Protein 6GIO (pdb70)

Organism: Brucella anthropi (NCBI:txid529)

InterPro domains:
  IPR005814 Aminotransferase class-III [PF00202] (31-420)
  IPR005814 Aminotransferase class-III [PIRSF000521] (32-421)
  IPR005814 Aminotransferase class-III [cd00610] (7-420)
  IPR015421 Pyridoxal phosphate-dependent transferase, major domain [G3DSA:3.40.640.10] (60-316)
  IPR015422 Pyridoxal phosphate-dependent transferase, small domain [G3DSA:3.90.1150.10] (25-420)
  IPR015424 Pyridoxal phosphate-dependent transferase [SSF53383] (22-421)
  IPR049704 Aminotransferases class-III pyridoxal-phosphate attachment site [PS00600] (235-272)

CATH classification: 3.90.1150.10 (+1 more: 3.40.640.10)

Radius of gyration: 36.11 Å; Cα contacts (8 Å, |Δi|>4): 4470; chains: 4; bounding box: 92×101×99 Å

B-factor: mean 29.71, std 8.44, range [15.64, 104.29]

Solvent-accessible surface area: 51392 Å² total; per-residue (Å²): 201,42,0,100,108,51,2,62,54,12,3,0,51,0,14,28,46,33,24,11,18,1,5,0,78,2,3,151,35,9,56,0,42,21,69,81,44,94,44,0,0,0,0,2,0,0,15,4,0,0,7,2,2,2,26,29,98,35,5,17,58,21,0,26,87,11,1,108,74,4,7,0,0,1,8,14,7,12,5,0,63,18,0,0,6,0,0,56,14,0,28,148,21,2,77,41,136,72,110,39,17,0,6,6,1,2,10,14,8,0,0,1,0,0,0,0,16,0,1,20,24,27,29,182,60,45,9,1,0,0,1,0,0,1,49,4,2,4,0,38,2,0,10,10,0,9,2,22,50,54,11,20,89,63,56,32,68,53,13,28,22,26,0,1,7,1,30,70,25,52,90,134,26,55,12,127,45,2,15,74,10,0,45,23,10,17,75,5,8,7,15,14,109,48,0,1,0,0,0,0,9,0,1,5,4,37,7,1,0,6,27,5,26,123,70,3,0,72,28,0,8,75,85,0,81,86,76,49,2,15,0,0,0,9,2,14,23,3,11,10,0,7,4,9,73,32,0,0,2,74,58,10,42,8,128,21,44,1,6,0,1,3,32,11,0,0,1,0,1,3,4,0,0,0,4,0,22,57,146,0,0,42,65,30,79,26,12,1,16,8,24,8,9,2,2,3,0,1,0,13,0,0,94,11,0,1,74,6,2,52,182,111,18,5,12,124,59,0,113,128,0,1,30,64,0,12,70,54,0,108,143,15,28,134,138,16,79,13,3,25,35,12,30,23,62,16,0,0,3,0,0,0,0,4,73,73,119,70,82,90,99,31,2,80,56,46,25,0,2,28,0,2,28,38,0,28,74,48,10,0,3,5,8,29,16,9,36,76,28,2,3,0,5,0,0,0,0,2,31,0,54,76,98,26,1,66,57,0,0,83,16,0,25,86,0,0,19,28,11,94,134,60,96,7,50,96,77,54,1,63,138,24,55,170,200,40,0,107,99,51,3,59,103,13,3,0,49,0,14,30,71,28,30,10,19,0,5,0,76,1,2,151,38,9,58,0,34,20,66,84,41,92,44,0,0,0,0,2,0,0,14,3,0,0,6,3,2,3,24,29,101,34,5,15,54,22,0,42,68,12,1,121,57,3,6,0,0,1,9,14,6,12,5,0,62,19,0,0,6,0,0,56,13,0,25,141,21,4,69,40,67,58,114,44,26,0,7,6,1,3,8,14,8,0,0,1,0,0,0,0,15,0,0,20,31,12,26,181,51,50,11,0,0,0,2,0,0,1,50,4,3,3,0,35,3,0,12,9,0,10,2,22,40,62,12,20,88,64,57,37,66,56,13,28,22,26,0,0,8,0,28,69,25,59,90,154,21,54,10,123,40,1,15,68,8,0,42,33,11,21,67,6,10,7,16,11,107,48,0,0,0,0,0,0,8,0,1,5,4,40,6,1,0,5,26,4,28,123,69,3,0,72,34,0,9,77,77,0,74,120,71,44,2,19,0,0,0,9,2,15,26,2,12,8,0,7,1,7,66,32,0,0,1,71,54,11,44,13,48,3,19,1,5,0,0,3,36,11,0,0,1,0,1,1,5,0,0,0,3,0,11,54,134,0,0,43,70,26,84,26,11,2,16,8,24,8,10,2,2,4,0,2,0,11,0,0,94,10,0,1,76,5,2,50,169,109,24,4,7,120,52,0,95,123,0,1,29,65,0,13,67,55,0,106,146,22,26,130,139,16,78,15,4,25,36,12,32,21,64,12,0,0,3,0,0,0,0,4,67,74,116,72,78,98,99,34,3,71,49,46,23,0,5,31,0,2,28,59,0,28,75,56,10,0,4,4,7,32,16,9,41,80,27,3,3,0,5,0,0,0,0,1,31,0,47,68,96,26,1,69,55,0,1,86,18,0,28,100,0,0,18,12,12,96,107,63,109,14,48,95,57,52,4,59,143,50,107,123,141,66,29,0,92,86,35,3,54,144,14,2,0,50,0,13,28,66,32,22,10,19,0,4,0,75,1,1,161,38,9,64,0,36,21,35,85,40,95,42,0,0,0,0,1,0,0,13,4,0,0,6,3,2,3,24,29,100,34,5,20,46,18,0,25,147,12,1,113,76,3,7,0,0,1,10,12,5,11,4,0,65,19,0,0,5,0,0,57,13,0,28,149,22,2,71,39,142,72,112,38,18,0,7,6,1,3,10,14,8,0,0,1,0,0,0,0,17,0,0,21,30,15,24,183,51,52,10,0,0,0,1,1,0,1,48,4,2,3,0,34,2,0,11,9,0,10,3,19,38,56,11,20,84,63,58,36,67,60,11,30,22,28,0,0,7,0,28,74,14,53,93,103,24,54,11,127,39,1,16,64,8,0,51,39,13,22,78,9,10,7,16,13,102,50,0,0,0,0,0,0,9,0,1,6,4,39,7,1,0,5,27,5,29,124,69,2,0,73,29,0,6,73,75,0,83,152,67,44,1,18,0,0,0,10,2,12,24,2,12,10,0,8,3,5,67,33,0,0,1,76,53,10,39,8,126,20,42,1,5,0,1,4,36,11,0,0,1,0,2,2,5,0,0,0,4,0,22,53,146,0,0,43,72,29,51,17,11,1,15,8,26,7,10,1,1,4,0,2,0,14,0,0,93,11,0,1,76,6,2,70,193,106,23,4,6,119,61,0,111,126,0,1,30,71,0,13,78,71,1,109,196,12,35,138,139,18,67,13,3,21,38,10,29,25,64,16,0,0,2,0,1,0,0,4,72,70,130,73,79,92,103,28,2,74,60,52,24,0,2,32,0,2,26,68,0,24,76,55,10,0,5,4,7,31,12,11,37,72,30,2,3,0,6,0,0,0,0,2,32,0,54,74,101,25,0,71,59,0,0,83,15,0,22,95,0,0,15,10,14,90,96,67,135,15,57,97,87,56,1,63,145,23,108,156,110,129,102,54,0,95,83,40,3,52,50,14,2,0,52,0,14,30,67,34,26,12,23,0,6,0,71,0,0,115,43,10,62,0,35,21,70,82,44,92,46,0,0,0,0,1,0,0,15,4,0,0,6,3,2,2,21,28,100,35,4,10,46,18,0,13,146,10,0,117,78,4,8,0,0,2,10,14,6,11,4,0,62,17,0,0,5,0,0,58,14,0,31,149,26,3,73,41,152,69,112,38,23,0,7,5,1,2,10,12,8,0,0,0,0,0,0,0,17,0,0,22,34,16,23,190,52,51,10,1,0,0,1,0,0,1,47,4,2,4,0,37,3,0,9,8,0,9,2,18,37,58,9,18,86,56,57,32,67,57,11,29,21,26,0,0,6,1,28,71,18,31,91,117,27,55,12,129,41,1,16,53,8,0,48,39,11,22,73,4,8,7,14,14,107,51,0,0,0,0,0,0,8,0,1,4,4,33,7,1,0,5,26,6,30,126,69,2,0,72,35,0,6,76,79,0,84,122,68,42,2,19,0,0,0,9,2,15,21,2,11,10,0,7,4,7,72,35,0,0,0,76,60,13,42,9,131,19,41,2,5,0,0,2,31,10,0,0,1,0,1,2,4,0,0,0,4,0,23,54,139,0,0,46,70,29,76,27,13,2,15,7,24,7,10,2,1,4,0,1,0,14,0,0,95,11,0,7,84,6,3,71,178,105,19,4,12,128,57,0,113,125,0,1,32,67,0,12,64,51,0,112,138,16,34,127,139,17,73,20,2,16,36,13,30,24,64,15,0,0,3,0,0,0,0,3,75,70,133,72,69,88,103,41,3,79,58,50,25,0,4,27,0,2,27,51,0,25,73,55,8,0,5,4,8,31,16,10,36,63,29,2,3,0,5,0,0,0,0,3,30,0,53,75,93,22,1,69,57,0,1,85,16,0,25,86,0,0,19,27,13,95,122,59,60,6,56,93,75,51,1,59,130,33,124

Sequence (1738 aa):
LSLRERDARVIAEIGRLRFSPLSLIGGKGNRLIEEGGRSILDLSGSAGPAALGYGHPAIVEAVEKSVRDMAGASLLLYPNEAAVSLAEDLLRITPGNGERRVWFGHSGSDANDCAVRVLTAATKRSRIISFIGSYHGNLTGSMGISGHTAMTHTLPRPGVLLLPYPDPFRPRFSAEAVLELLDYHFATSCPPEQVAAVFIEPILSDGGLVVPPPAFLEALQDRCRKHGILVVVDEVKVGLGRTGLMHCFQHEGLEPDMVVFGKGLGGGLPLSAVVGPQWVMDHAPAFVLQTTAGNPVATAAGRAVLNTIERQGLAQRSERVGGIFADRLRRLSDKHSIIGDVRGRGLAIGVDLVSDRGSREPAPVTTTAKIIYRGYQLGAAFTYVGLNANVLEFMPPLTLTEPEIDEAADIVDQAIGDVLDGKVADSDVAHFMMLSLRERDARVIAEIGRLRFSPLSLIGGKGNRLIEEGGRSILDLSGSAGPAALGYGHPAIVEAVEKSVRDMAGASLLLYPNEAAVSLAEDLLRITPGNGERRVWFGHSGSDANDCAVRVLTAATKRSRIISFIGSYHGNLTGSMGISGHTAMTHTLPRPGVLLLPYPDPFRPRFSAEAVLELLDYHFATSCPPEQVAAVFIEPILSDGGLVVPPPAFLEALQDRCRKHGILVVVDEVKVGLGRTGLMHCFQHEGLEPDMVVFGKGLGGGLPLSAVVGPQWVMDHAPAFVLQTTAGNPVATAAGRAVLNTIERQGLAQRSERVGGIFADRLRRLSDKHSIIGDVRGRGLAIGVDLVSDRGSREPAPVTTTAKIIYRGYQLGAAFTYVGLNANVLEFMPPLTLTEPEIDEAADIVDQAIGDVLDGKVADSDVAHFMTPLSLRERDARVIAEIGRLRFSPLSLIGGKGNRLIEEGGRSILDLSGSAGPAALGYGHPAIVEAVEKSVRDMAGASLLLYPNEAAVSLAEDLLRITPGNGERRVWFGHSGSDANDCAVRVLTAATKRSRIISFIGSYHGNLTGSMGISGHTAMTHTLPRPGVLLLPYPDPFRPRFSAEAVLELLDYHFATSCPPEQVAAVFIEPILSDGGLVVPPPAFLEALQDRCRKHGILVVVDEVKVGLGRTGLMHCFQHEGLEPDMVVFGKGLGGGLPLSAVVGPQWVMDHAPAFVLQTTAGNPVATAAGRAVLNTIERQGLAQRSERVGGIFADRLRRLSDKHSIIGDVRGRGLAIGVDLVSDRGSREPAPVTTTAKIIYRGYQLGAAFTYVGLNANVLEFMPPLTLTEPEIDEAADIVDQAIGDVLDGKVADSDVAHFMQTPLSLRERDARVIAEIGRLRFSPLSLIGGKGNRLIEEGGRSILDLSGSAGPAALGYGHPAIVEAVEKSVRDMAGASLLLYPNEAAVSLAEDLLRITPGNGERRVWFGHSGSDANDCAVRVLTAATKRSRIISFIGSYHGNLTGSMGISGHTAMTHTLPRPGVLLLPYPDPFRPRFSAEAVLELLDYHFATSCPPEQVAAVFIEPILSDGGLVVPPPAFLEALQDRCRKHGILVVVDEVKVGLGRTGLMHCFQHEGLEPDMVVFGKGLGGGLPLSAVVGPQWVMDHAPAFVLQTTAGNPVATAAGRAVLNTIERQGLAQRSERVGGIFADRLRRLSDKHSIIGDVRGRGLAIGVDLVSDRGSREPAPVTTTAKIIYRGYQLGAAFTYVGLNANVLEFMPPLTLTEPEIDEAADIVDQAIGDVLDGKVADSDVAHFM

Secondary structure (DSSP, 8-state):
--HHHHHHHHB-GGG---SS---EEEEEBTEEEETTS-EEEESSGGGTT-TT-BS-HHHHHHHHHHHHS---S-TTT--BHHHHHHHHHHHHHS--SSSEEEEEESSHHHHHHHHHHHHHHHHT--EEEEETT----SSHHHHTT---GGGTTSPPPTTEEEEPPP-SSS-SS-HHHHHHHHHHHHHTTS-GGGEEEEEE-SSBTTTTSBPPPTTHHHHHHHHHHTTT-EEEEE-TTTTTTTTSSSSGGGGTT---SEEEE-GGGGBTB--EEEEEEHHHHTSSTTSS--TTTT-HHHHHHHHHHHHHHHHTTHHHHHHHHHHHHHHHHHHHTTT-TTEEEEEEETTEEEEEEBS-TTT-PBPPHHHHHHHHHHHHHHTEE-EEESTTS-EEEE---TT--HHHHHHHHHHHHHHHHHHHTT-S-HHHHHTT-/--S-HHHHHHHHB-GGG---SS---EEEEEBTEEEETTS-EEEESSGGGTT-TT-BS-HHHHHHHHHHHHS---S-TTT--BHHHHHHHHHHHHHS---S-EEEEEESSHHHHHHHHHHHHHHHHT--EEEEETT----SSHHHHTT---GGGTTS---TTEEEEPPP-SSS-SS-HHHHHHHHHHHHHTTS-GGGEEEEEE-SSBTTTT-BPPPTTHHHHHHHHHHTTT-EEEEE-TTTTTTTTSSSSGGGGTT---SEEEE-GGGGBTB--EEEEEEHHHHTSSTTSS--TTTT-HHHHHHHHHHHHHHHHTTHHHHHHHHHHHHHHHHHHHHHH-TTEEEEEEETTEEEEEEBS-TTT-PBPPHHHHHHHHHHHHHHTEE-EEETTTT-EEEE---TT--HHHHHHHHHHHHHHHHHHHTT-S-SHHHHTT-/-----HHHHHHHHB-GGG---SS---EEEEEBTEEEETTS-EEEESSGGGTT-TT-BS-HHHHHHHHHHHHS---S-TTT--BHHHHHHHHHHHHHS---S-EEEEEESSHHHHHHHHHHHHHHHHT--EEEEETT----SSHHHHHT---GGGTTSPPPTTEEEE----SSS-SS-HHHHHHHHHHHHHTTS-GGGEEEEEE-SSBTTTTSBPPPTTHHHHHHHHHHTTT-EEEEE-TTTTTTTTSSSSGGGGTT---SEEEE-GGGGBTB--EEEEEEHHHHTSSTTSS--TTTT-HHHHHHHHHHHHHHHHTTHHHHHHHHHHHHHHHHHHHHHH-TTEEEEEEETTEEEEEEBS-TTT-PBPPHHHHHHHHHHHHHTTEE-EEETTTT-EEEE---TT--HHHHHHHHHHHHHHHHHHHTT-S-GGGTGGG-/--HHHHHHHHB-GGG---SS---EEEEEBTEEEETTS-EEEESSGGGTT-TT-BS-HHHHHHHHHHHHS---S-TTT--BHHHHHHHHHHHHHS---S-EEEEEESSHHHHHHHHHHHHHHHH---EEEEETT----SSHHHHHT---GGGTTSPPPTTEEEEPPP-SSS-SS-HHHHHHHHHHHHTTTS-GGGEEEEEE-SSBTTTT-BPPPTTHHHHHHHHHHHTT-EEEEE-TTTTTTTTSSSSGGGGTT---SEEEE-GGGGBTB--EEEEEEHHHHTSSTTSS--TTTT-HHHHHHHHHHHHHHHHTTHHHHHHHHHHHHHHHHHHHTTT-TTEEEEEEETTEEEEEEEEETTTTEEPPHHHHHHHHHHHHHHTEE-EEETTTT-EEEE---TT--HHHHHHHHHHHHHHHHHHHTT-S-HHHHHTT--

Nearest PDB structures (foldseek):
  6gio-assembly1_D  TM=1.001E+00  e=1.846E-88  Brucella anthropi
  1szk-assembly1_D  TM=9.571E-01  e=5.689E-42  Escherichia coli
  4atq-assembly2_F  TM=9.438E-01  e=3.190E-42  Paenarthrobacter aurescens TC1
  1szu-assembly1_D  TM=9.548E-01  e=1.611E-41  Escherichia coli
  1sff-assembly1_A  TM=9.497E-01  e=8.048E-42  Escherichia coli

Foldseek 3Di:
DAQLVVCVVPPDPVPDQDLASFDFDFWDFQWTAGPVGATFGELCCVLFQQQGTGPRPLLVVLLVVCVVVWPDQFPLVDDDPLLVVLFVLCPVQADADAAKGKDKDFFQALLQLVVQLLLCLLLVFNAEEEEQLAQRHDDDRRLLQGRRPVSVVDHHDPRYHYFYQQAPLQGPDALVRRVVVVVVCCVPVRVLSRYRAYEDECARPLQFRGHGDAQSVVVVQVVSVVNPHFYEYEQARCAQQLQLGRGSCVVRPDHGQKYKYFNRLQSNGGMIMMMHHCSSVVVDRPSRDDGRTSTSNSSSSSVSSNVCCVVVVLNNLLQVLQVVLQVLQVVLCVVAVQFQDWDHGRQWIKTFGAPDNVNSHGDALLLQSQLQHQLVVLRYHWAFHHSRNRITTGRTHSSDDNVVSVVSSVSSSVSNVCVVVVNDDSVNRVVSDD/DAQLVVCVVPPDPVPDQDLASFDFDFWDFQWTAGVVGFTFGELCCVLFQQQGTGPDPLLVVLLVVCVVPWPDQFCLVDDDPLLVVLQVLVVVQAQADAAKGKFKDFALALQQLVVLLLLCLLLVANAEEEEAQAQSDDDDSRLLQGRRPVSVVDHHDPRYDYFYQAAPLPGPDALVNRVVVVVVCCVPVRVLLRYRAYEDACQRALQFRGHGDAQSVVVVCVSNVVNVHFYEYEQARCAQQQQLGRGSCVRRPDRGQKYKYFRRLQNNGGMIMIMHHCSRVVVDRPSRGDGRTSTSSSSSSNVSSNVCCVVVVLNNLLQVLQVVLLVLLVVLCVVFVQFQDWDHGRQWIKTFGAPDNVVSHGDALLLQSQLQHQLVVLRYHWAFHHSRNRITTGRTHSSDDPVVSVVSSVSSSVSNVCSVVVNGDSVSRVVSD/DVCAQLNVCVVDPDPVPDQDLASFDFDFWDFQWTAGVVGATFREQCCVLFQQQRTGPPPLLVVLLVVCVVPWPDQFCLVDDDDLLVVLFVVVPVQADDDAAKGKFKDFALALLQLVVQQLLCLLLVANAEEEEALAQSDDDQSRLLQGRAPVSPVDHHDPRYDYFYQQAPLQGPDALVRRVVVVVVCCVPVNVLSNYRAYEDECQRALAFRGHGDAQSVVVVQVSNVVNVHFYEYEQARCAQLQQLGRGSCVVRPDHGQKYKYFNRLQNNGGMIMMMHHCSRVVVDRPSRGDGRTSTSNSSSSNVSSNVCCVVVVLNNLLQVLQVVLLVLQVVLCVVPVQFQDWDHGRQWIKTFGAPDNVNRHGDALLLVSQLQHQLVVLRYHWAAHHSRNHITTGRGHSSQDNVNSVSNSVSSSVSNVCSVVPNGDSVSSVVSD/DDDDAQLRVCVVDPDPVPDQDLASFDFDFWDFQWTAGVVGDTFGEQCCVLFQQQGTGPDPLLVVLLVVCVVPWPDQFVLVDDDPLLVVLQVVVPVQADADAAKGKFKDFAQALLQLVVQQLLCLLLVANAEEEEQLAQRHDDDRRLQQGRRPVSVVDHHDPRYHYFYQQAPLQGPDALVNRVVVVVVCCVPVRVLLRYRAYEDACARALQFRGHGDAQSVVVVQVVNVVNPHFYEYEQARPAQQQQLGRGSCVVHPDRGQKYKYFRRLQNPGGMIMMMHHCSRVVVDRPSRDDGRTSTSSSSSSNVSSNVCCVVVVLNNLLQVLQVVLLVLLVVLCVVPVQFQDWDHGRQWIKTFGAPDNVNRHGDDLLLQSQLQHQLVVLRYHWAFHHSRNGITTGNGHSSDDPVVSVSSSVSSSVSNVCVVVVVGDSVSRVVSD

Structure (mmCIF, N/CA/C/O backbone):
data_6GIO
#
_entry.id   6GIO
#
_cell.length_a   64.600
_cell.length_b   134.980
_cell.length_c   88.770
_cell.angle_alpha   90.00
_cell.angle_beta   90.25
_cell.angle_gamma   90.00
#
_symmetry.space_group_name_H-M   'P 1 21 1'
#
loop_
_entity.id
_entity.type
_entity.pdbx_description
1 polymer 'Amino acid amide racemase'
2 non-polymer "PYRIDOXAL-5'-PHOSPHATE"
3 non-polymer 1,2-ETHANEDIOL
4 water water
#
loop_
_atom_site.group_PDB
_atom_site.id
_atom_site.type_symbol
_atom_site.label_atom_id
_atom_site.label_alt_id
_atom_site.label_comp_id
_atom_site.label_asym_id
_atom_site.label_entity_id
_atom_site.label_seq_id
_atom_site.pdbx_PDB_ins_code
_atom_site.Cartn_x
_atom_site.Cartn_y
_atom_site.Cartn_z
_atom_site.occupancy
_atom_site.B_iso_or_equiv
_atom_site.auth_seq_id
_atom_site.auth_comp_id
_atom_site.auth_asym_id
_atom_site.auth_atom_id
_atom_site.pdbx_PDB_model_num
ATOM 1 N N . LEU A 1 5 ? -7.685 28.581 -18.004 1.00 44.62 5 LEU D N 1
ATOM 2 C CA . LEU A 1 5 ? -8.717 29.232 -18.891 1.00 41.94 5 LEU D CA 1
ATOM 3 C C . LEU A 1 5 ? -10.005 28.378 -19.060 1.00 36.26 5 LEU D C 1
ATOM 4 O O . LEU A 1 5 ? -11.082 28.913 -18.907 1.00 32.81 5 LEU D O 1
ATOM 9 N N . SER A 1 6 ? -9.923 27.085 -19.383 1.00 33.11 6 SER D N 1
ATOM 10 C CA . SER A 1 6 ? -11.163 26.266 -19.474 1.00 29.52 6 SER D CA 1
ATOM 11 C C . SER A 1 6 ? -11.736 26.049 -18.067 1.00 26.66 6 SER D C 1
ATOM 12 O O . SER A 1 6 ? -10.980 26.056 -17.106 1.00 26.00 6 SER D O 1
ATOM 15 N N . LEU A 1 7 ? -13.056 25.896 -17.932 1.00 26.08 7 LEU D N 1
ATOM 16 C CA . LEU A 1 7 ? -13.667 25.660 -16.602 1.00 26.56 7 LEU D CA 1
ATOM 17 C C . LEU A 1 7 ? -13.001 24.432 -15.963 1.00 27.95 7 LEU D C 1
ATOM 18 O O . LEU A 1 7 ? -12.649 24.431 -14.787 1.00 26.12 7 LEU D O 1
ATOM 23 N N . ARG A 1 8 ? -12.767 23.404 -16.768 1.00 28.67 8 ARG D N 1
ATOM 24 C CA . ARG A 1 8 ? -12.210 22.184 -16.270 1.00 33.24 8 ARG D CA 1
ATOM 25 C C . ARG A 1 8 ? -10.791 22.429 -15.754 1.00 33.18 8 ARG D C 1
ATOM 26 O O . ARG A 1 8 ? -10.414 21.890 -14.710 1.00 29.36 8 ARG D O 1
ATOM 34 N N . GLU A 1 9 ? -10.009 23.234 -16.475 1.00 32.56 9 GLU D N 1
ATOM 35 C CA . GLU A 1 9 ? -8.641 23.539 -16.008 1.00 34.05 9 GLU D CA 1
ATOM 36 C C . GLU A 1 9 ? -8.656 24.414 -14.744 1.00 30.35 9 GLU D C 1
ATOM 37 O O . GLU A 1 9 ? -7.831 24.243 -13.877 1.00 28.84 9 GLU D O 1
ATOM 43 N N . ARG A 1 10 ? -9.631 25.325 -14.659 1.00 29.18 10 ARG D N 1
ATOM 44 C CA . ARG A 1 10 ? -9.770 26.200 -13.464 1.00 29.07 10 ARG D CA 1
ATOM 45 C C . ARG A 1 10 ? -10.074 25.309 -12.253 1.00 29.48 10 ARG D C 1
ATOM 46 O O . ARG A 1 10 ? -9.447 25.508 -11.193 1.00 32.53 10 ARG D O 1
ATOM 54 N N . ASP A 1 11 ? -11.007 24.367 -12.426 1.00 26.84 11 ASP D N 1
ATOM 55 C CA . ASP A 1 11 ? -11.400 23.407 -11.385 1.00 27.58 11 ASP D CA 1
ATOM 56 C C . ASP A 1 11 ? -10.200 22.646 -10.841 1.00 27.76 11 ASP D C 1
ATOM 57 O O . ASP A 1 11 ? -9.991 22.569 -9.618 1.00 27.23 11 ASP D O 1
ATOM 62 N N . ALA A 1 12 ? -9.387 22.125 -11.761 1.00 26.98 12 ALA D N 1
ATOM 63 C CA . ALA A 1 12 ? -8.126 21.463 -11.425 1.00 27.45 12 ALA D CA 1
ATOM 64 C C . ALA A 1 12 ? -7.230 22.291 -10.526 1.00 25.45 12 ALA D C 1
ATOM 65 O O . ALA A 1 12 ? -6.536 21.749 -9.695 1.00 26.61 12 ALA D O 1
ATOM 67 N N . ARG A 1 13 ? -7.278 23.604 -10.664 1.00 28.46 13 ARG D N 1
ATOM 68 C CA . ARG A 1 13 ? -6.360 24.510 -9.953 1.00 27.46 13 ARG D CA 1
ATOM 69 C C . ARG A 1 13 ? -6.898 24.978 -8.597 1.00 27.76 13 ARG D C 1
ATOM 70 O O . ARG A 1 13 ? -6.126 25.435 -7.774 1.00 28.82 13 ARG D O 1
ATOM 72 N N . VAL A 1 14 ? -8.210 24.902 -8.360 1.00 25.63 14 VAL D N 1
ATOM 73 C CA . VAL A 1 14 ? -8.739 25.412 -7.102 1.00 25.00 14 VAL D CA 1
ATOM 74 C C . VAL A 1 14 ? -9.595 24.455 -6.293 1.00 24.44 14 VAL D C 1
ATOM 75 O O . VAL A 1 14 ? -9.687 24.625 -5.090 1.00 24.33 14 VAL D O 1
ATOM 79 N N . ILE A 1 15 ? -10.162 23.436 -6.929 1.00 23.66 15 ILE D N 1
ATOM 80 C CA . ILE A 1 15 ? -10.995 22.482 -6.235 1.00 24.68 15 ILE D CA 1
ATOM 81 C C . ILE A 1 15 ? -10.178 21.345 -5.627 1.00 23.71 15 ILE D C 1
ATOM 82 O O . ILE A 1 15 ? -9.244 20.792 -6.247 1.00 24.07 15 ILE D O 1
ATOM 87 N N . ALA A 1 16 ? -10.537 20.984 -4.398 1.00 23.27 16 ALA D N 1
ATOM 88 C CA . ALA A 1 16 ? -9.807 19.934 -3.675 1.00 23.52 16 ALA D CA 1
ATOM 89 C C . ALA A 1 16 ? -10.152 18.567 -4.218 1.00 24.76 16 ALA D C 1
ATOM 90 O O . ALA A 1 16 ? -11.320 18.268 -4.469 1.00 23.70 16 ALA D O 1
ATOM 92 N N . GLU A 1 17 ? -9.141 17.722 -4.375 1.00 24.21 17 GLU D N 1
ATOM 93 C CA . GLU A 1 17 ? -9.371 16.347 -4.840 1.00 24.86 17 GLU D CA 1
ATOM 94 C C . GLU A 1 17 ? -10.282 15.542 -3.908 1.00 23.66 17 GLU D C 1
ATOM 95 O O . GLU A 1 17 ? -11.017 14.685 -4.365 1.00 22.27 17 GLU D O 1
ATOM 101 N N . ILE A 1 18 ? -10.205 15.793 -2.603 1.00 21.69 18 ILE D N 1
ATOM 102 C CA . ILE A 1 18 ? -11.025 15.062 -1.642 1.00 22.87 18 ILE D CA 1
ATOM 103 C C . ILE A 1 18 ? -12.536 15.176 -1.947 1.00 23.36 18 ILE D C 1
ATOM 104 O O . ILE A 1 18 ? -13.283 14.283 -1.602 1.00 23.76 18 ILE D O 1
ATOM 109 N N . GLY A 1 19 ? -12.961 16.222 -2.640 1.00 23.30 19 GLY D N 1
ATOM 110 C CA . GLY A 1 19 ? -14.363 16.361 -3.001 1.00 24.09 19 GLY D CA 1
ATOM 111 C C . GLY A 1 19 ? -14.768 15.963 -4.409 1.00 24.55 19 GLY D C 1
ATOM 112 O O . GLY A 1 19 ? -15.905 16.169 -4.803 1.00 24.69 19 GLY D O 1
ATOM 113 N N . ARG A 1 20 ? -13.845 15.373 -5.159 1.00 25.27 20 ARG D N 1
ATOM 114 C CA . ARG A 1 20 ? -14.096 14.890 -6.527 1.00 26.12 20 ARG D CA 1
ATOM 115 C C . ARG A 1 20 ? -14.494 13.415 -6.661 1.00 26.06 20 ARG D C 1
ATOM 116 O O . ARG A 1 20 ? -13.914 12.539 -6.012 1.00 25.87 20 ARG D O 1
ATOM 124 N N . LEU A 1 21 ? -15.489 13.161 -7.517 1.00 26.47 21 LEU D N 1
ATOM 125 C CA . LEU A 1 21 ? -15.821 11.834 -8.008 1.00 27.00 21 LEU D CA 1
ATOM 126 C C . LEU A 1 21 ? -16.227 11.977 -9.454 1.00 29.66 21 LEU D C 1
ATOM 127 O O . LEU A 1 21 ? -17.442 11.903 -9.817 1.00 31.11 21 LEU D O 1
ATOM 132 N N . ARG A 1 22 ? -15.216 12.241 -10.279 1.00 27.57 22 ARG D N 1
ATOM 133 C CA . ARG A 1 22 ? -15.459 12.741 -11.622 1.00 28.50 22 ARG D CA 1
ATOM 134 C C . ARG A 1 22 ? -15.368 11.573 -12.596 1.00 26.95 22 ARG D C 1
ATOM 135 O O . ARG A 1 22 ? -14.404 10.841 -12.572 1.00 25.07 22 ARG D O 1
ATOM 143 N N . PHE A 1 23 ? -16.391 11.391 -13.423 1.00 26.92 23 PHE D N 1
ATOM 144 C CA . PHE A 1 23 ? -16.428 10.283 -14.363 1.00 27.11 23 PHE D CA 1
ATOM 145 C C . PHE A 1 23 ? -16.025 10.703 -15.790 1.00 27.44 23 PHE D C 1
ATOM 146 O O . PHE A 1 23 ? -15.629 9.853 -16.586 1.00 27.67 23 PHE D O 1
ATOM 154 N N . SER A 1 24 ? -16.104 11.998 -16.091 1.00 25.32 24 SER D N 1
ATOM 155 C CA . SER A 1 24 ? -15.805 12.499 -17.416 1.00 25.00 24 SER D CA 1
ATOM 156 C C . SER A 1 24 ? -15.368 13.935 -17.259 1.00 27.45 24 SER D C 1
ATOM 157 O O . SER A 1 24 ? -15.463 14.486 -16.152 1.00 27.37 24 SER D O 1
ATOM 160 N N . PRO A 1 25 ? -14.920 14.568 -18.363 1.00 28.56 25 PRO D N 1
ATOM 161 C CA . PRO A 1 25 ? -14.501 15.979 -18.371 1.00 25.95 25 PRO D CA 1
ATOM 162 C C . PRO A 1 25 ? -15.629 16.993 -18.304 1.00 23.67 25 PRO D C 1
ATOM 163 O O . PRO A 1 25 ? -15.380 18.187 -18.251 1.00 22.48 25 PRO D O 1
ATOM 167 N N . LEU A 1 26 ? -16.865 16.532 -18.328 1.00 23.73 26 LEU D N 1
ATOM 168 C CA . LEU A 1 26 ? -18.019 17.436 -18.354 1.00 22.81 26 LEU D CA 1
ATOM 169 C C . LEU A 1 26 ? -17.922 18.526 -17.262 1.00 22.35 26 LEU D C 1
ATOM 170 O O . LEU A 1 26 ? -17.808 18.216 -16.082 1.00 20.93 26 LEU D O 1
ATOM 175 N N . SER A 1 27 ? -17.929 19.781 -17.703 1.00 22.10 27 SER D N 1
ATOM 176 C CA . SER A 1 27 ? -17.827 20.978 -16.867 1.00 22.30 27 SER D CA 1
ATOM 177 C C . SER A 1 27 ? -18.963 21.878 -17.320 1.00 21.40 27 SER D C 1
ATOM 178 O O . SER A 1 27 ? -19.127 22.078 -18.509 1.00 22.24 27 SER D O 1
ATOM 181 N N . LEU A 1 28 ? -19.732 22.399 -16.381 1.00 21.21 28 LEU D N 1
ATOM 182 C CA . LEU A 1 28 ? -21.091 22.909 -16.639 1.00 21.80 28 LEU D CA 1
ATOM 183 C C . LEU A 1 28 ? -21.224 24.442 -16.436 1.00 23.22 28 LEU D C 1
ATOM 184 O O . LEU A 1 28 ? -20.640 25.031 -15.503 1.00 23.64 28 LEU D O 1
ATOM 189 N N . ILE A 1 29 ? -22.011 25.069 -17.310 1.00 23.28 29 ILE D N 1
ATOM 190 C CA . ILE A 1 29 ? -22.365 26.490 -17.192 1.00 24.11 29 ILE D CA 1
ATOM 191 C C . ILE A 1 29 ? -23.885 26.683 -17.096 1.00 23.42 29 ILE D C 1
ATOM 192 O O . ILE A 1 29 ? -24.340 27.780 -16.838 1.00 24.58 29 ILE D O 1
ATOM 197 N N . GLY A 1 30 ? -24.681 25.643 -17.307 1.00 23.29 30 GLY D N 1
ATOM 198 C CA . GLY A 1 30 ? -26.146 25.825 -17.147 1.00 23.53 30 GLY D CA 1
ATOM 199 C C . GLY A 1 30 ? -26.895 24.533 -17.300 1.00 22.67 30 GLY D C 1
ATOM 200 O O . GLY A 1 30 ? -26.293 23.457 -17.403 1.00 21.81 30 GLY D O 1
ATOM 201 N N . GLY A 1 31 ? -28.220 24.627 -17.296 1.00 23.22 31 GLY D N 1
ATOM 202 C CA . GLY A 1 31 ? -29.047 23.462 -17.515 1.00 22.79 31 GLY D CA 1
ATOM 203 C C . GLY A 1 31 ? -30.431 23.876 -17.879 1.00 23.69 31 GLY D C 1
ATOM 204 O O . GLY A 1 31 ? -30.821 24.992 -17.592 1.00 25.49 31 GLY D O 1
ATOM 205 N N . LYS A 1 32 ? -31.156 22.978 -18.529 1.00 25.24 32 LYS D N 1
ATOM 206 C CA . LYS A 1 32 ? -32.548 23.208 -18.907 1.00 27.11 32 LYS D CA 1
ATOM 207 C C . LYS A 1 32 ? -33.261 21.879 -19.120 1.00 25.55 32 LYS D C 1
ATOM 208 O O . LYS A 1 32 ? -32.855 21.075 -19.967 1.00 22.89 32 LYS D O 1
ATOM 214 N N . GLY A 1 33 ? -34.347 21.664 -18.376 1.00 24.01 33 GLY D N 1
ATOM 215 C CA . GLY A 1 33 ? -35.075 20.427 -18.476 1.00 23.93 33 GLY D CA 1
ATOM 216 C C . GLY A 1 33 ? -34.185 19.281 -18.074 1.00 23.44 33 GLY D C 1
ATOM 217 O O . GLY A 1 33 ? -33.524 19.351 -17.040 1.00 27.08 33 GLY D O 1
ATOM 218 N N . ASN A 1 34 ? -34.104 18.259 -18.915 1.00 21.58 34 ASN D N 1
ATOM 219 C CA . ASN A 1 34 ? -33.297 17.094 -18.630 1.00 21.50 34 ASN D CA 1
ATOM 220 C C . ASN A 1 34 ? -31.927 17.198 -19.297 1.00 22.02 34 ASN D C 1
ATOM 221 O O . ASN A 1 34 ? -31.227 16.186 -19.440 1.00 22.24 34 ASN D O 1
ATOM 226 N N . ARG A 1 35 ? -31.529 18.400 -19.694 1.00 21.35 35 ARG D N 1
ATOM 227 C CA . ARG A 1 35 ? -30.202 18.554 -20.350 1.00 22.20 35 ARG D CA 1
ATOM 228 C C . ARG A 1 35 ? -29.291 19.472 -19.533 1.00 22.07 35 ARG D C 1
ATOM 229 O O . ARG A 1 35 ? -29.754 20.307 -18.778 1.00 23.81 35 ARG D O 1
ATOM 237 N N . LEU A 1 36 ? -27.990 19.254 -19.638 1.00 21.87 36 LEU D N 1
ATOM 238 C CA . LEU A 1 36 ? -27.018 20.067 -18.980 1.00 23.84 36 LEU D CA 1
ATOM 239 C C . LEU A 1 36 ? -26.151 20.733 -20.051 1.00 25.26 36 LEU D C 1
ATOM 240 O O . LEU A 1 36 ? -25.858 20.108 -21.067 1.00 24.40 36 LEU D O 1
ATOM 245 N N . ILE A 1 37 ? -25.751 21.989 -19.818 1.00 25.49 37 ILE D N 1
ATOM 246 C CA . ILE A 1 37 ? -24.995 22.746 -20.794 1.00 25.61 37 ILE D CA 1
ATOM 247 C C . ILE A 1 37 ? -23.525 22.756 -20.386 1.00 25.89 37 ILE D C 1
ATOM 248 O O . ILE A 1 37 ? -23.160 23.325 -19.375 1.00 24.93 37 ILE D O 1
ATOM 253 N N . GLU A 1 38 ? -22.704 22.109 -21.190 1.00 26.07 38 GLU D N 1
ATOM 254 C CA . GLU A 1 38 ? -21.258 22.134 -21.024 1.00 26.67 38 GLU D CA 1
ATOM 255 C C . GLU A 1 38 ? -20.722 23.547 -21.362 1.00 26.32 38 GLU D C 1
ATOM 256 O O . GLU A 1 38 ? -21.306 24.268 -22.168 1.00 29.57 38 GLU D O 1
ATOM 262 N N . GLU A 1 39 ? -19.615 23.945 -20.764 1.00 26.96 39 GLU D N 1
ATOM 263 C CA . GLU A 1 39 ? -18.896 25.117 -21.236 1.00 28.02 39 GLU D CA 1
ATOM 264 C C . GLU A 1 39 ? -18.636 24.977 -22.743 1.00 27.29 39 GLU D C 1
ATOM 265 O O . GLU A 1 39 ? -18.248 23.912 -23.226 1.00 29.36 39 GLU D O 1
ATOM 271 N N . GLY A 1 40 ? -18.841 26.054 -23.473 1.00 27.02 40 GLY D N 1
ATOM 272 C CA . GLY A 1 40 ? -18.811 25.994 -24.932 1.00 27.07 40 GLY D CA 1
ATOM 273 C C . GLY A 1 40 ? -20.190 25.906 -25.546 1.00 30.38 40 GLY D C 1
ATOM 274 O O . GLY A 1 40 ? -20.332 26.204 -26.735 1.00 30.04 40 GLY D O 1
ATOM 275 N N . GLY A 1 41 ? -21.218 25.520 -24.758 1.00 28.05 41 GLY D N 1
ATOM 276 C CA . GLY A 1 41 ? -22.609 25.463 -25.262 1.00 26.43 41 GLY D CA 1
ATOM 277 C C . GLY A 1 41 ? -23.162 24.088 -25.652 1.00 26.81 41 GLY D C 1
ATOM 278 O O . GLY A 1 41 ? -24.356 23.952 -25.849 1.00 27.52 41 GLY D O 1
ATOM 279 N N . ARG A 1 42 ? -22.340 23.049 -25.739 1.00 26.62 42 ARG D N 1
ATOM 280 C CA . ARG A 1 42 ? -22.875 21.710 -26.052 1.00 27.88 42 ARG D CA 1
ATOM 281 C C . ARG A 1 42 ? -23.951 21.192 -25.012 1.00 26.21 42 ARG D C 1
ATOM 282 O O . ARG A 1 42 ? -23.737 21.215 -23.808 1.00 25.64 42 ARG D O 1
ATOM 290 N N . SER A 1 43 ? -25.106 20.764 -25.505 1.00 27.15 43 SER D N 1
ATOM 291 C CA . SER A 1 43 ? -26.215 20.304 -24.681 1.00 27.75 43 SER D CA 1
ATOM 292 C C . SER A 1 43 ? -26.161 18.767 -24.455 1.00 27.71 43 SER D C 1
ATOM 293 O O . SER A 1 43 ? -26.339 17.986 -25.373 1.00 32.56 43 SER D O 1
ATOM 296 N N . ILE A 1 44 ? -25.932 18.337 -23.224 1.00 27.04 44 ILE D N 1
ATOM 297 C CA . ILE A 1 44 ? -25.766 16.931 -22.879 1.00 24.78 44 ILE D CA 1
ATOM 298 C C . ILE A 1 44 ? -27.070 16.420 -22.246 1.00 25.89 44 ILE D C 1
ATOM 299 O O . ILE A 1 44 ? -27.638 17.081 -21.372 1.00 23.64 44 ILE D O 1
ATOM 304 N N . LEU A 1 45 ? -27.506 15.227 -22.651 1.00 25.36 45 LEU D N 1
ATOM 305 C CA . LEU A 1 45 ? -28.652 14.602 -22.018 1.00 27.01 45 LEU D CA 1
ATOM 306 C C . LEU A 1 45 ? -28.252 14.027 -20.660 1.00 24.51 45 LEU D C 1
ATOM 307 O O . LEU A 1 45 ? -27.307 13.256 -20.565 1.00 24.73 45 LEU D O 1
ATOM 312 N N . ASP A 1 46 ? -28.963 14.407 -19.612 1.00 23.63 46 ASP D N 1
ATOM 313 C CA . ASP A 1 46 ? -28.557 13.987 -18.283 1.00 24.63 46 ASP D CA 1
ATOM 314 C C . ASP A 1 46 ? -29.289 12.758 -17.809 1.00 24.91 46 ASP D C 1
ATOM 315 O O . ASP A 1 46 ? -30.437 12.828 -17.343 1.00 24.82 46 ASP D O 1
ATOM 320 N N . LEU A 1 47 ? -28.584 11.636 -17.889 1.00 23.68 47 LEU D N 1
ATOM 321 C CA . LEU A 1 47 ? -29.084 10.401 -17.366 1.00 24.61 47 LEU D CA 1
ATOM 322 C C . LEU A 1 47 ? -28.621 10.185 -15.902 1.00 23.76 47 LEU D C 1
ATOM 323 O O . LEU A 1 47 ? -29.004 9.196 -15.278 1.00 25.16 47 LEU D O 1
ATOM 328 N N . SER A 1 48 ? -27.830 11.117 -15.373 1.00 21.28 48 SER D N 1
ATOM 329 C CA . SER A 1 48 ? -27.346 11.030 -13.990 1.00 22.03 48 SER D CA 1
ATOM 330 C C . SER A 1 48 ? -28.248 11.664 -12.915 1.00 22.47 48 SER D C 1
ATOM 331 O O . SER A 1 48 ? -28.108 11.303 -11.737 1.00 22.16 48 SER D O 1
ATOM 334 N N . GLY A 1 49 ? -29.107 12.611 -13.293 1.00 22.35 49 GLY D N 1
ATOM 335 C CA . GLY A 1 49 ? -29.830 13.453 -12.341 1.00 22.66 49 GLY D CA 1
ATOM 336 C C . GLY A 1 49 ? -28.934 14.089 -11.314 1.00 22.90 49 GLY D C 1
ATOM 337 O O . GLY A 1 49 ? -29.382 14.418 -10.207 1.00 23.13 49 GLY D O 1
ATOM 338 N N . SER A 1 50 ? -27.659 14.272 -11.672 1.00 22.75 50 SER D N 1
ATOM 339 C CA . SER A 1 50 ? -26.593 14.731 -10.736 1.00 22.74 50 SER D CA 1
ATOM 340 C C . SER A 1 50 ? -26.431 13.784 -9.515 1.00 23.05 50 SER D C 1
ATOM 341 O O . SER A 1 50 ? -26.149 14.222 -8.394 1.00 22.37 50 SER D O 1
ATOM 344 N N . ALA A 1 51 ? -26.627 12.486 -9.775 1.00 23.99 51 ALA D N 1
ATOM 345 C CA . ALA A 1 51 ? -26.756 11.377 -8.773 1.00 24.67 51 ALA D CA 1
ATOM 346 C C . ALA A 1 51 ? -28.054 11.283 -7.978 1.00 26.28 51 ALA D C 1
ATOM 347 O O . ALA A 1 51 ? -28.124 10.496 -7.040 1.00 29.54 51 ALA D O 1
ATOM 349 N N . GLY A 1 52 ? -29.099 12.007 -8.361 1.00 25.49 52 GLY D N 1
ATOM 350 C CA . GLY A 1 52 ? -30.366 11.906 -7.656 1.00 25.24 52 GLY D CA 1
ATOM 351 C C . GLY A 1 52 ? -31.049 13.229 -7.298 1.00 24.21 52 GLY D C 1
ATOM 352 O O . GLY A 1 52 ? -32.274 13.311 -7.402 1.00 24.38 52 GLY D O 1
ATOM 353 N N . PRO A 1 53 ? -30.277 14.259 -6.888 1.00 23.61 53 PRO D N 1
ATOM 354 C CA . PRO A 1 53 ? -30.845 15.581 -6.560 1.00 23.50 53 PRO D CA 1
ATOM 355 C C . PRO A 1 53 ? -31.810 16.138 -7.593 1.00 23.62 53 PRO D C 1
ATOM 356 O O . PRO A 1 53 ? -32.925 16.539 -7.221 1.00 23.11 53 PRO D O 1
ATOM 360 N N . ALA A 1 54 ? -31.433 16.104 -8.876 1.00 22.72 54 ALA D N 1
ATOM 361 C CA . ALA A 1 54 ? -32.248 16.708 -9.959 1.00 23.63 54 ALA D CA 1
ATOM 362 C C . ALA A 1 54 ? -33.485 15.906 -10.329 1.00 25.40 54 ALA D C 1
ATOM 363 O O . ALA A 1 54 ? -33.703 15.563 -11.503 1.00 26.37 54 ALA D O 1
ATOM 365 N N . ALA A 1 55 ? -34.344 15.669 -9.350 1.00 24.67 55 ALA D N 1
ATOM 366 C CA . ALA A 1 55 ? -35.566 14.917 -9.567 1.00 24.91 55 ALA D CA 1
ATOM 367 C C . ALA A 1 55 ? -36.455 15.462 -10.689 1.00 24.82 55 ALA D C 1
ATOM 368 O O . ALA A 1 55 ? -37.047 14.695 -11.422 1.00 28.59 55 ALA D O 1
ATOM 370 N N . LEU A 1 56 ? -36.559 16.784 -10.789 1.00 24.02 56 LEU D N 1
ATOM 371 C CA . LEU A 1 56 ? -37.363 17.433 -11.783 1.00 22.41 56 LEU D CA 1
ATOM 372 C C . LEU A 1 56 ? -36.535 18.085 -12.899 1.00 21.16 56 LEU D C 1
ATOM 373 O O . LEU A 1 56 ? -37.017 18.940 -13.604 1.00 19.79 56 LEU D O 1
ATOM 378 N N . GLY A 1 57 ? -35.291 17.664 -13.090 1.00 20.99 57 GLY D N 1
ATOM 379 C CA . GLY A 1 57 ? -34.463 18.313 -14.094 1.00 21.29 57 GLY D CA 1
ATOM 380 C C . GLY A 1 57 ? -33.992 19.667 -13.592 1.00 21.32 57 GLY D C 1
ATOM 381 O O . GLY A 1 57 ? -33.894 19.914 -12.391 1.00 19.86 57 GLY D O 1
ATOM 382 N N . TYR A 1 58 ? -33.642 20.534 -14.526 1.00 23.27 58 TYR D N 1
ATOM 383 C CA . TYR A 1 58 ? -32.927 21.767 -14.211 1.00 23.07 58 TYR D CA 1
ATOM 384 C C . TYR A 1 58 ? -33.766 22.928 -14.711 1.00 22.94 58 TYR D C 1
ATOM 385 O O . TYR A 1 58 ? -34.243 22.878 -15.839 1.00 24.81 58 TYR D O 1
ATOM 394 N N . GLY A 1 59 ? -33.909 23.983 -13.907 1.00 21.95 59 GLY D N 1
ATOM 395 C CA . GLY A 1 59 ? -34.754 25.102 -14.285 1.00 23.10 59 GLY D CA 1
ATOM 396 C C . GLY A 1 59 ? -36.236 24.716 -14.288 1.00 22.68 59 GLY D C 1
ATOM 397 O O . GLY A 1 59 ? -37.027 25.294 -15.001 1.00 21.00 59 GLY D O 1
ATOM 398 N N . HIS A 1 60 ? -36.625 23.751 -13.478 1.00 23.57 60 HIS D N 1
ATOM 399 C CA . HIS A 1 60 ? -38.037 23.324 -13.481 1.00 24.42 60 HIS D CA 1
ATOM 400 C C . HIS A 1 60 ? -38.903 24.432 -12.860 1.00 25.02 60 HIS D C 1
ATOM 401 O O . HIS A 1 60 ? -38.631 24.906 -11.790 1.00 24.59 60 HIS D O 1
ATOM 408 N N . PRO A 1 61 ? -39.981 24.827 -13.531 1.00 27.01 61 PRO D N 1
ATOM 409 C CA . PRO A 1 61 ? -40.740 25.971 -13.045 1.00 26.90 61 PRO D CA 1
ATOM 410 C C . PRO A 1 61 ? -41.232 25.922 -11.601 1.00 25.74 61 PRO D C 1
ATOM 411 O O . PRO A 1 61 ? -41.252 26.969 -10.940 1.00 24.92 61 PRO D O 1
ATOM 415 N N . ALA A 1 62 ? -41.671 24.761 -11.137 1.00 24.51 62 ALA D N 1
ATOM 416 C CA . ALA A 1 62 ? -42.204 24.635 -9.765 1.00 26.01 62 ALA D CA 1
ATOM 417 C C . ALA A 1 62 ? -41.119 24.898 -8.718 1.00 26.60 62 ALA D C 1
ATOM 418 O O . ALA A 1 62 ? -41.362 25.587 -7.724 1.00 24.12 62 ALA D O 1
ATOM 420 N N . ILE A 1 63 ? -39.921 24.361 -8.956 1.00 24.29 63 ILE D N 1
ATOM 421 C CA . ILE A 1 63 ? -38.770 24.616 -8.076 1.00 23.61 63 ILE D CA 1
ATOM 422 C C . ILE A 1 63 ? -38.320 26.072 -8.207 1.00 24.80 63 ILE D C 1
ATOM 423 O O . ILE A 1 63 ? -38.035 26.715 -7.211 1.00 26.65 63 ILE D O 1
ATOM 428 N N . VAL A 1 64 ? -38.234 26.587 -9.429 1.00 25.91 64 VAL D N 1
ATOM 429 C CA . VAL A 1 64 ? -37.843 27.983 -9.655 1.00 24.59 64 VAL D CA 1
ATOM 430 C C . VAL A 1 64 ? -38.793 28.938 -8.921 1.00 23.31 64 VAL D C 1
ATOM 431 O O . VAL A 1 64 ? -38.344 29.832 -8.165 1.00 21.81 64 VAL D O 1
ATOM 435 N N . GLU A 1 65 ? -40.099 28.762 -9.096 1.00 24.39 65 GLU D N 1
ATOM 436 C CA . GLU A 1 65 ? -41.053 29.668 -8.413 1.00 26.46 65 GLU D CA 1
ATOM 437 C C . GLU A 1 65 ? -40.887 29.618 -6.904 1.00 24.91 65 GLU D C 1
ATOM 438 O O . GLU A 1 65 ? -40.821 30.641 -6.271 1.00 26.82 65 GLU D O 1
ATOM 440 N N . ALA A 1 66 ? -40.783 28.422 -6.348 1.00 25.79 66 ALA D N 1
ATOM 441 C CA . ALA A 1 66 ? -40.664 28.224 -4.897 1.00 26.50 66 ALA D CA 1
ATOM 442 C C . ALA A 1 66 ? -39.418 28.878 -4.359 1.00 26.33 66 ALA D C 1
ATOM 443 O O . ALA A 1 66 ? -39.483 29.511 -3.305 1.00 26.20 66 ALA D O 1
ATOM 445 N N . VAL A 1 67 ? -38.298 28.744 -5.093 1.00 25.53 67 VAL D N 1
ATOM 446 C CA . VAL A 1 67 ? -37.027 29.278 -4.640 1.00 25.00 67 VAL D CA 1
ATOM 447 C C . VAL A 1 67 ? -36.993 30.815 -4.803 1.00 26.05 67 VAL D C 1
ATOM 448 O O . VAL A 1 67 ? -36.490 31.538 -3.937 1.00 24.90 67 VAL D O 1
ATOM 452 N N . GLU A 1 68 ? -37.540 31.308 -5.904 1.00 27.16 68 GLU D N 1
ATOM 453 C CA . GLU A 1 68 ? -37.717 32.769 -6.129 1.00 28.90 68 GLU D CA 1
ATOM 454 C C . GLU A 1 68 ? -38.514 33.444 -5.005 1.00 27.61 68 GLU D C 1
ATOM 455 O O . GLU A 1 68 ? -38.060 34.419 -4.412 1.00 28.29 68 GLU D O 1
ATOM 461 N N . LYS A 1 69 ? -39.710 32.915 -4.734 1.00 27.15 69 LYS D N 1
ATOM 462 C CA . LYS A 1 69 ? -40.597 33.481 -3.728 1.00 26.81 69 LYS D CA 1
ATOM 463 C C . LYS A 1 69 ? -39.903 33.507 -2.376 1.00 27.20 69 LYS D C 1
ATOM 464 O O . LYS A 1 69 ? -39.929 34.501 -1.692 1.00 24.83 69 LYS D O 1
ATOM 467 N N . SER A 1 70 ? -39.219 32.423 -2.013 1.00 26.11 70 SER D N 1
ATOM 468 C CA . SER A 1 70 ? -38.637 32.347 -0.694 1.00 26.52 70 SER D CA 1
ATOM 469 C C . SER A 1 70 ? -37.404 33.270 -0.525 1.00 24.02 70 SER D C 1
ATOM 470 O O . SER A 1 70 ? -37.311 34.005 0.467 1.00 22.06 70 SER D O 1
ATOM 473 N N . VAL A 1 71 ? -36.469 33.280 -1.483 1.00 23.11 71 VAL D N 1
ATOM 474 C CA . VAL A 1 71 ? -35.263 34.084 -1.305 1.00 22.99 71 VAL D CA 1
ATOM 475 C C . VAL A 1 71 ? -35.526 35.614 -1.307 1.00 26.63 71 VAL D C 1
ATOM 476 O O . VAL A 1 71 ? -34.734 36.402 -0.770 1.00 23.79 71 VAL D O 1
ATOM 480 N N . ARG A 1 72 ? -36.634 36.026 -1.932 1.00 28.28 72 ARG D N 1
ATOM 481 C CA . ARG A 1 72 ? -37.030 37.429 -1.988 1.00 29.71 72 ARG D CA 1
ATOM 482 C C . ARG A 1 72 ? -37.732 37.872 -0.708 1.00 27.54 72 ARG D C 1
ATOM 483 O O . ARG A 1 72 ? -37.665 39.028 -0.340 1.00 28.20 72 ARG D O 1
ATOM 491 N N . ASP A 1 73 ? -38.439 36.958 -0.076 1.00 28.12 73 ASP D N 1
ATOM 492 C CA . ASP A 1 73 ? -39.157 37.198 1.196 1.00 27.21 73 ASP D CA 1
ATOM 493 C C . ASP A 1 73 ? -38.726 36.066 2.160 1.00 27.84 73 ASP D C 1
ATOM 494 O O . ASP A 1 73 ? -39.417 35.064 2.300 1.00 28.31 73 ASP D O 1
ATOM 499 N N . MET A 1 74 ? -37.524 36.189 2.728 1.00 26.66 74 MET D N 1
ATOM 500 C CA . MET A 1 74 ? -36.859 35.062 3.399 1.00 25.50 74 MET D CA 1
ATOM 501 C C . MET A 1 74 ? -37.263 35.010 4.868 1.00 24.21 74 MET D C 1
ATOM 502 O O . MET A 1 74 ? -36.966 35.937 5.615 1.00 23.46 74 MET D O 1
ATOM 507 N N . ALA A 1 75 ? -37.893 33.909 5.266 1.00 24.78 75 ALA D N 1
ATOM 508 C CA . ALA A 1 75 ? -38.455 33.739 6.614 1.00 24.11 75 ALA D CA 1
ATOM 509 C C . ALA A 1 75 ? -37.338 33.242 7.537 1.00 23.83 75 ALA D C 1
ATOM 510 O O . ALA A 1 75 ? -37.350 32.134 8.042 1.00 21.45 75 ALA D O 1
ATOM 512 N N . GLY A 1 76 ? -36.358 34.102 7.749 1.00 22.55 76 GLY D N 1
ATOM 513 C CA . GLY A 1 76 ? -35.196 33.706 8.498 1.00 24.29 76 GLY D CA 1
ATOM 514 C C . GLY A 1 76 ? -34.348 32.704 7.730 1.00 24.86 76 GLY D C 1
ATOM 515 O O . GLY A 1 76 ? -34.668 32.348 6.600 1.00 24.11 76 GLY D O 1
ATOM 516 N N . ALA A 1 77 ? -33.262 32.250 8.372 1.00 24.36 77 ALA D N 1
ATOM 517 C CA . ALA A 1 77 ? -32.357 31.264 7.775 1.00 24.29 77 ALA D CA 1
ATOM 518 C C . ALA A 1 77 ? -31.915 30.123 8.751 1.00 24.56 77 ALA D C 1
ATOM 519 O O . ALA A 1 77 ? -30.816 29.531 8.585 1.00 22.33 77 ALA D O 1
ATOM 521 N N . SER A 1 78 ? -32.749 29.840 9.769 1.00 21.44 78 SER D N 1
ATOM 522 C CA . SER A 1 78 ? -32.439 28.848 10.801 1.00 22.08 78 SER D CA 1
ATOM 523 C C . SER A 1 78 ? -33.700 28.344 11.470 1.00 23.38 78 SER D C 1
ATOM 524 O O . SER A 1 78 ? -34.270 29.067 12.319 1.00 21.47 78 SER D O 1
ATOM 527 N N . LEU A 1 79 ? -34.104 27.103 11.120 1.00 22.56 79 LEU D N 1
ATOM 528 C CA . LEU A 1 79 ? -35.175 26.402 11.819 1.00 23.99 79 LEU D CA 1
ATOM 529 C C . LEU A 1 79 ? -34.903 26.197 13.332 1.00 25.42 79 LEU D C 1
ATOM 530 O O . LEU A 1 79 ? -35.839 26.234 14.196 1.00 24.64 79 LEU D O 1
ATOM 535 N N . LEU A 1 80 ? -33.643 25.980 13.679 1.00 23.67 80 LEU D N 1
ATOM 536 C CA . LEU A 1 80 ? -33.303 25.836 15.091 1.00 25.14 80 LEU D CA 1
ATOM 537 C C . LEU A 1 80 ? -33.684 27.023 15.922 1.00 24.50 80 LEU D C 1
ATOM 538 O O . LEU A 1 80 ? -34.231 26.843 17.021 1.00 24.39 80 LEU D O 1
ATOM 543 N N . LEU A 1 81 ? -33.478 28.228 15.370 1.00 25.30 81 LEU D N 1
ATOM 544 C CA . LEU A 1 81 ? -33.873 29.478 16.034 1.00 24.92 81 LEU D CA 1
ATOM 545 C C . LEU A 1 81 ? -35.363 29.784 15.880 1.00 24.60 81 LEU D C 1
ATOM 546 O O . LEU A 1 81 ? -36.008 30.151 16.854 1.00 26.84 81 LEU D O 1
ATOM 551 N N . TYR A 1 82 ? -35.893 29.610 14.665 1.00 24.97 82 TYR D N 1
ATOM 552 C CA . TYR A 1 82 ? -37.204 30.143 14.295 1.00 24.70 82 TYR D CA 1
ATOM 553 C C . TYR A 1 82 ? -37.939 29.180 13.375 1.00 24.87 82 TYR D C 1
ATOM 554 O O . TYR A 1 82 ? -37.468 28.905 12.250 1.00 24.61 82 TYR D O 1
ATOM 563 N N . PRO A 1 83 ? -39.109 28.686 13.826 1.00 24.02 83 PRO D N 1
ATOM 564 C CA . PRO A 1 83 ? -40.063 28.098 12.894 1.00 24.77 83 PRO D CA 1
ATOM 565 C C . PRO A 1 83 ? -40.278 28.985 11.660 1.00 25.49 83 PRO D C 1
ATOM 566 O O . PRO A 1 83 ? -40.381 30.240 11.783 1.00 25.87 83 PRO D O 1
ATOM 570 N N . ASN A 1 84 ? -40.323 28.375 10.473 1.00 24.29 84 ASN D N 1
ATOM 571 C CA . ASN A 1 84 ? -40.746 29.114 9.277 1.00 24.83 84 ASN D CA 1
ATOM 572 C C . ASN A 1 84 ? -41.761 28.283 8.530 1.00 24.03 84 ASN D C 1
ATOM 573 O O . ASN A 1 84 ? -41.767 27.071 8.659 1.00 19.80 84 ASN D O 1
ATOM 578 N N . GLU A 1 85 ? -42.631 28.971 7.789 1.00 25.52 85 GLU D N 1
ATOM 579 C CA . GLU A 1 85 ? -43.818 28.395 7.153 1.00 25.72 85 GLU D CA 1
ATOM 580 C C . GLU A 1 85 ? -43.485 27.261 6.154 1.00 26.88 85 GLU D C 1
ATOM 581 O O . GLU A 1 85 ? -44.157 26.243 6.113 1.00 26.02 85 GLU D O 1
ATOM 587 N N . ALA A 1 86 ? -42.401 27.437 5.392 1.00 25.33 86 ALA D N 1
ATOM 588 C CA . ALA A 1 86 ? -41.993 26.461 4.423 1.00 22.60 86 ALA D CA 1
ATOM 589 C C . ALA A 1 86 ? -41.547 25.146 5.077 1.00 23.38 86 ALA D C 1
ATOM 590 O O . ALA A 1 86 ? -42.052 24.054 4.713 1.00 21.91 86 ALA D O 1
ATOM 592 N N . ALA A 1 87 ? -40.605 25.230 6.022 1.00 22.45 87 ALA D N 1
ATOM 593 C CA . ALA A 1 87 ? -40.119 24.027 6.725 1.00 22.55 87 ALA D CA 1
ATOM 594 C C . ALA A 1 87 ? -41.226 23.321 7.533 1.00 20.95 87 ALA D C 1
ATOM 595 O O . ALA A 1 87 ? -41.291 22.101 7.528 1.00 19.71 87 ALA D O 1
ATOM 597 N N . VAL A 1 88 ? -42.067 24.069 8.237 1.00 21.09 88 VAL D N 1
ATOM 598 C CA . VAL A 1 88 ? -43.183 23.420 8.946 1.00 22.51 88 VAL D CA 1
ATOM 599 C C . VAL A 1 88 ? -44.147 22.765 7.950 1.00 22.99 88 VAL D C 1
ATOM 600 O O . VAL A 1 88 ? -44.562 21.633 8.154 1.00 25.64 88 VAL D O 1
ATOM 604 N N . SER A 1 89 ? -44.477 23.441 6.849 1.00 22.90 89 SER D N 1
ATOM 605 C CA . SER A 1 89 ? -45.401 22.830 5.882 1.00 23.17 89 SER D CA 1
ATOM 606 C C . SER A 1 89 ? -44.777 21.622 5.188 1.00 23.49 89 SER D C 1
ATOM 607 O O . SER A 1 89 ? -45.468 20.639 4.956 1.00 22.42 89 SER D O 1
ATOM 610 N N . LEU A 1 90 ? -43.461 21.671 4.901 1.00 21.13 90 LEU D N 1
ATOM 611 C CA . LEU A 1 90 ? -42.772 20.507 4.347 1.00 21.36 90 LEU D CA 1
ATOM 612 C C . LEU A 1 90 ? -42.806 19.331 5.290 1.00 20.56 90 LEU D C 1
ATOM 613 O O . LEU A 1 90 ? -43.001 18.213 4.828 1.00 21.89 90 LEU D O 1
ATOM 618 N N . ALA A 1 91 ? -42.562 19.556 6.590 1.00 20.79 91 ALA D N 1
ATOM 619 C CA . ALA A 1 91 ? -42.665 18.475 7.573 1.00 20.61 91 ALA D CA 1
ATOM 620 C C . ALA A 1 91 ? -44.074 17.863 7.590 1.00 21.69 91 ALA D C 1
ATOM 621 O O . ALA A 1 91 ? -44.243 16.600 7.619 1.00 20.56 91 ALA D O 1
ATOM 623 N N . GLU A 1 92 ? -45.067 18.747 7.547 1.00 22.25 92 GLU D N 1
ATOM 624 C CA . GLU A 1 92 ? -46.488 18.303 7.438 1.00 23.51 92 GLU D CA 1
ATOM 625 C C . GLU A 1 92 ? -46.678 17.441 6.201 1.00 24.27 92 GLU D C 1
ATOM 626 O O . GLU A 1 92 ? -47.334 16.390 6.258 1.00 21.42 92 GLU D O 1
ATOM 632 N N . ASP A 1 93 ? -46.047 17.869 5.087 1.00 26.53 93 ASP D N 1
ATOM 633 C CA . ASP A 1 93 ? -46.129 17.146 3.822 1.00 25.95 93 ASP D CA 1
ATOM 634 C C . ASP A 1 93 ? -45.528 15.761 3.941 1.00 24.28 93 ASP D C 1
ATOM 635 O O . ASP A 1 93 ? -46.114 14.798 3.463 1.00 26.06 93 ASP D O 1
ATOM 640 N N . LEU A 1 94 ? -44.337 15.681 4.526 1.00 24.41 94 LEU D N 1
ATOM 641 C CA . LEU A 1 94 ? -43.615 14.417 4.645 1.00 24.89 94 LEU D CA 1
ATOM 642 C C . LEU A 1 94 ? -44.363 13.407 5.547 1.00 25.67 94 LEU D C 1
ATOM 643 O O . LEU A 1 94 ? -44.389 12.210 5.251 1.00 24.71 94 LEU D O 1
ATOM 648 N N . LEU A 1 95 ? -44.943 13.895 6.644 1.00 25.74 95 LEU D N 1
ATOM 649 C CA . LEU A 1 95 ? -45.769 13.047 7.523 1.00 28.69 95 LEU D CA 1
ATOM 650 C C . LEU A 1 95 ? -47.004 12.563 6.793 1.00 27.81 95 LEU D C 1
ATOM 651 O O . LEU A 1 95 ? -47.353 11.386 6.882 1.00 26.73 95 LEU D O 1
ATOM 656 N N . ARG A 1 96 ? -47.636 13.461 6.038 1.00 29.89 96 ARG D N 1
ATOM 657 C CA . ARG A 1 96 ? -48.812 13.105 5.192 1.00 30.30 96 ARG D CA 1
ATOM 658 C C . ARG A 1 96 ? -48.492 12.041 4.126 1.00 30.21 96 ARG D C 1
ATOM 659 O O . ARG A 1 96 ? -49.276 11.137 3.945 1.00 28.33 96 ARG D O 1
ATOM 667 N N . ILE A 1 97 ? -47.360 12.129 3.414 1.00 26.39 97 ILE D N 1
ATOM 668 C CA . ILE A 1 97 ? -47.089 11.140 2.342 1.00 26.23 97 ILE D CA 1
ATOM 669 C C . ILE A 1 97 ? -46.347 9.893 2.804 1.00 26.00 97 ILE D C 1
ATOM 670 O O . ILE A 1 97 ? -46.111 8.980 2.013 1.00 24.39 97 ILE D O 1
ATOM 675 N N . THR A 1 98 ? -45.946 9.850 4.066 1.00 27.89 98 THR D N 1
ATOM 676 C CA . THR A 1 98 ? -45.216 8.698 4.553 1.00 30.76 98 THR D CA 1
ATOM 677 C C . THR A 1 98 ? -46.117 7.961 5.551 1.00 35.47 98 THR D C 1
ATOM 678 O O . THR A 1 98 ? -46.466 8.495 6.591 1.00 35.52 98 THR D O 1
ATOM 682 N N . PRO A 1 99 ? -46.495 6.717 5.234 1.00 41.48 99 PRO D N 1
ATOM 683 C CA . PRO A 1 99 ? -47.332 6.012 6.187 1.00 41.05 99 PRO D CA 1
ATOM 684 C C . PRO A 1 99 ? -46.569 5.705 7.458 1.00 37.52 99 PRO D C 1
ATOM 685 O O . PRO A 1 99 ? -45.344 5.572 7.459 1.00 37.24 99 PRO D O 1
ATOM 689 N N . GLY A 1 100 ? -47.308 5.648 8.546 1.00 34.31 100 GLY D N 1
ATOM 690 C CA . GLY A 1 100 ? -46.728 5.363 9.860 1.00 37.18 100 GLY D CA 1
ATOM 691 C C . GLY A 1 100 ? -47.769 5.530 10.945 1.00 38.67 100 GLY D C 1
ATOM 692 O O . GLY A 1 100 ? -48.772 6.151 10.682 1.00 40.67 100 GLY D O 1
ATOM 693 N N . ASN A 1 101 ? -47.503 5.013 12.134 1.00 39.87 101 ASN D N 1
ATOM 694 C CA . ASN A 1 101 ? -48.478 5.153 13.240 1.00 41.91 101 ASN D CA 1
ATOM 695 C C . ASN A 1 101 ? -47.829 5.856 14.432 1.00 39.62 101 ASN D C 1
ATOM 696 O O . ASN A 1 101 ? -46.598 5.933 14.494 1.00 36.13 101 ASN D O 1
ATOM 701 N N . GLY A 1 102 ? -48.681 6.354 15.321 1.00 32.69 102 GLY D N 1
ATOM 702 C CA . GLY A 1 102 ? -48.274 7.081 16.527 1.00 33.83 102 GLY D CA 1
ATOM 703 C C . GLY A 1 102 ? -47.814 8.497 16.230 1.00 30.49 102 GLY D C 1
ATOM 704 O O . GLY A 1 102 ? -48.038 8.985 15.140 1.00 31.06 102 GLY D O 1
ATOM 705 N N . GLU A 1 103 ? -47.236 9.133 17.232 1.00 28.51 103 GLU D N 1
ATOM 706 C CA . GLU A 1 103 ? -46.724 10.496 17.087 1.00 27.93 103 GLU D CA 1
ATOM 707 C C . GLU A 1 103 ? -45.361 10.357 16.412 1.00 25.29 103 GLU D C 1
ATOM 708 O O . GLU A 1 103 ? -44.605 9.520 16.806 1.00 22.62 103 GLU D O 1
ATOM 714 N N . ARG A 1 104 ? -45.136 11.147 15.389 1.00 25.35 104 ARG D N 1
ATOM 715 C CA . ARG A 1 104 ? -43.841 11.149 14.678 1.00 25.00 104 ARG D CA 1
ATOM 716 C C . ARG A 1 104 ? -43.398 12.600 14.500 1.00 24.05 104 ARG D C 1
ATOM 717 O O . ARG A 1 104 ? -44.231 13.451 14.533 1.00 24.26 104 ARG D O 1
ATOM 725 N N . ARG A 1 105 ? -42.105 12.821 14.322 1.00 22.27 105 ARG D N 1
ATOM 726 C CA . ARG A 1 105 ? -41.602 14.141 14.051 1.00 22.98 105 ARG D CA 1
ATOM 727 C C . ARG A 1 105 ? -40.503 14.077 12.990 1.00 22.90 105 ARG D C 1
ATOM 728 O O . ARG A 1 105 ? -39.971 12.995 12.668 1.00 18.42 105 ARG D O 1
ATOM 736 N N . VAL A 1 106 ? -40.148 15.276 12.517 1.00 22.29 106 VAL D N 1
ATOM 737 C CA . VAL A 1 106 ? -39.266 15.472 11.401 1.00 21.84 106 VAL D CA 1
ATOM 738 C C . VAL A 1 106 ? -38.111 16.374 11.792 1.00 21.03 106 VAL D C 1
ATOM 739 O O . VAL A 1 106 ? -38.301 17.473 12.379 1.00 22.07 106 VAL D O 1
ATOM 743 N N . TRP A 1 107 ? -36.928 15.927 11.419 1.00 17.99 107 TRP D N 1
ATOM 744 C CA . TRP A 1 107 ? -35.720 16.716 11.559 1.00 20.30 107 TRP D CA 1
ATOM 745 C C . TRP A 1 107 ? -35.231 17.024 10.170 1.00 19.48 107 TRP D C 1
ATOM 746 O O . TRP A 1 107 ? -35.311 16.145 9.312 1.00 18.11 107 TRP D O 1
ATOM 757 N N . PHE A 1 108 ? -34.711 18.238 9.942 1.00 17.96 108 PHE D N 1
ATOM 758 C CA . PHE A 1 108 ? -34.160 18.584 8.644 1.00 18.27 108 PHE D CA 1
ATOM 759 C C . PHE A 1 108 ? -32.649 18.754 8.698 1.00 17.51 108 PHE D C 1
ATOM 760 O O . PHE A 1 108 ? -32.121 19.194 9.703 1.00 17.34 108 PHE D O 1
ATOM 768 N N . GLY A 1 109 ? -31.999 18.432 7.582 1.00 17.49 109 GLY D N 1
ATOM 769 C CA . GLY A 1 109 ? -30.563 18.626 7.409 1.00 17.52 109 GLY D CA 1
ATOM 770 C C . GLY A 1 109 ? -30.242 19.003 5.992 1.00 17.75 109 GLY D C 1
ATOM 771 O O . GLY A 1 109 ? -31.121 19.376 5.239 1.00 18.85 109 GLY D O 1
ATOM 772 N N . HIS A 1 110 ? -28.957 18.950 5.640 1.00 18.17 110 HIS D N 1
ATOM 773 C CA . HIS A 1 110 ? -28.471 19.329 4.319 1.00 18.10 110 HIS D CA 1
ATOM 774 C C . HIS A 1 110 ? -28.218 18.169 3.363 1.00 20.69 110 HIS D C 1
ATOM 775 O O . HIS A 1 110 ? -28.173 18.384 2.124 1.00 22.83 110 HIS D O 1
ATOM 782 N N . SER A 1 111 ? -27.986 16.949 3.874 1.00 18.82 111 SER D N 1
ATOM 783 C CA . SER A 1 111 ? -27.485 15.909 3.006 1.00 19.89 111 SER D CA 1
ATOM 784 C C . SER A 1 111 ? -27.869 14.540 3.536 1.00 20.89 111 SER D C 1
ATOM 785 O O . SER A 1 111 ? -28.268 14.422 4.678 1.00 19.16 111 SER D O 1
ATOM 788 N N . GLY A 1 112 ? -27.736 13.512 2.703 1.00 21.68 112 GLY D N 1
ATOM 789 C CA . GLY A 1 112 ? -27.912 12.155 3.166 1.00 22.57 112 GLY D CA 1
ATOM 790 C C . GLY A 1 112 ? -26.911 11.837 4.269 1.00 22.87 112 GLY D C 1
ATOM 791 O O . GLY A 1 112 ? -27.262 11.193 5.276 1.00 22.70 112 GLY D O 1
ATOM 792 N N . SER A 1 113 ? -25.667 12.309 4.112 1.00 21.73 113 SER D N 1
ATOM 793 C CA . SER A 1 113 ? -24.665 12.060 5.112 1.00 23.12 113 SER D CA 1
ATOM 794 C C . SER A 1 113 ? -25.053 12.601 6.490 1.00 21.65 113 SER D C 1
ATOM 795 O O . SER A 1 113 ? -24.856 11.925 7.504 1.00 22.70 113 SER D O 1
ATOM 798 N N . ASP A 1 114 ? -25.478 13.846 6.557 1.00 20.54 114 ASP D N 1
ATOM 799 C CA . ASP A 1 114 ? -25.778 14.411 7.875 1.00 21.63 114 ASP D CA 1
ATOM 800 C C . ASP A 1 114 ? -27.099 13.804 8.464 1.00 21.34 114 ASP D C 1
ATOM 801 O O . ASP A 1 114 ? -27.270 13.690 9.707 1.00 20.16 114 ASP D O 1
ATOM 806 N N . ALA A 1 115 ? -27.998 13.368 7.591 1.00 20.01 115 ALA D N 1
ATOM 807 C CA . ALA A 1 115 ? -29.283 12.824 8.079 1.00 21.47 115 ALA D CA 1
ATOM 808 C C . ALA A 1 115 ? -29.073 11.443 8.703 1.00 22.15 115 ALA D C 1
ATOM 809 O O . ALA A 1 115 ? -29.658 11.114 9.732 1.00 22.99 115 ALA D O 1
ATOM 811 N N . ASN A 1 116 ? -28.204 10.650 8.101 1.00 22.35 116 ASN D N 1
ATOM 812 C CA . ASN A 1 116 ? -27.820 9.364 8.673 1.00 22.51 116 ASN D CA 1
ATOM 813 C C . ASN A 1 116 ? -26.953 9.523 9.914 1.00 23.32 116 ASN D C 1
ATOM 814 O O . ASN A 1 116 ? -27.063 8.697 10.804 1.00 22.26 116 ASN D O 1
ATOM 819 N N . ASP A 1 117 ? -26.093 10.543 9.941 1.00 24.12 117 ASP D N 1
ATOM 820 C CA . ASP A 1 117 ? -25.307 10.902 11.158 1.00 26.93 117 ASP D CA 1
ATOM 821 C C . ASP A 1 117 ? -26.309 11.212 12.293 1.00 25.32 117 ASP D C 1
ATOM 822 O O . ASP A 1 117 ? -26.234 10.653 13.368 1.00 24.30 117 ASP D O 1
ATOM 827 N N . CYS A 1 118 ? -27.259 12.093 12.029 1.00 26.06 118 CYS D N 1
ATOM 828 C CA . CYS A 1 118 ? -28.359 12.348 12.986 1.00 24.62 118 CYS D CA 1
ATOM 829 C C . CYS A 1 118 ? -29.018 11.056 13.430 1.00 23.80 118 CYS D C 1
ATOM 830 O O . CYS A 1 118 ? -29.152 10.832 14.619 1.00 21.35 118 CYS D O 1
ATOM 833 N N . ALA A 1 119 ? -29.381 10.180 12.483 1.00 23.30 119 ALA D N 1
ATOM 834 C CA . ALA A 1 119 ? -30.101 8.957 12.800 1.00 24.36 119 ALA D CA 1
ATOM 835 C C . ALA A 1 119 ? -29.319 8.085 13.777 1.00 24.53 119 ALA D C 1
ATOM 836 O O . ALA A 1 119 ? -29.845 7.658 14.812 1.00 22.90 119 ALA D O 1
ATOM 838 N N . VAL A 1 120 ? -28.055 7.853 13.437 1.00 23.10 120 VAL D N 1
ATOM 839 C CA . VAL A 1 120 ? -27.152 7.114 14.290 1.00 22.85 120 VAL D CA 1
ATOM 840 C C . VAL A 1 120 ? -27.011 7.727 15.697 1.00 23.61 120 VAL D C 1
ATOM 841 O O . VAL A 1 120 ? -27.059 6.996 16.678 1.00 22.17 120 VAL D O 1
ATOM 845 N N . ARG A 1 121 ? -26.794 9.045 15.750 1.00 24.76 121 ARG D N 1
ATOM 846 C CA . ARG A 1 121 ? -26.579 9.777 17.028 1.00 24.35 121 ARG D CA 1
ATOM 847 C C . ARG A 1 121 ? -27.827 9.702 17.915 1.00 24.57 121 ARG D C 1
ATOM 848 O O . ARG A 1 121 ? -27.669 9.451 19.126 1.00 23.50 121 ARG D O 1
ATOM 856 N N . VAL A 1 122 ? -29.013 9.910 17.336 1.00 24.27 122 VAL D N 1
ATOM 857 C CA . VAL A 1 122 ? -30.253 9.897 18.127 1.00 24.20 122 VAL D CA 1
ATOM 858 C C . VAL A 1 122 ? -30.732 8.479 18.448 1.00 23.60 122 VAL D C 1
ATOM 859 O O . VAL A 1 122 ? -31.317 8.258 19.492 1.00 23.47 122 VAL D O 1
ATOM 863 N N . LEU A 1 123 ? -30.485 7.504 17.574 1.00 24.86 123 LEU D N 1
ATOM 864 C CA . LEU A 1 123 ? -30.907 6.125 17.851 1.00 24.94 123 LEU D CA 1
ATOM 865 C C . LEU A 1 123 ? -30.064 5.527 18.956 1.00 25.33 123 LEU D C 1
ATOM 866 O O . LEU A 1 123 ? -30.601 4.948 19.908 1.00 22.09 123 LEU D O 1
ATOM 871 N N . THR A 1 124 ? -28.748 5.668 18.859 1.00 23.83 124 THR D N 1
ATOM 872 C CA . THR A 1 124 ? -27.919 5.136 19.925 1.00 25.76 124 THR D CA 1
ATOM 873 C C . THR A 1 124 ? -28.216 5.843 21.282 1.00 26.27 124 THR D C 1
ATOM 874 O O . THR A 1 124 ? -28.109 5.202 22.330 1.00 28.16 124 THR D O 1
ATOM 878 N N . ALA A 1 125 ? -28.591 7.129 21.287 1.00 24.43 125 ALA D N 1
ATOM 879 C CA . ALA A 1 125 ? -28.883 7.837 22.537 1.00 23.28 125 ALA D CA 1
ATOM 880 C C . ALA A 1 125 ? -30.272 7.494 23.105 1.00 22.78 125 ALA D C 1
ATOM 881 O O . ALA A 1 125 ? -30.436 7.369 24.332 1.00 21.37 125 ALA D O 1
ATOM 883 N N . ALA A 1 126 ? -31.261 7.326 22.246 1.00 23.31 126 ALA D N 1
ATOM 884 C CA . ALA A 1 126 ? -32.611 6.978 22.708 1.00 25.28 126 ALA D CA 1
ATOM 885 C C . ALA A 1 126 ? -32.710 5.529 23.210 1.00 25.68 126 ALA D C 1
ATOM 886 O O . ALA A 1 126 ? -33.627 5.170 23.998 1.00 24.96 126 ALA D O 1
ATOM 888 N N . THR A 1 127 ? -31.786 4.696 22.755 1.00 25.51 127 THR D N 1
ATOM 889 C CA . THR A 1 127 ? -31.800 3.279 23.118 1.00 26.47 127 THR D CA 1
ATOM 890 C C . THR A 1 127 ? -30.695 2.964 24.103 1.00 28.27 127 THR D C 1
ATOM 891 O O . THR A 1 127 ? -30.689 1.909 24.691 1.00 27.03 127 THR D O 1
ATOM 895 N N . LYS A 1 128 ? -29.745 3.877 24.236 1.00 29.57 128 LYS D N 1
ATOM 896 C CA . LYS A 1 128 ? -28.490 3.610 24.901 1.00 32.71 128 LYS D CA 1
ATOM 897 C C . LYS A 1 128 ? -27.884 2.274 24.482 1.00 35.89 128 LYS D C 1
ATOM 898 O O . LYS A 1 128 ? -27.131 1.664 25.268 1.00 35.41 128 LYS D O 1
ATOM 904 N N . ARG A 1 129 ? -28.221 1.793 23.279 1.00 35.78 129 ARG D N 1
ATOM 905 C CA . ARG A 1 129 ? -27.587 0.586 22.759 1.00 35.47 129 ARG D CA 1
ATOM 906 C C . ARG A 1 129 ? -26.591 1.082 21.693 1.00 36.61 129 ARG D C 1
ATOM 907 O O . ARG A 1 129 ? -26.740 2.151 21.061 1.00 33.00 129 ARG D O 1
ATOM 915 N N . SER A 1 130 ? -25.516 0.353 21.537 1.00 36.65 130 SER D N 1
ATOM 916 C CA . SER A 1 130 ? -24.437 0.857 20.718 1.00 37.42 130 SER D CA 1
ATOM 917 C C . SER A 1 130 ? -24.239 0.047 19.455 1.00 32.82 130 SER D C 1
ATOM 918 O O . SER A 1 130 ? -23.591 0.514 18.552 1.00 36.33 130 SER D O 1
ATOM 921 N N . ARG A 1 131 ? -24.804 -1.153 19.368 1.00 29.56 131 ARG D N 1
ATOM 922 C CA . ARG A 1 131 ? -24.646 -1.969 18.169 1.00 27.14 131 ARG D CA 1
ATOM 923 C C . ARG A 1 131 ? -25.646 -1.588 17.060 1.00 26.16 131 ARG D C 1
ATOM 924 O O . ARG A 1 131 ? -26.832 -1.243 17.330 1.00 22.80 131 ARG D O 1
ATOM 932 N N . ILE A 1 132 ? -25.150 -1.675 15.821 1.00 26.47 132 ILE D N 1
ATOM 933 C CA . ILE A 1 132 ? -25.898 -1.322 14.616 1.00 26.16 132 ILE D CA 1
ATOM 934 C C . ILE A 1 132 ? -25.719 -2.433 13.585 1.00 26.69 132 ILE D C 1
ATOM 935 O O . ILE A 1 132 ? -24.610 -2.951 13.391 1.00 24.73 132 ILE D O 1
ATOM 940 N N . ILE A 1 133 ? -26.827 -2.819 12.948 1.00 26.36 133 ILE D N 1
ATOM 941 C CA . ILE A 1 133 ? -26.799 -3.791 11.879 1.00 26.81 133 ILE D CA 1
ATOM 942 C C . ILE A 1 133 ? -26.881 -3.019 10.546 1.00 28.06 133 ILE D C 1
ATOM 943 O O . ILE A 1 133 ? -27.747 -2.154 10.364 1.00 27.04 133 ILE D O 1
ATOM 948 N N . SER A 1 134 ? -25.950 -3.310 9.645 1.00 27.19 134 SER D N 1
ATOM 949 C CA . SER A 1 134 ? -26.011 -2.764 8.287 1.00 26.98 134 SER D CA 1
ATOM 950 C C . SER A 1 134 ? -25.421 -3.763 7.256 1.00 25.06 134 SER D C 1
ATOM 951 O O . SER A 1 134 ? -25.110 -4.918 7.620 1.00 25.73 134 SER D O 1
ATOM 954 N N . PHE A 1 135 ? -25.329 -3.351 5.984 1.00 22.01 135 PHE D N 1
ATOM 955 C CA . PHE A 1 135 ? -25.005 -4.276 4.931 1.00 23.69 135 PHE D CA 1
ATOM 956 C C . PHE A 1 135 ? -23.668 -3.997 4.290 1.00 23.06 135 PHE D C 1
ATOM 957 O O . PHE A 1 135 ? -23.286 -2.849 4.124 1.00 19.97 135 PHE D O 1
ATOM 965 N N . ILE A 1 136 ? -22.946 -5.064 3.976 1.00 23.92 136 ILE D N 1
ATOM 966 C CA . ILE A 1 136 ? -21.744 -4.938 3.143 1.00 24.90 136 ILE D CA 1
ATOM 967 C C . ILE A 1 136 ? -22.191 -4.278 1.842 1.00 27.19 136 ILE D C 1
ATOM 968 O O . ILE A 1 136 ? -23.189 -4.668 1.218 1.00 26.38 136 ILE D O 1
ATOM 973 N N . GLY A 1 137 ? -21.490 -3.212 1.492 1.00 26.65 137 GLY D N 1
ATOM 974 C CA . GLY A 1 137 ? -21.769 -2.453 0.301 1.00 26.48 137 GLY D CA 1
ATOM 975 C C . GLY A 1 137 ? -22.697 -1.307 0.535 1.00 26.61 137 GLY D C 1
ATOM 976 O O . GLY A 1 137 ? -22.880 -0.504 -0.367 1.00 28.50 137 GLY D O 1
ATOM 977 N N . SER A 1 138 ? -23.281 -1.197 1.731 1.00 25.80 138 SER D N 1
ATOM 978 C CA . SER A 1 138 ? -24.216 -0.119 2.002 1.00 25.33 138 SER D CA 1
ATOM 979 C C . SER A 1 138 ? -23.459 1.209 1.985 1.00 25.64 138 SER D C 1
ATOM 980 O O . SER A 1 138 ? -22.282 1.278 2.338 1.00 27.60 138 SER D O 1
ATOM 983 N N . TYR A 1 139 ? -24.117 2.258 1.540 1.00 25.64 139 TYR D N 1
ATOM 984 C CA . TYR A 1 139 ? -23.513 3.593 1.509 1.00 26.86 139 TYR D CA 1
ATOM 985 C C . TYR A 1 139 ? -24.502 4.499 2.208 1.00 26.88 139 TYR D C 1
ATOM 986 O O . TYR A 1 139 ? -25.551 4.820 1.648 1.00 26.68 139 TYR D O 1
ATOM 995 N N . HIS A 1 140 ? -24.208 4.879 3.449 1.00 25.40 140 HIS D N 1
ATOM 996 C CA . HIS A 1 140 ? -25.107 5.756 4.163 1.00 25.41 140 HIS D CA 1
ATOM 997 C C . HIS A 1 140 ? -24.580 7.182 4.303 1.00 25.80 140 HIS D C 1
ATOM 998 O O . HIS A 1 140 ? -25.255 8.029 4.839 1.00 25.35 140 HIS D O 1
ATOM 1005 N N . GLY A 1 141 ? -23.368 7.445 3.831 1.00 25.57 141 GLY D N 1
ATOM 1006 C CA . GLY A 1 141 ? -22.797 8.766 3.878 1.00 26.11 141 GLY D CA 1
ATOM 1007 C C . GLY A 1 141 ? -21.276 8.796 3.987 1.00 28.64 141 GLY D C 1
ATOM 1008 O O . GLY A 1 141 ? -20.623 7.745 4.153 1.00 25.48 141 GLY D O 1
ATOM 1009 N N . ASN A 1 142 ? -20.716 10.009 3.898 1.00 27.98 142 ASN D N 1
ATOM 1010 C CA . ASN A 1 142 ? -19.264 10.187 3.941 1.00 30.50 142 ASN D CA 1
ATOM 1011 C C . ASN A 1 142 ? -18.784 11.173 5.058 1.00 32.15 142 ASN D C 1
ATOM 1012 O O . ASN A 1 142 ? -17.607 11.619 5.070 1.00 29.08 142 ASN D O 1
ATOM 1017 N N . LEU A 1 143 ? -19.683 11.451 6.016 1.00 29.33 143 LEU D N 1
ATOM 1018 C CA . LEU A 1 143 ? -19.327 12.155 7.235 1.00 30.87 143 LEU D CA 1
ATOM 1019 C C . LEU A 1 143 ? -19.030 11.086 8.279 1.00 32.34 143 LEU D C 1
ATOM 1020 O O . LEU A 1 143 ? -19.450 9.924 8.120 1.00 33.01 143 LEU D O 1
ATOM 1025 N N . THR A 1 144 ? -18.342 11.473 9.353 1.00 31.39 144 THR D N 1
ATOM 1026 C CA . THR A 1 144 ? -17.853 10.501 10.328 1.00 30.44 144 THR D CA 1
ATOM 1027 C C . THR A 1 144 ? -18.931 9.545 10.873 1.00 30.08 144 THR D C 1
ATOM 1028 O O . THR A 1 144 ? -18.746 8.324 10.827 1.00 30.64 144 THR D O 1
ATOM 1032 N N . GLY A 1 145 ? -20.053 10.067 11.344 1.00 27.38 145 GLY D N 1
ATOM 1033 C CA . GLY A 1 145 ? -21.098 9.195 11.890 1.00 29.65 145 GLY D CA 1
ATOM 1034 C C . GLY A 1 145 ? -21.790 8.242 10.899 1.00 30.07 145 GLY D C 1
ATOM 1035 O O . GLY A 1 145 ? -21.992 7.056 11.195 1.00 30.63 145 GLY D O 1
ATOM 1036 N N . SER A 1 146 ? -22.166 8.760 9.734 1.00 27.91 146 SER D N 1
ATOM 1037 C CA . SER A 1 146 ? -22.804 7.950 8.676 1.00 28.06 146 SER D CA 1
ATOM 1038 C C . SER A 1 146 ? -21.839 7.035 7.906 1.00 25.95 146 SER D C 1
ATOM 1039 O O . SER A 1 146 ? -22.206 5.933 7.518 1.00 27.42 146 SER D O 1
ATOM 1042 N N . MET A 1 147 ? -20.598 7.457 7.695 1.00 26.73 147 MET D N 1
ATOM 1043 C CA . MET A 1 147 ? -19.594 6.576 7.120 1.00 27.08 147 MET D CA 1
ATOM 1044 C C . MET A 1 147 ? -19.343 5.363 8.025 1.00 29.28 147 MET D C 1
ATOM 1045 O O . MET A 1 147 ? -19.117 4.227 7.547 1.00 28.86 147 MET D O 1
ATOM 1050 N N . GLY A 1 148 ? -19.355 5.622 9.328 1.00 29.33 148 GLY D N 1
ATOM 1051 C CA . GLY A 1 148 ? -19.001 4.620 10.340 1.00 30.72 148 GLY D CA 1
ATOM 1052 C C . GLY A 1 148 ? -19.883 3.387 10.348 1.00 31.71 148 GLY D C 1
ATOM 1053 O O . GLY A 1 148 ? -19.416 2.307 10.755 1.00 28.96 148 GLY D O 1
ATOM 1054 N N . ILE A 1 149 ? -21.148 3.565 9.920 1.00 29.22 149 ILE D N 1
ATOM 1055 C CA . ILE A 1 149 ? -22.095 2.466 9.774 1.00 29.10 149 ILE D CA 1
ATOM 1056 C C . ILE A 1 149 ? -22.231 1.946 8.339 1.00 29.77 149 ILE D C 1
ATOM 1057 O O . ILE A 1 149 ? -23.115 1.128 8.070 1.00 25.90 149 ILE D O 1
ATOM 1062 N N . SER A 1 150 ? -21.386 2.427 7.417 1.00 29.47 150 SER D N 1
ATOM 1063 C CA . SER A 1 150 ? -21.517 2.073 6.004 1.00 31.96 150 SER D CA 1
ATOM 1064 C C . SER A 1 150 ? -20.619 0.903 5.704 1.00 32.26 150 SER D C 1
ATOM 1065 O O . SER A 1 150 ? -19.621 0.709 6.379 1.00 33.95 150 SER D O 1
ATOM 1068 N N . GLY A 1 151 ? -20.974 0.111 4.696 1.00 32.11 151 GLY D N 1
ATOM 1069 C CA . GLY A 1 151 ? -20.196 -1.081 4.386 1.00 31.01 151 GLY D CA 1
ATOM 1070 C C . GLY A 1 151 ? -19.515 -1.062 3.036 1.00 30.53 151 GLY D C 1
ATOM 1071 O O . GLY A 1 151 ? -19.104 -2.119 2.547 1.00 27.71 151 GLY D O 1
ATOM 1072 N N . HIS A 1 152 ? -19.425 0.112 2.425 1.00 29.11 152 HIS D N 1
ATOM 1073 C CA . HIS A 1 152 ? -19.010 0.193 1.033 1.00 33.63 152 HIS D CA 1
ATOM 1074 C C . HIS A 1 152 ? -17.480 0.186 0.952 1.00 31.18 152 HIS D C 1
ATOM 1075 O O . HIS A 1 152 ? -16.807 0.674 1.827 1.00 30.83 152 HIS D O 1
ATOM 1082 N N . THR A 1 153 ? -16.955 -0.437 -0.084 1.00 32.37 153 THR D N 1
ATOM 1083 C CA . THR A 1 153 ? -15.500 -0.588 -0.271 1.00 32.80 153 THR D CA 1
ATOM 1084 C C . THR A 1 153 ? -14.775 0.732 -0.280 1.00 34.60 153 THR D C 1
ATOM 1085 O O . THR A 1 153 ? -13.608 0.790 0.086 1.00 35.22 153 THR D O 1
ATOM 1089 N N . ALA A 1 154 ? -15.456 1.785 -0.726 1.00 34.10 154 ALA D N 1
ATOM 1090 C CA . ALA A 1 154 ? -14.863 3.110 -0.860 1.00 37.51 154 ALA D CA 1
ATOM 1091 C C . ALA A 1 154 ? -14.450 3.782 0.469 1.00 39.37 154 ALA D C 1
ATOM 1092 O O . ALA A 1 154 ? -13.661 4.732 0.455 1.00 37.57 154 ALA D O 1
ATOM 1094 N N . MET A 1 155 ? -14.987 3.324 1.606 1.00 40.86 155 MET D N 1
ATOM 1095 C CA . MET A 1 155 ? -14.638 3.926 2.924 1.00 43.31 155 MET D CA 1
ATOM 1096 C C . MET A 1 155 ? -13.776 3.020 3.815 1.00 37.99 155 MET D C 1
ATOM 1097 O O . MET A 1 155 ? -13.635 3.247 5.029 1.00 31.17 155 MET D O 1
ATOM 1102 N N . THR A 1 156 ? -13.157 2.018 3.195 1.00 34.62 156 THR D N 1
ATOM 1103 C CA . THR A 1 156 ? -12.311 1.066 3.934 1.00 34.53 156 THR D CA 1
ATOM 1104 C C . THR A 1 156 ? -10.932 1.631 4.294 1.00 32.27 156 THR D C 1
ATOM 1105 O O . THR A 1 156 ? -10.089 0.906 4.795 1.00 31.15 156 THR D O 1
ATOM 1109 N N . HIS A 1 157 ? -10.695 2.918 4.029 1.00 33.28 157 HIS D N 1
ATOM 1110 C CA . HIS A 1 157 ? -9.504 3.643 4.599 1.00 33.00 157 HIS D CA 1
ATOM 1111 C C . HIS A 1 157 ? -9.681 3.922 6.086 1.00 30.80 157 HIS D C 1
ATOM 1112 O O . HIS A 1 157 ? -8.724 4.294 6.761 1.00 27.15 157 HIS D O 1
ATOM 1119 N N . THR A 1 158 ? -10.919 3.772 6.570 1.00 32.15 158 THR D N 1
ATOM 1120 C CA . THR A 1 158 ? -11.294 4.104 7.949 1.00 35.32 158 THR D CA 1
ATOM 1121 C C . THR A 1 158 ? -12.094 2.948 8.540 1.00 37.56 158 THR D C 1
ATOM 1122 O O . THR A 1 158 ? -13.002 2.429 7.886 1.00 40.20 158 THR D O 1
ATOM 1126 N N . LEU A 1 159 ? -11.761 2.559 9.776 1.00 35.82 159 LEU D N 1
ATOM 1127 C CA . LEU A 1 159 ? -12.419 1.447 10.441 1.00 36.10 159 LEU D CA 1
ATOM 1128 C C . LEU A 1 159 ? -13.888 1.762 10.683 1.00 33.59 159 LEU D C 1
ATOM 1129 O O . LEU A 1 159 ? -14.237 2.897 10.915 1.00 28.61 159 LEU D O 1
ATOM 1134 N N . PRO A 1 160 ? -14.750 0.744 10.639 1.00 34.30 160 PRO D N 1
ATOM 1135 C CA . PRO A 1 160 ? -16.139 1.015 11.045 1.00 35.82 160 PRO D CA 1
ATOM 1136 C C . PRO A 1 160 ? -16.290 1.402 12.511 1.00 32.31 160 PRO D C 1
ATOM 1137 O O . PRO A 1 160 ? -15.448 1.111 13.328 1.00 34.66 160 PRO D O 1
ATOM 1141 N N . ARG A 1 161 ? -17.385 2.068 12.823 1.00 31.62 161 ARG D N 1
ATOM 1142 C CA . ARG A 1 161 ? -17.792 2.271 14.192 1.00 31.70 161 ARG D CA 1
ATOM 1143 C C . ARG A 1 161 ? -17.748 0.924 14.886 1.00 30.72 161 ARG D C 1
ATOM 1144 O O . ARG A 1 161 ? -18.180 -0.054 14.323 1.00 31.53 161 ARG D O 1
ATOM 1152 N N . PRO A 1 162 ? -17.232 0.865 16.120 1.00 31.57 162 PRO D N 1
ATOM 1153 C CA . PRO A 1 162 ? -17.261 -0.421 16.821 1.00 32.27 162 PRO D CA 1
ATOM 1154 C C . PRO A 1 162 ? -18.703 -0.862 17.108 1.00 31.09 162 PRO D C 1
ATOM 1155 O O . PRO A 1 162 ? -19.587 -0.042 17.434 1.00 33.83 162 PRO D O 1
ATOM 1159 N N . GLY A 1 163 ? -18.929 -2.145 16.938 1.00 29.31 163 GLY D N 1
ATOM 1160 C CA . GLY A 1 163 ? -20.239 -2.729 17.207 1.00 31.73 163 GLY D CA 1
ATOM 1161 C C . GLY A 1 163 ? -21.164 -2.697 16.019 1.00 28.20 163 GLY D C 1
ATOM 1162 O O . GLY A 1 163 ? -22.373 -2.830 16.185 1.00 28.14 163 GLY D O 1
ATOM 1163 N N . VAL A 1 164 ? -20.598 -2.487 14.833 1.00 25.59 164 VAL D N 1
ATOM 1164 C CA . VAL A 1 164 ? -21.370 -2.588 13.596 1.00 27.23 164 VAL D CA 1
ATOM 1165 C C . VAL A 1 164 ? -21.292 -4.030 13.133 1.00 25.80 164 VAL D C 1
ATOM 1166 O O . VAL A 1 164 ? -20.205 -4.584 13.025 1.00 27.28 164 VAL D O 1
ATOM 1170 N N . LEU A 1 165 ? -22.444 -4.627 12.882 1.00 23.40 165 LEU D N 1
ATOM 1171 C CA . LEU A 1 165 ? -22.530 -5.961 12.273 1.00 26.16 165 LEU D CA 1
ATOM 1172 C C . LEU A 1 165 ? -22.777 -5.777 10.778 1.00 26.67 165 LEU D C 1
ATOM 1173 O O . LEU A 1 165 ? -23.826 -5.311 10.403 1.00 27.08 165 LEU D O 1
ATOM 1178 N N . LEU A 1 166 ? -21.786 -6.096 9.942 1.00 26.26 166 LEU D N 1
ATOM 1179 C CA . LEU A 1 166 ? -21.950 -6.042 8.477 1.00 26.44 166 LEU D CA 1
ATOM 1180 C C . LEU A 1 166 ? -22.316 -7.424 7.877 1.00 27.06 166 LEU D C 1
ATOM 1181 O O . LEU A 1 166 ? -21.567 -8.380 8.006 1.00 27.45 166 LEU D O 1
ATOM 1186 N N . LEU A 1 167 ? -23.505 -7.493 7.268 1.00 27.35 167 LEU D N 1
ATOM 1187 C CA . LEU A 1 167 ? -24.057 -8.675 6.589 1.00 24.39 167 LEU D CA 1
ATOM 1188 C C . LEU A 1 167 ? -23.972 -8.533 5.060 1.00 23.63 167 LEU D C 1
ATOM 1189 O O . LEU A 1 167 ? -24.043 -7.431 4.528 1.00 22.65 167 LEU D O 1
ATOM 1194 N N . PRO A 1 168 ? -23.879 -9.661 4.344 1.00 25.68 168 PRO D N 1
ATOM 1195 C CA . PRO A 1 168 ? -24.025 -9.587 2.896 1.00 24.33 168 PRO D CA 1
ATOM 1196 C C . PRO A 1 168 ? -25.451 -9.244 2.541 1.00 26.87 168 PRO D C 1
ATOM 1197 O O . PRO A 1 168 ? -26.415 -9.675 3.224 1.00 22.80 168 PRO D O 1
ATOM 1201 N N . TYR A 1 169 ? -25.572 -8.436 1.495 1.00 26.90 169 TYR D N 1
ATOM 1202 C CA . TYR A 1 169 ? -26.869 -8.051 0.967 1.00 26.73 169 TYR D CA 1
ATOM 1203 C C . TYR A 1 169 ? -27.185 -9.108 -0.085 1.00 25.22 169 TYR D C 1
ATOM 1204 O O . TYR A 1 169 ? -26.435 -9.284 -1.032 1.00 23.90 169 TYR D O 1
ATOM 1213 N N . PRO A 1 170 ? -28.253 -9.864 0.120 1.00 25.91 170 PRO D N 1
ATOM 1214 C CA . PRO A 1 170 ? -28.507 -10.974 -0.801 1.00 26.48 170 PRO D CA 1
ATOM 1215 C C . PRO A 1 170 ? -28.751 -10.510 -2.244 1.00 26.14 170 PRO D C 1
ATOM 1216 O O . PRO A 1 170 ? -29.638 -9.704 -2.473 1.00 26.75 170 PRO D O 1
ATOM 1220 N N . ASP A 1 171 ? -28.003 -11.068 -3.192 1.00 25.94 171 ASP D N 1
ATOM 1221 C CA . ASP A 1 171 ? -27.940 -10.584 -4.570 1.00 27.39 171 ASP D CA 1
ATOM 1222 C C . ASP A 1 171 ? -28.534 -11.602 -5.580 1.00 27.15 171 ASP D C 1
ATOM 1223 O O . ASP A 1 171 ? -27.896 -12.611 -5.898 1.00 27.97 171 ASP D O 1
ATOM 1228 N N . PRO A 1 172 ? -29.738 -11.336 -6.120 1.00 29.42 172 PRO D N 1
ATOM 1229 C CA . PRO A 1 172 ? -30.317 -12.318 -7.044 1.00 28.33 172 PRO D CA 1
ATOM 1230 C C . PRO A 1 172 ? -29.493 -12.562 -8.325 1.00 28.54 172 PRO D C 1
ATOM 1231 O O . PRO A 1 172 ? -29.616 -13.603 -8.936 1.00 30.34 172 PRO D O 1
ATOM 1235 N N . PHE A 1 173 ? -28.671 -11.615 -8.736 1.00 28.19 173 PHE D N 1
ATOM 1236 C CA . PHE A 1 173 ? -27.835 -11.793 -9.929 1.00 27.70 173 PHE D CA 1
ATOM 1237 C C . PHE A 1 173 ? -26.567 -12.583 -9.650 1.00 28.33 173 PHE D C 1
ATOM 1238 O O . PHE A 1 173 ? -26.122 -13.352 -10.507 1.00 29.15 173 PHE D O 1
ATOM 1246 N N . ARG A 1 174 ? -25.962 -12.388 -8.478 1.00 27.79 174 ARG D N 1
ATOM 1247 C CA . ARG A 1 174 ? -24.782 -13.149 -8.092 1.00 29.99 174 ARG D CA 1
ATOM 1248 C C . ARG A 1 174 ? -25.034 -13.794 -6.718 1.00 32.71 174 ARG D C 1
ATOM 1249 O O . ARG A 1 174 ? -24.463 -13.379 -5.716 1.00 35.41 174 ARG D O 1
ATOM 1257 N N . PRO A 1 175 ? -25.913 -14.798 -6.670 1.00 31.78 175 PRO D N 1
ATOM 1258 C CA . PRO A 1 175 ? -26.469 -15.324 -5.429 1.00 33.20 175 PRO D CA 1
ATOM 1259 C C . PRO A 1 175 ? -25.497 -16.176 -4.601 1.00 32.07 175 PRO D C 1
ATOM 1260 O O . PRO A 1 175 ? -25.773 -17.324 -4.301 1.00 35.66 175 PRO D O 1
ATOM 1264 N N . ARG A 1 176 ? -24.364 -15.613 -4.218 1.00 34.68 176 ARG D N 1
ATOM 1265 C CA . ARG A 1 176 ? -23.499 -16.267 -3.249 1.00 34.10 176 ARG D CA 1
ATOM 1266 C C . ARG A 1 176 ? -24.240 -16.576 -1.955 1.00 35.49 176 ARG D C 1
ATOM 1267 O O . ARG A 1 176 ? -23.975 -17.596 -1.321 1.00 39.36 176 ARG D O 1
ATOM 1275 N N . PHE A 1 177 ? -25.178 -15.717 -1.569 1.00 30.15 177 PHE D N 1
ATOM 1276 C CA . PHE A 1 177 ? -25.790 -15.813 -0.273 1.00 29.04 177 PHE D CA 1
ATOM 1277 C C . PHE A 1 177 ? -27.278 -15.659 -0.419 1.00 26.40 177 PHE D C 1
ATOM 1278 O O . PHE A 1 177 ? -27.743 -14.591 -0.722 1.00 25.74 177 PHE D O 1
ATOM 1286 N N . SER A 1 178 ? -28.040 -16.715 -0.164 1.00 24.82 178 SER D N 1
ATOM 1287 C CA . SER A 1 178 ? -29.482 -16.636 -0.351 1.00 24.33 178 SER D CA 1
ATOM 1288 C C . SER A 1 178 ? -30.077 -15.784 0.747 1.00 23.42 178 SER D C 1
ATOM 1289 O O . SER A 1 178 ? -29.439 -15.541 1.755 1.00 24.25 178 SER D O 1
ATOM 1292 N N . ALA A 1 179 ? -31.334 -15.383 0.581 1.00 22.72 179 ALA D N 1
ATOM 1293 C CA . ALA A 1 179 ? -31.999 -14.636 1.588 1.00 23.97 179 ALA D CA 1
ATOM 1294 C C . ALA A 1 179 ? -31.936 -15.425 2.871 1.00 24.93 179 ALA D C 1
ATOM 1295 O O . ALA A 1 179 ? -31.578 -14.883 3.907 1.00 24.62 179 ALA D O 1
ATOM 1297 N N . GLU A 1 180 ? -32.254 -16.713 2.777 1.00 25.86 180 GLU D N 1
ATOM 1298 C CA . GLU A 1 180 ? -32.360 -17.585 3.934 1.00 28.98 180 GLU D CA 1
ATOM 1299 C C . GLU A 1 180 ? -31.034 -17.722 4.675 1.00 27.21 180 GLU D C 1
ATOM 1300 O O . GLU A 1 180 ? -31.034 -17.717 5.879 1.00 26.41 180 GLU D O 1
ATOM 1306 N N . ALA A 1 181 ? -29.927 -17.828 3.938 1.00 25.40 181 ALA D N 1
ATOM 1307 C CA . ALA A 1 181 ? -28.598 -17.916 4.509 1.00 26.27 181 ALA D CA 1
ATOM 1308 C C . ALA A 1 181 ? -28.212 -16.632 5.235 1.00 26.83 181 ALA D C 1
ATOM 1309 O O . ALA A 1 181 ? -27.609 -16.716 6.315 1.00 27.19 181 ALA D O 1
ATOM 1311 N N . VAL A 1 182 ? -28.543 -15.456 4.668 1.00 25.28 182 VAL D N 1
ATOM 1312 C CA . VAL A 1 182 ? -28.293 -14.177 5.391 1.00 24.56 182 VAL D CA 1
ATOM 1313 C C . VAL A 1 182 ? -29.131 -14.064 6.675 1.00 24.18 182 VAL D C 1
ATOM 1314 O O . VAL A 1 182 ? -28.604 -13.685 7.715 1.00 23.63 182 VAL D O 1
ATOM 1318 N N . LEU A 1 183 ? -30.415 -14.415 6.636 1.00 25.03 183 LEU D N 1
ATOM 1319 C CA . LEU A 1 183 ? -31.205 -14.380 7.857 1.00 27.21 183 LEU D CA 1
ATOM 1320 C C . LEU A 1 183 ? -30.665 -15.371 8.912 1.00 30.28 183 LEU D C 1
ATOM 1321 O O . LEU A 1 183 ? -30.690 -15.097 10.121 1.00 28.38 183 LEU D O 1
ATOM 1326 N N . GLU A 1 184 ? -30.172 -16.521 8.459 1.00 30.86 184 GLU D N 1
ATOM 1327 C CA . GLU A 1 184 ? -29.628 -17.519 9.390 1.00 33.28 184 GLU D CA 1
ATOM 1328 C C . GLU A 1 184 ? -28.351 -16.948 10.044 1.00 29.85 184 GLU D C 1
ATOM 1329 O O . GLU A 1 184 ? -28.093 -17.177 11.220 1.00 25.27 184 GLU D O 1
ATOM 1335 N N . LEU A 1 185 ? -27.567 -16.204 9.267 1.00 27.70 185 LEU D N 1
ATOM 1336 C CA . LEU A 1 185 ? -26.345 -15.602 9.752 1.00 27.89 185 LEU D CA 1
ATOM 1337 C C . LEU A 1 185 ? -26.678 -14.556 10.808 1.00 27.02 185 LEU D C 1
ATOM 1338 O O . LEU A 1 185 ? -26.027 -14.456 11.837 1.00 26.80 185 LEU D O 1
ATOM 1343 N N . LEU A 1 186 ? -27.717 -13.784 10.551 1.00 28.37 186 LEU D N 1
ATOM 1344 C CA . LEU A 1 186 ? -28.198 -12.821 11.528 1.00 29.56 186 LEU D CA 1
ATOM 1345 C C . LEU A 1 186 ? -28.662 -13.499 12.791 1.00 30.53 186 LEU D C 1
ATOM 1346 O O . LEU A 1 186 ? -28.255 -13.104 13.898 1.00 27.14 186 LEU D O 1
ATOM 1351 N N . ASP A 1 187 ? -29.534 -14.499 12.630 1.00 29.91 187 ASP D N 1
ATOM 1352 C CA . ASP A 1 187 ? -30.037 -15.257 13.763 1.00 28.51 187 ASP D CA 1
ATOM 1353 C C . ASP A 1 187 ? -28.891 -15.806 14.611 1.00 26.35 187 ASP D C 1
ATOM 1354 O O . ASP A 1 187 ? -28.959 -15.804 15.834 1.00 24.57 187 ASP D O 1
ATOM 1359 N N . TYR A 1 188 ? -27.838 -16.274 13.960 1.00 24.49 188 TYR D N 1
ATOM 1360 C CA . TYR A 1 188 ? -26.717 -16.856 14.681 1.00 25.86 188 TYR D CA 1
ATOM 1361 C C . TYR A 1 188 ? -25.945 -15.785 15.444 1.00 24.24 188 TYR D C 1
ATOM 1362 O O . TYR A 1 188 ? -25.561 -16.004 16.584 1.00 23.46 188 TYR D O 1
ATOM 1371 N N . HIS A 1 189 ? -25.745 -14.621 14.824 1.00 25.26 189 HIS D N 1
ATOM 1372 C CA . HIS A 1 189 ? -25.140 -13.479 15.516 1.00 23.67 189 HIS D CA 1
ATOM 1373 C C . HIS A 1 189 ? -26.011 -13.059 16.752 1.00 22.52 189 HIS D C 1
ATOM 1374 O O . HIS A 1 189 ? -25.503 -12.901 17.848 1.00 23.81 189 HIS D O 1
ATOM 1381 N N . PHE A 1 190 ? -27.314 -12.960 16.580 1.00 23.53 190 PHE D N 1
ATOM 1382 C CA . PHE A 1 190 ? -28.238 -12.659 17.690 1.00 25.28 190 PHE D CA 1
ATOM 1383 C C . PHE A 1 190 ? -28.080 -13.635 18.866 1.00 25.73 190 PHE D C 1
ATOM 1384 O O . PHE A 1 190 ? -28.072 -13.212 20.000 1.00 27.99 190 PHE D O 1
ATOM 1392 N N . ALA A 1 191 ? -27.915 -14.921 18.584 1.00 26.11 191 ALA D N 1
ATOM 1393 C CA . ALA A 1 191 ? -27.759 -15.932 19.626 1.00 28.32 191 ALA D CA 1
ATOM 1394 C C . ALA A 1 191 ? -26.342 -16.026 20.225 1.00 30.24 191 ALA D C 1
ATOM 1395 O O . ALA A 1 191 ? -26.119 -16.820 21.135 1.00 29.40 191 ALA D O 1
ATOM 1397 N N . THR A 1 192 ? -25.384 -15.272 19.688 1.00 30.34 192 THR D N 1
ATOM 1398 C CA . THR A 1 192 ? -24.007 -15.373 20.100 1.00 30.08 192 THR D CA 1
ATOM 1399 C C . THR A 1 192 ? -23.422 -13.978 20.408 1.00 32.14 192 THR D C 1
ATOM 1400 O O . THR A 1 192 ? -23.715 -13.404 21.464 1.00 32.83 192 THR D O 1
ATOM 1404 N N . SER A 1 193 ? -22.644 -13.427 19.477 1.00 30.40 193 SER D N 1
ATOM 1405 C CA . SER A 1 193 ? -21.802 -12.269 19.725 1.00 30.55 193 SER D CA 1
ATOM 1406 C C . SER A 1 193 ? -22.489 -10.912 19.515 1.00 31.57 193 SER D C 1
ATOM 1407 O O . SER A 1 193 ? -21.874 -9.890 19.725 1.00 32.37 193 SER D O 1
ATOM 1410 N N . CYS A 1 194 ? -23.754 -10.893 19.114 1.00 31.07 194 CYS D N 1
ATOM 1411 C CA . CYS A 1 194 ? -24.470 -9.639 18.905 1.00 29.08 194 CYS D CA 1
ATOM 1412 C C . CYS A 1 194 ? -25.888 -9.780 19.457 1.00 27.90 194 CYS D C 1
ATOM 1413 O O . CYS A 1 194 ? -26.852 -9.812 18.712 1.00 26.16 194 CYS D O 1
ATOM 1416 N N . PRO A 1 195 ? -26.013 -9.886 20.787 1.00 28.95 195 PRO D N 1
ATOM 1417 C CA . PRO A 1 195 ? -27.331 -10.047 21.411 1.00 29.64 195 PRO D CA 1
ATOM 1418 C C . PRO A 1 195 ? -28.279 -8.973 20.936 1.00 29.87 195 PRO D C 1
ATOM 1419 O O . PRO A 1 195 ? -27.919 -7.799 20.949 1.00 31.57 195 PRO D O 1
ATOM 1423 N N . PRO A 1 196 ? -29.489 -9.348 20.508 1.00 31.92 196 PRO D N 1
ATOM 1424 C CA . PRO A 1 196 ? -30.357 -8.345 19.887 1.00 34.77 196 PRO D CA 1
ATOM 1425 C C . PRO A 1 196 ? -30.782 -7.206 20.822 1.00 35.57 196 PRO D C 1
ATOM 1426 O O . PRO A 1 196 ? -31.064 -6.100 20.346 1.00 32.19 196 PRO D O 1
ATOM 1430 N N . GLU A 1 197 ? -30.738 -7.450 22.133 1.00 35.31 197 GLU D N 1
ATOM 1431 C CA . GLU A 1 197 ? -31.115 -6.430 23.110 1.00 36.54 197 GLU D CA 1
ATOM 1432 C C . GLU A 1 197 ? -30.079 -5.304 23.256 1.00 35.59 197 GLU D C 1
ATOM 1433 O O . GLU A 1 197 ? -30.380 -4.267 23.854 1.00 34.49 197 GLU D O 1
ATOM 1439 N N . GLN A 1 198 ? -28.882 -5.495 22.693 1.00 32.96 198 GLN D N 1
ATOM 1440 C CA . GLN A 1 198 ? -27.854 -4.464 22.673 1.00 31.94 198 GLN D CA 1
ATOM 1441 C C . GLN A 1 198 ? -27.748 -3.757 21.327 1.00 31.65 198 GLN D C 1
ATOM 1442 O O . GLN A 1 198 ? -26.800 -3.004 21.068 1.00 30.04 198 GLN D O 1
ATOM 1448 N N . VAL A 1 199 ? -28.710 -4.010 20.456 1.00 31.65 199 VAL D N 1
ATOM 1449 C CA . VAL A 1 199 ? -28.724 -3.404 19.128 1.00 28.03 199 VAL D CA 1
ATOM 1450 C C . VAL A 1 199 ? -29.705 -2.253 19.088 1.00 26.59 199 VAL D C 1
ATOM 1451 O O . VAL A 1 199 ? -30.897 -2.445 19.375 1.00 27.29 199 VAL D O 1
ATOM 1455 N N . ALA A 1 200 ? -29.196 -1.068 18.716 1.00 23.94 200 ALA D N 1
ATOM 1456 C CA . ALA A 1 200 ? -30.024 0.126 18.544 1.00 23.96 200 ALA D CA 1
ATOM 1457 C C . ALA A 1 200 ? -30.926 0.061 17.324 1.00 24.51 200 ALA D C 1
ATOM 1458 O O . ALA A 1 200 ? -32.112 0.346 17.414 1.00 25.09 200 ALA D O 1
ATOM 1460 N N . ALA A 1 201 ? -30.349 -0.294 16.171 1.00 25.56 201 ALA D N 1
ATOM 1461 C CA . ALA A 1 201 ? -31.108 -0.294 14.927 1.00 26.30 201 ALA D CA 1
ATOM 1462 C C . ALA A 1 201 ? -30.522 -1.177 13.833 1.00 25.39 201 ALA D C 1
ATOM 1463 O O . ALA A 1 201 ? -29.345 -1.557 13.864 1.00 24.07 201 ALA D O 1
ATOM 1465 N N . VAL A 1 202 ? -31.373 -1.453 12.847 1.00 23.87 202 VAL D N 1
ATOM 1466 C CA . VAL A 1 202 ? -30.920 -1.963 11.570 1.00 24.95 202 VAL D CA 1
ATOM 1467 C C . VAL A 1 202 ? -31.140 -0.877 10.516 1.00 24.72 202 VAL D C 1
ATOM 1468 O O . VAL A 1 202 ? -32.212 -0.274 10.438 1.00 23.74 202 VAL D O 1
ATOM 1472 N N . PHE A 1 203 ? -30.107 -0.638 9.721 1.00 23.83 203 PHE D N 1
ATOM 1473 C CA . PHE A 1 203 ? -30.184 0.241 8.561 1.00 23.82 203 PHE D CA 1
ATOM 1474 C C . PHE A 1 203 ? -30.337 -0.532 7.241 1.00 25.10 203 PHE D C 1
ATOM 1475 O O . PHE A 1 203 ? -29.484 -1.353 6.895 1.00 24.89 203 PHE D O 1
ATOM 1483 N N . ILE A 1 204 ? -31.370 -0.163 6.473 1.00 25.58 204 ILE D N 1
ATOM 1484 C CA . ILE A 1 204 ? -31.756 -0.824 5.239 1.00 27.02 204 ILE D CA 1
ATOM 1485 C C . ILE A 1 204 ? -31.834 0.125 4.041 1.00 27.63 204 ILE D C 1
ATOM 1486 O O . ILE A 1 204 ? -32.690 1.007 4.009 1.00 29.20 204 ILE D O 1
ATOM 1491 N N . GLU A 1 205 ? -30.990 -0.078 3.028 1.00 26.11 205 GLU D N 1
ATOM 1492 C CA . GLU A 1 205 ? -31.311 0.469 1.688 1.00 25.58 205 GLU D CA 1
ATOM 1493 C C . GLU A 1 205 ? -32.277 -0.535 1.005 1.00 24.14 205 GLU D C 1
ATOM 1494 O O . GLU A 1 205 ? -31.946 -1.727 0.903 1.00 23.69 205 GLU D O 1
ATOM 1500 N N . PRO A 1 206 ? -33.444 -0.065 0.532 1.00 23.07 206 PRO D N 1
ATOM 1501 C CA . PRO A 1 206 ? -34.436 -0.925 -0.127 1.00 22.38 206 PRO D CA 1
ATOM 1502 C C . PRO A 1 206 ? -34.041 -1.372 -1.515 1.00 22.96 206 PRO D C 1
ATOM 1503 O O . PRO A 1 206 ? -34.561 -2.387 -2.005 1.00 22.54 206 PRO D O 1
ATOM 1507 N N . ILE A 1 207 ? -33.108 -0.631 -2.127 1.00 23.14 207 ILE D N 1
ATOM 1508 C CA . ILE A 1 207 ? -32.263 -1.120 -3.198 1.00 22.52 207 ILE D CA 1
ATOM 1509 C C . ILE A 1 207 ? -30.833 -0.756 -2.837 1.00 22.12 207 ILE D C 1
ATOM 1510 O O . ILE A 1 207 ? -30.561 0.351 -2.460 1.00 26.15 207 ILE D O 1
ATOM 1515 N N . LEU A 1 208 ? -29.910 -1.667 -2.965 1.00 22.51 208 LEU D N 1
ATOM 1516 C CA . LEU A 1 208 ? -28.543 -1.375 -2.584 1.00 23.57 208 LEU D CA 1
ATOM 1517 C C . LEU A 1 208 ? -27.928 -0.547 -3.691 1.00 26.44 208 LEU D C 1
ATOM 1518 O O . LEU A 1 208 ? -27.585 -1.079 -4.724 1.00 29.78 208 LEU D O 1
ATOM 1523 N N . SER A 1 209 ? -27.747 0.743 -3.431 1.00 26.73 209 SER D N 1
ATOM 1524 C CA . SER A 1 209 ? -27.293 1.740 -4.417 1.00 29.37 209 SER D CA 1
ATOM 1525 C C . SER A 1 209 ? -25.855 1.573 -4.925 1.00 27.55 209 SER D C 1
ATOM 1526 O O . SER A 1 209 ? -25.616 0.922 -5.938 1.00 25.39 209 SER D O 1
ATOM 1529 N N . ASP A 1 210 ? -24.901 2.205 -4.250 1.00 28.76 210 ASP D N 1
ATOM 1530 C CA . ASP A 1 210 ? -23.528 2.167 -4.701 1.00 30.65 210 ASP D CA 1
ATOM 1531 C C . ASP A 1 210 ? -22.956 0.768 -4.694 1.00 28.92 210 ASP D C 1
ATOM 1532 O O . ASP A 1 210 ? -21.955 0.490 -5.373 1.00 27.37 210 ASP D O 1
ATOM 1537 N N . GLY A 1 211 ? -23.565 -0.120 -3.917 1.00 27.09 211 GLY D N 1
ATOM 1538 C CA . GLY A 1 211 ? -23.232 -1.554 -3.972 1.00 25.27 211 GLY D CA 1
ATOM 1539 C C . GLY A 1 211 ? -23.549 -2.215 -5.308 1.00 27.04 211 GLY D C 1
ATOM 1540 O O . GLY A 1 211 ? -23.116 -3.324 -5.531 1.00 28.51 211 GLY D O 1
ATOM 1541 N N . GLY A 1 212 ? -24.313 -1.549 -6.189 1.00 25.68 212 GLY D N 1
ATOM 1542 C CA . GLY A 1 212 ? -24.606 -2.034 -7.546 1.00 23.85 212 GLY D CA 1
ATOM 1543 C C . GLY A 1 212 ? -26.074 -2.119 -7.960 1.00 24.66 212 GLY D C 1
ATOM 1544 O O . GLY A 1 212 ? -26.421 -2.911 -8.834 1.00 26.58 212 GLY D O 1
ATOM 1545 N N . LEU A 1 213 ? -26.927 -1.291 -7.382 1.00 23.63 213 LEU D N 1
ATOM 1546 C CA . LEU A 1 213 ? -28.363 -1.255 -7.696 1.00 26.22 213 LEU D CA 1
ATOM 1547 C C . LEU A 1 213 ? -28.944 -2.655 -7.652 1.00 26.14 213 LEU D C 1
ATOM 1548 O O . LEU A 1 213 ? -29.524 -3.138 -8.630 1.00 24.35 213 LEU D O 1
ATOM 1553 N N . VAL A 1 214 ? -28.756 -3.287 -6.486 1.00 24.60 214 VAL D N 1
ATOM 1554 C CA . VAL A 1 214 ? -29.191 -4.628 -6.223 1.00 24.58 214 VAL D CA 1
ATOM 1555 C C . VAL A 1 214 ? -30.574 -4.578 -5.571 1.00 23.07 214 VAL D C 1
ATOM 1556 O O . VAL A 1 214 ? -30.733 -4.097 -4.472 1.00 21.66 214 VAL D O 1
ATOM 1560 N N . VAL A 1 215 ? -31.566 -5.062 -6.284 1.00 24.14 215 VAL D N 1
ATOM 1561 C CA . VAL A 1 215 ? -32.902 -5.266 -5.722 1.00 22.65 215 VAL D CA 1
ATOM 1562 C C . VAL A 1 215 ? -32.836 -6.592 -5.009 1.00 24.07 215 VAL D C 1
ATOM 1563 O O . VAL A 1 215 ? -32.517 -7.611 -5.611 1.00 24.57 215 VAL D O 1
ATOM 1567 N N . PRO A 1 216 ? -33.109 -6.594 -3.695 1.00 25.61 216 PRO D N 1
ATOM 1568 C CA . PRO A 1 216 ? -33.047 -7.834 -2.955 1.00 25.39 216 PRO D CA 1
ATOM 1569 C C . PRO A 1 216 ? -34.121 -8.834 -3.423 1.00 24.52 216 PRO D C 1
ATOM 1570 O O . PRO A 1 216 ? -35.088 -8.393 -4.079 1.00 19.87 216 PRO D O 1
ATOM 1574 N N . PRO A 1 217 ? -33.972 -10.142 -3.057 1.00 24.14 217 PRO D N 1
ATOM 1575 C CA . PRO A 1 217 ? -34.926 -11.185 -3.392 1.00 25.71 217 PRO D CA 1
ATOM 1576 C C . PRO A 1 217 ? -36.242 -10.904 -2.685 1.00 25.72 217 PRO D C 1
ATOM 1577 O O . PRO A 1 217 ? -36.223 -10.330 -1.574 1.00 23.88 217 PRO D O 1
ATOM 1581 N N . PRO A 1 218 ? -37.362 -11.303 -3.286 1.00 25.10 218 PRO D N 1
ATOM 1582 C CA . PRO A 1 218 ? -38.639 -10.931 -2.653 1.00 26.98 218 PRO D CA 1
ATOM 1583 C C . PRO A 1 218 ? -38.775 -11.423 -1.222 1.00 25.46 218 PRO D C 1
ATOM 1584 O O . PRO A 1 218 ? -38.250 -12.458 -0.877 1.00 24.93 218 PRO D O 1
ATOM 1588 N N . ALA A 1 219 ? -39.480 -10.659 -0.403 1.00 26.88 219 ALA D N 1
ATOM 1589 C CA . ALA A 1 219 ? -39.783 -11.048 0.966 1.00 27.49 219 ALA D CA 1
ATOM 1590 C C . ALA A 1 219 ? -38.582 -10.998 1.966 1.00 25.95 219 ALA D C 1
ATOM 1591 O O . ALA A 1 219 ? -38.833 -11.031 3.151 1.00 23.60 219 ALA D O 1
ATOM 1593 N N . PHE A 1 220 ? -37.308 -10.922 1.500 1.00 24.54 220 PHE D N 1
ATOM 1594 C CA . PHE A 1 220 ? -36.149 -10.854 2.400 1.00 22.27 220 PHE D CA 1
ATOM 1595 C C . PHE A 1 220 ? -36.184 -9.663 3.349 1.00 23.20 220 PHE D C 1
ATOM 1596 O O . PHE A 1 220 ? -36.050 -9.848 4.533 1.00 23.92 220 PHE D O 1
ATOM 1604 N N . LEU A 1 221 ? -36.420 -8.447 2.862 1.00 23.37 221 LEU D N 1
ATOM 1605 C CA . LEU A 1 221 ? -36.361 -7.304 3.766 1.00 23.06 221 LEU D CA 1
ATOM 1606 C C . LEU A 1 221 ? -37.554 -7.280 4.725 1.00 23.99 221 LEU D C 1
ATOM 1607 O O . LEU A 1 221 ? -37.395 -6.847 5.861 1.00 21.53 221 LEU D O 1
ATOM 1612 N N . GLU A 1 222 ? -38.732 -7.720 4.299 1.00 23.89 222 GLU D N 1
ATOM 1613 C CA . GLU A 1 222 ? -39.832 -7.871 5.265 1.00 25.34 222 GLU D CA 1
ATOM 1614 C C . GLU A 1 222 ? -39.487 -8.900 6.377 1.00 27.21 222 GLU D C 1
ATOM 1615 O O . GLU A 1 222 ? -39.858 -8.716 7.564 1.00 28.34 222 GLU D O 1
ATOM 1621 N N . ALA A 1 223 ? -38.764 -9.955 6.006 1.00 28.71 223 ALA D N 1
ATOM 1622 C CA . ALA A 1 223 ? -38.363 -10.977 6.974 1.00 30.32 223 ALA D CA 1
ATOM 1623 C C . ALA A 1 223 ? -37.285 -10.450 7.949 1.00 31.37 223 ALA D C 1
ATOM 1624 O O . ALA A 1 223 ? -37.318 -10.779 9.124 1.00 29.38 223 ALA D O 1
ATOM 1626 N N . LEU A 1 224 ? -36.331 -9.672 7.425 1.00 27.91 224 LEU D N 1
ATOM 1627 C CA . LEU A 1 224 ? -35.351 -8.965 8.213 1.00 28.44 224 LEU D CA 1
ATOM 1628 C C . LEU A 1 224 ? -36.008 -8.050 9.234 1.00 26.68 224 LEU D C 1
ATOM 1629 O O . LEU A 1 224 ? -35.649 -8.027 10.419 1.00 27.41 224 LEU D O 1
ATOM 1634 N N . GLN A 1 225 ? -36.929 -7.244 8.752 1.00 25.49 225 GLN D N 1
ATOM 1635 C CA . GLN A 1 225 ? -37.608 -6.306 9.605 1.00 27.20 225 GLN D CA 1
ATOM 1636 C C . GLN A 1 225 ? -38.245 -7.005 10.794 1.00 27.96 225 GLN D C 1
ATOM 1637 O O . GLN A 1 225 ? -38.007 -6.613 11.956 1.00 28.04 225 GLN D O 1
ATOM 1643 N N . ASP A 1 226 ? -39.041 -8.023 10.493 1.00 29.00 226 ASP D N 1
ATOM 1644 C CA . ASP A 1 226 ? -39.757 -8.806 11.502 1.00 32.90 226 ASP D CA 1
ATOM 1645 C C . ASP A 1 226 ? -38.826 -9.500 12.524 1.00 35.26 226 ASP D C 1
ATOM 1646 O O . ASP A 1 226 ? -39.161 -9.572 13.714 1.00 34.57 226 ASP D O 1
ATOM 1651 N N . ARG A 1 227 ? -37.641 -9.942 12.079 1.00 34.69 227 ARG D N 1
ATOM 1652 C CA . ARG A 1 227 ? -36.667 -10.552 12.975 1.00 36.75 227 ARG D CA 1
ATOM 1653 C C . ARG A 1 227 ? -36.090 -9.541 13.962 1.00 34.68 227 ARG D C 1
ATOM 1654 O O . ARG A 1 227 ? -35.886 -9.839 15.127 1.00 34.04 227 ARG D O 1
ATOM 1662 N N . CYS A 1 228 ? -35.834 -8.337 13.473 1.00 33.11 228 CYS D N 1
ATOM 1663 C CA . CYS A 1 228 ? -35.298 -7.260 14.288 1.00 28.96 228 CYS D CA 1
ATOM 1664 C C . CYS A 1 228 ? -36.359 -6.718 15.236 1.00 27.77 228 CYS D C 1
ATOM 1665 O O . CYS A 1 228 ? -36.124 -6.560 16.419 1.00 26.44 228 CYS D O 1
ATOM 1668 N N . ARG A 1 229 ? -37.534 -6.476 14.704 1.00 29.74 229 ARG D N 1
ATOM 1669 C CA . ARG A 1 229 ? -38.651 -5.925 15.457 1.00 32.24 229 ARG D CA 1
ATOM 1670 C C . ARG A 1 229 ? -39.093 -6.804 16.643 1.00 33.46 229 ARG D C 1
ATOM 1671 O O . ARG A 1 229 ? -39.375 -6.262 17.670 1.00 34.05 229 ARG D O 1
ATOM 1679 N N . LYS A 1 230 ? -39.126 -8.131 16.505 1.00 34.57 230 LYS D N 1
ATOM 1680 C CA . LYS A 1 230 ? -39.363 -9.035 17.668 1.00 36.88 230 LYS D CA 1
ATOM 1681 C C . LYS A 1 230 ? -38.499 -8.636 18.886 1.00 37.36 230 LYS D C 1
ATOM 1682 O O . LYS A 1 230 ? -38.980 -8.643 20.009 1.00 37.21 230 LYS D O 1
ATOM 1684 N N . HIS A 1 231 ? -37.253 -8.206 18.659 1.00 35.36 231 HIS D N 1
ATOM 1685 C CA . HIS A 1 231 ? -36.386 -7.774 19.747 1.00 34.46 231 HIS D CA 1
ATOM 1686 C C . HIS A 1 231 ? -36.371 -6.275 20.061 1.00 33.58 231 HIS D C 1
ATOM 1687 O O . HIS A 1 231 ? -35.456 -5.798 20.728 1.00 32.04 231 HIS D O 1
ATOM 1694 N N . GLY A 1 232 ? -37.389 -5.540 19.602 1.00 33.71 232 GLY D N 1
ATOM 1695 C CA . GLY A 1 232 ? -37.423 -4.080 19.723 1.00 34.19 232 GLY D CA 1
ATOM 1696 C C . GLY A 1 232 ? -36.268 -3.325 19.082 1.00 34.36 232 GLY D C 1
ATOM 1697 O O . GLY A 1 232 ? -35.970 -2.204 19.499 1.00 38.55 232 GLY D O 1
ATOM 1698 N N . ILE A 1 233 ? -35.603 -3.923 18.084 1.00 31.96 233 ILE D N 1
ATOM 1699 C CA . ILE A 1 233 ? -34.626 -3.190 17.292 1.00 29.26 233 ILE D CA 1
ATOM 1700 C C . ILE A 1 233 ? -35.420 -2.296 16.309 1.00 28.45 233 ILE D C 1
ATOM 1701 O O . ILE A 1 233 ? -36.336 -2.761 15.587 1.00 29.65 233 ILE D O 1
ATOM 1706 N N . LEU A 1 234 ? -35.102 -1.006 16.316 1.00 25.84 234 LEU D N 1
ATOM 1707 C CA . LEU A 1 234 ? -35.706 -0.039 15.376 1.00 26.14 234 LEU D CA 1
ATOM 1708 C C . LEU A 1 234 ? -35.254 -0.238 13.922 1.00 24.66 234 LEU D C 1
ATOM 1709 O O . LEU A 1 234 ? -34.062 -0.515 13.627 1.00 25.28 234 LEU D O 1
ATOM 1714 N N . VAL A 1 235 ? -36.209 -0.080 13.010 1.00 23.70 235 VAL D N 1
ATOM 1715 C CA . VAL A 1 235 ? -35.970 -0.367 11.617 1.00 23.98 235 VAL D CA 1
ATOM 1716 C C . VAL A 1 235 ? -35.891 0.938 10.851 1.00 22.89 235 VAL D C 1
ATOM 1717 O O . VAL A 1 235 ? -36.841 1.702 10.818 1.00 19.39 235 VAL D O 1
ATOM 1721 N N . VAL A 1 236 ? -34.706 1.181 10.282 1.00 21.91 236 VAL D N 1
ATOM 1722 C CA . VAL A 1 236 ? -34.410 2.419 9.587 1.00 22.05 236 VAL D CA 1
ATOM 1723 C C . VAL A 1 236 ? -34.262 2.105 8.115 1.00 22.94 236 VAL D C 1
ATOM 1724 O O . VAL A 1 236 ? -33.455 1.245 7.742 1.00 23.78 236 VAL D O 1
ATOM 1728 N N . VAL A 1 237 ? -35.029 2.812 7.275 1.00 24.41 237 VAL D N 1
ATOM 1729 C CA . VAL A 1 237 ? -34.916 2.679 5.830 1.00 23.98 237 VAL D CA 1
ATOM 1730 C C . VAL A 1 237 ? -34.289 3.954 5.253 1.00 23.72 237 VAL D C 1
ATOM 1731 O O . VAL A 1 237 ? -34.769 5.073 5.479 1.00 21.74 237 VAL D O 1
ATOM 1735 N N . ASP A 1 238 ? -33.218 3.766 4.494 1.00 22.57 238 ASP D N 1
ATOM 1736 C CA . ASP A 1 238 ? -32.564 4.873 3.828 1.00 21.73 238 ASP D CA 1
ATOM 1737 C C . ASP A 1 238 ? -33.172 5.018 2.429 1.00 22.20 238 ASP D C 1
ATOM 1738 O O . ASP A 1 238 ? -32.927 4.199 1.565 1.00 22.61 238 ASP D O 1
ATOM 1743 N N . GLU A 1 239 ? -33.958 6.075 2.208 1.00 23.47 239 GLU D N 1
ATOM 1744 C CA . GLU A 1 239 ? -34.622 6.322 0.919 1.00 23.49 239 GLU D CA 1
ATOM 1745 C C . GLU A 1 239 ? -33.920 7.439 0.147 1.00 22.77 239 GLU D C 1
ATOM 1746 O O . GLU A 1 239 ? -34.460 7.991 -0.801 1.00 24.14 239 GLU D O 1
ATOM 1752 N N . VAL A 1 240 ? -32.730 7.802 0.586 1.00 23.58 240 VAL D N 1
ATOM 1753 C CA . VAL A 1 240 ? -32.022 8.957 0.035 1.00 23.52 240 VAL D CA 1
ATOM 1754 C C . VAL A 1 240 ? -31.857 8.825 -1.472 1.00 23.84 240 VAL D C 1
ATOM 1755 O O . VAL A 1 240 ? -32.082 9.810 -2.213 1.00 22.23 240 VAL D O 1
ATOM 1759 N N . LYS A 1 241 ? -31.511 7.629 -1.927 1.00 23.03 241 LYS D N 1
ATOM 1760 C CA . LYS A 1 241 ? -31.206 7.420 -3.339 1.00 24.05 241 LYS D CA 1
ATOM 1761 C C . LYS A 1 241 ? -32.415 7.115 -4.197 1.00 26.09 241 LYS D C 1
ATOM 1762 O O . LYS A 1 241 ? -32.565 7.676 -5.286 1.00 27.50 241 LYS D O 1
ATOM 1768 N N . VAL A 1 242 ? -33.256 6.204 -3.736 1.00 25.43 242 VAL D N 1
ATOM 1769 C CA . VAL A 1 242 ? -34.295 5.660 -4.607 1.00 25.43 242 VAL D CA 1
ATOM 1770 C C . VAL A 1 242 ? -35.693 6.121 -4.153 1.00 26.40 242 VAL D C 1
ATOM 1771 O O . VAL A 1 242 ? -36.723 5.594 -4.602 1.00 26.05 242 VAL D O 1
ATOM 1775 N N . GLY A 1 243 ? -35.713 7.154 -3.321 1.00 25.15 243 GLY D N 1
ATOM 1776 C CA . GLY A 1 243 ? -36.971 7.662 -2.773 1.00 24.40 243 GLY D CA 1
ATOM 1777 C C . GLY A 1 243 ? -37.734 8.595 -3.679 1.00 22.38 243 GLY D C 1
ATOM 1778 O O . GLY A 1 243 ? -37.277 9.004 -4.751 1.00 19.98 243 GLY D O 1
ATOM 1779 N N . LEU A 1 244 ? -38.965 8.868 -3.247 1.00 22.31 244 LEU D N 1
ATOM 1780 C CA . LEU A 1 244 ? -39.782 9.956 -3.757 1.00 24.32 244 LEU D CA 1
ATOM 1781 C C . LEU A 1 244 ? -40.194 9.784 -5.218 1.00 26.30 244 LEU D C 1
ATOM 1782 O O . LEU A 1 244 ? -39.860 10.603 -6.084 1.00 29.70 244 LEU D O 1
ATOM 1787 N N . GLY A 1 245 ? -40.912 8.685 -5.468 1.00 25.41 245 GLY D N 1
ATOM 1788 C CA . GLY A 1 245 ? -41.521 8.419 -6.742 1.00 25.45 245 GLY D CA 1
ATOM 1789 C C . GLY A 1 245 ? -40.666 7.731 -7.786 1.00 25.75 245 GLY D C 1
ATOM 1790 O O . GLY A 1 245 ? -41.207 7.114 -8.708 1.00 26.63 245 GLY D O 1
ATOM 1791 N N . ARG A 1 246 ? -39.345 7.826 -7.675 1.00 24.46 246 ARG D N 1
ATOM 1792 C CA . ARG A 1 246 ? -38.477 7.250 -8.692 1.00 24.51 246 ARG D CA 1
ATOM 1793 C C . ARG A 1 246 ? -38.737 5.750 -9.035 1.00 24.53 246 ARG D C 1
ATOM 1794 O O . ARG A 1 246 ? -38.622 5.356 -10.196 1.00 23.96 246 ARG D O 1
ATOM 1802 N N . THR A 1 247 ? -39.117 4.926 -8.058 1.00 23.53 247 THR D N 1
ATOM 1803 C CA . THR A 1 247 ? -39.236 3.475 -8.289 1.00 22.66 247 THR D CA 1
ATOM 1804 C C . THR A 1 247 ? -40.624 2.985 -8.691 1.00 21.51 247 THR D C 1
ATOM 1805 O O . THR A 1 247 ? -40.817 1.790 -8.797 1.00 21.84 247 THR D O 1
ATOM 1809 N N . GLY A 1 248 ? -41.560 3.888 -8.923 1.00 20.61 248 GLY D N 1
ATOM 1810 C CA . GLY A 1 248 ? -42.905 3.496 -9.305 1.00 21.34 248 GLY D CA 1
ATOM 1811 C C . GLY A 1 248 ? -43.908 3.640 -8.193 1.00 22.47 248 GLY D C 1
ATOM 1812 O O . GLY A 1 248 ? -45.105 3.613 -8.436 1.00 24.04 248 GLY D O 1
ATOM 1813 N N . LEU A 1 249 ? -43.425 3.762 -6.970 1.00 22.12 249 LEU D N 1
ATOM 1814 C CA . LEU A 1 249 ? -44.265 4.068 -5.807 1.00 23.86 249 LEU D CA 1
ATOM 1815 C C . LEU A 1 249 ? -43.603 5.247 -5.104 1.00 23.51 249 LEU D C 1
ATOM 1816 O O . LEU A 1 249 ? -42.444 5.577 -5.402 1.00 24.65 249 LEU D O 1
ATOM 1821 N N . MET A 1 250 ? -44.300 5.870 -4.174 1.00 23.53 250 MET D N 1
ATOM 1822 C CA . MET A 1 250 ? -43.732 7.068 -3.555 1.00 27.33 250 MET D CA 1
ATOM 1823 C C . MET A 1 250 ? -42.447 6.719 -2.811 1.00 26.84 250 MET D C 1
ATOM 1824 O O . MET A 1 250 ? -41.467 7.447 -2.903 1.00 25.49 250 MET D O 1
ATOM 1829 N N . HIS A 1 251 ? -42.462 5.596 -2.097 1.00 27.36 251 HIS D N 1
ATOM 1830 C CA . HIS A 1 251 ? -41.309 5.137 -1.337 1.00 24.17 251 HIS D CA 1
ATOM 1831 C C . HIS A 1 251 ? -40.949 3.757 -1.819 1.00 24.17 251 HIS D C 1
ATOM 1832 O O . HIS A 1 251 ? -41.807 2.886 -1.978 1.00 23.73 251 HIS D O 1
ATOM 1839 N N . CYS A 1 252 ? -39.663 3.564 -2.112 1.00 24.01 252 CYS D N 1
ATOM 1840 C CA . CYS A 1 252 ? -39.181 2.259 -2.506 1.00 22.37 252 CYS D CA 1
ATOM 1841 C C . CYS A 1 252 ? -39.531 1.168 -1.500 1.00 22.35 252 CYS D C 1
ATOM 1842 O O . CYS A 1 252 ? -39.778 0.033 -1.894 1.00 22.07 252 CYS D O 1
ATOM 1845 N N . PHE A 1 253 ? -39.517 1.490 -0.211 1.00 22.87 253 PHE D N 1
ATOM 1846 C CA . PHE A 1 253 ? -39.879 0.492 0.809 1.00 23.08 253 PHE D CA 1
ATOM 1847 C C . PHE A 1 253 ? -41.328 -0.018 0.648 1.00 23.15 253 PHE D C 1
ATOM 1848 O O . PHE A 1 253 ? -41.631 -1.125 1.080 1.00 25.38 253 PHE D O 1
ATOM 1856 N N . GLN A 1 254 ? -42.208 0.724 -0.003 1.00 24.20 254 GLN D N 1
ATOM 1857 C CA . GLN A 1 254 ? -43.579 0.187 -0.246 1.00 25.91 254 GLN D CA 1
ATOM 1858 C C . GLN A 1 254 ? -43.624 -1.004 -1.231 1.00 27.64 254 GLN D C 1
ATOM 1859 O O . GLN A 1 254 ? -44.608 -1.725 -1.241 1.00 28.05 254 GLN D O 1
ATOM 1865 N N . HIS A 1 255 ? -42.562 -1.222 -2.026 1.00 27.10 255 HIS D N 1
ATOM 1866 C CA . HIS A 1 255 ? -42.426 -2.416 -2.861 1.00 26.20 255 HIS D CA 1
ATOM 1867 C C . HIS A 1 255 ? -42.152 -3.645 -2.007 1.00 27.35 255 HIS D C 1
ATOM 1868 O O . HIS A 1 255 ? -42.385 -4.763 -2.425 1.00 25.64 255 HIS D O 1
ATOM 1875 N N . GLU A 1 256 ? -41.595 -3.439 -0.821 1.00 28.00 256 GLU D N 1
ATOM 1876 C CA . GLU A 1 256 ? -40.975 -4.520 -0.071 1.00 26.62 256 GLU D CA 1
ATOM 1877 C C . GLU A 1 256 ? -41.778 -4.947 1.176 1.00 26.45 256 GLU D C 1
ATOM 1878 O O . GLU A 1 256 ? -41.337 -5.814 1.929 1.00 28.20 256 GLU D O 1
ATOM 1884 N N . GLY A 1 257 ? -42.954 -4.366 1.357 1.00 25.94 257 GLY D N 1
ATOM 1885 C CA . GLY A 1 257 ? -43.847 -4.657 2.490 1.00 27.57 257 GLY D CA 1
ATOM 1886 C C . GLY A 1 257 ? -43.359 -4.160 3.844 1.00 28.83 257 GLY D C 1
ATOM 1887 O O . GLY A 1 257 ? -43.626 -4.787 4.855 1.00 30.58 257 GLY D O 1
ATOM 1888 N N . LEU A 1 258 ? -42.614 -3.054 3.885 1.00 28.58 258 LEU D N 1
ATOM 1889 C CA . LEU A 1 258 ? -41.926 -2.657 5.128 1.00 27.19 258 LEU D CA 1
ATOM 1890 C C . LEU A 1 258 ? -42.750 -1.626 5.856 1.00 25.42 258 LEU D C 1
ATOM 1891 O O . LEU A 1 258 ? -43.449 -0.842 5.235 1.00 26.51 258 LEU D O 1
ATOM 1896 N N . GLU A 1 259 ? -42.639 -1.593 7.164 1.00 24.49 259 GLU D N 1
ATOM 1897 C CA . GLU A 1 259 ? -43.280 -0.527 7.956 1.00 28.62 259 GLU D CA 1
ATOM 1898 C C . GLU A 1 259 ? -42.227 0.031 8.881 1.00 26.46 259 GLU D C 1
ATOM 1899 O O . GLU A 1 259 ? -42.217 -0.284 10.064 1.00 27.19 259 GLU D O 1
ATOM 1905 N N . PRO A 1 260 ? -41.312 0.838 8.332 1.00 27.41 260 PRO D N 1
ATOM 1906 C CA . PRO A 1 260 ? -40.118 1.202 9.116 1.00 26.85 260 PRO D CA 1
ATOM 1907 C C . PRO A 1 260 ? -40.441 2.091 10.305 1.00 25.08 260 PRO D C 1
ATOM 1908 O O . PRO A 1 260 ? -41.459 2.766 10.312 1.00 22.71 260 PRO D O 1
ATOM 1912 N N . ASP A 1 261 ? -39.565 2.103 11.302 1.00 23.49 261 ASP D N 1
ATOM 1913 C CA . ASP A 1 261 ? -39.717 3.025 12.396 1.00 23.20 261 ASP D CA 1
ATOM 1914 C C . ASP A 1 261 ? -39.211 4.424 12.010 1.00 24.12 261 ASP D C 1
ATOM 1915 O O . ASP A 1 261 ? -39.773 5.432 12.450 1.00 22.98 261 ASP D O 1
ATOM 1920 N N . MET A 1 262 ? -38.184 4.466 11.150 1.00 24.20 262 MET D N 1
ATOM 1921 C CA . MET A 1 262 ? -37.570 5.704 10.740 1.00 23.37 262 MET D CA 1
ATOM 1922 C C . MET A 1 262 ? -37.257 5.700 9.242 1.00 22.68 262 MET D C 1
ATOM 1923 O O . MET A 1 262 ? -36.831 4.688 8.690 1.00 21.65 262 MET D O 1
ATOM 1928 N N . VAL A 1 263 ? -37.503 6.824 8.579 1.00 22.21 263 VAL D N 1
ATOM 1929 C CA . VAL A 1 263 ? -37.166 6.986 7.154 1.00 23.01 263 VAL D CA 1
ATOM 1930 C C . VAL A 1 263 ? -36.188 8.148 6.949 1.00 21.84 263 VAL D C 1
ATOM 1931 O O . VAL A 1 263 ? -36.358 9.214 7.537 1.00 21.37 263 VAL D O 1
ATOM 1935 N N . VAL A 1 264 ? -35.126 7.913 6.180 1.00 22.04 264 VAL D N 1
ATOM 1936 C CA . VAL A 1 264 ? -34.139 8.952 5.885 1.00 20.68 264 VAL D CA 1
ATOM 1937 C C . VAL A 1 264 ? -34.275 9.343 4.425 1.00 20.60 264 VAL D C 1
ATOM 1938 O O . VAL A 1 264 ? -34.225 8.503 3.529 1.00 20.20 264 VAL D O 1
ATOM 1942 N N . PHE A 1 265 ? -34.459 10.645 4.193 1.00 22.69 265 PHE D N 1
ATOM 1943 C CA . PHE A 1 265 ? -34.659 11.233 2.868 1.00 21.36 265 PHE D CA 1
ATOM 1944 C C . PHE A 1 265 ? -33.510 12.204 2.536 1.00 22.20 265 PHE D C 1
ATOM 1945 O O . PHE A 1 265 ? -32.916 12.798 3.433 1.00 20.91 265 PHE D O 1
ATOM 1953 N N . GLY A 1 266 ? -33.238 12.369 1.244 1.00 22.63 266 GLY D N 1
ATOM 1954 C CA . GLY A 1 266 ? -32.166 13.245 0.784 1.00 25.30 266 GLY D CA 1
ATOM 1955 C C . GLY A 1 266 ? -32.166 13.406 -0.725 1.00 24.63 266 GLY D C 1
ATOM 1956 O O . GLY A 1 266 ? -33.193 13.191 -1.375 1.00 22.19 266 GLY D O 1
ATOM 1957 N N . LYS A 1 267 ? -30.994 13.757 -1.259 1.00 22.30 267 LYS D N 1
ATOM 1958 C CA . LYS A 1 267 ? -30.788 13.935 -2.686 1.00 22.94 267 LYS D CA 1
ATOM 1959 C C . LYS A 1 267 ? -31.990 14.640 -3.372 1.00 22.37 267 LYS D C 1
ATOM 1960 O O . LYS A 1 267 ? -32.178 15.827 -3.200 1.00 22.31 267 LYS D O 1
ATOM 1966 N N . GLY A 1 268 ? -32.790 13.903 -4.130 1.00 22.27 268 GLY D N 1
ATOM 1967 C CA . GLY A 1 268 ? -33.917 14.456 -4.850 1.00 23.80 268 GLY D CA 1
ATOM 1968 C C . GLY A 1 268 ? -34.997 15.196 -4.069 1.00 23.66 268 GLY D C 1
ATOM 1969 O O . GLY A 1 268 ? -35.747 15.986 -4.672 1.00 22.27 268 GLY D O 1
ATOM 1970 N N . LEU A 1 269 ? -35.089 14.963 -2.758 1.00 22.79 269 LEU D N 1
ATOM 1971 C CA . LEU A 1 269 ? -35.965 15.783 -1.899 1.00 21.75 269 LEU D CA 1
ATOM 1972 C C . LEU A 1 269 ? -35.745 17.301 -2.133 1.00 20.98 269 LEU D C 1
ATOM 1973 O O . LEU A 1 269 ? -36.697 18.056 -2.238 1.00 19.37 269 LEU D O 1
ATOM 1978 N N . GLY A 1 270 ? -34.479 17.716 -2.286 1.00 18.45 270 GLY D N 1
ATOM 1979 C CA . GLY A 1 270 ? -34.147 19.112 -2.490 1.00 19.23 270 GLY D CA 1
ATOM 1980 C C . GLY A 1 270 ? -34.387 19.669 -3.887 1.00 18.99 270 GLY D C 1
ATOM 1981 O O . GLY A 1 270 ? -34.286 20.879 -4.091 1.00 19.78 270 GLY D O 1
ATOM 1982 N N . GLY A 1 271 ? -34.593 18.778 -4.852 1.00 19.47 271 GLY D N 1
ATOM 1983 C CA . GLY A 1 271 ? -34.782 19.161 -6.285 1.00 21.33 271 GLY D CA 1
ATOM 1984 C C . GLY A 1 271 ? -33.556 19.831 -6.895 1.00 22.35 271 GLY D C 1
ATOM 1985 O O . GLY A 1 271 ? -33.672 20.526 -7.920 1.00 24.55 271 GLY D O 1
ATOM 1986 N N . GLY A 1 272 ? -32.405 19.656 -6.248 1.00 22.23 272 GLY D N 1
ATOM 1987 C CA . GLY A 1 272 ? -31.143 20.241 -6.692 1.00 23.90 272 GLY D CA 1
ATOM 1988 C C . GLY A 1 272 ? -30.614 21.208 -5.656 1.00 26.20 272 GLY D C 1
ATOM 1989 O O . GLY A 1 272 ? -29.470 21.672 -5.795 1.00 23.32 272 GLY D O 1
ATOM 1990 N N . LEU A 1 273 ? -31.450 21.537 -4.637 1.00 25.08 273 LEU D N 1
ATOM 1991 C CA . LEU A 1 273 ? -30.979 22.288 -3.422 1.00 24.76 273 LEU D CA 1
ATOM 1992 C C . LEU A 1 273 ? -30.618 21.309 -2.286 1.00 24.09 273 LEU D C 1
ATOM 1993 O O . LEU A 1 273 ? -31.173 20.212 -2.226 1.00 24.04 273 LEU D O 1
ATOM 1998 N N . PRO A 1 274 ? -29.659 21.679 -1.397 1.00 24.77 274 PRO D N 1
ATOM 1999 C CA . PRO A 1 274 ? -29.335 20.769 -0.310 1.00 24.50 274 PRO D CA 1
ATOM 2000 C C . PRO A 1 274 ? -30.525 20.608 0.647 1.00 21.67 274 PRO D C 1
ATOM 2001 O O . PRO A 1 274 ? -30.966 21.569 1.250 1.00 22.01 274 PRO D O 1
ATOM 2005 N N . LEU A 1 275 ? -31.018 19.398 0.790 1.00 20.48 275 LEU D N 1
ATOM 2006 C CA . LEU A 1 275 ? -32.141 19.156 1.718 1.00 19.92 275 LEU D CA 1
ATOM 2007 C C . LEU A 1 275 ? -32.172 17.689 2.061 1.00 18.86 275 LEU D C 1
ATOM 2008 O O . LEU A 1 275 ? -32.198 16.817 1.167 1.00 20.73 275 LEU D O 1
ATOM 2013 N N . SER A 1 276 ? -32.154 17.397 3.353 1.00 18.37 276 SER D N 1
ATOM 2014 C CA . SER A 1 276 ? -32.376 16.027 3.826 1.00 20.10 276 SER D CA 1
ATOM 2015 C C . SER A 1 276 ? -33.437 16.046 4.939 1.00 20.46 276 SER D C 1
ATOM 2016 O O . SER A 1 276 ? -33.788 17.130 5.487 1.00 19.54 276 SER D O 1
ATOM 2019 N N . ALA A 1 277 ? -33.966 14.879 5.254 1.00 20.24 277 ALA D N 1
ATOM 2020 C CA . ALA A 1 277 ? -34.889 14.765 6.393 1.00 21.03 277 ALA D CA 1
ATOM 2021 C C . ALA A 1 277 ? -34.871 13.390 7.050 1.00 22.39 277 ALA D C 1
ATOM 2022 O O . ALA A 1 277 ? -34.587 12.387 6.418 1.00 24.12 277 ALA D O 1
ATOM 2024 N N . VAL A 1 278 ? -35.167 13.379 8.340 1.00 22.52 278 VAL D N 1
ATOM 2025 C CA . VAL A 1 278 ? -35.377 12.172 9.112 1.00 22.99 278 VAL D CA 1
ATOM 2026 C C . VAL A 1 278 ? -36.798 12.247 9.714 1.00 22.38 278 VAL D C 1
ATOM 2027 O O . VAL A 1 278 ? -37.182 13.238 10.352 1.00 19.78 278 VAL D O 1
ATOM 2031 N N . VAL A 1 279 ? -37.582 11.220 9.436 1.00 22.91 279 VAL D N 1
ATOM 2032 C CA . VAL A 1 279 ? -38.935 11.064 10.009 1.00 24.53 279 VAL D CA 1
ATOM 2033 C C . VAL A 1 279 ? -38.849 9.880 10.951 1.00 24.54 279 VAL D C 1
ATOM 2034 O O . VAL A 1 279 ? -38.378 8.806 10.545 1.00 24.94 279 VAL D O 1
ATOM 2038 N N . GLY A 1 280 ? -39.223 10.082 12.210 1.00 21.17 280 GLY D N 1
ATOM 2039 C CA . GLY A 1 280 ? -39.228 8.970 13.169 1.00 21.79 280 GLY D CA 1
ATOM 2040 C C . GLY A 1 280 ? -40.292 9.141 14.243 1.00 21.93 280 GLY D C 1
ATOM 2041 O O . GLY A 1 280 ? -41.028 10.129 14.248 1.00 20.30 280 GLY D O 1
ATOM 2042 N N . PRO A 1 281 ? -40.389 8.156 15.149 1.00 23.90 281 PRO D N 1
ATOM 2043 C CA . PRO A 1 281 ? -41.329 8.280 16.273 1.00 24.66 281 PRO D CA 1
ATOM 2044 C C . PRO A 1 281 ? -40.940 9.425 17.222 1.00 24.90 281 PRO D C 1
ATOM 2045 O O . PRO A 1 281 ? -39.748 9.736 17.394 1.00 22.64 281 PRO D O 1
ATOM 2049 N N . GLN A 1 282 ? -41.944 10.061 17.819 1.00 25.15 282 GLN D N 1
ATOM 2050 C CA . GLN A 1 282 ? -41.722 11.219 18.664 1.00 26.25 282 GLN D CA 1
ATOM 2051 C C . GLN A 1 282 ? -40.792 10.855 19.833 1.00 26.02 282 GLN D C 1
ATOM 2052 O O . GLN A 1 282 ? -39.943 11.649 20.199 1.00 28.88 282 GLN D O 1
ATOM 2058 N N . TRP A 1 283 ? -40.917 9.655 20.386 1.00 24.96 283 TRP D N 1
ATOM 2059 C CA . TRP A 1 283 ? -40.079 9.288 21.510 1.00 25.14 283 TRP D CA 1
ATOM 2060 C C . TRP A 1 283 ? -38.572 9.296 21.185 1.00 25.09 283 TRP D C 1
ATOM 2061 O O . TRP A 1 283 ? -37.765 9.660 22.031 1.00 26.44 283 TRP D O 1
ATOM 2072 N N . VAL A 1 284 ? -38.198 8.920 19.965 1.00 24.06 284 VAL D N 1
ATOM 2073 C CA . VAL A 1 284 ? -36.787 9.065 19.511 1.00 23.91 284 VAL D CA 1
ATOM 2074 C C . VAL A 1 284 ? -36.439 10.494 19.149 1.00 22.66 284 VAL D C 1
ATOM 2075 O O . VAL A 1 284 ? -35.397 11.016 19.554 1.00 22.73 284 VAL D O 1
ATOM 2079 N N . MET A 1 285 ? -37.298 11.107 18.342 1.00 22.96 285 MET D N 1
ATOM 2080 C CA . MET A 1 285 ? -36.996 12.398 17.707 1.00 24.15 285 MET D CA 1
ATOM 2081 C C . MET A 1 285 ? -37.056 13.591 18.687 1.00 26.12 285 MET D C 1
ATOM 2082 O O . MET A 1 285 ? -36.517 14.676 18.404 1.00 26.54 285 MET D O 1
ATOM 2087 N N . ASP A 1 286 ? -37.741 13.388 19.819 1.00 26.77 286 ASP D N 1
ATOM 2088 C CA . ASP A 1 286 ? -37.754 14.346 20.904 1.00 26.68 286 ASP D CA 1
ATOM 2089 C C . ASP A 1 286 ? -36.812 13.933 22.065 1.00 27.12 286 ASP D C 1
ATOM 2090 O O . ASP A 1 286 ? -37.015 14.313 23.214 1.00 24.33 286 ASP D O 1
ATOM 2095 N N . HIS A 1 287 ? -35.747 13.190 21.750 1.00 27.35 287 HIS D N 1
ATOM 2096 C CA . HIS A 1 287 ? -34.871 12.626 22.765 1.00 27.24 287 HIS D CA 1
ATOM 2097 C C . HIS A 1 287 ? -34.386 13.696 23.732 1.00 28.33 287 HIS D C 1
ATOM 2098 O O . HIS A 1 287 ? -34.405 13.487 24.937 1.00 25.84 287 HIS D O 1
ATOM 2105 N N . ALA A 1 288 ? -33.943 14.830 23.190 1.00 28.71 288 ALA D N 1
ATOM 2106 C CA . ALA A 1 288 ? -33.475 15.949 23.999 1.00 29.07 288 ALA D CA 1
ATOM 2107 C C . ALA A 1 288 ? -33.460 17.202 23.157 1.00 29.95 288 ALA D C 1
ATOM 2108 O O . ALA A 1 288 ? -33.301 17.114 21.956 1.00 31.38 288 ALA D O 1
ATOM 2110 N N . PRO A 1 289 ? -33.589 18.381 23.783 1.00 30.62 289 PRO D N 1
ATOM 2111 C CA . PRO A 1 289 ? -33.489 19.598 23.005 1.00 30.19 289 PRO D CA 1
ATOM 2112 C C . PRO A 1 289 ? -32.063 19.835 22.541 1.00 29.89 289 PRO D C 1
ATOM 2113 O O . PRO A 1 289 ? -31.134 19.401 23.191 1.00 27.75 289 PRO D O 1
ATOM 2117 N N . ALA A 1 290 ? -31.900 20.518 21.414 1.00 29.18 290 ALA D N 1
ATOM 2118 C CA . ALA A 1 290 ? -30.588 21.011 20.991 1.00 28.74 290 ALA D CA 1
ATOM 2119 C C . ALA A 1 290 ? -29.572 19.876 20.889 1.00 29.58 290 ALA D C 1
ATOM 2120 O O . ALA A 1 290 ? -28.394 20.078 21.066 1.00 31.07 290 ALA D O 1
ATOM 2122 N N . PHE A 1 291 ? -30.048 18.680 20.566 1.00 31.24 291 PHE D N 1
ATOM 2123 C CA . PHE A 1 291 ? -29.211 17.508 20.504 1.00 28.93 291 PHE D CA 1
ATOM 2124 C C . PHE A 1 291 ? -28.522 17.379 19.142 1.00 29.46 291 PHE D C 1
ATOM 2125 O O . PHE A 1 291 ? -27.376 16.958 19.091 1.00 27.80 291 PHE D O 1
ATOM 2133 N N . VAL A 1 292 ? -29.221 17.699 18.039 1.00 27.61 292 VAL D N 1
ATOM 2134 C CA . VAL A 1 292 ? -28.613 17.598 16.673 1.00 26.51 292 VAL D CA 1
ATOM 2135 C C . VAL A 1 292 ? -28.907 18.882 15.875 1.00 27.08 292 VAL D C 1
ATOM 2136 O O . VAL A 1 292 ? -29.921 18.993 15.204 1.00 26.75 292 VAL D O 1
ATOM 2140 N N . LEU A 1 293 ? -27.979 19.829 15.961 1.00 26.22 293 LEU D N 1
ATOM 2141 C CA . LEU A 1 293 ? -28.160 21.176 15.490 1.00 27.22 293 LEU D CA 1
ATOM 2142 C C . LEU A 1 293 ? -27.262 21.479 14.294 1.00 27.99 293 LEU D C 1
ATOM 2143 O O . LEU A 1 293 ? -26.049 21.240 14.332 1.00 26.30 293 LEU D O 1
ATOM 2148 N N . GLN A 1 294 ? -27.852 22.044 13.250 1.00 28.78 294 GLN D N 1
ATOM 2149 C CA . GLN A 1 294 ? -27.060 22.772 12.241 1.00 30.37 294 GLN D CA 1
ATOM 2150 C C . GLN A 1 294 ? -27.785 24.041 11.867 1.00 28.49 294 GLN D C 1
ATOM 2151 O O . GLN A 1 294 ? -28.991 24.016 11.580 1.00 26.07 294 GLN D O 1
ATOM 2157 N N . THR A 1 295 ? -27.042 25.139 11.852 1.00 26.17 295 THR D N 1
ATOM 2158 C CA . THR A 1 295 ? -27.632 26.483 11.859 1.00 25.58 295 THR D CA 1
ATOM 2159 C C . THR A 1 295 ? -28.695 26.744 10.777 1.00 26.21 295 THR D C 1
ATOM 2160 O O . THR A 1 295 ? -29.795 27.230 11.088 1.00 24.77 295 THR D O 1
ATOM 2164 N N . THR A 1 296 ? -28.367 26.432 9.526 1.00 24.05 296 THR D N 1
ATOM 2165 C CA . THR A 1 296 ? -29.244 26.729 8.371 1.00 21.97 296 THR D CA 1
ATOM 2166 C C . THR A 1 296 ? -30.107 25.570 7.932 1.00 21.42 296 THR D C 1
ATOM 2167 O O . THR A 1 296 ? -30.763 25.620 6.890 1.00 21.53 296 THR D O 1
ATOM 2171 N N . ALA A 1 297 ? -30.113 24.489 8.703 1.00 21.50 297 ALA D N 1
ATOM 2172 C CA . ALA A 1 297 ? -31.001 23.400 8.407 1.00 21.82 297 ALA D CA 1
ATOM 2173 C C . ALA A 1 297 ? -32.446 23.882 8.563 1.00 21.71 297 ALA D C 1
ATOM 2174 O O . ALA A 1 297 ? -32.752 24.695 9.463 1.00 19.85 297 ALA D O 1
ATOM 2176 N N . GLY A 1 298 ? -33.303 23.384 7.668 1.00 21.21 298 GLY D N 1
ATOM 2177 C CA . GLY A 1 298 ? -34.728 23.708 7.682 1.00 20.33 298 GLY D CA 1
ATOM 2178 C C . GLY A 1 298 ? -34.930 25.146 7.270 1.00 21.45 298 GLY D C 1
ATOM 2179 O O . GLY A 1 298 ? -35.991 25.693 7.546 1.00 19.85 298 GLY D O 1
ATOM 2180 N N . ASN A 1 299 ? -33.930 25.730 6.574 1.00 17.89 299 ASN D N 1
ATOM 2181 C CA . ASN A 1 299 ? -34.060 27.079 6.059 1.00 21.50 299 ASN D CA 1
ATOM 2182 C C . ASN A 1 299 ? -35.205 27.152 5.041 1.00 21.13 299 ASN D C 1
ATOM 2183 O O . ASN A 1 299 ? -35.533 26.174 4.385 1.00 22.94 299 ASN D O 1
ATOM 2188 N N . PRO A 1 300 ? -35.827 28.318 4.909 1.00 22.54 300 PRO D N 1
ATOM 2189 C CA . PRO A 1 300 ? -37.049 28.407 4.070 1.00 24.25 300 PRO D CA 1
ATOM 2190 C C . PRO A 1 300 ? -36.820 28.289 2.543 1.00 23.02 300 PRO D C 1
ATOM 2191 O O . PRO A 1 300 ? -37.772 28.130 1.836 1.00 23.94 300 PRO D O 1
ATOM 2195 N N . VAL A 1 301 ? -35.578 28.380 2.047 1.00 22.06 301 VAL D N 1
ATOM 2196 C CA . VAL A 1 301 ? -35.326 28.301 0.617 1.00 21.43 301 VAL D CA 1
ATOM 2197 C C . VAL A 1 301 ? -35.286 26.824 0.178 1.00 22.54 301 VAL D C 1
ATOM 2198 O O . VAL A 1 301 ? -36.043 26.398 -0.726 1.00 20.84 301 VAL D O 1
ATOM 2202 N N . ALA A 1 302 ? -34.416 26.025 0.820 1.00 22.66 302 ALA D N 1
ATOM 2203 C CA . ALA A 1 302 ? -34.327 24.588 0.524 1.00 20.35 302 ALA D CA 1
ATOM 2204 C C . ALA A 1 302 ? -35.632 23.875 0.817 1.00 20.09 302 ALA D C 1
ATOM 2205 O O . ALA A 1 302 ? -36.037 23.064 0.040 1.00 21.25 302 ALA D O 1
ATOM 2207 N N . THR A 1 303 ? -36.306 24.217 1.901 1.00 19.22 303 THR D N 1
ATOM 2208 C CA . THR A 1 303 ? -37.559 23.523 2.237 1.00 19.40 303 THR D CA 1
ATOM 2209 C C . THR A 1 303 ? -38.715 23.860 1.290 1.00 20.22 303 THR D C 1
ATOM 2210 O O . THR A 1 303 ? -39.559 23.010 0.993 1.00 23.60 303 THR D O 1
ATOM 2214 N N . ALA A 1 304 ? -38.751 25.096 0.832 1.00 22.32 304 ALA D N 1
ATOM 2215 C CA . ALA A 1 304 ? -39.711 25.518 -0.163 1.00 21.63 304 ALA D CA 1
ATOM 2216 C C . ALA A 1 304 ? -39.475 24.743 -1.424 1.00 22.07 304 ALA D C 1
ATOM 2217 O O . ALA A 1 304 ? -40.435 24.356 -2.081 1.00 21.77 304 ALA D O 1
ATOM 2219 N N . ALA A 1 305 ? -38.188 24.515 -1.784 1.00 20.97 305 ALA D N 1
ATOM 2220 C CA . ALA A 1 305 ? -37.877 23.722 -2.959 1.00 19.78 305 ALA D CA 1
ATOM 2221 C C . ALA A 1 305 ? -38.384 22.273 -2.784 1.00 20.27 305 ALA D C 1
ATOM 2222 O O . ALA A 1 305 ? -38.891 21.642 -3.722 1.00 20.65 305 ALA D O 1
ATOM 2224 N N . GLY A 1 306 ? -38.254 21.750 -1.573 1.00 20.24 306 GLY D N 1
ATOM 2225 C CA . GLY A 1 306 ? -38.692 20.413 -1.286 1.00 22.13 306 GLY D CA 1
ATOM 2226 C C . GLY A 1 306 ? -40.198 20.274 -1.382 1.00 23.76 306 GLY D C 1
ATOM 2227 O O . GLY A 1 306 ? -40.696 19.236 -1.860 1.00 23.17 306 GLY D O 1
ATOM 2228 N N . ARG A 1 307 ? -40.910 21.299 -0.940 1.00 23.64 307 ARG D N 1
ATOM 2229 C CA . ARG A 1 307 ? -42.381 21.287 -1.048 1.00 24.97 307 ARG D CA 1
ATOM 2230 C C . ARG A 1 307 ? -42.809 21.188 -2.538 1.00 24.96 307 ARG D C 1
ATOM 2231 O O . ARG A 1 307 ? -43.728 20.455 -2.880 1.00 24.17 307 ARG D O 1
ATOM 2239 N N . ALA A 1 308 ? -42.102 21.895 -3.411 1.00 23.75 308 ALA D N 1
ATOM 2240 C CA . ALA A 1 308 ? -42.424 21.902 -4.841 1.00 24.83 308 ALA D CA 1
ATOM 2241 C C . ALA A 1 308 ? -42.127 20.559 -5.498 1.00 25.72 308 ALA D C 1
ATOM 2242 O O . ALA A 1 308 ? -42.862 20.097 -6.400 1.00 26.46 308 ALA D O 1
ATOM 2244 N N . VAL A 1 309 ? -41.049 19.917 -5.053 1.00 23.61 309 VAL D N 1
ATOM 2245 C CA . VAL A 1 309 ? -40.719 18.600 -5.534 1.00 23.11 309 VAL D CA 1
ATOM 2246 C C . VAL A 1 309 ? -41.890 17.640 -5.221 1.00 24.36 309 VAL D C 1
ATOM 2247 O O . VAL A 1 309 ? -42.426 16.994 -6.122 1.00 21.69 309 VAL D O 1
ATOM 2251 N N . LEU A 1 310 ? -42.255 17.547 -3.945 1.00 24.27 310 LEU D N 1
ATOM 2252 C CA . LEU A 1 310 ? -43.358 16.673 -3.493 1.00 25.22 310 LEU D CA 1
ATOM 2253 C C . LEU A 1 310 ? -44.664 17.005 -4.149 1.00 24.89 310 LEU D C 1
ATOM 2254 O O . LEU A 1 310 ? -45.444 16.086 -4.429 1.00 26.72 310 LEU D O 1
ATOM 2259 N N . ASN A 1 311 ? -44.938 18.301 -4.328 1.00 25.31 311 ASN D N 1
ATOM 2260 C CA . ASN A 1 311 ? -46.228 18.731 -4.892 1.00 26.81 311 ASN D CA 1
ATOM 2261 C C . ASN A 1 311 ? -46.314 18.322 -6.376 1.00 25.91 311 ASN D C 1
ATOM 2262 O O . ASN A 1 311 ? -47.349 17.860 -6.835 1.00 25.56 311 ASN D O 1
ATOM 2267 N N . THR A 1 312 ? -45.203 18.454 -7.098 1.00 24.31 312 THR D N 1
ATOM 2268 C CA . THR A 1 312 ? -45.133 18.092 -8.504 1.00 23.55 312 THR D CA 1
ATOM 2269 C C . THR A 1 312 ? -45.252 16.605 -8.660 1.00 24.99 312 THR D C 1
ATOM 2270 O O . THR A 1 312 ? -45.983 16.124 -9.539 1.00 26.43 312 THR D O 1
ATOM 2274 N N . ILE A 1 313 ? -44.545 15.848 -7.822 1.00 24.24 313 ILE D N 1
ATOM 2275 C CA . ILE A 1 313 ? -44.619 14.398 -7.897 1.00 25.00 313 ILE D CA 1
ATOM 2276 C C . ILE A 1 313 ? -46.065 13.920 -7.691 1.00 26.82 313 ILE D C 1
ATOM 2277 O O . ILE A 1 313 ? -46.529 13.025 -8.408 1.00 27.16 313 ILE D O 1
ATOM 2282 N N . GLU A 1 314 ? -46.781 14.527 -6.755 1.00 26.74 314 GLU D N 1
ATOM 2283 C CA . GLU A 1 314 ? -48.162 14.085 -6.480 1.00 30.26 314 GLU D CA 1
ATOM 2284 C C . GLU A 1 314 ? -49.109 14.557 -7.575 1.00 27.52 314 GLU D C 1
ATOM 2285 O O . GLU A 1 314 ? -49.865 13.775 -8.100 1.00 26.65 314 GLU D O 1
ATOM 2291 N N . ARG A 1 315 ? -49.038 15.831 -7.935 1.00 30.11 315 ARG D N 1
ATOM 2292 C CA . ARG A 1 315 ? -49.999 16.429 -8.877 1.00 35.06 315 ARG D CA 1
ATOM 2293 C C . ARG A 1 315 ? -49.830 15.899 -10.300 1.00 34.66 315 ARG D C 1
ATOM 2294 O O . ARG A 1 315 ? -50.822 15.714 -11.012 1.00 34.51 315 ARG D O 1
ATOM 2302 N N . GLN A 1 316 ? -48.587 15.690 -10.726 1.00 30.78 316 GLN D N 1
ATOM 2303 C CA . GLN A 1 316 ? -48.346 15.084 -12.013 1.00 32.11 316 GLN D CA 1
ATOM 2304 C C . GLN A 1 316 ? -48.250 13.544 -12.002 1.00 29.87 316 GLN D C 1
ATOM 2305 O O . GLN A 1 316 ? -47.993 12.966 -13.037 1.00 30.78 316 GLN D O 1
ATOM 2311 N N . GLY A 1 317 ? -48.443 12.879 -10.863 1.00 27.41 317 GLY D N 1
ATOM 2312 C CA . GLY A 1 317 ? -48.412 11.411 -10.815 1.00 26.69 317 GLY D CA 1
ATOM 2313 C C . GLY A 1 317 ? -47.084 10.832 -11.273 1.00 25.06 317 GLY D C 1
ATOM 2314 O O . GLY A 1 317 ? -47.046 9.888 -12.043 1.00 23.67 317 GLY D O 1
ATOM 2315 N N . LEU A 1 318 ? -45.978 11.396 -10.790 1.00 25.00 318 LEU D N 1
ATOM 2316 C CA . LEU A 1 318 ? -44.652 10.999 -11.285 1.00 24.26 318 LEU D CA 1
ATOM 2317 C C . LEU A 1 318 ? -44.188 9.668 -10.777 1.00 23.66 318 LEU D C 1
ATOM 2318 O O . LEU A 1 318 ? -43.224 9.104 -11.334 1.00 23.24 318 LEU D O 1
ATOM 2323 N N . ALA A 1 319 ? -44.801 9.170 -9.701 1.00 23.18 319 ALA D N 1
ATOM 2324 C CA . ALA A 1 319 ? -44.574 7.765 -9.343 1.00 24.41 319 ALA D CA 1
ATOM 2325 C C . ALA A 1 319 ? -45.092 6.791 -10.465 1.00 24.39 319 ALA D C 1
ATOM 2326 O O . ALA A 1 319 ? -44.343 6.003 -11.048 1.00 20.61 319 ALA D O 1
ATOM 2328 N N . GLN A 1 320 ? -46.371 6.884 -10.799 1.00 27.00 320 GLN D N 1
ATOM 2329 C CA . GLN A 1 320 ? -46.913 6.009 -11.871 1.00 28.90 320 GLN D CA 1
ATOM 2330 C C . GLN A 1 320 ? -46.115 6.189 -13.186 1.00 27.90 320 GLN D C 1
ATOM 2331 O O . GLN A 1 320 ? -45.796 5.225 -13.882 1.00 29.39 320 GLN D O 1
ATOM 2337 N N . ARG A 1 321 ? -45.756 7.422 -13.484 1.00 24.31 321 ARG D N 1
ATOM 2338 C CA . ARG A 1 321 ? -45.063 7.724 -14.689 1.00 25.90 321 ARG D CA 1
ATOM 2339 C C . ARG A 1 321 ? -43.667 7.122 -14.647 1.00 25.48 321 ARG D C 1
ATOM 2340 O O . ARG A 1 321 ? -43.209 6.617 -15.667 1.00 28.04 321 ARG D O 1
ATOM 2348 N N . SER A 1 322 ? -42.999 7.138 -13.492 1.00 23.86 322 SER D N 1
ATOM 2349 C CA . SER A 1 322 ? -41.666 6.528 -13.421 1.00 23.06 322 SER D CA 1
ATOM 2350 C C . SER A 1 322 ? -41.715 5.029 -13.668 1.00 25.67 322 SER D C 1
ATOM 2351 O O . SER A 1 322 ? -40.793 4.441 -14.283 1.00 24.69 322 SER D O 1
ATOM 2354 N N . GLU A 1 323 ? -42.807 4.396 -13.239 1.00 25.57 323 GLU D N 1
ATOM 2355 C CA . GLU A 1 323 ? -42.985 2.991 -13.515 1.00 28.42 323 GLU D CA 1
ATOM 2356 C C . GLU A 1 323 ? -43.117 2.777 -15.024 1.00 27.98 323 GLU D C 1
ATOM 2357 O O . GLU A 1 323 ? -42.467 1.904 -15.568 1.00 26.74 323 GLU D O 1
ATOM 2363 N N . ARG A 1 324 ? -43.966 3.563 -15.685 1.00 27.71 324 ARG D N 1
ATOM 2364 C CA . ARG A 1 324 ? -44.241 3.350 -17.108 1.00 27.55 324 ARG D CA 1
ATOM 2365 C C . ARG A 1 324 ? -43.013 3.698 -17.958 1.00 26.50 324 ARG D C 1
ATOM 2366 O O . ARG A 1 324 ? -42.491 2.884 -18.697 1.00 26.43 324 ARG D O 1
ATOM 2374 N N . VAL A 1 325 ? -42.533 4.914 -17.809 1.00 28.73 325 VAL D N 1
ATOM 2375 C CA . VAL A 1 325 ? -41.377 5.414 -18.581 1.00 29.51 325 VAL D CA 1
ATOM 2376 C C . VAL A 1 325 ? -40.063 4.710 -18.233 1.00 29.94 325 VAL D C 1
ATOM 2377 O O . VAL A 1 325 ? -39.198 4.476 -19.106 1.00 32.32 325 VAL D O 1
ATOM 2381 N N . GLY A 1 326 ? -39.899 4.338 -16.962 1.00 27.12 326 GLY D N 1
ATOM 2382 C CA . GLY A 1 326 ? -38.755 3.508 -16.571 1.00 26.71 326 GLY D CA 1
ATOM 2383 C C . GLY A 1 326 ? -38.803 2.093 -17.160 1.00 25.98 326 GLY D C 1
ATOM 2384 O O . GLY A 1 326 ? -37.764 1.523 -17.545 1.00 24.27 326 GLY D O 1
ATOM 2385 N N . GLY A 1 327 ? -40.006 1.525 -17.223 1.00 23.61 327 GLY D N 1
ATOM 2386 C CA . GLY A 1 327 ? -40.233 0.243 -17.920 1.00 25.24 327 GLY D CA 1
ATOM 2387 C C . GLY A 1 327 ? -39.782 0.350 -19.383 1.00 25.03 327 GLY D C 1
ATOM 2388 O O . GLY A 1 327 ? -39.100 -0.525 -19.878 1.00 23.56 327 GLY D O 1
ATOM 2389 N N . ILE A 1 328 ? -40.156 1.444 -20.052 1.00 23.62 328 ILE D N 1
ATOM 2390 C CA . ILE A 1 328 ? -39.734 1.644 -21.424 1.00 24.91 328 ILE D CA 1
ATOM 2391 C C . ILE A 1 328 ? -38.211 1.720 -21.564 1.00 23.89 328 ILE D C 1
ATOM 2392 O O . ILE A 1 328 ? -37.602 0.995 -22.359 1.00 23.67 328 ILE D O 1
ATOM 2397 N N . PHE A 1 329 ? -37.595 2.562 -20.741 1.00 24.77 329 PHE D N 1
ATOM 2398 C CA . PHE A 1 329 ? -36.138 2.698 -20.738 1.00 23.21 329 PHE D CA 1
ATOM 2399 C C . PHE A 1 329 ? -35.439 1.369 -20.415 1.00 24.43 329 PHE D C 1
ATOM 2400 O O . PHE A 1 329 ? -34.465 0.970 -21.102 1.00 24.21 329 PHE D O 1
ATOM 2408 N N . ALA A 1 330 ? -35.900 0.701 -19.352 1.00 24.23 330 ALA D N 1
ATOM 2409 C CA . ALA A 1 330 ? -35.384 -0.606 -18.992 1.00 25.86 330 ALA D CA 1
ATOM 2410 C C . ALA A 1 330 ? -35.473 -1.615 -20.154 1.00 28.27 330 ALA D C 1
ATOM 2411 O O . ALA A 1 330 ? -34.501 -2.281 -20.479 1.00 25.14 330 ALA D O 1
ATOM 2413 N N . ASP A 1 331 ? -36.652 -1.725 -20.756 1.00 29.24 331 ASP D N 1
ATOM 2414 C CA . ASP A 1 331 ? -36.815 -2.631 -21.891 1.00 31.60 331 ASP D CA 1
ATOM 2415 C C . ASP A 1 331 ? -35.908 -2.269 -23.080 1.00 28.93 331 ASP D C 1
ATOM 2416 O O . ASP A 1 331 ? -35.401 -3.183 -23.693 1.00 26.47 331 ASP D O 1
ATOM 2421 N N . ARG A 1 332 ? -35.679 -0.971 -23.360 1.00 25.76 332 ARG D N 1
ATOM 2422 C CA . ARG A 1 332 ? -34.741 -0.591 -24.430 1.00 28.12 332 ARG D CA 1
ATOM 2423 C C . ARG A 1 332 ? -33.336 -1.085 -24.138 1.00 28.48 332 ARG D C 1
ATOM 2424 O O . ARG A 1 332 ? -32.659 -1.573 -25.034 1.00 28.09 332 ARG D O 1
ATOM 2432 N N . LEU A 1 333 ? -32.919 -0.995 -22.871 1.00 25.92 333 LEU D N 1
ATOM 2433 C CA . LEU A 1 333 ? -31.611 -1.463 -22.456 1.00 26.51 333 LEU D CA 1
ATOM 2434 C C . LEU A 1 333 ? -31.464 -2.977 -22.481 1.00 28.09 333 LEU D C 1
ATOM 2435 O O . LEU A 1 333 ? -30.367 -3.481 -22.816 1.00 27.21 333 LEU D O 1
ATOM 2440 N N . ARG A 1 334 ? -32.533 -3.699 -22.125 1.00 28.67 334 ARG D N 1
ATOM 2441 C CA . ARG A 1 334 ? -32.579 -5.171 -22.272 1.00 29.52 334 ARG D CA 1
ATOM 2442 C C . ARG A 1 334 ? -32.389 -5.601 -23.714 1.00 30.05 334 ARG D C 1
ATOM 2443 O O . ARG A 1 334 ? -31.676 -6.559 -23.984 1.00 30.84 334 ARG D O 1
ATOM 2451 N N . ARG A 1 335 ? -33.047 -4.908 -24.636 1.00 30.63 335 ARG D N 1
ATOM 2452 C CA . ARG A 1 335 ? -32.900 -5.240 -26.051 1.00 31.98 335 ARG D CA 1
ATOM 2453 C C . ARG A 1 335 ? -31.459 -5.046 -26.502 1.00 31.60 335 ARG D C 1
ATOM 2454 O O . ARG A 1 335 ? -30.981 -5.819 -27.315 1.00 32.04 335 ARG D O 1
ATOM 2462 N N . LEU A 1 336 ? -30.737 -4.078 -25.923 1.00 31.81 336 LEU D N 1
ATOM 2463 C CA . LEU A 1 336 ? -29.323 -3.888 -26.310 1.00 32.96 336 LEU D CA 1
ATOM 2464 C C . LEU A 1 336 ? -28.535 -5.115 -26.000 1.00 32.01 336 LEU D C 1
ATOM 2465 O O . LEU A 1 336 ? -27.519 -5.374 -26.649 1.00 30.77 336 LEU D O 1
ATOM 2470 N N . SER A 1 337 ? -28.998 -5.895 -25.020 1.00 32.31 337 SER D N 1
ATOM 2471 C CA . SER A 1 337 ? -28.274 -7.121 -24.664 1.00 34.17 337 SER D CA 1
ATOM 2472 C C . SER A 1 337 ? -28.245 -8.216 -25.754 1.00 32.83 337 SER D C 1
ATOM 2473 O O . SER A 1 337 ? -27.368 -9.057 -25.728 1.00 33.31 337 SER D O 1
ATOM 2476 N N . ASP A 1 338 ? -29.169 -8.186 -26.711 1.00 36.58 338 ASP D N 1
ATOM 2477 C CA . ASP A 1 338 ? -29.119 -9.114 -27.873 1.00 37.57 338 ASP D CA 1
ATOM 2478 C C . ASP A 1 338 ? -27.999 -8.703 -28.824 1.00 39.04 338 ASP D C 1
ATOM 2479 O O . ASP A 1 338 ? -27.583 -9.485 -29.674 1.00 33.87 338 ASP D O 1
ATOM 2484 N N . LYS A 1 339 ? -27.557 -7.447 -28.698 1.00 38.37 339 LYS D N 1
ATOM 2485 C CA . LYS A 1 339 ? -26.505 -6.864 -29.528 1.00 38.06 339 LYS D CA 1
ATOM 2486 C C . LYS A 1 339 ? -25.167 -6.937 -28.809 1.00 37.14 339 LYS D C 1
ATOM 2487 O O . LYS A 1 339 ? -24.138 -7.193 -29.414 1.00 34.99 339 LYS D O 1
ATOM 2493 N N . HIS A 1 340 ? -25.172 -6.720 -27.496 1.00 34.25 340 HIS D N 1
ATOM 2494 C CA . HIS A 1 340 ? -23.923 -6.554 -26.755 1.00 33.92 340 HIS D CA 1
ATOM 2495 C C . HIS A 1 340 ? -23.880 -7.549 -25.614 1.00 36.17 340 HIS D C 1
ATOM 2496 O O . HIS A 1 340 ? -24.605 -7.408 -24.623 1.00 32.63 340 HIS D O 1
ATOM 2503 N N . SER A 1 341 ? -23.045 -8.570 -25.752 1.00 34.56 341 SER D N 1
ATOM 2504 C CA . SER A 1 341 ? -23.043 -9.654 -24.789 1.00 35.96 341 SER D CA 1
ATOM 2505 C C . SER A 1 341 ? -22.488 -9.175 -23.421 1.00 34.33 341 SER D C 1
ATOM 2506 O O . SER A 1 341 ? -22.700 -9.847 -22.398 1.00 30.53 341 SER D O 1
ATOM 2509 N N . ILE A 1 342 ? -21.760 -8.048 -23.411 1.00 31.22 342 ILE D N 1
ATOM 2510 C CA . ILE A 1 342 ? -21.277 -7.446 -22.150 1.00 30.16 342 ILE D CA 1
ATOM 2511 C C . ILE A 1 342 ? -22.453 -7.051 -21.211 1.00 27.56 342 ILE D C 1
ATOM 2512 O O . ILE A 1 342 ? -22.300 -7.013 -19.993 1.00 28.18 342 ILE D O 1
ATOM 2517 N N . ILE A 1 343 ? -23.617 -6.752 -21.757 1.00 27.17 343 ILE D N 1
ATOM 2518 C CA . ILE A 1 343 ? -24.784 -6.505 -20.871 1.00 27.26 343 ILE D CA 1
ATOM 2519 C C . ILE A 1 343 ? -25.247 -7.807 -20.258 1.00 28.07 343 ILE D C 1
ATOM 2520 O O . ILE A 1 343 ? -25.864 -8.635 -20.932 1.00 26.98 343 ILE D O 1
ATOM 2525 N N . GLY A 1 344 ? -24.881 -8.012 -18.995 1.00 27.84 344 GLY D N 1
ATOM 2526 C CA . GLY A 1 344 ? -25.294 -9.214 -18.256 1.00 27.84 344 GLY D CA 1
ATOM 2527 C C . GLY A 1 344 ? -26.640 -9.072 -17.547 1.00 27.34 344 GLY D C 1
ATOM 2528 O O . GLY A 1 344 ? -27.366 -10.058 -17.388 1.00 24.76 344 GLY D O 1
ATOM 2529 N N . ASP A 1 345 ? -26.991 -7.857 -17.123 1.00 26.30 345 ASP D N 1
ATOM 2530 C CA . ASP A 1 345 ? -28.278 -7.658 -16.393 1.00 26.15 345 ASP D CA 1
ATOM 2531 C C . ASP A 1 345 ? -28.754 -6.247 -16.502 1.00 25.12 345 ASP D C 1
ATOM 2532 O O . ASP A 1 345 ? -27.966 -5.304 -16.648 1.00 26.56 345 ASP D O 1
ATOM 2537 N N . VAL A 1 346 ? -30.060 -6.082 -16.437 1.00 23.73 346 VAL D N 1
ATOM 2538 C CA . VAL A 1 346 ? -30.667 -4.779 -16.372 1.00 23.40 346 VAL D CA 1
ATOM 2539 C C . VAL A 1 346 ? -31.627 -4.895 -15.187 1.00 24.66 346 VAL D C 1
ATOM 2540 O O . VAL A 1 346 ? -32.451 -5.782 -15.154 1.00 24.94 346 VAL D O 1
ATOM 2544 N N . ARG A 1 347 ? -31.424 -4.104 -14.150 1.00 26.50 347 ARG D N 1
ATOM 2545 C CA . ARG A 1 347 ? -32.208 -4.263 -12.918 1.00 24.98 347 ARG D CA 1
ATOM 2546 C C . ARG A 1 347 ? -32.457 -2.911 -12.272 1.00 24.30 347 ARG D C 1
ATOM 2547 O O . ARG A 1 347 ? -31.888 -1.882 -12.691 1.00 25.03 347 ARG D O 1
ATOM 2555 N N . GLY A 1 348 ? -33.312 -2.914 -11.250 1.00 22.03 348 GLY D N 1
ATOM 2556 C CA . GLY A 1 348 ? -33.686 -1.717 -10.568 1.00 22.51 348 GLY D CA 1
ATOM 2557 C C . GLY A 1 348 ? -35.194 -1.675 -10.458 1.00 22.87 348 GLY D C 1
ATOM 2558 O O . GLY A 1 348 ? -35.848 -2.693 -10.566 1.00 23.00 348 GLY D O 1
ATOM 2559 N N . ARG A 1 349 ? -35.735 -0.498 -10.212 1.00 20.75 349 ARG D N 1
ATOM 2560 C CA . ARG A 1 349 ? -37.170 -0.289 -10.238 1.00 21.20 349 ARG D CA 1
ATOM 2561 C C . ARG A 1 349 ? -37.388 1.103 -10.800 1.00 21.82 349 ARG D C 1
ATOM 2562 O O . ARG A 1 349 ? -36.643 2.067 -10.448 1.00 22.29 349 ARG D O 1
ATOM 2570 N N . GLY A 1 350 ? -38.438 1.242 -11.617 1.00 21.76 350 GLY D N 1
ATOM 2571 C CA . GLY A 1 350 ? -38.785 2.554 -12.224 1.00 20.91 350 GLY D CA 1
ATOM 2572 C C . GLY A 1 350 ? -37.565 3.209 -12.903 1.00 22.07 350 GLY D C 1
ATOM 2573 O O . GLY A 1 350 ? -36.887 2.560 -13.743 1.00 21.80 350 GLY D O 1
ATOM 2574 N N . LEU A 1 351 ? -37.297 4.467 -12.524 1.00 22.45 351 LEU D N 1
ATOM 2575 C CA . LEU A 1 351 ? -36.185 5.241 -13.071 1.00 23.44 351 LEU D CA 1
ATOM 2576 C C . LEU A 1 351 ? -34.857 5.164 -12.275 1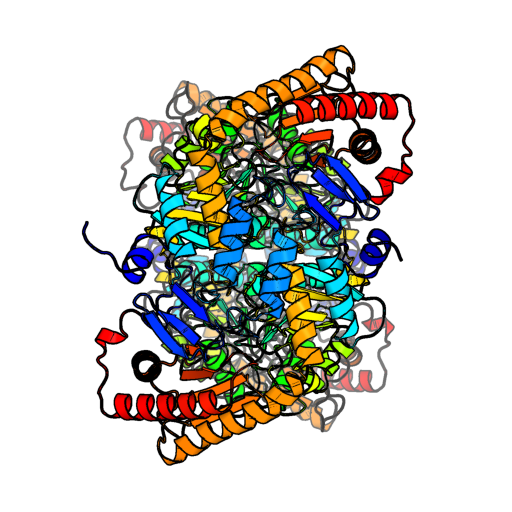.00 22.72 351 LEU D C 1
ATOM 2577 O O . LEU A 1 351 ? -34.007 6.031 -12.384 1.00 24.07 351 LEU D O 1
ATOM 2582 N N . ALA A 1 352 ? -34.703 4.105 -11.481 1.00 24.27 352 ALA D N 1
ATOM 2583 C CA . ALA A 1 352 ? -33.449 3.706 -10.883 1.00 22.36 352 ALA D CA 1
ATOM 2584 C C . ALA A 1 352 ? -33.022 2.435 -11.570 1.00 23.12 352 ALA D C 1
ATOM 2585 O O . ALA A 1 352 ? -33.567 1.365 -11.305 1.00 23.06 352 ALA D O 1
ATOM 2587 N N . ILE A 1 353 ? -32.034 2.542 -12.455 1.00 23.08 353 ILE D N 1
ATOM 2588 C CA . ILE A 1 353 ? -31.699 1.459 -13.350 1.00 22.28 353 ILE D CA 1
ATOM 2589 C C . ILE A 1 353 ? -30.208 1.256 -13.387 1.00 22.92 353 ILE D C 1
ATOM 2590 O O . ILE A 1 353 ? -29.457 2.197 -13.574 1.00 23.26 353 ILE D O 1
ATOM 2595 N N . GLY A 1 354 ? -29.807 0.007 -13.206 1.00 22.90 354 GLY D N 1
ATOM 2596 C CA . GLY A 1 354 ? -28.456 -0.390 -13.274 1.00 23.72 354 GLY D CA 1
ATOM 2597 C C . GLY A 1 354 ? -28.312 -1.406 -14.367 1.00 24.71 354 GLY D C 1
ATOM 2598 O O . GLY A 1 354 ? -29.215 -2.201 -14.622 1.00 23.45 354 GLY D O 1
ATOM 2599 N N . VAL A 1 355 ? -27.172 -1.353 -15.025 1.00 23.25 355 VAL D N 1
ATOM 2600 C CA . VAL A 1 355 ? -26.841 -2.262 -16.111 1.00 24.77 355 VAL D CA 1
ATOM 2601 C C . VAL A 1 355 ? -25.501 -2.884 -15.760 1.00 23.79 355 VAL D C 1
ATOM 2602 O O . VAL A 1 355 ? -24.480 -2.196 -15.733 1.00 24.21 355 VAL D O 1
ATOM 2606 N N . ASP A 1 356 ? -25.527 -4.186 -15.489 1.00 24.58 356 ASP D N 1
ATOM 2607 C CA . ASP A 1 356 ? -24.379 -4.944 -15.021 1.00 26.45 356 ASP D CA 1
ATOM 2608 C C . ASP A 1 356 ? -23.542 -5.451 -16.211 1.00 28.40 356 ASP D C 1
ATOM 2609 O O . ASP A 1 356 ? -24.012 -6.260 -17.001 1.00 27.61 356 ASP D O 1
ATOM 2614 N N . LEU A 1 357 ? -22.310 -4.956 -16.318 1.00 28.20 357 LEU D N 1
ATOM 2615 C CA . LEU A 1 357 ? -21.386 -5.334 -17.379 1.00 28.89 357 LEU D CA 1
ATOM 2616 C C . LEU A 1 357 ? -20.598 -6.546 -16.939 1.00 28.50 357 LEU D C 1
ATOM 2617 O O . LEU A 1 357 ? -20.035 -6.544 -15.842 1.00 25.49 357 LEU D O 1
ATOM 2622 N N . VAL A 1 358 ? -20.584 -7.587 -17.783 1.00 28.21 358 VAL D N 1
ATOM 2623 C CA . VAL A 1 358 ? -19.825 -8.804 -17.493 1.00 31.68 358 VAL D CA 1
ATOM 2624 C C . VAL A 1 358 ? -18.794 -9.125 -18.587 1.00 33.98 358 VAL D C 1
ATOM 2625 O O . VAL A 1 358 ? -19.013 -8.840 -19.750 1.00 38.51 358 VAL D O 1
ATOM 2629 N N . SER A 1 359 ? -17.653 -9.680 -18.211 1.00 38.37 359 SER D N 1
ATOM 2630 C CA . SER A 1 359 ? -16.673 -10.113 -19.218 1.00 41.98 359 SER D CA 1
ATOM 2631 C C . SER A 1 359 ? -17.038 -11.513 -19.705 1.00 45.49 359 SER D C 1
ATOM 2632 O O . SER A 1 359 ? -16.552 -11.938 -20.740 1.00 47.12 359 SER D O 1
ATOM 2635 N N . ASP A 1 360 ? -17.914 -12.206 -18.966 1.00 51.04 360 ASP D N 1
ATOM 2636 C CA . ASP A 1 360 ? -18.427 -13.526 -19.360 1.00 53.08 360 ASP D CA 1
ATOM 2637 C C . ASP A 1 360 ? -19.810 -13.800 -18.769 1.00 52.43 360 ASP D C 1
ATOM 2638 O O . ASP A 1 360 ? -19.973 -13.756 -17.554 1.00 54.90 360 ASP D O 1
ATOM 2643 N N . ARG A 1 361 ? -20.790 -14.117 -19.614 1.00 51.26 361 ARG D N 1
ATOM 2644 C CA . ARG A 1 361 ? -22.154 -14.385 -19.138 1.00 51.99 361 ARG D CA 1
ATOM 2645 C C . ARG A 1 361 ? -22.255 -15.648 -18.270 1.00 56.95 361 ARG D C 1
ATOM 2646 O O . ARG A 1 361 ? -23.066 -15.703 -17.338 1.00 51.96 361 ARG D O 1
ATOM 2654 N N . GLY A 1 362 ? -21.429 -16.652 -18.565 1.00 57.83 362 GLY D N 1
ATOM 2655 C CA . GLY A 1 362 ? -21.434 -17.893 -17.786 1.00 57.58 362 GLY D CA 1
ATOM 2656 C C . GLY A 1 362 ? -21.135 -17.654 -16.314 1.00 53.94 362 GLY D C 1
ATOM 2657 O O . GLY A 1 362 ? -21.994 -17.860 -15.454 1.00 51.84 362 GLY D O 1
ATOM 2658 N N . SER A 1 363 ? -19.913 -17.188 -16.049 1.00 54.53 363 SER D N 1
ATOM 2659 C CA . SER A 1 363 ? -19.418 -16.923 -14.699 1.00 51.54 363 SER D CA 1
ATOM 2660 C C . SER A 1 363 ? -20.001 -15.665 -14.040 1.00 52.54 363 SER D C 1
ATOM 2661 O O . SER A 1 363 ? -19.887 -15.500 -12.818 1.00 51.16 363 SER D O 1
ATOM 2664 N N . ARG A 1 364 ? -20.607 -14.781 -14.844 1.00 51.41 364 ARG D N 1
ATOM 2665 C CA . ARG A 1 364 ? -20.976 -13.416 -14.424 1.00 47.62 364 ARG D CA 1
ATOM 2666 C C . ARG A 1 364 ? -19.793 -12.615 -13.848 1.00 42.43 364 ARG D C 1
ATOM 2667 O O . ARG A 1 364 ? -19.980 -11.702 -13.030 1.00 40.82 364 ARG D O 1
ATOM 2675 N N . GLU A 1 365 ? -18.589 -12.940 -14.320 1.00 38.61 365 GLU D N 1
ATOM 2676 C CA . GLU A 1 365 ? -17.392 -12.195 -13.992 1.00 37.22 365 GLU D CA 1
ATOM 2677 C C . GLU A 1 365 ? -17.595 -10.719 -14.413 1.00 34.13 365 GLU D C 1
ATOM 2678 O O . GLU A 1 365 ? -17.897 -10.425 -15.584 1.00 35.68 365 GLU D O 1
ATOM 2684 N N . PRO A 1 366 ? -17.482 -9.790 -13.447 1.00 29.26 366 PRO D N 1
ATOM 2685 C CA . PRO A 1 366 ? -17.641 -8.366 -13.807 1.00 29.31 366 PRO D CA 1
ATOM 2686 C C . PRO A 1 366 ? -16.628 -7.916 -14.862 1.00 27.77 366 PRO D C 1
ATOM 2687 O O . 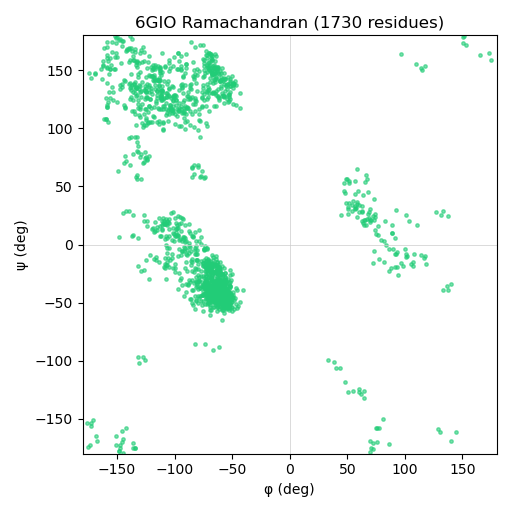PRO A 1 366 ? -15.472 -8.318 -14.798 1.00 26.47 366 PRO D O 1
ATOM 2691 N N . ALA A 1 367 ? -17.063 -7.062 -15.786 1.00 27.83 367 ALA D N 1
ATOM 2692 C CA . ALA A 1 367 ? -16.158 -6.439 -16.738 1.00 30.20 367 ALA D CA 1
ATOM 2693 C C . ALA A 1 367 ? -15.158 -5.570 -15.985 1.00 31.99 367 ALA D C 1
ATOM 2694 O O . ALA A 1 367 ? -15.478 -5.072 -14.903 1.00 31.44 367 ALA D O 1
ATOM 2696 N N . PRO A 1 368 ? -13.940 -5.404 -16.531 1.00 33.49 368 PRO D N 1
ATOM 2697 C CA . PRO A 1 368 ? -12.949 -4.543 -15.848 1.00 35.12 368 PRO D CA 1
ATOM 2698 C C . PRO A 1 368 ? -13.395 -3.082 -15.740 1.00 32.35 368 PRO D C 1
ATOM 2699 O O . PRO A 1 368 ? -14.124 -2.573 -16.628 1.00 33.25 368 PRO D O 1
ATOM 2703 N N . VAL A 1 369 ? -12.978 -2.420 -14.660 1.00 31.78 369 VAL D N 1
ATOM 2704 C CA . VAL A 1 369 ? -13.345 -1.007 -14.409 1.00 30.46 369 VAL D CA 1
ATOM 2705 C C . VAL A 1 369 ? -12.923 -0.064 -15.573 1.00 29.97 369 VAL D C 1
ATOM 2706 O O . VAL A 1 369 ? -13.662 0.874 -15.917 1.00 25.46 369 VAL D O 1
ATOM 2710 N N . THR A 1 370 ? -11.801 -0.363 -16.245 1.00 27.71 370 THR D N 1
ATOM 2711 C CA . THR A 1 370 ? -11.342 0.450 -17.389 1.00 28.86 370 THR D CA 1
ATOM 2712 C C . THR A 1 370 ? -12.375 0.510 -18.510 1.00 28.71 370 THR D C 1
ATOM 2713 O O . THR A 1 370 ? -12.680 1.577 -19.054 1.00 28.59 370 THR D O 1
ATOM 2717 N N . THR A 1 371 ? -12.945 -0.645 -18.831 1.00 28.19 371 THR D N 1
ATOM 2718 C CA . THR A 1 371 ? -13.984 -0.725 -19.832 1.00 28.24 371 THR D CA 1
ATOM 2719 C C . THR A 1 371 ? -15.215 0.066 -19.374 1.00 25.93 371 THR D C 1
ATOM 2720 O O . THR A 1 371 ? -15.822 0.812 -20.162 1.00 25.00 371 THR D O 1
ATOM 2724 N N . THR A 1 372 ? -15.549 -0.064 -18.095 1.00 25.90 372 THR D N 1
ATOM 2725 C CA . THR A 1 372 ? -16.755 0.580 -17.591 1.00 27.47 372 THR D CA 1
ATOM 2726 C C . THR A 1 372 ? -16.572 2.079 -17.663 1.00 26.74 372 THR D C 1
ATOM 2727 O O . THR A 1 372 ? -17.437 2.793 -18.182 1.00 25.21 372 THR D O 1
ATOM 2731 N N . ALA A 1 373 ? -15.408 2.553 -17.227 1.00 27.20 373 ALA D N 1
ATOM 2732 C CA . ALA A 1 373 ? -15.105 4.004 -17.259 1.00 26.82 373 ALA D CA 1
ATOM 2733 C C . ALA A 1 373 ? -15.055 4.586 -18.689 1.00 28.16 373 ALA D C 1
ATOM 2734 O O . ALA A 1 373 ? -15.469 5.728 -18.930 1.00 26.79 373 ALA D O 1
ATOM 2736 N N . LYS A 1 374 ? -14.534 3.799 -19.634 1.00 28.31 374 LYS D N 1
ATOM 2737 C CA . LYS A 1 374 ? -14.482 4.211 -21.041 1.00 27.46 374 LYS D CA 1
ATOM 2738 C C . LYS A 1 374 ? -15.884 4.355 -21.662 1.00 26.52 374 LYS D C 1
ATOM 2739 O O . LYS A 1 374 ? -16.130 5.248 -22.441 1.00 25.09 374 LYS D O 1
ATOM 2745 N N . ILE A 1 375 ? -16.804 3.456 -21.332 1.00 27.56 375 ILE D N 1
ATOM 2746 C CA . ILE A 1 375 ? -18.197 3.593 -21.807 1.00 25.84 375 ILE D CA 1
ATOM 2747 C C . ILE A 1 375 ? -18.804 4.921 -21.356 1.00 25.97 375 ILE D C 1
ATOM 2748 O O . ILE A 1 375 ? -19.480 5.616 -22.168 1.00 24.03 375 ILE D O 1
ATOM 2753 N N . ILE A 1 376 ? -18.591 5.274 -20.076 1.00 26.33 376 ILE D N 1
ATOM 2754 C CA . ILE A 1 376 ? -19.048 6.603 -19.538 1.00 28.69 376 ILE D CA 1
ATOM 2755 C C . ILE A 1 376 ? -18.470 7.784 -20.364 1.00 25.19 376 ILE D C 1
ATOM 2756 O O . ILE A 1 376 ? -19.185 8.689 -20.791 1.00 22.09 376 ILE D O 1
ATOM 2761 N N . TYR A 1 377 ? -17.151 7.751 -20.544 1.00 26.65 377 TYR D N 1
ATOM 2762 C CA . TYR A 1 377 ? -16.397 8.787 -21.234 1.00 27.38 377 TYR D CA 1
ATOM 2763 C C . TYR A 1 377 ? -16.888 8.872 -22.647 1.00 25.75 377 TYR D C 1
ATOM 2764 O O . TYR A 1 377 ? -17.157 9.946 -23.129 1.00 26.36 377 TYR D O 1
ATOM 2773 N N . ARG A 1 378 ? -17.014 7.725 -23.319 1.00 26.02 378 ARG D N 1
ATOM 2774 C CA . ARG A 1 378 ? -17.565 7.702 -24.676 1.00 26.49 378 ARG D CA 1
ATOM 2775 C C . ARG A 1 378 ? -19.012 8.211 -24.723 1.00 25.85 378 ARG D C 1
ATOM 2776 O O . ARG A 1 378 ? -19.377 8.956 -25.634 1.00 26.00 378 ARG D O 1
ATOM 2784 N N . GLY A 1 379 ? -19.812 7.844 -23.725 1.00 23.78 379 GLY D N 1
ATOM 2785 C CA . GLY A 1 379 ? -21.192 8.373 -23.630 1.00 23.38 379 GLY D CA 1
ATOM 2786 C C . GLY A 1 379 ? -21.162 9.884 -23.514 1.00 23.08 379 GLY D C 1
ATOM 2787 O O . GLY A 1 379 ? -21.948 10.590 -24.119 1.00 24.00 379 GLY D O 1
ATOM 2788 N N . TYR A 1 380 ? -20.219 10.407 -22.745 1.00 25.57 380 TYR D N 1
ATOM 2789 C CA . TYR A 1 380 ? -20.099 11.861 -22.640 1.00 25.34 380 TYR D CA 1
ATOM 2790 C C . TYR A 1 380 ? -19.771 12.514 -24.001 1.00 26.85 380 TYR D C 1
ATOM 2791 O O . TYR A 1 380 ? -20.372 13.557 -24.377 1.00 23.60 380 TYR D O 1
ATOM 2800 N N . GLN A 1 381 ? -18.814 11.920 -24.719 1.00 26.13 381 GLN D N 1
ATOM 2801 C CA . GLN A 1 381 ? -18.474 12.424 -26.071 1.00 28.87 381 GLN D CA 1
ATOM 2802 C C . GLN A 1 381 ? -19.684 12.365 -26.974 1.00 27.72 381 GLN D C 1
ATOM 2803 O O . GLN A 1 381 ? -19.911 13.263 -27.744 1.00 25.62 381 GLN D O 1
ATOM 2809 N N . LEU A 1 382 ? -20.492 11.318 -26.851 1.00 28.59 382 LEU D N 1
ATOM 2810 C CA . LEU A 1 382 ? -21.691 11.212 -27.684 1.00 25.93 382 LEU D CA 1
ATOM 2811 C C . LEU A 1 382 ? -22.888 11.992 -27.199 1.00 26.28 382 LEU D C 1
ATOM 2812 O O . LEU A 1 382 ? -23.923 11.956 -27.885 1.00 25.14 382 LEU D O 1
ATOM 2817 N N . GLY A 1 383 ? -22.787 12.688 -26.053 1.00 24.72 383 GLY D N 1
ATOM 2818 C CA . GLY A 1 383 ? -23.865 13.563 -25.585 1.00 23.70 383 GLY D CA 1
ATOM 2819 C C . GLY A 1 383 ? -24.771 13.087 -24.454 1.00 25.26 383 GLY D C 1
ATOM 2820 O O . GLY A 1 383 ? -25.880 13.624 -24.274 1.00 24.34 383 GLY D O 1
ATOM 2821 N N . ALA A 1 384 ? -24.334 12.107 -23.661 1.00 26.06 384 ALA D N 1
ATOM 2822 C CA . ALA A 1 384 ? -25.080 11.757 -22.441 1.00 26.99 384 ALA D CA 1
ATOM 2823 C C . ALA A 1 384 ? -24.161 11.654 -21.225 1.00 27.13 384 ALA D C 1
ATOM 2824 O O . ALA A 1 384 ? -22.979 11.231 -21.323 1.00 26.94 384 ALA D O 1
ATOM 2826 N N . ALA A 1 385 ? -24.719 12.084 -20.089 1.00 24.74 385 ALA D N 1
ATOM 2827 C CA . ALA A 1 385 ? -24.031 12.055 -18.789 1.00 23.39 385 ALA D CA 1
ATOM 2828 C C . ALA A 1 385 ? -24.556 10.929 -17.943 1.00 23.54 385 ALA D C 1
ATOM 2829 O O . ALA A 1 385 ? -25.777 10.857 -17.618 1.00 24.13 385 ALA D O 1
ATOM 2831 N N . PHE A 1 386 ? -23.662 10.030 -17.581 1.00 23.47 386 PHE D N 1
ATOM 2832 C CA . PHE A 1 386 ? -24.023 8.979 -16.602 1.00 24.67 386 PHE D CA 1
ATOM 2833 C C . PHE A 1 386 ? -22.792 8.550 -15.819 1.00 22.87 386 PHE D C 1
ATOM 2834 O O . PHE A 1 386 ? -21.728 9.140 -15.965 1.00 21.76 386 PHE D O 1
ATOM 2842 N N . THR A 1 387 ? -22.940 7.510 -15.008 1.00 23.70 387 THR D N 1
ATOM 2843 C CA . THR A 1 387 ? -21.929 7.111 -14.055 1.00 23.57 387 THR D CA 1
ATOM 2844 C C . THR A 1 387 ? -21.931 5.586 -13.934 1.00 24.71 387 THR D C 1
ATOM 2845 O O . THR A 1 387 ? -22.710 4.902 -14.622 1.00 24.92 387 THR D O 1
ATOM 2849 N N . TYR A 1 388 ? -21.051 5.071 -13.069 1.00 24.36 388 TYR D N 1
ATOM 2850 C CA . TYR A 1 388 ? -21.105 3.680 -12.663 1.00 25.57 388 TYR D CA 1
ATOM 2851 C C . TYR A 1 388 ? -20.912 3.508 -11.172 1.00 25.69 388 TYR D C 1
ATOM 2852 O O . TYR A 1 388 ? -20.450 4.397 -10.481 1.00 27.51 388 TYR D O 1
ATOM 2861 N N . VAL A 1 389 ? -21.296 2.349 -10.687 1.00 24.92 389 VAL D N 1
ATOM 2862 C CA . VAL A 1 389 ? -21.324 2.053 -9.265 1.00 25.43 389 VAL D CA 1
ATOM 2863 C C . VAL A 1 389 ? -21.028 0.566 -9.187 1.00 25.53 389 VAL D C 1
ATOM 2864 O O . VAL A 1 389 ? -20.726 -0.066 -10.196 1.00 24.56 389 VAL D O 1
ATOM 2868 N N . GLY A 1 390 ? -21.042 0.030 -7.982 1.00 26.46 390 GLY D N 1
ATOM 2869 C CA . GLY A 1 390 ? -21.066 -1.402 -7.781 1.00 27.97 390 GLY D CA 1
ATOM 2870 C C . GLY A 1 390 ? -19.818 -1.811 -7.052 1.00 28.70 390 GLY D C 1
ATOM 2871 O O . GLY A 1 390 ? -18.777 -1.155 -7.190 1.00 25.51 390 GLY D O 1
ATOM 2872 N N . LEU A 1 391 ? -19.894 -2.915 -6.316 1.00 29.62 391 LEU D N 1
ATOM 2873 C CA . LEU A 1 391 ? -18.707 -3.365 -5.575 1.00 30.56 391 LEU D CA 1
ATOM 2874 C C . LEU A 1 391 ? -17.594 -3.800 -6.501 1.00 30.58 391 LEU D C 1
ATOM 2875 O O . LEU A 1 391 ? -16.459 -3.906 -6.087 1.00 29.81 391 LEU D O 1
ATOM 2880 N N . ASN A 1 392 ? -17.914 -4.041 -7.767 1.00 31.11 392 ASN D N 1
ATOM 2881 C CA . ASN A 1 392 ? -16.883 -4.381 -8.744 1.00 30.61 392 ASN D CA 1
ATOM 2882 C C . ASN A 1 392 ? -16.753 -3.310 -9.832 1.00 29.71 392 ASN D C 1
ATOM 2883 O O . ASN A 1 392 ? -16.105 -3.542 -10.858 1.00 31.34 392 ASN D O 1
ATOM 2888 N N . ALA A 1 393 ? -17.365 -2.142 -9.606 1.00 27.92 393 ALA D N 1
ATOM 2889 C CA . ALA A 1 393 ? -17.159 -0.942 -10.439 1.00 27.21 393 ALA D CA 1
ATOM 2890 C C . ALA A 1 393 ? -17.476 -1.244 -11.913 1.00 27.03 393 ALA D C 1
ATOM 2891 O O . ALA A 1 393 ? -16.753 -0.852 -12.833 1.00 27.51 393 ALA D O 1
ATOM 2893 N N . ASN A 1 394 ? -18.578 -1.951 -12.109 1.00 27.09 394 ASN D N 1
ATOM 2894 C CA . ASN A 1 394 ? -18.972 -2.487 -13.392 1.00 26.06 394 ASN D CA 1
ATOM 2895 C C . ASN A 1 394 ? -20.464 -2.310 -13.682 1.00 24.37 394 ASN D C 1
ATOM 2896 O O . ASN A 1 394 ? -20.971 -2.894 -14.630 1.00 24.56 394 ASN D O 1
ATOM 2901 N N . VAL A 1 395 ? -21.194 -1.592 -12.847 1.00 23.78 395 VAL D N 1
ATOM 2902 C CA . VAL A 1 395 ? -22.637 -1.422 -13.084 1.00 22.35 395 VAL D CA 1
ATOM 2903 C C . VAL A 1 395 ? -22.892 -0.006 -13.595 1.00 23.98 395 VAL D C 1
ATOM 2904 O O . VAL A 1 395 ? -22.658 0.954 -12.866 1.00 22.96 395 VAL D O 1
ATOM 2908 N N . LEU A 1 396 ? -23.377 0.155 -14.830 1.00 24.07 396 LEU D N 1
ATOM 2909 C CA . LEU A 1 396 ? -23.730 1.491 -15.311 1.00 22.81 396 LEU D CA 1
ATOM 2910 C C . LEU A 1 396 ? -24.990 1.945 -14.561 1.00 24.67 396 LEU D C 1
ATOM 2911 O O . LEU A 1 396 ? -25.901 1.158 -14.375 1.00 24.08 396 LEU D O 1
ATOM 2916 N N . GLU A 1 397 ? -24.996 3.191 -14.097 1.00 24.96 397 GLU D N 1
ATOM 2917 C CA . GLU A 1 397 ? -26.089 3.743 -13.302 1.00 25.92 397 GLU D CA 1
ATOM 2918 C C . GLU A 1 397 ? -26.838 4.811 -14.089 1.00 26.84 397 GLU D C 1
ATOM 2919 O O . GLU A 1 397 ? -26.222 5.771 -14.598 1.00 26.45 397 GLU D O 1
ATOM 2925 N N . PHE A 1 398 ? -28.165 4.649 -14.161 1.00 25.84 398 PHE D N 1
ATOM 2926 C CA . PHE A 1 398 ? -29.022 5.633 -14.750 1.00 25.41 398 PHE D CA 1
ATOM 2927 C C . PHE A 1 398 ? -30.031 6.104 -13.696 1.00 27.34 398 PHE D C 1
ATOM 2928 O O . PHE A 1 398 ? -30.895 5.337 -13.199 1.00 24.66 398 PHE D O 1
ATOM 2936 N N . MET A 1 399 ? -29.928 7.391 -13.388 1.00 25.83 399 MET D N 1
ATOM 2937 C CA . MET A 1 399 ? -30.778 8.017 -12.407 1.00 26.36 399 MET D CA 1
ATOM 2938 C C . MET A 1 399 ? -31.304 9.315 -12.986 1.00 23.25 399 MET D C 1
ATOM 2939 O O . MET A 1 399 ? -31.166 10.376 -12.393 1.00 23.38 399 MET D O 1
ATOM 2944 N N . PRO A 1 400 ? -31.958 9.237 -14.153 1.00 22.46 400 PRO D N 1
ATOM 2945 C CA . PRO A 1 400 ? -32.357 10.476 -14.775 1.00 23.11 400 PRO D CA 1
ATOM 2946 C C . PRO A 1 400 ? -33.466 11.226 -14.018 1.00 23.29 400 PRO D C 1
ATOM 2947 O O . PRO A 1 400 ? -34.164 10.661 -13.184 1.00 23.03 400 PRO D O 1
ATOM 2951 N N . PRO A 1 401 ? -33.639 12.501 -14.342 1.00 23.21 401 PRO D N 1
ATOM 2952 C CA . PRO A 1 401 ? -34.755 13.231 -13.837 1.00 22.41 401 PRO D CA 1
ATOM 2953 C C . PRO A 1 401 ? -36.053 12.479 -14.146 1.00 24.21 401 PRO D C 1
ATOM 2954 O O . PRO A 1 401 ? -36.171 11.835 -15.185 1.00 24.56 401 PRO D O 1
ATOM 2958 N N . LEU A 1 402 ? -36.993 12.542 -13.231 1.00 23.80 402 LEU D N 1
ATOM 2959 C CA . LEU A 1 402 ? -38.280 11.875 -13.409 1.00 22.77 402 LEU D CA 1
ATOM 2960 C C . LEU A 1 402 ? -39.080 12.464 -14.554 1.00 23.20 402 LEU D C 1
ATOM 2961 O O . LEU A 1 402 ? -40.041 11.875 -14.998 1.00 23.75 402 LEU D O 1
ATOM 2966 N N . THR A 1 403 ? -38.709 13.666 -14.981 1.00 24.62 403 THR D N 1
ATOM 2967 C CA . THR A 1 403 ? -39.251 14.319 -16.145 1.00 24.66 403 THR D CA 1
ATOM 2968 C C . THR A 1 403 ? -38.679 13.806 -17.501 1.00 25.78 403 THR D C 1
ATOM 2969 O O . THR A 1 403 ? -39.049 14.281 -18.559 1.00 28.14 403 THR D O 1
ATOM 2973 N N . LEU A 1 404 ? -37.818 12.800 -17.483 1.00 28.14 404 LEU D N 1
ATOM 2974 C CA . LEU A 1 404 ? -37.286 12.243 -18.731 1.00 28.17 404 LEU D CA 1
ATOM 2975 C C . LEU A 1 404 ? -38.443 11.888 -19.716 1.00 28.19 404 LEU D C 1
ATOM 2976 O O . LEU A 1 404 ? -39.490 11.360 -19.319 1.00 27.22 404 LEU D O 1
ATOM 2981 N N . THR A 1 405 ? -38.246 12.234 -20.984 1.00 28.10 405 THR D N 1
ATOM 2982 C CA . THR A 1 405 ? -39.274 12.065 -22.016 1.00 27.09 405 THR D CA 1
ATOM 2983 C C . THR A 1 405 ? -38.991 10.816 -22.834 1.00 27.67 405 THR D C 1
ATOM 2984 O O . THR A 1 405 ? -37.862 10.300 -22.854 1.00 26.73 405 THR D O 1
ATOM 2988 N N . GLU A 1 406 ? -40.015 10.332 -23.539 1.00 27.84 406 GLU D N 1
ATOM 2989 C CA . GLU A 1 406 ? -39.833 9.138 -24.358 1.00 27.77 406 GLU D CA 1
ATOM 2990 C C . GLU A 1 406 ? -38.854 9.384 -25.503 1.00 25.95 406 GLU D C 1
ATOM 2991 O O . GLU A 1 406 ? -38.068 8.516 -25.791 1.00 26.40 406 GLU D O 1
ATOM 2997 N N . PRO A 1 407 ? -38.847 10.577 -26.116 1.00 26.88 407 PRO D N 1
ATOM 2998 C CA . PRO A 1 407 ? -37.790 10.769 -27.150 1.00 26.93 407 PRO D CA 1
ATOM 2999 C C . PRO A 1 407 ? -36.378 10.750 -26.582 1.00 26.12 407 PRO D C 1
ATOM 3000 O O . PRO A 1 407 ? -35.476 10.251 -27.200 1.00 26.95 407 PRO D O 1
ATOM 3004 N N . GLU A 1 408 ? -36.201 11.241 -25.371 1.00 28.61 408 GLU D N 1
ATOM 3005 C CA . GLU A 1 408 ? -34.904 11.174 -24.682 1.00 26.61 408 GLU D CA 1
ATOM 3006 C C . GLU A 1 408 ? -34.481 9.760 -24.346 1.00 26.56 408 GLU D C 1
ATOM 3007 O O . GLU A 1 408 ? -33.303 9.438 -24.406 1.00 27.05 408 GLU D O 1
ATOM 3013 N N . ILE A 1 409 ? -35.432 8.877 -24.088 1.00 27.05 409 ILE D N 1
ATOM 3014 C CA . ILE A 1 409 ? -35.084 7.468 -23.862 1.00 27.69 409 ILE D CA 1
ATOM 3015 C C . ILE A 1 409 ? -34.488 6.835 -25.124 1.00 29.46 409 ILE D C 1
ATOM 3016 O O . ILE A 1 409 ? -33.488 6.103 -25.056 1.00 27.21 409 ILE D O 1
ATOM 3021 N N . ASP A 1 410 ? -35.127 7.107 -26.273 1.00 30.23 410 ASP D N 1
ATOM 3022 C CA . ASP A 1 410 ? -34.604 6.692 -27.581 1.00 30.78 410 ASP D CA 1
ATOM 3023 C C . ASP A 1 410 ? -33.195 7.205 -27.811 1.00 28.40 410 ASP D C 1
ATOM 3024 O O . ASP A 1 410 ? -32.329 6.469 -28.223 1.00 28.44 410 ASP D O 1
ATOM 3029 N N . GLU A 1 411 ? -32.992 8.489 -27.573 1.00 29.85 411 GLU D N 1
ATOM 3030 C CA . GLU A 1 411 ? -31.659 9.098 -27.665 1.00 29.60 411 GLU D CA 1
ATOM 3031 C C . GLU A 1 411 ? -30.684 8.457 -26.689 1.00 27.48 411 GLU D C 1
ATOM 3032 O O . GLU A 1 411 ? -29.505 8.229 -27.019 1.00 26.04 411 GLU D O 1
ATOM 3038 N N . ALA A 1 412 ? -31.154 8.188 -25.473 1.00 25.81 412 ALA D N 1
ATOM 3039 C CA . ALA A 1 412 ? -30.276 7.596 -24.447 1.00 26.78 412 ALA D CA 1
ATOM 3040 C C . ALA A 1 412 ? -29.816 6.213 -24.847 1.00 27.53 412 ALA D C 1
ATOM 3041 O O . ALA A 1 412 ? -28.603 5.847 -24.767 1.00 28.65 412 ALA D O 1
ATOM 3043 N N . ALA A 1 413 ? -30.770 5.455 -25.356 1.00 26.63 413 ALA D N 1
ATOM 3044 C CA . ALA A 1 413 ? -30.502 4.078 -25.692 1.00 29.49 413 ALA D CA 1
ATOM 3045 C C . ALA A 1 413 ? -29.517 4.006 -26.863 1.00 27.93 413 ALA D C 1
ATOM 3046 O O . ALA A 1 413 ? -28.633 3.159 -26.871 1.00 28.58 413 ALA D O 1
ATOM 3048 N N . ASP A 1 414 ? -29.648 4.916 -27.819 1.00 29.08 414 ASP D N 1
ATOM 3049 C CA . ASP A 1 414 ? -28.772 4.912 -28.976 1.00 32.00 414 ASP D CA 1
ATOM 3050 C C . ASP A 1 414 ? -27.382 5.306 -28.578 1.00 30.26 414 ASP D C 1
ATOM 3051 O O . ASP A 1 414 ? -26.415 4.758 -29.074 1.00 28.31 414 ASP D O 1
ATOM 3056 N N . ILE A 1 415 ? -27.273 6.257 -27.658 1.00 31.55 415 ILE D N 1
ATOM 3057 C CA . ILE A 1 415 ? -25.953 6.680 -27.176 1.00 29.66 415 ILE D CA 1
ATOM 3058 C C . ILE A 1 415 ? -25.273 5.539 -26.436 1.00 29.63 415 ILE D C 1
ATOM 3059 O O . ILE A 1 415 ? -24.091 5.241 -26.672 1.00 29.61 415 ILE D O 1
ATOM 3064 N N . VAL A 1 416 ? -26.019 4.874 -25.552 1.00 29.52 416 VAL D N 1
ATOM 3065 C CA . VAL A 1 416 ? -25.434 3.766 -24.783 1.00 29.69 416 VAL D CA 1
ATOM 3066 C C . VAL A 1 416 ? -24.995 2.616 -25.699 1.00 28.72 416 VAL D C 1
ATOM 3067 O O . VAL A 1 416 ? -23.906 2.059 -25.525 1.00 27.61 416 VAL D O 1
ATOM 3071 N N . ASP A 1 417 ? -25.872 2.267 -26.643 1.00 28.97 417 ASP D N 1
ATOM 3072 C CA . ASP A 1 417 ? -25.595 1.297 -27.687 1.00 29.24 417 ASP D CA 1
ATOM 3073 C C . ASP A 1 417 ? -24.271 1.623 -28.387 1.00 29.28 417 ASP D C 1
ATOM 3074 O O . ASP A 1 417 ? -23.380 0.783 -28.492 1.00 28.61 417 ASP D O 1
ATOM 3079 N N . GLN A 1 418 ? -24.154 2.850 -28.862 1.00 29.17 418 GLN D N 1
ATOM 3080 C CA . GLN A 1 418 ? -22.952 3.238 -29.597 1.00 32.56 418 GLN D CA 1
ATOM 3081 C C . GLN A 1 418 ? -21.699 3.251 -28.710 1.00 30.68 418 GLN D C 1
ATOM 3082 O O . GLN A 1 418 ? -20.604 2.892 -29.153 1.00 27.82 418 GLN D O 1
ATOM 3088 N N . ALA A 1 419 ? -21.858 3.666 -27.464 1.00 28.87 419 ALA D N 1
ATOM 3089 C CA . ALA A 1 419 ? -20.707 3.816 -26.595 1.00 28.77 419 ALA D CA 1
ATOM 3090 C C . ALA A 1 419 ? -20.149 2.455 -26.197 1.00 27.47 419 ALA D C 1
ATOM 3091 O O . ALA A 1 419 ? -18.910 2.221 -26.150 1.00 24.82 419 ALA D O 1
ATOM 3093 N N . ILE A 1 420 ? -21.051 1.523 -25.955 1.00 24.31 420 ILE D N 1
ATOM 3094 C CA . ILE A 1 420 ? -20.591 0.158 -25.696 1.00 26.93 420 ILE D CA 1
ATOM 3095 C C . ILE A 1 420 ? -19.810 -0.442 -26.880 1.00 27.09 420 ILE D C 1
ATOM 3096 O O . ILE A 1 420 ? -18.726 -0.990 -26.678 1.00 29.88 420 ILE D O 1
ATOM 3101 N N . GLY A 1 421 ? -20.377 -0.347 -28.076 1.00 28.82 421 GLY D N 1
ATOM 3102 C CA . GLY A 1 421 ? -19.804 -0.907 -29.315 1.00 29.10 421 GLY D CA 1
ATOM 3103 C C . GLY A 1 421 ? -18.463 -0.259 -29.608 1.00 30.55 421 GLY D C 1
ATOM 3104 O O . GLY A 1 421 ? -17.462 -0.950 -29.762 1.00 32.63 421 GLY D O 1
ATOM 3105 N N . ASP A 1 422 ? -18.428 1.072 -29.599 1.00 32.89 422 ASP D N 1
ATOM 3106 C CA . ASP A 1 422 ? -17.165 1.824 -29.711 1.00 34.17 422 ASP D CA 1
ATOM 3107 C C . ASP A 1 422 ? -16.057 1.403 -28.732 1.00 33.85 422 ASP D C 1
ATOM 3108 O O . ASP A 1 422 ? -14.898 1.118 -29.109 1.00 35.34 422 ASP D O 1
ATOM 3113 N N . VAL A 1 423 ? -16.395 1.390 -27.458 1.00 33.19 423 VAL D N 1
ATOM 3114 C CA . VAL A 1 423 ? -15.404 1.038 -26.470 1.00 34.28 423 VAL D CA 1
ATOM 3115 C C . VAL A 1 423 ? -14.916 -0.403 -26.684 1.00 38.06 423 VAL D C 1
ATOM 3116 O O . VAL A 1 423 ? -13.715 -0.695 -26.496 1.00 35.13 423 VAL D O 1
ATOM 3120 N N . LEU A 1 424 ? -15.833 -1.301 -27.057 1.00 37.92 424 LEU D N 1
ATOM 3121 C CA . LEU A 1 424 ? -15.444 -2.698 -27.236 1.00 39.98 424 LEU D CA 1
ATOM 3122 C C . LEU A 1 424 ? -14.575 -2.862 -28.487 1.00 40.75 424 LEU D C 1
ATOM 3123 O O . LEU A 1 424 ? -13.770 -3.798 -28.550 1.00 38.10 424 LEU D O 1
ATOM 3128 N N . ASP A 1 425 ? -14.733 -1.947 -29.455 1.00 38.95 425 ASP D N 1
ATOM 3129 C CA . ASP A 1 425 ? -13.861 -1.911 -30.641 1.00 42.78 425 ASP D CA 1
ATOM 3130 C C . ASP A 1 425 ? -12.577 -1.072 -30.445 1.00 42.14 425 ASP D C 1
ATOM 3131 O O . ASP A 1 425 ? -11.906 -0.703 -31.410 1.00 40.96 425 ASP D O 1
ATOM 3136 N N . GLY A 1 426 ? -12.243 -0.814 -29.177 1.00 39.54 426 GLY D N 1
ATOM 3137 C CA . GLY A 1 426 ? -11.070 -0.050 -28.782 1.00 38.74 426 GLY D CA 1
ATOM 3138 C C . GLY A 1 426 ? -11.069 1.435 -29.122 1.00 37.06 426 GLY D C 1
ATOM 3139 O O . GLY A 1 426 ? -10.001 2.005 -29.271 1.00 35.56 426 GLY D O 1
ATOM 3140 N N . LYS A 1 427 ? -12.232 2.083 -29.247 1.00 38.45 427 LYS D N 1
ATOM 3141 C CA . LYS A 1 427 ? -12.235 3.511 -29.647 1.00 39.37 427 LYS D CA 1
ATOM 3142 C C . LYS A 1 427 ? -11.472 4.425 -28.634 1.00 41.59 427 LYS D C 1
ATOM 3143 O O . LYS A 1 427 ? -10.643 5.237 -29.033 1.00 44.58 427 LYS D O 1
ATOM 3147 N N . VAL A 1 428 ? -11.719 4.263 -27.339 1.00 38.63 428 VAL D N 1
ATOM 3148 C CA . VAL A 1 428 ? -11.211 5.195 -26.326 1.00 35.23 428 VAL D CA 1
ATOM 3149 C C . VAL A 1 428 ? -9.879 4.728 -25.730 1.00 36.58 428 VAL D C 1
ATOM 3150 O O . VAL A 1 428 ? -9.750 3.545 -25.334 1.00 35.44 428 VAL D O 1
ATOM 3154 N N . ALA A 1 429 ? -8.920 5.655 -25.595 1.00 36.60 429 ALA D N 1
ATOM 3155 C CA . ALA A 1 429 ? -7.571 5.304 -25.086 1.00 40.97 429 ALA D CA 1
ATOM 3156 C C . ALA A 1 429 ? -7.491 5.257 -23.549 1.00 41.73 429 ALA D C 1
ATOM 3157 O O . ALA A 1 429 ? -8.228 5.963 -22.844 1.00 41.19 429 ALA D O 1
ATOM 3159 N N . ASP A 1 430 ? -6.592 4.411 -23.042 1.00 42.25 430 ASP D N 1
ATOM 3160 C CA . ASP A 1 430 ? -6.323 4.327 -21.602 1.00 43.05 430 ASP D CA 1
ATOM 3161 C C . ASP A 1 430 ? -6.034 5.727 -20.986 1.00 47.27 430 ASP D C 1
ATOM 3162 O O . ASP A 1 430 ? -6.565 6.060 -19.911 1.00 40.69 430 ASP D O 1
ATOM 3167 N N . SER A 1 431 ? -5.234 6.553 -21.670 1.00 44.08 431 SER D N 1
ATOM 3168 C CA . SER A 1 431 ? -4.879 7.862 -21.113 1.00 46.54 431 SER D CA 1
ATOM 3169 C C . SER A 1 431 ? -6.058 8.842 -21.039 1.00 50.24 431 SER D C 1
ATOM 3170 O O . SER A 1 431 ? -6.009 9.805 -20.270 1.00 58.19 431 SER D O 1
ATOM 3173 N N . ASP A 1 432 ? -7.109 8.621 -21.822 1.00 50.07 432 ASP D N 1
ATOM 3174 C CA . ASP A 1 432 ? -8.307 9.475 -21.743 1.00 52.83 432 ASP D CA 1
ATOM 3175 C C . ASP A 1 432 ? -9.081 9.256 -20.420 1.00 50.45 432 ASP D C 1
ATOM 3176 O O . ASP A 1 432 ? -9.593 10.201 -19.817 1.00 49.27 432 ASP D O 1
ATOM 3181 N N . VAL A 1 433 ? -9.144 8.013 -19.959 1.00 45.77 433 VAL D N 1
ATOM 3182 C CA . VAL A 1 433 ? -9.870 7.720 -18.737 1.00 42.32 433 VAL D CA 1
ATOM 3183 C C . VAL A 1 433 ? -8.994 7.643 -17.505 1.00 39.88 433 VAL D C 1
ATOM 3184 O O . VAL A 1 433 ? -9.540 7.607 -16.407 1.00 38.16 433 VAL D O 1
ATOM 3188 N N . ALA A 1 434 ? -7.663 7.635 -17.670 1.00 41.46 434 ALA D N 1
ATOM 3189 C CA . ALA A 1 434 ? -6.725 7.629 -16.521 1.00 47.00 434 ALA D CA 1
ATOM 3190 C C . ALA A 1 434 ? -7.041 8.776 -15.551 1.00 50.59 434 ALA D C 1
ATOM 3191 O O . ALA A 1 434 ? -7.034 8.583 -14.326 1.00 52.15 434 ALA D O 1
ATOM 3193 N N . HIS A 1 435 ? -7.363 9.943 -16.116 1.00 51.15 435 HIS D N 1
ATOM 3194 C CA . HIS A 1 435 ? -7.735 11.128 -15.338 1.00 56.41 435 HIS D CA 1
ATOM 3195 C C . HIS A 1 435 ? -8.946 10.909 -14.419 1.00 55.26 435 HIS D C 1
ATOM 3196 O O . HIS A 1 435 ? -9.051 11.593 -13.413 1.00 56.62 435 HIS D O 1
ATOM 3203 N N . PHE A 1 436 ? -9.842 9.968 -14.753 1.00 50.68 436 PHE D N 1
ATOM 3204 C CA . PHE A 1 436 ? -11.112 9.770 -14.019 1.00 48.59 436 PHE D CA 1
ATOM 3205 C C . PHE A 1 436 ? -11.191 8.432 -13.281 1.00 49.65 436 PHE D C 1
ATOM 3206 O O . PHE A 1 436 ? -12.280 7.937 -12.958 1.00 46.76 436 PHE D O 1
ATOM 3214 N N . MET A 1 437 ? -10.018 7.873 -13.004 1.00 49.58 437 MET D N 1
ATOM 3215 C CA . MET A 1 437 ? -9.888 6.619 -12.276 1.00 53.42 437 MET D CA 1
ATOM 3216 C C . MET A 1 437 ? -8.934 6.859 -11.102 1.00 51.02 437 MET D C 1
ATOM 3217 O O . MET A 1 437 ? -8.142 7.779 -11.137 1.00 51.25 437 MET D O 1
ATOM 3222 N N . MET A 1 438 ? -9.010 6.024 -10.071 1.00 59.15 438 MET D N 1
ATOM 3223 C CA . MET A 1 438 ? -8.329 6.281 -8.790 1.00 60.72 438 MET D CA 1
ATOM 3224 C C . MET A 1 438 ? -7.328 5.172 -8.455 1.00 62.04 438 MET D C 1
ATOM 3225 O O . MET A 1 438 ? -6.926 4.399 -9.335 1.00 63.55 438 MET D O 1
ATOM 3230 N N . LEU B 1 5 ? 26.564 -19.225 24.697 1.00 48.86 5 LEU A N 1
ATOM 3231 C CA . LEU B 1 5 ? 27.106 -19.923 25.896 1.00 45.08 5 LEU A CA 1
ATOM 3232 C C . LEU B 1 5 ? 26.683 -19.214 27.216 1.00 39.55 5 LEU A C 1
ATOM 3233 O O . LEU B 1 5 ? 26.137 -19.878 28.075 1.00 38.14 5 LEU A O 1
ATOM 3238 N N . SER B 1 6 ? 26.882 -17.895 27.370 1.00 35.73 6 SER A N 1
ATOM 3239 C CA . SER B 1 6 ? 26.521 -17.202 28.645 1.00 31.90 6 SER A CA 1
ATOM 3240 C C . SER B 1 6 ? 24.990 -17.013 28.794 1.00 29.43 6 SER A C 1
ATOM 3241 O O . SER B 1 6 ? 24.277 -17.017 27.808 1.00 26.73 6 SER A O 1
ATOM 3244 N N . LEU B 1 7 ? 24.504 -16.822 30.021 1.00 27.53 7 LEU A N 1
ATOM 3245 C CA . LEU B 1 7 ? 23.046 -16.668 30.272 1.00 25.86 7 LEU A CA 1
ATOM 3246 C C . LEU B 1 7 ? 22.543 -15.439 29.534 1.00 27.12 7 LEU A C 1
ATOM 3247 O O . LEU B 1 7 ? 21.461 -15.443 28.927 1.00 27.74 7 LEU A O 1
ATOM 3252 N N . ARG B 1 8 ? 23.335 -14.371 29.575 1.00 27.18 8 ARG A N 1
ATOM 3253 C CA . ARG B 1 8 ? 22.956 -13.120 28.921 1.00 30.98 8 ARG A CA 1
ATOM 3254 C C . ARG B 1 8 ? 22.856 -13.283 27.382 1.00 29.37 8 ARG A C 1
ATOM 3255 O O . ARG B 1 8 ? 21.901 -12.834 26.757 1.00 29.02 8 ARG A O 1
ATOM 3263 N N . GLU B 1 9 ? 23.840 -13.948 26.795 1.00 29.25 9 GLU A N 1
ATOM 3264 C CA . GLU B 1 9 ? 23.848 -14.247 25.359 1.00 30.11 9 GLU A CA 1
ATOM 3265 C C . GLU B 1 9 ? 22.680 -15.195 24.985 1.00 29.25 9 GLU A C 1
ATOM 3266 O O . GLU B 1 9 ? 22.105 -15.093 23.932 1.00 26.86 9 GLU A O 1
ATOM 3272 N N . ARG B 1 10 ? 22.375 -16.159 25.843 1.00 31.01 10 ARG A N 1
ATOM 3273 C CA . ARG B 1 10 ? 21.266 -17.080 25.585 1.00 28.70 10 ARG A CA 1
ATOM 3274 C C . ARG B 1 10 ? 19.941 -16.302 25.657 1.00 27.80 10 ARG A C 1
ATOM 3275 O O . ARG B 1 10 ? 19.054 -16.555 24.851 1.00 27.17 10 ARG A O 1
ATOM 3283 N N . ASP B 1 11 ? 19.827 -15.361 26.603 1.00 26.64 11 ASP A N 1
ATOM 3284 C CA . ASP B 1 11 ? 18.657 -14.457 26.734 1.00 25.09 11 ASP A CA 1
ATOM 3285 C C . ASP B 1 11 ? 18.473 -13.671 25.446 1.00 25.95 11 ASP A C 1
ATOM 3286 O O . ASP B 1 11 ? 17.348 -13.511 24.947 1.00 23.29 11 ASP A O 1
ATOM 3291 N N . ALA B 1 12 ? 19.587 -13.188 24.903 1.00 26.89 12 ALA A N 1
ATOM 3292 C CA . ALA B 1 12 ? 19.538 -12.357 23.684 1.00 27.58 12 ALA A CA 1
ATOM 3293 C C . ALA B 1 12 ? 18.957 -13.094 22.492 1.00 25.98 12 ALA A C 1
ATOM 3294 O O . ALA B 1 12 ? 18.345 -12.480 21.621 1.00 24.80 12 ALA A O 1
ATOM 3296 N N . ARG B 1 13 ? 19.147 -14.414 22.449 1.00 26.77 13 ARG A N 1
ATOM 3297 C CA . ARG B 1 13 ? 18.744 -15.189 21.286 1.00 25.84 13 ARG A CA 1
ATOM 3298 C C . ARG B 1 13 ? 17.322 -15.699 21.403 1.00 26.00 13 ARG A C 1
ATOM 3299 O O . ARG B 1 13 ? 16.772 -16.123 20.394 1.00 26.07 13 ARG A O 1
ATOM 3303 N N . VAL B 1 14 ? 16.717 -15.682 22.593 1.00 25.02 14 VAL A N 1
ATOM 3304 C CA . VAL B 1 14 ? 15.367 -16.300 22.736 1.00 24.29 14 VAL A CA 1
ATOM 3305 C C . VAL B 1 14 ? 14.274 -15.495 23.442 1.00 24.77 14 VAL A C 1
ATOM 3306 O O . VAL B 1 14 ? 13.077 -15.832 23.302 1.00 25.40 14 VAL A O 1
ATOM 3310 N N . ILE B 1 15 ? 14.646 -14.469 24.212 1.00 23.18 15 ILE A N 1
ATOM 3311 C CA . ILE B 1 15 ? 13.665 -13.593 24.825 1.00 23.38 15 ILE A CA 1
ATOM 3312 C C . ILE B 1 15 ? 13.331 -12.393 23.950 1.00 23.49 15 ILE A C 1
ATOM 3313 O O . ILE B 1 15 ? 14.224 -11.768 23.387 1.00 23.92 15 ILE A O 1
ATOM 3318 N N . ALA B 1 16 ? 12.035 -12.075 23.888 1.00 21.61 16 ALA A N 1
ATOM 3319 C CA . ALA B 1 16 ? 11.507 -10.958 23.130 1.00 22.49 16 ALA A CA 1
ATOM 3320 C C . ALA B 1 16 ? 11.850 -9.608 23.722 1.00 22.72 16 ALA A C 1
ATOM 3321 O O . ALA B 1 16 ? 11.692 -9.394 24.918 1.00 23.40 16 ALA A O 1
ATOM 3323 N N . GLU B 1 17 ? 12.313 -8.698 22.865 1.00 23.79 17 GLU A N 1
ATOM 3324 C CA . GLU B 1 17 ? 12.585 -7.313 23.238 1.00 24.47 17 GLU A CA 1
ATOM 3325 C C . GLU B 1 17 ? 11.366 -6.586 23.803 1.00 22.94 17 GLU A C 1
ATOM 3326 O O . GLU B 1 17 ? 11.501 -5.716 24.663 1.00 22.52 17 GLU A O 1
ATOM 3332 N N . ILE B 1 18 ? 10.169 -6.929 23.350 1.00 21.98 18 ILE A N 1
ATOM 3333 C CA . ILE B 1 18 ? 8.966 -6.299 23.932 1.00 22.48 18 ILE A CA 1
ATOM 3334 C C . ILE B 1 18 ? 8.875 -6.415 25.464 1.00 21.68 18 ILE A C 1
ATOM 3335 O O . ILE B 1 18 ? 8.332 -5.539 26.120 1.00 24.45 18 ILE A O 1
ATOM 3340 N N . GLY B 1 19 ? 9.436 -7.474 26.023 1.00 23.03 19 GLY A N 1
ATOM 3341 C CA . GLY B 1 19 ? 9.388 -7.695 27.474 1.00 23.89 19 GLY A CA 1
ATOM 3342 C C . GLY B 1 19 ? 10.624 -7.257 28.244 1.00 25.58 19 GLY A C 1
ATOM 3343 O O . GLY B 1 19 ? 10.762 -7.631 29.410 1.00 28.33 19 GLY A O 1
ATOM 3344 N N . ARG B 1 20 ? 11.553 -6.560 27.577 1.00 24.62 20 ARG A N 1
ATOM 3345 C CA . ARG B 1 20 ? 12.787 -6.066 28.176 1.00 26.38 20 ARG A CA 1
ATOM 3346 C C . ARG B 1 20 ? 12.708 -4.636 28.694 1.00 24.09 20 ARG A C 1
ATOM 3347 O O . ARG B 1 20 ? 12.172 -3.757 28.043 1.00 24.68 20 ARG A O 1
ATOM 3355 N N . LEU B 1 21 ? 13.292 -4.431 29.865 1.00 24.85 21 LEU A N 1
ATOM 3356 C CA . LEU B 1 21 ? 13.565 -3.101 30.455 1.00 25.85 21 LEU A CA 1
ATOM 3357 C C . LEU B 1 21 ? 14.818 -3.286 31.286 1.00 26.42 21 LEU A C 1
ATOM 3358 O O . LEU B 1 21 ? 14.787 -3.201 32.502 1.00 26.47 21 LEU A O 1
ATOM 3363 N N . ARG B 1 22 ? 15.913 -3.628 30.601 1.00 26.14 22 ARG A N 1
ATOM 3364 C CA . ARG B 1 22 ? 17.205 -3.932 31.274 1.00 27.91 22 ARG A CA 1
ATOM 3365 C C . ARG B 1 22 ? 18.007 -2.654 31.533 1.00 27.97 22 ARG A C 1
ATOM 3366 O O . ARG B 1 22 ? 18.126 -1.823 30.611 1.00 29.91 22 ARG A O 1
ATOM 3374 N N . PHE B 1 23 ? 18.532 -2.525 32.755 1.00 25.94 23 PHE A N 1
ATOM 3375 C CA . PHE B 1 23 ? 19.370 -1.394 33.148 1.00 23.80 23 PHE A CA 1
ATOM 3376 C C . PHE B 1 23 ? 20.842 -1.793 33.199 1.00 24.08 23 PHE A C 1
ATOM 3377 O O . PHE B 1 23 ? 21.697 -0.935 33.327 1.00 25.71 23 PHE A O 1
ATOM 3385 N N . SER B 1 24 ? 21.149 -3.081 33.173 1.00 23.41 24 SER A N 1
ATOM 3386 C CA . SER B 1 24 ? 22.553 -3.505 33.235 1.00 24.41 24 SER A CA 1
ATOM 3387 C C . SER B 1 24 ? 22.651 -4.917 32.677 1.00 25.96 24 SER A C 1
ATOM 3388 O O . SER B 1 24 ? 21.615 -5.516 32.379 1.00 27.52 24 SER A O 1
ATOM 3391 N N . PRO B 1 25 ? 23.881 -5.462 32.535 1.00 27.24 25 PRO A N 1
ATOM 3392 C CA . PRO B 1 25 ? 24.064 -6.857 32.076 1.00 29.71 25 PRO A CA 1
ATOM 3393 C C . PRO B 1 25 ? 23.741 -7.967 33.109 1.00 26.84 25 PRO A C 1
ATOM 3394 O O . PRO B 1 25 ? 23.806 -9.156 32.776 1.00 27.55 25 PRO A O 1
ATOM 3398 N N . LEU B 1 26 ? 23.416 -7.583 34.333 1.00 25.14 26 LEU A N 1
ATOM 3399 C CA . LEU B 1 26 ? 23.142 -8.544 35.407 1.00 25.10 26 LEU A CA 1
ATOM 3400 C C . LEU B 1 26 ? 22.195 -9.679 34.967 1.00 24.27 26 LEU A C 1
ATOM 3401 O O . LEU B 1 26 ? 21.055 -9.439 34.570 1.00 25.03 26 LEU A O 1
ATOM 3406 N N . SER B 1 27 ? 22.689 -10.899 35.059 1.00 25.85 27 SER A N 1
ATOM 3407 C CA . SER B 1 27 ? 21.972 -12.101 34.607 1.00 27.41 27 SER A CA 1
ATOM 3408 C C . SER B 1 27 ? 22.045 -13.138 35.723 1.00 25.03 27 SER A C 1
ATOM 3409 O O . SER B 1 27 ? 23.132 -13.482 36.138 1.00 24.17 27 SER A O 1
ATOM 3412 N N . LEU B 1 28 ? 20.898 -13.637 36.176 1.00 22.71 28 LEU A N 1
ATOM 3413 C CA . LEU B 1 28 ? 20.778 -14.294 37.500 1.00 23.33 28 LEU A CA 1
ATOM 3414 C C . LEU B 1 28 ? 20.653 -15.846 37.513 1.00 23.04 28 LEU A C 1
ATOM 3415 O O . LEU B 1 28 ? 19.914 -16.448 36.697 1.00 20.85 28 LEU A O 1
ATOM 3420 N N . ILE B 1 29 ? 21.318 -16.461 38.488 1.00 21.94 29 ILE A N 1
ATOM 3421 C CA . ILE B 1 29 ? 21.144 -17.912 38.759 1.00 23.23 29 ILE A CA 1
ATOM 3422 C C . ILE B 1 29 ? 20.600 -18.219 40.134 1.00 22.99 29 ILE A C 1
ATOM 3423 O O . ILE B 1 29 ? 20.240 -19.338 40.409 1.00 27.06 29 ILE A O 1
ATOM 3428 N N . GLY B 1 30 ? 20.575 -17.248 41.016 1.00 24.92 30 GLY A N 1
ATOM 3429 C CA . GLY B 1 30 ? 20.052 -17.474 42.331 1.00 24.67 30 GLY A CA 1
ATOM 3430 C C . GLY B 1 30 ? 19.831 -16.194 43.095 1.00 25.83 30 GLY A C 1
ATOM 3431 O O . GLY B 1 30 ? 19.935 -15.094 42.547 1.00 25.50 30 GLY A O 1
ATOM 3432 N N . GLY B 1 31 ? 19.560 -16.369 44.385 1.00 27.22 31 GLY A N 1
ATOM 3433 C CA . GLY B 1 31 ? 19.279 -15.281 45.311 1.00 28.59 31 GLY A CA 1
ATOM 3434 C C . GLY B 1 31 ? 19.283 -15.792 46.750 1.00 28.80 31 GLY A C 1
ATOM 3435 O O . GLY B 1 31 ? 18.899 -16.935 47.031 1.00 27.37 31 GLY A O 1
ATOM 3436 N N . LYS B 1 32 ? 19.698 -14.929 47.667 1.00 26.95 32 LYS A N 1
ATOM 3437 C CA . LYS B 1 32 ? 19.808 -15.295 49.058 1.00 24.88 32 LYS A CA 1
ATOM 3438 C C . LYS B 1 32 ? 19.792 -14.034 49.875 1.00 25.11 32 LYS A C 1
ATOM 3439 O O . LYS B 1 32 ? 20.675 -13.186 49.720 1.00 24.55 32 LYS A O 1
ATOM 3445 N N . GLY B 1 33 ? 18.777 -13.912 50.729 1.00 23.60 33 GLY A N 1
ATOM 3446 C CA . GLY B 1 33 ? 18.597 -12.739 51.539 1.00 24.55 33 GLY A CA 1
ATOM 3447 C C . GLY B 1 33 ? 18.309 -11.523 50.653 1.00 24.36 33 GLY A C 1
ATOM 3448 O O . GLY B 1 33 ? 17.400 -11.522 49.823 1.00 22.99 33 GLY A O 1
ATOM 3449 N N . ASN B 1 34 ? 19.102 -10.478 50.849 1.00 22.92 34 ASN A N 1
ATOM 3450 C CA . ASN B 1 34 ? 18.973 -9.265 50.076 1.00 22.80 34 ASN A CA 1
ATOM 3451 C C . ASN B 1 34 ? 19.996 -9.199 48.938 1.00 22.84 34 ASN A C 1
ATOM 3452 O O . ASN B 1 34 ? 20.166 -8.155 48.364 1.00 21.77 34 ASN A O 1
ATOM 3457 N N . ARG B 1 35 ? 20.657 -10.307 48.617 1.00 22.57 35 ARG A N 1
ATOM 3458 C CA . ARG B 1 35 ? 21.595 -10.352 47.506 1.00 24.46 35 ARG A CA 1
ATOM 3459 C C . ARG B 1 35 ? 21.111 -11.280 46.403 1.00 24.61 35 ARG A C 1
ATOM 3460 O O . ARG B 1 35 ? 20.326 -12.206 46.645 1.00 25.91 35 ARG A O 1
ATOM 3468 N N . LEU B 1 36 ? 21.557 -10.980 45.190 1.00 25.30 36 LEU A N 1
ATOM 3469 C CA . LEU B 1 36 ? 21.227 -11.710 43.996 1.00 23.41 36 LEU A CA 1
ATOM 3470 C C . LEU B 1 36 ? 22.526 -12.277 43.458 1.00 23.71 36 LEU A C 1
ATOM 3471 O O . LEU B 1 36 ? 23.530 -11.604 43.505 1.00 22.51 36 LEU A O 1
ATOM 3476 N N . ILE B 1 37 ? 22.491 -13.524 42.954 1.00 22.30 37 ILE A N 1
ATOM 3477 C CA . ILE B 1 37 ? 23.689 -14.206 42.476 1.00 24.45 37 ILE A CA 1
ATOM 3478 C C . ILE B 1 37 ? 23.715 -14.167 40.932 1.00 26.18 37 ILE A C 1
ATOM 3479 O O . ILE B 1 37 ? 22.814 -14.721 40.262 1.00 24.41 37 ILE A O 1
ATOM 3484 N N . GLU B 1 38 ? 24.726 -13.491 40.381 1.00 26.06 38 GLU A N 1
ATOM 3485 C CA . GLU B 1 38 ? 24.920 -13.423 38.940 1.00 26.88 38 GLU A CA 1
ATOM 3486 C C . GLU B 1 38 ? 25.457 -14.746 38.481 1.00 25.44 38 GLU A C 1
ATOM 3487 O O . GLU B 1 38 ? 26.043 -15.466 39.269 1.00 27.00 38 GLU A O 1
ATOM 3493 N N . GLU B 1 39 ? 25.254 -15.079 37.215 1.00 25.52 39 GLU A N 1
ATOM 3494 C CA . GLU B 1 39 ? 25.899 -16.239 36.614 1.00 26.87 39 GLU A CA 1
ATOM 3495 C C . GLU B 1 39 ? 27.403 -16.112 36.827 1.00 28.07 39 GLU A C 1
ATOM 3496 O O . GLU B 1 39 ? 27.930 -15.043 36.685 1.00 27.99 39 GLU A O 1
ATOM 3502 N N . GLY B 1 40 ? 28.078 -17.174 37.250 1.00 31.11 40 GLY A N 1
ATOM 3503 C CA . GLY B 1 40 ? 29.518 -17.064 37.623 1.00 30.49 40 GLY A CA 1
ATOM 3504 C C . GLY B 1 40 ? 29.705 -16.886 39.119 1.00 30.57 40 GLY A C 1
ATOM 3505 O O . GLY B 1 40 ? 30.805 -17.028 39.627 1.00 30.26 40 GLY A O 1
ATOM 3506 N N . GLY B 1 41 ? 28.633 -16.527 39.819 1.00 29.88 41 GLY A N 1
ATOM 3507 C CA . GLY B 1 41 ? 28.589 -16.610 41.264 1.00 28.84 41 GLY A CA 1
ATOM 3508 C C . GLY B 1 41 ? 28.819 -15.339 42.049 1.00 28.77 41 GLY A C 1
ATOM 3509 O O . GLY B 1 41 ? 28.681 -15.370 43.259 1.00 29.07 41 GLY A O 1
ATOM 3510 N N . ARG B 1 42 ? 29.132 -14.216 41.394 1.00 27.40 42 ARG A N 1
ATOM 3511 C CA . ARG B 1 42 ? 29.286 -12.922 42.105 1.00 26.11 42 ARG A CA 1
ATOM 3512 C C . ARG B 1 42 ? 27.960 -12.546 42.828 1.00 26.59 42 ARG A C 1
ATOM 3513 O O . ARG B 1 42 ? 26.905 -12.693 42.243 1.00 25.50 42 ARG A O 1
ATOM 3521 N N . SER B 1 43 ? 28.035 -12.067 44.076 1.00 24.59 43 SER A N 1
ATOM 3522 C CA . SER B 1 43 ? 26.849 -11.767 44.882 1.00 25.87 43 SER A CA 1
ATOM 3523 C C . SER B 1 43 ? 26.590 -10.254 44.909 1.00 25.24 43 SER A C 1
ATOM 3524 O O . SER B 1 43 ? 27.353 -9.507 45.471 1.00 26.11 43 SER A O 1
ATOM 3527 N N . ILE B 1 44 ? 25.468 -9.833 44.349 1.00 24.90 44 ILE A N 1
ATOM 3528 C CA . ILE B 1 44 ? 25.167 -8.444 44.132 1.00 24.57 44 ILE A CA 1
ATOM 3529 C C . ILE B 1 44 ? 24.149 -8.001 45.164 1.00 23.72 44 ILE A C 1
ATOM 3530 O O . ILE B 1 44 ? 23.144 -8.679 45.372 1.00 21.55 44 ILE A O 1
ATOM 3535 N N . LEU B 1 45 ? 24.376 -6.828 45.770 1.00 23.62 45 LEU A N 1
ATOM 3536 C CA . LEU B 1 45 ? 23.436 -6.308 46.722 1.00 23.90 45 LEU A CA 1
ATOM 3537 C C . LEU B 1 45 ? 22.227 -5.798 45.953 1.00 23.66 45 LEU A C 1
ATOM 3538 O O . LEU B 1 45 ? 22.363 -4.960 45.084 1.00 22.85 45 LEU A O 1
ATOM 3543 N N . ASP B 1 46 ? 21.025 -6.294 46.279 1.00 24.61 46 ASP A N 1
ATOM 3544 C CA . ASP B 1 46 ? 19.831 -5.851 45.580 1.00 24.20 46 ASP A CA 1
ATOM 3545 C C . ASP B 1 46 ? 19.186 -4.626 46.231 1.00 24.99 46 ASP A C 1
ATOM 3546 O O . ASP B 1 46 ? 18.529 -4.725 47.294 1.00 25.59 46 ASP A O 1
ATOM 3551 N N . LEU B 1 47 ? 19.351 -3.478 45.567 1.00 23.46 47 LEU A N 1
ATOM 3552 C CA . LEU B 1 47 ? 18.669 -2.276 45.964 1.00 23.30 47 LEU A CA 1
ATOM 3553 C C . LEU B 1 47 ? 17.468 -2.012 45.110 1.00 21.78 47 LEU A C 1
ATOM 3554 O O . LEU B 1 47 ? 16.809 -0.980 45.327 1.00 23.54 47 LEU A O 1
ATOM 3559 N N . SER B 1 48 ? 17.169 -2.933 44.184 1.00 21.18 48 SER A N 1
ATOM 3560 C CA . SER B 1 48 ? 15.989 -2.838 43.328 1.00 20.93 48 SER A CA 1
ATOM 3561 C C . SER B 1 48 ? 14.776 -3.578 43.828 1.00 22.19 48 SER A C 1
ATOM 3562 O O . SER B 1 48 ? 13.663 -3.212 43.505 1.00 23.28 48 SER A O 1
ATOM 3565 N N . GLY B 1 49 ? 14.991 -4.651 44.578 1.00 23.61 49 GLY A N 1
ATOM 3566 C CA . GLY B 1 49 ? 13.892 -5.502 44.990 1.00 24.37 49 GLY A CA 1
ATOM 3567 C C . GLY B 1 49 ? 13.105 -6.038 43.814 1.00 22.70 49 GLY A C 1
ATOM 3568 O O . GLY B 1 49 ? 11.898 -6.267 43.938 1.00 22.51 49 GLY A O 1
ATOM 3569 N N . SER B 1 50 ? 13.798 -6.253 42.686 1.00 22.13 50 SER A N 1
ATOM 3570 C CA . SER B 1 50 ? 13.196 -6.658 41.423 1.00 21.59 50 SER A CA 1
ATOM 3571 C C . SER B 1 50 ? 12.030 -5.734 41.039 1.00 24.46 50 SER A C 1
ATOM 3572 O O . SER B 1 50 ? 11.049 -6.173 40.437 1.00 23.46 50 SER A O 1
ATOM 3575 N N . ALA B 1 51 ? 12.193 -4.443 41.378 1.00 24.87 51 ALA A N 1
ATOM 3576 C CA . ALA B 1 51 ? 11.206 -3.364 41.267 1.00 25.92 51 ALA A CA 1
ATOM 3577 C C . ALA B 1 51 ? 10.121 -3.273 42.368 1.00 28.91 51 ALA A C 1
ATOM 3578 O O . ALA B 1 51 ? 9.253 -2.380 42.301 1.00 29.43 51 ALA A O 1
ATOM 3580 N N . GLY B 1 52 ? 10.176 -4.117 43.396 1.00 27.63 52 GLY A N 1
ATOM 3581 C CA . GLY B 1 52 ? 9.088 -4.125 44.413 1.00 30.30 52 GLY A CA 1
ATOM 3582 C C . GLY B 1 52 ? 8.627 -5.524 44.875 1.00 28.98 52 GLY A C 1
ATOM 3583 O O . GLY B 1 52 ? 8.344 -5.730 46.043 1.00 28.77 52 GLY A O 1
ATOM 3584 N N . PRO B 1 53 ? 8.540 -6.486 43.953 1.00 27.91 53 PRO A N 1
ATOM 3585 C CA . PRO B 1 53 ? 8.056 -7.819 44.365 1.00 27.28 53 PRO A CA 1
ATOM 3586 C C . PRO B 1 53 ? 8.766 -8.459 45.538 1.00 26.19 53 PRO A C 1
ATOM 3587 O O . PRO B 1 53 ? 8.089 -8.986 46.428 1.00 25.55 53 PRO A O 1
ATOM 3591 N N . ALA B 1 54 ? 10.103 -8.384 45.557 1.00 25.74 54 ALA A N 1
ATOM 3592 C CA . ALA B 1 54 ? 10.925 -9.000 46.602 1.00 22.82 54 ALA A CA 1
ATOM 3593 C C . ALA B 1 54 ? 10.926 -8.190 47.923 1.00 22.88 54 ALA A C 1
ATOM 3594 O O . ALA B 1 54 ? 11.984 -7.779 48.410 1.00 22.79 54 ALA A O 1
ATOM 3596 N N . ALA B 1 55 ? 9.750 -7.986 48.514 1.00 21.36 55 ALA A N 1
ATOM 3597 C CA . ALA B 1 55 ? 9.605 -7.277 49.795 1.00 21.38 55 ALA A CA 1
ATOM 3598 C C . ALA B 1 55 ? 10.439 -7.872 50.908 1.00 20.77 55 ALA A C 1
ATOM 3599 O O . ALA B 1 55 ? 10.977 -7.149 51.773 1.00 21.51 55 ALA A O 1
ATOM 3601 N N . LEU B 1 56 ? 10.532 -9.205 50.921 1.00 20.35 56 LEU A N 1
ATOM 3602 C CA . LEU B 1 56 ? 11.237 -9.904 51.974 1.00 20.65 56 LEU A CA 1
ATOM 3603 C C . LEU B 1 56 ? 12.522 -10.506 51.460 1.00 20.25 56 LEU A C 1
ATOM 3604 O O . LEU B 1 56 ? 13.067 -11.396 52.118 1.00 18.93 56 LEU A O 1
ATOM 3609 N N . GLY B 1 57 ? 13.034 -10.003 50.336 1.00 19.99 57 GLY A N 1
ATOM 3610 C CA . GLY B 1 57 ? 14.317 -10.484 49.802 1.00 20.07 57 GLY A CA 1
ATOM 3611 C C . GLY B 1 57 ? 14.056 -11.823 49.128 1.00 22.60 57 GLY A C 1
ATOM 3612 O O . GLY B 1 57 ? 12.892 -12.157 48.797 1.00 22.04 57 GLY A O 1
ATOM 3613 N N . TYR B 1 58 ? 15.121 -12.604 49.010 1.00 22.62 58 TYR A N 1
ATOM 3614 C CA . TYR B 1 58 ? 15.146 -13.868 48.259 1.00 23.98 58 TYR A CA 1
ATOM 3615 C C . TYR B 1 58 ? 15.384 -15.067 49.178 1.00 25.03 58 TYR A C 1
ATOM 3616 O O . TYR B 1 58 ? 16.316 -15.078 49.977 1.00 25.39 58 TYR A O 1
ATOM 3625 N N . GLY B 1 59 ? 14.528 -16.078 49.057 1.00 25.18 59 GLY A N 1
ATOM 3626 C CA . GLY B 1 59 ? 14.634 -17.257 49.867 1.00 25.35 59 GLY A CA 1
ATOM 3627 C C . GLY B 1 59 ? 14.201 -17.038 51.291 1.00 25.60 59 GLY A C 1
ATOM 3628 O O . GLY B 1 59 ? 14.645 -17.731 52.200 1.00 25.57 59 GLY A O 1
ATOM 3629 N N . HIS B 1 60 ? 13.330 -16.074 51.516 1.00 27.15 60 HIS A N 1
ATOM 3630 C CA . HIS B 1 60 ? 12.885 -15.796 52.888 1.00 27.04 60 HIS A CA 1
ATOM 3631 C C . HIS B 1 60 ? 12.079 -16.978 53.427 1.00 27.00 60 HIS A C 1
ATOM 3632 O O . HIS B 1 60 ? 11.166 -17.454 52.759 1.00 27.03 60 HIS A O 1
ATOM 3639 N N . PRO B 1 61 ? 12.410 -17.436 54.646 1.00 28.97 61 PRO A N 1
ATOM 3640 C CA . PRO B 1 61 ? 11.813 -18.660 55.165 1.00 29.13 61 PRO A CA 1
ATOM 3641 C C . PRO B 1 61 ? 10.298 -18.623 55.291 1.00 26.13 61 PRO A C 1
ATOM 3642 O O . PRO B 1 61 ? 9.686 -19.641 55.129 1.00 26.53 61 PRO A O 1
ATOM 3646 N N . ALA B 1 62 ? 9.686 -17.480 55.553 1.00 25.65 62 ALA A N 1
ATOM 3647 C CA . ALA B 1 62 ? 8.194 -17.454 55.673 1.00 26.02 62 ALA A CA 1
ATOM 3648 C C . ALA B 1 62 ? 7.497 -17.683 54.302 1.00 27.97 62 ALA A C 1
ATOM 3649 O O . ALA B 1 62 ? 6.509 -18.406 54.210 1.00 27.21 62 ALA A O 1
ATOM 3651 N N . ILE B 1 63 ? 8.026 -17.072 53.233 1.00 27.18 63 ILE A N 1
ATOM 3652 C CA . ILE B 1 63 ? 7.518 -17.297 51.863 1.00 26.04 63 ILE A CA 1
ATOM 3653 C C . ILE B 1 63 ? 7.837 -18.730 51.381 1.00 26.98 63 ILE A C 1
ATOM 3654 O O . ILE B 1 63 ? 6.963 -19.429 50.839 1.00 27.27 63 ILE A O 1
ATOM 3659 N N . VAL B 1 64 ? 9.081 -19.170 51.559 1.00 24.79 64 VAL A N 1
ATOM 3660 C CA . VAL B 1 64 ? 9.469 -20.534 51.215 1.00 25.61 64 VAL A CA 1
ATOM 3661 C C . VAL B 1 64 ? 8.516 -21.563 51.908 1.00 26.62 64 VAL A C 1
ATOM 3662 O O . VAL B 1 64 ? 8.006 -22.488 51.263 1.00 22.53 64 VAL A O 1
ATOM 3666 N N . GLU B 1 65 ? 8.242 -21.364 53.202 1.00 26.23 65 GLU A N 1
ATOM 3667 C CA . GLU B 1 65 ? 7.389 -22.310 53.930 1.00 27.98 65 GLU A CA 1
ATOM 3668 C C . GLU B 1 65 ? 5.999 -22.308 53.308 1.00 26.03 65 GLU A C 1
ATOM 3669 O O . GLU B 1 65 ? 5.473 -23.388 52.996 1.00 26.25 65 GLU A O 1
ATOM 3671 N N . ALA B 1 66 ? 5.416 -21.118 53.149 1.00 25.74 66 ALA A N 1
ATOM 3672 C CA . ALA B 1 66 ? 4.052 -20.998 52.581 1.00 27.18 66 ALA A CA 1
ATOM 3673 C C . ALA B 1 66 ? 3.947 -21.683 51.224 1.00 26.64 66 ALA A C 1
ATOM 3674 O O . ALA B 1 66 ? 3.003 -22.420 50.983 1.00 26.22 66 ALA A O 1
ATOM 3676 N N . VAL B 1 67 ? 4.935 -21.442 50.354 1.00 26.82 67 VAL A N 1
ATOM 3677 C CA . VAL B 1 67 ? 4.988 -22.009 49.018 1.00 27.18 67 VAL A CA 1
ATOM 3678 C C . VAL B 1 67 ? 5.165 -23.518 49.036 1.00 28.80 67 VAL A C 1
ATOM 3679 O O . VAL B 1 67 ? 4.472 -24.236 48.305 1.00 30.25 67 VAL A O 1
ATOM 3683 N N . GLU B 1 68 ? 6.084 -24.004 49.868 1.00 30.29 68 GLU A N 1
ATOM 3684 C CA . GLU B 1 68 ? 6.290 -25.449 50.072 1.00 27.92 68 GLU A CA 1
ATOM 3685 C C . GLU B 1 68 ? 5.007 -26.171 50.433 1.00 27.86 68 GLU A C 1
ATOM 3686 O O . GLU B 1 68 ? 4.628 -27.137 49.773 1.00 27.73 68 GLU A O 1
ATOM 3692 N N . LYS B 1 69 ? 4.356 -25.725 51.505 1.00 27.82 69 LYS A N 1
ATOM 3693 C CA . LYS B 1 69 ? 3.109 -26.350 51.970 1.00 28.53 69 LYS A CA 1
ATOM 3694 C C . LYS B 1 69 ? 2.113 -26.369 50.839 1.00 29.63 69 LYS A C 1
ATOM 3695 O O . LYS B 1 69 ? 1.624 -27.417 50.444 1.00 28.52 69 LYS A O 1
ATOM 3697 N N . SER B 1 70 ? 1.851 -25.190 50.277 1.00 31.07 70 SER A N 1
ATOM 3698 C CA . SER B 1 70 ? 0.828 -25.044 49.251 1.00 32.26 70 SER A CA 1
ATOM 3699 C C . SER B 1 70 ? 1.088 -25.853 47.972 1.00 28.43 70 SER A C 1
ATOM 3700 O O . SER B 1 70 ? 0.167 -26.414 47.415 1.00 29.85 70 SER A O 1
ATOM 3703 N N . VAL B 1 71 ? 2.325 -25.909 47.487 1.00 26.16 71 VAL A N 1
ATOM 3704 C CA . VAL B 1 71 ? 2.611 -26.670 46.289 1.00 24.69 71 VAL A CA 1
ATOM 3705 C C . VAL B 1 71 ? 2.591 -28.174 46.505 1.00 27.63 71 VAL A C 1
ATOM 3706 O O . VAL B 1 71 ? 2.280 -28.934 45.589 1.00 27.65 71 VAL A O 1
ATOM 3710 N N . ARG B 1 72 ? 2.968 -28.627 47.695 1.00 29.48 72 ARG A N 1
ATOM 3711 C CA . ARG B 1 72 ? 2.922 -30.055 47.992 1.00 29.39 72 ARG A CA 1
ATOM 3712 C C . ARG B 1 72 ? 1.531 -30.582 48.151 1.00 28.46 72 ARG A C 1
ATOM 3713 O O . ARG B 1 72 ? 1.295 -31.728 47.851 1.00 31.68 72 ARG A O 1
ATOM 3721 N N . ASP B 1 73 ? 0.643 -29.754 48.655 1.00 28.98 73 ASP A N 1
ATOM 3722 C CA . ASP B 1 73 ? -0.754 -30.129 48.898 1.00 31.28 73 ASP A CA 1
ATOM 3723 C C . ASP B 1 73 ? -1.561 -28.971 48.303 1.00 31.45 73 ASP A C 1
ATOM 3724 O O . ASP B 1 73 ? -1.831 -27.983 48.985 1.00 33.68 73 ASP A O 1
ATOM 3729 N N . MET B 1 74 ? -1.876 -29.050 47.013 1.00 32.30 74 MET A N 1
ATOM 3730 C CA . MET B 1 74 ? -2.376 -27.851 46.281 1.00 31.21 74 MET A CA 1
ATOM 3731 C C . MET B 1 74 ? -3.891 -27.871 46.209 1.00 26.92 74 MET A C 1
ATOM 3732 O O . MET B 1 74 ? -4.469 -28.747 45.620 1.00 27.42 74 MET A O 1
ATOM 3737 N N . ALA B 1 75 ? -4.525 -26.896 46.811 1.00 29.71 75 ALA A N 1
ATOM 3738 C CA . ALA B 1 75 ? -5.978 -26.847 46.929 1.00 27.50 75 ALA A CA 1
ATOM 3739 C C . ALA B 1 75 ? -6.609 -26.264 45.652 1.00 27.15 75 ALA A C 1
ATOM 3740 O O . ALA B 1 75 ? -7.194 -25.169 45.640 1.00 25.08 75 ALA A O 1
ATOM 3742 N N . GLY B 1 76 ? -6.498 -27.032 44.579 1.00 29.59 76 GLY A N 1
ATOM 3743 C CA . GLY B 1 76 ? -6.872 -26.571 43.239 1.00 29.69 76 GLY A CA 1
ATOM 3744 C C . GLY B 1 76 ? -5.900 -25.543 42.651 1.00 30.51 76 GLY A C 1
ATOM 3745 O O . GLY B 1 76 ? -4.839 -25.292 43.222 1.00 27.37 76 GLY A O 1
ATOM 3746 N N . ALA B 1 77 ? -6.277 -24.940 41.515 1.00 29.36 77 ALA A N 1
ATOM 3747 C CA . ALA B 1 77 ? -5.431 -23.922 40.875 1.00 28.34 77 ALA A CA 1
ATOM 3748 C C . ALA B 1 77 ? -6.269 -22.835 40.220 1.00 28.79 77 ALA A C 1
ATOM 3749 O O . ALA B 1 77 ? -5.822 -22.196 39.263 1.00 27.86 77 ALA A O 1
ATOM 3751 N N . SER B 1 78 ? -7.485 -22.621 40.744 1.00 28.07 78 SER A N 1
ATOM 3752 C CA . SER B 1 78 ? -8.404 -21.664 40.181 1.00 25.68 78 SER A CA 1
ATOM 3753 C C . SER B 1 78 ? -9.440 -21.272 41.209 1.00 28.83 78 SER A C 1
ATOM 3754 O O . SER B 1 78 ? -10.364 -22.066 41.514 1.00 26.62 78 SER A O 1
ATOM 3757 N N . LEU B 1 79 ? -9.322 -20.036 41.707 1.00 27.44 79 LEU A N 1
ATOM 3758 C CA . LEU B 1 79 ? -10.310 -19.485 42.631 1.00 28.00 79 LEU A CA 1
ATOM 3759 C C . LEU B 1 79 ? -11.677 -19.260 41.956 1.00 27.92 79 LEU A C 1
ATOM 3760 O O . LEU B 1 79 ? -12.713 -19.249 42.650 1.00 26.75 79 LEU A O 1
ATOM 3765 N N . LEU B 1 80 ? -11.704 -19.050 40.633 1.00 27.71 80 LEU A N 1
ATOM 3766 C CA . LEU B 1 80 ? -13.004 -18.844 39.942 1.00 30.26 80 LEU A CA 1
ATOM 3767 C C . LEU B 1 80 ? -13.845 -20.117 40.028 1.00 30.37 80 LEU A C 1
ATOM 3768 O O . LEU B 1 80 ? -15.069 -20.055 40.210 1.00 29.89 80 LEU A O 1
ATOM 3773 N N . LEU B 1 81 ? -13.177 -21.256 39.938 1.00 29.40 81 LEU A N 1
ATOM 3774 C CA . LEU B 1 81 ? -13.853 -22.544 40.072 1.00 32.39 81 LEU A CA 1
ATOM 3775 C C . LEU B 1 81 ? -14.078 -22.949 41.545 1.00 35.29 81 LEU A C 1
ATOM 3776 O O . LEU B 1 81 ? -15.189 -23.350 41.941 1.00 35.00 81 LEU A O 1
ATOM 3781 N N . TYR B 1 82 ? -13.017 -22.829 42.351 1.00 35.15 82 TYR A N 1
ATOM 3782 C CA . TYR B 1 82 ? -12.979 -23.437 43.687 1.00 35.14 82 TYR A CA 1
ATOM 3783 C C . TYR B 1 82 ? -12.385 -22.492 44.741 1.00 31.10 82 TYR A C 1
ATOM 3784 O O . TYR B 1 82 ? -11.206 -22.164 44.652 1.00 30.62 82 TYR A O 1
ATOM 3793 N N . PRO B 1 83 ? -13.194 -22.070 45.738 1.00 30.18 83 PRO A N 1
ATOM 3794 C CA . PRO B 1 83 ? -12.606 -21.475 46.934 1.00 31.72 83 PRO A CA 1
ATOM 3795 C C . PRO B 1 83 ? -11.484 -22.324 47.466 1.00 29.13 83 PRO A C 1
ATOM 3796 O O . PRO B 1 83 ? -11.580 -23.549 47.462 1.00 28.94 83 PRO A O 1
ATOM 3800 N N . ASN B 1 84 ? -10.404 -21.686 47.876 1.00 29.19 84 ASN A N 1
ATOM 3801 C CA . ASN B 1 84 ? -9.357 -22.375 48.606 1.00 27.96 84 ASN A CA 1
ATOM 3802 C C . ASN B 1 84 ? -9.004 -21.579 49.858 1.00 26.59 84 ASN A C 1
ATOM 3803 O O . ASN B 1 84 ? -9.240 -20.375 49.932 1.00 25.47 84 ASN A O 1
ATOM 3808 N N . GLU B 1 85 ? -8.465 -22.266 50.854 1.00 28.01 85 GLU A N 1
ATOM 3809 C CA . GLU B 1 85 ? -8.187 -21.670 52.186 1.00 30.07 85 GLU A CA 1
ATOM 3810 C C . GLU B 1 85 ? -7.236 -20.466 52.134 1.00 28.75 85 GLU A C 1
ATOM 3811 O O . GLU B 1 85 ? -7.478 -19.440 52.790 1.00 27.18 85 GLU A O 1
ATOM 3817 N N . ALA B 1 86 ? -6.178 -20.603 51.333 1.00 26.93 86 ALA A N 1
ATOM 3818 C CA . ALA B 1 86 ? -5.132 -19.585 51.232 1.00 25.55 86 ALA A CA 1
ATOM 3819 C C . ALA B 1 86 ? -5.700 -18.266 50.664 1.00 23.34 86 ALA A C 1
ATOM 3820 O O . ALA B 1 86 ? -5.511 -17.189 51.243 1.00 22.84 86 ALA A O 1
ATOM 3822 N N . ALA B 1 87 ? -6.477 -18.359 49.577 1.00 24.29 87 ALA A N 1
ATOM 3823 C CA . ALA B 1 87 ? -7.043 -17.170 48.964 1.00 23.74 87 ALA A CA 1
ATOM 3824 C C . ALA B 1 87 ? -8.092 -16.509 49.831 1.00 23.67 87 ALA A C 1
ATOM 3825 O O . ALA B 1 87 ? -8.110 -15.234 49.978 1.00 22.40 87 ALA A O 1
ATOM 3827 N N . VAL B 1 88 ? -8.984 -17.320 50.398 1.00 22.69 88 VAL A N 1
ATOM 3828 C CA . VAL B 1 88 ? -9.992 -16.743 51.286 1.00 23.86 88 VAL A CA 1
ATOM 3829 C C . VAL B 1 88 ? -9.332 -16.064 52.504 1.00 23.94 88 VAL A C 1
ATOM 3830 O O . VAL B 1 88 ? -9.705 -14.930 52.844 1.00 24.39 88 VAL A O 1
ATOM 3834 N N . SER B 1 89 ? -8.327 -16.708 53.104 1.00 24.56 89 SER A N 1
ATOM 3835 C CA . SER B 1 89 ? -7.678 -16.146 54.313 1.00 26.68 89 SER A CA 1
ATOM 3836 C C . SER B 1 89 ? -6.916 -14.856 53.976 1.00 26.77 89 SER A C 1
ATOM 3837 O O . SER B 1 89 ? -6.987 -13.881 54.734 1.00 26.43 89 SER A O 1
ATOM 3840 N N . LEU B 1 90 ? -6.241 -14.838 52.817 1.00 28.29 90 LEU A N 1
ATOM 3841 C CA . LEU B 1 90 ? -5.535 -13.614 52.327 1.00 25.82 90 LEU A CA 1
ATOM 3842 C C . LEU B 1 90 ? -6.524 -12.478 52.099 1.00 24.98 90 LEU A C 1
ATOM 3843 O O . LEU B 1 90 ? -6.289 -11.334 52.500 1.00 22.46 90 LEU A O 1
ATOM 3848 N N . ALA B 1 91 ? -7.662 -12.781 51.484 1.00 26.01 91 ALA A N 1
ATOM 3849 C CA . ALA B 1 91 ? -8.698 -11.750 51.332 1.00 26.07 91 ALA A CA 1
ATOM 3850 C C . ALA B 1 91 ? -9.144 -11.184 52.697 1.00 27.54 91 ALA A C 1
ATOM 3851 O O . ALA B 1 91 ? -9.325 -9.956 52.862 1.00 29.69 91 ALA A O 1
ATOM 3853 N N . GLU B 1 92 ? -9.294 -12.079 53.668 1.00 29.97 92 GLU A N 1
ATOM 3854 C CA . GLU B 1 92 ? -9.579 -11.693 55.074 1.00 31.52 92 GLU A CA 1
ATOM 3855 C C . GLU B 1 92 ? -8.445 -10.820 55.666 1.00 28.75 92 GLU A C 1
ATOM 3856 O O . GLU B 1 92 ? -8.699 -9.774 56.267 1.00 27.21 92 GLU A O 1
ATOM 3862 N N . ASP B 1 93 ? -7.193 -11.217 55.456 1.00 29.64 93 ASP A N 1
ATOM 3863 C CA . ASP B 1 93 ? -6.074 -10.375 55.902 1.00 29.36 93 ASP A CA 1
ATOM 3864 C C . ASP B 1 93 ? -6.115 -8.989 55.270 1.00 30.38 93 ASP A C 1
ATOM 3865 O O . ASP B 1 93 ? -5.966 -7.987 55.984 1.00 33.79 93 ASP A O 1
ATOM 3870 N N . LEU B 1 94 ? -6.349 -8.921 53.956 1.00 28.08 94 LEU A N 1
ATOM 3871 C CA . LEU B 1 94 ? -6.319 -7.654 53.268 1.00 28.66 94 LEU A CA 1
ATOM 3872 C C . LEU B 1 94 ? -7.420 -6.728 53.748 1.00 28.36 94 LEU A C 1
ATOM 3873 O O . LEU B 1 94 ? -7.235 -5.505 53.882 1.00 25.59 94 LEU A O 1
ATOM 3878 N N . LEU B 1 95 ? -8.582 -7.301 54.001 1.00 29.65 95 LEU A N 1
ATOM 3879 C CA . LEU B 1 95 ? -9.686 -6.478 54.501 1.00 29.68 95 LEU A CA 1
ATOM 3880 C C . LEU B 1 95 ? -9.397 -5.992 55.897 1.00 28.40 95 LEU A C 1
ATOM 3881 O O . LEU B 1 95 ? -9.739 -4.873 56.232 1.00 32.26 95 LEU A O 1
ATOM 3886 N N . ARG B 1 96 ? -8.748 -6.830 56.695 1.00 28.74 96 ARG A N 1
ATOM 3887 C CA . ARG B 1 96 ? -8.434 -6.490 58.076 1.00 29.81 96 ARG A CA 1
ATOM 3888 C C . ARG B 1 96 ? -7.407 -5.362 58.182 1.00 32.01 96 ARG A C 1
ATOM 3889 O O . ARG B 1 96 ? -7.561 -4.492 59.028 1.00 30.97 96 ARG A O 1
ATOM 3897 N N . ILE B 1 97 ? -6.349 -5.407 57.353 1.00 32.10 97 ILE A N 1
ATOM 3898 C CA . ILE B 1 97 ? -5.262 -4.410 57.424 1.00 29.91 97 ILE A CA 1
ATOM 3899 C C . ILE B 1 97 ? -5.523 -3.136 56.629 1.00 31.10 97 ILE A C 1
ATOM 3900 O O . ILE B 1 97 ? -4.750 -2.166 56.698 1.00 30.66 97 ILE A O 1
ATOM 3905 N N . THR B 1 98 ? -6.614 -3.107 55.877 1.00 32.23 98 THR A N 1
ATOM 3906 C CA . THR B 1 98 ? -6.873 -1.971 55.047 1.00 31.92 98 THR A CA 1
ATOM 3907 C C . THR B 1 98 ? -8.117 -1.238 55.531 1.00 35.76 98 THR A C 1
ATOM 3908 O O . THR B 1 98 ? -9.218 -1.780 55.495 1.00 36.42 98 THR A O 1
ATOM 3912 N N . PRO B 1 99 ? -8.039 0.116 56.012 1.00 39.02 99 PRO A N 1
ATOM 3913 C CA . PRO B 1 99 ? -9.116 1.284 56.548 1.00 40.25 99 PRO A CA 1
ATOM 3914 C C . PRO B 1 99 ? -9.936 1.299 55.255 1.00 40.50 99 PRO A C 1
ATOM 3915 O O . PRO B 1 99 ? -9.387 1.393 54.183 1.00 39.46 99 PRO A O 1
ATOM 3919 N N . GLY B 1 100 ? -11.243 1.152 55.380 1.00 40.92 100 GLY A N 1
ATOM 3920 C CA . GLY B 1 100 ? -12.102 1.228 54.198 1.00 46.35 100 GLY A CA 1
ATOM 3921 C C . GLY B 1 100 ? -13.433 1.835 54.567 1.00 52.43 100 GLY A C 1
ATOM 3922 O O . GLY B 1 100 ? -13.796 1.781 55.727 1.00 60.56 100 GLY A O 1
ATOM 3923 N N . ASN B 1 101 ? -14.136 2.407 53.610 1.00 59.66 101 ASN A N 1
ATOM 3924 C CA . ASN B 1 101 ? -15.468 2.971 53.934 1.00 66.40 101 ASN A CA 1
ATOM 3925 C C . ASN B 1 101 ? -16.560 2.062 53.367 1.00 73.24 101 ASN A C 1
ATOM 3926 O O . ASN B 1 101 ? -16.719 2.049 52.135 1.00 85.62 101 ASN A O 1
ATOM 3931 N N . GLY B 1 102 ? -17.247 1.302 54.226 1.00 70.85 102 GLY A N 1
ATOM 3932 C CA . GLY B 1 102 ? -18.373 0.470 53.754 1.00 68.87 102 GLY A CA 1
ATOM 3933 C C . GLY B 1 102 ? -17.973 -0.963 53.493 1.00 66.03 102 GLY A C 1
ATOM 3934 O O . GLY B 1 102 ? -16.758 -1.223 53.445 1.00 72.70 102 GLY A O 1
ATOM 3935 N N . GLU B 1 103 ? -18.962 -1.854 53.384 1.00 58.64 103 GLU A N 1
ATOM 3936 C CA . GLU B 1 103 ? -18.763 -3.293 53.077 1.00 51.56 103 GLU A CA 1
ATOM 3937 C C . GLU B 1 103 ? -17.929 -3.438 51.799 1.00 44.30 103 GLU A C 1
ATOM 3938 O O . GLU B 1 103 ? -18.246 -2.738 50.832 1.00 39.76 103 GLU A O 1
ATOM 3944 N N . ARG B 1 104 ? -16.976 -4.368 51.781 1.00 34.98 104 ARG A N 1
ATOM 3945 C CA . ARG B 1 104 ? -16.052 -4.482 50.632 1.00 33.00 104 ARG A CA 1
ATOM 3946 C C . ARG B 1 104 ? -15.823 -5.934 50.230 1.00 30.36 104 ARG A C 1
ATOM 3947 O O . ARG B 1 104 ? -16.230 -6.810 50.962 1.00 25.43 104 ARG A O 1
ATOM 3955 N N . ARG B 1 105 ? -15.233 -6.121 49.056 1.00 26.55 105 ARG A N 1
ATOM 3956 C CA . ARG B 1 105 ? -14.787 -7.444 48.600 1.00 25.53 105 ARG A CA 1
ATOM 3957 C C . ARG B 1 105 ? -13.443 -7.352 47.852 1.00 25.31 105 ARG A C 1
ATOM 3958 O O . ARG B 1 105 ? -12.989 -6.259 47.472 1.00 24.95 105 ARG A O 1
ATOM 3966 N N . VAL B 1 106 ? -12.860 -8.524 47.640 1.00 24.41 106 VAL A N 1
ATOM 3967 C CA . VAL B 1 106 ? -11.504 -8.681 47.128 1.00 24.76 106 VAL A CA 1
ATOM 3968 C C . VAL B 1 106 ? -11.530 -9.555 45.894 1.00 24.81 106 VAL A C 1
ATOM 3969 O O . VAL B 1 106 ? -12.158 -10.604 45.897 1.00 25.57 106 VAL A O 1
ATOM 3973 N N . TRP B 1 107 ? -10.864 -9.070 44.854 1.00 23.47 107 TRP A N 1
ATOM 3974 C CA . TRP B 1 107 ? -10.635 -9.768 43.600 1.00 22.62 107 TRP A CA 1
ATOM 3975 C C . TRP B 1 107 ? -9.116 -9.918 43.518 1.00 21.58 107 TRP A C 1
ATOM 3976 O O . TRP B 1 107 ? -8.380 -9.004 43.938 1.00 21.15 107 TRP A O 1
ATOM 3987 N N . PHE B 1 108 ? -8.673 -11.072 43.018 1.00 20.49 108 PHE A N 1
ATOM 3988 C CA . PHE B 1 108 ? -7.265 -11.367 42.825 1.00 21.50 108 PHE A CA 1
ATOM 3989 C C . PHE B 1 108 ? -6.895 -11.485 41.377 1.00 21.02 108 PHE A C 1
ATOM 3990 O O . PHE B 1 108 ? -7.681 -11.940 40.541 1.00 22.13 108 PHE A O 1
ATOM 3998 N N . GLY B 1 109 ? -5.643 -11.165 41.096 1.00 19.00 109 GLY A N 1
ATOM 3999 C CA . GLY B 1 109 ? -5.120 -11.258 39.757 1.00 19.05 109 GLY A CA 1
ATOM 4000 C C . GLY B 1 109 ? -3.656 -11.539 39.903 1.00 18.81 109 GLY A C 1
ATOM 4001 O O . GLY B 1 109 ? -3.214 -11.917 40.976 1.00 17.19 109 GLY A O 1
ATOM 4002 N N . HIS B 1 110 ? -2.923 -11.354 38.814 1.00 20.47 110 HIS A N 1
ATOM 4003 C CA . HIS B 1 110 ? -1.510 -11.689 38.740 1.00 20.40 110 HIS A CA 1
ATOM 4004 C C . HIS B 1 110 ? -0.550 -10.498 38.789 1.00 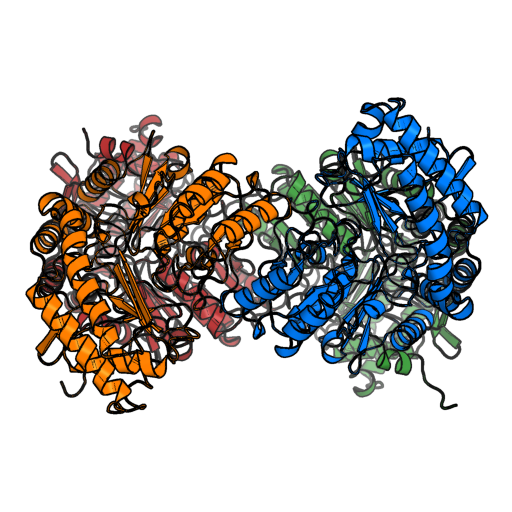22.14 110 HIS A C 1
ATOM 4005 O O . HIS B 1 110 ? 0.633 -10.693 39.035 1.00 21.94 110 HIS A O 1
ATOM 4012 N N . SER B 1 111 ? -1.027 -9.288 38.497 1.00 21.37 111 SER A N 1
ATOM 4013 C CA . SER B 1 111 ? -0.122 -8.167 38.269 1.00 22.82 111 SER A CA 1
ATOM 4014 C C . SER B 1 111 ? -0.797 -6.831 38.520 1.00 23.91 111 SER A C 1
ATOM 4015 O O . SER B 1 111 ? -2.030 -6.738 38.569 1.00 24.45 111 SER A O 1
ATOM 4018 N N . GLY B 1 112 ? 0.018 -5.795 38.728 1.00 23.34 112 GLY A N 1
ATOM 4019 C CA . GLY B 1 112 ? -0.534 -4.462 38.831 1.00 24.46 112 GLY A CA 1
ATOM 4020 C C . GLY B 1 112 ? -1.355 -4.093 37.588 1.00 24.05 112 GLY A C 1
ATOM 4021 O O . GLY B 1 112 ? -2.413 -3.464 37.700 1.00 23.51 112 GLY A O 1
ATOM 4022 N N . SER B 1 113 ? -0.860 -4.483 36.417 1.00 22.79 113 SER A N 1
ATOM 4023 C CA . SER B 1 113 ? -1.541 -4.229 35.154 1.00 23.53 113 SER A CA 1
ATOM 4024 C C . SER B 1 113 ? -2.920 -4.890 35.076 1.00 23.84 113 SER A C 1
ATOM 4025 O O . SER B 1 113 ? -3.876 -4.249 34.643 1.00 23.56 113 SER A O 1
ATOM 4028 N N . ASP B 1 114 ? -3.027 -6.165 35.436 1.00 22.39 114 ASP A N 1
ATOM 4029 C CA . ASP B 1 114 ? -4.333 -6.799 35.340 1.00 23.31 114 ASP A CA 1
ATOM 4030 C C . ASP B 1 114 ? -5.301 -6.282 36.427 1.00 25.23 114 ASP A C 1
ATOM 4031 O O . ASP B 1 114 ? -6.518 -6.168 36.190 1.00 24.41 114 ASP A O 1
ATOM 4036 N N . ALA B 1 115 ? -4.770 -5.901 37.598 1.00 25.91 115 ALA A N 1
ATOM 4037 C CA . ALA B 1 115 ? -5.613 -5.311 38.661 1.00 26.18 115 ALA A CA 1
ATOM 4038 C C . ALA B 1 115 ? -6.152 -3.935 38.294 1.00 25.78 115 ALA A C 1
ATOM 4039 O O . ALA B 1 115 ? -7.324 -3.607 38.560 1.00 25.19 115 ALA A O 1
ATOM 4041 N N . ASN B 1 116 ? -5.345 -3.113 37.651 1.00 24.72 116 ASN A N 1
ATOM 4042 C CA . ASN B 1 116 ? -5.888 -1.812 37.215 1.00 26.27 116 ASN A CA 1
ATOM 4043 C C . ASN B 1 116 ? -6.859 -1.921 36.016 1.00 24.78 116 ASN A C 1
ATOM 4044 O O . ASN B 1 116 ? -7.811 -1.109 35.895 1.00 22.67 116 ASN A O 1
ATOM 4049 N N . ASP B 1 117 ? -6.621 -2.931 35.181 1.00 25.25 117 ASP A N 1
ATOM 4050 C CA . ASP B 1 117 ? -7.497 -3.281 34.043 1.00 26.03 117 ASP A CA 1
ATOM 4051 C C . ASP B 1 117 ? -8.878 -3.682 34.624 1.00 24.48 117 ASP A C 1
ATOM 4052 O O . ASP B 1 117 ? -9.937 -3.182 34.207 1.00 24.92 117 ASP A O 1
ATOM 4057 N N . CYS B 1 118 ? -8.848 -4.525 35.632 1.00 25.26 118 CYS A N 1
ATOM 4058 C CA . CYS B 1 118 ? -10.056 -4.919 36.348 1.00 24.78 118 CYS A CA 1
ATOM 4059 C C . CYS B 1 118 ? -10.768 -3.719 36.933 1.00 24.64 118 CYS A C 1
ATOM 4060 O O . CYS B 1 118 ? -11.978 -3.513 36.742 1.00 25.39 118 CYS A O 1
ATOM 4063 N N . ALA B 1 119 ? -9.997 -2.899 37.636 1.00 24.26 119 ALA A N 1
ATOM 4064 C CA . ALA B 1 119 ? -10.532 -1.752 38.308 1.00 25.07 119 ALA A CA 1
ATOM 4065 C C . ALA B 1 119 ? -11.297 -0.839 37.346 1.00 25.84 119 ALA A C 1
ATOM 4066 O O . ALA B 1 119 ? -12.495 -0.463 37.575 1.00 24.11 119 ALA A O 1
ATOM 4068 N N . VAL B 1 120 ? -10.639 -0.504 36.250 1.00 26.43 120 VAL A N 1
ATOM 4069 C CA . VAL B 1 120 ? -11.278 0.382 35.311 1.00 27.88 120 VAL A CA 1
ATOM 4070 C C . VAL B 1 120 ? -12.514 -0.247 34.677 1.00 27.57 120 VAL A C 1
ATOM 4071 O O . VAL B 1 120 ? -13.537 0.459 34.497 1.00 28.08 120 VAL A O 1
ATOM 4075 N N . ARG B 1 121 ? -12.462 -1.550 34.406 1.00 26.27 121 ARG A N 1
ATOM 4076 C CA . ARG B 1 121 ? -13.615 -2.233 33.815 1.00 28.99 121 ARG A CA 1
ATOM 4077 C C . ARG B 1 121 ? -14.808 -2.243 34.774 1.00 28.01 121 ARG A C 1
ATOM 4078 O O . ARG B 1 121 ? -15.932 -1.990 34.347 1.00 27.02 121 ARG A O 1
ATOM 4086 N N . VAL B 1 122 ? -14.568 -2.521 36.057 1.00 28.54 122 VAL A N 1
ATOM 4087 C CA . VAL B 1 122 ? -15.671 -2.668 37.010 1.00 28.59 122 VAL A CA 1
ATOM 4088 C C . VAL B 1 122 ? -16.207 -1.334 37.502 1.00 28.54 122 VAL A C 1
ATOM 4089 O O . VAL B 1 122 ? -17.419 -1.178 37.663 1.00 27.90 122 VAL A O 1
ATOM 4093 N N . LEU B 1 123 ? -15.334 -0.349 37.672 1.00 26.56 123 LEU A N 1
ATOM 4094 C CA . LEU B 1 123 ? -15.772 0.967 38.091 1.00 27.37 123 LEU A CA 1
ATOM 4095 C C . LEU B 1 123 ? -16.675 1.651 37.039 1.00 27.08 123 LEU A C 1
ATOM 4096 O O . LEU B 1 123 ? -17.755 2.150 37.374 1.00 26.71 123 LEU A O 1
ATOM 4101 N N . THR B 1 124 ? -16.240 1.690 35.783 1.00 26.63 124 THR A N 1
ATOM 4102 C CA . THR B 1 124 ? -17.097 2.226 34.733 1.00 27.03 124 THR A CA 1
ATOM 4103 C C . THR B 1 124 ? -18.386 1.418 34.608 1.00 26.74 124 THR A C 1
ATOM 4104 O O . THR B 1 124 ? -19.447 2.009 34.535 1.00 28.88 124 THR A O 1
ATOM 4108 N N . ALA B 1 125 ? -18.316 0.090 34.654 1.00 28.92 125 ALA A N 1
ATOM 4109 C CA . ALA B 1 125 ? -19.523 -0.721 34.470 1.00 29.18 125 ALA A CA 1
ATOM 4110 C C . ALA B 1 125 ? -20.497 -0.536 35.629 1.00 32.49 125 ALA A C 1
ATOM 4111 O O . ALA B 1 125 ? -21.667 -0.269 35.415 1.00 32.35 125 ALA A O 1
ATOM 4113 N N . ALA B 1 126 ? -19.998 -0.631 36.863 1.00 33.60 126 ALA A N 1
ATOM 4114 C CA . ALA B 1 126 ? -20.845 -0.542 38.058 1.00 31.74 126 ALA A CA 1
ATOM 4115 C C . ALA B 1 126 ? -21.456 0.838 38.274 1.00 32.61 126 ALA A C 1
ATOM 4116 O O . ALA B 1 126 ? -22.629 0.951 38.632 1.00 28.97 126 ALA A O 1
ATOM 4118 N N . THR B 1 127 ? -20.663 1.888 38.046 1.00 30.27 127 THR A N 1
ATOM 4119 C CA . THR B 1 127 ? -21.096 3.266 38.283 1.00 30.50 127 THR A CA 1
ATOM 4120 C C . THR B 1 127 ? -21.980 3.825 37.156 1.00 31.06 127 THR A C 1
ATOM 4121 O O . THR B 1 127 ? -22.668 4.830 37.340 1.00 27.46 127 THR A O 1
ATOM 4125 N N . LYS B 1 128 ? -21.872 3.193 35.986 1.00 32.11 128 LYS A N 1
ATOM 4126 C CA . LYS B 1 128 ? -22.437 3.672 34.731 1.00 34.74 128 LYS A CA 1
ATOM 4127 C C . LYS B 1 128 ? -21.950 5.078 34.382 1.00 33.92 128 LYS A C 1
ATOM 4128 O O . LYS B 1 128 ? -22.655 5.864 33.741 1.00 32.56 128 LYS A O 1
ATOM 4134 N N . ARG B 1 129 ? -20.708 5.376 34.766 1.00 30.61 129 ARG A N 1
ATOM 4135 C CA . ARG B 1 129 ? -20.065 6.626 34.398 1.00 28.76 129 ARG A CA 1
ATOM 4136 C C . ARG B 1 129 ? -18.791 6.259 33.638 1.00 28.74 129 ARG A C 1
ATOM 4137 O O . ARG B 1 129 ? -18.137 5.275 33.939 1.00 25.98 129 ARG A O 1
ATOM 4145 N N . SER B 1 130 ? -18.446 7.056 32.649 1.00 28.32 130 SER A N 1
ATOM 4146 C CA . SER B 1 130 ? -17.509 6.614 31.623 1.00 30.49 130 SER A CA 1
ATOM 4147 C C . SER B 1 130 ? -16.156 7.300 31.718 1.00 28.34 130 SER A C 1
ATOM 4148 O O . SER B 1 130 ? -15.159 6.794 31.172 1.00 27.22 130 SER A O 1
ATOM 4151 N N . ARG B 1 131 ? -16.119 8.445 32.408 1.00 28.03 131 ARG A N 1
ATOM 4152 C CA . ARG B 1 131 ? -14.893 9.231 32.492 1.00 27.30 131 ARG A CA 1
ATOM 4153 C C . ARG B 1 131 ? -14.056 8.820 33.697 1.00 26.48 131 ARG A C 1
ATOM 4154 O O . ARG B 1 131 ? -14.569 8.287 34.720 1.00 25.35 131 ARG A O 1
ATOM 4162 N N . ILE B 1 132 ? -12.756 9.089 33.563 1.00 24.50 132 ILE A N 1
ATOM 4163 C CA . ILE B 1 132 ? -11.790 8.737 34.543 1.00 24.04 132 ILE A CA 1
ATOM 4164 C C . ILE B 1 132 ? -10.802 9.914 34.746 1.00 24.93 132 ILE A C 1
ATOM 4165 O O . ILE B 1 132 ? -10.351 10.477 33.768 1.00 28.52 132 ILE A O 1
ATOM 4170 N N . ILE B 1 133 ? -10.444 10.226 35.995 1.00 23.30 133 ILE A N 1
ATOM 4171 C CA . ILE B 1 133 ? -9.371 11.192 36.285 1.00 25.37 133 ILE A CA 1
ATOM 4172 C C . ILE B 1 133 ? -8.071 10.501 36.621 1.00 23.30 133 ILE A C 1
ATOM 4173 O O . ILE B 1 133 ? -8.011 9.600 37.458 1.00 22.99 133 ILE A O 1
ATOM 4178 N N . SER B 1 134 ? -7.007 10.908 35.947 1.00 24.30 134 SER A N 1
ATOM 4179 C CA . SER B 1 134 ? -5.719 10.283 36.208 1.00 24.51 134 SER A CA 1
ATOM 4180 C C . SER B 1 134 ? -4.666 11.329 36.058 1.00 24.17 134 SER A C 1
ATOM 4181 O O . SER B 1 134 ? -4.990 12.447 35.679 1.00 24.35 134 SER A O 1
ATOM 4184 N N . PHE B 1 135 ? -3.404 10.998 36.345 1.00 23.11 135 PHE A N 1
ATOM 4185 C CA . PHE B 1 135 ? -2.349 12.014 36.365 1.00 22.32 135 PHE A CA 1
ATOM 4186 C C . PHE B 1 135 ? -1.294 11.810 35.300 1.00 22.47 135 PHE A C 1
ATOM 4187 O O . PHE B 1 135 ? -0.900 10.698 34.993 1.00 19.98 135 PHE A O 1
ATOM 4195 N N . ILE B 1 136 ? -0.855 12.929 34.755 1.00 23.32 136 ILE A N 1
ATOM 4196 C CA . ILE B 1 136 ? 0.289 12.985 33.844 1.00 24.17 136 ILE A CA 1
ATOM 4197 C C . ILE B 1 136 ? 1.479 12.336 34.537 1.00 24.71 136 ILE A C 1
ATOM 4198 O O . ILE B 1 136 ? 1.835 12.689 35.654 1.00 25.23 136 ILE A O 1
ATOM 4203 N N . GLY B 1 137 ? 2.064 11.347 33.867 1.00 27.92 137 GLY A N 1
ATOM 4204 C CA . GLY B 1 137 ? 3.218 10.600 34.389 1.00 26.48 137 GLY A CA 1
ATOM 4205 C C . GLY B 1 137 ? 2.843 9.381 35.221 1.00 27.45 137 GLY A C 1
ATOM 4206 O O . GLY B 1 137 ? 3.726 8.644 35.624 1.00 28.11 137 GLY A O 1
ATOM 4207 N N . SER B 1 138 ? 1.546 9.154 35.468 1.00 25.89 138 SER A N 1
ATOM 4208 C CA . SER B 1 138 ? 1.108 8.019 36.250 1.00 25.17 138 SER A CA 1
ATOM 4209 C C . SER B 1 138 ? 1.387 6.748 35.515 1.00 25.70 138 SER A C 1
ATOM 4210 O O . SER B 1 138 ? 1.290 6.706 34.305 1.00 28.90 138 SER A O 1
ATOM 4213 N N . TYR B 1 139 ? 1.720 5.691 36.241 1.00 25.81 139 TYR A N 1
ATOM 4214 C CA . TYR B 1 139 ? 1.902 4.367 35.658 1.00 28.02 139 TYR A CA 1
ATOM 4215 C C . TYR B 1 139 ? 0.986 3.394 36.394 1.00 28.15 139 TYR A C 1
ATOM 4216 O O . TYR B 1 139 ? 1.271 3.012 37.529 1.00 28.38 139 TYR A O 1
ATOM 4225 N N . HIS B 1 140 ? -0.128 3.036 35.758 1.00 25.65 140 HIS A N 1
ATOM 4226 C CA . HIS B 1 140 ? -1.056 2.055 36.305 1.00 26.30 140 HIS A CA 1
ATOM 4227 C C . HIS B 1 140 ? -0.954 0.639 35.667 1.00 28.54 140 HIS A C 1
ATOM 4228 O O . HIS B 1 140 ? -1.548 -0.339 36.160 1.00 25.68 140 HIS A O 1
ATOM 4235 N N . GLY B 1 141 ? -0.168 0.525 34.595 1.00 28.83 141 GLY A N 1
ATOM 4236 C CA . GLY B 1 141 ? 0.133 -0.776 33.999 1.00 27.94 141 GLY A CA 1
ATOM 4237 C C . GLY B 1 141 ? 0.417 -0.716 32.519 1.00 26.47 141 GLY A C 1
ATOM 4238 O O . GLY B 1 141 ? 0.349 0.358 31.902 1.00 27.76 141 GLY A O 1
ATOM 4239 N N . ASN B 1 142 ? 0.711 -1.880 31.940 1.00 25.44 142 ASN A N 1
ATOM 4240 C CA . ASN B 1 142 ? 1.104 -1.964 30.553 1.00 25.26 142 ASN A CA 1
ATOM 4241 C C . ASN B 1 142 ? 0.276 -2.950 29.767 1.00 27.18 142 ASN A C 1
ATOM 4242 O O . ASN B 1 142 ? 0.707 -3.381 28.688 1.00 26.89 142 ASN A O 1
ATOM 4247 N N . LEU B 1 143 ? -0.920 -3.293 30.272 1.00 27.53 143 LEU A N 1
ATOM 4248 C CA . LEU B 1 143 ? -1.892 -4.006 29.458 1.00 29.98 143 LEU A CA 1
ATOM 4249 C C . LEU B 1 143 ? -2.864 -2.985 28.895 1.00 32.80 143 LEU A C 1
ATOM 4250 O O . LEU B 1 143 ? -2.940 -1.842 29.359 1.00 33.01 143 LEU A O 1
ATOM 4255 N N . THR B 1 144 ? -3.625 -3.404 27.896 1.00 31.29 144 THR A N 1
ATOM 4256 C CA . THR B 1 144 ? -4.474 -2.483 27.163 1.00 30.12 144 THR A CA 1
ATOM 4257 C C . THR B 1 144 ? -5.311 -1.589 28.074 1.00 27.97 144 THR A C 1
ATOM 4258 O O . THR B 1 144 ? -5.236 -0.368 27.962 1.00 29.76 144 THR A O 1
ATOM 4262 N N . GLY B 1 145 ? -6.091 -2.178 28.973 1.00 26.37 145 GLY A N 1
ATOM 4263 C CA . GLY B 1 145 ? -7.046 -1.420 29.801 1.00 27.24 145 GLY A CA 1
ATOM 4264 C C . GLY B 1 145 ? -6.370 -0.561 30.873 1.00 29.02 145 GLY A C 1
ATOM 4265 O O . GLY B 1 145 ? -6.755 0.581 31.095 1.00 29.59 145 GLY A O 1
ATOM 4266 N N . SER B 1 146 ? -5.338 -1.098 31.515 1.00 28.80 146 SER A N 1
ATOM 4267 C CA . SER B 1 146 ? -4.583 -0.336 32.509 1.00 30.16 146 SER A CA 1
ATOM 4268 C C . SER B 1 146 ? -3.653 0.716 31.883 1.00 29.92 146 SER A C 1
ATOM 4269 O O . SER B 1 146 ? -3.500 1.798 32.440 1.00 34.03 146 SER A O 1
ATOM 4272 N N . MET B 1 147 ? -3.021 0.423 30.753 1.00 30.51 147 MET A N 1
ATOM 4273 C CA . MET B 1 147 ? -2.252 1.458 29.996 1.00 30.40 147 MET A CA 1
ATOM 4274 C C . MET B 1 147 ? -3.153 2.624 29.558 1.00 29.38 147 MET A C 1
ATOM 4275 O O . MET B 1 147 ? -2.762 3.790 29.629 1.00 28.39 147 MET A O 1
ATOM 4280 N N . GLY B 1 148 ? -4.379 2.307 29.132 1.00 29.36 148 GLY A N 1
ATOM 4281 C CA . GLY B 1 148 ? -5.369 3.325 28.755 1.00 27.50 148 GLY A CA 1
ATOM 4282 C C . GLY B 1 148 ? -5.644 4.467 29.724 1.00 29.57 148 GLY A C 1
ATOM 4283 O O . GLY B 1 148 ? -6.067 5.571 29.290 1.00 28.06 148 GLY A O 1
ATOM 4284 N N . ILE B 1 149 ? -5.394 4.239 31.015 1.00 27.55 149 ILE A N 1
ATOM 4285 C CA . ILE B 1 149 ? -5.646 5.250 32.018 1.00 30.63 149 ILE A CA 1
ATOM 4286 C C . ILE B 1 149 ? -4.354 5.852 32.553 1.00 32.61 149 ILE A C 1
ATOM 4287 O O . ILE B 1 149 ? -4.397 6.729 33.404 1.00 35.63 149 ILE A O 1
ATOM 4292 N N . SER B 1 150 ? -3.214 5.375 32.059 1.00 33.12 150 SER A N 1
ATOM 4293 C CA . SER B 1 150 ? -1.910 5.868 32.490 1.00 32.51 150 SER A CA 1
ATOM 4294 C C . SER B 1 150 ? -1.504 7.136 31.734 1.00 31.29 150 SER A C 1
ATOM 4295 O O . SER B 1 150 ? -1.960 7.399 30.639 1.00 30.37 150 SER A O 1
ATOM 4298 N N . GLY B 1 151 ? -0.625 7.916 32.340 1.00 31.23 151 GLY A N 1
ATOM 4299 C CA . GLY B 1 151 ? -0.171 9.163 31.755 1.00 32.61 151 GLY A CA 1
ATOM 4300 C C . GLY B 1 151 ? 1.325 9.141 31.482 1.00 33.29 151 GLY A C 1
ATOM 4301 O O . GLY B 1 151 ? 1.898 10.170 31.157 1.00 31.97 151 GLY A O 1
ATOM 4302 N N . HIS B 1 152 ? 1.977 7.993 31.590 1.00 34.87 152 HIS A N 1
ATOM 4303 C CA . HIS B 1 152 ? 3.435 8.022 31.525 1.00 38.58 152 HIS A CA 1
ATOM 4304 C C . HIS B 1 152 ? 3.898 8.143 30.066 1.00 34.56 152 HIS A C 1
ATOM 4305 O O . HIS B 1 152 ? 3.242 7.691 29.135 1.00 30.52 152 HIS A O 1
ATOM 4312 N N . THR B 1 153 ? 5.042 8.786 29.905 1.00 36.57 153 THR A N 1
ATOM 4313 C CA . THR B 1 153 ? 5.627 9.092 28.604 1.00 38.69 153 THR A CA 1
ATOM 4314 C C . THR B 1 153 ? 5.974 7.844 27.780 1.00 38.68 153 THR A C 1
ATOM 4315 O O . THR B 1 153 ? 5.959 7.874 26.556 1.00 38.44 153 THR A O 1
ATOM 4319 N N . ALA B 1 154 ? 6.264 6.738 28.441 1.00 37.73 154 ALA A N 1
ATOM 4320 C CA . ALA B 1 154 ? 6.687 5.523 27.736 1.00 40.96 154 ALA A CA 1
ATOM 4321 C C . ALA B 1 154 ? 5.529 4.832 26.966 1.00 39.56 154 ALA A C 1
ATOM 4322 O O . ALA B 1 154 ? 5.777 3.999 26.097 1.00 38.86 154 ALA A O 1
ATOM 4324 N N . MET B 1 155 ? 4.281 5.179 27.291 1.00 39.68 155 MET A N 1
ATOM 4325 C CA . MET B 1 155 ? 3.100 4.591 26.629 1.00 40.91 155 MET A CA 1
ATOM 4326 C C . MET B 1 155 ? 2.356 5.563 25.668 1.00 37.24 155 MET A C 1
ATOM 4327 O O . MET B 1 155 ? 1.203 5.308 25.238 1.00 31.55 155 MET A O 1
ATOM 4332 N N . THR B 1 156 ? 3.043 6.629 25.257 1.00 32.23 156 THR A N 1
ATOM 4333 C CA . THR B 1 156 ? 2.475 7.551 24.264 1.00 33.87 156 THR A CA 1
ATOM 4334 C C . THR B 1 156 ? 2.447 7.009 22.813 1.00 32.24 156 THR A C 1
ATOM 4335 O O . THR B 1 156 ? 1.902 7.688 21.937 1.00 32.56 156 THR A O 1
ATOM 4339 N N . HIS B 1 157 ? 2.991 5.807 22.554 1.00 30.17 157 HIS A N 1
ATOM 4340 C CA . HIS B 1 157 ? 2.763 5.127 21.249 1.00 29.61 157 HIS A CA 1
ATOM 4341 C C . HIS B 1 157 ? 1.290 4.766 21.046 1.00 30.88 157 HIS A C 1
ATOM 4342 O O . HIS B 1 157 ? 0.908 4.391 19.959 1.00 32.43 157 HIS A O 1
ATOM 4349 N N . THR B 1 158 ? 0.450 4.892 22.073 1.00 31.19 158 THR A N 1
ATOM 4350 C CA . THR B 1 158 ? -0.938 4.432 21.990 1.00 31.32 158 THR A CA 1
ATOM 4351 C C . THR B 1 158 ? -1.818 5.477 22.662 1.00 32.24 158 THR A C 1
ATOM 4352 O O . THR B 1 158 ? -1.499 5.958 23.737 1.00 31.26 158 THR A O 1
ATOM 4356 N N . LEU B 1 159 ? -2.927 5.831 22.027 1.00 33.37 159 LEU A N 1
ATOM 4357 C CA . LEU B 1 159 ? -3.820 6.879 22.557 1.00 34.95 159 LEU A CA 1
ATOM 4358 C C . LEU B 1 159 ? -4.470 6.476 23.864 1.00 32.24 159 LEU A C 1
ATOM 4359 O O . LEU B 1 159 ? -4.716 5.311 24.094 1.00 30.41 159 LEU A O 1
ATOM 4364 N N . PRO B 1 160 ? -4.797 7.454 24.702 1.00 33.78 160 PRO A N 1
ATOM 4365 C CA . PRO B 1 160 ? -5.499 7.099 25.926 1.00 35.14 160 PRO A CA 1
ATOM 4366 C C . PRO B 1 160 ? -6.905 6.581 25.678 1.00 34.68 160 PRO A C 1
ATOM 4367 O O . PRO B 1 160 ? -7.495 6.828 24.639 1.00 33.74 160 PRO A O 1
ATOM 4371 N N . ARG B 1 161 ? -7.408 5.848 26.661 1.00 34.70 161 ARG A N 1
ATOM 4372 C CA . ARG B 1 161 ? -8.807 5.495 26.749 1.00 32.27 161 ARG A CA 1
ATOM 4373 C C . ARG B 1 161 ? -9.593 6.793 26.564 1.00 30.45 161 ARG A C 1
ATOM 4374 O O . ARG B 1 161 ? -9.251 7.790 27.177 1.00 32.35 161 ARG A O 1
ATOM 4382 N N . PRO B 1 162 ? -10.653 6.792 25.734 1.00 30.32 162 PRO A N 1
ATOM 4383 C CA . PRO B 1 162 ? -11.523 7.989 25.644 1.00 30.76 162 PRO A CA 1
ATOM 4384 C C . PRO B 1 162 ? -12.193 8.343 26.977 1.00 29.33 162 PRO A C 1
ATOM 4385 O O . PRO B 1 162 ? -12.596 7.437 27.717 1.00 32.08 162 PRO A O 1
ATOM 4389 N N . GLY B 1 163 ? -12.301 9.634 27.285 1.00 28.01 163 GLY A N 1
ATOM 4390 C CA . GLY B 1 163 ? -12.902 10.061 28.545 1.00 28.15 163 GLY A CA 1
ATOM 4391 C C . GLY B 1 163 ? -11.933 10.171 29.706 1.00 27.32 163 GLY A C 1
ATOM 4392 O O . GLY B 1 163 ? -12.364 10.375 30.835 1.00 27.54 163 GLY A O 1
ATOM 4393 N N . VAL B 1 164 ? -10.630 10.071 29.445 1.00 25.80 164 VAL A N 1
ATOM 4394 C CA . VAL B 1 164 ? -9.638 10.201 30.509 1.00 28.10 164 VAL A CA 1
ATOM 4395 C C . VAL B 1 164 ? -9.222 11.671 30.595 1.00 28.17 164 VAL A C 1
ATOM 4396 O O . VAL B 1 164 ? -8.849 12.266 29.590 1.00 29.21 164 VAL A O 1
ATOM 4400 N N . LEU B 1 165 ? -9.350 12.269 31.784 1.00 26.88 165 LEU A N 1
ATOM 4401 C CA . LEU B 1 165 ? -8.788 13.596 32.052 1.00 24.74 165 LEU A CA 1
ATOM 4402 C C . LEU B 1 165 ? -7.443 13.429 32.730 1.00 23.19 165 LEU A C 1
ATOM 4403 O O . LEU B 1 165 ? -7.384 12.945 33.846 1.00 23.89 165 LEU A O 1
ATOM 4408 N N . LEU B 1 166 ? -6.384 13.868 32.073 1.00 22.15 166 LEU A N 1
ATOM 4409 C CA . LEU B 1 166 ? -5.021 13.796 32.617 1.00 23.50 166 LEU A CA 1
ATOM 4410 C C . LEU B 1 166 ? -4.600 15.135 33.228 1.00 23.58 166 LEU A C 1
ATOM 4411 O O . LEU B 1 166 ? -4.598 16.140 32.506 1.00 27.80 166 LEU A O 1
ATOM 4416 N N . LEU B 1 167 ? -4.271 15.149 34.527 1.00 22.16 167 LEU A N 1
ATOM 4417 C CA . LEU B 1 167 ? -3.848 16.364 35.238 1.00 22.04 167 LEU A CA 1
ATOM 4418 C C . LEU B 1 167 ? -2.357 16.303 35.544 1.00 22.54 167 LEU A C 1
ATOM 4419 O O . LEU B 1 167 ? -1.801 15.210 35.717 1.00 20.53 167 LEU A O 1
ATOM 4424 N N . PRO B 1 168 ? -1.707 17.474 35.659 1.00 24.07 168 PRO A N 1
ATOM 4425 C CA . PRO B 1 168 ? -0.347 17.474 36.201 1.00 25.16 168 PRO A CA 1
ATOM 4426 C C . PRO B 1 168 ? -0.365 17.034 37.656 1.00 25.41 168 PRO A C 1
ATOM 4427 O O . PRO B 1 168 ? -1.329 17.337 38.385 1.00 24.39 168 PRO A O 1
ATOM 4431 N N . TYR B 1 169 ? 0.656 16.268 38.057 1.00 24.82 169 TYR A N 1
ATOM 4432 C CA . TYR B 1 169 ? 0.836 15.865 39.458 1.00 25.87 169 TYR A CA 1
ATOM 4433 C C . TYR B 1 169 ? 1.794 16.886 40.073 1.00 23.89 169 TYR A C 1
ATOM 4434 O O . TYR B 1 169 ? 2.958 17.013 39.608 1.00 21.15 169 TYR A O 1
ATOM 4443 N N . PRO B 1 170 ? 1.314 17.598 41.102 1.00 24.12 170 PRO A N 1
ATOM 4444 C CA . PRO B 1 170 ? 2.117 18.664 41.730 1.00 25.79 170 PRO A CA 1
ATOM 4445 C C . PRO B 1 170 ? 3.421 18.134 42.340 1.00 25.83 170 PRO A C 1
ATOM 4446 O O . PRO B 1 170 ? 3.410 17.217 43.129 1.00 24.83 170 PRO A O 1
ATOM 4450 N N . ASP B 1 171 ? 4.533 18.709 41.916 1.00 26.06 171 ASP A N 1
ATOM 4451 C CA . ASP B 1 171 ? 5.868 18.247 42.248 1.00 26.62 171 ASP A CA 1
ATOM 4452 C C . ASP B 1 171 ? 6.577 19.380 43.020 1.00 27.70 171 ASP A C 1
ATOM 4453 O O . ASP B 1 171 ? 6.866 20.462 42.461 1.00 26.89 171 ASP A O 1
ATOM 4458 N N . PRO B 1 172 ? 6.804 19.167 44.319 1.00 28.03 172 PRO A N 1
ATOM 4459 C CA . PRO B 1 172 ? 7.421 20.198 45.154 1.00 28.27 172 PRO A CA 1
ATOM 4460 C C . PRO B 1 172 ? 8.850 20.550 44.725 1.00 28.77 172 PRO A C 1
ATOM 4461 O O . PRO B 1 172 ? 9.254 21.674 44.928 1.00 32.23 172 PRO A O 1
ATOM 4465 N N . PHE B 1 173 ? 9.603 19.608 44.163 1.00 27.66 173 PHE A N 1
ATOM 4466 C CA . PHE B 1 173 ? 10.984 19.881 43.708 1.00 26.70 173 PHE A CA 1
ATOM 4467 C C . PHE B 1 173 ? 11.011 20.737 42.408 1.00 28.87 173 PHE A C 1
ATOM 4468 O O . PHE B 1 173 ? 11.874 21.644 42.248 1.00 26.40 173 PHE A O 1
ATOM 4476 N N . ARG B 1 174 ? 10.040 20.496 41.511 1.00 27.36 174 ARG A N 1
ATOM 4477 C CA . ARG B 1 174 ? 9.927 21.273 40.265 1.00 27.49 174 ARG A CA 1
ATOM 4478 C C . ARG B 1 174 ? 8.523 21.835 40.217 1.00 26.91 174 ARG A C 1
ATOM 4479 O O . ARG B 1 174 ? 7.647 21.284 39.565 1.00 26.07 174 ARG A O 1
ATOM 4487 N N . PRO B 1 175 ? 8.293 22.926 40.959 1.00 27.18 175 PRO A N 1
ATOM 4488 C CA . PRO B 1 175 ? 6.903 23.341 41.223 1.00 28.42 175 PRO A CA 1
ATOM 4489 C C . PRO B 1 175 ? 6.326 24.199 40.105 1.00 28.73 175 PRO A C 1
ATOM 4490 O O . PRO B 1 175 ? 5.851 25.272 40.339 1.00 32.71 175 PRO A O 1
ATOM 4494 N N . ARG B 1 176 ? 6.311 23.668 38.895 1.00 26.64 176 ARG A N 1
ATOM 4495 C CA . ARG B 1 176 ? 5.555 24.270 37.835 1.00 28.69 176 ARG A CA 1
ATOM 4496 C C . ARG B 1 176 ? 4.034 24.344 38.153 1.00 28.13 176 ARG A C 1
ATOM 4497 O O . ARG B 1 176 ? 3.377 25.310 37.771 1.00 29.71 176 ARG A O 1
ATOM 4505 N N . PHE B 1 177 ? 3.487 23.380 38.857 1.00 25.02 177 PHE A N 1
ATOM 4506 C CA . PHE B 1 177 ? 2.049 23.393 39.171 1.00 27.04 177 PHE A CA 1
ATOM 4507 C C . PHE B 1 177 ? 1.845 23.147 40.651 1.00 27.57 177 PHE A C 1
ATOM 4508 O O . PHE B 1 177 ? 2.161 22.078 41.186 1.00 28.76 177 PHE A O 1
ATOM 4516 N N . SER B 1 178 ? 1.388 24.169 41.337 1.00 26.74 178 SER A N 1
ATOM 4517 C CA . SER B 1 178 ? 1.157 24.055 42.766 1.00 29.18 178 SER A CA 1
ATOM 4518 C C . SER B 1 178 ? -0.032 23.137 42.959 1.00 26.56 178 SER A C 1
ATOM 4519 O O . SER B 1 178 ? -0.767 22.880 42.023 1.00 25.73 178 SER A O 1
ATOM 4522 N N . ALA B 1 179 ? -0.218 22.665 44.177 1.00 26.10 179 ALA A N 1
ATOM 4523 C CA . ALA B 1 179 ? -1.451 21.941 44.526 1.00 26.06 179 ALA A CA 1
ATOM 4524 C C . ALA B 1 179 ? -2.709 22.704 44.122 1.00 27.12 179 ALA A C 1
ATOM 4525 O O . ALA B 1 179 ? -3.657 22.149 43.572 1.00 29.17 179 ALA A O 1
ATOM 4527 N N . GLU B 1 180 ? -2.691 23.996 44.391 1.00 28.25 180 GLU A N 1
ATOM 4528 C CA . GLU B 1 180 ? -3.839 24.864 44.233 1.00 29.60 180 GLU A CA 1
ATOM 4529 C C . GLU B 1 180 ? -4.160 25.070 42.749 1.00 28.65 180 GLU A C 1
ATOM 4530 O O . GLU B 1 180 ? -5.330 25.075 42.369 1.00 26.41 180 GLU A O 1
ATOM 4536 N N . ALA B 1 181 ? -3.109 25.205 41.918 1.00 25.15 181 ALA A N 1
ATOM 4537 C CA . ALA B 1 181 ? -3.224 25.280 40.467 1.00 24.98 181 ALA A CA 1
ATOM 4538 C C . ALA B 1 181 ? -3.868 24.013 39.869 1.00 26.01 181 ALA A C 1
ATOM 4539 O O . ALA B 1 181 ? -4.700 24.077 38.939 1.00 25.35 181 ALA A O 1
ATOM 4541 N N . VAL B 1 182 ? -3.514 22.864 40.420 1.00 26.02 182 VAL A N 1
ATOM 4542 C CA . VAL B 1 182 ? -4.061 21.626 39.913 1.00 25.08 182 VAL A CA 1
ATOM 4543 C C . VAL B 1 182 ? -5.511 21.498 40.360 1.00 26.79 182 VAL A C 1
ATOM 4544 O O . VAL B 1 182 ? -6.383 21.172 39.534 1.00 25.17 182 VAL A O 1
ATOM 4548 N N . LEU B 1 183 ? -5.805 21.807 41.618 1.00 26.03 183 LEU A N 1
ATOM 4549 C CA . LEU B 1 183 ? -7.213 21.752 42.056 1.00 28.63 183 LEU A CA 1
ATOM 4550 C C . LEU B 1 183 ? -8.081 22.762 41.293 1.00 30.44 183 LEU A C 1
ATOM 4551 O O . LEU B 1 183 ? -9.263 22.520 41.013 1.00 32.38 183 LEU A O 1
ATOM 4556 N N . GLU B 1 184 ? -7.485 23.890 40.938 1.00 30.56 184 GLU A N 1
ATOM 4557 C CA . GLU B 1 184 ? -8.208 24.900 40.193 1.00 34.78 184 GLU A CA 1
ATOM 4558 C C . GLU B 1 184 ? -8.521 24.374 38.780 1.00 32.09 184 GLU A C 1
ATOM 4559 O O . GLU B 1 184 ? -9.659 24.447 38.306 1.00 32.56 184 GLU A O 1
ATOM 4565 N N . LEU B 1 185 ? -7.519 23.779 38.155 1.00 29.79 185 LEU A N 1
ATOM 4566 C CA . LEU B 1 185 ? -7.648 23.222 36.812 1.00 29.37 185 LEU A CA 1
ATOM 4567 C C . LEU B 1 185 ? -8.723 22.144 36.801 1.00 26.22 185 LEU A C 1
ATOM 4568 O O . LEU B 1 185 ? -9.561 22.135 35.922 1.00 24.01 185 LEU A O 1
ATOM 4573 N N . LEU B 1 186 ? -8.730 21.286 37.818 1.00 25.98 186 LEU A N 1
ATOM 4574 C CA . LEU B 1 186 ? -9.777 20.263 37.961 1.00 26.81 186 LEU A CA 1
ATOM 4575 C C . LEU B 1 186 ? -11.163 20.905 38.124 1.00 27.93 186 LEU A C 1
ATOM 4576 O O . LEU B 1 186 ? -12.134 20.445 37.530 1.00 26.21 186 LEU A O 1
ATOM 4581 N N . ASP B 1 187 ? -11.246 21.953 38.940 1.00 29.23 187 ASP A N 1
ATOM 4582 C CA . ASP B 1 187 ? -12.526 22.588 39.201 1.00 31.17 187 ASP A CA 1
ATOM 4583 C C . ASP B 1 187 ? -13.055 23.108 37.893 1.00 29.99 187 ASP A C 1
ATOM 4584 O O . ASP B 1 187 ? -14.240 22.981 37.630 1.00 26.93 187 ASP A O 1
ATOM 4589 N N . TYR B 1 188 ? -12.156 23.653 37.067 1.00 28.87 188 TYR A N 1
ATOM 4590 C CA . TYR B 1 188 ? -12.551 24.238 35.780 1.00 31.10 188 TYR A CA 1
ATOM 4591 C C . TYR B 1 188 ? -13.061 23.172 34.798 1.00 26.85 188 TYR A C 1
ATOM 4592 O O . TYR B 1 188 ? -14.091 23.367 34.175 1.00 27.70 188 TYR A O 1
ATOM 4601 N N . HIS B 1 189 ? -12.383 22.029 34.731 1.00 25.62 189 HIS A N 1
ATOM 4602 C CA . HIS B 1 189 ? -12.885 20.923 33.959 1.00 24.99 189 HIS A CA 1
ATOM 4603 C C . HIS B 1 189 ? -14.248 20.491 34.477 1.00 24.67 189 HIS A C 1
ATOM 4604 O O . HIS B 1 189 ? -15.165 20.333 33.676 1.00 26.15 189 HIS A O 1
ATOM 4611 N N . PHE B 1 190 ? -14.404 20.335 35.784 1.00 23.51 190 PHE A N 1
ATOM 4612 C CA . PHE B 1 190 ? -15.699 19.966 36.336 1.00 24.56 190 PHE A CA 1
ATOM 4613 C C . PHE B 1 190 ? -16.803 20.935 35.964 1.00 25.78 190 PHE A C 1
ATOM 4614 O O . PHE B 1 190 ? -17.933 20.508 35.767 1.00 27.34 190 PHE A O 1
ATOM 4622 N N . ALA B 1 191 ? -16.492 22.228 35.885 1.00 26.35 191 ALA A N 1
ATOM 4623 C CA . ALA B 1 191 ? -17.499 23.220 35.536 1.00 29.66 191 ALA A CA 1
ATOM 4624 C C . ALA B 1 191 ? -17.866 23.235 34.046 1.00 30.51 191 ALA A C 1
ATOM 4625 O O . ALA B 1 191 ? -18.851 23.820 33.682 1.00 30.87 191 ALA A O 1
ATOM 4627 N N . THR B 1 192 ? -17.042 22.626 33.201 1.00 26.75 192 THR A N 1
ATOM 4628 C CA . THR B 1 192 ? -17.162 22.764 31.766 1.00 27.70 192 THR A CA 1
ATOM 4629 C C . THR B 1 192 ? -17.251 21.391 31.088 1.00 28.47 192 THR A C 1
ATOM 4630 O O . THR B 1 192 ? -18.298 20.755 31.094 1.00 30.19 192 THR A O 1
ATOM 4634 N N . SER B 1 193 ? -16.125 20.927 30.545 1.00 29.68 193 SER A N 1
ATOM 4635 C CA . SER B 1 193 ? -16.080 19.823 29.595 1.00 29.20 193 SER A CA 1
ATOM 4636 C C . SER B 1 193 ? -16.022 18.425 30.240 1.00 31.25 193 SER A C 1
ATOM 4637 O O . SER B 1 193 ? -16.276 17.427 29.576 1.00 31.50 193 SER A O 1
ATOM 4640 N N . CYS B 1 194 ? -15.731 18.355 31.538 1.00 31.65 194 CYS A N 1
ATOM 4641 C CA . CYS B 1 194 ? -15.723 17.093 32.273 1.00 31.48 194 CYS A CA 1
ATOM 4642 C C . CYS B 1 194 ? -16.700 17.112 33.464 1.00 31.52 194 CYS A C 1
ATOM 4643 O O . CYS B 1 194 ? -16.283 17.210 34.617 1.00 31.27 194 CYS A O 1
ATOM 4646 N N . PRO B 1 195 ? -18.020 16.991 33.198 1.00 29.87 195 PRO A N 1
ATOM 4647 C CA . PRO B 1 195 ? -18.980 16.988 34.326 1.00 30.60 195 PRO A CA 1
ATOM 4648 C C . PRO B 1 195 ? -18.712 15.884 35.357 1.00 29.65 195 PRO A C 1
ATOM 4649 O O . PRO B 1 195 ? -18.563 14.695 35.000 1.00 30.37 195 PRO A O 1
ATOM 4653 N N . PRO B 1 196 ? -18.615 16.261 36.647 1.00 30.09 196 PRO A N 1
ATOM 4654 C CA . PRO B 1 196 ? -18.109 15.254 37.597 1.00 30.03 196 PRO A CA 1
ATOM 4655 C C . PRO B 1 196 ? -19.078 14.095 37.850 1.00 30.80 196 PRO A C 1
ATOM 4656 O O . PRO B 1 196 ? -18.646 12.981 38.231 1.00 29.62 196 PRO A O 1
ATOM 4660 N N . GLU B 1 197 ? -20.363 14.303 37.578 1.00 29.20 197 GLU A N 1
ATOM 4661 C CA . GLU B 1 197 ? -21.329 13.200 37.715 1.00 33.72 197 GLU A CA 1
ATOM 4662 C C . GLU B 1 197 ? -21.100 12.112 36.635 1.00 33.99 197 GLU A C 1
ATOM 4663 O O . GLU B 1 197 ? -21.554 10.976 36.767 1.00 34.23 197 GLU A O 1
ATOM 4669 N N . GLN B 1 198 ? -20.340 12.455 35.596 1.00 32.97 198 GLN A N 1
ATOM 4670 C CA . GLN B 1 198 ? -19.970 11.502 34.558 1.00 31.24 198 GLN A CA 1
ATOM 4671 C C . GLN B 1 198 ? -18.599 10.868 34.766 1.00 29.34 198 GLN A C 1
ATOM 4672 O O . GLN B 1 198 ? -18.154 10.100 33.927 1.00 30.36 198 GLN A O 1
ATOM 4678 N N . VAL B 1 199 ? -17.940 11.183 35.879 1.00 27.55 199 VAL A N 1
ATOM 4679 C CA . VAL B 1 199 ? -16.627 10.614 36.213 1.00 26.74 199 VAL A CA 1
ATOM 4680 C C . VAL B 1 199 ? -16.789 9.448 37.154 1.00 24.50 199 VAL A C 1
ATOM 4681 O O . VAL B 1 199 ? -17.258 9.654 38.273 1.00 28.36 199 VAL A O 1
ATOM 4685 N N . ALA B 1 200 ? -16.438 8.229 36.715 1.00 24.22 200 ALA A N 1
ATOM 4686 C CA . ALA B 1 200 ? -16.483 7.034 37.593 1.00 22.92 200 ALA A CA 1
ATOM 4687 C C . ALA B 1 200 ? -15.529 7.120 38.781 1.00 25.40 200 ALA A C 1
ATOM 4688 O O . ALA B 1 200 ? -15.905 6.821 39.936 1.00 23.49 200 ALA A O 1
ATOM 4690 N N . ALA B 1 201 ? -14.287 7.527 38.498 1.00 24.20 201 ALA A N 1
ATOM 4691 C CA . ALA B 1 201 ? -13.223 7.361 39.488 1.00 24.42 201 ALA A CA 1
ATOM 4692 C C . ALA B 1 201 ? -12.068 8.285 39.232 1.00 25.08 201 ALA A C 1
ATOM 4693 O O . ALA B 1 201 ? -11.903 8.809 38.118 1.00 25.63 201 ALA A O 1
ATOM 4695 N N . VAL B 1 202 ? -11.277 8.472 40.280 1.00 25.33 202 VAL A N 1
ATOM 4696 C CA . VAL B 1 202 ? -10.006 9.154 40.164 1.00 26.46 202 VAL A CA 1
ATOM 4697 C C . VAL B 1 202 ? -8.952 8.169 40.619 1.00 25.61 202 VAL A C 1
ATOM 4698 O O . VAL B 1 202 ? -9.152 7.490 41.624 1.00 27.71 202 VAL A O 1
ATOM 4702 N N . PHE B 1 203 ? -7.858 8.071 39.859 1.00 23.68 203 PHE A N 1
ATOM 4703 C CA . PHE B 1 203 ? -6.791 7.149 40.187 1.00 22.79 203 PHE A CA 1
ATOM 4704 C C . PHE B 1 203 ? -5.615 7.943 40.698 1.00 23.30 203 PHE A C 1
ATOM 4705 O O . PHE B 1 203 ? -5.154 8.873 40.052 1.00 24.69 203 PHE A O 1
ATOM 4713 N N . ILE B 1 204 ? -5.093 7.525 41.838 1.00 26.55 204 ILE A N 1
ATOM 4714 C CA . ILE B 1 204 ? -4.062 8.239 42.576 1.00 26.46 204 ILE A CA 1
ATOM 4715 C C . ILE B 1 204 ? -2.908 7.306 42.902 1.00 25.41 204 ILE A C 1
ATOM 4716 O O . ILE B 1 204 ? -3.095 6.282 43.560 1.00 24.88 204 ILE A O 1
ATOM 4721 N N . GLU B 1 205 ? -1.719 7.649 42.437 1.00 23.52 205 GLU A N 1
ATOM 4722 C CA . GLU B 1 205 ? -0.528 7.089 42.993 1.00 24.73 205 GLU A CA 1
ATOM 4723 C C . GLU B 1 205 ? -0.180 7.991 44.197 1.00 22.71 205 GLU A C 1
ATOM 4724 O O . GLU B 1 205 ? -0.094 9.199 44.045 1.00 25.75 205 GLU A O 1
ATOM 4730 N N . PRO B 1 206 ? -0.006 7.411 45.390 1.00 22.88 206 PRO A N 1
ATOM 4731 C CA . PRO B 1 206 ? 0.241 8.273 46.547 1.00 21.16 206 PRO A CA 1
ATOM 4732 C C . PRO B 1 206 ? 1.678 8.820 46.549 1.00 21.83 206 PRO A C 1
ATOM 4733 O O . PRO B 1 206 ? 1.949 9.812 47.207 1.00 25.09 206 PRO A O 1
ATOM 4737 N N . ILE B 1 207 ? 2.553 8.170 45.798 1.00 20.98 207 ILE A N 1
ATOM 4738 C CA . ILE B 1 207 ? 3.859 8.700 45.408 1.00 22.16 207 ILE A CA 1
ATOM 4739 C C . ILE B 1 207 ? 3.996 8.358 43.931 1.00 20.54 207 ILE A C 1
ATOM 4740 O O . ILE B 1 207 ? 3.865 7.207 43.541 1.00 22.71 207 ILE A O 1
ATOM 4745 N N . LEU B 1 208 ? 4.226 9.358 43.100 1.00 21.83 208 LEU A N 1
ATOM 4746 C CA . LEU B 1 208 ? 4.235 9.144 41.671 1.00 22.26 208 LEU A CA 1
ATOM 4747 C C . LEU B 1 208 ? 5.535 8.375 41.413 1.00 24.47 208 LEU A C 1
ATOM 4748 O O . LEU B 1 208 ? 6.606 8.957 41.453 1.00 23.48 208 LEU A O 1
ATOM 4753 N N . SER B 1 209 ? 5.384 7.074 41.177 1.00 24.87 209 SER A N 1
ATOM 4754 C CA . SER B 1 209 ? 6.485 6.119 40.981 1.00 29.06 209 SER A CA 1
ATOM 4755 C C . SER B 1 209 ? 7.399 6.379 39.784 1.00 28.06 209 SER A C 1
ATOM 4756 O O . SER B 1 209 ? 8.428 7.015 39.916 1.00 26.99 209 SER A O 1
ATOM 4759 N N . ASP B 1 210 ? 7.037 5.840 38.627 1.00 31.30 210 ASP A N 1
ATOM 4760 C CA . ASP B 1 210 ? 7.811 6.027 37.411 1.00 34.41 210 ASP A CA 1
ATOM 4761 C C . ASP B 1 210 ? 7.883 7.495 36.960 1.00 32.71 210 ASP A C 1
ATOM 4762 O O . ASP B 1 210 ? 8.828 7.904 36.259 1.00 27.94 210 ASP A O 1
ATOM 4767 N N . GLY B 1 211 ? 6.885 8.287 37.365 1.00 29.01 211 GLY A N 1
ATOM 4768 C CA . GLY B 1 211 ? 6.968 9.753 37.254 1.00 28.21 211 GLY A CA 1
ATOM 4769 C C . GLY B 1 211 ? 8.224 10.368 37.854 1.00 26.75 211 GLY A C 1
ATOM 4770 O O . GLY B 1 211 ? 8.619 11.460 37.434 1.00 30.10 211 GLY A O 1
ATOM 4771 N N . GLY B 1 212 ? 8.837 9.701 38.833 1.00 25.44 212 GLY A N 1
ATOM 4772 C CA . GLY B 1 212 ? 10.078 10.171 39.474 1.00 25.75 212 GLY A CA 1
ATOM 4773 C C . GLY B 1 212 ? 10.130 10.152 41.006 1.00 27.90 212 GLY A C 1
ATOM 4774 O O . GLY B 1 212 ? 10.837 10.970 41.640 1.00 27.76 212 GLY A O 1
ATOM 4775 N N . LEU B 1 213 ? 9.380 9.231 41.597 1.00 26.39 213 LEU A N 1
ATOM 4776 C CA . LEU B 1 213 ? 9.268 9.137 43.024 1.00 27.96 213 LEU A CA 1
ATOM 4777 C C . LEU B 1 213 ? 8.907 10.496 43.649 1.00 26.52 213 LEU A C 1
ATOM 4778 O O . LEU B 1 213 ? 9.560 10.973 44.571 1.00 27.67 213 LEU A O 1
ATOM 4783 N N . VAL B 1 214 ? 7.839 11.091 43.141 1.00 25.47 214 VAL A N 1
ATOM 4784 C CA . VAL B 1 214 ? 7.406 12.379 43.583 1.00 24.09 214 VAL A CA 1
ATOM 4785 C C . VAL B 1 214 ? 6.383 12.246 44.700 1.00 25.20 214 VAL A C 1
ATOM 4786 O O . VAL B 1 214 ? 5.273 11.742 44.495 1.00 22.63 214 VAL A O 1
ATOM 4790 N N . VAL B 1 215 ? 6.767 12.699 45.887 1.00 24.58 215 VAL A N 1
ATOM 4791 C CA . VAL B 1 215 ? 5.823 12.859 46.978 1.00 23.73 215 VAL A CA 1
ATOM 4792 C C . VAL B 1 215 ? 5.098 14.170 46.763 1.00 23.83 215 VAL A C 1
ATOM 4793 O O . VAL B 1 215 ? 5.734 15.248 46.666 1.00 20.48 215 VAL A O 1
ATOM 4797 N N . PRO B 1 216 ? 3.751 14.107 46.695 1.00 23.65 216 PRO A N 1
ATOM 4798 C CA . PRO B 1 216 ? 2.986 15.324 46.481 1.00 25.26 216 PRO A CA 1
ATOM 4799 C C . PRO B 1 216 ? 3.076 16.272 47.675 1.00 24.10 216 PRO A C 1
ATOM 4800 O O . PRO B 1 216 ? 3.452 15.845 48.783 1.00 23.72 216 PRO A O 1
ATOM 4804 N N . PRO B 1 217 ? 2.727 17.550 47.474 1.00 25.60 217 PRO A N 1
ATOM 4805 C CA . PRO B 1 217 ? 2.755 18.480 48.605 1.00 27.07 217 PRO A CA 1
ATOM 4806 C C . PRO B 1 217 ? 1.686 18.105 49.615 1.00 27.71 217 PRO A C 1
ATOM 4807 O O . PRO B 1 217 ? 0.625 17.586 49.221 1.00 25.59 217 PRO A O 1
ATOM 4811 N N . PRO B 1 218 ? 1.962 18.353 50.907 1.00 30.60 218 PRO A N 1
ATOM 4812 C CA . PRO B 1 218 ? 1.044 17.947 51.961 1.00 30.70 218 PRO A CA 1
ATOM 4813 C C . PRO B 1 218 ? -0.363 18.458 51.764 1.00 28.41 218 PRO A C 1
ATOM 4814 O O . PRO B 1 218 ? -0.531 19.578 51.369 1.00 29.85 218 PRO A O 1
ATOM 4818 N N . ALA B 1 219 ? -1.346 17.620 52.028 1.00 29.12 219 ALA A N 1
ATOM 4819 C CA . ALA B 1 219 ? -2.763 17.971 51.939 1.00 28.74 219 ALA A CA 1
ATOM 4820 C C . ALA B 1 219 ? -3.373 18.030 50.509 1.00 28.36 219 ALA A C 1
ATOM 4821 O O . ALA B 1 219 ? -4.605 18.026 50.370 1.00 25.36 219 ALA A O 1
ATOM 4823 N N . PHE B 1 220 ? -2.547 18.006 49.453 1.00 26.66 220 PHE A N 1
ATOM 4824 C CA . PHE B 1 220 ? -3.085 17.942 48.090 1.00 26.19 220 PHE A CA 1
ATOM 4825 C C . PHE B 1 220 ? -4.010 16.743 47.840 1.00 26.45 220 PHE A C 1
ATOM 4826 O O . PHE B 1 220 ? -5.158 16.928 47.400 1.00 24.87 220 PHE A O 1
ATOM 4834 N N . LEU B 1 221 ? -3.535 15.529 48.132 1.00 25.40 221 LEU A N 1
ATOM 4835 C CA . LEU B 1 221 ? -4.305 14.337 47.825 1.00 27.02 221 LEU A CA 1
ATOM 4836 C C . LEU B 1 221 ? -5.612 14.236 48.626 1.00 29.35 221 LEU A C 1
ATOM 4837 O O . LEU B 1 221 ? -6.610 13.715 48.121 1.00 26.60 221 LEU A O 1
ATOM 4842 N N . GLU B 1 222 ? -5.620 14.751 49.849 1.00 29.31 222 GLU A N 1
ATOM 4843 C CA . GLU B 1 222 ? -6.873 14.840 50.602 1.00 30.42 222 GLU A CA 1
ATOM 4844 C C . GLU B 1 222 ? -7.811 15.881 49.995 1.00 29.44 222 GLU A C 1
ATOM 4845 O O . GLU B 1 222 ? -9.009 15.642 49.914 1.00 29.22 222 GLU A O 1
ATOM 4851 N N . ALA B 1 223 ? -7.280 17.033 49.581 1.00 28.16 223 ALA A N 1
ATOM 4852 C CA . ALA B 1 223 ? -8.125 18.042 48.942 1.00 29.54 223 ALA A CA 1
ATOM 4853 C C . ALA B 1 223 ? -8.727 17.499 47.626 1.00 29.91 223 ALA A C 1
ATOM 4854 O O . ALA B 1 223 ? -9.920 17.689 47.352 1.00 27.82 223 ALA A O 1
ATOM 4856 N N . LEU B 1 224 ? -7.912 16.763 46.867 1.00 29.97 224 LEU A N 1
ATOM 4857 C CA . LEU B 1 224 ? -8.347 16.054 45.638 1.00 29.65 224 LEU A CA 1
ATOM 4858 C C . LEU B 1 224 ? -9.478 15.069 45.894 1.00 28.96 224 LEU A C 1
ATOM 4859 O O . LEU B 1 224 ? -10.502 15.089 45.203 1.00 27.87 224 LEU A O 1
ATOM 4864 N N . GLN B 1 225 ? -9.272 14.199 46.874 1.00 28.27 225 GLN A N 1
ATOM 4865 C CA . GLN B 1 225 ? -10.305 13.252 47.300 1.00 30.14 225 GLN A CA 1
ATOM 4866 C C . GLN B 1 225 ? -11.637 13.973 47.621 1.00 31.38 225 GLN A C 1
ATOM 4867 O O . GLN B 1 225 ? -12.701 13.541 47.205 1.00 29.77 225 GLN A O 1
ATOM 4873 N N . ASP B 1 226 ? -11.558 15.056 48.375 1.00 32.93 226 ASP A N 1
ATOM 4874 C CA . ASP B 1 226 ? -12.763 15.753 48.827 1.00 37.19 226 ASP A CA 1
ATOM 4875 C C . ASP B 1 226 ? -13.482 16.422 47.657 1.00 35.04 226 ASP A C 1
ATOM 4876 O O . ASP B 1 226 ? -14.710 16.404 47.584 1.00 31.44 226 ASP A O 1
ATOM 4881 N N . ARG B 1 227 ? -12.706 16.992 46.736 1.00 35.18 227 ARG A N 1
ATOM 4882 C CA . ARG B 1 227 ? -13.251 17.567 45.513 1.00 35.37 227 ARG A CA 1
ATOM 4883 C C . ARG B 1 227 ? -14.010 16.528 44.710 1.00 34.63 227 ARG A C 1
ATOM 4884 O O . ARG B 1 227 ? -15.066 16.853 44.149 1.00 36.11 227 ARG A O 1
ATOM 4892 N N . CYS B 1 228 ? -13.468 15.296 44.668 1.00 30.12 228 CYS A N 1
ATOM 4893 C CA . CYS B 1 228 ? -14.043 14.199 43.902 1.00 29.36 228 CYS A CA 1
ATOM 4894 C C . CYS B 1 228 ? -15.222 13.551 44.599 1.00 30.95 228 CYS A C 1
ATOM 4895 O O . CYS B 1 228 ? -16.275 13.316 43.985 1.00 30.73 228 CYS A O 1
ATOM 4898 N N . ARG B 1 229 ? -15.060 13.288 45.878 1.00 31.69 229 ARG A N 1
ATOM 4899 C CA . ARG B 1 229 ? -16.055 12.549 46.646 1.00 35.48 229 ARG A CA 1
ATOM 4900 C C . ARG B 1 229 ? -17.381 13.291 46.779 1.00 34.59 229 ARG A C 1
ATOM 4901 O O . ARG B 1 229 ? -18.452 12.691 46.773 1.00 38.41 229 ARG A O 1
ATOM 4909 N N . LYS B 1 230 ? -17.300 14.602 46.910 1.00 35.41 230 LYS A N 1
ATOM 4910 C CA . LYS B 1 230 ? -18.461 15.486 46.800 1.00 37.00 230 LYS A CA 1
ATOM 4911 C C . LYS B 1 230 ? -19.429 15.090 45.656 1.00 37.00 230 LYS A C 1
ATOM 4912 O O . LYS B 1 230 ? -20.655 15.190 45.795 1.00 33.77 230 LYS A O 1
ATOM 4916 N N . HIS B 1 231 ? -18.894 14.665 44.506 1.00 33.80 231 HIS A N 1
ATOM 4917 C CA . HIS B 1 231 ? -19.766 14.339 43.379 1.00 31.34 231 HIS A CA 1
ATOM 4918 C C . HIS B 1 231 ? -19.998 12.856 43.199 1.00 27.17 231 HIS A C 1
ATOM 4919 O O . HIS B 1 231 ? -20.497 12.455 42.167 1.00 26.14 231 HIS A O 1
ATOM 4926 N N . GLY B 1 232 ? -19.650 12.053 44.202 1.00 26.65 232 GLY A N 1
ATOM 4927 C CA . GLY B 1 232 ? -19.794 10.612 44.125 1.00 25.71 232 GLY A CA 1
ATOM 4928 C C . GLY B 1 232 ? -18.719 9.929 43.287 1.00 26.67 232 GLY A C 1
ATOM 4929 O O . GLY B 1 232 ? -18.815 8.729 43.038 1.00 24.04 232 GLY A O 1
ATOM 4930 N N . ILE B 1 233 ? -17.687 10.675 42.857 1.00 25.56 233 ILE A N 1
ATOM 4931 C CA . ILE B 1 233 ? -16.578 10.052 42.130 1.00 25.38 233 ILE A CA 1
ATOM 4932 C C . ILE B 1 233 ? -15.843 9.145 43.116 1.00 26.43 233 ILE A C 1
ATOM 4933 O O . ILE B 1 233 ? -15.508 9.550 44.229 1.00 29.76 233 ILE A O 1
ATOM 4938 N N . LEU B 1 234 ? -15.597 7.911 42.731 1.00 26.71 234 LEU A N 1
ATOM 4939 C CA . LEU B 1 234 ? -14.937 6.969 43.635 1.00 27.31 234 LEU A CA 1
ATOM 4940 C C . LEU B 1 234 ? -13.439 7.190 43.631 1.00 27.22 234 LEU A C 1
ATOM 4941 O O . LEU B 1 234 ? -12.871 7.487 42.594 1.00 27.37 234 LEU A O 1
ATOM 4946 N N . VAL B 1 235 ? -12.803 6.975 44.775 1.00 27.23 235 VAL A N 1
ATOM 4947 C CA . VAL B 1 235 ? -11.400 7.311 44.948 1.00 27.11 235 VAL A CA 1
ATOM 4948 C C . VAL B 1 235 ? -10.619 6.022 44.984 1.00 27.26 235 VAL A C 1
ATOM 4949 O O . VAL B 1 235 ? -10.906 5.155 45.804 1.00 25.76 235 VAL A O 1
ATOM 4953 N N . VAL B 1 236 ? -9.660 5.899 44.050 1.00 25.44 236 VAL A N 1
ATOM 4954 C CA . VAL B 1 236 ? -8.889 4.704 43.874 1.00 23.87 236 VAL A CA 1
ATOM 4955 C C . VAL B 1 236 ? -7.426 5.021 44.147 1.00 24.39 236 VAL A C 1
ATOM 4956 O O . VAL B 1 236 ? -6.848 5.817 43.426 1.00 26.46 236 VAL A O 1
ATOM 4960 N N . VAL B 1 237 ? -6.833 4.386 45.157 1.00 24.56 237 VAL A N 1
ATOM 4961 C CA . VAL B 1 237 ? -5.389 4.493 45.384 1.00 25.14 237 VAL A CA 1
ATOM 4962 C C . VAL B 1 237 ? -4.670 3.240 44.872 1.00 23.87 237 VAL A C 1
ATOM 4963 O O . VAL B 1 237 ? -4.969 2.117 45.274 1.00 22.28 237 VAL A O 1
ATOM 4967 N N . ASP B 1 238 ? -3.701 3.470 43.985 1.00 24.50 238 ASP A N 1
ATOM 4968 C CA . ASP B 1 238 ? -2.741 2.466 43.530 1.00 24.78 238 ASP A CA 1
ATOM 4969 C C . ASP B 1 238 ? -1.546 2.309 44.491 1.00 25.28 238 ASP A C 1
ATOM 4970 O O . ASP B 1 238 ? -0.579 3.081 44.464 1.00 26.48 238 ASP A O 1
ATOM 4975 N N . GLU B 1 239 ? -1.586 1.266 45.304 1.00 24.14 239 GLU A N 1
ATOM 4976 C CA . GLU B 1 239 ? -0.546 0.979 46.254 1.00 23.23 239 GLU A CA 1
ATOM 4977 C C . GLU B 1 239 ? 0.429 -0.064 45.716 1.00 22.80 239 GLU A C 1
ATOM 4978 O O . GLU B 1 239 ? 1.194 -0.624 46.462 1.00 21.13 239 GLU A O 1
ATOM 4984 N N . VAL B 1 240 ? 0.430 -0.309 44.408 1.00 22.89 240 VAL A N 1
ATOM 4985 C CA . VAL B 1 240 ? 1.181 -1.429 43.867 1.00 21.86 240 VAL A CA 1
ATOM 4986 C C . VAL B 1 240 ? 2.677 -1.231 44.085 1.00 22.77 240 VAL A C 1
ATOM 4987 O O . VAL B 1 240 ? 3.377 -2.194 44.397 1.00 23.67 240 VAL A O 1
ATOM 4991 N N . LYS B 1 241 ? 3.154 -0.000 43.988 1.00 21.88 241 LYS A N 1
ATOM 4992 C CA . LYS B 1 241 ? 4.619 0.233 44.037 1.00 23.65 241 LYS A CA 1
ATOM 4993 C C . LYS B 1 241 ? 5.164 0.502 45.423 1.00 23.87 241 LYS A C 1
ATOM 4994 O O . LYS B 1 241 ? 6.200 0.001 45.789 1.00 26.86 241 LYS A O 1
ATOM 5000 N N . VAL B 1 242 ? 4.474 1.328 46.179 1.00 24.79 242 VAL A N 1
ATOM 5001 C CA . VAL B 1 242 ? 4.972 1.750 47.493 1.00 25.28 242 VAL A CA 1
ATOM 5002 C C . VAL B 1 242 ? 4.116 1.202 48.629 1.00 25.14 242 VAL A C 1
ATOM 5003 O O . VAL B 1 242 ? 4.173 1.694 49.766 1.00 27.52 242 VAL A O 1
ATOM 5007 N N . GLY B 1 243 ? 3.294 0.212 48.325 1.00 25.33 243 GLY A N 1
ATOM 5008 C CA . GLY B 1 243 ? 2.433 -0.386 49.352 1.00 23.95 243 GLY A CA 1
ATOM 5009 C C . GLY B 1 243 ? 3.140 -1.316 50.331 1.00 23.63 243 GLY A C 1
ATOM 5010 O O . GLY B 1 243 ? 4.366 -1.678 50.174 1.00 20.60 243 GLY A O 1
ATOM 5011 N N . LEU B 1 244 ? 2.353 -1.687 51.337 1.00 21.59 244 LEU A N 1
ATOM 5012 C CA . LEU B 1 244 ? 2.675 -2.748 52.282 1.00 24.30 244 LEU A CA 1
ATOM 5013 C C . LEU B 1 244 ? 4.001 -2.574 53.083 1.00 24.55 244 LEU A C 1
ATOM 5014 O O . LEU B 1 244 ? 4.952 -3.360 52.918 1.00 22.65 244 LEU A O 1
ATOM 5019 N N . GLY B 1 245 ? 4.026 -1.532 53.915 1.00 24.25 245 GLY A N 1
ATOM 5020 C CA . GLY B 1 245 ? 5.089 -1.346 54.894 1.00 25.49 245 GLY A CA 1
ATOM 5021 C C . GLY B 1 245 ? 6.235 -0.467 54.435 1.00 26.72 245 GLY A C 1
ATOM 5022 O O . GLY B 1 245 ? 6.866 0.197 55.251 1.00 29.78 245 GLY A O 1
ATOM 5023 N N . ARG B 1 246 ? 6.464 -0.388 53.129 1.00 24.75 246 ARG A N 1
ATOM 5024 C CA . ARG B 1 246 ? 7.686 0.225 52.617 1.00 24.01 246 ARG A CA 1
ATOM 5025 C C . ARG B 1 246 ? 7.858 1.697 53.006 1.00 22.92 246 ARG A C 1
ATOM 5026 O O . ARG B 1 246 ? 8.955 2.143 53.260 1.00 22.26 246 ARG A O 1
ATOM 5034 N N . THR B 1 247 ? 6.758 2.451 53.033 1.00 22.16 247 THR A N 1
ATOM 5035 C CA . THR B 1 247 ? 6.828 3.874 53.349 1.00 21.47 247 THR A CA 1
ATOM 5036 C C . THR B 1 247 ? 6.835 4.198 54.852 1.00 21.09 247 THR A C 1
ATOM 5037 O O . THR B 1 247 ? 6.795 5.364 55.194 1.00 22.43 247 THR A O 1
ATOM 5041 N N . GLY B 1 248 ? 6.932 3.183 55.727 1.00 21.37 248 GLY A N 1
ATOM 5042 C CA . GLY B 1 248 ? 6.918 3.416 57.168 1.00 23.26 248 GLY A CA 1
ATOM 5043 C C . GLY B 1 248 ? 5.513 3.354 57.808 1.00 24.02 248 GLY A C 1
ATOM 5044 O O . GLY B 1 248 ? 5.385 3.443 59.011 1.00 23.52 248 GLY A O 1
ATOM 5045 N N . LEU B 1 249 ? 4.469 3.260 57.004 1.00 22.86 249 LEU A N 1
ATOM 5046 C CA . LEU B 1 249 ? 3.146 2.889 57.502 1.00 25.81 249 LEU A CA 1
ATOM 5047 C C . LEU B 1 249 ? 2.704 1.721 56.617 1.00 28.19 249 LEU A C 1
ATOM 5048 O O . LEU B 1 249 ? 3.356 1.432 55.577 1.00 24.49 249 LEU A O 1
ATOM 5053 N N . MET B 1 250 ? 1.610 1.049 56.991 1.00 26.72 250 MET A N 1
ATOM 5054 C CA . MET B 1 250 ? 1.264 -0.165 56.265 1.00 28.02 250 MET A CA 1
ATOM 5055 C C . MET B 1 250 ? 0.974 0.228 54.811 1.00 27.98 250 MET A C 1
ATOM 5056 O O . MET B 1 250 ? 1.416 -0.441 53.889 1.00 24.66 250 MET A O 1
ATOM 5061 N N . HIS B 1 251 ? 0.220 1.316 54.643 1.00 28.42 251 HIS A N 1
ATOM 5062 C CA . HIS B 1 251 ? -0.193 1.806 53.334 1.00 27.67 251 HIS A CA 1
ATOM 5063 C C . HIS B 1 251 ? 0.288 3.224 53.175 1.00 26.98 251 HIS A C 1
ATOM 5064 O O . HIS B 1 251 ? 0.175 4.041 54.127 1.00 25.77 251 HIS A O 1
ATOM 5071 N N . CYS B 1 252 ? 0.814 3.527 51.982 1.00 26.45 252 CYS A N 1
ATOM 5072 C CA . CYS B 1 252 ? 1.297 4.884 51.686 1.00 25.92 252 CYS A CA 1
ATOM 5073 C C . CYS B 1 252 ? 0.177 5.900 51.786 1.00 22.59 252 CYS A C 1
ATOM 5074 O O . CYS B 1 252 ? 0.400 7.001 52.228 1.00 21.98 252 CYS A O 1
ATOM 5077 N N . PHE B 1 253 ? -1.042 5.544 51.413 1.00 24.15 253 PHE A N 1
ATOM 5078 C CA . PHE B 1 253 ? -2.149 6.511 51.577 1.00 24.68 253 PHE A CA 1
ATOM 5079 C C . PHE B 1 253 ? -2.415 6.924 53.040 1.00 23.45 253 PHE A C 1
ATOM 5080 O O . PHE B 1 253 ? -2.987 7.983 53.296 1.00 25.66 253 PHE A O 1
ATOM 5088 N N . GLN B 1 254 ? -1.957 6.143 53.994 1.00 24.54 254 GLN A N 1
ATOM 5089 C CA . GLN B 1 254 ? -2.133 6.524 55.416 1.00 27.36 254 GLN A CA 1
ATOM 5090 C C . GLN B 1 254 ? -1.344 7.776 55.810 1.00 29.33 254 GLN A C 1
ATOM 5091 O O . GLN B 1 254 ? -1.751 8.442 56.757 1.00 30.79 254 GLN A O 1
ATOM 5097 N N . HIS B 1 255 ? -0.262 8.106 55.073 1.00 26.48 255 HIS A N 1
ATOM 5098 C CA . HIS B 1 255 ? 0.459 9.338 55.273 1.00 26.10 255 HIS A CA 1
ATOM 5099 C C . HIS B 1 255 ? -0.348 10.516 54.783 1.00 29.30 255 HIS A C 1
ATOM 5100 O O . HIS B 1 255 ? -0.060 11.664 55.143 1.00 29.23 255 HIS A O 1
ATOM 5107 N N . GLU B 1 256 ? -1.330 10.279 53.912 1.00 28.38 256 GLU A N 1
ATOM 5108 C CA . GLU B 1 256 ? -1.838 11.361 53.112 1.00 28.48 256 GLU A CA 1
ATOM 5109 C C . GLU B 1 256 ? -3.278 11.739 53.464 1.00 30.26 256 GLU A C 1
ATOM 5110 O O . GLU B 1 256 ? -3.889 12.590 52.802 1.00 29.94 256 GLU A O 1
ATOM 5116 N N . GLY B 1 257 ? -3.789 11.144 54.525 1.00 28.48 257 GLY A N 1
ATOM 5117 C CA . GLY B 1 257 ? -5.108 11.495 55.016 1.00 33.07 257 GLY A CA 1
ATOM 5118 C C . GLY B 1 257 ? -6.229 10.982 54.140 1.00 32.98 257 GLY A C 1
ATOM 5119 O O . GLY B 1 257 ? -7.323 11.505 54.209 1.00 35.88 257 GLY A O 1
ATOM 5120 N N . LEU B 1 258 ? -5.959 9.960 53.325 1.00 33.35 258 LEU A N 1
ATOM 5121 C CA . LEU B 1 258 ? -6.934 9.441 52.339 1.00 33.66 258 LEU A CA 1
ATOM 5122 C C . LEU B 1 258 ? -7.763 8.300 52.918 1.00 30.39 258 LEU A C 1
ATOM 5123 O O . LEU B 1 258 ? -7.263 7.506 53.651 1.00 29.70 258 LEU A O 1
ATOM 5128 N N . GLU B 1 259 ? -9.022 8.246 52.530 1.00 32.22 259 GLU A N 1
ATOM 5129 C CA . GLU B 1 259 ? -9.955 7.164 52.914 1.00 33.51 259 GLU A CA 1
ATOM 5130 C C . GLU B 1 259 ? -10.492 6.638 51.588 1.00 33.24 259 GLU A C 1
ATOM 5131 O O . GLU B 1 259 ? -11.612 6.975 51.234 1.00 31.42 259 GLU A O 1
ATOM 5133 N N . PRO B 1 260 ? -9.672 5.881 50.836 1.00 32.93 260 PRO A N 1
ATOM 5134 C CA . PRO B 1 260 ? -10.038 5.430 49.516 1.00 32.58 260 PRO A CA 1
ATOM 5135 C C . PRO B 1 260 ? -11.229 4.476 49.466 1.00 28.52 260 PRO A C 1
ATOM 5136 O O . PRO B 1 260 ? -11.412 3.786 50.361 1.00 27.87 260 PRO A O 1
ATOM 5140 N N . ASP B 1 261 ? -11.951 4.504 48.354 1.00 27.94 261 ASP A N 1
ATOM 5141 C CA . ASP B 1 261 ? -13.061 3.571 48.064 1.00 28.27 261 ASP A CA 1
ATOM 5142 C C . ASP B 1 261 ? -12.505 2.255 47.521 1.00 27.00 261 ASP A C 1
ATOM 5143 O O . ASP B 1 261 ? -13.173 1.266 47.657 1.00 24.11 261 ASP A O 1
ATOM 5148 N N . MET B 1 262 ? -11.269 2.270 47.004 1.00 24.63 262 MET A N 1
ATOM 5149 C CA . MET B 1 262 ? -10.748 1.120 46.328 1.00 24.67 262 MET A CA 1
ATOM 5150 C C . MET B 1 262 ? -9.234 1.270 46.362 1.00 24.91 262 MET A C 1
ATOM 5151 O O . MET B 1 262 ? -8.714 2.373 46.230 1.00 24.33 262 MET A O 1
ATOM 5156 N N . VAL B 1 263 ? -8.556 0.168 46.603 1.00 24.77 263 VAL A N 1
ATOM 5157 C CA . VAL B 1 263 ? -7.117 0.152 46.715 1.00 24.36 263 VAL A CA 1
ATOM 5158 C C . VAL B 1 263 ? -6.642 -0.956 45.819 1.00 25.75 263 VAL A C 1
ATOM 5159 O O . VAL B 1 263 ? -7.208 -2.057 45.838 1.00 26.08 263 VAL A O 1
ATOM 5163 N N . VAL B 1 264 ? -5.583 -0.691 45.052 1.00 26.75 264 VAL A N 1
ATOM 5164 C CA . VAL B 1 264 ? -4.994 -1.718 44.202 1.00 25.99 264 VAL A CA 1
ATOM 5165 C C . VAL B 1 264 ? -3.608 -2.122 44.734 1.00 25.79 264 VAL A C 1
ATOM 5166 O O . VAL B 1 264 ? -2.777 -1.248 45.030 1.00 24.81 264 VAL A O 1
ATOM 5170 N N . PHE B 1 265 ? -3.390 -3.429 44.838 1.00 22.56 265 PHE A N 1
ATOM 5171 C CA . PHE B 1 265 ? -2.134 -4.014 45.365 1.00 23.60 265 PHE A CA 1
ATOM 5172 C C . PHE B 1 265 ? -1.438 -4.875 44.320 1.00 22.79 265 PHE A C 1
ATOM 5173 O O . PHE B 1 265 ? -2.073 -5.458 43.460 1.00 21.22 265 PHE A O 1
ATOM 5181 N N . GLY B 1 266 ? -0.123 -4.963 44.410 1.00 21.56 266 GLY A N 1
ATOM 5182 C CA . GLY B 1 266 ? 0.603 -5.816 43.531 1.00 21.49 266 GLY A CA 1
ATOM 5183 C C . GLY B 1 266 ? 2.048 -5.916 43.956 1.00 22.70 266 GLY A C 1
ATOM 5184 O O . GLY B 1 266 ? 2.374 -5.778 45.121 1.00 22.64 266 GLY A O 1
ATOM 5185 N N . LYS B 1 267 ? 2.905 -6.144 42.980 1.00 23.52 267 LYS A N 1
ATOM 5186 C CA . LYS B 1 267 ? 4.327 -6.256 43.207 1.00 24.31 267 LYS A CA 1
ATOM 5187 C C . LYS B 1 267 ? 4.680 -6.993 44.495 1.00 24.70 267 LYS A C 1
ATOM 5188 O O . LYS B 1 267 ? 4.663 -8.242 44.537 1.00 22.64 267 LYS A O 1
ATOM 5194 N N . GLY B 1 268 ? 5.025 -6.259 45.531 1.00 23.37 268 GLY A N 1
ATOM 5195 C CA . GLY B 1 268 ? 5.496 -6.891 46.771 1.00 24.48 268 GLY A CA 1
ATOM 5196 C C . GLY B 1 268 ? 4.496 -7.781 47.502 1.00 24.21 268 GLY A C 1
ATOM 5197 O O . GLY B 1 268 ? 4.900 -8.665 48.282 1.00 23.73 268 GLY A O 1
ATOM 5198 N N . LEU B 1 269 ? 3.202 -7.570 47.246 1.00 23.51 269 LEU A N 1
ATOM 5199 C CA . LEU B 1 269 ? 2.156 -8.450 47.799 1.00 24.22 269 LEU A CA 1
ATOM 5200 C C . LEU B 1 269 ? 2.484 -9.945 47.647 1.00 23.26 269 LEU A C 1
ATOM 5201 O O . LEU B 1 269 ? 2.277 -10.732 48.577 1.00 23.25 269 LEU A O 1
ATOM 5206 N N . GLY B 1 270 ? 3.056 -10.305 46.499 1.00 22.26 270 GLY A N 1
ATOM 5207 C CA . GLY B 1 270 ? 3.392 -11.671 46.186 1.00 20.96 270 GLY A CA 1
ATOM 5208 C C . GLY B 1 270 ? 4.726 -12.161 46.693 1.00 20.49 270 GLY A C 1
ATOM 5209 O O . GLY B 1 270 ? 5.007 -13.322 46.639 1.00 20.41 270 GLY A O 1
ATOM 5210 N N . GLY B 1 271 ? 5.576 -11.276 47.155 1.00 22.60 271 GLY A N 1
ATOM 5211 C CA . GLY B 1 271 ? 6.838 -11.679 47.730 1.00 22.26 271 GLY A CA 1
ATOM 5212 C C . GLY B 1 271 ? 7.768 -12.335 46.751 1.00 23.66 271 GLY A C 1
ATOM 5213 O O . GLY B 1 271 ? 8.704 -13.054 47.170 1.00 24.95 271 GLY A O 1
ATOM 5214 N N . GLY B 1 272 ? 7.548 -12.083 45.459 1.00 23.69 272 GLY A N 1
ATOM 5215 C CA . GLY B 1 272 ? 8.377 -12.687 44.394 1.00 25.77 272 GLY A CA 1
ATOM 5216 C C . GLY B 1 272 ? 7.574 -13.645 43.522 1.00 25.06 272 GLY A C 1
ATOM 5217 O O . GLY B 1 272 ? 8.072 -14.108 42.492 1.00 23.76 272 GLY A O 1
ATOM 5218 N N . LEU B 1 273 ? 6.335 -13.932 43.943 1.00 23.26 273 LEU A N 1
ATOM 5219 C CA . LEU B 1 273 ? 5.387 -14.683 43.108 1.00 25.52 273 LEU A CA 1
ATOM 5220 C C . LEU B 1 273 ? 4.362 -13.708 42.547 1.00 23.10 273 LEU A C 1
ATOM 5221 O O . LEU B 1 273 ? 4.116 -12.686 43.148 1.00 21.65 273 LEU A O 1
ATOM 5226 N N . PRO B 1 274 ? 3.728 -14.047 41.412 1.00 22.85 274 PRO A N 1
ATOM 5227 C CA . PRO B 1 274 ? 2.826 -13.082 40.807 1.00 22.50 274 PRO A CA 1
ATOM 5228 C C . PRO B 1 274 ? 1.506 -13.017 41.574 1.00 22.22 274 PRO A C 1
ATOM 5229 O O . PRO B 1 274 ? 0.817 -14.012 41.666 1.00 22.12 274 PRO A O 1
ATOM 5233 N N . LEU B 1 275 ? 1.184 -11.862 42.115 1.00 21.91 275 LEU A N 1
ATOM 5234 C CA . LEU B 1 275 ? -0.066 -11.688 42.885 1.00 21.36 275 LEU A CA 1
ATOM 5235 C C . LEU B 1 275 ? -0.469 -10.226 42.905 1.00 21.66 275 LEU A C 1
ATOM 5236 O O . LEU B 1 275 ? 0.344 -9.358 43.202 1.00 20.46 275 LEU A O 1
ATOM 5241 N N . SER B 1 276 ? -1.735 -9.962 42.602 1.00 19.78 276 SER A N 1
ATOM 5242 C CA . SER B 1 276 ? -2.291 -8.639 42.731 1.00 20.96 276 SER A CA 1
ATOM 5243 C C . SER B 1 276 ? -3.701 -8.713 43.336 1.00 20.79 276 SER A C 1
ATOM 5244 O O . SER B 1 276 ? -4.289 -9.764 43.450 1.00 18.45 276 SER A O 1
ATOM 5247 N N . ALA B 1 277 ? -4.237 -7.576 43.706 1.00 21.82 277 ALA A N 1
ATOM 5248 C CA . ALA B 1 277 ? -5.577 -7.567 44.294 1.00 23.15 277 ALA A CA 1
ATOM 5249 C C . ALA B 1 277 ? -6.210 -6.233 44.170 1.00 22.88 277 ALA A C 1
ATOM 5250 O O . ALA B 1 277 ? -5.528 -5.216 44.174 1.00 23.75 277 ALA A O 1
ATOM 5252 N N . VAL B 1 278 ? -7.539 -6.247 44.128 1.00 22.35 278 VAL A N 1
ATOM 5253 C CA . VAL B 1 278 ? -8.318 -5.050 44.137 1.00 24.48 278 VAL A CA 1
ATOM 5254 C C . VAL B 1 278 ? -9.269 -5.243 45.326 1.00 25.92 278 VAL A C 1
ATOM 5255 O O . VAL B 1 278 ? -9.983 -6.256 45.420 1.00 23.91 278 VAL A O 1
ATOM 5259 N N . VAL B 1 279 ? -9.272 -4.257 46.212 1.00 25.73 279 VAL A N 1
ATOM 5260 C CA . VAL B 1 279 ? -10.186 -4.226 47.338 1.00 27.34 279 VAL A CA 1
ATOM 5261 C C . VAL B 1 279 ? -11.098 -3.073 47.144 1.00 24.48 279 VAL A C 1
ATOM 5262 O O . VAL B 1 279 ? -10.635 -1.942 47.123 1.00 23.32 279 VAL A O 1
ATOM 5266 N N . GLY B 1 280 ? -12.400 -3.341 47.008 1.00 24.83 280 GLY A N 1
ATOM 5267 C CA . GLY B 1 280 ? -13.343 -2.276 46.712 1.00 24.56 280 GLY A CA 1
ATOM 5268 C C . GLY B 1 280 ? -14.728 -2.475 47.314 1.00 27.48 280 GLY A C 1
ATOM 5269 O O . GLY B 1 280 ? -14.989 -3.486 47.953 1.00 26.01 280 GLY A O 1
ATOM 5270 N N . PRO B 1 281 ? -15.621 -1.488 47.131 1.00 28.08 281 PRO A N 1
ATOM 5271 C CA . PRO B 1 281 ? -16.970 -1.617 47.759 1.00 30.18 281 PRO A CA 1
ATOM 5272 C C . PRO B 1 281 ? -17.697 -2.831 47.218 1.00 32.50 281 PRO A C 1
ATOM 5273 O O . PRO B 1 281 ? -17.502 -3.173 46.045 1.00 33.79 281 PRO A O 1
ATOM 5277 N N . GLN B 1 282 ? -18.520 -3.491 48.032 1.00 33.60 282 GLN A N 1
ATOM 5278 C CA . GLN B 1 282 ? -19.163 -4.697 47.573 1.00 32.47 282 GLN A CA 1
ATOM 5279 C C . GLN B 1 282 ? -20.101 -4.437 46.387 1.00 30.69 282 GLN A C 1
ATOM 5280 O O . GLN B 1 282 ? -20.145 -5.232 45.462 1.00 33.15 282 GLN A O 1
ATOM 5286 N N . TRP B 1 283 ? -20.794 -3.309 46.362 1.00 31.40 283 TRP A N 1
ATOM 5287 C CA . TRP B 1 283 ? -21.737 -3.052 45.274 1.00 32.00 283 TRP A CA 1
ATOM 5288 C C . TRP B 1 283 ? -21.043 -2.920 43.928 1.00 34.44 283 TRP A C 1
ATOM 5289 O O . TRP B 1 283 ? -21.685 -3.103 42.897 1.00 32.38 283 TRP A O 1
ATOM 5300 N N . VAL B 1 284 ? -19.748 -2.569 43.942 1.00 32.93 284 VAL A N 1
ATOM 5301 C CA . VAL B 1 284 ? -18.940 -2.545 42.730 1.00 30.81 284 VAL A CA 1
ATOM 5302 C C . VAL B 1 284 ? -18.383 -3.924 42.420 1.00 30.20 284 VAL A C 1
ATOM 5303 O O . VAL B 1 284 ? -18.553 -4.451 41.319 1.00 30.97 284 VAL A O 1
ATOM 5307 N N . MET B 1 285 ? -17.767 -4.546 43.412 1.00 28.06 285 MET A N 1
ATOM 5308 C CA . MET B 1 285 ? -17.028 -5.782 43.192 1.00 30.08 285 MET A CA 1
ATOM 5309 C C . MET B 1 285 ? -17.936 -6.998 42.941 1.00 30.70 285 MET A C 1
ATOM 5310 O O . MET B 1 285 ? -17.474 -8.054 42.488 1.00 27.92 285 MET A O 1
ATOM 5315 N N . ASP B 1 286 ? -19.230 -6.845 43.248 1.00 33.40 286 ASP A N 1
ATOM 5316 C CA . ASP B 1 286 ? -20.219 -7.882 42.988 1.00 32.54 286 ASP A CA 1
ATOM 5317 C C . ASP B 1 286 ? -21.124 -7.450 41.805 1.00 33.95 286 ASP A C 1
ATOM 5318 O O . ASP B 1 286 ? -22.236 -7.942 41.636 1.00 33.98 286 ASP A O 1
ATOM 5323 N N . HIS B 1 287 ? -20.631 -6.539 40.979 1.00 35.45 287 HIS A N 1
ATOM 5324 C CA . HIS B 1 287 ? -21.419 -5.950 39.906 1.00 35.98 287 HIS A CA 1
ATOM 5325 C C . HIS B 1 287 ? -22.094 -7.045 39.079 1.00 36.18 287 HIS A C 1
ATOM 5326 O O . HIS B 1 287 ? -23.284 -6.944 38.795 1.00 35.78 287 HIS A O 1
ATOM 5333 N N . ALA B 1 288 ? -21.328 -8.068 38.703 1.00 34.03 288 ALA A N 1
ATOM 5334 C CA . ALA B 1 288 ? -21.828 -9.196 37.902 1.00 35.14 288 ALA A CA 1
ATOM 5335 C C . ALA B 1 288 ? -20.945 -10.402 38.127 1.00 36.42 288 ALA A C 1
ATOM 5336 O O . ALA B 1 288 ? -19.750 -10.242 38.309 1.00 32.82 288 ALA A O 1
ATOM 5338 N N . PRO B 1 289 ? -21.519 -11.614 38.087 1.00 35.00 289 PRO A N 1
ATOM 5339 C CA . PRO B 1 289 ? -20.668 -12.800 38.139 1.00 33.51 289 PRO A CA 1
ATOM 5340 C C . PRO B 1 289 ? -19.798 -12.965 36.914 1.00 32.25 289 PRO A C 1
ATOM 5341 O O . PRO B 1 289 ? -20.151 -12.536 35.837 1.00 31.99 289 PRO A O 1
ATOM 5345 N N . ALA B 1 290 ? -18.652 -13.602 37.073 1.00 31.47 290 ALA A N 1
ATOM 5346 C CA . ALA B 1 290 ? -17.886 -14.017 35.920 1.00 32.51 290 ALA A CA 1
ATOM 5347 C C . ALA B 1 290 ? -17.537 -12.817 35.037 1.00 30.96 290 ALA A C 1
ATOM 5348 O O . ALA B 1 290 ? -17.399 -12.954 33.844 1.00 32.63 290 ALA A O 1
ATOM 5350 N N . PHE B 1 291 ? -17.366 -11.651 35.644 1.00 30.14 291 PHE A N 1
ATOM 5351 C CA . PHE B 1 291 ? -17.162 -10.423 34.915 1.00 28.30 291 PHE A CA 1
ATOM 5352 C C . PHE B 1 291 ? -15.670 -10.166 34.570 1.00 26.07 291 PHE A C 1
ATOM 5353 O O . PHE B 1 291 ? -15.374 -9.595 33.534 1.00 22.50 291 PHE A O 1
ATOM 5361 N N . VAL B 1 292 ? -14.754 -10.610 35.432 1.00 26.93 292 VAL A N 1
ATOM 5362 C CA . VAL B 1 292 ? -13.275 -10.469 35.218 1.00 27.12 292 VAL A CA 1
ATOM 5363 C C . VAL B 1 292 ? -12.597 -11.765 35.668 1.00 27.99 292 VAL A C 1
ATOM 5364 O O . VAL B 1 292 ? -12.235 -11.916 36.834 1.00 30.53 292 VAL A O 1
ATOM 5368 N N . LEU B 1 293 ? -12.432 -12.692 34.731 1.00 26.50 293 LEU A N 1
ATOM 5369 C CA . LEU B 1 293 ? -11.971 -14.033 34.988 1.00 26.44 293 LEU A CA 1
ATOM 5370 C C . LEU B 1 293 ? -10.586 -14.211 34.402 1.00 27.76 293 LEU A C 1
ATOM 5371 O O . LEU B 1 293 ? -10.288 -13.806 33.262 1.00 27.44 293 LEU A O 1
ATOM 5376 N N . GLN B 1 294 ? -9.731 -14.783 35.226 1.00 28.28 294 GLN A N 1
ATOM 5377 C CA . GLN B 1 294 ? -8.457 -15.286 34.805 1.00 28.62 294 GLN A CA 1
ATOM 5378 C C . GLN B 1 294 ? -8.330 -16.594 35.546 1.00 28.69 294 GLN A C 1
ATOM 5379 O O . GLN B 1 294 ? -8.462 -16.626 36.796 1.00 27.86 294 GLN A O 1
ATOM 5385 N N . THR B 1 295 ? -8.090 -17.661 34.786 1.00 28.04 295 THR A N 1
ATOM 5386 C CA . THR B 1 295 ? -8.189 -19.021 35.310 1.00 31.00 295 THR A CA 1
ATOM 5387 C C . THR B 1 295 ? -7.427 -19.250 36.625 1.00 30.73 295 THR A C 1
ATOM 5388 O O . THR B 1 295 ? -8.048 -19.639 37.607 1.00 31.73 295 THR A O 1
ATOM 5392 N N . THR B 1 296 ? -6.121 -18.983 36.647 1.00 28.32 296 THR A N 1
ATOM 5393 C CA . THR B 1 296 ? -5.313 -19.287 37.831 1.00 28.06 296 THR A CA 1
ATOM 5394 C C . THR B 1 296 ? -5.267 -18.195 38.872 1.00 28.58 296 THR A C 1
ATOM 5395 O O . THR B 1 296 ? -4.599 -18.348 39.876 1.00 32.64 296 THR A O 1
ATOM 5399 N N . ALA B 1 297 ? -5.951 -17.080 38.665 1.00 29.75 297 ALA A N 1
ATOM 5400 C CA . ALA B 1 297 ? -6.014 -16.072 39.701 1.00 28.96 297 ALA A CA 1
ATOM 5401 C C . ALA B 1 297 ? -6.563 -16.650 41.015 1.00 28.88 297 ALA A C 1
ATOM 5402 O O . ALA B 1 297 ? -7.446 -17.548 41.062 1.00 26.23 297 ALA A O 1
ATOM 5404 N N . GLY B 1 298 ? -5.985 -16.160 42.104 1.00 28.06 298 GLY A N 1
ATOM 5405 C CA . GLY B 1 298 ? -6.352 -16.640 43.421 1.00 25.65 298 GLY A CA 1
ATOM 5406 C C . GLY B 1 298 ? -5.917 -18.061 43.665 1.00 24.83 298 GLY A C 1
ATOM 5407 O O . GLY B 1 298 ? -6.451 -18.727 44.570 1.00 26.68 298 GLY A O 1
ATOM 5408 N N . ASN B 1 299 ? -4.908 -18.520 42.925 1.00 22.09 299 ASN A N 1
ATOM 5409 C CA . ASN B 1 299 ? -4.403 -19.846 43.154 1.00 23.31 299 ASN A CA 1
ATOM 5410 C C . ASN B 1 299 ? -3.761 -19.909 44.548 1.00 23.32 299 ASN A C 1
ATOM 5411 O O . ASN B 1 299 ? -3.351 -18.869 45.091 1.00 22.56 299 ASN A O 1
ATOM 5416 N N . PRO B 1 300 ? -3.725 -21.107 45.142 1.00 23.13 300 PRO A N 1
ATOM 5417 C CA . PRO B 1 300 ? -3.336 -21.237 46.562 1.00 23.53 300 PRO A CA 1
ATOM 5418 C C . PRO B 1 300 ? -1.851 -21.039 46.814 1.00 22.93 300 PRO A C 1
ATOM 5419 O O . PRO B 1 300 ? -1.473 -20.756 47.938 1.00 24.31 300 PRO A O 1
ATOM 5423 N N . VAL B 1 301 ? -1.020 -21.237 45.795 1.00 22.79 301 VAL A N 1
ATOM 5424 C CA . VAL B 1 301 ? 0.432 -20.993 45.939 1.00 23.32 301 VAL A CA 1
ATOM 5425 C C . VAL B 1 301 ? 0.769 -19.479 46.017 1.00 24.93 301 VAL A C 1
ATOM 5426 O O . VAL B 1 301 ? 1.464 -19.043 46.950 1.00 27.50 301 VAL A O 1
ATOM 5430 N N . ALA B 1 302 ? 0.278 -18.661 45.076 1.00 24.14 302 ALA A N 1
ATOM 5431 C CA . ALA B 1 302 ? 0.577 -17.217 45.130 1.00 23.93 302 ALA A CA 1
ATOM 5432 C C . ALA B 1 302 ? -0.084 -16.571 46.357 1.00 23.91 302 ALA A C 1
ATOM 5433 O O . ALA B 1 302 ? 0.541 -15.761 47.040 1.00 22.20 302 ALA A O 1
ATOM 5435 N N . THR B 1 303 ? -1.336 -16.936 46.656 1.00 23.72 303 THR A N 1
ATOM 5436 C CA . THR B 1 303 ? -2.014 -16.327 47.774 1.00 23.97 303 THR A CA 1
ATOM 5437 C C . THR B 1 303 ? -1.386 -16.757 49.107 1.00 24.71 303 THR A C 1
ATOM 5438 O O . THR B 1 303 ? -1.260 -15.954 49.995 1.00 27.28 303 THR A O 1
ATOM 5442 N N . ALA B 1 304 ? -0.927 -17.987 49.225 1.00 25.21 304 ALA A N 1
ATOM 5443 C CA . ALA B 1 304 ? -0.150 -18.367 50.395 1.00 25.73 304 ALA A CA 1
ATOM 5444 C C . ALA B 1 304 ? 1.075 -17.431 50.573 1.00 25.82 304 ALA A C 1
ATOM 5445 O O . ALA B 1 304 ? 1.282 -16.886 51.674 1.00 24.44 304 ALA A O 1
ATOM 5447 N N . ALA B 1 305 ? 1.869 -17.249 49.507 1.00 23.77 305 ALA A N 1
ATOM 5448 C CA . ALA B 1 305 ? 3.055 -16.365 49.546 1.00 22.98 305 ALA A CA 1
ATOM 5449 C C . ALA B 1 305 ? 2.607 -14.986 50.041 1.00 23.43 305 ALA A C 1
ATOM 5450 O O . ALA B 1 305 ? 3.256 -14.355 50.896 1.00 24.89 305 ALA A O 1
ATOM 5452 N N . GLY B 1 306 ? 1.455 -14.537 49.564 1.00 23.07 306 GLY A N 1
ATOM 5453 C CA . GLY B 1 306 ? 0.906 -13.265 49.993 1.00 24.37 306 GLY A CA 1
ATOM 5454 C C . GLY B 1 306 ? 0.592 -13.203 51.496 1.00 25.63 306 GLY A C 1
ATOM 5455 O O . GLY B 1 306 ? 0.852 -12.174 52.163 1.00 22.98 306 GLY A O 1
ATOM 5456 N N . ARG B 1 307 ? 0.012 -14.271 52.018 1.00 24.27 307 ARG A N 1
ATOM 5457 C CA . ARG B 1 307 ? -0.258 -14.328 53.466 1.00 28.01 307 ARG A CA 1
ATOM 5458 C C . ARG B 1 307 ? 1.032 -14.198 54.300 1.00 26.30 307 ARG A C 1
ATOM 5459 O O . ARG B 1 307 ? 1.054 -13.489 55.282 1.00 24.91 307 ARG A O 1
ATOM 5467 N N . ALA B 1 308 ? 2.092 -14.869 53.845 1.00 25.03 308 ALA A N 1
ATOM 5468 C CA . ALA B 1 308 ? 3.369 -14.855 54.501 1.00 26.09 308 ALA A CA 1
ATOM 5469 C C . ALA B 1 308 ? 3.993 -13.470 54.482 1.00 25.19 308 ALA A C 1
ATOM 5470 O O . ALA B 1 308 ? 4.629 -13.064 55.458 1.00 25.58 308 ALA A O 1
ATOM 5472 N N . VAL B 1 309 ? 3.837 -12.762 53.367 1.00 24.73 309 VAL A N 1
ATOM 5473 C CA . VAL B 1 309 ? 4.315 -11.386 53.267 1.00 23.75 309 VAL A CA 1
ATOM 5474 C C . VAL B 1 309 ? 3.607 -10.523 54.286 1.00 24.23 309 VAL A C 1
ATOM 5475 O O . VAL B 1 309 ? 4.256 -9.846 55.080 1.00 23.26 309 VAL A O 1
ATOM 5479 N N . LEU B 1 310 ? 2.278 -10.560 54.297 1.00 24.19 310 LEU A N 1
ATOM 5480 C CA . LEU B 1 310 ? 1.542 -9.755 55.244 1.00 24.83 310 LEU A CA 1
ATOM 5481 C C . LEU B 1 310 ? 1.880 -10.085 56.677 1.00 26.02 310 LEU A C 1
ATOM 5482 O O . LEU B 1 310 ? 2.185 -9.190 57.461 1.00 24.61 310 LEU A O 1
ATOM 5487 N N . ASN B 1 311 ? 1.828 -11.370 57.003 1.00 28.26 311 ASN A N 1
ATOM 5488 C CA . ASN B 1 311 ? 2.107 -11.849 58.356 1.00 28.31 311 ASN A CA 1
ATOM 5489 C C . ASN B 1 311 ? 3.518 -11.445 58.863 1.00 26.85 311 ASN A C 1
ATOM 5490 O O . ASN B 1 311 ? 3.651 -10.981 59.980 1.00 26.29 311 ASN A O 1
ATOM 5495 N N . THR B 1 312 ? 4.547 -11.607 58.036 1.00 22.87 312 THR A N 1
ATOM 5496 C CA . THR B 1 312 ? 5.874 -11.150 58.389 1.00 24.13 312 THR A CA 1
ATOM 5497 C C . THR B 1 312 ? 5.945 -9.633 58.649 1.00 26.36 312 THR A C 1
ATOM 5498 O O . THR B 1 312 ? 6.472 -9.161 59.673 1.00 27.31 312 THR A O 1
ATOM 5502 N N . ILE B 1 313 ? 5.390 -8.848 57.742 1.00 25.48 313 ILE A N 1
ATOM 5503 C CA . ILE B 1 313 ? 5.307 -7.412 57.967 1.00 25.91 313 ILE A CA 1
ATOM 5504 C C . ILE B 1 313 ? 4.655 -7.053 59.326 1.00 26.16 313 ILE A C 1
ATOM 5505 O O . ILE B 1 313 ? 5.159 -6.178 60.056 1.00 25.27 313 ILE A O 1
ATOM 5510 N N . GLU B 1 314 ? 3.527 -7.684 59.663 1.00 28.10 314 GLU A N 1
ATOM 5511 C CA . GLU B 1 314 ? 2.827 -7.375 60.922 1.00 30.06 314 GLU A CA 1
ATOM 5512 C C . GLU B 1 314 ? 3.620 -7.855 62.129 1.00 32.20 314 GLU A C 1
ATOM 5513 O O . GLU B 1 314 ? 3.873 -7.084 63.076 1.00 32.15 314 GLU A O 1
ATOM 5519 N N . ARG B 1 315 ? 4.011 -9.124 62.102 1.00 32.63 315 ARG A N 1
ATOM 5520 C CA . ARG B 1 315 ? 4.681 -9.731 63.234 1.00 35.73 315 ARG A CA 1
ATOM 5521 C C . ARG B 1 315 ? 6.028 -9.090 63.501 1.00 36.86 315 ARG A C 1
ATOM 5522 O O . ARG B 1 315 ? 6.339 -8.824 64.649 1.00 36.17 315 ARG A O 1
ATOM 5530 N N . GLN B 1 316 ? 6.802 -8.809 62.454 1.00 32.19 316 GLN A N 1
ATOM 5531 C CA . GLN B 1 316 ? 8.126 -8.259 62.644 1.00 31.26 316 GLN A CA 1
ATOM 5532 C C . GLN B 1 316 ? 8.144 -6.730 62.656 1.00 32.17 316 GLN A C 1
ATOM 5533 O O . GLN B 1 316 ? 9.224 -6.134 62.770 1.00 30.83 316 GLN A O 1
ATOM 5539 N N . GLY B 1 317 ? 6.969 -6.093 62.538 1.00 31.48 317 GLY A N 1
ATOM 5540 C CA . GLY B 1 317 ? 6.866 -4.627 62.561 1.00 31.40 317 GLY A CA 1
ATOM 5541 C C . GLY B 1 317 ? 7.742 -4.011 61.463 1.00 33.57 317 GLY A C 1
ATOM 5542 O O . GLY B 1 317 ? 8.576 -3.146 61.743 1.00 31.77 317 GLY A O 1
ATOM 5543 N N . LEU B 1 318 ? 7.545 -4.441 60.206 1.00 30.37 318 LEU A N 1
ATOM 5544 C CA . LEU B 1 318 ? 8.406 -3.970 59.093 1.00 29.79 318 LEU A CA 1
ATOM 5545 C C . LEU B 1 318 ? 7.987 -2.595 58.564 1.00 27.57 318 LEU A C 1
ATOM 5546 O O . LEU B 1 318 ? 8.766 -1.949 57.847 1.00 24.33 318 LEU A O 1
ATOM 5551 N N . ALA B 1 319 ? 6.790 -2.120 58.933 1.00 24.35 319 ALA A N 1
ATOM 5552 C CA . ALA B 1 319 ? 6.436 -0.731 58.631 1.00 27.12 319 ALA A CA 1
ATOM 5553 C C . ALA B 1 319 ? 7.329 0.198 59.443 1.00 28.18 319 ALA A C 1
ATOM 5554 O O . ALA B 1 319 ? 7.999 1.075 58.921 1.00 27.43 319 ALA A O 1
ATOM 5556 N N . GLN B 1 320 ? 7.337 -0.025 60.740 1.00 29.48 320 GLN A N 1
ATOM 5557 C CA . GLN B 1 320 ? 8.139 0.770 61.646 1.00 30.06 320 GLN A CA 1
ATOM 5558 C C . GLN B 1 320 ? 9.650 0.579 61.322 1.00 25.61 320 GLN A C 1
ATOM 5559 O O . GLN B 1 320 ? 10.426 1.540 61.321 1.00 25.71 320 GLN A O 1
ATOM 5565 N N . ARG B 1 321 ? 10.059 -0.634 61.001 1.00 23.13 321 ARG A N 1
ATOM 5566 C CA . ARG B 1 321 ? 11.461 -0.879 60.625 1.00 24.07 321 ARG A CA 1
ATOM 5567 C C . ARG B 1 321 ? 11.895 -0.097 59.360 1.00 26.06 321 ARG A C 1
ATOM 5568 O O . ARG B 1 321 ? 13.052 0.393 59.270 1.00 25.35 321 ARG A O 1
ATOM 5576 N N . SER B 1 322 ? 10.968 0.009 58.392 1.00 24.34 322 SER A N 1
ATOM 5577 C CA . SER B 1 322 ? 11.215 0.682 57.127 1.00 24.19 322 SER A CA 1
ATOM 5578 C C . SER B 1 322 ? 11.371 2.185 57.342 1.00 26.76 322 SER A C 1
ATOM 5579 O O . SER B 1 322 ? 12.236 2.826 56.727 1.00 26.60 322 SER A O 1
ATOM 5582 N N . GLU B 1 323 ? 10.571 2.744 58.247 1.00 29.23 323 GLU A N 1
ATOM 5583 C CA . GLU B 1 323 ? 10.774 4.129 58.674 1.00 29.37 323 GLU A CA 1
ATOM 5584 C C . GLU B 1 323 ? 12.208 4.318 59.176 1.00 27.85 323 GLU A C 1
ATOM 5585 O O . GLU B 1 323 ? 12.923 5.217 58.726 1.00 28.23 323 GLU A O 1
ATOM 5591 N N . ARG B 1 324 ? 12.638 3.452 60.077 1.00 26.56 324 ARG A N 1
ATOM 5592 C CA . ARG B 1 324 ? 13.911 3.624 60.724 1.00 25.80 324 ARG A CA 1
ATOM 5593 C C . ARG B 1 324 ? 15.047 3.391 59.722 1.00 25.96 324 ARG A C 1
ATOM 5594 O O . ARG B 1 324 ? 15.921 4.225 59.548 1.00 28.33 324 ARG A O 1
ATOM 5602 N N . VAL B 1 325 ? 15.025 2.250 59.054 1.00 25.62 325 VAL A N 1
ATOM 5603 C CA . VAL B 1 325 ? 16.138 1.842 58.209 1.00 27.25 325 VAL A CA 1
ATOM 5604 C C . VAL B 1 325 ? 16.182 2.671 56.933 1.00 24.88 325 VAL A C 1
ATOM 5605 O O . VAL B 1 325 ? 17.236 2.990 56.450 1.00 25.71 325 VAL A O 1
ATOM 5609 N N . GLY B 1 326 ? 15.017 2.990 56.400 1.00 25.81 326 GLY A N 1
ATOM 5610 C CA . GLY B 1 326 ? 14.870 3.983 55.332 1.00 28.13 326 GLY A CA 1
ATOM 5611 C C . GLY B 1 326 ? 15.429 5.346 55.688 1.00 28.58 326 GLY A C 1
ATOM 5612 O O . GLY B 1 326 ? 16.155 5.975 54.875 1.00 28.65 326 GLY A O 1
ATOM 5613 N N . GLY B 1 327 ? 15.096 5.807 56.898 1.00 27.11 327 GLY A N 1
ATOM 5614 C CA . GLY B 1 327 ? 15.696 7.033 57.444 1.00 25.53 327 GLY A CA 1
ATOM 5615 C C . GLY B 1 327 ? 17.223 7.033 57.393 1.00 24.07 327 GLY A C 1
ATOM 5616 O O . GLY B 1 327 ? 17.829 8.014 56.965 1.00 27.14 327 GLY A O 1
ATOM 5617 N N . ILE B 1 328 ? 17.838 5.956 57.826 1.00 21.48 328 ILE A N 1
ATOM 5618 C CA . ILE B 1 328 ? 19.294 5.849 57.835 1.00 22.84 328 ILE A CA 1
ATOM 5619 C C . ILE B 1 328 ? 19.853 5.862 56.438 1.00 21.62 328 ILE A C 1
ATOM 5620 O O . ILE B 1 328 ? 20.859 6.513 56.159 1.00 22.71 328 ILE A O 1
ATOM 5625 N N . PHE B 1 329 ? 19.183 5.152 55.539 1.00 22.17 329 PHE A N 1
ATOM 5626 C CA . PHE B 1 329 ? 19.635 5.071 54.136 1.00 23.50 329 PHE A CA 1
ATOM 5627 C C . PHE B 1 329 ? 19.511 6.422 53.413 1.00 22.87 329 PHE A C 1
ATOM 5628 O O . PHE B 1 329 ? 20.454 6.903 52.791 1.00 21.19 329 PHE A O 1
ATOM 5636 N N . ALA B 1 330 ? 18.356 7.036 53.533 1.00 23.11 330 ALA A N 1
ATOM 5637 C CA . ALA B 1 330 ? 18.122 8.373 52.983 1.00 26.18 330 ALA A CA 1
ATOM 5638 C C . ALA B 1 330 ? 19.179 9.374 53.455 1.00 28.62 330 ALA A C 1
ATOM 5639 O O . ALA B 1 330 ? 19.715 10.189 52.680 1.00 26.74 330 ALA A O 1
ATOM 5641 N N . ASP B 1 331 ? 19.498 9.298 54.736 1.00 29.51 331 ASP A N 1
ATOM 5642 C CA . ASP B 1 331 ? 20.418 10.275 55.310 1.00 29.78 331 ASP A CA 1
ATOM 5643 C C . ASP B 1 331 ? 21.835 10.064 54.803 1.00 26.05 331 ASP A C 1
ATOM 5644 O O . ASP B 1 331 ? 22.524 11.029 54.581 1.00 23.12 331 ASP A O 1
ATOM 5649 N N . ARG B 1 332 ? 22.261 8.824 54.608 1.00 23.49 332 ARG A N 1
ATOM 5650 C CA . ARG B 1 332 ? 23.568 8.556 53.957 1.00 23.36 332 ARG A CA 1
ATOM 5651 C C . ARG B 1 332 ? 23.629 9.151 52.555 1.00 24.82 332 ARG A C 1
ATOM 5652 O O . ARG B 1 332 ? 24.682 9.639 52.074 1.00 23.26 332 ARG A O 1
ATOM 5660 N N . LEU B 1 333 ? 22.499 9.069 51.862 1.00 25.12 333 LEU A N 1
ATOM 5661 C CA . LEU B 1 333 ? 22.400 9.574 50.493 1.00 24.75 333 LEU A CA 1
ATOM 5662 C C . LEU B 1 333 ? 22.408 11.086 50.473 1.00 25.06 333 LEU A C 1
ATOM 5663 O O . LEU B 1 333 ? 23.094 11.695 49.634 1.00 25.19 333 LEU A O 1
ATOM 5668 N N . ARG B 1 334 ? 21.649 11.687 51.376 1.00 25.92 334 ARG A N 1
ATOM 5669 C CA . ARG B 1 334 ? 21.750 13.114 51.594 1.00 29.26 334 ARG A CA 1
ATOM 5670 C C . ARG B 1 334 ? 23.173 13.567 51.871 1.00 29.79 334 ARG A C 1
ATOM 5671 O O . ARG B 1 334 ? 23.605 14.536 51.246 1.00 29.43 334 ARG A O 1
ATOM 5679 N N . ARG B 1 335 ? 23.893 12.893 52.764 1.00 27.19 335 ARG A N 1
ATOM 5680 C CA . ARG B 1 335 ? 25.250 13.349 53.105 1.00 30.00 335 ARG A CA 1
ATOM 5681 C C . ARG B 1 335 ? 26.209 13.212 51.934 1.00 28.65 335 ARG A C 1
ATOM 5682 O O . ARG B 1 335 ? 27.198 13.921 51.889 1.00 27.42 335 ARG A O 1
ATOM 5690 N N . LEU B 1 336 ? 25.945 12.309 50.987 1.00 27.11 336 LEU A N 1
ATOM 5691 C CA . LEU B 1 336 ? 26.746 12.267 49.768 1.00 27.04 336 LEU A CA 1
ATOM 5692 C C . LEU B 1 336 ? 26.599 13.558 48.976 1.00 26.79 336 LEU A C 1
ATOM 5693 O O . LEU B 1 336 ? 27.492 13.942 48.193 1.00 25.88 336 LEU A O 1
ATOM 5698 N N . SER B 1 337 ? 25.480 14.244 49.165 1.00 26.47 337 SER A N 1
ATOM 5699 C CA . SER B 1 337 ? 25.275 15.481 48.424 1.00 31.10 337 SER A CA 1
ATOM 5700 C C . SER B 1 337 ? 26.300 16.539 48.775 1.00 34.20 337 SER A C 1
ATOM 5701 O O . SER B 1 337 ? 26.634 17.327 47.912 1.00 38.21 337 SER A O 1
ATOM 5704 N N . ASP B 1 338 ? 26.875 16.509 49.983 1.00 36.59 338 ASP A N 1
ATOM 5705 C CA . ASP B 1 338 ? 27.980 17.440 50.331 1.00 37.48 338 ASP A CA 1
ATOM 5706 C C . ASP B 1 338 ? 29.218 17.225 49.472 1.00 34.45 338 ASP A C 1
ATOM 5707 O O . ASP B 1 338 ? 30.059 18.088 49.373 1.00 35.69 338 ASP A O 1
ATOM 5712 N N . LYS B 1 339 ? 29.319 16.073 48.838 1.00 34.22 339 LYS A N 1
ATOM 5713 C CA . LYS B 1 339 ? 30.470 15.726 48.032 1.00 34.31 339 LYS A CA 1
ATOM 5714 C C . LYS B 1 339 ? 30.194 15.750 46.518 1.00 36.44 339 LYS A C 1
ATOM 5715 O O . LYS B 1 339 ? 31.103 15.988 45.717 1.00 32.08 339 LYS A O 1
ATOM 5721 N N . HIS B 1 340 ? 28.947 15.470 46.130 1.00 32.07 340 HIS A N 1
ATOM 5722 C CA . HIS B 1 340 ? 28.598 15.293 44.724 1.00 30.19 340 HIS A CA 1
ATOM 5723 C C . HIS B 1 340 ? 27.453 16.220 44.497 1.00 30.43 340 HIS A C 1
ATOM 5724 O O . HIS B 1 340 ? 26.342 15.922 44.919 1.00 29.43 340 HIS A O 1
ATOM 5731 N N . SER B 1 341 ? 27.739 17.377 43.898 1.00 29.90 341 SER A N 1
ATOM 5732 C CA . SER B 1 341 ? 26.711 18.383 43.591 1.00 30.59 341 SER A CA 1
ATOM 5733 C C . SER B 1 341 ? 25.606 17.882 42.645 1.00 29.80 341 SER A C 1
ATOM 5734 O O . SER B 1 341 ? 24.503 18.440 42.637 1.00 28.25 341 SER A O 1
ATOM 5737 N N . ILE B 1 342 ? 25.883 16.825 41.881 1.00 28.32 342 ILE A N 1
ATOM 5738 C CA . ILE B 1 342 ? 24.846 16.219 41.037 1.00 28.72 342 ILE A CA 1
ATOM 5739 C C . ILE B 1 342 ? 23.612 15.732 41.844 1.00 28.84 342 ILE A C 1
ATOM 5740 O O . ILE B 1 342 ? 22.501 15.676 41.304 1.00 25.70 342 ILE A O 1
ATOM 5745 N N . ILE B 1 343 ? 23.789 15.428 43.131 1.00 28.06 343 ILE A N 1
ATOM 5746 C CA . ILE B 1 343 ? 22.652 14.956 43.925 1.00 27.41 343 ILE A CA 1
ATOM 5747 C C . ILE B 1 343 ? 21.838 16.170 44.296 1.00 27.72 343 ILE A C 1
ATOM 5748 O O . ILE B 1 343 ? 22.283 16.960 45.135 1.00 28.38 343 ILE A O 1
ATOM 5753 N N . GLY B 1 344 ? 20.675 16.327 43.660 1.00 22.72 344 GLY A N 1
ATOM 5754 C CA . GLY B 1 344 ? 19.858 17.513 43.871 1.00 24.34 344 GLY A CA 1
ATOM 5755 C C . GLY B 1 344 ? 18.747 17.362 44.902 1.00 24.29 344 GLY A C 1
ATOM 5756 O O . GLY B 1 344 ? 18.274 18.346 45.465 1.00 22.95 344 GLY A O 1
ATOM 5757 N N . ASP B 1 345 ? 18.307 16.139 45.131 1.00 22.25 345 ASP A N 1
ATOM 5758 C CA . ASP B 1 345 ? 17.203 15.900 46.045 1.00 22.77 345 ASP A CA 1
ATOM 5759 C C . ASP B 1 345 ? 17.212 14.444 46.420 1.00 23.64 345 ASP A C 1
ATOM 5760 O O . ASP B 1 345 ? 17.524 13.571 45.584 1.00 26.56 345 ASP A O 1
ATOM 5765 N N . VAL B 1 346 ? 16.890 14.176 47.676 1.00 21.55 346 VAL A N 1
ATOM 5766 C CA . VAL B 1 346 ? 16.655 12.809 48.136 1.00 21.73 346 VAL A CA 1
ATOM 5767 C C . VAL B 1 346 ? 15.244 12.802 48.695 1.00 21.61 346 VAL A C 1
ATOM 5768 O O . VAL B 1 346 ? 14.930 13.544 49.600 1.00 20.03 346 VAL A O 1
ATOM 5772 N N . ARG B 1 347 ? 14.374 11.988 48.122 1.00 23.81 347 ARG A N 1
ATOM 5773 C CA . ARG B 1 347 ? 12.978 12.024 48.507 1.00 24.22 347 ARG A CA 1
ATOM 5774 C C . ARG B 1 347 ? 12.379 10.629 48.463 1.00 23.85 347 ARG A C 1
ATOM 5775 O O . ARG B 1 347 ? 13.020 9.684 48.061 1.00 24.03 347 ARG A O 1
ATOM 5783 N N . GLY B 1 348 ? 11.129 10.540 48.903 1.00 23.63 348 GLY A N 1
ATOM 5784 C CA . GLY B 1 348 ? 10.389 9.311 49.019 1.00 23.86 348 GLY A CA 1
ATOM 5785 C C . GLY B 1 348 ? 9.798 9.204 50.413 1.00 22.28 348 GLY A C 1
ATOM 5786 O O . GLY B 1 348 ? 9.641 10.192 51.132 1.00 24.22 348 GLY A O 1
ATOM 5787 N N . ARG B 1 349 ? 9.487 8.000 50.810 1.00 22.65 349 ARG A N 1
ATOM 5788 C CA . ARG B 1 349 ? 9.145 7.732 52.187 1.00 23.44 349 ARG A CA 1
ATOM 5789 C C . ARG B 1 349 ? 9.651 6.336 52.524 1.00 23.40 349 ARG A C 1
ATOM 5790 O O . ARG B 1 349 ? 9.456 5.394 51.728 1.00 22.42 349 ARG A O 1
ATOM 5798 N N . GLY B 1 350 ? 10.280 6.197 53.692 1.00 22.27 350 GLY A N 1
ATOM 5799 C CA . GLY B 1 350 ? 10.751 4.920 54.145 1.00 22.28 350 GLY A CA 1
ATOM 5800 C C . GLY B 1 350 ? 11.761 4.309 53.190 1.00 22.91 350 GLY A C 1
ATOM 5801 O O . GLY B 1 350 ? 12.761 4.958 52.854 1.00 22.58 350 GLY A O 1
ATOM 5802 N N . LEU B 1 351 ? 11.507 3.060 52.762 1.00 21.71 351 LEU A N 1
ATOM 5803 C CA . LEU B 1 351 ? 12.371 2.387 51.801 1.00 21.95 351 LEU A CA 1
ATOM 5804 C C . LEU B 1 351 ? 11.930 2.529 50.304 1.00 22.53 351 LEU A C 1
ATOM 5805 O O . LEU B 1 351 ? 12.334 1.724 49.463 1.00 24.24 351 LEU A O 1
ATOM 5810 N N . ALA B 1 352 ? 11.157 3.570 49.985 1.00 21.98 352 ALA A N 1
ATOM 5811 C CA . ALA B 1 352 ? 10.881 3.985 48.619 1.00 22.27 352 ALA A CA 1
ATOM 5812 C C . ALA B 1 352 ? 11.628 5.306 48.450 1.00 23.77 352 ALA A C 1
ATOM 5813 O O . ALA B 1 352 ? 11.195 6.350 48.941 1.00 21.80 352 ALA A O 1
ATOM 5815 N N . ILE B 1 353 ? 12.811 5.238 47.848 1.00 22.75 353 ILE A N 1
ATOM 5816 C CA . ILE B 1 353 ? 13.715 6.361 47.867 1.00 24.34 353 ILE A CA 1
ATOM 5817 C C . ILE B 1 353 ? 14.201 6.711 46.461 1.00 23.41 353 ILE A C 1
ATOM 5818 O O . ILE B 1 353 ? 14.738 5.865 45.753 1.00 21.38 353 ILE A O 1
ATOM 5823 N N . GLY B 1 354 ? 14.039 7.985 46.102 1.00 23.88 354 GLY A N 1
ATOM 5824 C CA . GLY B 1 354 ? 14.488 8.498 44.819 1.00 23.84 354 GLY A CA 1
ATOM 5825 C C . GLY B 1 354 ? 15.546 9.541 45.038 1.00 24.36 354 GLY A C 1
ATOM 5826 O O . GLY B 1 354 ? 15.410 10.354 45.931 1.00 24.53 354 GLY A O 1
ATOM 5827 N N . VAL B 1 355 ? 16.604 9.481 44.231 1.00 24.18 355 VAL A N 1
ATOM 5828 C CA . VAL B 1 355 ? 17.699 10.467 44.221 1.00 23.54 355 VAL A CA 1
ATOM 5829 C C . VAL B 1 355 ? 17.740 11.218 42.857 1.00 23.67 355 VAL A C 1
ATOM 5830 O O . VAL B 1 355 ? 18.135 10.659 41.813 1.00 23.42 355 VAL A O 1
ATOM 5834 N N . ASP B 1 356 ? 17.290 12.476 42.885 1.00 23.78 356 ASP A N 1
ATOM 5835 C CA . ASP B 1 356 ? 17.112 13.301 41.703 1.00 22.98 356 ASP A CA 1
ATOM 5836 C C . ASP B 1 356 ? 18.444 13.936 41.269 1.00 23.23 356 ASP A C 1
ATOM 5837 O O . ASP B 1 356 ? 19.005 14.744 42.023 1.00 22.57 356 ASP A O 1
ATOM 5842 N N . LEU B 1 357 ? 18.946 13.554 40.095 1.00 21.00 357 LEU A N 1
ATOM 5843 C CA . LEU B 1 357 ? 20.260 14.026 39.639 1.00 22.82 357 LEU A CA 1
ATOM 5844 C C . LEU B 1 357 ? 20.052 15.260 38.787 1.00 25.06 357 LEU A C 1
ATOM 5845 O O . LEU B 1 357 ? 19.167 15.264 37.940 1.00 24.82 357 LEU A O 1
ATOM 5850 N N . VAL B 1 358 ? 20.856 16.307 39.021 1.00 26.20 358 VAL A N 1
ATOM 5851 C CA . VAL B 1 358 ? 20.716 17.607 38.318 1.00 25.54 358 VAL A CA 1
ATOM 5852 C C . VAL B 1 358 ? 22.052 18.086 37.752 1.00 26.35 358 VAL A C 1
ATOM 5853 O O . VAL B 1 358 ? 23.099 17.830 38.322 1.00 26.37 358 VAL A O 1
ATOM 5857 N N . SER B 1 359 ? 22.008 18.796 36.635 1.00 28.07 359 SER A N 1
ATOM 5858 C CA . SER B 1 359 ? 23.234 19.323 36.048 1.00 32.52 359 SER A CA 1
ATOM 5859 C C . SER B 1 359 ? 23.583 20.682 36.680 1.00 33.73 359 SER A C 1
ATOM 5860 O O . SER B 1 359 ? 24.723 21.113 36.600 1.00 33.72 359 SER A O 1
ATOM 5863 N N . ASP B 1 360 ? 22.603 21.317 37.333 1.00 33.57 360 ASP A N 1
ATOM 5864 C CA . ASP B 1 360 ? 22.801 22.558 38.073 1.00 37.26 360 ASP A CA 1
ATOM 5865 C C . ASP B 1 360 ? 21.771 22.698 39.199 1.00 35.91 360 ASP A C 1
ATOM 5866 O O . ASP B 1 360 ? 20.556 22.542 38.986 1.00 33.22 360 ASP A O 1
ATOM 5871 N N . ARG B 1 361 ? 22.253 23.024 40.391 1.00 36.92 361 ARG A N 1
ATOM 5872 C CA . ARG B 1 361 ? 21.365 23.119 41.557 1.00 40.86 361 ARG A CA 1
ATOM 5873 C C . ARG B 1 361 ? 20.484 24.371 41.539 1.00 40.38 361 ARG A C 1
ATOM 5874 O O . ARG B 1 361 ? 19.369 24.332 42.013 1.00 42.99 361 ARG A O 1
ATOM 5882 N N . GLY B 1 362 ? 20.991 25.470 40.988 1.00 41.34 362 GLY A N 1
ATOM 5883 C CA . GLY B 1 362 ? 20.193 26.689 40.794 1.00 41.19 362 GLY A CA 1
ATOM 5884 C C . GLY B 1 362 ? 18.975 26.438 39.941 1.00 40.16 362 GLY A C 1
ATOM 5885 O O . GLY B 1 362 ? 17.834 26.658 40.370 1.00 41.54 362 GLY A O 1
ATOM 5886 N N . SER B 1 363 ? 19.199 25.926 38.737 1.00 37.89 363 SER A N 1
ATOM 5887 C CA . SER B 1 363 ? 18.083 25.700 37.801 1.00 37.97 363 SER A CA 1
ATOM 5888 C C . SER B 1 363 ? 17.235 24.461 38.051 1.00 36.64 363 SER A C 1
ATOM 5889 O O . SER B 1 363 ? 16.128 24.389 37.551 1.00 34.20 363 SER A O 1
ATOM 5892 N N . ARG B 1 364 ? 17.853 23.436 38.644 1.00 39.23 364 ARG A N 1
ATOM 5893 C CA . ARG B 1 364 ? 17.168 22.139 38.888 1.00 37.79 364 ARG A CA 1
ATOM 5894 C C . ARG B 1 364 ? 17.090 21.347 37.573 1.00 38.05 364 ARG A C 1
ATOM 5895 O O . ARG B 1 364 ? 16.293 20.389 37.519 1.00 33.12 364 ARG A O 1
ATOM 5903 N N . GLU B 1 365 ? 17.880 21.726 36.558 1.00 35.73 365 GLU A N 1
ATOM 5904 C CA . GLU B 1 365 ? 17.862 21.024 35.289 1.00 35.65 365 GLU A CA 1
ATOM 5905 C C . GLU B 1 365 ? 18.300 19.581 35.513 1.00 31.35 365 GLU A C 1
ATOM 5906 O O . GLU B 1 365 ? 19.374 19.335 36.059 1.00 29.96 365 GLU A O 1
ATOM 5912 N N . PRO B 1 366 ? 17.487 18.629 35.038 1.00 30.15 366 PRO A N 1
ATOM 5913 C CA . PRO B 1 366 ? 17.830 17.235 35.206 1.00 28.02 366 PRO A CA 1
ATOM 5914 C C . PRO B 1 366 ? 19.181 16.914 34.598 1.00 29.71 366 PRO A C 1
ATOM 5915 O O . PRO B 1 366 ? 19.502 17.409 33.524 1.00 29.61 366 PRO A O 1
ATOM 5919 N N . ALA B 1 367 ? 19.938 16.042 35.243 1.00 27.47 367 ALA A N 1
ATOM 5920 C CA . ALA B 1 367 ? 21.123 15.481 34.631 1.00 25.16 367 ALA A CA 1
ATOM 5921 C C . ALA B 1 367 ? 20.756 14.672 33.386 1.00 25.22 367 ALA A C 1
ATOM 5922 O O . ALA B 1 367 ? 19.638 14.139 33.279 1.00 22.43 367 ALA A O 1
ATOM 5924 N N . PRO B 1 368 ? 21.693 14.579 32.428 1.00 22.78 368 PRO A N 1
ATOM 5925 C CA . PRO B 1 368 ? 21.414 13.777 31.280 1.00 23.74 368 PRO A CA 1
ATOM 5926 C C . PRO B 1 368 ? 21.133 12.308 31.644 1.00 26.64 368 PRO A C 1
ATOM 5927 O O . PRO B 1 368 ? 21.678 11.762 32.627 1.00 25.78 368 PRO A O 1
ATOM 5931 N N . VAL B 1 369 ? 20.263 11.685 30.853 1.00 28.85 369 VAL A N 1
ATOM 5932 C CA . VAL B 1 369 ? 19.900 10.304 31.063 1.00 28.41 369 VAL A CA 1
ATOM 5933 C C . VAL B 1 369 ? 21.126 9.416 30.872 1.00 28.19 369 VAL A C 1
ATOM 5934 O O . VAL B 1 369 ? 21.286 8.448 31.607 1.00 27.73 369 VAL A O 1
ATOM 5938 N N . THR B 1 370 ? 22.012 9.742 29.929 1.00 26.49 370 THR A N 1
ATOM 5939 C CA . THR B 1 370 ? 23.298 8.983 29.764 1.00 27.44 370 THR A CA 1
ATOM 5940 C C . THR B 1 370 ? 24.120 8.877 31.089 1.00 24.92 370 THR A C 1
ATOM 5941 O O . THR B 1 370 ? 24.596 7.811 31.490 1.00 25.16 370 THR A O 1
ATOM 5945 N N . THR B 1 371 ? 24.221 9.988 31.795 1.00 24.06 371 THR A N 1
ATOM 5946 C CA . THR B 1 371 ? 24.954 10.052 33.028 1.00 25.11 371 THR A CA 1
ATOM 5947 C C . THR B 1 371 ? 24.258 9.176 34.082 1.00 22.78 371 THR A C 1
ATOM 5948 O O . THR B 1 371 ? 24.924 8.436 34.787 1.00 21.10 371 THR A O 1
ATOM 5952 N N . THR B 1 372 ? 22.929 9.297 34.180 1.00 22.29 372 THR A N 1
ATOM 5953 C CA . THR B 1 372 ? 22.162 8.576 35.157 1.00 22.29 372 THR A CA 1
ATOM 5954 C C . THR B 1 372 ? 22.317 7.081 34.900 1.00 23.16 372 THR A C 1
ATOM 5955 O O . THR B 1 372 ? 22.567 6.313 35.817 1.00 22.70 372 THR A O 1
ATOM 5959 N N . ALA B 1 373 ? 22.151 6.668 33.639 1.00 24.08 373 ALA A N 1
ATOM 5960 C CA . ALA B 1 373 ? 22.244 5.266 33.270 1.00 22.16 373 ALA A CA 1
ATOM 5961 C C . ALA B 1 373 ? 23.634 4.719 33.554 1.00 22.97 373 ALA A C 1
ATOM 5962 O O . ALA B 1 373 ? 23.766 3.566 33.958 1.00 21.23 373 ALA A O 1
ATOM 5964 N N . LYS B 1 374 ? 24.672 5.537 33.373 1.00 24.03 374 LYS A N 1
ATOM 5965 C CA . LYS B 1 374 ? 26.049 5.080 33.648 1.00 24.93 374 LYS A CA 1
ATOM 5966 C C . LYS B 1 374 ? 26.312 4.844 35.131 1.00 22.88 374 LYS A C 1
ATOM 5967 O O . LYS B 1 374 ? 27.154 4.027 35.521 1.00 21.59 374 LYS A O 1
ATOM 5973 N N . ILE B 1 375 ? 25.629 5.608 35.961 1.00 23.95 375 ILE A N 1
ATOM 5974 C CA . ILE B 1 375 ? 25.721 5.391 37.394 1.00 23.94 375 ILE A CA 1
ATOM 5975 C C . ILE B 1 375 ? 25.146 4.007 37.764 1.00 22.44 375 ILE A C 1
ATOM 5976 O O . ILE B 1 375 ? 25.718 3.300 38.599 1.00 22.01 375 ILE A O 1
ATOM 5981 N N . ILE B 1 376 ? 24.009 3.638 37.180 1.00 24.68 376 ILE A N 1
ATOM 5982 C CA . ILE B 1 376 ? 23.443 2.255 37.352 1.00 25.48 376 ILE A CA 1
ATOM 5983 C C . ILE B 1 376 ? 24.435 1.197 36.891 1.00 23.69 376 ILE A C 1
ATOM 5984 O O . ILE B 1 376 ? 24.661 0.206 37.586 1.00 23.19 376 ILE A O 1
ATOM 5989 N N . TYR B 1 377 ? 25.006 1.403 35.691 1.00 24.13 377 TYR A N 1
ATOM 5990 C CA . TYR B 1 377 ? 25.957 0.444 35.100 1.00 24.73 377 TYR A CA 1
ATOM 5991 C C . TYR B 1 377 ? 27.159 0.243 36.002 1.00 23.19 377 TYR A C 1
ATOM 5992 O O . TYR B 1 377 ? 27.555 -0.878 36.271 1.00 22.92 377 TYR A O 1
ATOM 6001 N N . ARG B 1 378 ? 27.753 1.342 36.455 1.00 25.24 378 ARG A N 1
ATOM 6002 C CA . ARG B 1 378 ? 28.945 1.300 37.303 1.00 23.92 378 ARG A CA 1
ATOM 6003 C C . ARG B 1 378 ? 28.571 0.685 38.650 1.00 23.56 378 ARG A C 1
ATOM 6004 O O . ARG B 1 378 ? 29.349 -0.064 39.234 1.00 25.80 378 ARG A O 1
ATOM 6012 N N . GLY B 1 379 ? 27.362 0.972 39.132 1.00 21.67 379 GLY A N 1
ATOM 6013 C CA . GLY B 1 379 ? 26.869 0.345 40.373 1.00 21.45 379 GLY A CA 1
ATOM 6014 C C . GLY B 1 379 ? 26.878 -1.167 40.315 1.00 21.63 379 GLY A C 1
ATOM 6015 O O . GLY B 1 379 ? 27.352 -1.861 41.231 1.00 22.18 379 GLY A O 1
ATOM 6016 N N . TYR B 1 380 ? 26.307 -1.667 39.224 1.00 21.78 380 TYR A N 1
ATOM 6017 C CA . TYR B 1 380 ? 26.344 -3.066 38.870 1.00 22.57 380 TYR A CA 1
ATOM 6018 C C . TYR B 1 380 ? 27.780 -3.566 38.867 1.00 23.53 380 TYR A C 1
ATOM 6019 O O . TYR B 1 380 ? 28.065 -4.589 39.485 1.00 22.54 380 TYR A O 1
ATOM 6028 N N . GLN B 1 381 ? 28.687 -2.886 38.183 1.00 21.99 381 GLN A N 1
ATOM 6029 C CA . GLN B 1 381 ? 30.081 -3.380 38.198 1.00 23.21 381 GLN A CA 1
ATOM 6030 C C . GLN B 1 381 ? 30.640 -3.410 39.632 1.00 22.16 381 GLN A C 1
ATOM 6031 O O . GLN B 1 381 ? 31.417 -4.251 39.963 1.00 25.12 381 GLN A O 1
ATOM 6037 N N . LEU B 1 382 ? 30.238 -2.483 40.483 1.00 24.50 382 LEU A N 1
ATOM 6038 C CA . LEU B 1 382 ? 30.759 -2.438 41.850 1.00 24.96 382 LEU A CA 1
ATOM 6039 C C . LEU B 1 382 ? 30.008 -3.318 42.837 1.00 25.83 382 LEU A C 1
ATOM 6040 O O . LEU B 1 382 ? 30.387 -3.352 43.997 1.00 23.46 382 LEU A O 1
ATOM 6045 N N . GLY B 1 383 ? 28.943 -4.003 42.414 1.00 21.92 383 GLY A N 1
ATOM 6046 C CA . GLY B 1 383 ? 28.273 -4.958 43.335 1.00 22.99 383 GLY A CA 1
ATOM 6047 C C . GLY B 1 383 ? 26.877 -4.569 43.837 1.00 21.97 383 GLY A C 1
ATOM 6048 O O . GLY B 1 383 ? 26.412 -5.125 44.817 1.00 24.20 383 GLY A O 1
ATOM 6049 N N . ALA B 1 384 ? 26.199 -3.623 43.203 1.00 22.15 384 ALA A N 1
ATOM 6050 C CA . ALA B 1 384 ? 24.804 -3.288 43.622 1.00 22.94 384 ALA A CA 1
ATOM 6051 C C . ALA B 1 384 ? 23.903 -3.091 42.424 1.00 23.05 384 ALA A C 1
ATOM 6052 O O . ALA B 1 384 ? 24.358 -2.643 41.335 1.00 21.79 384 ALA A O 1
ATOM 6054 N N . ALA B 1 385 ? 22.630 -3.465 42.601 1.00 22.72 385 ALA A N 1
ATOM 6055 C CA . ALA B 1 385 ? 21.659 -3.437 41.502 1.00 22.32 385 ALA A CA 1
ATOM 6056 C C . ALA B 1 385 ? 20.580 -2.455 41.814 1.00 22.58 385 ALA A C 1
ATOM 6057 O O . ALA B 1 385 ? 19.900 -2.544 42.873 1.00 22.86 385 ALA A O 1
ATOM 6059 N N . PHE B 1 386 ? 20.449 -1.480 40.909 1.00 21.01 386 PHE A N 1
ATOM 6060 C CA . PHE B 1 386 ? 19.415 -0.470 41.014 1.00 21.93 386 PHE A CA 1
ATOM 6061 C C . PHE B 1 386 ? 19.000 0.040 39.629 1.00 21.89 386 PHE A C 1
ATOM 6062 O O . PHE B 1 386 ? 19.499 -0.433 38.617 1.00 21.65 386 PHE A O 1
ATOM 6070 N N . THR B 1 387 ? 18.021 0.940 39.606 1.00 22.54 387 THR A N 1
ATOM 6071 C CA . THR B 1 387 ? 17.424 1.432 38.385 1.00 22.63 387 THR A CA 1
ATOM 6072 C C . THR B 1 387 ? 17.281 2.972 38.440 1.00 22.52 387 THR A C 1
ATOM 6073 O O . THR B 1 387 ? 17.796 3.631 39.350 1.00 21.51 387 THR A O 1
ATOM 6077 N N . TYR B 1 388 ? 16.658 3.535 37.413 1.00 24.40 388 TYR A N 1
ATOM 6078 C CA . TYR B 1 388 ? 16.262 4.937 37.412 1.00 24.78 388 TYR A CA 1
ATOM 6079 C C . TYR B 1 388 ? 14.895 5.093 36.822 1.00 23.29 388 TYR A C 1
ATOM 6080 O O . TYR B 1 388 ? 14.439 4.241 36.105 1.00 23.63 388 TYR A O 1
ATOM 6089 N N . VAL B 1 389 ? 14.263 6.202 37.146 1.00 22.71 389 VAL A N 1
ATOM 6090 C CA . VAL B 1 389 ? 12.915 6.492 36.738 1.00 23.24 389 VAL A CA 1
ATOM 6091 C C . VAL B 1 389 ? 12.815 8.012 36.546 1.00 24.62 389 VAL A C 1
ATOM 6092 O O . VAL B 1 389 ? 13.821 8.710 36.601 1.00 23.95 389 VAL A O 1
ATOM 6096 N N . GLY B 1 390 ? 11.611 8.513 36.308 1.00 24.03 390 GLY A N 1
ATOM 6097 C CA . GLY B 1 390 ? 11.389 9.939 36.220 1.00 25.11 390 GLY A CA 1
ATOM 6098 C C . GLY B 1 390 ? 10.967 10.347 34.826 1.00 25.33 390 GLY A C 1
ATOM 6099 O O . GLY B 1 390 ? 11.396 9.744 33.815 1.00 24.40 390 GLY A O 1
ATOM 6100 N N . LEU B 1 391 ? 10.182 11.415 34.759 1.00 25.15 391 LEU A N 1
ATOM 6101 C CA . LEU B 1 391 ? 9.761 11.932 33.471 1.00 27.14 391 LEU A CA 1
ATOM 6102 C C . LEU B 1 391 ? 10.982 12.416 32.683 1.00 27.59 391 LEU A C 1
ATOM 6103 O O . LEU B 1 391 ? 10.949 12.419 31.468 1.00 28.80 391 LEU A O 1
ATOM 6108 N N . ASN B 1 392 ? 12.063 12.774 33.367 1.00 27.84 392 ASN A N 1
ATOM 6109 C CA . ASN B 1 392 ? 13.313 13.127 32.708 1.00 28.44 392 ASN A CA 1
ATOM 6110 C C . ASN B 1 392 ? 14.438 12.093 32.858 1.00 28.62 392 ASN A C 1
ATOM 6111 O O . ASN B 1 392 ? 15.613 12.400 32.597 1.00 27.63 392 ASN A O 1
ATOM 6116 N N . ALA B 1 393 ? 14.071 10.869 33.240 1.00 27.07 393 ALA A N 1
ATOM 6117 C CA . ALA B 1 393 ? 15.003 9.738 33.335 1.00 25.74 393 ALA A CA 1
ATOM 6118 C C . ALA B 1 393 ? 16.302 10.076 34.078 1.00 24.94 393 ALA A C 1
ATOM 6119 O O . ALA B 1 393 ? 17.399 9.684 33.642 1.00 24.69 393 ALA A O 1
ATOM 6121 N N . ASN B 1 394 ? 16.165 10.774 35.206 1.00 24.51 394 ASN A N 1
ATOM 6122 C CA . ASN B 1 394 ? 17.315 11.315 35.963 1.00 24.16 394 ASN A CA 1
ATOM 6123 C C . ASN B 1 394 ? 17.241 10.992 37.478 1.00 24.39 394 ASN A C 1
ATOM 6124 O O . ASN B 1 394 ? 18.053 11.508 38.272 1.00 23.54 394 ASN A O 1
ATOM 6129 N N . VAL B 1 395 ? 16.247 10.201 37.887 1.00 22.16 395 VAL A N 1
ATOM 6130 C CA . VAL B 1 395 ? 16.042 9.859 39.274 1.00 22.22 395 VAL A CA 1
ATOM 6131 C C . VAL B 1 395 ? 16.497 8.427 39.534 1.00 21.94 395 VAL A C 1
ATOM 6132 O O . VAL B 1 395 ? 15.869 7.455 39.044 1.00 22.35 395 VAL A O 1
ATOM 6136 N N . LEU B 1 396 ? 17.573 8.287 40.323 1.00 22.08 396 LEU A N 1
ATOM 6137 C CA . LEU B 1 396 ? 17.986 6.967 40.844 1.00 20.50 396 LEU A CA 1
ATOM 6138 C C . LEU B 1 396 ? 16.881 6.399 41.742 1.00 20.45 396 LEU A C 1
ATOM 6139 O O . LEU B 1 396 ? 16.361 7.110 42.582 1.00 18.92 396 LEU A O 1
ATOM 6144 N N . GLU B 1 397 ? 16.552 5.110 41.551 1.00 22.99 397 GLU A N 1
ATOM 6145 C CA . GLU B 1 397 ? 15.476 4.458 42.281 1.00 24.26 397 GLU A CA 1
ATOM 6146 C C . GLU B 1 397 ? 16.068 3.352 43.160 1.00 23.11 397 GLU A C 1
ATOM 6147 O O . GLU B 1 397 ? 16.832 2.518 42.688 1.00 22.51 397 GLU A O 1
ATOM 6153 N N . PHE B 1 398 ? 15.755 3.420 44.448 1.00 21.91 398 PHE A N 1
ATOM 6154 C CA . PHE B 1 398 ? 16.164 2.454 45.424 1.00 21.21 398 PHE A CA 1
ATOM 6155 C C . PHE B 1 398 ? 14.871 1.955 46.063 1.00 23.71 398 PHE A C 1
ATOM 6156 O O . PHE B 1 398 ? 14.172 2.698 46.755 1.00 21.43 398 PHE A O 1
ATOM 6164 N N . MET B 1 399 ? 14.590 0.672 45.818 1.00 24.68 399 MET A N 1
ATOM 6165 C CA . MET B 1 399 ? 13.417 -0.002 46.352 1.00 24.96 399 MET A CA 1
ATOM 6166 C C . MET B 1 399 ? 13.875 -1.347 46.921 1.00 24.72 399 MET A C 1
ATOM 6167 O O . MET B 1 399 ? 13.391 -2.398 46.523 1.00 25.88 399 MET A O 1
ATOM 6172 N N . PRO B 1 400 ? 14.811 -1.323 47.879 1.00 25.25 400 PRO A N 1
ATOM 6173 C CA . PRO B 1 400 ? 15.385 -2.575 48.379 1.00 23.96 400 PRO A CA 1
ATOM 6174 C C . PRO B 1 400 ? 14.376 -3.393 49.167 1.00 23.38 400 PRO A C 1
ATOM 6175 O O . PRO B 1 400 ? 13.343 -2.845 49.591 1.00 23.70 400 PRO A O 1
ATOM 6179 N N . PRO B 1 401 ? 14.670 -4.698 49.362 1.00 23.59 401 PRO A N 1
ATOM 6180 C CA . PRO B 1 401 ? 13.860 -5.536 50.234 1.00 23.47 401 PRO A CA 1
ATOM 6181 C C . PRO B 1 401 ? 13.705 -4.871 51.605 1.00 23.75 401 PRO A C 1
ATOM 6182 O O . PRO B 1 401 ? 14.650 -4.285 52.103 1.00 21.83 401 PRO A O 1
ATOM 6186 N N . LEU B 1 402 ? 12.521 -4.946 52.215 1.00 23.05 402 LEU A N 1
ATOM 6187 C CA . LEU B 1 402 ? 12.321 -4.378 53.540 1.00 22.25 402 LEU A CA 1
ATOM 6188 C C . LEU B 1 402 ? 13.249 -5.024 54.587 1.00 23.19 402 LEU A C 1
ATOM 6189 O O . LEU B 1 402 ? 13.440 -4.477 55.668 1.00 26.04 402 LEU A O 1
ATOM 6194 N N . THR B 1 403 ? 13.837 -6.161 54.252 1.00 22.09 403 THR A N 1
ATOM 6195 C CA . THR B 1 403 ? 14.749 -6.855 55.144 1.00 24.27 403 THR A CA 1
ATOM 6196 C C . THR B 1 403 ? 16.177 -6.290 55.036 1.00 24.59 403 THR A C 1
ATOM 6197 O O . THR B 1 403 ? 17.097 -6.842 55.659 1.00 25.64 403 THR A O 1
ATOM 6201 N N . LEU B 1 404 ? 16.369 -5.208 54.279 1.00 23.10 404 LEU A N 1
ATOM 6202 C CA . LEU B 1 404 ? 17.712 -4.544 54.201 1.00 24.73 404 LEU A CA 1
ATOM 6203 C C . LEU B 1 404 ? 18.298 -4.305 55.621 1.00 26.26 404 LEU A C 1
ATOM 6204 O O . LEU B 1 404 ? 17.572 -3.969 56.581 1.00 24.51 404 LEU A O 1
ATOM 6209 N N . THR B 1 405 ? 19.590 -4.544 55.753 1.00 26.78 405 THR A N 1
ATOM 6210 C CA . THR B 1 405 ? 20.260 -4.426 57.047 1.00 29.06 405 THR A CA 1
ATOM 6211 C C . THR B 1 405 ? 21.223 -3.223 57.054 1.00 30.75 405 THR A C 1
ATOM 6212 O O . THR B 1 405 ? 21.603 -2.706 55.983 1.00 25.60 405 THR A O 1
ATOM 6216 N N . GLU B 1 406 ? 21.647 -2.837 58.266 1.00 28.45 406 GLU A N 1
ATOM 6217 C CA . GLU B 1 406 ? 22.502 -1.667 58.458 1.00 28.75 406 GLU A CA 1
ATOM 6218 C C . GLU B 1 406 ? 23.878 -1.846 57.805 1.00 26.26 406 GLU A C 1
ATOM 6219 O O . GLU B 1 406 ? 24.374 -0.921 57.193 1.00 25.94 406 GLU A O 1
ATOM 6225 N N . PRO B 1 407 ? 24.460 -3.039 57.867 1.00 27.63 407 PRO A N 1
ATOM 6226 C CA . PRO B 1 407 ? 25.739 -3.156 57.101 1.00 28.02 407 PRO A CA 1
ATOM 6227 C C . PRO B 1 407 ? 25.542 -3.029 55.572 1.00 27.88 407 PRO A C 1
ATOM 6228 O O . PRO B 1 407 ? 26.419 -2.542 54.881 1.00 24.40 407 PRO A O 1
ATOM 6232 N N . GLU B 1 408 ? 24.395 -3.477 55.051 1.00 25.70 408 GLU A N 1
ATOM 6233 C CA . GLU B 1 408 ? 24.139 -3.359 53.625 1.00 24.70 408 GLU A CA 1
ATOM 6234 C C . GLU B 1 408 ? 23.907 -1.887 53.230 1.00 24.81 408 GLU A C 1
ATOM 6235 O O . GLU B 1 408 ? 24.260 -1.495 52.119 1.00 24.37 408 GLU A O 1
ATOM 6241 N N . ILE B 1 409 ? 23.318 -1.088 54.123 1.00 23.79 409 ILE A N 1
ATOM 6242 C CA . ILE B 1 409 ? 23.184 0.339 53.892 1.00 24.35 409 ILE A CA 1
ATOM 6243 C C . ILE B 1 409 ? 24.552 0.985 53.709 1.00 23.89 409 ILE A C 1
ATOM 6244 O O . ILE B 1 409 ? 24.703 1.818 52.835 1.00 23.55 409 ILE A O 1
ATOM 6249 N N . ASP B 1 410 ? 25.520 0.626 54.544 1.00 27.31 410 ASP A N 1
ATOM 6250 C CA . ASP B 1 410 ? 26.887 1.155 54.425 1.00 31.30 410 ASP A CA 1
ATOM 6251 C C . ASP B 1 410 ? 27.515 0.792 53.106 1.00 29.28 410 ASP A C 1
ATOM 6252 O O . ASP B 1 410 ? 28.208 1.610 52.504 1.00 27.91 410 ASP A O 1
ATOM 6257 N N . GLU B 1 411 ? 27.341 -0.477 52.735 1.00 30.22 411 GLU A N 1
ATOM 6258 C CA . GLU B 1 411 ? 27.848 -1.040 51.483 1.00 29.37 411 GLU A CA 1
ATOM 6259 C C . GLU B 1 411 ? 27.225 -0.321 50.283 1.00 27.45 411 GLU A C 1
ATOM 6260 O O . GLU B 1 411 ? 27.925 0.026 49.331 1.00 20.48 411 GLU A O 1
ATOM 6266 N N . ALA B 1 412 ? 25.906 -0.094 50.359 1.00 24.50 412 ALA A N 1
ATOM 6267 C CA . ALA B 1 412 ? 25.191 0.560 49.283 1.00 23.74 412 ALA A CA 1
ATOM 6268 C C . ALA B 1 412 ? 25.675 2.021 49.103 1.00 26.64 412 ALA A C 1
ATOM 6269 O O . ALA B 1 412 ? 25.907 2.497 47.974 1.00 24.21 412 ALA A O 1
ATOM 6271 N N . ALA B 1 413 ? 25.817 2.723 50.225 1.00 27.42 413 ALA A N 1
ATOM 6272 C CA . ALA B 1 413 ? 26.175 4.129 50.204 1.00 25.61 413 ALA A CA 1
ATOM 6273 C C . ALA B 1 413 ? 27.591 4.285 49.615 1.00 25.76 413 ALA A C 1
ATOM 6274 O O . ALA B 1 413 ? 27.789 5.124 48.775 1.00 27.58 413 ALA A O 1
ATOM 6276 N N . ASP B 1 414 ? 28.530 3.429 49.988 1.00 26.40 414 ASP A N 1
ATOM 6277 C CA . ASP B 1 414 ? 29.875 3.446 49.386 1.00 29.80 414 ASP A CA 1
ATOM 6278 C C . ASP B 1 414 ? 29.846 3.162 47.890 1.00 29.76 414 ASP A C 1
ATOM 6279 O O . ASP B 1 414 ? 30.525 3.841 47.116 1.00 28.74 414 ASP A O 1
ATOM 6284 N N . ILE B 1 415 ? 29.049 2.162 47.480 1.00 29.23 415 ILE A N 1
ATOM 6285 C CA . ILE B 1 415 ? 28.943 1.826 46.063 1.00 27.50 415 ILE A CA 1
ATOM 6286 C C . ILE B 1 415 ? 28.340 2.994 45.284 1.00 25.67 415 ILE A C 1
ATOM 6287 O O . ILE B 1 415 ? 28.838 3.329 44.206 1.00 26.72 415 ILE A O 1
ATOM 6292 N N . VAL B 1 416 ? 27.280 3.609 45.800 1.00 25.11 416 VAL A N 1
ATOM 6293 C CA . VAL B 1 416 ? 26.690 4.761 45.112 1.00 25.21 416 VAL A CA 1
ATOM 6294 C C . VAL B 1 416 ? 27.697 5.915 45.012 1.00 26.17 416 VAL A C 1
ATOM 6295 O O . VAL B 1 416 ? 27.832 6.533 43.961 1.00 25.09 416 VAL A O 1
ATOM 6299 N N . ASP B 1 417 ? 28.377 6.189 46.123 1.00 25.75 417 ASP A N 1
ATOM 6300 C CA . ASP B 1 417 ? 29.398 7.223 46.205 1.00 27.87 417 ASP A CA 1
ATOM 6301 C C . ASP B 1 417 ? 30.448 6.990 45.116 1.00 26.70 417 ASP A C 1
ATOM 6302 O O . ASP B 1 417 ? 30.694 7.858 44.276 1.00 25.05 417 ASP A O 1
ATOM 6307 N N . GLN B 1 418 ? 30.999 5.789 45.083 1.00 26.72 418 GLN A N 1
ATOM 6308 C CA . GLN B 1 418 ? 32.055 5.468 44.138 1.00 30.31 418 GLN A CA 1
ATOM 6309 C C . GLN B 1 418 ? 31.523 5.525 42.683 1.00 29.09 418 GLN A C 1
ATOM 6310 O O . GLN B 1 418 ? 32.244 5.902 41.744 1.00 22.53 418 GLN A O 1
ATOM 6316 N N . ALA B 1 419 ? 30.250 5.180 42.499 1.00 26.81 419 ALA A N 1
ATOM 6317 C CA . ALA B 1 419 ? 29.742 5.018 41.158 1.00 26.88 419 ALA A CA 1
ATOM 6318 C C . ALA B 1 419 ? 29.558 6.381 40.563 1.00 25.76 419 ALA A C 1
ATOM 6319 O O . ALA B 1 419 ? 29.915 6.588 39.426 1.00 25.03 419 ALA A O 1
ATOM 6321 N N . ILE B 1 420 ? 29.025 7.317 41.349 1.00 26.20 420 ILE A N 1
ATOM 6322 C CA . ILE B 1 420 ? 28.857 8.702 40.894 1.00 22.75 420 ILE A CA 1
ATOM 6323 C C . ILE B 1 420 ? 30.213 9.320 40.526 1.00 22.60 420 ILE A C 1
ATOM 6324 O O . ILE B 1 420 ? 30.339 9.897 39.468 1.00 23.04 420 ILE A O 1
ATOM 6329 N N . GLY B 1 421 ? 31.189 9.206 41.416 1.00 23.26 421 GLY A N 1
ATOM 6330 C CA . GLY B 1 421 ? 32.540 9.741 41.211 1.00 24.60 421 GLY A CA 1
ATOM 6331 C C . GLY B 1 421 ? 33.249 9.164 39.997 1.00 24.33 421 GLY A C 1
ATOM 6332 O O . GLY B 1 421 ? 33.837 9.905 39.227 1.00 25.37 421 GLY A O 1
ATOM 6333 N N . ASP B 1 422 ? 33.154 7.845 39.810 1.00 24.92 422 ASP A N 1
ATOM 6334 C CA . ASP B 1 422 ? 33.712 7.159 38.635 1.00 26.50 422 ASP A CA 1
ATOM 6335 C C . ASP B 1 422 ? 33.124 7.642 37.324 1.00 24.92 422 ASP A C 1
ATOM 6336 O O . ASP B 1 422 ? 33.854 7.816 36.340 1.00 22.20 422 ASP A O 1
ATOM 6341 N N . VAL B 1 423 ? 31.800 7.816 37.303 1.00 23.98 423 VAL A N 1
ATOM 6342 C CA . VAL B 1 423 ? 31.095 8.308 36.135 1.00 24.36 423 VAL A CA 1
ATOM 6343 C C . VAL B 1 423 ? 31.493 9.771 35.836 1.00 26.29 423 VAL A C 1
ATOM 6344 O O . VAL B 1 423 ? 31.761 10.105 34.705 1.00 24.86 423 VAL A O 1
ATOM 6348 N N . LEU B 1 424 ? 31.569 10.623 36.847 1.00 27.67 424 LEU A N 1
ATOM 6349 C CA . LEU B 1 424 ? 31.893 12.050 36.605 1.00 29.33 424 LEU A CA 1
ATOM 6350 C C . LEU B 1 424 ? 33.378 12.169 36.249 1.00 28.30 424 LEU A C 1
ATOM 6351 O O . LEU B 1 424 ? 33.752 13.093 35.556 1.00 27.67 424 LEU A O 1
ATOM 6356 N N . ASP B 1 425 ? 34.193 11.199 36.649 1.00 26.52 425 ASP A N 1
ATOM 6357 C CA . ASP B 1 425 ? 35.585 11.166 36.198 1.00 28.49 425 ASP A CA 1
ATOM 6358 C C . ASP B 1 425 ? 35.713 10.723 34.770 1.00 29.78 425 ASP A C 1
ATOM 6359 O O . ASP B 1 425 ? 36.813 10.704 34.237 1.00 35.26 425 ASP A O 1
ATOM 6364 N N . GLY B 1 426 ? 34.602 10.347 34.148 1.00 31.32 426 GLY A N 1
ATOM 6365 C CA . GLY B 1 426 ? 34.618 9.845 32.778 1.00 32.13 426 GLY A CA 1
ATOM 6366 C C . GLY B 1 426 ? 35.173 8.448 32.630 1.00 35.88 426 GLY A C 1
ATOM 6367 O O . GLY B 1 426 ? 35.885 8.180 31.663 1.00 39.24 426 GLY A O 1
ATOM 6368 N N . LYS B 1 427 ? 34.863 7.545 33.564 1.00 36.56 427 LYS A N 1
ATOM 6369 C CA . LYS B 1 427 ? 35.383 6.165 33.505 1.00 36.26 427 LYS A CA 1
ATOM 6370 C C . LYS B 1 427 ? 34.439 5.120 32.828 1.00 35.16 427 LYS A C 1
ATOM 6371 O O . LYS B 1 427 ? 34.860 4.003 32.547 1.00 39.39 427 LYS A O 1
ATOM 6375 N N . VAL B 1 428 ? 33.200 5.486 32.531 1.00 31.89 428 VAL A N 1
ATOM 6376 C CA . VAL B 1 428 ? 32.224 4.566 31.939 1.00 31.33 428 VAL A CA 1
ATOM 6377 C C . VAL B 1 428 ? 31.878 5.008 30.513 1.00 29.58 428 VAL A C 1
ATOM 6378 O O . VAL B 1 428 ? 31.641 6.186 30.270 1.00 25.40 428 VAL A O 1
ATOM 6382 N N . ALA B 1 429 ? 31.790 4.053 29.588 1.00 28.39 429 ALA A N 1
ATOM 6383 C CA . ALA B 1 429 ? 31.585 4.349 28.182 1.00 28.58 429 ALA A CA 1
ATOM 6384 C C . ALA B 1 429 ? 30.113 4.608 27.855 1.00 28.76 429 ALA A C 1
ATOM 6385 O O . ALA B 1 429 ? 29.229 3.930 28.403 1.00 29.46 429 ALA A O 1
ATOM 6387 N N . ASP B 1 430 ? 29.865 5.609 27.000 1.00 28.30 430 ASP A N 1
ATOM 6388 C CA . ASP B 1 430 ? 28.523 5.864 26.406 1.00 29.37 430 ASP A CA 1
ATOM 6389 C C . ASP B 1 430 ? 27.929 4.581 25.813 1.00 27.18 430 ASP A C 1
ATOM 6390 O O . ASP B 1 430 ? 26.742 4.265 26.006 1.00 28.11 430 ASP A O 1
ATOM 6395 N N . SER B 1 431 ? 28.745 3.840 25.078 1.00 26.97 431 SER A N 1
ATOM 6396 C CA . SER B 1 431 ? 28.254 2.590 24.435 1.00 28.21 431 SER A CA 1
ATOM 6397 C C . SER B 1 431 ? 27.752 1.562 25.438 1.00 26.20 431 SER A C 1
ATOM 6398 O O . SER B 1 431 ? 26.868 0.786 25.110 1.00 26.56 431 SER A O 1
ATOM 6401 N N . ASP B 1 432 ? 28.331 1.528 26.629 1.00 27.36 432 ASP A N 1
ATOM 6402 C CA . ASP B 1 432 ? 27.931 0.528 27.631 1.00 30.33 432 ASP A CA 1
ATOM 6403 C C . ASP B 1 432 ? 26.505 0.773 28.126 1.00 28.23 432 ASP A C 1
ATOM 6404 O O . ASP B 1 432 ? 25.825 -0.160 28.479 1.00 34.37 432 ASP A O 1
ATOM 6409 N N . VAL B 1 433 ? 26.027 2.001 28.076 1.00 27.30 433 VAL A N 1
ATOM 6410 C CA . VAL B 1 433 ? 24.631 2.264 28.408 1.00 28.47 433 VAL A CA 1
ATOM 6411 C C . VAL B 1 433 ? 23.743 2.464 27.190 1.00 31.18 433 VAL A C 1
ATOM 6412 O O . VAL B 1 433 ? 22.529 2.297 27.305 1.00 29.91 433 VAL A O 1
ATOM 6416 N N . ALA B 1 434 ? 24.325 2.799 26.033 1.00 33.89 434 ALA A N 1
ATOM 6417 C CA . ALA B 1 434 ? 23.523 2.968 24.791 1.00 37.68 434 ALA A CA 1
ATOM 6418 C C . ALA B 1 434 ? 22.719 1.712 24.472 1.00 37.67 434 ALA A C 1
ATOM 6419 O O . ALA B 1 434 ? 21.571 1.797 24.035 1.00 37.52 434 ALA A O 1
ATOM 6421 N N . HIS B 1 435 ? 23.335 0.558 24.725 1.00 39.69 435 HIS A N 1
ATOM 6422 C CA . HIS B 1 435 ? 22.703 -0.726 24.446 1.00 48.47 435 HIS A CA 1
ATOM 6423 C C . HIS B 1 435 ? 21.468 -1.002 25.312 1.00 46.32 435 HIS A C 1
ATOM 6424 O O . HIS B 1 435 ? 20.622 -1.756 24.886 1.00 48.59 435 HIS A O 1
ATOM 6431 N N . PHE B 1 436 ? 21.362 -0.379 26.494 1.00 45.48 436 PHE A N 1
ATOM 6432 C CA . PHE B 1 436 ? 20.205 -0.535 27.401 1.00 43.05 436 PHE A CA 1
ATOM 6433 C C . PHE B 1 436 ? 19.230 0.629 27.271 1.00 44.14 436 PHE A C 1
ATOM 6434 O O . PHE B 1 436 ? 18.105 0.541 27.729 1.00 46.51 436 PHE A O 1
ATOM 6442 N N . MET B 1 437 ? 19.668 1.730 26.674 1.00 46.42 437 MET A N 1
ATOM 6443 C CA . MET B 1 437 ? 18.778 2.844 26.359 1.00 49.66 437 MET A CA 1
ATOM 6444 C C . MET B 1 437 ? 18.216 2.583 24.950 1.00 48.54 437 MET A C 1
ATOM 6445 O O . MET B 1 437 ? 17.010 2.741 24.712 1.00 50.45 437 MET A O 1
ATOM 6450 N N . THR C 1 3 ? -55.187 32.831 11.564 1.00 62.44 3 THR B N 1
ATOM 6451 C CA . THR C 1 3 ? -54.532 31.531 11.934 1.00 59.47 3 THR B CA 1
ATOM 6452 C C . THR C 1 3 ? -54.777 31.179 13.409 1.00 57.20 3 THR B C 1
ATOM 6453 O O . THR C 1 3 ? -53.912 31.438 14.266 1.00 54.56 3 THR B O 1
ATOM 6457 N N . PRO C 1 4 ? -55.955 30.581 13.710 1.00 49.61 4 PRO B N 1
ATOM 6458 C CA . PRO C 1 4 ? -56.155 29.904 15.012 1.00 49.22 4 PRO B CA 1
ATOM 6459 C C . PRO C 1 4 ? -55.117 28.799 15.283 1.00 47.67 4 PRO B C 1
ATOM 6460 O O . PRO C 1 4 ? -54.699 28.627 16.437 1.00 47.84 4 PRO B O 1
ATOM 6464 N N . LEU C 1 5 ? -54.711 28.059 14.241 1.00 45.02 5 LEU B N 1
ATOM 6465 C CA . LEU C 1 5 ? -53.590 27.110 14.370 1.00 41.81 5 LEU B CA 1
ATOM 6466 C C . LEU C 1 5 ? -52.339 27.880 13.992 1.00 38.65 5 LEU B C 1
ATOM 6467 O O . LEU C 1 5 ? -52.060 28.119 12.814 1.00 38.29 5 LEU B O 1
ATOM 6472 N N . SER C 1 6 ? -51.618 28.323 15.001 1.00 31.15 6 SER B N 1
ATOM 6473 C CA . SER C 1 6 ? -50.474 29.163 14.766 1.00 29.79 6 SER B CA 1
ATOM 6474 C C . SER C 1 6 ? -49.338 28.333 14.134 1.00 27.14 6 SER B C 1
ATOM 6475 O O . SER C 1 6 ? -49.298 27.114 14.281 1.00 26.21 6 SER B O 1
ATOM 6478 N N . LEU C 1 7 ? -48.441 29.003 13.428 1.00 26.28 7 LEU B N 1
ATOM 6479 C CA . LEU C 1 7 ? -47.202 28.381 12.940 1.00 27.42 7 LEU B CA 1
ATOM 6480 C C . LEU C 1 7 ? -46.419 27.780 14.104 1.00 28.86 7 LEU B C 1
ATOM 6481 O O . LEU C 1 7 ? -45.908 26.659 14.002 1.00 26.93 7 LEU B O 1
ATOM 6486 N N . ARG C 1 8 ? -46.331 28.513 15.221 1.00 29.30 8 ARG B N 1
ATOM 6487 C CA . ARG C 1 8 ? -45.684 27.975 16.426 1.00 32.44 8 ARG B CA 1
ATOM 6488 C C . ARG C 1 8 ? -46.261 26.617 16.869 1.00 30.23 8 ARG B C 1
ATOM 6489 O O . ARG C 1 8 ? -45.522 25.681 17.195 1.00 25.72 8 ARG B O 1
ATOM 6497 N N . GLU C 1 9 ? -47.590 26.511 16.841 1.00 28.70 9 GLU B N 1
ATOM 6498 C CA . GLU C 1 9 ? -48.273 25.309 17.248 1.00 30.56 9 GLU B CA 1
ATOM 6499 C C . GLU C 1 9 ? -48.092 24.204 16.217 1.00 25.79 9 GLU B C 1
ATOM 6500 O O . GLU C 1 9 ? -47.883 23.063 16.549 1.00 24.40 9 GLU B O 1
ATOM 6506 N N . ARG C 1 10 ? -48.195 24.553 14.949 1.00 26.09 10 ARG B N 1
ATOM 6507 C CA . ARG C 1 10 ? -47.936 23.587 13.905 1.00 26.21 10 ARG B CA 1
ATOM 6508 C C . ARG C 1 10 ? -46.492 23.032 14.024 1.00 25.41 10 ARG B C 1
ATOM 6509 O O . ARG C 1 10 ? -46.269 21.827 13.816 1.00 24.79 10 ARG B O 1
ATOM 6517 N N . ASP C 1 11 ? -45.553 23.901 14.381 1.00 23.10 11 ASP B N 1
ATOM 6518 C CA . ASP C 1 11 ? -44.141 23.524 14.540 1.00 24.45 11 ASP B CA 1
ATOM 6519 C C . ASP C 1 11 ? -44.022 22.505 15.656 1.00 25.74 11 ASP B C 1
ATOM 6520 O O . ASP C 1 11 ? -43.292 21.511 15.518 1.00 24.32 11 ASP B O 1
ATOM 6525 N N . ALA C 1 12 ? -44.761 22.731 16.754 1.00 26.59 12 ALA B N 1
ATOM 6526 C CA . ALA C 1 12 ? -44.716 21.818 17.902 1.00 26.34 12 ALA B CA 1
ATOM 6527 C C . ALA C 1 12 ? -45.209 20.432 17.567 1.00 26.39 12 ALA B C 1
ATOM 6528 O O . ALA C 1 12 ? -44.702 19.448 18.128 1.00 27.22 12 ALA B O 1
ATOM 6530 N N . ARG C 1 13 ? -46.209 20.344 16.688 1.00 26.01 13 ARG B N 1
ATOM 6531 C CA . ARG C 1 13 ? -46.793 19.065 16.298 1.00 26.64 13 ARG B CA 1
ATOM 6532 C C . ARG C 1 13 ? -45.913 18.208 15.401 1.00 24.83 13 ARG B C 1
ATOM 6533 O O . ARG C 1 13 ? -46.092 17.010 15.379 1.00 23.87 13 ARG B O 1
ATOM 6541 N N . VAL C 1 14 ? -44.989 18.801 14.635 1.00 24.61 14 VAL B N 1
ATOM 6542 C CA . VAL C 1 14 ? -44.298 18.039 13.575 1.00 23.70 14 VAL B CA 1
ATOM 6543 C C . VAL C 1 14 ? -42.770 18.121 13.568 1.00 23.58 14 VAL B C 1
ATOM 6544 O O . VAL C 1 14 ? -42.112 17.211 13.037 1.00 23.44 14 VAL B O 1
ATOM 6548 N N . ILE C 1 15 ? -42.212 19.176 14.170 1.00 23.12 15 ILE B N 1
ATOM 6549 C CA . ILE C 1 15 ? -40.751 19.325 14.219 1.00 23.02 15 ILE B CA 1
ATOM 6550 C C . ILE C 1 15 ? -40.090 18.607 15.400 1.00 23.84 15 ILE B C 1
ATOM 6551 O O . ILE C 1 15 ? -40.538 18.701 16.539 1.00 24.43 15 ILE B O 1
ATOM 6556 N N . ALA C 1 16 ? -38.996 17.901 15.122 1.00 23.51 16 ALA B N 1
ATOM 6557 C CA . ALA C 1 16 ? -38.264 17.162 16.151 1.00 22.99 16 ALA B CA 1
ATOM 6558 C C . ALA C 1 16 ? -37.603 18.115 17.170 1.00 24.00 16 ALA B C 1
ATOM 6559 O O . ALA C 1 16 ? -36.891 19.054 16.784 1.00 23.95 16 ALA B O 1
ATOM 6561 N N . GLU C 1 17 ? -37.814 17.850 18.459 1.00 23.58 17 GLU B N 1
ATOM 6562 C CA . GLU C 1 17 ? -37.116 18.574 19.536 1.00 26.47 17 GLU B CA 1
ATOM 6563 C C . GLU C 1 17 ? -35.581 18.528 19.411 1.00 24.37 17 GLU B C 1
ATOM 6564 O O . GLU C 1 17 ? -34.909 19.451 19.803 1.00 25.13 17 GLU B O 1
ATOM 6570 N N . ILE C 1 18 ? -35.019 17.460 18.879 1.00 24.30 18 ILE B N 1
ATOM 6571 C CA . ILE C 1 18 ? -33.559 17.395 18.734 1.00 24.31 18 ILE B CA 1
ATOM 6572 C C . ILE C 1 18 ? -32.998 18.519 17.846 1.00 25.00 18 ILE B C 1
ATOM 6573 O O . ILE C 1 18 ? -31.796 18.840 17.940 1.00 22.26 18 ILE B O 1
ATOM 6578 N N . GLY C 1 19 ? -33.855 19.088 16.981 1.00 24.14 19 GLY B N 1
ATOM 6579 C CA . GLY C 1 19 ? -33.463 20.148 16.056 1.00 24.98 19 GLY B CA 1
ATOM 6580 C C . GLY C 1 19 ? -33.798 21.565 16.505 1.00 26.96 19 GLY B C 1
ATOM 6581 O O . GLY C 1 19 ? -33.654 22.499 15.706 1.00 29.39 19 GLY B O 1
ATOM 6582 N N . ARG C 1 20 ? -34.211 21.726 17.768 1.00 24.06 20 ARG B N 1
ATOM 6583 C CA . ARG C 1 20 ? -34.647 22.988 18.309 1.00 26.17 20 ARG B CA 1
ATOM 6584 C C . ARG C 1 20 ? -33.650 23.618 19.271 1.00 26.11 20 ARG B C 1
ATOM 6585 O O . ARG C 1 20 ? -33.072 22.935 20.091 1.00 27.40 20 ARG B O 1
ATOM 6593 N N . LEU C 1 21 ? -33.468 24.931 19.143 1.00 28.08 21 LEU B N 1
ATOM 6594 C CA . LEU C 1 21 ? -32.753 25.776 20.124 1.00 28.24 21 LEU B CA 1
ATOM 6595 C C . LEU C 1 21 ? -33.470 27.117 20.154 1.00 27.99 21 LEU B C 1
ATOM 6596 O O . LEU C 1 21 ? -32.985 28.144 19.664 1.00 26.46 21 LEU B O 1
ATOM 6601 N N . ARG C 1 22 ? -34.663 27.081 20.712 1.00 28.17 22 ARG B N 1
ATOM 6602 C CA . ARG C 1 22 ? -35.595 28.180 20.626 1.00 28.88 22 ARG B CA 1
ATOM 6603 C C . ARG C 1 22 ? -35.466 29.127 21.820 1.00 30.03 22 ARG B C 1
ATOM 6604 O O . ARG C 1 22 ? -35.483 28.684 22.963 1.00 31.39 22 ARG B O 1
ATOM 6612 N N . PHE C 1 23 ? -35.366 30.431 21.548 1.00 29.36 23 PHE B N 1
ATOM 6613 C CA . PHE C 1 23 ? -35.195 31.416 22.612 1.00 29.46 23 PHE B CA 1
ATOM 6614 C C . PHE C 1 23 ? -36.441 32.257 22.851 1.00 29.17 23 PHE B C 1
ATOM 6615 O O . PHE C 1 23 ? -36.479 32.992 23.823 1.00 28.26 23 PHE B O 1
ATOM 6623 N N . SER C 1 24 ? -37.427 32.176 21.952 1.00 30.10 24 SER B N 1
ATOM 6624 C CA . SER C 1 24 ? -38.637 32.999 22.029 1.00 28.24 24 SER B CA 1
ATOM 6625 C C . SER C 1 24 ? -39.696 32.363 21.178 1.00 29.30 24 SER B C 1
ATOM 6626 O O . SER C 1 24 ? -39.386 31.445 20.412 1.00 29.16 24 SER B O 1
ATOM 6629 N N . PRO C 1 25 ? -40.956 32.841 21.287 1.00 27.48 25 PRO B N 1
ATOM 6630 C CA . PRO C 1 25 ? -42.017 32.299 20.407 1.00 28.32 25 PRO B CA 1
ATOM 6631 C C . PRO C 1 25 ? -41.949 32.700 18.908 1.00 26.61 25 PRO B C 1
ATOM 6632 O O . PRO C 1 25 ? -42.793 32.255 18.127 1.00 24.34 25 PRO B O 1
ATOM 6636 N N . LEU C 1 26 ? -41.001 33.553 18.526 1.00 27.47 26 LEU B N 1
ATOM 6637 C CA . LEU C 1 26 ? -40.972 34.110 17.179 1.00 26.47 26 LEU B CA 1
ATOM 6638 C C . LEU C 1 26 ? -41.023 32.998 16.117 1.00 25.97 26 LEU B C 1
ATOM 6639 O O . LEU C 1 26 ? -40.198 32.088 16.107 1.00 26.84 26 LEU B O 1
ATOM 6644 N N . SER C 1 27 ? -42.022 33.103 15.258 1.00 25.72 27 SER B N 1
ATOM 6645 C CA . SER C 1 27 ? -42.350 32.122 14.232 1.00 28.23 27 SER B CA 1
ATOM 6646 C C . SER C 1 27 ? -42.572 32.951 12.970 1.00 26.77 27 SER B C 1
ATOM 6647 O O . SER C 1 27 ? -43.348 33.916 12.989 1.00 27.96 27 SER B O 1
ATOM 6650 N N . LEU C 1 28 ? -41.882 32.587 11.885 1.00 26.10 28 LEU B N 1
ATOM 6651 C CA . LEU C 1 28 ? -41.663 33.486 10.739 1.00 24.03 28 LEU B CA 1
ATOM 6652 C C . LEU C 1 28 ? -42.415 33.158 9.463 1.00 22.82 28 LEU B C 1
ATOM 6653 O O . LEU C 1 28 ? -42.509 32.016 9.062 1.00 22.28 28 LEU B O 1
ATOM 6658 N N . ILE C 1 29 ? -42.900 34.197 8.789 1.00 24.82 29 ILE B N 1
ATOM 6659 C CA . ILE C 1 29 ? -43.456 34.048 7.435 1.00 25.84 29 ILE B CA 1
ATOM 6660 C C . ILE C 1 29 ? -42.675 34.812 6.359 1.00 24.76 29 ILE B C 1
ATOM 6661 O O . ILE C 1 29 ? -42.897 34.619 5.157 1.00 25.72 29 ILE B O 1
ATOM 6666 N N . GLY C 1 30 ? -41.802 35.712 6.760 1.00 25.36 30 GLY B N 1
ATOM 6667 C CA . GLY C 1 30 ? -41.001 36.416 5.783 1.00 26.44 30 GLY B CA 1
ATOM 6668 C C . GLY C 1 30 ? -39.879 37.182 6.422 1.00 25.67 30 GLY B C 1
ATOM 6669 O O . GLY C 1 30 ? -39.560 36.964 7.596 1.00 25.87 30 GLY B O 1
ATOM 6670 N N . GLY C 1 31 ? -39.309 38.095 5.650 1.00 25.91 31 GLY B N 1
ATOM 6671 C CA . GLY C 1 31 ? -38.145 38.892 6.055 1.00 25.93 31 GLY B CA 1
ATOM 6672 C C . GLY C 1 31 ? -37.814 39.947 5.023 1.00 26.93 31 GLY B C 1
ATOM 6673 O O . GLY C 1 31 ? -37.990 39.729 3.798 1.00 27.80 31 GLY B O 1
ATOM 6674 N N . LYS C 1 32 ? -37.307 41.086 5.499 1.00 26.81 32 LYS B N 1
ATOM 6675 C CA . LYS C 1 32 ? -37.065 42.231 4.633 1.00 28.23 32 LYS B CA 1
ATOM 6676 C C . LYS C 1 32 ? -36.059 43.162 5.243 1.00 25.53 32 LYS B C 1
ATOM 6677 O O . LYS C 1 32 ? -36.298 43.738 6.323 1.00 23.59 32 LYS B O 1
ATOM 6683 N N . GLY C 1 33 ? -34.936 43.329 4.532 1.00 24.50 33 GLY B N 1
ATOM 6684 C CA . GLY C 1 33 ? -33.840 44.106 5.037 1.00 23.59 33 GLY B CA 1
ATOM 6685 C C . GLY C 1 33 ? -33.278 43.431 6.251 1.00 22.69 33 GLY B C 1
ATOM 6686 O O . GLY C 1 33 ? -33.043 42.217 6.278 1.00 21.35 33 GLY B O 1
ATOM 6687 N N . ASN C 1 34 ? -33.084 44.218 7.287 1.00 22.87 34 ASN B N 1
ATOM 6688 C CA . ASN C 1 34 ? -32.630 43.692 8.552 1.00 23.56 34 ASN B CA 1
ATOM 6689 C C . ASN C 1 34 ? -33.814 43.310 9.463 1.00 24.82 34 ASN B C 1
ATOM 6690 O O . ASN C 1 34 ? -33.625 43.137 10.668 1.00 27.39 34 ASN B O 1
ATOM 6695 N N . ARG C 1 35 ? -35.019 43.165 8.918 1.00 23.09 35 ARG B N 1
ATOM 6696 C CA . ARG C 1 35 ? -36.183 42.797 9.775 1.00 24.47 35 ARG B CA 1
ATOM 6697 C C . ARG C 1 35 ? -36.793 41.461 9.400 1.00 25.46 35 ARG B C 1
ATOM 6698 O O . ARG C 1 35 ? -36.712 41.056 8.241 1.00 27.79 35 ARG B O 1
ATOM 6706 N N . LEU C 1 36 ? -37.385 40.769 10.384 1.00 26.02 36 LEU B N 1
ATOM 6707 C CA . LEU C 1 36 ? -38.029 39.487 10.173 1.00 25.40 36 LEU B CA 1
ATOM 6708 C C . LEU C 1 36 ? -39.523 39.659 10.400 1.00 26.47 36 LEU B C 1
ATOM 6709 O O . LEU C 1 36 ? -39.934 40.421 11.283 1.00 24.57 36 LEU B O 1
ATOM 6714 N N . ILE C 1 37 ? -40.332 38.950 9.609 1.00 25.26 37 ILE B N 1
ATOM 6715 C CA . ILE C 1 37 ? -41.791 39.109 9.720 1.00 28.13 37 ILE B CA 1
ATOM 6716 C C . ILE C 1 37 ? -42.417 37.932 10.443 1.00 25.88 37 ILE B C 1
ATOM 6717 O O . ILE C 1 37 ? -42.360 36.796 9.992 1.00 25.67 37 ILE B O 1
ATOM 6722 N N . GLU C 1 38 ? -42.990 38.212 11.589 1.00 28.31 38 GLU B N 1
ATOM 6723 C CA . GLU C 1 38 ? -43.689 37.198 12.364 1.00 29.42 38 GLU B CA 1
ATOM 6724 C C . GLU C 1 38 ? -45.006 36.904 11.697 1.00 28.87 38 GLU B C 1
ATOM 6725 O O . GLU C 1 38 ? -45.575 37.773 11.044 1.00 30.10 38 GLU B O 1
ATOM 6731 N N . GLU C 1 39 ? -45.482 35.682 11.837 1.00 29.21 39 GLU B N 1
ATOM 6732 C CA . GLU C 1 39 ? -46.856 35.366 11.483 1.00 30.41 39 GLU B CA 1
ATOM 6733 C C . GLU C 1 39 ? -47.798 36.398 12.139 1.00 29.72 39 GLU B C 1
ATOM 6734 O O . GLU C 1 39 ? -47.593 36.808 13.285 1.00 27.45 39 GLU B O 1
ATOM 6740 N N . GLY C 1 40 ? -48.814 36.830 11.404 1.00 30.97 40 GLY B N 1
ATOM 6741 C CA . GLY C 1 40 ? -49.639 37.953 11.839 1.00 28.48 40 GLY B CA 1
ATOM 6742 C C . GLY C 1 40 ? -49.099 39.287 11.303 1.00 29.51 40 GLY B C 1
ATOM 6743 O O . GLY C 1 40 ? -49.820 40.262 11.252 1.00 27.64 40 GLY B O 1
ATOM 6744 N N . GLY C 1 41 ? -47.833 39.357 10.890 1.00 28.25 41 GLY B N 1
ATOM 6745 C CA . GLY C 1 41 ? -47.344 40.528 10.200 1.00 28.30 41 GLY B CA 1
ATOM 6746 C C . GLY C 1 41 ? -46.402 41.441 10.961 1.00 28.96 41 GLY B C 1
ATOM 6747 O O . GLY C 1 41 ? -45.817 42.344 10.367 1.00 30.82 41 GLY B O 1
ATOM 6748 N N . ARG C 1 42 ? -46.200 41.231 12.252 1.00 30.09 42 ARG B N 1
ATOM 6749 C CA . ARG C 1 42 ? -45.351 42.169 13.024 1.00 30.34 42 ARG B CA 1
ATOM 6750 C C . ARG C 1 42 ? -43.901 42.069 12.521 1.00 28.81 42 ARG B C 1
ATOM 6751 O O . ARG C 1 42 ? -43.406 40.982 12.260 1.00 29.49 42 ARG B O 1
ATOM 6759 N N . SER C 1 43 ? -43.245 43.205 12.394 1.00 30.42 43 SER B N 1
ATOM 6760 C CA . SER C 1 43 ? -41.905 43.299 11.821 1.00 33.13 43 SER B CA 1
ATOM 6761 C C . SER C 1 43 ? -40.848 43.428 12.910 1.00 33.50 43 SER B C 1
ATOM 6762 O O . SER C 1 43 ? -40.781 44.449 13.570 1.00 40.21 43 SER B O 1
ATOM 6765 N N . ILE C 1 44 ? -39.984 42.422 13.054 1.00 31.80 44 ILE B N 1
ATOM 6766 C CA . ILE C 1 44 ? -39.032 42.346 14.178 1.00 28.94 44 ILE B CA 1
ATOM 6767 C C . ILE C 1 44 ? -37.616 42.689 13.721 1.00 27.50 44 ILE B C 1
ATOM 6768 O O . ILE C 1 44 ? -37.165 42.183 12.721 1.00 25.71 44 ILE B O 1
ATOM 6773 N N . LEU C 1 45 ? -36.916 43.537 14.467 1.00 28.01 45 LEU B N 1
ATOM 6774 C CA . LEU C 1 45 ? -35.530 43.873 14.137 1.00 27.55 45 LEU B CA 1
ATOM 6775 C C . LEU C 1 45 ? -34.622 42.671 14.440 1.00 26.31 45 LEU B C 1
ATOM 6776 O O . LEU C 1 45 ? -34.610 42.169 15.549 1.00 26.08 45 LEU B O 1
ATOM 6781 N N . ASP C 1 46 ? -33.851 42.214 13.452 1.00 27.95 46 ASP B N 1
ATOM 6782 C CA . ASP C 1 46 ? -33.062 41.021 13.650 1.00 26.93 46 ASP B CA 1
ATOM 6783 C C . ASP C 1 46 ? -31.656 41.348 14.089 1.00 26.76 46 ASP B C 1
ATOM 6784 O O . ASP C 1 46 ? -30.797 41.652 13.278 1.00 27.42 46 ASP B O 1
ATOM 6789 N N . LEU C 1 47 ? -31.418 41.191 15.386 1.00 25.72 47 LEU B N 1
ATOM 6790 C CA . LEU C 1 47 ? -30.066 41.308 15.937 1.00 26.14 47 LEU B CA 1
ATOM 6791 C C . LEU C 1 47 ? -29.352 39.955 16.041 1.00 25.67 47 LEU B C 1
ATOM 6792 O O . LEU C 1 47 ? -28.170 39.894 16.372 1.00 26.38 47 LEU B O 1
ATOM 6797 N N . SER C 1 48 ? -30.070 38.883 15.738 1.00 24.18 48 SER B N 1
ATOM 6798 C CA . SER C 1 48 ? -29.499 37.546 15.694 1.00 27.64 48 SER B CA 1
ATOM 6799 C C . SER C 1 48 ? -28.782 37.153 14.406 1.00 27.40 48 SER B C 1
ATOM 6800 O O . SER C 1 48 ? -27.946 36.261 14.453 1.00 25.70 48 SER B O 1
ATOM 6803 N N . GLY C 1 49 ? -29.117 37.791 13.276 1.00 26.06 49 GLY B N 1
ATOM 6804 C CA . GLY C 1 49 ? -28.660 37.354 11.959 1.00 26.43 49 GLY B CA 1
ATOM 6805 C C . GLY C 1 49 ? -28.901 35.862 11.689 1.00 25.77 49 GLY B C 1
ATOM 6806 O O . GLY C 1 49 ? -28.117 35.221 10.948 1.00 27.09 49 GLY B O 1
ATOM 6807 N N . SER C 1 50 ? -29.989 35.318 12.263 1.00 23.99 50 SER B N 1
ATOM 6808 C CA . SER C 1 50 ? -30.273 33.888 12.262 1.00 26.30 50 SER B CA 1
ATOM 6809 C C . SER C 1 50 ? -29.013 33.089 12.704 1.00 27.82 50 SER B C 1
ATOM 6810 O O . SER C 1 50 ? -28.777 31.986 12.220 1.00 28.87 50 SER B O 1
ATOM 6813 N N . ALA C 1 51 ? -28.253 33.668 13.645 1.00 27.32 51 ALA B N 1
ATOM 6814 C CA . ALA C 1 51 ? -27.013 33.116 14.191 1.00 32.18 51 ALA B CA 1
ATOM 6815 C C . ALA C 1 51 ? -25.743 33.391 13.374 1.00 34.18 51 ALA B C 1
ATOM 6816 O O . ALA C 1 51 ? -24.636 32.983 13.787 1.00 37.51 51 ALA B O 1
ATOM 6818 N N . GLY C 1 52 ? -25.872 34.087 12.251 1.00 32.46 52 GLY B N 1
ATOM 6819 C CA . GLY C 1 52 ? -24.720 34.417 11.417 1.00 32.12 52 GLY B CA 1
ATOM 6820 C C . GLY C 1 52 ? -24.974 34.309 9.911 1.00 30.49 52 GLY B C 1
ATOM 6821 O O . GLY C 1 52 ? -24.418 35.077 9.138 1.00 28.78 52 GLY B O 1
ATOM 6822 N N . PRO C 1 53 ? -25.818 33.362 9.495 1.00 28.50 53 PRO B N 1
ATOM 6823 C CA . PRO C 1 53 ? -26.053 33.192 8.072 1.00 28.82 53 PRO B CA 1
ATOM 6824 C C . PRO C 1 53 ? -26.527 34.467 7.364 1.00 26.67 53 PRO B C 1
ATOM 6825 O O . PRO C 1 53 ? -26.028 34.769 6.295 1.00 24.61 53 PRO B O 1
ATOM 6829 N N . ALA C 1 54 ? -27.460 35.206 7.958 1.00 25.99 54 ALA B N 1
ATOM 6830 C CA . ALA C 1 54 ? -28.013 36.392 7.297 1.00 25.65 54 ALA B CA 1
ATOM 6831 C C . ALA C 1 54 ? -27.083 37.603 7.322 1.00 23.40 54 ALA B C 1
ATOM 6832 O O . ALA C 1 54 ? -27.447 38.638 7.841 1.00 25.65 54 ALA B O 1
ATOM 6834 N N . ALA C 1 55 ? -25.915 37.508 6.678 1.00 22.80 55 ALA B N 1
ATOM 6835 C CA . ALA C 1 55 ? -24.890 38.548 6.725 1.00 22.20 55 ALA B CA 1
ATOM 6836 C C . ALA C 1 55 ? -25.353 39.848 6.052 1.00 22.44 55 ALA B C 1
ATOM 6837 O O . ALA C 1 55 ? -24.988 40.957 6.499 1.00 22.29 55 ALA B O 1
ATOM 6839 N N . LEU C 1 56 ? -26.138 39.712 4.978 1.00 21.04 56 LEU B N 1
ATOM 6840 C CA . LEU C 1 56 ? -26.688 40.858 4.243 1.00 20.15 56 LEU B CA 1
ATOM 6841 C C . LEU C 1 56 ? -28.185 41.010 4.516 1.00 21.40 56 LEU B C 1
ATOM 6842 O O . LEU C 1 56 ? -28.880 41.707 3.759 1.00 21.15 56 LEU B O 1
ATOM 6847 N N . GLY C 1 57 ? -28.692 40.378 5.562 1.00 20.26 57 GLY B N 1
ATOM 6848 C CA . GLY C 1 57 ? -30.107 40.535 5.884 1.00 22.00 57 GLY B CA 1
ATOM 6849 C C . GLY C 1 57 ? -30.917 39.622 5.001 1.00 23.72 57 GLY B C 1
ATOM 6850 O O . GLY C 1 57 ? -30.417 38.576 4.578 1.00 24.24 57 GLY B O 1
ATOM 6851 N N . TYR C 1 58 ? -32.148 40.045 4.711 1.00 22.60 58 TYR B N 1
ATOM 6852 C CA . TYR C 1 58 ? -33.169 39.226 4.101 1.00 22.94 58 TYR B CA 1
ATOM 6853 C C . TYR C 1 58 ? -33.665 39.954 2.830 1.00 24.59 58 TYR B C 1
ATOM 6854 O O . TYR C 1 58 ? -33.919 41.143 2.846 1.00 26.02 58 TYR B O 1
ATOM 6863 N N . GLY C 1 59 ? -33.802 39.217 1.735 1.00 25.93 59 GLY B N 1
ATOM 6864 C CA . GLY C 1 59 ? -34.210 39.766 0.457 1.00 24.90 59 GLY B CA 1
ATOM 6865 C C . GLY C 1 59 ? -33.151 40.654 -0.171 1.00 25.87 59 GLY B C 1
ATOM 6866 O O . GLY C 1 59 ? -33.458 41.473 -1.014 1.00 25.13 59 GLY B O 1
ATOM 6867 N N . HIS C 1 60 ? -31.893 40.514 0.228 1.00 25.14 60 HIS B N 1
ATOM 6868 C CA . HIS C 1 60 ? -30.878 41.419 -0.284 1.00 26.16 60 HIS B CA 1
ATOM 6869 C C . HIS C 1 60 ? -30.753 41.206 -1.814 1.00 26.70 60 HIS B C 1
ATOM 6870 O O . HIS C 1 60 ? -30.584 40.065 -2.272 1.00 25.61 60 HIS B O 1
ATOM 6877 N N . PRO C 1 61 ? -30.825 42.292 -2.596 1.00 29.06 61 PRO B N 1
ATOM 6878 C CA . PRO C 1 61 ? -30.845 42.163 -4.063 1.00 30.50 61 PRO B CA 1
ATOM 6879 C C . PRO C 1 61 ? -29.667 41.408 -4.697 1.00 28.13 61 PRO B C 1
ATOM 6880 O O . PRO C 1 61 ? -29.878 40.744 -5.700 1.00 26.76 61 PRO B O 1
ATOM 6884 N N . ALA C 1 62 ? -28.451 41.501 -4.162 1.00 27.72 62 ALA B N 1
ATOM 6885 C CA . ALA C 1 62 ? -27.317 40.772 -4.761 1.00 27.99 62 ALA B CA 1
ATOM 6886 C C . ALA C 1 62 ? -27.545 39.260 -4.616 1.00 29.15 62 ALA B C 1
ATOM 6887 O O . ALA C 1 62 ? -27.267 38.470 -5.521 1.00 27.89 62 ALA B O 1
ATOM 6889 N N . ILE C 1 63 ? -28.061 38.857 -3.464 1.00 26.97 63 ILE B N 1
ATOM 6890 C CA . ILE C 1 63 ? -28.250 37.435 -3.192 1.00 27.00 63 ILE B CA 1
ATOM 6891 C C . ILE C 1 63 ? -29.461 36.953 -3.966 1.00 25.84 63 ILE B C 1
ATOM 6892 O O . ILE C 1 63 ? -29.408 35.882 -4.597 1.00 25.79 63 ILE B O 1
ATOM 6897 N N . VAL C 1 64 ? -30.529 37.754 -3.953 1.00 24.95 64 VAL B N 1
ATOM 6898 C CA . VAL C 1 64 ? -31.721 37.440 -4.746 1.00 25.42 64 VAL B CA 1
ATOM 6899 C C . VAL C 1 64 ? -31.327 37.209 -6.232 1.00 24.96 64 VAL B C 1
ATOM 6900 O O . VAL C 1 64 ? -31.637 36.160 -6.807 1.00 24.58 64 VAL B O 1
ATOM 6904 N N . GLU C 1 65 ? -30.620 38.161 -6.827 1.00 23.56 65 GLU B N 1
ATOM 6905 C CA . GLU C 1 65 ? -30.164 38.004 -8.214 1.00 24.86 65 GLU B CA 1
ATOM 6906 C C . GLU C 1 65 ? -29.344 36.724 -8.445 1.00 23.63 65 GLU B C 1
ATOM 6907 O O . GLU C 1 65 ? -29.604 36.025 -9.402 1.00 25.11 65 GLU B O 1
ATOM 6909 N N . ALA C 1 66 ? -28.333 36.439 -7.624 1.00 24.09 66 ALA B N 1
ATOM 6910 C CA . ALA C 1 66 ? -27.489 35.246 -7.836 1.00 24.43 66 ALA B CA 1
ATOM 6911 C C . ALA C 1 66 ? -28.302 33.960 -7.748 1.00 23.30 66 ALA B C 1
ATOM 6912 O O . ALA C 1 66 ? -28.124 33.058 -8.545 1.00 22.13 66 ALA B O 1
ATOM 6914 N N . VAL C 1 67 ? -29.214 33.911 -6.778 1.00 22.44 67 VAL B N 1
ATOM 6915 C CA . VAL C 1 67 ? -30.073 32.755 -6.576 1.00 23.00 67 VAL B CA 1
ATOM 6916 C C . VAL C 1 67 ? -31.047 32.583 -7.754 1.00 23.26 67 VAL B C 1
ATOM 6917 O O . VAL C 1 67 ? -31.225 31.461 -8.275 1.00 20.27 67 VAL B O 1
ATOM 6921 N N . GLU C 1 68 ? -31.644 33.684 -8.217 1.00 25.30 68 GLU B N 1
ATOM 6922 C CA . GLU C 1 68 ? -32.579 33.602 -9.350 1.00 27.71 68 GLU B CA 1
ATOM 6923 C C . GLU C 1 68 ? -31.894 33.096 -10.608 1.00 26.64 68 GLU B C 1
ATOM 6924 O O . GLU C 1 68 ? -32.397 32.180 -11.251 1.00 26.80 68 GLU B O 1
ATOM 6930 N N . LYS C 1 69 ? -30.744 33.673 -10.941 1.00 25.46 69 LYS B N 1
ATOM 6931 C CA . LYS C 1 69 ? -30.034 33.252 -12.156 1.00 27.90 69 LYS B CA 1
ATOM 6932 C C . LYS C 1 69 ? -29.650 31.772 -12.102 1.00 25.91 69 LYS B C 1
ATOM 6933 O O . LYS C 1 69 ? -29.882 31.035 -13.070 1.00 25.34 69 LYS B O 1
ATOM 6939 N N . SER C 1 70 ? -29.127 31.317 -10.961 1.00 25.38 70 SER B N 1
ATOM 6940 C CA . SER C 1 70 ? -28.722 29.904 -10.807 1.00 24.39 70 SER B CA 1
ATOM 6941 C C . SER C 1 70 ? -29.839 28.884 -10.753 1.00 23.36 70 SER B C 1
ATOM 6942 O O . SER C 1 70 ? -29.723 27.822 -11.347 1.00 23.13 70 SER B O 1
ATOM 6945 N N . VAL C 1 71 ? -30.928 29.160 -10.043 1.00 23.23 71 VAL B N 1
ATOM 6946 C CA . VAL C 1 71 ? -32.021 28.185 -9.974 1.00 21.20 71 VAL B CA 1
ATOM 6947 C C . VAL C 1 71 ? -32.762 28.081 -11.323 1.00 22.08 71 VAL B C 1
ATOM 6948 O O . VAL C 1 71 ? -33.223 27.007 -11.702 1.00 19.55 71 VAL B O 1
ATOM 6952 N N . ARG C 1 72 ? -32.867 29.192 -12.062 1.00 22.48 72 ARG B N 1
ATOM 6953 C CA . ARG C 1 72 ? -33.407 29.173 -13.427 1.00 22.27 72 ARG B CA 1
ATOM 6954 C C . ARG C 1 72 ? -32.551 28.447 -14.473 1.00 22.43 72 ARG B C 1
ATOM 6955 O O . ARG C 1 72 ? -33.071 27.852 -15.416 1.00 25.60 72 ARG B O 1
ATOM 6963 N N . ASP C 1 73 ? -31.234 28.546 -14.350 1.00 22.77 73 ASP B N 1
ATOM 6964 C CA . ASP C 1 73 ? -30.342 27.988 -15.333 1.00 22.37 73 ASP B CA 1
ATOM 6965 C C . ASP C 1 73 ? -29.218 27.278 -14.562 1.00 23.71 73 ASP B C 1
ATOM 6966 O O . ASP C 1 73 ? -28.111 27.793 -14.409 1.00 24.25 73 ASP B O 1
ATOM 6971 N N . MET C 1 74 ? -29.564 26.088 -14.069 1.00 23.32 74 MET B N 1
ATOM 6972 C CA . MET C 1 74 ? -28.815 25.349 -13.045 1.00 22.34 74 MET B CA 1
ATOM 6973 C C . MET C 1 74 ? -27.761 24.460 -13.653 1.00 21.60 74 MET B C 1
ATOM 6974 O O . MET C 1 74 ? -28.082 23.499 -14.400 1.00 20.77 74 MET B O 1
ATOM 6979 N N . ALA C 1 75 ? -26.508 24.770 -13.307 1.00 21.11 75 ALA B N 1
ATOM 6980 C CA . ALA C 1 75 ? -25.344 24.133 -13.913 1.00 22.37 75 ALA B CA 1
ATOM 6981 C C . ALA C 1 75 ? -25.040 22.821 -13.190 1.00 22.33 75 ALA B C 1
ATOM 6982 O O . ALA C 1 75 ? -24.005 22.652 -12.521 1.00 22.30 75 ALA B O 1
ATOM 6984 N N . GLY C 1 76 ? -25.963 21.899 -13.317 1.00 21.22 76 GLY B N 1
ATOM 6985 C CA . GLY C 1 76 ? -25.923 20.684 -12.524 1.00 21.49 76 GLY B CA 1
ATOM 6986 C C . GLY C 1 76 ? -26.235 20.971 -11.049 1.00 21.04 76 GLY B C 1
ATOM 6987 O O . GLY C 1 76 ? -26.518 22.128 -10.661 1.00 21.71 76 GLY B O 1
ATOM 6988 N N . ALA C 1 77 ? -26.120 19.932 -10.219 1.00 20.87 77 ALA B N 1
ATOM 6989 C CA . ALA C 1 77 ? -26.365 20.047 -8.764 1.00 20.49 77 ALA B CA 1
ATOM 6990 C C . ALA C 1 77 ? -25.376 19.255 -7.902 1.00 21.87 77 ALA B C 1
ATOM 6991 O O . ALA C 1 77 ? -25.728 18.826 -6.780 1.00 24.14 77 ALA B O 1
ATOM 6993 N N . SER C 1 78 ? -24.142 19.069 -8.393 1.00 18.99 78 SER B N 1
ATOM 6994 C CA . SER C 1 78 ? -23.189 18.253 -7.709 1.00 18.68 78 SER B CA 1
ATOM 6995 C C . SER C 1 78 ? -21.803 18.587 -8.206 1.00 19.94 78 SER B C 1
ATOM 6996 O O . SER C 1 78 ? -21.445 18.205 -9.342 1.00 21.06 78 SER B O 1
ATOM 6999 N N . LEU C 1 79 ? -21.020 19.253 -7.364 1.00 20.24 79 LEU B N 1
ATOM 7000 C CA . LEU C 1 79 ? -19.604 19.549 -7.720 1.00 22.34 79 LEU B CA 1
ATOM 7001 C C . LEU C 1 79 ? -18.753 18.254 -7.791 1.00 22.92 79 LEU B C 1
ATOM 7002 O O . LEU C 1 79 ? -17.780 18.149 -8.569 1.00 23.60 79 LEU B O 1
ATOM 7007 N N . LEU C 1 80 ? -19.089 17.257 -6.985 1.00 22.85 80 LEU B N 1
ATOM 7008 C CA . LEU C 1 80 ? -18.298 16.018 -7.035 1.00 24.89 80 LEU B CA 1
ATOM 7009 C C . LEU C 1 80 ? -18.388 15.330 -8.391 1.00 24.76 80 LEU B C 1
ATOM 7010 O O . LEU C 1 80 ? -17.389 14.788 -8.868 1.00 24.66 80 LEU B O 1
ATOM 7015 N N . LEU C 1 81 ? -19.573 15.376 -9.013 1.00 24.87 81 LEU B N 1
ATOM 7016 C CA . LEU C 1 81 ? -19.749 14.929 -10.413 1.00 24.67 81 LEU B CA 1
ATOM 7017 C C . LEU C 1 81 ? -19.270 15.921 -11.493 1.00 23.48 81 LEU B C 1
ATOM 7018 O O . LEU C 1 81 ? -18.612 15.507 -12.477 1.00 24.62 81 LEU B O 1
ATOM 7023 N N . TYR C 1 82 ? -19.597 17.208 -11.316 1.00 21.65 82 TYR B N 1
ATOM 7024 C CA . TYR C 1 82 ? -19.447 18.195 -12.373 1.00 22.05 82 TYR B CA 1
ATOM 7025 C C . TYR C 1 82 ? -18.991 19.555 -11.838 1.00 22.77 82 TYR B C 1
ATOM 7026 O O . TYR C 1 82 ? -19.742 20.215 -11.104 1.00 24.43 82 TYR B O 1
ATOM 7035 N N . PRO C 1 83 ? -17.792 20.025 -12.267 1.00 21.10 83 PRO B N 1
ATOM 7036 C CA . PRO C 1 83 ? -17.453 21.412 -12.110 1.00 21.55 83 PRO B CA 1
ATOM 7037 C C . PRO C 1 83 ? -18.573 22.281 -12.574 1.00 22.11 83 PRO B C 1
ATOM 7038 O O . PRO C 1 83 ? -19.206 21.948 -13.580 1.00 23.26 83 PRO B O 1
ATOM 7042 N N . ASN C 1 84 ? -18.830 23.383 -11.861 1.00 21.12 84 ASN B N 1
ATOM 7043 C CA . ASN C 1 84 ? -19.700 24.424 -12.389 1.00 21.16 84 ASN B CA 1
ATOM 7044 C C . ASN C 1 84 ? -19.054 25.750 -12.175 1.00 22.05 84 ASN B C 1
ATOM 7045 O O . ASN C 1 84 ? -18.218 25.873 -11.295 1.00 23.75 84 ASN B O 1
ATOM 7050 N N . GLU C 1 85 ? -19.437 26.734 -12.982 1.00 23.10 85 GLU B N 1
ATOM 7051 C CA . GLU C 1 85 ? -18.806 28.067 -12.986 1.00 22.70 85 GLU B CA 1
ATOM 7052 C C . GLU C 1 85 ? -18.872 28.769 -11.635 1.00 21.68 85 GLU B C 1
ATOM 7053 O O . GLU C 1 85 ? -17.870 29.325 -11.194 1.00 19.85 85 GLU B O 1
ATOM 7059 N N . ALA C 1 86 ? -20.045 28.756 -10.990 1.00 18.74 86 ALA B N 1
ATOM 7060 C CA . ALA C 1 86 ? -20.221 29.402 -9.710 1.00 17.85 86 ALA B CA 1
ATOM 7061 C C . ALA C 1 86 ? -19.251 28.900 -8.639 1.00 18.88 86 ALA B C 1
ATOM 7062 O O . ALA C 1 86 ? -18.598 29.690 -7.966 1.00 20.36 86 ALA B O 1
ATOM 7064 N N . ALA C 1 87 ? -19.184 27.585 -8.477 1.00 17.43 87 ALA B N 1
ATOM 7065 C CA . ALA C 1 87 ? -18.404 26.990 -7.451 1.00 18.42 87 ALA B CA 1
ATOM 7066 C C . ALA C 1 87 ? -16.909 27.196 -7.754 1.00 20.43 87 ALA B C 1
ATOM 7067 O O . ALA C 1 87 ? -16.140 27.468 -6.837 1.00 20.42 87 ALA B O 1
ATOM 7069 N N . VAL C 1 88 ? -16.494 27.050 -9.023 1.00 21.69 88 VAL B N 1
ATOM 7070 C CA . VAL C 1 88 ? -15.050 27.218 -9.334 1.00 21.92 88 VAL B CA 1
ATOM 7071 C C . VAL C 1 88 ? -14.664 28.673 -9.069 1.00 23.25 88 VAL B C 1
ATOM 7072 O O . VAL C 1 88 ? -13.641 28.943 -8.435 1.00 23.04 88 VAL B O 1
ATOM 7076 N N . SER C 1 89 ? -15.521 29.603 -9.511 1.00 23.93 89 SER B N 1
ATOM 7077 C CA . SER C 1 89 ? -15.303 31.044 -9.290 1.00 24.85 89 SER B CA 1
ATOM 7078 C C . SER C 1 89 ? -15.298 31.440 -7.819 1.00 24.14 89 SER B C 1
ATOM 7079 O O . SER C 1 89 ? -14.411 32.171 -7.412 1.00 22.58 89 SER B O 1
ATOM 7082 N N . LEU C 1 90 ? -16.252 30.936 -7.020 1.00 24.43 90 LEU B N 1
ATOM 7083 C CA . LEU C 1 90 ? -16.216 31.154 -5.545 1.00 22.78 90 LEU B CA 1
ATOM 7084 C C . LEU C 1 90 ? -14.902 30.653 -4.925 1.00 21.77 90 LEU B C 1
ATOM 7085 O O . LEU C 1 90 ? -14.305 31.325 -4.063 1.00 21.96 90 LEU B O 1
ATOM 7090 N N . ALA C 1 91 ? -14.463 29.470 -5.333 1.00 22.41 91 ALA B N 1
ATOM 7091 C CA . ALA C 1 91 ? -13.186 28.937 -4.818 1.00 21.93 91 ALA B CA 1
ATOM 7092 C C . ALA C 1 91 ? -12.042 29.916 -5.143 1.00 21.07 91 ALA B C 1
ATOM 7093 O O . ALA C 1 91 ? -11.206 30.174 -4.299 1.00 21.89 91 ALA B O 1
ATOM 7095 N N . GLU C 1 92 ? -12.026 30.432 -6.371 1.00 22.71 92 GLU B N 1
ATOM 7096 C CA . GLU C 1 92 ? -11.039 31.431 -6.810 1.00 23.97 92 GLU B CA 1
ATOM 7097 C C . GLU C 1 92 ? -11.157 32.682 -5.942 1.00 24.02 92 GLU B C 1
ATOM 7098 O O . GLU C 1 92 ? -10.140 33.233 -5.494 1.00 21.38 92 GLU B O 1
ATOM 7104 N N . ASP C 1 93 ? -12.404 33.124 -5.685 1.00 24.97 93 ASP B N 1
ATOM 7105 C CA . ASP C 1 93 ? -12.643 34.272 -4.774 1.00 24.67 93 ASP B CA 1
ATOM 7106 C C . ASP C 1 93 ? -12.070 34.050 -3.372 1.00 25.14 93 ASP B C 1
ATOM 7107 O O . ASP C 1 93 ? -11.450 34.975 -2.799 1.00 22.40 93 ASP B O 1
ATOM 7112 N N . LEU C 1 94 ? -12.309 32.855 -2.803 1.00 23.98 94 LEU B N 1
ATOM 7113 C CA . LEU C 1 94 ? -11.855 32.555 -1.430 1.00 21.71 94 LEU B CA 1
ATOM 7114 C C . LEU C 1 94 ? -10.341 32.468 -1.388 1.00 22.23 94 LEU B C 1
ATOM 7115 O O . LEU C 1 94 ? -9.720 32.890 -0.403 1.00 22.76 94 LEU B O 1
ATOM 7120 N N . LEU C 1 95 ? -9.739 31.913 -2.420 1.00 20.52 95 LEU B N 1
ATOM 7121 C CA . LEU C 1 95 ? -8.238 31.946 -2.486 1.00 23.78 95 LEU B CA 1
ATOM 7122 C C . LEU C 1 95 ? -7.691 33.361 -2.560 1.00 24.75 95 LEU B C 1
ATOM 7123 O O . LEU C 1 95 ? -6.749 33.695 -1.861 1.00 28.98 95 LEU B O 1
ATOM 7128 N N . ARG C 1 96 ? -8.298 34.201 -3.380 1.00 26.87 96 ARG B N 1
ATOM 7129 C CA . ARG C 1 96 ? -7.885 35.571 -3.506 1.00 29.23 96 ARG B CA 1
ATOM 7130 C C . ARG C 1 96 ? -8.056 36.357 -2.198 1.00 28.24 96 ARG B C 1
ATOM 7131 O O . ARG C 1 96 ? -7.172 37.091 -1.833 1.00 27.02 96 ARG B O 1
ATOM 7139 N N . ILE C 1 97 ? -9.191 36.226 -1.501 1.00 27.00 97 ILE B N 1
ATOM 7140 C CA . ILE C 1 97 ? -9.393 37.029 -0.291 1.00 26.25 97 ILE B CA 1
ATOM 7141 C C . ILE C 1 97 ? -8.736 36.485 0.984 1.00 28.35 97 ILE B C 1
ATOM 7142 O O . ILE C 1 97 ? -8.756 37.132 2.023 1.00 26.92 97 ILE B O 1
ATOM 7147 N N . THR C 1 98 ? -8.190 35.280 0.942 1.00 30.61 98 THR B N 1
ATOM 7148 C CA . THR C 1 98 ? -7.636 34.713 2.138 1.00 31.75 98 THR B CA 1
ATOM 7149 C C . THR C 1 98 ? -6.125 34.687 1.951 1.00 33.93 98 THR B C 1
ATOM 7150 O O . THR C 1 98 ? -5.627 34.071 1.039 1.00 33.43 98 THR B O 1
ATOM 7154 N N . PRO C 1 99 ? -5.383 35.378 2.817 1.00 39.75 99 PRO B N 1
ATOM 7155 C CA . PRO C 1 99 ? -3.928 35.291 2.636 1.00 38.32 99 PRO B CA 1
ATOM 7156 C C . PRO C 1 99 ? -3.430 33.863 2.833 1.00 37.68 99 PRO B C 1
ATOM 7157 O O . PRO C 1 99 ? -4.033 33.061 3.566 1.00 36.75 99 PRO B O 1
ATOM 7161 N N . GLY C 1 100 ? -2.333 33.550 2.180 1.00 35.71 100 GLY B N 1
ATOM 7162 C CA . GLY C 1 100 ? -1.848 32.196 2.147 1.00 40.88 100 GLY B CA 1
ATOM 7163 C C . GLY C 1 100 ? -0.653 32.087 1.229 1.00 40.49 100 GLY B C 1
ATOM 7164 O O . GLY C 1 100 ? -0.447 32.938 0.379 1.00 42.57 100 GLY B O 1
ATOM 7165 N N . ASN C 1 101 ? 0.132 31.046 1.435 1.00 43.38 101 ASN B N 1
ATOM 7166 C CA . ASN C 1 101 ? 1.355 30.820 0.629 1.00 42.57 101 ASN B CA 1
ATOM 7167 C C . ASN C 1 101 ? 1.304 29.434 -0.016 1.00 41.99 101 ASN B C 1
ATOM 7168 O O . ASN C 1 101 ? 0.673 28.563 0.547 1.00 39.73 101 ASN B O 1
ATOM 7173 N N . GLY C 1 102 ? 1.967 29.279 -1.164 1.00 40.36 102 GLY B N 1
ATOM 7174 C CA . GLY C 1 102 ? 2.037 28.013 -1.917 1.00 35.17 102 GLY B CA 1
ATOM 7175 C C . GLY C 1 102 ? 0.731 27.587 -2.566 1.00 33.76 102 GLY B C 1
ATOM 7176 O O . GLY C 1 102 ? -0.220 28.351 -2.639 1.00 32.10 102 GLY B O 1
ATOM 7177 N N . GLU C 1 103 ? 0.697 26.349 -3.050 1.00 32.69 103 GLU B N 1
ATOM 7178 C CA . GLU C 1 103 ? -0.507 25.769 -3.613 1.00 32.32 103 GLU B CA 1
ATOM 7179 C C . GLU C 1 103 ? -1.569 25.492 -2.517 1.00 29.22 103 GLU B C 1
ATOM 7180 O O . GLU C 1 103 ? -1.259 25.004 -1.410 1.00 28.06 103 GLU B O 1
ATOM 7186 N N . ARG C 1 104 ? -2.806 25.874 -2.805 1.00 26.26 104 ARG B N 1
ATOM 7187 C CA . ARG C 1 104 ? -3.918 25.665 -1.884 1.00 25.75 104 ARG B CA 1
ATOM 7188 C C . ARG C 1 104 ? -5.142 25.230 -2.698 1.00 24.03 104 ARG B C 1
ATOM 7189 O O . ARG C 1 104 ? -5.217 25.460 -3.914 1.00 25.29 104 ARG B O 1
ATOM 7197 N N . ARG C 1 105 ? -6.075 24.569 -2.044 1.00 22.22 105 ARG B N 1
ATOM 7198 C CA . ARG C 1 105 ? -7.337 24.191 -2.682 1.00 22.40 105 ARG B CA 1
ATOM 7199 C C . ARG C 1 105 ? -8.486 24.360 -1.683 1.00 22.45 105 ARG B C 1
ATOM 7200 O O . ARG C 1 105 ? -8.278 24.504 -0.450 1.00 19.62 105 ARG B O 1
ATOM 7208 N N . VAL C 1 106 ? -9.688 24.274 -2.255 1.00 21.48 106 VAL B N 1
ATOM 7209 C CA . VAL C 1 106 ? -10.939 24.542 -1.573 1.00 19.92 106 VAL B CA 1
ATOM 7210 C C . VAL C 1 106 ? -11.884 23.351 -1.692 1.00 19.76 106 VAL B C 1
ATOM 7211 O O . VAL C 1 106 ? -12.070 22.783 -2.768 1.00 22.38 106 VAL B O 1
ATOM 7215 N N . TRP C 1 107 ? -12.441 22.952 -0.575 1.00 18.83 107 TRP B N 1
ATOM 7216 C CA . TRP C 1 107 ? -13.496 21.960 -0.552 1.00 19.00 107 TRP B CA 1
ATOM 7217 C C . TRP C 1 107 ? -14.701 22.708 -0.122 1.00 17.46 107 TRP B C 1
ATOM 7218 O O . TRP C 1 107 ? -14.592 23.559 0.703 1.00 17.31 107 TRP B O 1
ATOM 7229 N N . PHE C 1 108 ? -15.862 22.334 -0.629 1.00 19.07 108 PHE B N 1
ATOM 7230 C CA . PHE C 1 108 ? -17.140 22.912 -0.201 1.00 18.78 108 PHE B CA 1
ATOM 7231 C C . PHE C 1 108 ? -18.050 21.951 0.530 1.00 17.87 108 PHE B C 1
ATOM 7232 O O . PHE C 1 108 ? -18.083 20.760 0.213 1.00 18.51 108 PHE B O 1
ATOM 7240 N N . GLY C 1 109 ? -18.860 22.483 1.452 1.00 17.61 109 GLY B N 1
ATOM 7241 C CA . GLY C 1 109 ? -19.867 21.661 2.120 1.00 17.17 109 GLY B CA 1
ATOM 7242 C C . GLY C 1 109 ? -21.074 22.507 2.394 1.00 17.43 109 GLY B C 1
ATOM 7243 O O . GLY C 1 109 ? -21.265 23.544 1.739 1.00 17.89 109 GLY B O 1
ATOM 7244 N N . HIS C 1 110 ? -21.904 22.056 3.320 1.00 17.23 110 HIS B N 1
ATOM 7245 C CA . HIS C 1 110 ? -23.160 22.758 3.626 1.00 18.86 110 HIS B CA 1
ATOM 7246 C C . HIS C 1 110 ? -23.203 23.463 4.926 1.00 19.92 110 HIS B C 1
ATOM 7247 O O . HIS C 1 110 ? -24.108 24.270 5.141 1.00 23.88 110 HIS B O 1
ATOM 7254 N N . SER C 1 111 ? -22.280 23.134 5.832 1.00 21.48 111 SER B N 1
ATOM 7255 C CA . SER C 1 111 ? -22.379 23.606 7.219 1.00 22.55 111 SER B CA 1
ATOM 7256 C C . SER C 1 111 ? -21.017 23.742 7.893 1.00 22.42 111 SER B C 1
ATOM 7257 O O . SER C 1 111 ? -20.042 23.176 7.441 1.00 21.75 111 SER B O 1
ATOM 7260 N N . GLY C 1 112 ? -20.965 24.505 8.976 1.00 22.48 112 GLY B N 1
ATOM 7261 C CA . GLY C 1 112 ? -19.747 24.547 9.819 1.00 23.17 112 GLY B CA 1
ATOM 7262 C C . GLY C 1 112 ? -19.376 23.157 10.330 1.00 21.43 112 GLY B C 1
ATOM 7263 O O . GLY C 1 112 ? -18.202 22.766 10.328 1.00 20.91 112 GLY B O 1
ATOM 72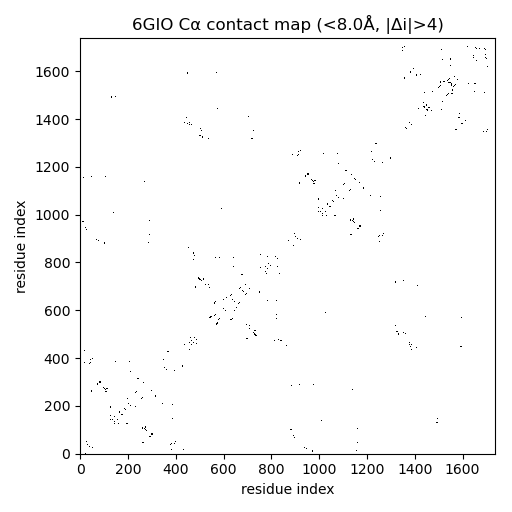64 N N . SER C 1 113 ? -20.391 22.391 10.718 1.00 20.75 113 SER B N 1
ATOM 7265 C CA . SER C 1 113 ? -20.211 21.035 11.240 1.00 20.96 113 SER B CA 1
ATOM 7266 C C . SER C 1 113 ? -19.611 20.088 10.260 1.00 20.61 113 SER B C 1
ATOM 7267 O O . SER C 1 113 ? -18.765 19.290 10.648 1.00 23.05 113 SER B O 1
ATOM 7270 N N . ASP C 1 114 ? -20.064 20.106 9.014 1.00 19.48 114 ASP B N 1
ATOM 7271 C CA . ASP C 1 114 ? -19.511 19.185 8.004 1.00 20.15 114 ASP B CA 1
ATOM 7272 C C . ASP C 1 114 ? -18.081 19.632 7.542 1.00 20.71 114 ASP B C 1
ATOM 7273 O O . ASP C 1 114 ? -17.217 18.786 7.236 1.00 18.64 114 ASP B O 1
ATOM 7278 N N . ALA C 1 115 ? -17.836 20.941 7.609 1.00 19.42 115 ALA B N 1
ATOM 7279 C CA . ALA C 1 115 ? -16.527 21.519 7.244 1.00 19.91 115 ALA B CA 1
ATOM 7280 C C . ALA C 1 115 ? -15.480 21.162 8.265 1.00 20.86 115 ALA B C 1
ATOM 7281 O O . ALA C 1 115 ? -14.330 20.795 7.901 1.00 20.92 115 ALA B O 1
ATOM 7283 N N . ASN C 1 116 ? -15.837 21.237 9.540 1.00 19.71 116 ASN B N 1
ATOM 7284 C CA . ASN C 1 116 ? -14.895 20.809 10.569 1.00 22.00 116 ASN B CA 1
ATOM 7285 C C . ASN C 1 116 ? -14.739 19.272 10.626 1.00 21.90 116 ASN B C 1
ATOM 7286 O O . ASN C 1 116 ? -13.665 18.755 10.989 1.00 21.07 116 ASN B O 1
ATOM 7291 N N . ASP C 1 117 ? -15.786 18.543 10.271 1.00 22.48 117 ASP B N 1
ATOM 7292 C CA . ASP C 1 117 ? -15.670 17.094 10.174 1.00 24.00 117 ASP B CA 1
ATOM 7293 C C . ASP C 1 117 ? -14.666 16.735 9.060 1.00 23.03 117 ASP B C 1
ATOM 7294 O O . ASP C 1 117 ? -13.777 15.902 9.239 1.00 21.67 117 ASP B O 1
ATOM 7299 N N . CYS C 1 118 ? -14.828 17.398 7.925 1.00 22.98 118 CYS B N 1
ATOM 7300 C CA . CYS C 1 118 ? -13.897 17.315 6.829 1.00 23.50 118 CYS B CA 1
ATOM 7301 C C . CYS C 1 118 ? -12.498 17.606 7.314 1.00 23.48 118 CYS B C 1
ATOM 7302 O O . CYS C 1 118 ? -11.578 16.804 7.107 1.00 21.23 118 CYS B O 1
ATOM 7305 N N . ALA C 1 119 ? -12.335 18.756 7.977 1.00 22.43 119 ALA B N 1
ATOM 7306 C CA . ALA C 1 119 ? -11.018 19.190 8.414 1.00 21.61 119 ALA B CA 1
ATOM 7307 C C . ALA C 1 119 ? -10.400 18.105 9.262 1.00 22.49 119 ALA B C 1
ATOM 7308 O O . ALA C 1 119 ? -9.286 17.697 8.972 1.00 21.06 119 ALA B O 1
ATOM 7310 N N . VAL C 1 120 ? -11.108 17.615 10.285 1.00 22.20 120 VAL B N 1
ATOM 7311 C CA . VAL C 1 120 ? -10.494 16.598 11.152 1.00 25.49 120 VAL B CA 1
ATOM 7312 C C . VAL C 1 120 ? -10.151 15.298 10.418 1.00 26.28 120 VAL B C 1
ATOM 7313 O O . VAL C 1 120 ? -9.045 14.731 10.611 1.00 26.80 120 VAL B O 1
ATOM 7317 N N . ARG C 1 121 ? -11.054 14.853 9.551 1.00 25.06 121 ARG B N 1
ATOM 7318 C CA . ARG C 1 121 ? -10.817 13.606 8.787 1.00 25.23 121 ARG B CA 1
ATOM 7319 C C . ARG C 1 121 ? -9.576 13.747 7.891 1.00 24.54 121 ARG B C 1
ATOM 7320 O O . ARG C 1 121 ? -8.742 12.881 7.914 1.00 23.73 121 ARG B O 1
ATOM 7328 N N . VAL C 1 122 ? -9.429 14.867 7.203 1.00 22.90 122 VAL B N 1
ATOM 7329 C CA . VAL C 1 122 ? -8.365 14.978 6.205 1.00 24.13 122 VAL B CA 1
ATOM 7330 C C . VAL C 1 122 ? -7.052 15.386 6.835 1.00 23.40 122 VAL B C 1
ATOM 7331 O O . VAL C 1 122 ? -5.962 15.030 6.348 1.00 22.36 122 VAL B O 1
ATOM 7335 N N . LEU C 1 123 ? -7.134 16.154 7.910 1.00 24.35 123 LEU B N 1
ATOM 7336 C CA . LEU C 1 123 ? -5.886 16.526 8.628 1.00 25.21 123 LEU B CA 1
ATOM 7337 C C . LEU C 1 123 ? -5.185 15.296 9.240 1.00 23.92 123 LEU B C 1
ATOM 7338 O O . LEU C 1 123 ? -3.960 15.105 9.080 1.00 22.31 123 LEU B O 1
ATOM 7343 N N . THR C 1 124 ? -5.956 14.448 9.903 1.00 23.39 124 THR B N 1
ATOM 7344 C CA . THR C 1 124 ? -5.366 13.254 10.538 1.00 25.04 124 THR B CA 1
ATOM 7345 C C . THR C 1 124 ? -4.816 12.323 9.455 1.00 25.58 124 THR B C 1
ATOM 7346 O O . THR C 1 124 ? -3.673 11.861 9.558 1.00 25.93 124 THR B O 1
ATOM 7350 N N . ALA C 1 125 ? -5.587 12.135 8.382 1.00 24.62 125 ALA B N 1
ATOM 7351 C CA . ALA C 1 125 ? -5.203 11.218 7.314 1.00 24.56 125 ALA B CA 1
ATOM 7352 C C . ALA C 1 125 ? -3.963 11.733 6.608 1.00 25.22 125 ALA B C 1
ATOM 7353 O O . ALA C 1 125 ? -3.051 10.971 6.401 1.00 25.88 125 ALA B O 1
ATOM 7355 N N . ALA C 1 126 ? -3.892 13.038 6.304 1.00 25.17 126 ALA B N 1
ATOM 7356 C CA . ALA C 1 126 ? -2.775 13.564 5.491 1.00 25.39 126 ALA B CA 1
ATOM 7357 C C . ALA C 1 126 ? -1.485 13.708 6.282 1.00 24.44 126 ALA B C 1
ATOM 7358 O O . ALA C 1 126 ? -0.367 13.502 5.748 1.00 24.76 126 ALA B O 1
ATOM 7360 N N . THR C 1 127 ? -1.626 14.085 7.551 1.00 23.98 127 THR B N 1
ATOM 7361 C CA . THR C 1 127 ? -0.461 14.266 8.444 1.00 23.82 127 THR B CA 1
ATOM 7362 C C . THR C 1 127 ? 0.076 12.958 8.992 1.00 24.73 127 THR B C 1
ATOM 7363 O O . THR C 1 127 ? 1.259 12.876 9.389 1.00 23.97 127 THR B O 1
ATOM 7367 N N . LYS C 1 128 ? -0.811 11.971 9.065 1.00 25.49 128 LYS B N 1
ATOM 7368 C CA . LYS C 1 128 ? -0.553 10.679 9.724 1.00 29.89 128 LYS B CA 1
ATOM 7369 C C . LYS C 1 128 ? -0.290 10.849 11.214 1.00 27.56 128 LYS B C 1
ATOM 7370 O O . LYS C 1 128 ? 0.419 10.067 11.827 1.00 28.31 128 LYS B O 1
ATOM 7376 N N . ARG C 1 129 ? -0.885 11.884 11.776 1.00 25.97 129 ARG B N 1
ATOM 7377 C CA . ARG C 1 129 ? -0.881 12.114 13.196 1.00 25.35 129 ARG B CA 1
ATOM 7378 C C . ARG C 1 129 ? -2.336 12.067 13.698 1.00 23.00 129 ARG B C 1
ATOM 7379 O O . ARG C 1 129 ? -3.223 12.479 13.022 1.00 22.41 129 ARG B O 1
ATOM 7387 N N . SER C 1 130 ? -2.556 11.571 14.897 1.00 24.82 130 SER B N 1
ATOM 7388 C CA . SER C 1 130 ? -3.887 11.243 15.368 1.00 26.11 130 SER B CA 1
ATOM 7389 C C . SER C 1 130 ? -4.432 12.204 16.406 1.00 25.28 130 SER B C 1
ATOM 7390 O O . SER C 1 130 ? -5.642 12.215 16.676 1.00 24.12 130 SER B O 1
ATOM 7393 N N . ARG C 1 131 ? -3.542 12.986 17.015 1.00 25.51 131 ARG B N 1
ATOM 7394 C CA . ARG C 1 131 ? -3.916 13.862 18.113 1.00 25.28 131 ARG B CA 1
ATOM 7395 C C . ARG C 1 131 ? -4.333 15.270 17.639 1.00 24.11 131 ARG B C 1
ATOM 7396 O O . ARG C 1 131 ? -3.812 15.792 16.629 1.00 21.51 131 ARG B O 1
ATOM 7404 N N . ILE C 1 132 ? -5.277 15.856 18.388 1.00 21.28 132 ILE B N 1
ATOM 7405 C CA . ILE C 1 132 ? -5.852 17.158 18.063 1.00 23.33 132 ILE B CA 1
ATOM 7406 C C . ILE C 1 132 ? -5.857 18.083 19.288 1.00 21.49 132 ILE B C 1
ATOM 7407 O O . ILE C 1 132 ? -6.221 17.650 20.361 1.00 20.38 132 ILE B O 1
ATOM 7412 N N . ILE C 1 133 ? -5.494 19.355 19.113 1.00 22.71 133 ILE B N 1
ATOM 7413 C CA . ILE C 1 133 ? -5.586 20.339 20.206 1.00 22.03 133 ILE B CA 1
ATOM 7414 C C . ILE C 1 133 ? -6.842 21.173 19.970 1.00 21.93 133 ILE B C 1
ATOM 7415 O O . ILE C 1 133 ? -7.050 21.691 18.904 1.00 21.29 133 ILE B O 1
ATOM 7420 N N . SER C 1 134 ? -7.664 21.265 20.987 1.00 23.21 134 SER B N 1
ATOM 7421 C CA . SER C 1 134 ? -8.851 22.089 20.954 1.00 26.70 134 SER B CA 1
ATOM 7422 C C . SER C 1 134 ? -9.042 22.884 22.292 1.00 25.69 134 SER B C 1
ATOM 7423 O O . SER C 1 134 ? -8.261 22.730 23.231 1.00 25.92 134 SER B O 1
ATOM 7426 N N . PHE C 1 135 ? -10.067 23.732 22.372 1.00 22.65 135 PHE B N 1
ATOM 7427 C CA . PHE C 1 135 ? -10.313 24.524 23.576 1.00 23.26 135 PHE B CA 1
ATOM 7428 C C . PHE C 1 135 ? -11.571 24.134 24.308 1.00 22.58 135 PHE B C 1
ATOM 7429 O O . PHE C 1 135 ? -12.562 23.836 23.685 1.00 20.82 135 PHE B O 1
ATOM 7437 N N . ILE C 1 136 ? -11.499 24.144 25.632 1.00 22.51 136 ILE B N 1
ATOM 7438 C CA . ILE C 1 136 ? -12.685 23.993 26.458 1.00 23.88 136 ILE B CA 1
ATOM 7439 C C . ILE C 1 136 ? -13.641 25.112 26.051 1.00 24.77 136 ILE B C 1
ATOM 7440 O O . ILE C 1 136 ? -13.283 26.321 26.011 1.00 26.31 136 ILE B O 1
ATOM 7445 N N . GLY C 1 137 ? -14.859 24.705 25.722 1.00 26.00 137 GLY B N 1
ATOM 7446 C CA . GLY C 1 137 ? -15.911 25.631 25.372 1.00 25.06 137 GLY B CA 1
ATOM 7447 C C . GLY C 1 137 ? -16.035 25.915 23.889 1.00 25.66 137 GLY B C 1
ATOM 7448 O O . GLY C 1 137 ? -16.989 26.605 23.457 1.00 26.11 137 GLY B O 1
ATOM 7449 N N . SER C 1 138 ? -15.094 25.386 23.106 1.00 24.85 138 SER B N 1
ATOM 7450 C CA . SER C 1 138 ? -15.096 25.549 21.672 1.00 24.93 138 SER B CA 1
ATOM 7451 C C . SER C 1 138 ? -16.286 24.773 21.085 1.00 25.30 138 SER B C 1
ATOM 7452 O O . SER C 1 138 ? -16.723 23.765 21.625 1.00 25.40 138 SER B O 1
ATOM 7455 N N . TYR C 1 139 ? -16.804 25.286 19.983 1.00 27.00 139 TYR B N 1
ATOM 7456 C CA . TYR C 1 139 ? -17.947 24.712 19.329 1.00 30.40 139 TYR B CA 1
ATOM 7457 C C . TYR C 1 139 ? -17.552 24.668 17.879 1.00 29.60 139 TYR B C 1
ATOM 7458 O O . TYR C 1 139 ? -17.522 25.699 17.231 1.00 30.58 139 TYR B O 1
ATOM 7467 N N . HIS C 1 140 ? -17.181 23.479 17.406 1.00 28.53 140 HIS B N 1
ATOM 7468 C CA . HIS C 1 140 ? -16.812 23.267 16.000 1.00 26.71 140 HIS B CA 1
ATOM 7469 C C . HIS C 1 140 ? -17.903 22.531 15.181 1.00 27.69 140 HIS B C 1
ATOM 7470 O O . HIS C 1 140 ? -17.739 22.319 13.977 1.00 26.59 140 HIS B O 1
ATOM 7477 N N . GLY C 1 141 ? -18.992 22.130 15.836 1.00 25.99 141 GLY B N 1
ATOM 7478 C CA . GLY C 1 141 ? -20.135 21.567 15.155 1.00 29.25 141 GLY B CA 1
ATOM 7479 C C . GLY C 1 141 ? -20.935 20.556 15.980 1.00 32.77 141 GLY B C 1
ATOM 7480 O O . GLY C 1 141 ? -20.569 20.254 17.119 1.00 34.72 141 GLY B O 1
ATOM 7481 N N . ASN C 1 142 ? -22.022 20.035 15.397 1.00 30.43 142 ASN B N 1
ATOM 7482 C CA . ASN C 1 142 ? -22.892 19.079 16.065 1.00 32.40 142 ASN B CA 1
ATOM 7483 C C . ASN C 1 142 ? -23.126 17.790 15.259 1.00 33.61 142 ASN B C 1
ATOM 7484 O O . ASN C 1 142 ? -24.140 17.088 15.443 1.00 33.35 142 ASN B O 1
ATOM 7489 N N . LEU C 1 143 ? -22.170 17.475 14.388 1.00 32.15 143 LEU B N 1
ATOM 7490 C CA . LEU C 1 143 ? -22.092 16.146 13.781 1.00 33.41 143 LEU B CA 1
ATOM 7491 C C . LEU C 1 143 ? -20.944 15.412 14.460 1.00 31.98 143 LEU B C 1
ATOM 7492 O O . LEU C 1 143 ? -20.025 16.019 15.071 1.00 29.27 143 LEU B O 1
ATOM 7497 N N . THR C 1 144 ? -21.011 14.098 14.360 1.00 28.76 144 THR B N 1
ATOM 7498 C CA . THR C 1 144 ? -20.125 13.226 15.086 1.00 27.37 144 THR B CA 1
ATOM 7499 C C . THR C 1 144 ? -18.658 13.688 15.045 1.00 29.21 144 THR B C 1
ATOM 7500 O O . THR C 1 144 ? -18.030 13.825 16.097 1.00 28.98 144 THR B O 1
ATOM 7504 N N . GLY C 1 145 ? -18.098 13.931 13.859 1.00 28.40 145 GLY B N 1
ATOM 7505 C CA . GLY C 1 145 ? -16.638 14.229 13.791 1.00 29.36 145 GLY B CA 1
ATOM 7506 C C . GLY C 1 145 ? -16.274 15.629 14.334 1.00 31.17 145 GLY B C 1
ATOM 7507 O O . GLY C 1 145 ? -15.237 15.834 14.987 1.00 31.87 145 GLY B O 1
ATOM 7508 N N . SER C 1 146 ? -17.147 16.600 14.082 1.00 28.17 146 SER B N 1
ATOM 7509 C CA . SER C 1 146 ? -16.886 17.969 14.483 1.00 28.11 146 SER B CA 1
ATOM 7510 C C . SER C 1 146 ? -17.179 18.210 15.991 1.00 31.11 146 SER B C 1
ATOM 7511 O O . SER C 1 146 ? -16.433 18.941 16.697 1.00 27.82 146 SER B O 1
ATOM 7514 N N . MET C 1 147 ? -18.251 17.586 16.487 1.00 31.16 147 MET B N 1
ATOM 7515 C CA . MET C 1 147 ? -18.580 17.607 17.914 1.00 32.48 147 MET B CA 1
ATOM 7516 C C . MET C 1 147 ? -17.488 16.890 18.717 1.00 31.75 147 MET B C 1
ATOM 7517 O O . MET C 1 147 ? -17.158 17.284 19.836 1.00 29.84 147 MET B O 1
ATOM 7522 N N . GLY C 1 148 ? -16.911 15.854 18.122 1.00 31.32 148 GLY B N 1
ATOM 7523 C CA . GLY C 1 148 ? -15.815 15.104 18.738 1.00 30.18 148 GLY B CA 1
ATOM 7524 C C . GLY C 1 148 ? -14.583 15.903 19.134 1.00 28.24 148 GLY B C 1
ATOM 7525 O O . GLY C 1 148 ? -13.852 15.511 20.049 1.00 26.03 148 GLY B O 1
ATOM 7526 N N . ILE C 1 149 ? -14.331 16.998 18.437 1.00 27.95 149 ILE B N 1
ATOM 7527 C CA . ILE C 1 149 ? -13.176 17.858 18.756 1.00 29.35 149 ILE B CA 1
ATOM 7528 C C . ILE C 1 149 ? -13.626 19.135 19.476 1.00 28.78 149 ILE B C 1
ATOM 7529 O O . ILE C 1 149 ? -12.833 20.018 19.718 1.00 27.72 149 ILE B O 1
ATOM 7534 N N . SER C 1 150 ? -14.905 19.211 19.833 1.00 27.82 150 SER B N 1
ATOM 7535 C CA . SER C 1 150 ? -15.444 20.379 20.480 1.00 29.52 150 SER B CA 1
ATOM 7536 C C . SER C 1 150 ? -15.333 20.287 22.001 1.00 30.91 150 SER B C 1
ATOM 7537 O O . SER C 1 150 ? -15.337 19.202 22.554 1.00 30.16 150 SER B O 1
ATOM 7540 N N . GLY C 1 151 ? -15.230 21.427 22.681 1.00 30.85 151 GLY B N 1
ATOM 7541 C CA . GLY C 1 151 ? -15.173 21.423 24.141 1.00 30.34 151 GLY B CA 1
ATOM 7542 C C . GLY C 1 151 ? -16.380 21.985 24.872 1.00 29.80 151 GLY B C 1
ATOM 7543 O O . GLY C 1 151 ? -16.315 22.209 26.076 1.00 28.95 151 GLY B O 1
ATOM 7544 N N . HIS C 1 152 ? -17.487 22.208 24.189 1.00 33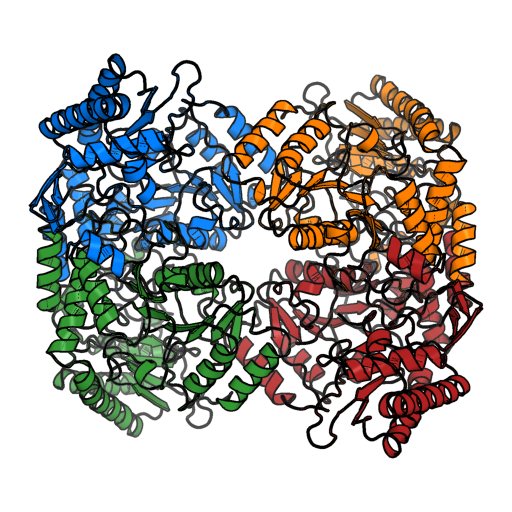.09 152 HIS B N 1
ATOM 7545 C CA . HIS C 1 152 ? -18.574 22.969 24.829 1.00 37.75 152 HIS B CA 1
ATOM 7546 C C . HIS C 1 152 ? -19.411 22.054 25.726 1.00 36.98 152 HIS B C 1
ATOM 7547 O O . HIS C 1 152 ? -19.608 20.881 25.423 1.00 34.37 152 HIS B O 1
ATOM 7554 N N . THR C 1 153 ? -19.911 22.633 26.813 1.00 36.90 153 THR B N 1
ATOM 7555 C CA . THR C 1 153 ? -20.757 21.945 27.789 1.00 39.00 153 THR B CA 1
ATOM 7556 C C . THR C 1 153 ? -22.046 21.350 27.215 1.00 37.50 153 THR B C 1
ATOM 7557 O O . THR C 1 153 ? -22.556 20.411 27.764 1.00 38.62 153 THR B O 1
ATOM 7561 N N . ALA C 1 154 ? -22.571 21.870 26.114 1.00 38.25 154 ALA B N 1
ATOM 7562 C CA . ALA C 1 154 ? -23.799 21.308 25.539 1.00 38.89 154 ALA B CA 1
ATOM 7563 C C . ALA C 1 154 ? -23.586 19.907 24.936 1.00 41.31 154 ALA B C 1
ATOM 7564 O O . ALA C 1 154 ? -24.547 19.151 24.813 1.00 43.52 154 ALA B O 1
ATOM 7566 N N . MET C 1 155 ? -22.340 19.560 24.582 1.00 43.04 155 MET B N 1
ATOM 7567 C CA . MET C 1 155 ? -22.020 18.248 23.986 1.00 44.01 155 MET B CA 1
ATOM 7568 C C . MET C 1 155 ? -21.269 17.252 24.914 1.00 41.05 155 MET B C 1
ATOM 7569 O O . MET C 1 155 ? -20.724 16.226 24.474 1.00 32.17 155 MET B O 1
ATOM 7574 N N . THR C 1 156 ? -21.312 17.502 26.218 1.00 39.71 156 THR B N 1
ATOM 7575 C CA . THR C 1 156 ? -20.695 16.578 27.183 1.00 37.42 156 THR B CA 1
ATOM 7576 C C . THR C 1 156 ? -21.565 15.323 27.403 1.00 37.36 156 THR B C 1
ATOM 7577 O O . THR C 1 156 ? -21.213 14.449 28.199 1.00 34.59 156 THR B O 1
ATOM 7581 N N . HIS C 1 157 ? -22.711 15.241 26.721 1.00 34.04 157 HIS B N 1
ATOM 7582 C CA . HIS C 1 157 ? -23.478 13.998 26.713 1.00 35.41 157 HIS B CA 1
ATOM 7583 C C . HIS C 1 157 ? -22.725 12.866 25.968 1.00 33.18 157 HIS B C 1
ATOM 7584 O O . HIS C 1 157 ? -23.097 11.723 26.099 1.00 32.90 157 HIS B O 1
ATOM 7591 N N . THR C 1 158 ? -21.660 13.196 25.222 1.00 31.46 158 THR B N 1
ATOM 7592 C CA . THR C 1 158 ? -20.932 12.240 24.365 1.00 31.51 158 THR B CA 1
ATOM 7593 C C . THR C 1 158 ? -19.434 12.445 24.563 1.00 32.03 158 THR B C 1
ATOM 7594 O O . THR C 1 158 ? -18.960 13.590 24.634 1.00 32.66 158 THR B O 1
ATOM 7598 N N . LEU C 1 159 ? -18.689 11.352 24.654 1.00 32.11 159 LEU B N 1
ATOM 7599 C CA . LEU C 1 159 ? -17.249 11.438 24.902 1.00 32.42 159 LEU B CA 1
ATOM 7600 C C . LEU C 1 159 ? -16.530 12.079 23.735 1.00 31.46 159 LEU B C 1
ATOM 7601 O O . LEU C 1 159 ? -16.923 11.900 22.600 1.00 31.04 159 LEU B O 1
ATOM 7606 N N . PRO C 1 160 ? -15.461 12.827 23.994 1.00 34.72 160 PRO B N 1
ATOM 7607 C CA . PRO C 1 160 ? -14.715 13.308 22.831 1.00 33.08 160 PRO B CA 1
ATOM 7608 C C . PRO C 1 160 ? -13.999 12.229 22.043 1.00 32.01 160 PRO B C 1
ATOM 7609 O O . PRO C 1 160 ? -13.731 11.158 22.534 1.00 32.31 160 PRO B O 1
ATOM 7613 N N . ARG C 1 161 ? -13.692 12.568 20.804 1.00 32.21 161 ARG B N 1
ATOM 7614 C CA . ARG C 1 161 ? -12.721 11.874 19.979 1.00 30.42 161 ARG B CA 1
ATOM 7615 C C . ARG C 1 161 ? -11.462 11.526 20.785 1.00 29.76 161 ARG B C 1
ATOM 7616 O O . ARG C 1 161 ? -10.924 12.377 21.486 1.00 28.31 161 ARG B O 1
ATOM 7624 N N . PRO C 1 162 ? -11.009 10.257 20.720 1.00 30.29 162 PRO B N 1
ATOM 7625 C CA . PRO C 1 162 ? -9.741 9.912 21.359 1.00 30.71 162 PRO B CA 1
ATOM 7626 C C . PRO C 1 162 ? -8.587 10.704 20.783 1.00 28.91 162 PRO B C 1
ATOM 7627 O O . PRO C 1 162 ? -8.539 10.935 19.560 1.00 32.34 162 PRO B O 1
ATOM 7631 N N . GLY C 1 163 ? -7.673 11.115 21.649 1.00 26.22 163 GLY B N 1
ATOM 7632 C CA . GLY C 1 163 ? -6.499 11.869 21.231 1.00 29.22 163 GLY B CA 1
ATOM 7633 C C . GLY C 1 163 ? -6.675 13.395 21.261 1.00 27.46 163 GLY B C 1
ATOM 7634 O O . GLY C 1 163 ? -5.771 14.114 20.854 1.00 26.08 163 GLY B O 1
ATOM 7635 N N . VAL C 1 164 ? -7.810 13.875 21.771 1.00 25.61 164 VAL B N 1
ATOM 7636 C CA . VAL C 1 164 ? -8.075 15.325 21.886 1.00 25.93 164 VAL B CA 1
ATOM 7637 C C . VAL C 1 164 ? -7.556 15.872 23.220 1.00 25.76 164 VAL B C 1
ATOM 7638 O O . VAL C 1 164 ? -7.883 15.375 24.319 1.00 23.64 164 VAL B O 1
ATOM 7642 N N . LEU C 1 165 ? -6.713 16.893 23.107 1.00 25.00 165 LEU B N 1
ATOM 7643 C CA . LEU C 1 165 ? -6.220 17.655 24.240 1.00 25.47 165 LEU B CA 1
ATOM 7644 C C . LEU C 1 165 ? -7.052 18.908 24.304 1.00 24.66 165 LEU B C 1
ATOM 7645 O O . LEU C 1 165 ? -6.965 19.724 23.376 1.00 23.35 165 LEU B O 1
ATOM 7650 N N . LEU C 1 166 ? -7.872 19.036 25.362 1.00 25.47 166 LEU B N 1
ATOM 7651 C CA . LEU C 1 166 ? -8.668 20.246 25.653 1.00 23.82 166 LEU B CA 1
ATOM 7652 C C . LEU C 1 166 ? -8.022 21.217 26.668 1.00 23.80 166 LEU B C 1
ATOM 7653 O O . LEU C 1 166 ? -7.760 20.853 27.811 1.00 24.46 166 LEU B O 1
ATOM 7658 N N . LEU C 1 167 ? -7.792 22.464 26.254 1.00 23.91 167 LEU B N 1
ATOM 7659 C CA . LEU C 1 167 ? -7.157 23.467 27.094 1.00 23.37 167 LEU B CA 1
ATOM 7660 C C . LEU C 1 167 ? -8.137 24.541 27.438 1.00 23.50 167 LEU B C 1
ATOM 7661 O O . LEU C 1 167 ? -9.018 24.809 26.629 1.00 23.78 167 LEU B O 1
ATOM 7666 N N . PRO C 1 168 ? -7.955 25.228 28.596 1.00 24.20 168 PRO B N 1
ATOM 7667 C CA . PRO C 1 168 ? -8.760 26.403 28.860 1.00 24.26 168 PRO B CA 1
ATOM 7668 C C . PRO C 1 168 ? -8.496 27.515 27.853 1.00 23.83 168 PRO B C 1
ATOM 7669 O O . PRO C 1 168 ? -7.349 27.710 27.371 1.00 21.81 168 PRO B O 1
ATOM 7673 N N . TYR C 1 169 ? -9.559 28.226 27.501 1.00 22.87 169 TYR B N 1
ATOM 7674 C CA . TYR C 1 169 ? -9.407 29.435 26.695 1.00 23.44 169 TYR B CA 1
ATOM 7675 C C . TYR C 1 169 ? -9.270 30.643 27.653 1.00 22.90 169 TYR B C 1
ATOM 7676 O O . TYR C 1 169 ? -10.148 30.912 28.462 1.00 23.68 169 TYR B O 1
ATOM 7685 N N . PRO C 1 170 ? -8.135 31.326 27.603 1.00 22.87 170 PRO B N 1
ATOM 7686 C CA . PRO C 1 170 ? -7.913 32.430 28.524 1.00 24.64 170 PRO B CA 1
ATOM 7687 C C . PRO C 1 170 ? -8.920 33.543 28.351 1.00 26.43 170 PRO B C 1
ATOM 7688 O O . PRO C 1 170 ? -9.063 34.084 27.239 1.00 24.87 170 PRO B O 1
ATOM 7692 N N . ASP C 1 171 ? -9.563 33.895 29.454 1.00 25.67 171 ASP B N 1
ATOM 7693 C CA . ASP C 1 171 ? -10.732 34.735 29.455 1.00 25.97 171 ASP B CA 1
ATOM 7694 C C . ASP C 1 171 ? -10.442 35.987 30.312 1.00 25.67 171 ASP B C 1
ATOM 7695 O O . ASP C 1 171 ? -10.434 35.908 31.529 1.00 26.67 171 ASP B O 1
ATOM 7700 N N . PRO C 1 172 ? -10.227 37.150 29.679 1.00 27.33 172 PRO B N 1
ATOM 7701 C CA . PRO C 1 172 ? -9.952 38.353 30.461 1.00 27.03 172 PRO B CA 1
ATOM 7702 C C . PRO C 1 172 ? -11.031 38.723 31.506 1.00 27.40 172 PRO B C 1
ATOM 7703 O O . PRO C 1 172 ? -10.686 39.322 32.492 1.00 28.18 172 PRO B O 1
ATOM 7707 N N . PHE C 1 173 ? -12.292 38.371 31.304 1.00 25.71 173 PHE B N 1
ATOM 7708 C CA . PHE C 1 173 ? -13.365 38.780 32.218 1.00 24.96 173 PHE B CA 1
ATOM 7709 C C . PHE C 1 173 ? -13.480 37.851 33.433 1.00 27.05 173 PHE B C 1
ATOM 7710 O O . PHE C 1 173 ? -13.819 38.302 34.503 1.00 26.23 173 PHE B O 1
ATOM 7718 N N . ARG C 1 174 ? -13.187 36.554 33.264 1.00 28.64 174 ARG B N 1
ATOM 7719 C CA . ARG C 1 174 ? -13.120 35.601 34.379 1.00 28.11 174 ARG B CA 1
ATOM 7720 C C . ARG C 1 174 ? -11.760 34.954 34.358 1.00 28.47 174 ARG B C 1
ATOM 7721 O O . ARG C 1 174 ? -11.637 33.803 33.974 1.00 27.54 174 ARG B O 1
ATOM 7729 N N . PRO C 1 175 ? -10.716 35.699 34.766 1.00 31.47 175 PRO B N 1
ATOM 7730 C CA . PRO C 1 175 ? -9.325 35.315 34.415 1.00 31.86 175 PRO B CA 1
ATOM 7731 C C . PRO C 1 175 ? -8.705 34.270 35.345 1.00 32.79 175 PRO B C 1
ATOM 7732 O O . PRO C 1 175 ? -7.685 34.530 35.996 1.00 34.95 175 PRO B O 1
ATOM 7736 N N . ARG C 1 176 ? -9.340 33.103 35.395 1.00 32.39 176 ARG B N 1
ATOM 7737 C CA . ARG C 1 176 ? -8.805 31.916 36.064 1.00 35.06 176 ARG B CA 1
ATOM 7738 C C . ARG C 1 176 ? -7.457 31.488 35.446 1.00 34.15 176 ARG B C 1
ATOM 7739 O O . ARG C 1 176 ? -6.547 31.080 36.157 1.00 33.35 176 ARG B O 1
ATOM 7747 N N . PHE C 1 177 ? -7.303 31.655 34.138 1.00 29.76 177 PHE B N 1
ATOM 7748 C CA . PHE C 1 177 ? -6.113 31.175 33.462 1.00 32.64 177 PHE B CA 1
ATOM 7749 C C . PHE C 1 177 ? -5.541 32.245 32.577 1.00 29.18 177 PHE B C 1
ATOM 7750 O O . PHE C 1 177 ? -6.180 32.698 31.645 1.00 30.23 177 PHE B O 1
ATOM 7758 N N . SER C 1 178 ? -4.327 32.666 32.877 1.00 29.48 178 SER B N 1
ATOM 7759 C CA . SER C 1 178 ? -3.667 33.633 32.033 1.00 28.97 178 SER B CA 1
ATOM 7760 C C . SER C 1 178 ? -3.245 32.980 30.708 1.00 27.57 178 SER B C 1
ATOM 7761 O O . SER C 1 178 ? -3.158 31.761 30.581 1.00 25.49 178 SER B O 1
ATOM 7764 N N . ALA C 1 179 ? -3.012 33.821 29.717 1.00 27.17 179 ALA B N 1
ATOM 7765 C CA . ALA C 1 179 ? -2.291 33.431 28.514 1.00 27.53 179 ALA B CA 1
ATOM 7766 C C . ALA C 1 179 ? -1.055 32.569 28.823 1.00 26.25 179 ALA B C 1
ATOM 7767 O O . ALA C 1 179 ? -0.877 31.482 28.261 1.00 23.99 179 ALA B O 1
ATOM 7769 N N . GLU C 1 180 ? -0.252 33.038 29.758 1.00 26.78 180 GLU B N 1
ATOM 7770 C CA . GLU C 1 180 ? 1.026 32.399 30.094 1.00 29.66 180 GLU B CA 1
ATOM 7771 C C . GLU C 1 180 ? 0.759 31.021 30.742 1.00 28.28 180 GLU B C 1
ATOM 7772 O O . GLU C 1 180 ? 1.516 30.059 30.524 1.00 25.27 180 GLU B O 1
ATOM 7778 N N . ALA C 1 181 ? -0.320 30.930 31.533 1.00 23.54 181 ALA B N 1
ATOM 7779 C CA . ALA C 1 181 ? -0.672 29.703 32.186 1.00 22.47 181 ALA B CA 1
ATOM 7780 C C . ALA C 1 181 ? -1.121 28.656 31.177 1.00 21.73 181 ALA B C 1
ATOM 7781 O O . ALA C 1 181 ? -0.810 27.480 31.300 1.00 20.43 181 ALA B O 1
ATOM 7783 N N . VAL C 1 182 ? -1.880 29.065 30.170 1.00 22.05 182 VAL B N 1
ATOM 7784 C CA . VAL C 1 182 ? -2.348 28.104 29.193 1.00 22.39 182 VAL B CA 1
ATOM 7785 C C . VAL C 1 182 ? -1.175 27.597 28.322 1.00 22.20 182 VAL B C 1
ATOM 7786 O O . VAL C 1 182 ? -0.999 26.386 28.124 1.00 23.74 182 VAL B O 1
ATOM 7790 N N . LEU C 1 183 ? -0.328 28.508 27.897 1.00 22.40 183 LEU B N 1
ATOM 7791 C CA . LEU C 1 183 ? 0.866 28.132 27.133 1.00 24.76 183 LEU B CA 1
ATOM 7792 C C . LEU C 1 183 ? 1.741 27.199 27.922 1.00 24.51 183 LEU B C 1
ATOM 7793 O O . LEU C 1 183 ? 2.309 26.259 27.382 1.00 24.51 183 LEU B O 1
ATOM 7798 N N . GLU C 1 184 ? 1.886 27.463 29.221 1.00 26.08 184 GLU B N 1
ATOM 7799 C CA . GLU C 1 184 ? 2.730 26.630 30.128 1.00 27.74 184 GLU B CA 1
ATOM 7800 C C . GLU C 1 184 ? 2.156 25.200 30.190 1.00 25.47 184 GLU B C 1
ATOM 7801 O O . GLU C 1 184 ? 2.887 24.275 30.049 1.00 23.35 184 GLU B O 1
ATOM 7807 N N . LEU C 1 185 ? 0.852 25.090 30.399 1.00 22.65 185 LEU B N 1
ATOM 7808 C CA . LEU C 1 185 ? 0.133 23.846 30.436 1.00 23.96 185 LEU B CA 1
ATOM 7809 C C . LEU C 1 185 ? 0.321 23.042 29.142 1.00 21.82 185 LEU B C 1
ATOM 7810 O O . LEU C 1 185 ? 0.526 21.840 29.191 1.00 20.56 185 LEU B O 1
ATOM 7815 N N . LEU C 1 186 ? 0.267 23.706 27.999 1.00 21.42 186 LEU B N 1
ATOM 7816 C CA . LEU C 1 186 ? 0.478 23.048 26.711 1.00 23.21 186 LEU B CA 1
ATOM 7817 C C . LEU C 1 186 ? 1.905 22.581 26.596 1.00 24.33 186 LEU B C 1
ATOM 7818 O O . LEU C 1 186 ? 2.149 21.435 26.155 1.00 24.28 186 LEU B O 1
ATOM 7823 N N . ASP C 1 187 ? 2.838 23.446 26.982 1.00 25.16 187 ASP B N 1
ATOM 7824 C CA . ASP C 1 187 ? 4.269 23.062 26.966 1.00 27.72 187 ASP B CA 1
ATOM 7825 C C . ASP C 1 187 ? 4.481 21.809 27.806 1.00 25.51 187 ASP B C 1
ATOM 7826 O O . ASP C 1 187 ? 5.299 20.957 27.444 1.00 26.46 187 ASP B O 1
ATOM 7831 N N . TYR C 1 188 ? 3.761 21.715 28.931 1.00 24.10 188 TYR B N 1
ATOM 7832 C CA . TYR C 1 188 ? 3.885 20.569 29.836 1.00 23.80 188 TYR B CA 1
ATOM 7833 C C . TYR C 1 188 ? 3.346 19.302 29.211 1.00 22.00 188 TYR B C 1
ATOM 7834 O O . TYR C 1 188 ? 3.984 18.260 29.283 1.00 21.85 188 TYR B O 1
ATOM 7843 N N . HIS C 1 189 ? 2.143 19.373 28.646 1.00 22.33 189 HIS B N 1
ATOM 7844 C CA . HIS C 1 189 ? 1.614 18.253 27.873 1.00 21.09 189 HIS B CA 1
ATOM 7845 C C . HIS C 1 189 ? 2.594 17.823 26.744 1.00 22.01 189 HIS B C 1
ATOM 7846 O O . HIS C 1 189 ? 2.906 16.645 26.611 1.00 22.75 189 HIS B O 1
ATOM 7853 N N . PHE C 1 190 ? 3.130 18.766 25.987 1.00 22.14 190 PHE B N 1
ATOM 7854 C CA . PHE C 1 190 ? 4.091 18.444 24.928 1.00 22.25 190 PHE B CA 1
ATOM 7855 C C . PHE C 1 190 ? 5.301 17.725 25.448 1.00 23.07 190 PHE B C 1
ATOM 7856 O O . PHE C 1 190 ? 5.803 16.870 24.751 1.00 21.52 190 PHE B O 1
ATOM 7864 N N . ALA C 1 191 ? 5.746 18.063 26.661 1.00 24.70 191 ALA B N 1
ATOM 7865 C CA . ALA C 1 191 ? 6.929 17.417 27.261 1.00 24.96 191 ALA B CA 1
ATOM 7866 C C . ALA C 1 191 ? 6.637 16.048 27.914 1.00 24.42 191 ALA B C 1
ATOM 7867 O O . ALA C 1 191 ? 7.535 15.375 28.359 1.00 21.66 191 ALA B O 1
ATOM 7869 N N . THR C 1 192 ? 5.367 15.664 28.022 1.00 23.72 192 THR B N 1
ATOM 7870 C CA . THR C 1 192 ? 4.990 14.459 28.723 1.00 24.04 192 THR B CA 1
ATOM 7871 C C . THR C 1 192 ? 3.996 13.597 27.889 1.00 25.13 192 THR B C 1
ATOM 7872 O O . THR C 1 192 ? 4.380 12.859 26.993 1.00 24.88 192 THR B O 1
ATOM 7876 N N . SER C 1 193 ? 2.703 13.727 28.157 1.00 26.23 193 SER B N 1
ATOM 7877 C CA . SER C 1 193 ? 1.753 12.785 27.652 1.00 26.42 193 SER B CA 1
ATOM 7878 C C . SER C 1 193 ? 1.143 13.108 26.266 1.00 28.28 193 SER B C 1
ATOM 7879 O O . SER C 1 193 ? 0.472 12.260 25.690 1.00 27.80 193 SER B O 1
ATOM 7882 N N . CYS C 1 194 ? 1.401 14.287 25.703 1.00 28.79 194 CYS B N 1
ATOM 7883 C CA . CYS C 1 194 ? 0.924 14.641 24.356 1.00 25.73 194 CYS B CA 1
ATOM 7884 C C . CYS C 1 194 ? 2.070 15.062 23.447 1.00 26.62 194 CYS B C 1
ATOM 7885 O O . CYS C 1 194 ? 2.189 16.260 23.135 1.00 26.34 194 CYS B O 1
ATOM 7888 N N . PRO C 1 195 ? 2.879 14.088 22.965 1.00 24.00 195 PRO B N 1
ATOM 7889 C CA . PRO C 1 195 ? 4.039 14.491 22.173 1.00 26.09 195 PRO B CA 1
ATOM 7890 C C . PRO C 1 195 ? 3.612 15.277 20.954 1.00 26.72 195 PRO B C 1
ATOM 7891 O O . PRO C 1 195 ? 2.736 14.835 20.192 1.00 26.16 195 PRO B O 1
ATOM 7895 N N . PRO C 1 196 ? 4.243 16.434 20.740 1.00 27.06 196 PRO B N 1
ATOM 7896 C CA . PRO C 1 196 ? 3.686 17.318 19.716 1.00 27.20 196 PRO B CA 1
ATOM 7897 C C . PRO C 1 196 ? 3.810 16.809 18.279 1.00 27.40 196 PRO B C 1
ATOM 7898 O O . PRO C 1 196 ? 2.993 17.186 17.461 1.00 23.25 196 PRO B O 1
ATOM 7902 N N . GLU C 1 197 ? 4.776 15.921 18.001 1.00 27.01 197 GLU B N 1
ATOM 7903 C CA . GLU C 1 197 ? 4.891 15.286 16.678 1.00 26.71 197 GLU B CA 1
ATOM 7904 C C . GLU C 1 197 ? 3.786 14.254 16.423 1.00 24.68 197 GLU B C 1
ATOM 7905 O O . GLU C 1 197 ? 3.684 13.707 15.318 1.00 22.50 197 GLU B O 1
ATOM 7911 N N . GLN C 1 198 ? 2.926 14.014 17.414 1.00 23.46 198 GLN B N 1
ATOM 7912 C CA . GLN C 1 198 ? 1.757 13.146 17.207 1.00 23.29 198 GLN B CA 1
ATOM 7913 C C . GLN C 1 198 ? 0.466 13.967 17.026 1.00 22.88 198 GLN B C 1
ATOM 7914 O O . GLN C 1 198 ? -0.641 13.413 16.910 1.00 21.81 198 GLN B O 1
ATOM 7920 N N . VAL C 1 199 ? 0.619 15.280 17.009 1.00 23.06 199 VAL B N 1
ATOM 7921 C CA . VAL C 1 199 ? -0.509 16.180 16.915 1.00 24.12 199 VAL B CA 1
ATOM 7922 C C . VAL C 1 199 ? -0.631 16.684 15.488 1.00 22.61 199 VAL B C 1
ATOM 7923 O O . VAL C 1 199 ? 0.293 17.368 14.967 1.00 20.32 199 VAL B O 1
ATOM 7927 N N . ALA C 1 200 ? -1.757 16.318 14.862 1.00 20.66 200 ALA B N 1
ATOM 7928 C CA . ALA C 1 200 ? -2.068 16.725 13.482 1.00 21.03 200 ALA B CA 1
ATOM 7929 C C . ALA C 1 200 ? -2.253 18.249 13.369 1.00 22.86 200 ALA B C 1
ATOM 7930 O O . ALA C 1 200 ? -1.694 18.909 12.479 1.00 20.83 200 ALA B O 1
ATOM 7932 N N . ALA C 1 201 ? -3.080 18.775 14.271 1.00 21.81 201 ALA B N 1
ATOM 7933 C CA . ALA C 1 201 ? -3.595 20.115 14.159 1.00 23.77 201 ALA B CA 1
ATOM 7934 C C . ALA C 1 201 ? -4.052 20.689 15.478 1.00 22.60 201 ALA B C 1
ATOM 7935 O O . ALA C 1 201 ? -4.407 19.944 16.397 1.00 23.97 201 ALA B O 1
ATOM 7937 N N . VAL C 1 202 ? -4.095 22.022 15.547 1.00 23.83 202 VAL B N 1
ATOM 7938 C CA . VAL C 1 202 ? -4.721 22.750 16.657 1.00 21.66 202 VAL B CA 1
ATOM 7939 C C . VAL C 1 202 ? -5.843 23.504 16.033 1.00 22.29 202 VAL B C 1
ATOM 7940 O O . VAL C 1 202 ? -5.640 24.137 14.982 1.00 21.36 202 VAL B O 1
ATOM 7944 N N . PHE C 1 203 ? -7.019 23.438 16.681 1.00 21.35 203 PHE B N 1
ATOM 7945 C CA . PHE C 1 203 ? -8.191 24.174 16.235 1.00 21.28 203 PHE B CA 1
ATOM 7946 C C . PHE C 1 203 ? -8.455 25.390 17.075 1.00 20.72 203 PHE B C 1
ATOM 7947 O O . PHE C 1 203 ? -8.650 25.281 18.311 1.00 21.21 203 PHE B O 1
ATOM 7955 N N . ILE C 1 204 ? -8.558 26.529 16.397 1.00 21.37 204 ILE B N 1
ATOM 7956 C CA . ILE C 1 204 ? -8.618 27.856 17.056 1.00 24.07 204 ILE B CA 1
ATOM 7957 C C . ILE C 1 204 ? -9.845 28.628 16.606 1.00 24.80 204 ILE B C 1
ATOM 7958 O O . ILE C 1 204 ? -9.974 28.921 15.389 1.00 24.76 204 ILE B O 1
ATOM 7963 N N . GLU C 1 205 ? -10.755 28.920 17.540 1.00 23.84 205 GLU B N 1
ATOM 7964 C CA . GLU C 1 205 ? -11.699 30.005 17.346 1.00 24.40 205 GLU B CA 1
ATOM 7965 C C . GLU C 1 205 ? -11.004 31.339 17.733 1.00 24.17 205 GLU B C 1
ATOM 7966 O O . GLU C 1 205 ? -10.536 31.482 18.869 1.00 23.77 205 GLU B O 1
ATOM 7972 N N . PRO C 1 206 ? -10.971 32.323 16.822 1.00 26.16 206 PRO B N 1
ATOM 7973 C CA . PRO C 1 206 ? -10.340 33.621 17.123 1.00 25.87 206 PRO B CA 1
ATOM 7974 C C . PRO C 1 206 ? -11.141 34.506 18.069 1.00 24.02 206 PRO B C 1
ATOM 7975 O O . PRO C 1 206 ? -10.592 35.419 18.647 1.00 24.11 206 PRO B O 1
ATOM 7979 N N . ILE C 1 207 ? -12.416 34.224 18.223 1.00 23.70 207 ILE B N 1
ATOM 7980 C CA . ILE C 1 207 ? -13.228 34.680 19.352 1.00 23.61 207 ILE B CA 1
ATOM 7981 C C . ILE C 1 207 ? -13.999 33.456 19.728 1.00 21.72 207 ILE B C 1
ATOM 7982 O O . ILE C 1 207 ? -14.547 32.781 18.862 1.00 23.00 207 ILE B O 1
ATOM 7987 N N . LEU C 1 208 ? -14.022 33.121 21.003 1.00 23.14 208 LEU B N 1
ATOM 7988 C CA . LEU C 1 208 ? -14.681 31.909 21.424 1.00 23.91 208 LEU B CA 1
ATOM 7989 C C . LEU C 1 208 ? -16.161 32.238 21.435 1.00 25.30 208 LEU B C 1
ATOM 7990 O O . LEU C 1 208 ? -16.576 33.057 22.231 1.00 27.11 208 LEU B O 1
ATOM 7995 N N . SER C 1 209 ? -16.922 31.559 20.591 1.00 25.88 209 SER B N 1
ATOM 7996 C CA . SER C 1 209 ? -18.291 31.940 20.211 1.00 28.07 209 SER B CA 1
ATOM 7997 C C . SER C 1 209 ? -19.319 31.478 21.237 1.00 30.01 209 SER B C 1
ATOM 7998 O O . SER C 1 209 ? -19.656 32.233 22.149 1.00 28.02 209 SER B O 1
ATOM 8001 N N . ASP C 1 210 ? -19.788 30.238 21.111 1.00 31.15 210 ASP B N 1
ATOM 8002 C CA . ASP C 1 210 ? -20.744 29.705 22.075 1.00 34.80 210 ASP B CA 1
ATOM 8003 C C . ASP C 1 210 ? -20.174 29.609 23.480 1.00 33.15 210 ASP B C 1
ATOM 8004 O O . ASP C 1 210 ? -20.919 29.523 24.448 1.00 28.94 210 ASP B O 1
ATOM 8009 N N . GLY C 1 211 ? -18.852 29.656 23.595 1.00 31.06 211 GLY B N 1
ATOM 8010 C CA . GLY C 1 211 ? -18.227 29.721 24.911 1.00 31.21 211 GLY B CA 1
ATOM 8011 C C . GLY C 1 211 ? -18.459 30.997 25.697 1.00 30.05 211 GLY B C 1
ATOM 8012 O O . GLY C 1 211 ? -18.290 31.003 26.918 1.00 31.23 211 GLY B O 1
ATOM 8013 N N . GLY C 1 212 ? -18.871 32.063 25.012 1.00 28.65 212 GLY B N 1
ATOM 8014 C CA . GLY C 1 212 ? -19.202 33.348 25.642 1.00 28.02 212 GLY B CA 1
ATOM 8015 C C . GLY C 1 212 ? -18.714 34.600 24.954 1.00 25.78 212 GLY B C 1
ATOM 8016 O O . GLY C 1 212 ? -18.574 35.635 25.600 1.00 26.64 212 GLY B O 1
ATOM 8017 N N . LEU C 1 213 ? -18.486 34.533 23.645 1.00 26.22 213 LEU B N 1
ATOM 8018 C CA . LEU C 1 213 ? -17.929 35.650 22.874 1.00 26.43 213 LEU B CA 1
ATOM 8019 C C . LEU C 1 213 ? -16.702 36.260 23.568 1.00 27.40 213 LEU B C 1
ATOM 8020 O O . LEU C 1 213 ? -16.596 37.488 23.822 1.00 26.02 213 LEU B O 1
ATOM 8025 N N . VAL C 1 214 ? -15.771 35.367 23.877 1.00 24.68 214 VAL B N 1
ATOM 8026 C CA . VAL C 1 214 ? -14.559 35.725 24.556 1.00 24.26 214 VAL B CA 1
ATOM 8027 C C . VAL C 1 214 ? -13.450 36.103 23.589 1.00 23.72 214 VAL B C 1
ATOM 8028 O O . VAL C 1 214 ? -13.012 35.278 22.799 1.00 25.10 214 VAL B O 1
ATOM 8032 N N . VAL C 1 215 ? -12.981 37.340 23.656 1.00 23.04 215 VAL B N 1
ATOM 8033 C CA . VAL C 1 215 ? -11.818 37.743 22.893 1.00 24.23 215 VAL B CA 1
ATOM 8034 C C . VAL C 1 215 ? -10.589 37.410 23.721 1.00 28.00 215 VAL B C 1
ATOM 8035 O O . VAL C 1 215 ? -10.445 37.871 24.867 1.00 27.96 215 VAL B O 1
ATOM 8039 N N . PRO C 1 216 ? -9.663 36.634 23.142 1.00 27.71 216 PRO B N 1
ATOM 8040 C CA . PRO C 1 216 ? -8.505 36.296 23.929 1.00 27.99 216 PRO B CA 1
ATOM 8041 C C . PRO C 1 216 ? -7.661 37.521 24.287 1.00 26.98 216 PRO B C 1
ATOM 8042 O O . PRO C 1 216 ? -7.787 38.557 23.617 1.00 24.82 216 PRO B O 1
ATOM 8046 N N . PRO C 1 217 ? -6.783 37.385 25.312 1.00 27.75 217 PRO B N 1
ATOM 8047 C CA . PRO C 1 217 ? -5.768 38.377 25.622 1.00 28.72 217 PRO B CA 1
ATOM 8048 C C . PRO C 1 217 ? -4.835 38.538 24.441 1.00 27.41 217 PRO B C 1
ATOM 8049 O O . PRO C 1 217 ? -4.519 37.564 23.791 1.00 27.26 217 PRO B O 1
ATOM 8053 N N . PRO C 1 218 ? -4.429 39.766 24.145 1.00 27.62 218 PRO B N 1
ATOM 8054 C CA . PRO C 1 218 ? -3.571 40.040 23.002 1.00 28.61 218 PRO B CA 1
ATOM 8055 C C . PRO C 1 218 ? -2.345 39.171 22.975 1.00 26.18 218 PRO B C 1
ATOM 8056 O O . PRO C 1 218 ? -1.763 38.932 24.002 1.00 26.84 218 PRO B O 1
ATOM 8060 N N . ALA C 1 219 ? -1.983 38.701 21.790 1.00 27.81 219 ALA B N 1
ATOM 8061 C CA . ALA C 1 219 ? -0.737 37.967 21.533 1.00 27.33 219 ALA B CA 1
ATOM 8062 C C . ALA C 1 219 ? -0.842 36.487 21.902 1.00 26.91 219 ALA B C 1
ATOM 8063 O O . ALA C 1 219 ? 0.005 35.720 21.482 1.00 27.88 219 ALA B O 1
ATOM 8065 N N . PHE C 1 220 ? -1.863 36.082 22.659 1.00 23.84 220 PHE B N 1
ATOM 8066 C CA . PHE C 1 220 ? -2.002 34.706 23.029 1.00 25.04 220 PHE B CA 1
ATOM 8067 C C . PHE C 1 220 ? -2.094 33.724 21.841 1.00 24.29 220 PHE B C 1
ATOM 8068 O O . PHE C 1 220 ? -1.338 32.751 21.797 1.00 24.84 220 PHE B O 1
ATOM 8076 N N . LEU C 1 221 ? -3.029 33.966 20.913 1.00 23.48 221 LEU B N 1
ATOM 8077 C CA . LEU C 1 221 ? -3.260 33.077 19.802 1.00 23.05 221 LEU B CA 1
ATOM 8078 C C . LEU C 1 221 ? -2.022 32.982 18.916 1.00 25.30 221 LEU B C 1
ATOM 8079 O O . LEU C 1 221 ? -1.720 31.894 18.420 1.00 22.93 221 LEU B O 1
ATOM 8084 N N . GLU C 1 222 ? -1.317 34.095 18.708 1.00 24.32 222 GLU B N 1
ATOM 8085 C CA . GLU C 1 222 ? -0.066 34.073 17.922 1.00 27.00 222 GLU B CA 1
ATOM 8086 C C . GLU C 1 222 ? 1.007 33.241 18.591 1.00 26.58 222 GLU B C 1
ATOM 8087 O O . GLU C 1 222 ? 1.782 32.554 17.916 1.00 27.16 222 GLU B O 1
ATOM 8093 N N . ALA C 1 223 ? 1.084 33.320 19.916 1.00 26.59 223 ALA B N 1
ATOM 8094 C CA . ALA C 1 223 ? 2.064 32.521 20.650 1.00 27.12 223 ALA B CA 1
ATOM 8095 C C . ALA C 1 223 ? 1.692 31.019 20.601 1.00 26.75 223 ALA B C 1
ATOM 8096 O O . ALA C 1 223 ? 2.562 30.153 20.531 1.00 22.22 223 ALA B O 1
ATOM 8098 N N . LEU C 1 224 ? 0.387 30.730 20.646 1.00 24.43 224 LEU B N 1
ATOM 8099 C CA . LEU C 1 224 ? -0.112 29.369 20.511 1.00 25.14 224 LEU B CA 1
ATOM 8100 C C . LEU C 1 224 ? 0.213 28.786 19.148 1.00 23.86 224 LEU B C 1
ATOM 8101 O O . LEU C 1 224 ? 0.597 27.637 19.043 1.00 26.60 224 LEU B O 1
ATOM 8106 N N . GLN C 1 225 ? -0.015 29.580 18.112 1.00 23.09 225 GLN B N 1
ATOM 8107 C CA . GLN C 1 225 ? 0.291 29.195 16.741 1.00 24.46 225 GLN B CA 1
ATOM 8108 C C . GLN C 1 225 ? 1.769 28.781 16.676 1.00 23.95 225 GLN B C 1
ATOM 8109 O O . GLN C 1 225 ? 2.093 27.673 16.250 1.00 22.42 225 GLN B O 1
ATOM 8115 N N . ASP C 1 226 ? 2.621 29.655 17.175 1.00 24.76 226 ASP B N 1
ATOM 8116 C CA . ASP C 1 226 ? 4.082 29.480 17.089 1.00 26.83 226 ASP B CA 1
ATOM 8117 C C . ASP C 1 226 ? 4.574 28.243 17.866 1.00 26.53 226 ASP B C 1
ATOM 8118 O O . ASP C 1 226 ? 5.441 27.526 17.360 1.00 27.70 226 ASP B O 1
ATOM 8123 N N . ARG C 1 227 ? 4.026 28.006 19.073 1.00 26.84 227 ARG B N 1
ATOM 8124 C CA . ARG C 1 227 ? 4.298 26.791 19.878 1.00 28.09 227 ARG B CA 1
ATOM 8125 C C . ARG C 1 227 ? 3.978 25.482 19.136 1.00 27.54 227 ARG B C 1
ATOM 8126 O O . ARG C 1 227 ? 4.691 24.496 19.276 1.00 25.74 227 ARG B O 1
ATOM 8134 N N . CYS C 1 228 ? 2.889 25.490 18.366 1.00 26.09 228 CYS B N 1
ATOM 8135 C CA . CYS C 1 228 ? 2.414 24.323 17.633 1.00 23.62 228 CYS B CA 1
ATOM 8136 C C . CYS C 1 228 ? 3.181 24.146 16.304 1.00 23.00 228 CYS B C 1
ATOM 8137 O O . CYS C 1 228 ? 3.619 23.044 15.973 1.00 25.10 228 CYS B O 1
ATOM 8140 N N . ARG C 1 229 ? 3.367 25.234 15.581 1.00 21.34 229 ARG B N 1
ATOM 8141 C CA . ARG C 1 229 ? 3.948 25.261 14.264 1.00 23.17 229 ARG B CA 1
ATOM 8142 C C . ARG C 1 229 ? 5.411 24.843 14.317 1.00 23.25 229 ARG B C 1
ATOM 8143 O O . ARG C 1 229 ? 5.903 24.209 13.419 1.00 25.10 229 ARG B O 1
ATOM 8151 N N . LYS C 1 230 ? 6.075 25.178 15.400 1.00 25.71 230 LYS B N 1
ATOM 8152 C CA . LYS C 1 230 ? 7.427 24.711 15.695 1.00 30.33 230 LYS B CA 1
ATOM 8153 C C . LYS C 1 230 ? 7.617 23.176 15.605 1.00 29.92 230 LYS B C 1
ATOM 8154 O O . LYS C 1 230 ? 8.755 22.701 15.431 1.00 32.88 230 LYS B O 1
ATOM 8160 N N . HIS C 1 231 ? 6.527 22.410 15.726 1.00 25.93 231 HIS B N 1
ATOM 8161 C CA . HIS C 1 231 ? 6.562 20.939 15.663 1.00 23.46 231 HIS B CA 1
ATOM 8162 C C . HIS C 1 231 ? 5.787 20.378 14.496 1.00 21.85 231 HIS B C 1
ATOM 8163 O O . HIS C 1 231 ? 5.442 19.193 14.507 1.00 21.25 231 HIS B O 1
ATOM 8170 N N . GLY C 1 232 ? 5.531 21.217 13.486 1.00 20.29 232 GLY B N 1
ATOM 8171 C CA . GLY C 1 232 ? 4.824 20.808 12.305 1.00 19.75 232 GLY B CA 1
ATOM 8172 C C . GLY C 1 232 ? 3.322 20.641 12.516 1.00 20.69 232 GLY B C 1
ATOM 8173 O O . GLY C 1 232 ? 2.653 20.115 11.643 1.00 24.09 232 GLY B O 1
ATOM 8174 N N . ILE C 1 233 ? 2.786 21.058 13.664 1.00 21.16 233 ILE B N 1
ATOM 8175 C CA . ILE C 1 233 ? 1.337 20.956 13.907 1.00 20.47 233 ILE B CA 1
ATOM 8176 C C . ILE C 1 233 ? 0.659 22.004 12.997 1.00 22.05 233 ILE B C 1
ATOM 8177 O O . ILE C 1 233 ? 1.005 23.196 13.002 1.00 24.18 233 ILE B O 1
ATOM 8182 N N . LEU C 1 234 ? -0.304 21.576 12.203 1.00 22.79 234 LEU B N 1
ATOM 8183 C CA . LEU C 1 234 ? -1.026 22.509 11.360 1.00 21.92 234 LEU B CA 1
ATOM 8184 C C . LEU C 1 234 ? -2.028 23.349 12.178 1.00 23.05 234 LEU B C 1
ATOM 8185 O O . LEU C 1 234 ? -2.650 22.860 13.140 1.00 22.05 234 LEU B O 1
ATOM 8190 N N . VAL C 1 235 ? -2.178 24.611 11.771 1.00 23.04 235 VAL B N 1
ATOM 8191 C CA . VAL C 1 235 ? -2.915 25.594 12.508 1.00 24.09 235 VAL B CA 1
ATOM 8192 C C . VAL C 1 235 ? -4.207 25.902 11.742 1.00 23.06 235 VAL B C 1
ATOM 8193 O O . VAL C 1 235 ? -4.185 26.309 10.577 1.00 21.82 235 VAL B O 1
ATOM 8197 N N . VAL C 1 236 ? -5.325 25.628 12.399 1.00 23.13 236 VAL B N 1
ATOM 8198 C CA . VAL C 1 236 ? -6.618 25.668 11.763 1.00 22.74 236 VAL B CA 1
ATOM 8199 C C . VAL C 1 236 ? -7.370 26.782 12.464 1.00 22.67 236 VAL B C 1
ATOM 8200 O O . VAL C 1 236 ? -7.543 26.722 13.664 1.00 23.74 236 VAL B O 1
ATOM 8204 N N . VAL C 1 237 ? -7.857 27.768 11.729 1.00 23.01 237 VAL B N 1
ATOM 8205 C CA . VAL C 1 237 ? -8.753 28.753 12.303 1.00 23.82 237 VAL B CA 1
ATOM 8206 C C . VAL C 1 237 ? -10.210 28.533 11.823 1.00 22.49 237 VAL B C 1
ATOM 8207 O O . VAL C 1 237 ? -10.497 28.482 10.622 1.00 21.87 237 VAL B O 1
ATOM 8211 N N . ASP C 1 238 ? -11.117 28.429 12.783 1.00 22.08 238 ASP B N 1
ATOM 8212 C CA . ASP C 1 238 ? -12.576 28.362 12.529 1.00 21.72 238 ASP B CA 1
ATOM 8213 C C . ASP C 1 238 ? -13.157 29.775 12.428 1.00 20.85 238 ASP B C 1
ATOM 8214 O O . ASP C 1 238 ? -13.344 30.439 13.451 1.00 21.57 238 ASP B O 1
ATOM 8219 N N . GLU C 1 239 ? -13.430 30.238 11.213 1.00 20.12 239 GLU B N 1
ATOM 8220 C CA . GLU C 1 239 ? -14.014 31.556 10.979 1.00 22.09 239 GLU B CA 1
ATOM 8221 C C . GLU C 1 239 ? -15.535 31.441 10.774 1.00 22.18 239 GLU B C 1
ATOM 8222 O O . GLU C 1 239 ? -16.190 32.365 10.342 1.00 21.92 239 GLU B O 1
ATOM 8228 N N . VAL C 1 240 ? -16.096 30.306 11.106 1.00 21.35 240 VAL B N 1
ATOM 8229 C CA . VAL C 1 240 ? -17.482 30.065 10.785 1.00 21.61 240 VAL B CA 1
ATOM 8230 C C . VAL C 1 240 ? -18.383 31.140 11.369 1.00 22.96 240 VAL B C 1
ATOM 8231 O O . VAL C 1 240 ? -19.298 31.631 10.684 1.00 24.00 240 VAL B O 1
ATOM 8235 N N . LYS C 1 241 ? -18.115 31.530 12.613 1.00 23.11 241 LYS B N 1
ATOM 8236 C CA . LYS C 1 241 ? -19.031 32.430 13.340 1.00 24.67 241 LYS B CA 1
ATOM 8237 C C . LYS C 1 241 ? -18.720 33.913 13.156 1.00 23.46 241 LYS B C 1
ATOM 8238 O O . LYS C 1 241 ? -19.619 34.686 13.022 1.00 26.05 241 LYS B O 1
ATOM 8244 N N . VAL C 1 242 ? -17.455 34.306 13.165 1.00 23.37 242 VAL B N 1
ATOM 8245 C CA . VAL C 1 242 ? -17.080 35.721 13.241 1.00 24.99 242 VAL B CA 1
ATOM 8246 C C . VAL C 1 242 ? -16.291 36.137 11.996 1.00 26.26 242 VAL B C 1
ATOM 8247 O O . VAL C 1 242 ? -15.657 37.214 11.962 1.00 24.82 242 VAL B O 1
ATOM 8251 N N . GLY C 1 243 ? -16.347 35.281 10.967 1.00 26.14 243 GLY B N 1
ATOM 8252 C CA . GLY C 1 243 ? -15.640 35.520 9.708 1.00 23.22 243 GLY B CA 1
ATOM 8253 C C . GLY C 1 243 ? -16.361 36.532 8.826 1.00 25.82 243 GLY B C 1
ATOM 8254 O O . GLY C 1 243 ? -17.507 36.971 9.120 1.00 21.52 243 GLY B O 1
ATOM 8255 N N . LEU C 1 244 ? -15.647 36.886 7.757 1.00 24.01 244 LEU B N 1
ATOM 8256 C CA . LEU C 1 244 ? -16.149 37.566 6.558 1.00 24.57 244 LEU B CA 1
ATOM 8257 C C . LEU C 1 244 ? -16.617 38.990 6.811 1.00 25.12 244 LEU B C 1
ATOM 8258 O O . LEU C 1 244 ? -17.775 39.316 6.580 1.00 24.35 244 LEU B O 1
ATOM 8263 N N . GLY C 1 245 ? -15.704 39.794 7.347 1.00 23.59 245 GLY B N 1
ATOM 8264 C CA . GLY C 1 245 ? -15.952 41.195 7.564 1.00 23.40 245 GLY B CA 1
ATOM 8265 C C . GLY C 1 245 ? -16.587 41.608 8.875 1.00 24.01 245 GLY B C 1
ATOM 8266 O O . GLY C 1 245 ? -16.441 42.769 9.261 1.00 24.62 245 GLY B O 1
ATOM 8267 N N . ARG C 1 246 ? -17.252 40.689 9.583 1.00 23.67 246 ARG B N 1
ATOM 8268 C CA . ARG C 1 246 ? -18.035 41.066 10.777 1.00 25.48 246 ARG B CA 1
ATOM 8269 C C . ARG C 1 246 ? -17.215 41.788 11.898 1.00 26.72 246 ARG B C 1
ATOM 8270 O O . ARG C 1 246 ? -17.703 42.710 12.559 1.00 25.21 246 ARG B O 1
ATOM 8278 N N . THR C 1 247 ? -15.950 41.420 12.045 1.00 26.80 247 THR B N 1
ATOM 8279 C CA . THR C 1 247 ? -15.124 41.976 13.116 1.00 26.20 247 THR B CA 1
ATOM 8280 C C . THR C 1 247 ? -14.332 43.242 12.775 1.00 25.28 247 THR B C 1
ATOM 8281 O O . THR C 1 247 ? -13.480 43.664 13.567 1.00 24.48 247 THR B O 1
ATOM 8285 N N . GLY C 1 248 ? -14.544 43.807 11.587 1.00 25.14 248 GLY B N 1
ATOM 8286 C CA . GLY C 1 248 ? -13.853 45.018 11.180 1.00 23.70 248 GLY B CA 1
ATOM 8287 C C . GLY C 1 248 ? -12.685 44.734 10.246 1.00 25.58 248 GLY B C 1
ATOM 8288 O O . GLY C 1 248 ? -12.065 45.653 9.733 1.00 24.70 248 GLY B O 1
ATOM 8289 N N . LEU C 1 249 ? -12.348 43.464 10.055 1.00 26.57 249 LEU B N 1
ATOM 8290 C CA . LEU C 1 249 ? -11.368 43.061 9.033 1.00 26.27 249 LEU B CA 1
ATOM 8291 C C . LEU C 1 249 ? -12.021 41.884 8.355 1.00 26.08 249 LEU B C 1
ATOM 8292 O O . LEU C 1 249 ? -12.990 41.342 8.884 1.00 25.96 249 LEU B O 1
ATOM 8297 N N . MET C 1 250 ? -11.511 41.490 7.195 1.00 26.00 250 MET B N 1
ATOM 8298 C CA . MET C 1 250 ? -12.178 40.469 6.411 1.00 27.51 250 MET B CA 1
ATOM 8299 C C . MET C 1 250 ? -12.225 39.176 7.230 1.00 27.49 250 MET B C 1
ATOM 8300 O O . MET C 1 250 ? -13.279 38.561 7.373 1.00 26.51 250 MET B O 1
ATOM 8305 N N . HIS C 1 251 ? -11.084 38.792 7.796 1.00 26.80 251 HIS B N 1
ATOM 8306 C CA . HIS C 1 251 ? -11.013 37.600 8.659 1.00 26.46 251 HIS B CA 1
ATOM 8307 C C . HIS C 1 251 ? -10.663 37.960 10.087 1.00 26.49 251 HIS B C 1
ATOM 8308 O O . HIS C 1 251 ? -9.708 38.719 10.333 1.00 26.26 251 HIS B O 1
ATOM 8315 N N . CYS C 1 252 ? -11.419 37.410 11.038 1.00 22.50 252 CYS B N 1
ATOM 8316 C CA . CYS C 1 252 ? -11.154 37.732 12.420 1.00 22.09 252 CYS B CA 1
ATOM 8317 C C . CYS C 1 252 ? -9.733 37.391 12.815 1.00 20.41 252 CYS B C 1
ATOM 8318 O O . CYS C 1 252 ? -9.194 38.006 13.678 1.00 19.82 252 CYS B O 1
ATOM 8321 N N . PHE C 1 253 ? -9.129 36.378 12.216 1.00 22.86 253 PHE B N 1
ATOM 8322 C CA . PHE C 1 253 ? -7.747 36.026 12.621 1.00 23.29 253 PHE B CA 1
ATOM 8323 C C . PHE C 1 253 ? -6.733 37.097 12.257 1.00 24.28 253 PHE B C 1
ATOM 8324 O O . PHE C 1 253 ? -5.605 37.102 12.814 1.00 25.06 253 PHE B O 1
ATOM 8332 N N . GLN C 1 254 ? -7.099 38.005 11.350 1.00 23.22 254 GLN B N 1
ATOM 8333 C CA . GLN C 1 254 ? -6.171 39.079 10.976 1.00 26.63 254 GLN B CA 1
ATOM 8334 C C . GLN C 1 254 ? -5.978 40.105 12.104 1.00 26.09 254 GLN B C 1
ATOM 8335 O O . GLN C 1 254 ? -5.025 40.862 12.066 1.00 25.61 254 GLN B O 1
ATOM 8341 N N . HIS C 1 255 ? -6.882 40.128 13.094 1.00 25.85 255 HIS B N 1
ATOM 8342 C CA . HIS C 1 255 ? -6.689 40.910 14.297 1.00 25.76 255 HIS B CA 1
ATOM 8343 C C . HIS C 1 255 ? -5.580 40.307 15.199 1.00 26.16 255 HIS B C 1
ATOM 8344 O O . HIS C 1 255 ? -5.065 40.982 16.060 1.00 24.68 255 HIS B O 1
ATOM 8351 N N . GLU C 1 256 ? -5.286 39.015 15.043 1.00 26.79 256 GLU B N 1
ATOM 8352 C CA . GLU C 1 256 ? -4.551 38.245 16.049 1.00 26.06 256 GLU B CA 1
ATOM 8353 C C . GLU C 1 256 ? -3.165 37.825 15.583 1.00 26.11 256 GLU B C 1
ATOM 8354 O O . GLU C 1 256 ? -2.517 37.058 16.289 1.00 26.38 256 GLU B O 1
ATOM 8360 N N . GLY C 1 257 ? -2.721 38.317 14.427 1.00 25.87 257 GLY B N 1
ATOM 8361 C CA . GLY C 1 257 ? -1.344 38.056 13.954 1.00 27.39 257 GLY B CA 1
ATOM 8362 C C . GLY C 1 257 ? -1.161 36.611 13.483 1.00 27.31 257 GLY B C 1
ATOM 8363 O O . GLY C 1 257 ? -0.054 36.072 13.489 1.00 28.57 257 GLY B O 1
ATOM 8364 N N . LEU C 1 258 ? -2.262 35.981 13.080 1.00 26.96 258 LEU B N 1
ATOM 8365 C CA . LEU C 1 258 ? -2.264 34.547 12.713 1.00 25.83 258 LEU B CA 1
ATOM 8366 C C . LEU C 1 258 ? -2.039 34.337 11.203 1.00 26.38 258 LEU B C 1
ATOM 8367 O O . LEU C 1 258 ? -2.461 35.145 10.383 1.00 24.21 258 LEU B O 1
ATOM 8372 N N . GLU C 1 259 ? -1.346 33.262 10.850 1.00 26.65 259 GLU B N 1
ATOM 8373 C CA . GLU C 1 259 ? -1.124 32.878 9.436 1.00 26.15 259 GLU B CA 1
ATOM 8374 C C . GLU C 1 259 ? -1.457 31.419 9.336 1.00 25.06 259 GLU B C 1
ATOM 8375 O O . GLU C 1 259 ? -0.563 30.576 9.375 1.00 23.21 259 GLU B O 1
ATOM 8381 N N . PRO C 1 260 ? -2.767 31.109 9.257 1.00 24.56 260 PRO B N 1
ATOM 8382 C CA . PRO C 1 260 ? -3.140 29.717 9.398 1.00 24.13 260 PRO B CA 1
ATOM 8383 C C . PRO C 1 260 ? -2.756 28.852 8.202 1.00 23.68 260 PRO B C 1
ATOM 8384 O O . PRO C 1 260 ? -2.684 29.319 7.087 1.00 23.78 260 PRO B O 1
ATOM 8388 N N . ASP C 1 261 ? -2.589 27.569 8.459 1.00 22.81 261 ASP B N 1
ATOM 8389 C CA . ASP C 1 261 ? -2.512 26.597 7.424 1.00 22.01 261 ASP B CA 1
ATOM 8390 C C . ASP C 1 261 ? -3.875 26.343 6.792 1.00 21.71 261 ASP B C 1
ATOM 8391 O O . ASP C 1 261 ? -3.968 26.018 5.612 1.00 20.67 261 ASP B O 1
ATOM 8396 N N . MET C 1 262 ? -4.945 26.453 7.581 1.00 22.27 262 MET B N 1
ATOM 8397 C CA . MET C 1 262 ? -6.243 26.024 7.108 1.00 21.76 262 MET B CA 1
ATOM 8398 C C . MET C 1 262 ? -7.263 26.947 7.702 1.00 22.65 262 MET B C 1
ATOM 8399 O O . MET C 1 262 ? -7.175 27.266 8.890 1.00 20.55 262 MET B O 1
ATOM 8404 N N . VAL C 1 263 ? -8.244 27.349 6.887 1.00 21.26 263 VAL B N 1
ATOM 8405 C CA . VAL C 1 263 ? -9.326 28.178 7.381 1.00 21.20 263 VAL B CA 1
ATOM 8406 C C . VAL C 1 263 ? -10.654 27.522 7.054 1.00 21.17 263 VAL B C 1
ATOM 8407 O O . VAL C 1 263 ? -10.824 27.003 5.943 1.00 19.94 263 VAL B O 1
ATOM 8411 N N . VAL C 1 264 ? -11.567 27.533 8.026 1.00 21.22 264 VAL B N 1
ATOM 8412 C CA . VAL C 1 264 ? -12.902 26.940 7.865 1.00 19.81 264 VAL B CA 1
ATOM 8413 C C . VAL C 1 264 ? -13.925 28.062 7.862 1.00 21.66 264 VAL B C 1
ATOM 8414 O O . VAL C 1 264 ? -13.910 28.963 8.768 1.00 21.36 264 VAL B O 1
ATOM 8418 N N . PHE C 1 265 ? -14.779 28.071 6.814 1.00 20.00 265 PHE B N 1
ATOM 8419 C CA . PHE C 1 265 ? -15.796 29.085 6.676 1.00 19.31 265 PHE B CA 1
ATOM 8420 C C . PHE C 1 265 ? -17.198 28.491 6.730 1.00 19.85 265 PHE B C 1
ATOM 8421 O O . PHE C 1 265 ? -17.402 27.323 6.392 1.00 19.27 265 PHE B O 1
ATOM 8429 N N . GLY C 1 266 ? -18.166 29.307 7.132 1.00 22.00 266 GLY B N 1
ATOM 8430 C CA . GLY C 1 266 ? -19.551 28.864 7.104 1.00 21.32 266 GLY B CA 1
ATOM 8431 C C . GLY C 1 266 ? -20.525 29.954 7.419 1.00 21.24 266 GLY B C 1
ATOM 8432 O O . GLY C 1 266 ? -20.258 31.131 7.214 1.00 21.32 266 GLY B O 1
ATOM 8433 N N . LYS C 1 267 ? -21.676 29.543 7.941 1.00 23.84 267 LYS B N 1
ATOM 8434 C CA . LYS C 1 267 ? -22.712 30.470 8.341 1.00 22.78 267 LYS B CA 1
ATOM 8435 C C . LYS C 1 267 ? -22.915 31.585 7.277 1.00 24.25 267 LYS B C 1
ATOM 8436 O O . LYS C 1 267 ? -23.480 31.331 6.204 1.00 22.06 267 LYS B O 1
ATOM 8442 N N . GLY C 1 268 ? -22.455 32.801 7.574 1.00 23.54 268 GLY B N 1
ATOM 8443 C CA . GLY C 1 268 ? -22.678 33.958 6.723 1.00 24.45 268 GLY B CA 1
ATOM 8444 C C . GLY C 1 268 ? -22.147 33.852 5.306 1.00 22.73 268 GLY B C 1
ATOM 8445 O O . GLY C 1 268 ? -22.574 34.612 4.465 1.00 22.48 268 GLY B O 1
ATOM 8446 N N . LEU C 1 269 ? -21.215 32.931 5.043 1.00 23.10 269 LEU B N 1
ATOM 8447 C CA . LEU C 1 269 ? -20.704 32.706 3.674 1.00 22.98 269 LEU B CA 1
ATOM 8448 C C . LEU C 1 269 ? -21.821 32.487 2.681 1.00 23.62 269 LEU B C 1
ATOM 8449 O O . LEU C 1 269 ? -21.729 32.964 1.551 1.00 25.58 269 LEU B O 1
ATOM 8454 N N . GLY C 1 270 ? -22.882 31.824 3.114 1.00 21.72 270 GLY B N 1
ATOM 8455 C CA . GLY C 1 270 ? -23.988 31.482 2.249 1.00 21.45 270 GLY B CA 1
ATOM 8456 C C . GLY C 1 270 ? -25.098 32.526 2.153 1.00 21.20 270 GLY B C 1
ATOM 8457 O O . GLY C 1 270 ? -26.001 32.388 1.325 1.00 21.18 270 GLY B O 1
ATOM 8458 N N . GLY C 1 271 ? -25.050 33.552 2.988 1.00 20.68 271 GLY B N 1
ATOM 8459 C CA . GLY C 1 271 ? -26.039 34.607 2.947 1.00 22.52 271 GLY B CA 1
ATOM 8460 C C . GLY C 1 271 ? -27.456 34.143 3.303 1.00 23.79 271 GLY B C 1
ATOM 8461 O O . GLY C 1 271 ? -28.425 34.831 2.978 1.00 25.21 271 GLY B O 1
ATOM 8462 N N . GLY C 1 272 ? -27.583 32.970 3.918 1.00 22.64 272 GLY B N 1
ATOM 8463 C CA . GLY C 1 272 ? -28.902 32.421 4.255 1.00 24.07 272 GLY B CA 1
ATOM 8464 C C . GLY C 1 272 ? -29.163 31.121 3.520 1.00 23.94 272 GLY B C 1
ATOM 8465 O O . GLY C 1 272 ? -30.137 30.433 3.813 1.00 23.24 272 GLY B O 1
ATOM 8466 N N . LEU C 1 273 ? -28.316 30.800 2.536 1.00 22.73 273 LEU B N 1
ATOM 8467 C CA . LEU C 1 273 ? -28.315 29.475 1.934 1.00 24.00 273 LEU B CA 1
ATOM 8468 C C . LEU C 1 273 ? -27.208 28.657 2.587 1.00 23.91 273 LEU B C 1
ATOM 8469 O O . LEU C 1 273 ? -26.207 29.220 3.036 1.00 24.16 273 LEU B O 1
ATOM 8474 N N . PRO C 1 274 ? -27.375 27.336 2.648 1.00 22.70 274 PRO B N 1
ATOM 8475 C CA . PRO C 1 274 ? -26.381 26.498 3.306 1.00 22.14 274 PRO B CA 1
ATOM 8476 C C . PRO C 1 274 ? -25.085 26.418 2.520 1.00 22.52 274 PRO B C 1
ATOM 8477 O O . PRO C 1 274 ? -25.080 25.878 1.427 1.00 22.30 274 PRO B O 1
ATOM 8481 N N . LEU C 1 275 ? -24.001 26.939 3.060 1.00 21.23 275 LEU B N 1
ATOM 8482 C CA . LEU C 1 275 ? -22.705 26.800 2.389 1.00 19.62 275 LEU B CA 1
ATOM 8483 C C . LEU C 1 275 ? -21.556 26.891 3.407 1.00 19.83 275 LEU B C 1
ATOM 8484 O O . LEU C 1 275 ? -21.508 27.818 4.281 1.00 18.22 275 LEU B O 1
ATOM 8489 N N . SER C 1 276 ? -20.596 25.974 3.261 1.00 20.03 276 SER B N 1
ATOM 8490 C CA . SER C 1 276 ? -19.364 26.026 4.044 1.00 18.88 276 SER B CA 1
ATOM 8491 C C . SER C 1 276 ? -18.162 25.795 3.129 1.00 18.94 276 SER B C 1
ATOM 8492 O O . SER C 1 276 ? -18.316 25.387 1.969 1.00 20.79 276 SER B O 1
ATOM 8495 N N . ALA C 1 277 ? -16.972 26.048 3.646 1.00 18.29 277 ALA B N 1
ATOM 8496 C CA . ALA C 1 277 ? -15.758 25.774 2.885 1.00 20.87 277 ALA B CA 1
ATOM 8497 C C . ALA C 1 277 ? -14.563 25.556 3.765 1.00 21.00 277 ALA B C 1
ATOM 8498 O O . ALA C 1 277 ? -14.518 26.073 4.874 1.00 21.42 277 ALA B O 1
ATOM 8500 N N . VAL C 1 278 ? -13.589 24.814 3.229 1.00 20.58 278 VAL B N 1
ATOM 8501 C CA . VAL C 1 278 ? -12.302 24.603 3.860 1.00 20.75 278 VAL B CA 1
ATOM 8502 C C . VAL C 1 278 ? -11.218 25.016 2.861 1.00 20.96 278 VAL B C 1
ATOM 8503 O O . VAL C 1 278 ? -11.174 24.563 1.702 1.00 19.42 278 VAL B O 1
ATOM 8507 N N . VAL C 1 279 ? -10.351 25.909 3.291 1.00 22.06 279 VAL B N 1
ATOM 8508 C CA . VAL C 1 279 ? -9.228 26.359 2.430 1.00 21.73 279 VAL B CA 1
ATOM 8509 C C . VAL C 1 279 ? -8.005 25.812 3.102 1.00 21.40 279 VAL B C 1
ATOM 8510 O O . VAL C 1 279 ? -7.848 25.998 4.295 1.00 22.96 279 VAL B O 1
ATOM 8514 N N . GLY C 1 280 ? -7.192 25.068 2.364 1.00 20.96 280 GLY B N 1
ATOM 8515 C CA . GLY C 1 280 ? -6.073 24.400 2.949 1.00 21.06 280 GLY B CA 1
ATOM 8516 C C . GLY C 1 280 ? -4.951 24.224 1.950 1.00 21.27 280 GLY B C 1
ATOM 8517 O O . GLY C 1 280 ? -5.113 24.571 0.795 1.00 22.69 280 GLY B O 1
ATOM 8518 N N . PRO C 1 281 ? -3.802 23.729 2.406 1.00 21.36 281 PRO B N 1
ATOM 8519 C CA . PRO C 1 281 ? -2.682 23.567 1.473 1.00 24.89 281 PRO B CA 1
ATOM 8520 C C . PRO C 1 281 ? -2.969 22.353 0.559 1.00 25.65 281 PRO B C 1
ATOM 8521 O O . PRO C 1 281 ? -3.709 21.447 0.962 1.00 23.60 281 PRO B O 1
ATOM 8525 N N . GLN C 1 282 ? -2.399 22.341 -0.646 1.00 26.66 282 GLN B N 1
ATOM 8526 C CA . GLN C 1 282 ? -2.714 21.288 -1.631 1.00 27.97 282 GLN B CA 1
ATOM 8527 C C . GLN C 1 282 ? -2.340 19.870 -1.174 1.00 25.01 282 GLN B C 1
ATOM 8528 O O . GLN C 1 282 ? -3.085 18.908 -1.378 1.00 22.49 282 GLN B O 1
ATOM 8534 N N . TRP C 1 283 ? -1.207 19.742 -0.509 1.00 23.91 283 TRP B N 1
ATOM 8535 C CA . TRP C 1 283 ? -0.757 18.423 -0.102 1.00 25.00 283 TRP B CA 1
ATOM 8536 C C . TRP C 1 283 ? -1.749 17.783 0.875 1.00 24.61 283 TRP B C 1
ATOM 8537 O O . TRP C 1 283 ? -1.899 16.592 0.873 1.00 24.79 283 TRP B O 1
ATOM 8548 N N . VAL C 1 284 ? -2.463 18.572 1.657 1.00 25.06 284 VAL B N 1
ATOM 8549 C CA . VAL C 1 284 ? -3.549 18.030 2.499 1.00 24.61 284 VAL B CA 1
ATOM 8550 C C . VAL C 1 284 ? -4.837 17.833 1.701 1.00 22.63 284 VAL B C 1
ATOM 8551 O O . VAL C 1 284 ? -5.477 16.775 1.780 1.00 21.99 284 VAL B O 1
ATOM 8555 N N . MET C 1 285 ? -5.220 18.861 0.952 1.00 22.57 285 MET B N 1
ATOM 8556 C CA . MET C 1 285 ? -6.551 18.949 0.371 1.00 22.06 285 MET B CA 1
ATOM 8557 C C . MET C 1 285 ? -6.740 17.976 -0.798 1.00 24.08 285 MET B C 1
ATOM 8558 O O . MET C 1 285 ? -7.860 17.516 -1.088 1.00 22.32 285 MET B O 1
ATOM 8563 N N . ASP C 1 286 ? -5.627 17.644 -1.447 1.00 24.08 286 ASP B N 1
ATOM 8564 C CA . ASP C 1 286 ? -5.602 16.628 -2.491 1.00 24.94 286 ASP B CA 1
ATOM 8565 C C . ASP C 1 286 ? -5.147 15.260 -1.973 1.00 25.31 286 ASP B C 1
ATOM 8566 O O . ASP C 1 286 ? -4.677 14.449 -2.759 1.00 27.44 286 ASP B O 1
ATOM 8571 N N . HIS C 1 287 ? -5.317 14.987 -0.681 1.00 27.80 287 HIS B N 1
ATOM 8572 C CA . HIS C 1 287 ? -4.799 13.740 -0.045 1.00 29.68 287 HIS B CA 1
ATOM 8573 C C . HIS C 1 287 ? -5.237 12.477 -0.805 1.00 29.72 287 HIS B C 1
ATOM 8574 O O . HIS C 1 287 ? -4.425 11.615 -1.063 1.00 26.62 287 HIS B O 1
ATOM 8581 N N . ALA C 1 288 ? -6.513 12.389 -1.164 1.00 28.04 288 ALA B N 1
ATOM 8582 C CA . ALA C 1 288 ? -6.997 11.284 -1.975 1.00 27.61 288 ALA B CA 1
ATOM 8583 C C . ALA C 1 288 ? -8.288 11.659 -2.673 1.00 29.69 288 ALA B C 1
ATOM 8584 O O . ALA C 1 288 ? -9.067 12.432 -2.140 1.00 29.59 288 ALA B O 1
ATOM 8586 N N . PRO C 1 289 ? -8.560 11.059 -3.843 1.00 29.04 289 PRO B N 1
ATOM 8587 C CA . PRO C 1 289 ? -9.838 11.344 -4.440 1.00 26.86 289 PRO B CA 1
ATOM 8588 C C . PRO C 1 289 ? -10.989 10.789 -3.627 1.00 24.17 289 PRO B C 1
ATOM 8589 O O . PRO C 1 289 ? -10.844 9.844 -2.873 1.00 23.34 289 PRO B O 1
ATOM 8593 N N . ALA C 1 290 ? -12.131 11.407 -3.760 1.00 23.39 290 ALA B N 1
ATOM 8594 C CA . ALA C 1 290 ? -13.369 10.857 -3.217 1.00 26.72 290 ALA B CA 1
ATOM 8595 C C . ALA C 1 290 ? -13.317 10.548 -1.720 1.00 26.60 290 ALA B C 1
ATOM 8596 O O . ALA C 1 290 ? -13.870 9.577 -1.275 1.00 29.27 290 ALA B O 1
ATOM 8598 N N . PHE C 1 291 ? -12.652 11.392 -0.958 1.00 26.63 291 PHE B N 1
ATOM 8599 C CA . PHE C 1 291 ? -12.414 11.137 0.433 1.00 25.56 291 PHE B CA 1
ATOM 8600 C C . PHE C 1 291 ? -13.459 11.765 1.332 1.00 25.59 291 PHE B C 1
ATOM 8601 O O . PHE C 1 291 ? -13.756 11.225 2.379 1.00 24.21 291 PHE B O 1
ATOM 8609 N N . VAL C 1 292 ? -13.956 12.939 0.957 1.00 26.52 292 VAL B N 1
ATOM 8610 C CA . VAL C 1 292 ? -15.029 13.585 1.707 1.00 26.31 292 VAL B CA 1
ATOM 8611 C C . VAL C 1 292 ? -16.085 14.096 0.730 1.00 25.94 292 VAL B C 1
ATOM 8612 O O . VAL C 1 292 ? -15.992 15.209 0.248 1.00 24.95 292 VAL B O 1
ATOM 8616 N N . LEU C 1 293 ? -17.100 13.269 0.472 1.00 23.83 293 LEU B N 1
ATOM 8617 C CA . LEU C 1 293 ? -18.090 13.508 -0.562 1.00 25.06 293 LEU B CA 1
ATOM 8618 C C . LEU C 1 293 ? -19.450 13.797 0.006 1.00 25.81 293 LEU B C 1
ATOM 8619 O O . LEU C 1 293 ? -19.916 13.089 0.919 1.00 28.82 293 LEU B O 1
ATOM 8624 N N . GLN C 1 294 ? -20.092 14.843 -0.505 1.00 25.53 294 GLN B N 1
ATOM 8625 C CA . GLN C 1 294 ? -21.521 15.039 -0.257 1.00 26.91 294 GLN B CA 1
ATOM 8626 C C . GLN C 1 294 ? -22.126 15.480 -1.559 1.00 26.35 294 GLN B C 1
ATOM 8627 O O . GLN C 1 294 ? -21.691 16.484 -2.133 1.00 25.54 294 GLN B O 1
ATOM 8633 N N . THR C 1 295 ? -23.167 14.770 -1.985 1.00 26.21 295 THR B N 1
ATOM 8634 C CA . THR C 1 295 ? -23.696 14.922 -3.342 1.00 26.50 295 THR B CA 1
ATOM 8635 C C . THR C 1 295 ? -23.892 16.373 -3.837 1.00 25.58 295 THR B C 1
ATOM 8636 O O . THR C 1 295 ? -23.358 16.741 -4.919 1.00 24.24 295 THR B O 1
ATOM 8640 N N . THR C 1 296 ? -24.640 17.171 -3.075 1.00 22.81 296 THR B N 1
ATOM 8641 C CA . THR C 1 296 ? -24.989 18.527 -3.507 1.00 22.45 296 THR B CA 1
ATOM 8642 C C . THR C 1 296 ? -24.064 19.618 -3.028 1.00 20.74 296 THR B C 1
ATOM 8643 O O . THR C 1 296 ? -24.321 20.781 -3.268 1.00 21.23 296 THR B O 1
ATOM 8647 N N . ALA C 1 297 ? -23.002 19.266 -2.333 1.00 21.39 297 ALA B N 1
ATOM 8648 C CA . ALA C 1 297 ? -21.977 20.246 -1.986 1.00 21.70 297 ALA B CA 1
ATOM 8649 C C . ALA C 1 297 ? -21.419 20.916 -3.241 1.00 20.98 297 ALA B C 1
ATOM 8650 O O . ALA C 1 297 ? -21.172 20.260 -4.270 1.00 20.19 297 ALA B O 1
ATOM 8652 N N . GLY C 1 298 ? -21.231 22.232 -3.146 1.00 20.37 298 GLY B N 1
ATOM 8653 C CA . GLY C 1 298 ? -20.664 23.007 -4.232 1.00 21.42 298 GLY B CA 1
ATOM 8654 C C . GLY C 1 298 ? -21.648 23.185 -5.352 1.00 20.26 298 GLY B C 1
ATOM 8655 O O . GLY C 1 298 ? -21.243 23.431 -6.474 1.00 18.21 298 GLY B O 1
ATOM 8656 N N . ASN C 1 299 ? -22.954 23.076 -5.034 1.00 19.80 299 ASN B N 1
ATOM 8657 C CA . ASN C 1 299 ? -23.967 23.182 -6.033 1.00 19.85 299 ASN B CA 1
ATOM 8658 C C . ASN C 1 299 ? -23.975 24.644 -6.454 1.00 21.06 299 ASN B C 1
ATOM 8659 O O . ASN C 1 299 ? -23.576 25.510 -5.688 1.00 21.84 299 ASN B O 1
ATOM 8664 N N . PRO C 1 300 ? -24.407 24.917 -7.693 1.00 20.97 300 PRO B N 1
ATOM 8665 C CA . PRO C 1 300 ? -24.270 26.239 -8.273 1.00 20.87 300 PRO B CA 1
ATOM 8666 C C . PRO C 1 300 ? -25.136 27.331 -7.629 1.00 21.01 300 PRO B C 1
ATOM 8667 O O . PRO C 1 300 ? -24.806 28.526 -7.754 1.00 20.24 300 PRO B O 1
ATOM 8671 N N . VAL C 1 301 ? -26.203 26.937 -6.928 1.00 19.77 301 VAL B N 1
ATOM 8672 C CA . VAL C 1 301 ? -27.096 27.905 -6.285 1.00 19.25 301 VAL B CA 1
ATOM 8673 C C . VAL C 1 301 ? -26.480 28.492 -5.013 1.00 21.11 301 VAL B C 1
ATOM 8674 O O . VAL C 1 301 ? -26.380 29.711 -4.870 1.00 25.58 301 VAL B O 1
ATOM 8678 N N . ALA C 1 302 ? -26.021 27.621 -4.108 1.00 19.02 302 ALA B N 1
ATOM 8679 C CA . ALA C 1 302 ? -25.440 28.031 -2.862 1.00 17.41 302 ALA B CA 1
ATOM 8680 C C . ALA C 1 302 ? -24.159 28.762 -3.148 1.00 18.04 302 ALA B C 1
ATOM 8681 O O . ALA C 1 302 ? -23.927 29.787 -2.517 1.00 17.68 302 ALA B O 1
ATOM 8683 N N . THR C 1 303 ? -23.343 28.259 -4.102 1.00 18.29 303 THR B N 1
ATOM 8684 C CA . THR C 1 303 ? -22.050 28.938 -4.392 1.00 19.29 303 THR B CA 1
ATOM 8685 C C . THR C 1 303 ? -22.247 30.289 -5.053 1.00 19.90 303 THR B C 1
ATOM 8686 O O . THR C 1 303 ? -21.500 31.220 -4.755 1.00 22.96 303 THR B O 1
ATOM 8690 N N . ALA C 1 304 ? -23.262 30.424 -5.915 1.00 20.72 304 ALA B N 1
ATOM 8691 C CA . ALA C 1 304 ? -23.590 31.734 -6.460 1.00 22.00 304 ALA B CA 1
ATOM 8692 C C . ALA C 1 304 ? -23.961 32.729 -5.324 1.00 22.94 304 ALA B C 1
ATOM 8693 O O . ALA C 1 304 ? -23.508 33.880 -5.340 1.00 22.31 304 ALA B O 1
ATOM 8695 N N . ALA C 1 305 ? -24.783 32.296 -4.350 1.00 23.25 305 ALA B N 1
ATOM 8696 C CA . ALA C 1 305 ? -25.122 33.157 -3.219 1.00 22.93 305 ALA B CA 1
ATOM 8697 C C . ALA C 1 305 ? -23.843 33.608 -2.480 1.00 23.00 305 ALA B C 1
ATOM 8698 O O . ALA C 1 305 ? -23.690 34.760 -2.088 1.00 20.11 305 ALA B O 1
ATOM 8700 N N . GLY C 1 306 ? -22.914 32.694 -2.302 1.00 26.40 306 GLY B N 1
ATOM 8701 C CA . GLY C 1 306 ? -21.653 33.034 -1.629 1.00 26.35 306 GLY B CA 1
ATOM 8702 C C . GLY C 1 306 ? -20.822 34.060 -2.381 1.00 25.87 306 GLY B C 1
ATOM 8703 O O . GLY C 1 306 ? -20.157 34.906 -1.776 1.00 21.80 306 GLY B O 1
ATOM 8704 N N . ARG C 1 307 ? -20.842 33.975 -3.709 1.00 26.54 307 ARG B N 1
ATOM 8705 C CA . ARG C 1 307 ? -20.104 34.954 -4.513 1.00 26.82 307 ARG B CA 1
ATOM 8706 C C . ARG C 1 307 ? -20.708 36.329 -4.297 1.00 25.72 307 ARG B C 1
ATOM 8707 O O . ARG C 1 307 ? -19.975 37.302 -4.176 1.00 24.23 307 ARG B O 1
ATOM 8715 N N . ALA C 1 308 ? -22.045 36.394 -4.246 1.00 23.78 308 ALA B N 1
ATOM 8716 C CA . ALA C 1 308 ? -22.747 37.645 -4.018 1.00 24.32 308 ALA B CA 1
ATOM 8717 C C . ALA C 1 308 ? -22.422 38.182 -2.634 1.00 23.92 308 ALA B C 1
ATOM 8718 O O . ALA C 1 308 ? -22.233 39.387 -2.441 1.00 24.11 308 ALA B O 1
ATOM 8720 N N . VAL C 1 309 ? -22.325 37.308 -1.648 1.00 22.12 309 VAL B N 1
ATOM 8721 C CA . VAL C 1 309 ? -21.959 37.770 -0.303 1.00 22.33 309 VAL B CA 1
ATOM 8722 C C . VAL C 1 309 ? -20.559 38.414 -0.297 1.00 23.05 309 VAL B C 1
ATOM 8723 O O . VAL C 1 309 ? -20.363 39.558 0.134 1.00 23.48 309 VAL B O 1
ATOM 8727 N N . LEU C 1 310 ? -19.573 37.673 -0.760 1.00 24.96 310 LEU B N 1
ATOM 8728 C CA . LEU C 1 310 ? -18.201 38.176 -0.795 1.00 24.87 310 LEU B CA 1
ATOM 8729 C C . LEU C 1 310 ? -18.113 39.433 -1.633 1.00 27.48 310 LEU B C 1
ATOM 8730 O O . LEU C 1 310 ? -17.445 40.386 -1.251 1.00 26.30 310 LEU B O 1
ATOM 8735 N N . ASN C 1 311 ? -18.810 39.469 -2.772 1.00 29.84 311 ASN B N 1
ATOM 8736 C CA . ASN C 1 311 ? -18.666 40.628 -3.656 1.00 29.01 311 ASN B CA 1
ATOM 8737 C C . ASN C 1 311 ? -19.219 41.893 -2.971 1.00 27.01 311 ASN B C 1
ATOM 8738 O O . ASN C 1 311 ? -18.575 42.942 -2.986 1.00 26.23 311 ASN B O 1
ATOM 8743 N N . THR C 1 312 ? -20.401 41.780 -2.352 1.00 23.17 312 THR B N 1
ATOM 8744 C CA . THR C 1 312 ? -21.015 42.880 -1.627 1.00 22.63 312 THR B CA 1
ATOM 8745 C C . THR C 1 312 ? -20.167 43.389 -0.475 1.00 23.13 312 THR B C 1
ATOM 8746 O O . THR C 1 312 ? -20.010 44.600 -0.267 1.00 24.54 312 THR B O 1
ATOM 8750 N N . ILE C 1 313 ? -19.593 42.461 0.277 1.00 24.08 313 ILE B N 1
ATOM 8751 C CA . ILE C 1 313 ? -18.723 42.809 1.401 1.00 25.61 313 ILE B CA 1
ATOM 8752 C C . ILE C 1 313 ? -17.474 43.566 0.940 1.00 25.86 313 ILE B C 1
ATOM 8753 O O . ILE C 1 313 ? -17.071 44.524 1.602 1.00 25.03 313 ILE B O 1
ATOM 8758 N N . GLU C 1 314 ? -16.838 43.139 -0.149 1.00 26.93 314 GLU B N 1
ATOM 8759 C CA . GLU C 1 314 ? -15.683 43.885 -0.675 1.00 31.91 314 GLU B CA 1
ATOM 8760 C C . GLU C 1 314 ? -16.131 45.229 -1.272 1.00 34.49 314 GLU B C 1
ATOM 8761 O O . GLU C 1 314 ? -15.534 46.247 -0.983 1.00 33.48 314 GLU B O 1
ATOM 8767 N N . ARG C 1 315 ? -17.182 45.226 -2.098 1.00 34.61 315 ARG B N 1
ATOM 8768 C CA . ARG C 1 315 ? -17.571 46.426 -2.845 1.00 36.79 315 ARG B CA 1
ATOM 8769 C C . ARG C 1 315 ? -18.092 47.531 -1.941 1.00 38.10 315 ARG B C 1
ATOM 8770 O O . ARG C 1 315 ? -17.717 48.693 -2.091 1.00 37.94 315 ARG B O 1
ATOM 8778 N N . GLN C 1 316 ? -18.976 47.179 -1.013 1.00 34.79 316 GLN B N 1
ATOM 8779 C CA . GLN C 1 316 ? -19.537 48.155 -0.115 1.00 31.17 316 GLN B CA 1
ATOM 8780 C C . GLN C 1 316 ? -18.648 48.421 1.115 1.00 31.36 316 GLN B C 1
ATOM 8781 O O . GLN C 1 316 ? -19.077 49.120 2.003 1.00 33.34 316 GLN B O 1
ATOM 8787 N N . GLY C 1 317 ? -17.430 47.873 1.183 1.00 29.22 317 GLY B N 1
ATOM 8788 C CA . GLY C 1 317 ? -16.587 48.037 2.359 1.00 30.28 317 GLY B CA 1
ATOM 8789 C C . GLY C 1 317 ? -17.268 47.675 3.700 1.00 30.83 317 GLY B C 1
ATOM 8790 O O . GLY C 1 317 ? -17.247 48.472 4.648 1.00 25.96 317 GLY B O 1
ATOM 8791 N N . LEU C 1 318 ? -17.818 46.462 3.814 1.00 28.21 318 LEU B N 1
ATOM 8792 C CA . LEU C 1 318 ? -18.580 46.084 5.032 1.00 31.60 318 LEU B CA 1
ATOM 8793 C C . LEU C 1 318 ? -17.691 45.676 6.222 1.00 30.12 318 LEU B C 1
ATOM 8794 O O . LEU C 1 318 ? -18.148 45.677 7.364 1.00 28.57 318 LEU B O 1
ATOM 8799 N N . ALA C 1 319 ? -16.430 45.367 5.958 1.00 29.05 319 ALA B N 1
ATOM 8800 C CA . ALA C 1 319 ? -15.497 45.132 7.049 1.00 29.90 319 ALA B CA 1
ATOM 8801 C C . ALA C 1 319 ? -15.271 46.456 7.746 1.00 31.86 319 ALA B C 1
ATOM 8802 O O . ALA C 1 319 ? -15.479 46.588 8.943 1.00 31.67 319 ALA B O 1
ATOM 8804 N N . GLN C 1 320 ? -14.846 47.445 6.971 1.00 31.82 320 GLN B N 1
ATOM 8805 C CA . GLN C 1 320 ? -14.574 48.773 7.518 1.00 34.82 320 GLN B CA 1
ATOM 8806 C C . GLN C 1 320 ? -15.873 49.305 8.161 1.00 29.91 320 GLN B C 1
ATOM 8807 O O . GLN C 1 320 ? -15.874 49.731 9.287 1.00 32.40 320 GLN B O 1
ATOM 8813 N N . ARG C 1 321 ? -16.993 49.195 7.486 1.00 26.75 321 ARG B N 1
ATOM 8814 C CA . ARG C 1 321 ? -18.232 49.649 8.085 1.00 28.01 321 ARG B CA 1
ATOM 8815 C C . ARG C 1 321 ? -18.565 48.961 9.424 1.00 27.56 321 ARG B C 1
ATOM 8816 O O . ARG C 1 321 ? -18.999 49.617 10.372 1.00 25.48 321 ARG B O 1
ATOM 8824 N N . SER C 1 322 ? -18.336 47.652 9.518 1.00 27.20 322 SER B N 1
ATOM 8825 C CA . SER C 1 322 ? -18.713 46.911 10.718 1.00 26.72 322 SER B CA 1
ATOM 8826 C C . SER C 1 322 ? -17.858 47.352 11.937 1.00 27.00 322 SER B C 1
ATOM 8827 O O . SER C 1 322 ? -18.364 47.418 13.066 1.00 23.89 322 SER B O 1
ATOM 8830 N N . GLU C 1 323 ? -16.576 47.655 11.729 1.00 27.22 323 GLU B N 1
ATOM 8831 C CA . GLU C 1 323 ? -15.780 48.271 12.803 1.00 30.98 323 GLU B CA 1
ATOM 8832 C C . GLU C 1 323 ? -16.422 49.551 13.328 1.00 30.07 323 GLU B C 1
ATOM 8833 O O . GLU C 1 323 ? -16.520 49.755 14.534 1.00 28.98 323 GLU B O 1
ATOM 8839 N N . ARG C 1 324 ? -16.836 50.421 12.414 1.00 29.88 324 ARG B N 1
ATOM 8840 C CA . ARG C 1 324 ? -17.370 51.726 12.797 1.00 29.76 324 ARG B CA 1
ATOM 8841 C C . ARG C 1 324 ? -18.750 51.584 13.462 1.00 28.47 324 ARG B C 1
ATOM 8842 O O . ARG C 1 324 ? -18.973 52.066 14.553 1.00 28.59 324 ARG B O 1
ATOM 8850 N N . VAL C 1 325 ? -19.646 50.855 12.822 1.00 29.53 325 VAL B N 1
ATOM 8851 C CA . VAL C 1 325 ? -21.044 50.719 13.249 1.00 29.98 325 VAL B CA 1
ATOM 8852 C C . VAL C 1 325 ? -21.141 49.821 14.504 1.00 31.70 325 VAL B C 1
ATOM 8853 O O . VAL C 1 325 ? -21.912 50.092 15.442 1.00 29.22 325 VAL B O 1
ATOM 8857 N N . GLY C 1 326 ? -20.364 48.735 14.509 1.00 29.67 326 GLY B N 1
ATOM 8858 C CA . GLY C 1 326 ? -20.220 47.909 15.687 1.00 28.05 326 GLY B CA 1
ATOM 8859 C C . GLY C 1 326 ? -19.667 48.663 16.898 1.00 27.18 326 GLY B C 1
ATOM 8860 O O . GLY C 1 326 ? -20.074 48.407 18.030 1.00 26.62 326 GLY B O 1
ATOM 8861 N N . GLY C 1 327 ? -18.733 49.576 16.665 1.00 25.74 327 GLY B N 1
ATOM 8862 C CA . GLY C 1 327 ? -18.216 50.458 17.737 1.00 26.79 327 GLY B CA 1
ATOM 8863 C C . GLY C 1 327 ? -19.297 51.343 18.351 1.00 27.71 327 GLY B C 1
ATOM 8864 O O . GLY C 1 327 ? -19.435 51.403 19.585 1.00 24.48 327 GLY B O 1
ATOM 8865 N N . ILE C 1 328 ? -20.066 52.026 17.498 1.00 28.62 328 ILE B N 1
ATOM 8866 C CA . ILE C 1 328 ? -21.254 52.785 17.965 1.00 29.91 328 ILE B CA 1
ATOM 8867 C C . ILE C 1 328 ? -22.221 51.909 18.783 1.00 30.39 328 ILE B C 1
ATOM 8868 O O . ILE C 1 328 ? -22.653 52.300 19.880 1.00 28.29 328 ILE B O 1
ATOM 8873 N N . PHE C 1 329 ? -22.549 50.714 18.267 1.00 30.20 329 PHE B N 1
ATOM 8874 C CA . PHE C 1 329 ? -23.506 49.811 18.939 1.00 27.29 329 PHE B CA 1
ATOM 8875 C C . PHE C 1 329 ? -22.939 49.369 20.287 1.00 26.95 329 PHE B C 1
ATOM 8876 O O . PHE C 1 329 ? -23.625 49.423 21.308 1.00 24.98 329 PHE B O 1
ATOM 8884 N N . ALA C 1 330 ? -21.679 48.945 20.281 1.00 25.90 330 ALA B N 1
ATOM 8885 C CA . ALA C 1 330 ? -21.022 48.473 21.498 1.00 26.69 330 ALA B CA 1
ATOM 8886 C C . ALA C 1 330 ? -21.029 49.573 22.586 1.00 27.28 330 ALA B C 1
ATOM 8887 O O . ALA C 1 330 ? -21.300 49.306 23.760 1.00 23.99 330 ALA B O 1
ATOM 8889 N N . ASP C 1 331 ? -20.728 50.803 22.187 1.00 30.12 331 ASP B N 1
ATOM 8890 C CA . ASP C 1 331 ? -20.671 51.921 23.134 1.00 32.01 331 ASP B CA 1
ATOM 8891 C C . ASP C 1 331 ? -22.026 52.263 23.723 1.00 28.80 331 ASP B C 1
ATOM 8892 O O . ASP C 1 331 ? -22.099 52.481 24.929 1.00 27.97 331 ASP B O 1
ATOM 8897 N N . ARG C 1 332 ? -23.088 52.235 22.912 1.00 28.96 332 ARG B N 1
ATOM 8898 C CA . ARG C 1 332 ? -24.474 52.362 23.446 1.00 29.54 332 ARG B CA 1
ATOM 8899 C C . ARG C 1 332 ? -24.714 51.324 24.527 1.00 29.13 332 ARG B C 1
ATOM 8900 O O . ARG C 1 332 ? -25.153 51.628 25.610 1.00 26.54 332 ARG B O 1
ATOM 8908 N N . LEU C 1 333 ? -24.392 50.072 24.228 1.00 30.44 333 LEU B N 1
ATOM 8909 C CA . LEU C 1 333 ? -24.586 49.005 25.188 1.00 28.30 333 LEU B CA 1
ATOM 8910 C C . LEU C 1 333 ? -23.778 49.209 26.459 1.00 25.68 333 LEU B C 1
ATOM 8911 O O . LEU C 1 333 ? -24.307 49.094 27.557 1.00 22.94 333 LEU B O 1
ATOM 8916 N N . ARG C 1 334 ? -22.508 49.547 26.335 1.00 26.14 334 ARG B N 1
ATOM 8917 C CA . ARG C 1 334 ? -21.712 49.857 27.534 1.00 29.22 334 ARG B CA 1
ATOM 8918 C C . ARG C 1 334 ? -22.327 50.912 28.443 1.00 29.02 334 ARG B C 1
ATOM 8919 O O . ARG C 1 334 ? -22.383 50.734 29.662 1.00 30.06 334 ARG B O 1
ATOM 8927 N N . ARG C 1 335 ? -22.749 52.029 27.860 1.00 32.89 335 ARG B N 1
ATOM 8928 C CA . ARG C 1 335 ? -23.347 53.110 28.649 1.00 33.73 335 ARG B CA 1
ATOM 8929 C C . ARG C 1 335 ? -24.625 52.649 29.383 1.00 32.15 335 ARG B C 1
ATOM 8930 O O . ARG C 1 335 ? -24.970 53.199 30.432 1.00 33.21 335 ARG B O 1
ATOM 8938 N N . LEU C 1 336 ? -25.291 51.609 28.886 1.00 29.65 336 LEU B N 1
ATOM 8939 C CA . LEU C 1 336 ? -26.434 51.059 29.592 1.00 29.47 336 LEU B CA 1
ATOM 8940 C C . LEU C 1 336 ? -26.047 50.449 30.942 1.00 28.50 336 LEU B C 1
ATOM 8941 O O . LEU C 1 336 ? -26.919 50.263 31.818 1.00 27.87 336 LEU B O 1
ATOM 8946 N N . SER C 1 337 ? -24.765 50.157 31.141 1.00 26.10 337 SER B N 1
ATOM 8947 C CA . SER C 1 337 ? -24.353 49.595 32.441 1.00 27.15 337 SER B CA 1
ATOM 8948 C C . SER C 1 337 ? -24.462 50.633 33.570 1.00 27.22 337 SER B C 1
ATOM 8949 O O . SER C 1 337 ? -24.571 50.250 34.732 1.00 27.17 337 SER B O 1
ATOM 8952 N N . ASP C 1 338 ? -24.447 51.928 33.247 1.00 26.25 338 ASP B N 1
ATOM 8953 C CA . ASP C 1 338 ? -24.695 52.939 34.254 1.00 27.48 338 ASP B CA 1
ATOM 8954 C C . ASP C 1 338 ? -26.115 52.767 34.830 1.00 26.81 338 ASP B C 1
ATOM 8955 O O . ASP C 1 338 ? -26.317 52.946 36.004 1.00 26.38 338 ASP B O 1
ATOM 8960 N N . LYS C 1 339 ? -27.082 52.379 34.020 1.00 26.76 339 LYS B N 1
ATOM 8961 C CA . LYS C 1 339 ? -28.446 52.215 34.529 1.00 29.41 339 LYS B CA 1
ATOM 8962 C C . LYS C 1 339 ? -28.693 50.830 35.062 1.00 30.05 339 LYS B C 1
ATOM 8963 O O . LYS C 1 339 ? -29.473 50.645 35.996 1.00 30.68 339 LYS B O 1
ATOM 8969 N N . HIS C 1 340 ? -28.078 49.839 34.415 1.00 29.25 340 HIS B N 1
ATOM 8970 C CA . HIS C 1 340 ? -28.339 48.445 34.734 1.00 28.33 340 HIS B CA 1
ATOM 8971 C C . HIS C 1 340 ? -27.052 47.734 35.201 1.00 29.08 340 HIS B C 1
ATOM 8972 O O . HIS C 1 340 ? -26.174 47.409 34.391 1.00 27.26 340 HIS B O 1
ATOM 8979 N N . SER C 1 341 ? -26.935 47.474 36.491 1.00 28.93 341 SER B N 1
ATOM 8980 C CA . SER C 1 341 ? -25.682 46.921 37.007 1.00 31.46 341 SER B CA 1
ATOM 8981 C C . SER C 1 341 ? -25.477 45.444 36.563 1.00 30.18 341 SER B C 1
ATOM 8982 O O . SER C 1 341 ? -24.345 44.946 36.584 1.00 28.57 341 SER B O 1
ATOM 8985 N N . ILE C 1 342 ? -26.550 44.782 36.099 1.00 26.87 342 ILE B N 1
ATOM 8986 C CA . ILE C 1 342 ? -26.445 43.413 35.558 1.00 27.39 342 ILE B CA 1
ATOM 8987 C C . ILE C 1 342 ? -25.522 43.318 34.325 1.00 26.92 342 ILE B C 1
ATOM 8988 O O . ILE C 1 342 ? -25.012 42.261 34.027 1.00 25.92 342 ILE B O 1
ATOM 8993 N N . ILE C 1 343 ? -25.316 44.419 33.617 1.00 26.27 343 ILE B N 1
ATOM 8994 C CA . ILE C 1 343 ? -24.431 44.424 32.466 1.00 26.31 343 ILE B CA 1
ATOM 8995 C C . ILE C 1 343 ? -22.975 44.460 32.956 1.00 25.50 343 ILE B C 1
ATOM 8996 O O . ILE C 1 343 ? -22.422 45.514 33.243 1.00 24.37 343 ILE B O 1
ATOM 9001 N N . GLY C 1 344 ? -22.376 43.291 33.110 1.00 24.80 344 GLY B N 1
ATOM 9002 C CA . GLY C 1 344 ? -21.003 43.229 33.624 1.00 25.04 344 GLY B CA 1
ATOM 9003 C C . GLY C 1 344 ? -19.925 43.527 32.602 1.00 25.23 344 GLY B C 1
ATOM 9004 O O . GLY C 1 344 ? -18.845 44.050 32.957 1.00 25.00 344 GLY B O 1
ATOM 9005 N N . ASP C 1 345 ? -20.175 43.186 31.335 1.00 24.12 345 ASP B N 1
ATOM 9006 C CA . ASP C 1 345 ? -19.163 43.377 30.274 1.00 24.65 345 ASP B CA 1
ATOM 9007 C C . ASP C 1 345 ? -19.883 43.482 28.933 1.00 26.14 345 ASP B C 1
ATOM 9008 O O . ASP C 1 345 ? -20.976 42.938 28.752 1.00 25.23 345 ASP B O 1
ATOM 9013 N N . VAL C 1 346 ? -19.262 44.212 28.012 1.00 24.15 346 VAL B N 1
ATOM 9014 C CA . VAL C 1 346 ? -19.664 44.276 26.633 1.00 23.03 346 VAL B CA 1
ATOM 9015 C C . VAL C 1 346 ? -18.374 44.020 25.892 1.00 23.40 346 VAL B C 1
ATOM 9016 O O . VAL C 1 346 ? -17.417 44.771 26.051 1.00 22.21 346 VAL B O 1
ATOM 9020 N N . ARG C 1 347 ? -18.307 42.916 25.140 1.00 24.79 347 ARG B N 1
ATOM 9021 C CA . ARG C 1 347 ? -17.020 42.523 24.495 1.00 24.76 347 ARG B CA 1
ATOM 9022 C C . ARG C 1 347 ? -17.318 42.025 23.107 1.00 24.23 347 ARG B C 1
ATOM 9023 O O . ARG C 1 347 ? -18.467 41.820 22.733 1.00 22.92 347 ARG B O 1
ATOM 9031 N N . GLY C 1 348 ? -16.287 41.866 22.317 1.00 23.34 348 GLY B N 1
ATOM 9032 C CA . GLY C 1 348 ? -16.486 41.413 20.952 1.00 24.04 348 GLY B CA 1
ATOM 9033 C C . GLY C 1 348 ? -15.585 42.148 20.012 1.00 24.54 348 GLY B C 1
ATOM 9034 O O . GLY C 1 348 ? -14.658 42.844 20.442 1.00 23.43 348 GLY B O 1
ATOM 9035 N N . ARG C 1 349 ? -15.833 41.980 18.725 1.00 23.17 349 ARG B N 1
ATOM 9036 C CA . ARG C 1 349 ? -15.214 42.835 17.748 1.00 22.16 349 ARG B CA 1
ATOM 9037 C C . ARG C 1 349 ? -16.232 43.162 16.711 1.00 22.59 349 ARG B C 1
ATOM 9038 O O . ARG C 1 349 ? -16.972 42.262 16.270 1.00 23.89 349 ARG B O 1
ATOM 9046 N N . GLY C 1 350 ? -16.246 44.429 16.290 1.00 21.24 350 GLY B N 1
ATOM 9047 C CA . GLY C 1 350 ? -17.111 44.872 15.216 1.00 22.24 350 GLY B CA 1
ATOM 9048 C C . GLY C 1 350 ? -18.551 44.518 15.531 1.00 23.43 350 GLY B C 1
ATOM 9049 O O . GLY C 1 350 ? -19.043 44.839 16.600 1.00 24.34 350 GLY B O 1
ATOM 9050 N N . LEU C 1 351 ? -19.218 43.815 14.625 1.00 23.29 351 LEU B N 1
ATOM 9051 C CA . LEU C 1 351 ? -20.609 43.421 14.849 1.00 22.76 351 LEU B CA 1
ATOM 9052 C C . LEU C 1 351 ? -20.786 41.993 15.427 1.00 23.40 351 LEU B C 1
ATOM 9053 O O . LEU C 1 351 ? -21.841 41.365 15.284 1.00 21.42 351 LEU B O 1
ATOM 9058 N N . ALA C 1 352 ? -19.743 41.500 16.099 1.00 23.79 352 ALA B N 1
ATOM 9059 C CA . ALA C 1 352 ? -19.830 40.279 16.903 1.00 23.56 352 ALA B CA 1
ATOM 9060 C C . ALA C 1 352 ? -19.724 40.737 18.340 1.00 24.09 352 ALA B C 1
ATOM 9061 O O . ALA C 1 352 ? -18.637 40.998 18.838 1.00 22.91 352 ALA B O 1
ATOM 9063 N N . ILE C 1 353 ? -20.876 40.844 19.001 1.00 22.54 353 ILE B N 1
ATOM 9064 C CA . ILE C 1 353 ? -20.935 41.511 20.270 1.00 24.23 353 ILE B CA 1
ATOM 9065 C C . ILE C 1 353 ? -21.616 40.672 21.304 1.00 21.66 353 ILE B C 1
ATOM 9066 O O . ILE C 1 353 ? -22.701 40.150 21.056 1.00 21.05 353 ILE B O 1
ATOM 9071 N N . GLY C 1 354 ? -20.977 40.583 22.472 1.00 20.43 354 GLY B N 1
ATOM 9072 C CA . GLY C 1 354 ? -21.543 39.872 23.621 1.00 21.79 354 GLY B CA 1
ATOM 9073 C C . GLY C 1 354 ? -21.754 40.787 24.804 1.00 20.99 354 GLY B C 1
ATOM 9074 O O . GLY C 1 354 ? -20.924 41.647 25.072 1.00 20.81 354 GLY B O 1
ATOM 9075 N N . VAL C 1 355 ? -22.858 40.582 25.511 1.00 22.12 355 VAL B N 1
ATOM 9076 C CA . VAL C 1 355 ? -23.121 41.276 26.764 1.00 23.85 355 VAL B CA 1
ATOM 9077 C C . VAL C 1 355 ? -23.239 40.309 27.942 1.00 22.81 355 VAL B C 1
ATOM 9078 O O . VAL C 1 355 ? -24.216 39.583 28.065 1.00 23.97 355 VAL B O 1
ATOM 9082 N N . ASP C 1 356 ? -22.252 40.322 28.842 1.00 22.26 356 ASP B N 1
ATOM 9083 C CA . ASP C 1 356 ? -22.168 39.349 29.920 1.00 21.54 356 ASP B CA 1
ATOM 9084 C C . ASP C 1 356 ? -23.019 39.783 31.149 1.00 23.20 356 ASP B C 1
ATOM 9085 O O . ASP C 1 356 ? -22.731 40.802 31.792 1.00 24.04 356 ASP B O 1
ATOM 9090 N N . LEU C 1 357 ? -24.087 39.059 31.441 1.00 22.27 357 LEU B N 1
ATOM 9091 C CA . LEU C 1 357 ? -24.969 39.404 32.525 1.00 22.43 357 LEU B CA 1
ATOM 9092 C C . LEU C 1 357 ? -24.488 38.762 33.827 1.00 25.10 357 LEU B C 1
ATOM 9093 O O . LEU C 1 357 ? -24.169 37.567 33.863 1.00 24.77 357 LEU B O 1
ATOM 9098 N N . VAL C 1 358 ? -24.413 39.566 34.878 1.00 25.45 358 VAL B N 1
ATOM 9099 C CA . VAL C 1 358 ? -23.876 39.107 36.166 1.00 26.05 358 VAL B CA 1
ATOM 9100 C C . VAL C 1 358 ? -24.841 39.413 37.312 1.00 27.13 358 VAL B C 1
ATOM 9101 O O . VAL C 1 358 ? -25.448 40.467 37.343 1.00 26.47 358 VAL B O 1
ATOM 9105 N N . SER C 1 359 ? -24.981 38.492 38.253 1.00 27.85 359 SER B N 1
ATOM 9106 C CA . SER C 1 359 ? -25.805 38.740 39.437 1.00 29.92 359 SER B CA 1
ATOM 9107 C C . SER C 1 359 ? -25.047 39.567 40.462 1.00 29.41 359 SER B C 1
ATOM 9108 O O . SER C 1 359 ? -25.656 40.088 41.395 1.00 28.84 359 SER B O 1
ATOM 9111 N N . ASP C 1 360 ? -23.727 39.704 40.295 1.00 27.28 360 ASP B N 1
ATOM 9112 C CA . ASP C 1 360 ? -22.927 40.464 41.258 1.00 28.49 360 ASP B CA 1
ATOM 9113 C C . ASP C 1 360 ? -21.737 41.074 40.520 1.00 27.61 360 ASP B C 1
ATOM 9114 O O . ASP C 1 360 ? -20.969 40.329 39.884 1.00 26.48 360 ASP B O 1
ATOM 9119 N N . ARG C 1 361 ? -21.591 42.399 40.570 1.00 24.64 361 ARG B N 1
ATOM 9120 C CA . ARG C 1 361 ? -20.534 43.065 39.829 1.00 25.41 361 ARG B CA 1
ATOM 9121 C C . ARG C 1 361 ? -19.114 42.765 40.355 1.00 25.53 361 ARG B C 1
ATOM 9122 O O . ARG C 1 361 ? -18.111 42.775 39.586 1.00 24.65 361 ARG B O 1
ATOM 9130 N N . GLY C 1 362 ? -19.045 42.511 41.658 1.00 24.74 362 GLY B N 1
ATOM 9131 C CA . GLY C 1 362 ? -17.805 42.200 42.349 1.00 25.58 362 GLY B CA 1
ATOM 9132 C C . GLY C 1 362 ? -17.283 40.818 42.061 1.00 25.89 362 GLY B C 1
ATOM 9133 O O . GLY C 1 362 ? -16.114 40.648 41.692 1.00 28.40 362 GLY B O 1
ATOM 9134 N N . SER C 1 363 ? -18.141 39.826 42.222 1.00 26.09 363 SER B N 1
ATOM 9135 C CA . SER C 1 363 ? -17.770 38.403 41.973 1.00 26.32 363 SER B CA 1
ATOM 9136 C C . SER C 1 363 ? -17.898 37.969 40.497 1.00 26.32 363 SER B C 1
ATOM 9137 O O . SER C 1 363 ? -17.255 37.012 40.070 1.00 25.33 363 SER B O 1
ATOM 9140 N N . ARG C 1 364 ? -18.722 38.677 39.716 1.00 25.69 364 ARG B N 1
ATOM 9141 C CA . ARG C 1 364 ? -18.955 38.336 38.298 1.00 25.94 364 ARG B CA 1
ATOM 9142 C C . ARG C 1 364 ? -19.652 36.997 38.161 1.00 27.94 364 ARG B C 1
ATOM 9143 O O . ARG C 1 364 ? -19.633 36.333 37.098 1.00 29.65 364 ARG B O 1
ATOM 9151 N N . GLU C 1 365 ? -20.314 36.591 39.240 1.00 30.52 365 GLU B N 1
ATOM 9152 C CA . GLU C 1 365 ? -21.182 35.451 39.196 1.00 31.98 365 GLU B CA 1
ATOM 9153 C C . GLU C 1 365 ? -22.203 35.651 38.047 1.00 32.15 365 GLU B C 1
ATOM 9154 O O . GLU C 1 365 ? -22.870 36.682 37.980 1.00 30.53 365 GLU B O 1
ATOM 9160 N N . PRO C 1 366 ? -22.338 34.652 37.164 1.00 29.48 366 PRO B N 1
ATOM 9161 C CA . PRO C 1 366 ? -23.248 34.769 36.022 1.00 29.90 366 PRO B CA 1
ATOM 9162 C C . PRO C 1 366 ? -24.684 34.999 36.454 1.00 26.23 366 PRO B C 1
ATOM 9163 O O . PRO C 1 366 ? -25.108 34.405 37.405 1.00 24.54 366 PRO B O 1
ATOM 9167 N N . ALA C 1 367 ? -25.456 35.794 35.725 1.00 27.50 367 ALA B N 1
ATOM 9168 C CA . ALA C 1 367 ? -26.886 35.911 36.052 1.00 26.51 367 ALA B CA 1
ATOM 9169 C C . ALA C 1 367 ? -27.531 34.583 35.827 1.00 27.60 367 ALA B C 1
ATOM 9170 O O . ALA C 1 367 ? -27.047 33.793 35.002 1.00 28.63 367 ALA B O 1
ATOM 9172 N N . PRO C 1 368 ? -28.624 34.313 36.564 1.00 27.63 368 PRO B N 1
ATOM 9173 C CA . PRO C 1 368 ? -29.264 33.038 36.365 1.00 29.26 368 PRO B CA 1
ATOM 9174 C C . PRO C 1 368 ? -29.904 33.011 34.977 1.00 29.34 368 PRO B C 1
ATOM 9175 O O . PRO C 1 368 ? -30.308 34.068 34.461 1.00 30.21 368 PRO B O 1
ATOM 9179 N N . VAL C 1 369 ? -29.943 31.824 34.375 1.00 29.87 369 VAL B N 1
ATOM 9180 C CA . VAL C 1 369 ? -30.420 31.636 33.001 1.00 31.69 369 VAL B CA 1
ATOM 9181 C C . VAL C 1 369 ? -31.881 32.057 32.835 1.00 31.62 369 VAL B C 1
ATOM 9182 O O . VAL C 1 369 ? -32.274 32.511 31.760 1.00 31.89 369 VAL B O 1
ATOM 9186 N N . THR C 1 370 ? -32.683 31.920 33.884 1.00 29.37 370 THR B N 1
ATOM 9187 C CA . THR C 1 370 ? -34.063 32.389 33.822 1.00 30.81 370 THR B CA 1
ATOM 9188 C C . THR C 1 370 ? -34.181 33.920 33.583 1.00 31.48 370 THR B C 1
ATOM 9189 O O . THR C 1 370 ? -35.045 34.391 32.803 1.00 34.73 370 THR B O 1
ATOM 9193 N N . THR C 1 371 ? -33.306 34.699 34.216 1.00 28.98 371 THR B N 1
ATOM 9194 C CA . THR C 1 371 ? -33.227 36.128 33.976 1.00 28.35 371 THR B CA 1
ATOM 9195 C C . THR C 1 371 ? -32.823 36.416 32.529 1.00 28.75 371 THR B C 1
ATOM 9196 O O . THR C 1 371 ? -33.468 37.201 31.854 1.00 27.47 371 THR B O 1
ATOM 9200 N N . THR C 1 372 ? -31.774 35.757 32.054 1.00 27.50 372 THR B N 1
ATOM 9201 C CA . THR C 1 372 ? -31.315 35.935 30.680 1.00 28.53 372 THR B CA 1
ATOM 9202 C C . THR C 1 372 ? -32.414 35.575 29.658 1.00 27.17 372 THR B C 1
ATOM 9203 O O . THR C 1 372 ? -32.675 36.328 28.729 1.00 30.79 372 THR B O 1
ATOM 9207 N N . ALA C 1 373 ? -33.093 34.464 29.861 1.00 28.36 373 ALA B N 1
ATOM 9208 C CA . ALA C 1 373 ? -34.229 34.083 28.985 1.00 30.66 373 ALA B CA 1
ATOM 9209 C C . ALA C 1 373 ? -35.371 35.111 28.988 1.00 29.90 373 ALA B C 1
ATOM 9210 O O . ALA C 1 373 ? -35.974 35.357 27.958 1.00 26.84 373 ALA B O 1
ATOM 9212 N N . LYS C 1 374 ? -35.631 35.726 30.136 1.00 30.07 374 LYS B N 1
ATOM 9213 C CA . LYS C 1 374 ? -36.662 36.734 30.249 1.00 30.48 374 LYS B CA 1
ATOM 9214 C C . LYS C 1 374 ? -36.281 37.968 29.491 1.00 28.96 374 LYS B C 1
ATOM 9215 O O . LYS C 1 374 ? -37.140 38.626 28.911 1.00 28.55 374 LYS B O 1
ATOM 9221 N N . ILE C 1 375 ? -35.000 38.321 29.513 1.00 25.62 375 ILE B N 1
ATOM 9222 C CA . ILE C 1 375 ? -34.549 39.475 28.734 1.00 26.18 375 ILE B CA 1
ATOM 9223 C C . ILE C 1 375 ? -34.774 39.250 27.214 1.00 27.02 375 ILE B C 1
ATOM 9224 O O . ILE C 1 375 ? -35.243 40.153 26.500 1.00 27.56 375 ILE B O 1
ATOM 9229 N N . ILE C 1 376 ? -34.455 38.056 26.714 1.00 27.69 376 ILE B N 1
ATOM 9230 C CA . ILE C 1 376 ? -34.713 37.719 25.294 1.00 28.12 376 ILE B CA 1
ATOM 9231 C C . ILE C 1 376 ? -36.221 37.764 24.966 1.00 27.81 376 ILE B C 1
ATOM 9232 O O . ILE C 1 376 ? -36.638 38.275 23.920 1.00 23.05 376 ILE B O 1
ATOM 9237 N N . TYR C 1 377 ? -37.023 37.169 25.846 1.00 28.68 377 TYR B N 1
ATOM 9238 C CA . TYR C 1 377 ? -38.473 37.139 25.640 1.00 30.14 377 TYR B CA 1
ATOM 9239 C C . TYR C 1 377 ? -39.072 38.540 25.625 1.00 29.69 377 TYR B C 1
ATOM 9240 O O . TYR C 1 377 ? -39.908 38.890 24.778 1.00 31.41 377 TYR B O 1
ATOM 9249 N N . ARG C 1 378 ? -38.657 39.364 26.559 1.00 28.01 378 ARG B N 1
ATOM 9250 C CA . ARG C 1 378 ? -39.141 40.729 26.558 1.00 28.01 378 ARG B CA 1
ATOM 9251 C C . ARG C 1 378 ? -38.613 41.510 25.354 1.00 27.87 378 ARG B C 1
ATOM 9252 O O . ARG C 1 378 ? -39.329 42.360 24.803 1.00 29.15 378 ARG B O 1
ATOM 9260 N N . GLY C 1 379 ? -37.362 41.253 24.952 1.00 25.16 379 GLY B N 1
ATOM 9261 C CA . GLY C 1 379 ? -36.835 41.808 23.689 1.00 24.25 379 GLY B CA 1
ATOM 9262 C C . GLY C 1 379 ? -37.739 41.520 22.488 1.00 23.28 379 GLY B C 1
ATOM 9263 O O . GLY C 1 379 ? -38.091 42.394 21.689 1.00 24.62 379 GLY B O 1
ATOM 9264 N N . TYR C 1 380 ? -38.075 40.265 22.357 1.00 25.01 380 TYR B N 1
ATOM 9265 C CA . TYR C 1 380 ? -38.980 39.798 21.343 1.00 26.71 380 TYR B CA 1
ATOM 9266 C C . TYR C 1 380 ? -40.325 40.565 21.390 1.00 27.36 380 TYR B C 1
ATOM 9267 O O . TYR C 1 380 ? -40.803 41.023 20.356 1.00 26.81 380 TYR B O 1
ATOM 9276 N N . GLN C 1 381 ? -40.912 40.743 22.567 1.00 28.53 381 GLN B N 1
ATOM 9277 C CA . GLN C 1 381 ? -42.204 41.474 22.639 1.00 28.73 381 GLN B CA 1
ATOM 9278 C C . GLN C 1 381 ? -42.019 42.943 22.271 1.00 29.45 381 GLN B C 1
ATOM 9279 O O . GLN C 1 381 ? -42.896 43.547 21.728 1.00 28.08 381 GLN B O 1
ATOM 9285 N N . LEU C 1 382 ? -40.857 43.501 22.571 1.00 28.11 382 LEU B N 1
ATOM 9286 C CA . LEU C 1 382 ? -40.561 44.868 22.219 1.00 31.94 382 LEU B CA 1
ATOM 9287 C C . LEU C 1 382 ? -40.092 45.054 20.777 1.00 31.09 382 LEU B C 1
ATOM 9288 O O . LEU C 1 382 ? -39.859 46.199 20.370 1.00 29.66 382 LEU B O 1
ATOM 9293 N N . GLY C 1 383 ? -39.941 43.957 20.016 1.00 29.11 383 GLY B N 1
ATOM 9294 C CA . GLY C 1 383 ? -39.621 44.050 18.580 1.00 28.51 383 GLY B CA 1
ATOM 9295 C C . GLY C 1 383 ? -38.160 43.815 18.183 1.00 28.89 383 GLY B C 1
ATOM 9296 O O . GLY C 1 383 ? -37.711 44.279 17.127 1.00 27.36 383 GLY B O 1
ATOM 9297 N N . ALA C 1 384 ? -37.420 43.060 18.993 1.00 27.41 384 ALA B N 1
ATOM 9298 C CA . ALA C 1 384 ? -36.053 42.648 18.620 1.00 27.02 384 ALA B CA 1
ATOM 9299 C C . ALA C 1 384 ? -35.807 41.171 18.906 1.00 26.70 384 ALA B C 1
ATOM 9300 O O . ALA C 1 384 ? -36.227 40.644 19.962 1.00 26.21 384 ALA B O 1
ATOM 9302 N N . ALA C 1 385 ? -35.130 40.515 17.954 1.00 25.66 385 ALA B N 1
ATOM 9303 C CA . ALA C 1 385 ? -34.782 39.106 18.059 1.00 23.35 385 ALA B CA 1
ATOM 9304 C C . ALA C 1 385 ? -33.298 38.932 18.404 1.00 24.78 385 ALA B C 1
ATOM 9305 O O . ALA C 1 385 ? -32.408 39.327 17.614 1.00 22.63 385 ALA B O 1
ATOM 9307 N N . PHE C 1 386 ? -33.019 38.320 19.557 1.00 24.32 386 PHE B N 1
ATOM 9308 C CA . PHE C 1 386 ? -31.613 37.995 19.880 1.00 24.19 386 PHE B CA 1
ATOM 9309 C C . PHE C 1 386 ? -31.553 36.738 20.707 1.00 22.41 386 PHE B C 1
ATOM 9310 O O . PHE C 1 386 ? -32.595 36.108 20.956 1.00 19.97 386 PHE B O 1
ATOM 9318 N N . THR C 1 387 ? -30.338 36.349 21.113 1.00 21.98 387 THR B N 1
ATOM 9319 C CA . THR C 1 387 ? -30.127 35.047 21.772 1.00 23.00 387 THR B CA 1
ATOM 9320 C C . THR C 1 387 ? -29.167 35.200 22.919 1.00 25.70 387 THR B C 1
ATOM 9321 O O . THR C 1 387 ? -28.692 36.291 23.171 1.00 29.02 387 THR B O 1
ATOM 9325 N N . TYR C 1 388 ? -28.882 34.108 23.627 1.00 27.77 388 TYR B N 1
ATOM 9326 C CA . TYR C 1 388 ? -27.727 34.095 24.513 1.00 27.95 388 TYR B CA 1
ATOM 9327 C C . TYR C 1 388 ? -26.796 32.899 24.297 1.00 27.43 388 TYR B C 1
ATOM 9328 O O . TYR C 1 388 ? -27.188 31.845 23.794 1.00 24.21 388 TYR B O 1
ATOM 9337 N N . VAL C 1 389 ? -25.561 33.094 24.716 1.00 26.27 389 VAL B N 1
ATOM 9338 C CA . VAL C 1 389 ? -24.544 32.078 24.615 1.00 27.06 389 VAL B CA 1
ATOM 9339 C C . VAL C 1 389 ? -23.806 32.003 25.926 1.00 27.07 389 VAL B C 1
ATOM 9340 O O . VAL C 1 389 ? -24.220 32.616 26.918 1.00 23.54 389 VAL B O 1
ATOM 9344 N N . GLY C 1 390 ? -22.764 31.179 25.958 1.00 27.92 390 GLY B N 1
ATOM 9345 C CA . GLY C 1 390 ? -21.801 31.187 27.067 1.00 29.35 390 GLY B CA 1
ATOM 9346 C C . GLY C 1 390 ? -21.825 29.907 27.863 1.00 27.88 390 GLY B C 1
ATOM 9347 O O . GLY C 1 390 ? -22.835 29.248 27.967 1.00 26.15 390 GLY B O 1
ATOM 9348 N N . LEU C 1 391 ? -20.701 29.560 28.455 1.00 27.90 391 LEU B N 1
ATOM 9349 C CA . LEU C 1 391 ? -20.645 28.359 29.291 1.00 30.93 391 LEU B CA 1
ATOM 9350 C C . LEU C 1 391 ? -21.580 28.472 30.510 1.00 32.11 391 LEU B C 1
ATOM 9351 O O . LEU C 1 391 ? -21.919 27.458 31.086 1.00 30.40 391 LEU B O 1
ATOM 9356 N N . ASN C 1 392 ? -21.991 29.701 30.889 1.00 30.42 392 ASN B N 1
ATOM 9357 C CA . ASN C 1 392 ? -22.942 29.901 31.977 1.00 30.44 392 ASN B CA 1
ATOM 9358 C C . ASN C 1 392 ? -24.322 30.406 31.526 1.00 29.75 392 ASN B C 1
ATOM 9359 O O . ASN C 1 392 ? -25.117 30.813 32.349 1.00 29.98 392 ASN B O 1
ATOM 9364 N N . ALA C 1 393 ? -24.625 30.356 30.222 1.00 28.86 393 ALA B N 1
ATOM 9365 C CA . ALA C 1 393 ? -25.956 30.717 29.743 1.00 30.10 393 ALA B CA 1
ATOM 9366 C C . ALA C 1 393 ? -26.395 32.160 30.109 1.00 30.61 393 ALA B C 1
ATOM 9367 O O . ALA C 1 393 ? -27.576 32.407 30.421 1.00 29.85 393 ALA B O 1
ATOM 9369 N N . ASN C 1 394 ? -25.439 33.085 30.081 1.00 27.19 394 ASN B N 1
ATOM 9370 C CA . ASN C 1 394 ? -25.640 34.432 30.601 1.00 26.30 394 ASN B CA 1
ATOM 9371 C C . ASN C 1 394 ? -25.082 35.559 29.698 1.00 24.97 394 ASN B C 1
ATOM 9372 O O . ASN C 1 394 ? -25.014 36.699 30.128 1.00 24.48 394 ASN B O 1
ATOM 9377 N N . VAL C 1 395 ? -24.625 35.241 28.482 1.00 25.50 395 VAL B N 1
ATOM 9378 C CA . VAL C 1 395 ? -24.072 36.248 27.571 1.00 24.58 395 VAL B CA 1
ATOM 9379 C C . VAL C 1 395 ? -25.093 36.475 26.443 1.00 24.01 395 VAL B C 1
ATOM 9380 O O . VAL C 1 395 ? -25.316 35.576 25.618 1.00 22.22 395 VAL B O 1
ATOM 9384 N N . LEU C 1 396 ? -25.708 37.668 26.408 1.00 23.51 396 LEU B N 1
ATOM 9385 C CA . LEU C 1 396 ? -26.547 38.065 25.310 1.00 22.41 396 LEU B CA 1
ATOM 9386 C C . LEU C 1 396 ? -25.658 38.144 24.089 1.00 23.66 396 LEU B C 1
ATOM 9387 O O . LEU C 1 396 ? -24.574 38.724 24.143 1.00 23.65 396 LEU B O 1
ATOM 9392 N N . GLU C 1 397 ? -26.125 37.546 22.995 1.00 25.80 397 GLU B N 1
ATOM 9393 C CA . GLU C 1 397 ? -25.412 37.544 21.712 1.00 27.11 397 GLU B CA 1
ATOM 9394 C C . GLU C 1 397 ? -26.092 38.476 20.688 1.00 25.08 397 GLU B C 1
ATOM 9395 O O . GLU C 1 397 ? -27.325 38.405 20.481 1.00 24.50 397 GLU B O 1
ATOM 9401 N N . PHE C 1 398 ? -25.286 39.336 20.071 1.00 23.07 398 PHE B N 1
ATOM 9402 C CA . PHE C 1 398 ? -25.738 40.236 19.000 1.00 22.33 398 PHE B CA 1
ATOM 9403 C C . PHE C 1 398 ? -24.860 40.004 17.780 1.00 23.74 398 PHE B C 1
ATOM 9404 O O . PHE C 1 398 ? -23.648 40.331 17.772 1.00 23.52 398 PHE B O 1
ATOM 9412 N N . MET C 1 399 ? -25.472 39.395 16.771 1.00 21.99 399 MET B N 1
ATOM 9413 C CA . MET C 1 399 ? -24.814 39.049 15.509 1.00 24.67 399 MET B CA 1
ATOM 9414 C C . MET C 1 399 ? -25.668 39.581 14.381 1.00 22.72 399 MET B C 1
ATOM 9415 O O . MET C 1 399 ? -26.129 38.822 13.555 1.00 23.34 399 MET B O 1
ATOM 9420 N N . PRO C 1 400 ? -25.948 40.890 14.378 1.00 24.55 400 PRO B N 1
ATOM 9421 C CA . PRO C 1 400 ? -26.915 41.355 13.378 1.00 23.18 400 PRO B CA 1
ATOM 9422 C C . PRO C 1 400 ? -26.344 41.296 11.954 1.00 22.63 400 PRO B C 1
ATOM 9423 O O . PRO C 1 400 ? -25.109 41.248 11.783 1.00 21.31 400 PRO B O 1
ATOM 9427 N N . PRO C 1 401 ? -27.225 41.392 10.936 1.00 21.40 401 PRO B N 1
ATOM 9428 C CA . PRO C 1 401 ? -26.748 41.575 9.564 1.00 21.74 401 PRO B CA 1
ATOM 9429 C C . PRO C 1 401 ? -25.762 42.751 9.474 1.00 22.94 401 PRO B C 1
ATOM 9430 O O . PRO C 1 401 ? -25.899 43.764 10.203 1.00 25.03 401 PRO B O 1
ATOM 9434 N N . LEU C 1 402 ? -24.749 42.593 8.647 1.00 21.93 402 LEU B N 1
ATOM 9435 C CA . LEU C 1 402 ? -23.734 43.598 8.468 1.00 23.34 402 LEU B CA 1
ATOM 9436 C C . LEU C 1 402 ? -24.329 44.880 7.880 1.00 25.53 402 LEU B C 1
ATOM 9437 O O . LEU C 1 402 ? -23.700 45.939 7.893 1.00 26.66 402 LEU B O 1
ATOM 9442 N N . THR C 1 403 ? -25.546 44.761 7.357 1.00 24.55 403 THR B N 1
ATOM 9443 C CA . THR C 1 403 ? -26.266 45.881 6.791 1.00 25.95 403 THR B CA 1
ATOM 9444 C C . THR C 1 403 ? -27.071 46.661 7.821 1.00 26.23 403 THR B C 1
ATOM 9445 O O . THR C 1 403 ? -27.860 47.531 7.454 1.00 24.80 403 THR B O 1
ATOM 9449 N N . LEU C 1 404 ? -26.868 46.362 9.098 1.00 27.08 404 LEU B N 1
ATOM 9450 C CA . LEU C 1 404 ? -27.543 47.069 10.172 1.00 26.00 404 LEU B CA 1
ATOM 9451 C C . LEU C 1 404 ? -27.341 48.596 10.032 1.00 26.92 404 LEU B C 1
ATOM 9452 O O . LEU C 1 404 ? -26.209 49.080 9.860 1.00 24.41 404 LEU B O 1
ATOM 9457 N N . THR C 1 405 ? -28.440 49.350 10.093 1.00 27.01 405 THR B N 1
ATOM 9458 C CA . THR C 1 405 ? -28.348 50.836 9.930 1.00 29.80 405 THR B CA 1
ATOM 9459 C C . THR C 1 405 ? -28.134 51.550 11.265 1.00 29.61 405 THR B C 1
ATOM 9460 O O . THR C 1 405 ? -28.354 50.976 12.343 1.00 29.88 405 THR B O 1
ATOM 9464 N N . GLU C 1 406 ? -27.709 52.808 11.203 1.00 32.90 406 GLU B N 1
ATOM 9465 C CA . GLU C 1 406 ? -27.548 53.590 12.438 1.00 34.02 406 GLU B CA 1
ATOM 9466 C C . GLU C 1 406 ? -28.858 53.840 13.191 1.00 32.66 406 GLU B C 1
ATOM 9467 O O . GLU C 1 406 ? -28.883 53.701 14.396 1.00 37.31 406 GLU B O 1
ATOM 9473 N N . PRO C 1 407 ? -29.966 54.114 12.492 1.00 32.50 407 PRO B N 1
ATOM 9474 C CA . PRO C 1 407 ? -31.243 54.173 13.221 1.00 31.46 407 PRO B CA 1
ATOM 9475 C C . PRO C 1 407 ? -31.625 52.875 13.892 1.00 32.76 407 PRO B C 1
ATOM 9476 O O . PRO C 1 407 ? -32.254 52.891 14.953 1.00 32.09 407 PRO B O 1
ATOM 9480 N N . GLU C 1 408 ? -31.280 51.756 13.265 1.00 32.80 408 GLU B N 1
ATOM 9481 C CA . GLU C 1 408 ? -31.561 50.458 13.858 1.00 31.74 408 GLU B CA 1
ATOM 9482 C C . GLU C 1 408 ? -30.677 50.208 15.085 1.00 31.43 408 GLU B C 1
ATOM 9483 O O . GLU C 1 408 ? -31.105 49.573 16.046 1.00 30.75 408 GLU B O 1
ATOM 9489 N N . ILE C 1 409 ? -29.456 50.720 15.087 1.00 33.83 409 ILE B N 1
ATOM 9490 C CA . ILE C 1 409 ? -28.634 50.644 16.302 1.00 35.30 409 ILE B CA 1
ATOM 9491 C C . ILE C 1 409 ? -29.313 51.338 17.485 1.00 36.70 409 ILE B C 1
ATOM 9492 O O . ILE C 1 409 ? -29.337 50.766 18.573 1.00 32.64 409 ILE B O 1
ATOM 9497 N N . ASP C 1 410 ? -29.884 52.542 17.287 1.00 37.52 410 ASP B N 1
ATOM 9498 C CA . ASP C 1 410 ? -30.633 53.227 18.382 1.00 37.37 410 ASP B CA 1
ATOM 9499 C C . ASP C 1 410 ? -31.855 52.443 18.807 1.00 33.41 410 ASP B C 1
ATOM 9500 O O . ASP C 1 410 ? -32.188 52.423 19.977 1.00 34.64 410 ASP B O 1
ATOM 9505 N N . GLU C 1 411 ? -32.577 51.869 17.847 1.00 30.50 411 GLU B N 1
ATOM 9506 C CA . GLU C 1 411 ? -33.776 51.086 18.162 1.00 30.20 411 GLU B CA 1
ATOM 9507 C C . GLU C 1 411 ? -33.408 49.836 18.974 1.00 29.27 411 GLU B C 1
ATOM 9508 O O . GLU C 1 411 ? -34.138 49.415 19.905 1.00 27.62 411 GLU B O 1
ATOM 9514 N N . ALA C 1 412 ? -32.278 49.243 18.604 1.00 26.26 412 ALA B N 1
ATOM 9515 C CA . ALA C 1 412 ? -31.756 48.077 19.311 1.00 28.07 412 ALA B CA 1
ATOM 9516 C C . ALA C 1 412 ? -31.386 48.363 20.768 1.00 25.95 412 ALA B C 1
ATOM 9517 O O . ALA C 1 412 ? -31.787 47.651 21.702 1.00 27.60 412 ALA B O 1
ATOM 9519 N N . ALA C 1 413 ? -30.555 49.375 20.950 1.00 27.77 413 ALA B N 1
ATOM 9520 C CA . ALA C 1 413 ? -30.091 49.782 22.267 1.00 26.35 413 ALA B CA 1
ATOM 9521 C C . ALA C 1 413 ? -31.270 50.131 23.170 1.00 27.89 413 ALA B C 1
ATOM 9522 O O . ALA C 1 413 ? -31.301 49.799 24.365 1.00 29.59 413 ALA B O 1
ATOM 9524 N N . ASP C 1 414 ? -32.262 50.785 22.603 1.00 29.10 414 ASP B N 1
ATOM 9525 C CA . ASP C 1 414 ? -33.438 51.159 23.385 1.00 28.66 414 ASP B CA 1
ATOM 9526 C C . ASP C 1 414 ? -34.238 49.957 23.812 1.00 29.08 414 ASP B C 1
ATOM 9527 O O . ASP C 1 414 ? -34.738 49.888 24.960 1.00 29.91 414 ASP B O 1
ATOM 9532 N N . ILE C 1 415 ? -34.360 48.986 22.910 1.00 29.03 415 ILE B N 1
ATOM 9533 C CA . ILE C 1 415 ? -35.128 47.780 23.211 1.00 30.10 415 ILE B CA 1
ATOM 9534 C C . ILE C 1 415 ? -34.415 46.943 24.277 1.00 28.68 415 ILE B C 1
ATOM 9535 O O . ILE C 1 415 ? -35.030 46.463 25.248 1.00 27.50 415 ILE B O 1
ATOM 9540 N N . VAL C 1 416 ? -33.111 46.784 24.115 1.00 26.53 416 VAL B N 1
ATOM 9541 C CA . VAL C 1 416 ? -32.317 46.040 25.130 1.00 26.91 416 VAL B CA 1
ATOM 9542 C C . VAL C 1 416 ? -32.411 46.693 26.531 1.00 25.83 416 VAL B C 1
ATOM 9543 O O . VAL C 1 416 ? -32.552 46.007 27.544 1.00 24.16 416 VAL B O 1
ATOM 9547 N N . ASP C 1 417 ? -32.265 48.021 26.548 1.00 28.56 417 ASP B N 1
ATOM 9548 C CA . ASP C 1 417 ? -32.384 48.839 27.744 1.00 28.89 417 ASP B CA 1
ATOM 9549 C C . ASP C 1 417 ? -33.737 48.590 28.409 1.00 29.12 417 ASP B C 1
ATOM 9550 O O . ASP C 1 417 ? -33.823 48.281 29.591 1.00 31.14 417 ASP B O 1
ATOM 9555 N N . GLN C 1 418 ? -34.794 48.669 27.629 1.00 29.88 418 GLN B N 1
ATOM 9556 C CA . GLN C 1 418 ? -36.130 48.487 28.172 1.00 29.13 418 GLN B CA 1
ATOM 9557 C C . GLN C 1 418 ? -36.372 47.056 28.618 1.00 30.67 418 GLN B C 1
ATOM 9558 O O . GLN C 1 418 ? -37.056 46.821 29.630 1.00 30.00 418 GLN B O 1
ATOM 9564 N N . ALA C 1 419 ? -35.832 46.088 27.866 1.00 28.38 419 ALA B N 1
ATOM 9565 C CA . ALA C 1 419 ? -36.037 44.676 28.215 1.00 29.51 419 ALA B CA 1
ATOM 9566 C C . ALA C 1 419 ? -35.342 44.296 29.559 1.00 27.67 419 ALA B C 1
ATOM 9567 O O . ALA C 1 419 ? -35.930 43.637 30.411 1.00 26.32 419 ALA B O 1
ATOM 9569 N N . ILE C 1 420 ? -34.095 44.726 29.727 1.00 28.35 420 ILE B N 1
ATOM 9570 C CA . ILE C 1 420 ? -33.334 44.495 30.981 1.00 26.99 420 ILE B CA 1
ATOM 9571 C C . ILE C 1 420 ? -34.051 45.131 32.184 1.00 29.21 420 ILE B C 1
ATOM 9572 O O . ILE C 1 420 ? -34.189 44.509 33.234 1.00 30.48 420 ILE B O 1
ATOM 9577 N N . GLY C 1 421 ? -34.500 46.373 32.006 1.00 29.74 421 GLY B N 1
ATOM 9578 C CA . GLY C 1 421 ? -35.192 47.109 33.047 1.00 30.88 421 GLY B CA 1
ATOM 9579 C C . GLY C 1 421 ? -36.472 46.427 33.416 1.00 30.44 421 GLY B C 1
ATOM 9580 O O . GLY C 1 421 ? -36.768 46.275 34.589 1.00 36.12 421 GLY B O 1
ATOM 9581 N N . ASP C 1 422 ? -37.242 46.000 32.422 1.00 33.10 422 ASP B N 1
ATOM 9582 C CA . ASP C 1 422 ? -38.557 45.384 32.695 1.00 34.11 422 ASP B CA 1
ATOM 9583 C C . ASP C 1 422 ? -38.364 44.067 33.428 1.00 35.18 422 ASP B C 1
ATOM 9584 O O . ASP C 1 422 ? -39.162 43.703 34.272 1.00 34.81 422 ASP B O 1
ATOM 9589 N N . VAL C 1 423 ? -37.309 43.328 33.084 1.00 33.24 423 VAL B N 1
ATOM 9590 C CA . VAL C 1 423 ? -37.077 42.046 33.746 1.00 33.16 423 VAL B CA 1
ATOM 9591 C C . VAL C 1 423 ? -36.595 42.237 35.204 1.00 33.35 423 VAL B C 1
ATOM 9592 O O . VAL C 1 423 ? -37.060 41.530 36.119 1.00 38.54 423 VAL B O 1
ATOM 9596 N N . LEU C 1 424 ? -35.679 43.168 35.414 1.00 32.85 424 LEU B N 1
ATOM 9597 C CA . LEU C 1 424 ? -35.180 43.444 36.759 1.00 34.43 424 LEU B CA 1
ATOM 9598 C C . LEU C 1 424 ? -36.286 43.972 37.695 1.00 37.52 424 LEU B C 1
ATOM 9599 O O . LEU C 1 424 ? -36.289 43.640 38.872 1.00 34.88 424 LEU B O 1
ATOM 9604 N N . ASP C 1 425 ? -37.213 44.773 37.162 1.00 40.92 425 ASP B N 1
ATOM 9605 C CA . ASP C 1 425 ? -38.326 45.332 37.945 1.00 39.12 425 ASP B CA 1
ATOM 9606 C C . ASP C 1 425 ? -39.386 44.288 38.112 1.00 38.84 425 ASP B C 1
ATOM 9607 O O . ASP C 1 425 ? -40.489 44.637 38.480 1.00 43.53 425 ASP B O 1
ATOM 9612 N N . GLY C 1 426 ? -39.090 43.029 37.801 1.00 38.14 426 GLY B N 1
ATOM 9613 C CA . GLY C 1 426 ? -40.022 41.933 38.021 1.00 40.28 426 GLY B CA 1
ATOM 9614 C C . GLY C 1 426 ? -41.320 42.020 37.218 1.00 42.59 426 GLY B C 1
ATOM 9615 O O . GLY C 1 426 ? -42.403 41.724 37.719 1.00 41.02 426 GLY B O 1
ATOM 9616 N N . LYS C 1 427 ? -41.218 42.387 35.950 1.00 45.50 427 LYS B N 1
ATOM 9617 C CA . LYS C 1 427 ? -42.410 42.599 35.150 1.00 47.84 427 LYS B CA 1
ATOM 9618 C C . LYS C 1 427 ? -42.659 41.501 34.122 1.00 48.35 427 LYS B C 1
ATOM 9619 O O . LYS C 1 427 ? -43.613 41.604 33.343 1.00 49.15 427 LYS B O 1
ATOM 9625 N N . VAL C 1 428 ? -41.844 40.440 34.162 1.00 46.91 428 VAL B N 1
ATOM 9626 C CA . VAL C 1 428 ? -41.946 39.325 33.212 1.00 49.22 428 VAL B CA 1
ATOM 9627 C C . VAL C 1 428 ? -42.180 37.987 33.934 1.00 48.55 428 VAL B C 1
ATOM 9628 O O . VAL C 1 428 ? -41.390 37.616 34.781 1.00 50.51 428 VAL B O 1
ATOM 9632 N N . ALA C 1 429 ? -43.233 37.251 33.579 1.00 55.84 429 ALA B N 1
ATOM 9633 C CA . ALA C 1 429 ? -43.573 35.969 34.252 1.00 59.28 429 ALA B CA 1
ATOM 9634 C C . ALA C 1 429 ? -42.601 34.802 33.972 1.00 63.28 429 ALA B C 1
ATOM 9635 O O . ALA C 1 429 ? -41.908 34.781 32.941 1.00 60.24 429 ALA B O 1
ATOM 9637 N N . ASP C 1 430 ? -42.588 33.834 34.902 1.00 67.00 430 ASP B N 1
ATOM 9638 C CA . ASP C 1 430 ? -41.767 32.608 34.809 1.00 68.78 430 ASP B CA 1
ATOM 9639 C C . ASP C 1 430 ? -42.292 31.617 33.767 1.00 71.10 430 ASP B C 1
ATOM 9640 O O . ASP C 1 430 ? -41.493 30.928 33.115 1.00 74.24 430 ASP B O 1
ATOM 9645 N N . SER C 1 431 ? -43.621 31.528 33.635 1.00 69.17 431 SER B N 1
ATOM 9646 C CA . SER C 1 431 ? -44.269 30.581 32.694 1.00 67.79 431 SER B CA 1
ATOM 9647 C C . SER C 1 431 ? -44.031 30.924 31.215 1.00 65.24 431 SER B C 1
ATOM 9648 O O . SER C 1 431 ? -44.065 30.043 30.360 1.00 64.29 431 SER B O 1
ATOM 9651 N N . ASP C 1 432 ? -43.824 32.206 30.933 1.00 65.74 432 ASP B N 1
ATOM 9652 C CA . ASP C 1 432 ? -43.533 32.685 29.576 1.00 70.29 432 ASP B CA 1
ATOM 9653 C C . ASP C 1 432 ? -42.157 32.239 29.027 1.00 68.01 432 ASP B C 1
ATOM 9654 O O . ASP C 1 432 ? -41.993 32.094 27.806 1.00 66.51 432 ASP B O 1
ATOM 9659 N N . VAL C 1 433 ? -41.183 32.020 29.913 1.00 64.95 433 VAL B N 1
ATOM 9660 C CA . VAL C 1 433 ? -39.875 31.481 29.510 1.00 66.94 433 VAL B CA 1
ATOM 9661 C C . VAL C 1 433 ? -39.689 29.980 29.810 1.00 72.08 433 VAL B C 1
ATOM 9662 O O . VAL C 1 433 ? -38.726 29.362 29.328 1.00 72.47 433 VAL B O 1
ATOM 9666 N N . ALA C 1 434 ? -40.593 29.396 30.600 1.00 73.20 434 ALA B N 1
ATOM 9667 C CA . ALA C 1 434 ? -40.514 27.968 30.950 1.00 76.60 434 ALA B CA 1
ATOM 9668 C C . ALA C 1 434 ? -40.267 27.092 29.719 1.00 76.61 434 ALA B C 1
ATOM 9669 O O . ALA C 1 434 ? -39.394 26.223 29.719 1.00 73.52 434 ALA B O 1
ATOM 9671 N N . HIS C 1 435 ? -41.022 27.357 28.659 1.00 82.66 435 HIS B N 1
ATOM 9672 C CA . HIS C 1 435 ? -40.980 26.524 27.462 1.00 84.58 435 HIS B CA 1
ATOM 9673 C C . HIS C 1 435 ? -39.669 26.634 26.647 1.00 77.53 435 HIS B C 1
ATOM 9674 O O . HIS C 1 435 ? -39.401 25.775 25.808 1.00 73.76 435 HIS B O 1
ATOM 9681 N N . PHE C 1 436 ? -38.857 27.668 26.893 1.00 71.67 436 PHE B N 1
ATOM 9682 C CA . PHE C 1 436 ? -37.598 27.882 26.139 1.00 67.34 436 PHE B CA 1
ATOM 9683 C C . PHE C 1 436 ? -36.345 27.513 26.939 1.00 67.01 436 PHE B C 1
ATOM 9684 O O . PHE C 1 436 ? -35.244 27.984 26.643 1.00 61.68 436 PHE B O 1
ATOM 9692 N N . MET C 1 437 ? -36.534 26.656 27.947 1.00 75.01 437 MET B N 1
ATOM 9693 C CA . MET C 1 437 ? -35.451 26.131 28.780 1.00 77.04 437 MET B CA 1
ATOM 9694 C C . MET C 1 437 ? -35.791 24.707 29.212 1.00 76.51 437 MET B C 1
ATOM 9695 O O . MET C 1 437 ? -35.354 23.732 28.602 1.00 76.64 437 MET B O 1
ATOM 9700 N N . GLN D 1 2 ? -15.272 -18.644 67.973 1.00 55.06 2 GLN C N 1
ATOM 9701 C CA . GLN D 1 2 ? -16.022 -19.762 68.626 1.00 56.86 2 GLN C CA 1
ATOM 9702 C C . GLN D 1 2 ? -17.000 -20.420 67.637 1.00 56.85 2 GLN C C 1
ATOM 9703 O O . GLN D 1 2 ? -16.940 -21.638 67.404 1.00 56.52 2 GLN C O 1
ATOM 9705 N N . THR D 1 3 ? -17.889 -19.617 67.058 1.00 53.91 3 THR C N 1
ATOM 9706 C CA . THR D 1 3 ? -18.827 -20.111 66.041 1.00 55.22 3 THR C CA 1
ATOM 9707 C C . THR D 1 3 ? -18.080 -20.601 64.762 1.00 51.97 3 THR C C 1
ATOM 9708 O O . THR D 1 3 ? -17.363 -19.835 64.121 1.00 47.12 3 THR C O 1
ATOM 9712 N N . PRO D 1 4 ? -18.225 -21.891 64.410 1.00 51.95 4 PRO C N 1
ATOM 9713 C CA . PRO D 1 4 ? -17.475 -22.413 63.243 1.00 52.88 4 PRO C CA 1
ATOM 9714 C C . PRO D 1 4 ? -18.038 -21.965 61.851 1.00 47.76 4 PRO C C 1
ATOM 9715 O O . PRO D 1 4 ? -19.234 -22.076 61.604 1.00 47.21 4 PRO C O 1
ATOM 9719 N N . LEU D 1 5 ? -17.173 -21.449 60.980 1.00 45.59 5 LEU C N 1
ATOM 9720 C CA . LEU D 1 5 ? -17.569 -20.905 59.671 1.00 43.82 5 LEU C CA 1
ATOM 9721 C C . LEU D 1 5 ? -16.997 -21.754 58.559 1.00 39.41 5 LEU C C 1
ATOM 9722 O O . LEU D 1 5 ? -15.814 -22.113 58.596 1.00 35.74 5 LEU C O 1
ATOM 9727 N N . SER D 1 6 ? -17.835 -22.090 57.569 1.00 35.17 6 SER C N 1
ATOM 9728 C CA . SER D 1 6 ? -17.357 -22.878 56.451 1.00 34.38 6 SER C CA 1
ATOM 9729 C C . SER D 1 6 ? -16.439 -21.988 55.558 1.00 31.69 6 SER C C 1
ATOM 9730 O O . SER D 1 6 ? -16.600 -20.769 55.532 1.00 29.75 6 SER C O 1
ATOM 9733 N N . LEU D 1 7 ? -15.506 -22.621 54.852 1.00 33.79 7 LEU C N 1
ATOM 9734 C CA . LEU D 1 7 ? -14.680 -21.964 53.812 1.00 34.05 7 LEU C CA 1
ATOM 9735 C C . LEU D 1 7 ? -15.587 -21.320 52.780 1.00 36.26 7 LEU C C 1
ATOM 9736 O O . LEU D 1 7 ? -15.397 -20.179 52.377 1.00 34.59 7 LEU C O 1
ATOM 9741 N N . ARG D 1 8 ? -16.646 -22.034 52.408 1.00 37.91 8 ARG C N 1
ATOM 9742 C CA . ARG D 1 8 ? -17.630 -21.496 51.491 1.00 36.71 8 ARG C CA 1
ATOM 9743 C C . ARG D 1 8 ? -18.291 -20.213 52.004 1.00 35.85 8 ARG C C 1
ATOM 9744 O O . ARG D 1 8 ? -18.514 -19.253 51.239 1.00 34.27 8 ARG C O 1
ATOM 9752 N N . GLU D 1 9 ? -18.632 -20.176 53.291 1.00 34.11 9 GLU C N 1
ATOM 9753 C CA . GLU D 1 9 ? -19.294 -18.994 53.844 1.00 34.69 9 GLU C CA 1
ATOM 9754 C C . GLU D 1 9 ? -18.289 -17.838 53.919 1.00 32.53 9 GLU C C 1
ATOM 9755 O O . GLU D 1 9 ? -18.622 -16.660 53.707 1.00 26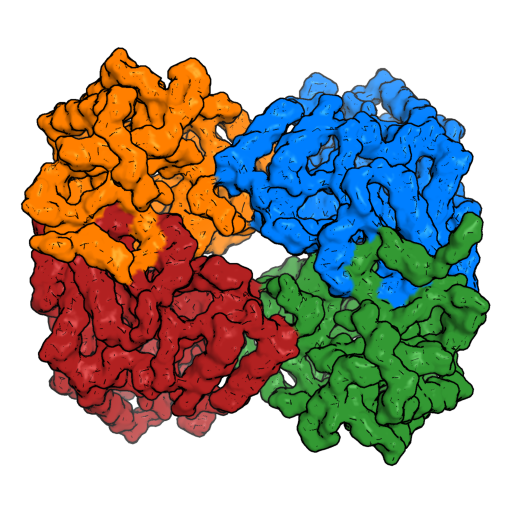.98 9 GLU C O 1
ATOM 9761 N N . ARG D 1 10 ? -17.052 -18.208 54.253 1.00 35.01 10 ARG C N 1
ATOM 9762 C CA . ARG D 1 10 ? -15.972 -17.225 54.381 1.00 32.97 10 ARG C CA 1
ATOM 9763 C C . ARG D 1 10 ? -15.683 -16.580 53.021 1.00 31.05 10 ARG C C 1
ATOM 9764 O O . ARG D 1 10 ? -15.541 -15.355 52.941 1.00 30.80 10 ARG C O 1
ATOM 9772 N N . ASP D 1 11 ? -15.670 -17.407 51.973 1.00 31.32 11 ASP C N 1
ATOM 9773 C CA . ASP D 1 11 ? -15.517 -16.961 50.578 1.00 29.88 11 ASP C CA 1
ATOM 9774 C C . ASP D 1 11 ? -16.575 -15.964 50.211 1.00 31.75 11 ASP C C 1
ATOM 9775 O O . ASP D 1 11 ? -16.258 -14.926 49.608 1.00 30.67 11 ASP C O 1
ATOM 9780 N N . ALA D 1 12 ? -17.833 -16.280 50.560 1.00 31.31 12 ALA C N 1
ATOM 9781 C CA . ALA D 1 12 ? -18.993 -15.443 50.235 1.00 30.01 12 ALA C CA 1
ATOM 9782 C C . ALA D 1 12 ? -18.928 -14.054 50.870 1.00 30.67 12 ALA C C 1
ATOM 9783 O O . ALA D 1 12 ? -19.384 -13.077 50.291 1.00 30.31 12 ALA C O 1
ATOM 9785 N N . ARG D 1 13 ? -18.360 -13.975 52.073 1.00 32.34 13 ARG C N 1
ATOM 9786 C CA . ARG D 1 13 ? -18.231 -12.717 52.820 1.00 32.20 13 ARG C CA 1
ATOM 9787 C C . ARG D 1 13 ? -17.112 -11.794 52.269 1.00 29.53 13 ARG C C 1
ATOM 9788 O O . ARG D 1 13 ? -17.232 -10.583 52.382 1.00 32.47 13 ARG C O 1
ATOM 9790 N N . VAL D 1 14 ? -16.079 -12.354 51.628 1.00 28.88 14 VAL C N 1
ATOM 9791 C CA . VAL D 1 14 ? -14.876 -11.558 51.241 1.00 31.14 14 VAL C CA 1
ATOM 9792 C C . VAL D 1 14 ? -14.481 -11.514 49.739 1.00 30.20 14 VAL C C 1
ATOM 9793 O O . VAL D 1 14 ? -13.934 -10.518 49.269 1.00 34.05 14 VAL C O 1
ATOM 9797 N N . ILE D 1 15 ? -14.779 -12.563 48.993 1.00 30.58 15 ILE C N 1
ATOM 9798 C CA . ILE D 1 15 ? -14.407 -12.645 47.588 1.00 30.44 15 ILE C CA 1
ATOM 9799 C C . ILE D 1 15 ? -15.447 -11.977 46.706 1.00 32.82 15 ILE C C 1
ATOM 9800 O O . ILE D 1 15 ? -16.673 -12.142 46.898 1.00 29.84 15 ILE C O 1
ATOM 9805 N N . ALA D 1 16 ? -14.937 -11.244 45.717 1.00 32.21 16 ALA C N 1
ATOM 980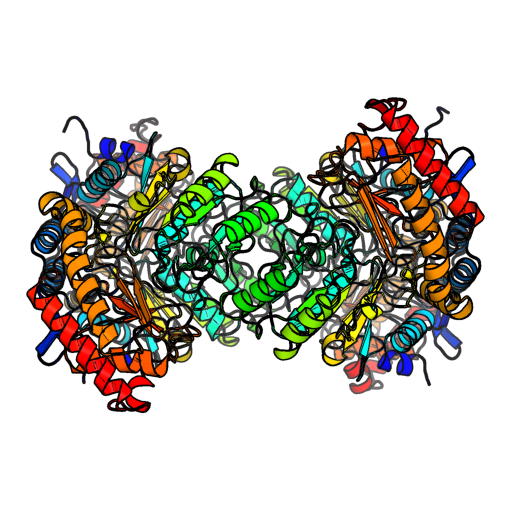6 C CA . ALA D 1 16 ? -15.764 -10.504 44.758 1.00 32.44 16 ALA C CA 1
ATOM 9807 C C . ALA D 1 16 ? -16.491 -11.432 43.750 1.00 31.34 16 ALA C C 1
ATOM 9808 O O . ALA D 1 16 ? -15.921 -12.405 43.242 1.00 31.87 16 ALA C O 1
ATOM 9810 N N . GLU D 1 17 ? -17.751 -11.135 43.478 1.00 30.09 17 GLU C N 1
ATOM 9811 C CA . GLU D 1 17 ? -18.524 -11.921 42.503 1.00 28.17 17 GLU C CA 1
ATOM 9812 C C . GLU D 1 17 ? -17.934 -11.793 41.083 1.00 25.94 17 GLU C C 1
ATOM 9813 O O . GLU D 1 17 ? -17.986 -12.710 40.287 1.00 25.90 17 GLU C O 1
ATOM 9819 N N . ILE D 1 18 ? -17.348 -10.661 40.763 1.00 27.44 18 ILE C N 1
ATOM 9820 C CA . ILE D 1 18 ? -16.734 -10.504 39.436 1.00 27.34 18 ILE C CA 1
ATOM 9821 C C . ILE D 1 18 ? -15.690 -11.586 39.150 1.00 26.75 18 ILE C C 1
ATOM 9822 O O . ILE D 1 18 ? -15.451 -11.902 37.990 1.00 29.41 18 ILE C O 1
ATOM 9827 N N . GLY D 1 19 ? -15.101 -12.185 40.175 1.00 28.25 19 GLY C N 1
ATOM 9828 C CA . GLY D 1 19 ? -14.068 -13.238 39.967 1.00 29.97 19 GLY C CA 1
ATOM 9829 C C . GLY D 1 19 ? -14.520 -14.686 40.128 1.00 32.20 19 GLY C C 1
ATOM 9830 O O . GLY D 1 19 ? -13.694 -15.624 40.109 1.00 31.58 19 GLY C O 1
ATOM 9831 N N . ARG D 1 20 ? -15.837 -14.867 40.256 1.00 32.89 20 ARG C N 1
ATOM 9832 C CA . ARG D 1 20 ? -16.467 -16.185 40.457 1.00 34.58 20 ARG C CA 1
ATOM 9833 C C . ARG D 1 20 ? -17.092 -16.786 39.174 1.00 32.25 20 ARG C C 1
ATOM 9834 O O . ARG D 1 20 ? -17.803 -16.083 38.448 1.00 31.16 20 ARG C O 1
ATOM 9842 N N . LEU D 1 21 ? -16.848 -18.086 38.963 1.00 33.31 21 LEU C N 1
ATOM 9843 C CA . LEU D 1 21 ? -17.581 -18.967 37.995 1.00 35.31 21 LEU C CA 1
ATOM 9844 C C . LEU D 1 21 ? -17.711 -20.360 38.642 1.00 33.22 21 LEU C C 1
ATOM 9845 O O . LEU D 1 21 ? -16.975 -21.290 38.347 1.00 35.09 21 LEU C O 1
ATOM 9850 N N . ARG D 1 22 ? -18.625 -20.451 39.586 1.00 36.76 22 ARG C N 1
ATOM 9851 C CA . ARG D 1 22 ? -18.716 -21.584 40.487 1.00 37.29 22 ARG C CA 1
ATOM 9852 C C . ARG D 1 22 ? -19.837 -22.511 40.033 1.00 36.19 22 ARG C C 1
ATOM 9853 O O . ARG D 1 22 ? -20.972 -22.061 39.843 1.00 35.59 22 ARG C O 1
ATOM 9861 N N . PHE D 1 23 ? -19.495 -23.786 39.875 1.00 35.39 23 PHE C N 1
ATOM 9862 C CA . PHE D 1 23 ? -20.407 -24.820 39.363 1.00 36.74 23 PHE C CA 1
ATOM 9863 C C . PHE D 1 23 ? -20.930 -25.785 40.444 1.00 38.35 23 PHE C C 1
ATOM 9864 O O . PHE D 1 23 ? -21.839 -26.564 40.182 1.00 33.36 23 PHE C O 1
ATOM 9872 N N . SER D 1 24 ? -20.344 -25.746 41.641 1.00 40.54 24 SER C N 1
ATOM 9873 C CA . SER D 1 24 ? -20.761 -26.600 42.773 1.00 38.34 24 SER C CA 1
ATOM 9874 C C . SER D 1 24 ? -20.270 -25.932 44.061 1.00 39.99 24 SER C C 1
ATOM 9875 O O . SER D 1 24 ? -19.519 -24.964 43.975 1.00 39.53 24 SER C O 1
ATOM 9878 N N . PRO D 1 25 ? -20.708 -26.431 45.247 1.00 40.00 25 PRO C N 1
ATOM 9879 C CA . PRO D 1 25 ? -20.163 -25.986 46.557 1.00 39.21 25 PRO C CA 1
ATOM 9880 C C . PRO D 1 25 ? -18.698 -26.366 46.874 1.00 35.26 25 PRO C C 1
ATOM 9881 O O . PRO D 1 25 ? -18.157 -25.916 47.883 1.00 35.98 25 PRO C O 1
ATOM 9885 N N . LEU D 1 26 ? -18.083 -27.203 46.060 1.00 32.56 26 LEU C N 1
ATOM 9886 C CA . LEU D 1 26 ? -16.719 -27.658 46.323 1.00 35.25 26 LEU C CA 1
ATOM 9887 C C . LEU D 1 26 ? -15.838 -26.479 46.772 1.00 34.48 26 LEU C C 1
ATOM 9888 O O . LEU D 1 26 ? -15.687 -25.499 46.022 1.00 35.35 26 LEU C O 1
ATOM 9893 N N . SER D 1 27 ? -15.330 -26.571 48.008 1.00 33.38 27 SER C N 1
ATOM 9894 C CA . SER D 1 27 ? -14.417 -25.609 48.616 1.00 31.53 27 SER C CA 1
ATOM 9895 C C . SER D 1 27 ? -13.217 -26.387 49.096 1.00 30.17 27 SER C C 1
ATOM 9896 O O . SER D 1 27 ? -13.383 -27.413 49.724 1.00 27.99 27 SER C O 1
ATOM 9899 N N . LEU D 1 28 ? -12.009 -25.919 48.800 1.00 29.40 28 LEU C N 1
ATOM 9900 C CA . LEU D 1 28 ? -10.818 -26.803 48.859 1.00 28.08 28 LEU C CA 1
ATOM 9901 C C . LEU D 1 28 ? -9.795 -26.481 49.943 1.00 27.13 28 LEU C C 1
ATOM 9902 O O . LEU D 1 28 ? -9.582 -25.312 50.280 1.00 28.14 28 LEU C O 1
ATOM 9907 N N . ILE D 1 29 ? -9.153 -27.526 50.456 1.00 27.35 29 ILE C N 1
ATOM 9908 C CA . ILE D 1 29 ? -8.084 -27.395 51.459 1.00 29.50 29 ILE C CA 1
ATOM 9909 C C . ILE D 1 29 ? -6.784 -28.085 51.025 1.00 28.96 29 ILE C C 1
ATOM 9910 O O . ILE D 1 29 ? -5.738 -27.837 51.584 1.00 27.24 29 ILE C O 1
ATOM 9915 N N . GLY D 1 30 ? -6.841 -28.908 50.003 1.00 27.40 30 GLY C N 1
ATOM 9916 C CA . GLY D 1 30 ? -5.645 -29.513 49.489 1.00 29.06 30 GLY C CA 1
ATOM 9917 C C . GLY D 1 30 ? -5.960 -30.276 48.236 1.00 29.40 30 GLY C C 1
ATOM 9918 O O . GLY D 1 30 ? -7.072 -30.195 47.705 1.00 27.07 30 GLY C O 1
ATOM 9919 N N . GLY D 1 31 ? -4.966 -31.013 47.755 1.00 30.20 31 GLY C N 1
ATOM 9920 C CA . GLY D 1 31 ? -5.140 -31.870 46.616 1.00 32.02 31 GLY C CA 1
ATOM 9921 C C . GLY D 1 31 ? -3.901 -32.698 46.446 1.00 34.67 31 GLY C C 1
ATOM 9922 O O . GLY D 1 31 ? -2.801 -32.197 46.681 1.00 38.11 31 GLY C O 1
ATOM 9923 N N . LYS D 1 32 ? -4.085 -33.953 46.027 1.00 35.58 32 LYS C N 1
ATOM 9924 C CA . LYS D 1 32 ? -2.998 -34.904 45.847 1.00 37.41 32 LYS C CA 1
ATOM 9925 C C . LYS D 1 32 ? -3.322 -35.849 44.689 1.00 33.50 32 LYS C C 1
ATOM 9926 O O . LYS D 1 32 ? -4.437 -36.376 44.610 1.00 29.73 32 LYS C O 1
ATOM 9932 N N . GLY D 1 33 ? -2.340 -36.065 43.810 1.00 29.94 33 GLY C N 1
ATOM 9933 C CA . GLY D 1 33 ? -2.538 -36.823 42.582 1.00 31.10 33 GLY C CA 1
ATOM 9934 C C . GLY D 1 33 ? -3.590 -36.162 41.693 1.00 32.36 33 GLY C C 1
ATOM 9935 O O . GLY D 1 33 ? -3.496 -34.977 41.400 1.00 31.29 33 GLY C O 1
ATOM 9936 N N . ASN D 1 34 ? -4.626 -36.911 41.320 1.00 28.96 34 ASN C N 1
ATOM 9937 C CA . ASN D 1 34 ? -5.690 -36.402 40.469 1.00 28.08 34 ASN C CA 1
ATOM 9938 C C . ASN D 1 34 ? -6.943 -36.134 41.250 1.00 29.27 34 ASN C C 1
ATOM 9939 O O . ASN D 1 34 ? -8.004 -36.007 40.649 1.00 30.68 34 ASN C O 1
ATOM 9944 N N . ARG D 1 35 ? -6.815 -36.011 42.576 1.00 29.35 35 ARG C N 1
ATOM 9945 C CA . ARG D 1 35 ? -7.941 -35.724 43.457 1.00 30.53 35 ARG C CA 1
ATOM 9946 C C . ARG D 1 35 ? -7.721 -34.416 44.232 1.00 31.73 35 ARG C C 1
ATOM 9947 O O . ARG D 1 35 ? -6.593 -34.002 44.485 1.00 30.88 35 ARG C O 1
ATOM 9955 N N . LEU D 1 36 ? -8.828 -33.787 44.588 1.00 29.26 36 LEU C N 1
ATOM 9956 C CA . LEU D 1 36 ? -8.872 -32.531 45.294 1.00 32.38 36 LEU C CA 1
ATOM 9957 C C . LEU D 1 36 ? -9.561 -32.795 46.615 1.00 35.54 36 LEU C C 1
ATOM 9958 O O . LEU D 1 36 ? -10.521 -33.582 46.669 1.00 33.98 36 LEU C O 1
ATOM 9963 N N . ILE D 1 37 ? -9.102 -32.099 47.657 1.00 36.12 37 ILE C N 1
ATOM 9964 C CA . ILE D 1 37 ? -9.575 -32.321 49.014 1.00 34.18 37 ILE C CA 1
ATOM 9965 C C . ILE D 1 37 ? -10.461 -31.182 49.450 1.00 32.87 37 ILE C C 1
ATOM 9966 O O . ILE D 1 37 ? -9.984 -30.059 49.621 1.00 32.56 37 ILE C O 1
ATOM 9971 N N . GLU D 1 38 ? -11.739 -31.494 49.632 1.00 28.31 38 GLU C N 1
ATOM 9972 C CA . GLU D 1 38 ? -12.738 -30.581 50.177 1.00 30.26 38 GLU C CA 1
ATOM 9973 C C . GLU D 1 38 ? -12.520 -30.356 51.669 1.00 31.51 38 GLU C C 1
ATOM 9974 O O . GLU D 1 38 ? -12.025 -31.246 52.341 1.00 35.22 38 GLU C O 1
ATOM 9980 N N . GLU D 1 39 ? -12.859 -29.164 52.162 1.00 34.10 39 GLU C N 1
ATOM 9981 C CA . GLU D 1 39 ? -12.869 -28.856 53.590 1.00 38.07 39 GLU C CA 1
ATOM 9982 C C . GLU D 1 39 ? -13.703 -29.947 54.296 1.00 41.12 39 GLU C C 1
ATOM 9983 O O . GLU D 1 39 ? -14.841 -30.215 53.908 1.00 41.51 39 GLU C O 1
ATOM 9989 N N . GLY D 1 40 ? -13.099 -30.592 55.290 1.00 41.68 40 GLY C N 1
ATOM 9990 C CA . GLY D 1 40 ? -13.683 -31.767 55.933 1.00 40.25 40 GLY C CA 1
ATOM 9991 C C . GLY D 1 40 ? -13.006 -33.073 55.574 1.00 39.06 40 GLY C C 1
ATOM 9992 O O . GLY D 1 40 ? -13.255 -34.075 56.227 1.00 41.77 40 GLY C O 1
ATOM 9993 N N . GLY D 1 41 ? -12.185 -33.085 54.521 1.00 36.23 41 GLY C N 1
ATOM 9994 C CA . GLY D 1 41 ? -11.317 -34.227 54.190 1.00 34.23 41 GLY C CA 1
ATOM 9995 C C . GLY D 1 41 ? -11.722 -35.069 52.980 1.00 35.21 41 GLY C C 1
ATOM 9996 O O . GLY D 1 41 ? -10.906 -35.811 52.424 1.00 34.13 41 GLY C O 1
ATOM 9997 N N . ARG D 1 42 ? -12.972 -34.965 52.549 1.00 36.49 42 ARG C N 1
ATOM 9998 C CA . ARG D 1 42 ? -13.449 -35.730 51.379 1.00 38.55 42 ARG C CA 1
ATOM 9999 C C . ARG D 1 42 ? -12.585 -35.564 50.100 1.00 36.33 42 ARG C C 1
ATOM 10000 O O . ARG D 1 42 ? -12.336 -34.433 49.665 1.00 34.31 42 ARG C O 1
ATOM 10008 N N . SER D 1 43 ? -12.149 -36.689 49.527 1.00 33.69 43 SER C N 1
ATOM 10009 C CA . SER D 1 43 ? -11.343 -36.749 48.301 1.00 35.55 43 SER C CA 1
ATOM 10010 C C . SER D 1 43 ? -12.189 -36.862 46.990 1.00 38.09 43 SER C C 1
ATOM 10011 O O . SER D 1 43 ? -12.896 -37.828 46.789 1.00 38.86 43 SER C O 1
ATOM 10014 N N . ILE D 1 44 ? -12.061 -35.876 46.103 1.00 40.91 44 ILE C N 1
ATOM 10015 C CA . ILE D 1 44 ? -12.900 -35.740 44.913 1.00 36.85 44 ILE C CA 1
ATOM 10016 C C . ILE D 1 44 ? -12.027 -35.908 43.701 1.00 35.98 44 ILE C C 1
ATOM 10017 O O . ILE D 1 44 ? -10.965 -35.288 43.585 1.00 34.23 44 ILE C O 1
ATOM 10022 N N . LEU D 1 45 ? -12.483 -36.739 42.775 1.00 34.64 45 LEU C N 1
ATOM 10023 C CA . LEU D 1 45 ? -11.752 -36.946 41.547 1.00 32.76 45 LEU C CA 1
ATOM 10024 C C . LEU D 1 45 ? -11.882 -35.692 40.669 1.00 31.01 45 LEU C C 1
ATOM 10025 O O . LEU D 1 45 ? -12.977 -35.179 40.482 1.00 29.00 45 LEU C O 1
ATOM 10030 N N . ASP D 1 46 ? -10.761 -35.195 40.162 1.00 29.98 46 ASP C N 1
ATOM 10031 C CA . ASP D 1 46 ? -10.793 -33.934 39.396 1.00 32.26 46 ASP C CA 1
ATOM 10032 C C . ASP D 1 46 ? -10.779 -34.176 37.901 1.00 29.74 46 ASP C C 1
ATOM 10033 O O . ASP D 1 46 ? -9.739 -34.500 37.305 1.00 29.74 46 ASP C O 1
ATOM 10038 N N . LEU D 1 47 ? -11.956 -34.004 37.319 1.00 28.91 47 LEU C N 1
ATOM 10039 C CA . LEU D 1 47 ? -12.116 -34.125 35.892 1.00 32.34 47 LEU C CA 1
ATOM 10040 C C . LEU D 1 47 ? -12.046 -32.741 35.230 1.00 30.68 47 LEU C C 1
ATOM 10041 O O . LEU D 1 47 ? -12.075 -32.650 33.992 1.00 32.48 47 LEU C O 1
ATOM 10046 N N . SER D 1 48 ? -11.928 -31.691 36.058 1.00 30.06 48 SER C N 1
ATOM 10047 C CA . SER D 1 48 ? -11.842 -30.297 35.583 1.00 31.12 48 SER C CA 1
ATOM 10048 C C . SER D 1 48 ? -10.406 -29.875 35.294 1.00 31.46 48 SER C C 1
ATOM 10049 O O . SER D 1 48 ? -10.169 -29.115 34.380 1.00 31.75 48 SER C O 1
ATOM 10052 N N . GLY D 1 49 ? -9.439 -30.379 36.056 1.00 30.66 49 GLY C N 1
ATOM 10053 C CA . GLY D 1 49 ? -8.032 -29.983 35.867 1.00 28.89 49 GLY C CA 1
ATOM 10054 C C . GLY D 1 49 ? -7.855 -28.522 36.241 1.00 26.99 49 GLY C C 1
ATOM 10055 O O . GLY D 1 49 ? -6.887 -27.879 35.804 1.00 27.16 49 GLY C O 1
ATOM 10056 N N . SER D 1 50 ? -8.787 -28.023 37.065 1.00 25.19 50 SER C N 1
ATOM 10057 C CA . SER D 1 50 ? -8.971 -26.596 37.374 1.00 28.22 50 SER C CA 1
ATOM 10058 C C . SER D 1 50 ? -9.137 -25.710 36.116 1.00 29.81 50 SER C C 1
ATOM 10059 O O . SER D 1 50 ? -8.685 -24.546 36.090 1.00 28.93 50 SER C O 1
ATOM 10062 N N . ALA D 1 51 ? -9.784 -26.307 35.101 1.00 28.94 51 ALA C N 1
ATOM 10063 C CA . ALA D 1 51 ? -9.993 -25.783 33.753 1.00 28.15 51 ALA C CA 1
ATOM 10064 C C . ALA D 1 51 ? -8.799 -25.976 32.796 1.00 31.01 51 ALA C C 1
ATOM 10065 O O . ALA D 1 51 ? -8.831 -25.500 31.645 1.00 31.97 51 ALA C O 1
ATOM 10067 N N . GLY D 1 52 ? -7.744 -26.645 33.245 1.00 28.82 52 GLY C N 1
ATOM 10068 C CA . GLY D 1 52 ? -6.595 -26.861 32.373 1.00 27.58 52 GLY C CA 1
ATOM 10069 C C . GLY D 1 52 ? -5.223 -26.656 32.986 1.00 28.11 52 GLY C C 1
ATOM 10070 O O . GLY D 1 52 ? -4.286 -27.348 32.582 1.00 31.13 52 GLY C O 1
ATOM 10071 N N . PRO D 1 53 ? -5.070 -25.676 33.908 1.00 26.53 53 PRO C N 1
ATOM 10072 C CA . PRO D 1 53 ? -3.786 -25.431 34.563 1.00 26.79 53 PRO C CA 1
ATOM 10073 C C . PRO D 1 53 ? -3.145 -26.677 35.201 1.00 27.26 53 PRO C C 1
ATOM 10074 O O . PRO D 1 53 ? -1.942 -26.905 35.037 1.00 25.11 53 PRO C O 1
ATOM 10078 N N . ALA D 1 54 ? -3.963 -27.510 35.858 1.00 27.52 54 ALA C N 1
ATOM 10079 C CA . ALA D 1 54 ? -3.451 -28.739 36.556 1.00 28.02 54 ALA C CA 1
ATOM 10080 C C . ALA D 1 54 ? -3.142 -29.928 35.627 1.00 28.26 54 ALA C C 1
ATOM 10081 O O . ALA D 1 54 ? -3.621 -31.060 35.819 1.00 28.03 54 ALA C O 1
ATOM 10083 N N . ALA D 1 55 ? -2.254 -29.671 34.669 1.00 28.19 55 ALA C N 1
ATOM 10084 C CA . ALA D 1 55 ? -1.835 -30.657 33.683 1.00 28.31 55 ALA C CA 1
ATOM 10085 C C . ALA D 1 55 ? -1.316 -31.961 34.266 1.00 28.36 55 ALA C C 1
ATOM 10086 O O . ALA D 1 55 ? -1.536 -33.045 33.684 1.00 28.27 55 ALA C O 1
ATOM 10088 N N . LEU D 1 56 ? -0.555 -31.859 35.359 1.00 26.86 56 LEU C N 1
ATOM 10089 C CA . LEU D 1 56 ? 0.042 -33.036 35.977 1.00 25.41 56 LEU C CA 1
ATOM 10090 C C . LEU D 1 56 ? -0.604 -33.360 37.308 1.00 25.94 56 LEU C C 1
ATOM 10091 O O . LEU D 1 56 ? -0.009 -34.024 38.136 1.00 29.22 56 LEU C O 1
ATOM 10096 N N . GLY D 1 57 ? -1.821 -32.906 37.526 1.00 26.26 57 GLY C N 1
ATOM 10097 C CA . GLY D 1 57 ? -2.440 -33.079 38.822 1.00 27.33 57 GLY C CA 1
ATOM 10098 C C . GLY D 1 57 ? -1.926 -32.146 39.919 1.00 29.66 57 GLY C C 1
ATOM 10099 O O . GLY D 1 57 ? -1.371 -31.049 39.653 1.00 24.61 57 GLY C O 1
ATOM 10100 N N . TYR D 1 58 ? -2.132 -32.594 41.158 1.00 27.57 58 TYR C N 1
ATOM 10101 C CA . TYR D 1 58 ? -1.828 -31.825 42.340 1.00 30.40 58 TYR C CA 1
ATOM 10102 C C . TYR D 1 58 ? -0.695 -32.487 43.109 1.00 30.11 58 TYR C C 1
ATOM 10103 O O . TYR D 1 58 ? -0.655 -33.692 43.245 1.00 32.52 58 TYR C O 1
ATOM 10112 N N . GLY D 1 59 ? 0.256 -31.691 43.576 1.00 30.82 59 GLY C N 1
ATOM 10113 C CA . GLY D 1 59 ? 1.422 -32.213 44.293 1.00 27.39 59 GLY C CA 1
ATOM 10114 C C . GLY D 1 59 ? 2.304 -33.112 43.473 1.00 27.15 59 GLY C C 1
ATOM 10115 O O . GLY D 1 59 ? 2.930 -34.029 44.005 1.00 27.29 59 GLY C O 1
ATOM 10116 N N . HIS D 1 60 ? 2.324 -32.911 42.158 1.00 26.34 60 HIS C N 1
ATOM 10117 C CA . HIS D 1 60 ? 3.161 -33.732 41.306 1.00 27.04 60 HIS C CA 1
ATOM 10118 C C . HIS D 1 60 ? 4.649 -33.487 41.638 1.00 27.95 60 HIS C C 1
ATOM 10119 O O . HIS D 1 60 ? 5.073 -32.353 41.759 1.00 29.12 60 HIS C O 1
ATOM 10126 N N . PRO D 1 61 ? 5.415 -34.556 41.835 1.00 31.06 61 PRO C N 1
ATOM 10127 C CA . PRO D 1 61 ? 6.802 -34.440 42.259 1.00 31.52 61 PRO C CA 1
ATOM 10128 C C . PRO D 1 61 ? 7.685 -33.573 41.398 1.00 30.86 61 PRO C C 1
ATOM 10129 O O . PRO D 1 61 ? 8.558 -32.888 41.946 1.00 29.80 61 PRO C O 1
ATOM 10133 N N . ALA D 1 62 ? 7.548 -33.660 40.078 1.00 27.95 62 ALA C N 1
ATOM 10134 C CA . ALA D 1 62 ? 8.408 -32.855 39.206 1.00 29.35 62 ALA C CA 1
ATOM 10135 C C . ALA D 1 62 ? 8.179 -31.335 39.442 1.00 27.75 62 ALA C C 1
ATOM 10136 O O . ALA D 1 62 ? 9.139 -30.563 39.471 1.00 23.55 62 ALA C O 1
ATOM 10138 N N . ILE D 1 63 ? 6.920 -30.943 39.648 1.00 25.35 63 ILE C N 1
ATOM 10139 C CA . ILE D 1 63 ? 6.523 -29.533 39.869 1.00 27.48 63 ILE C CA 1
ATOM 10140 C C . ILE D 1 63 ? 6.889 -29.042 41.286 1.00 28.68 63 ILE C C 1
ATOM 10141 O O . ILE D 1 63 ? 7.412 -27.925 41.451 1.00 24.94 63 ILE C O 1
ATOM 10146 N N . VAL D 1 64 ? 6.621 -29.892 42.295 1.00 28.79 64 VAL C N 1
ATOM 10147 C CA . VAL D 1 64 ? 7.071 -29.649 43.672 1.00 26.49 64 VAL C CA 1
ATOM 10148 C C . VAL D 1 64 ? 8.585 -29.395 43.660 1.00 28.27 64 VAL C C 1
ATOM 10149 O O . VAL D 1 64 ? 9.040 -28.363 44.178 1.00 26.03 64 VAL C O 1
ATOM 10153 N N . GLU D 1 65 ? 9.360 -30.313 43.084 1.00 27.34 65 GLU C N 1
ATOM 10154 C CA . GLU D 1 65 ? 10.808 -30.142 43.091 1.00 27.23 65 GLU C CA 1
ATOM 10155 C C . GLU D 1 65 ? 11.176 -28.796 42.515 1.00 26.99 65 GLU C C 1
ATOM 10156 O O . GLU D 1 65 ? 11.862 -28.029 43.149 1.00 31.20 65 GLU C O 1
ATOM 10158 N N . ALA D 1 66 ? 10.703 -28.500 41.312 1.00 27.78 66 ALA C N 1
ATOM 10159 C CA . ALA D 1 66 ? 11.092 -27.273 40.606 1.00 28.59 66 ALA C CA 1
ATOM 10160 C C . ALA D 1 66 ? 10.684 -25.969 41.329 1.00 27.31 66 ALA C C 1
ATOM 10161 O O . ALA D 1 66 ? 11.458 -25.043 41.402 1.00 26.12 66 ALA C O 1
ATOM 10163 N N . VAL D 1 67 ? 9.486 -25.918 41.896 1.00 25.60 67 VAL C N 1
ATOM 10164 C CA . VAL D 1 67 ? 9.032 -24.774 42.643 1.00 23.86 67 VAL C CA 1
ATOM 10165 C C . VAL D 1 67 ? 9.790 -24.620 43.955 1.00 25.51 67 VAL C C 1
ATOM 10166 O O . VAL D 1 67 ? 10.135 -23.498 44.368 1.00 24.95 67 VAL C O 1
ATOM 10170 N N . GLU D 1 68 ? 10.077 -25.737 44.624 1.00 28.57 68 GLU C N 1
ATOM 10171 C CA . GLU D 1 68 ? 10.837 -25.686 45.890 1.00 28.61 68 GLU C CA 1
ATOM 10172 C C . GLU D 1 68 ? 12.243 -25.113 45.639 1.00 27.11 68 GLU C C 1
ATOM 10173 O O . GLU D 1 68 ? 12.662 -24.194 46.335 1.00 29.00 68 GLU C O 1
ATOM 10179 N N . LYS D 1 69 ? 12.957 -25.661 44.671 1.00 27.34 69 LYS C N 1
ATOM 10180 C CA . LYS D 1 69 ? 14.325 -25.206 44.365 1.00 29.06 69 LYS C CA 1
ATOM 10181 C C . LYS D 1 69 ? 14.360 -23.722 44.043 1.00 30.19 69 LYS C C 1
ATOM 10182 O O . LYS D 1 69 ? 15.224 -22.973 44.510 1.00 30.29 69 LYS C O 1
ATOM 10188 N N . SER D 1 70 ? 13.394 -23.298 43.243 1.00 28.81 70 SER C N 1
ATOM 10189 C CA . SER D 1 70 ? 13.356 -21.951 42.758 1.00 30.61 70 SER C CA 1
ATOM 10190 C C . SER D 1 70 ? 12.944 -20.947 43.858 1.00 29.07 70 SER C C 1
ATOM 10191 O O . SER D 1 70 ? 13.575 -19.898 44.012 1.00 30.48 70 SER C O 1
ATOM 10194 N N . VAL D 1 71 ? 11.940 -21.270 44.671 1.00 26.72 71 VAL C N 1
ATOM 10195 C CA . VAL D 1 71 ? 11.560 -20.377 45.742 1.00 24.61 71 VAL C CA 1
ATOM 10196 C C . VAL D 1 71 ? 12.623 -20.334 46.868 1.00 24.60 71 VAL C C 1
ATOM 10197 O O . VAL D 1 71 ? 12.792 -19.313 47.520 1.00 21.35 71 VAL C O 1
ATOM 10201 N N . ARG D 1 72 ? 13.382 -21.412 47.068 1.00 24.39 72 ARG C N 1
ATOM 10202 C CA . ARG D 1 72 ? 14.457 -21.392 48.106 1.00 24.75 72 ARG C CA 1
ATOM 10203 C C . ARG D 1 72 ? 15.701 -20.678 47.667 1.00 25.13 72 ARG C C 1
ATOM 10204 O O . ARG D 1 72 ? 16.428 -20.137 48.503 1.00 27.64 72 ARG C O 1
ATOM 10212 N N . ASP D 1 73 ? 15.975 -20.726 46.370 1.00 24.66 73 ASP C N 1
ATOM 10213 C CA . ASP D 1 73 ? 17.139 -20.035 45.749 1.00 23.37 73 ASP C CA 1
ATOM 10214 C C . ASP D 1 73 ? 16.623 -19.267 44.499 1.00 22.89 73 ASP C C 1
ATOM 10215 O O . ASP D 1 73 ? 16.623 -19.789 43.385 1.00 22.43 73 ASP C O 1
ATOM 10220 N N . MET D 1 74 ? 16.116 -18.055 44.725 1.00 22.14 74 MET C N 1
ATOM 10221 C CA . MET D 1 74 ? 15.320 -17.325 43.750 1.00 23.36 74 MET C CA 1
ATOM 10222 C C . MET D 1 74 ? 16.173 -16.355 42.966 1.00 23.28 74 MET C C 1
ATOM 10223 O O . MET D 1 74 ? 16.676 -15.400 43.528 1.00 22.54 74 MET C O 1
ATOM 10228 N N . ALA D 1 75 ? 16.294 -16.609 41.668 1.00 23.23 75 ALA C N 1
ATOM 10229 C CA . ALA D 1 75 ? 17.097 -15.799 40.760 1.00 24.08 75 ALA C CA 1
ATOM 10230 C C . ALA D 1 75 ? 16.319 -14.515 40.346 1.00 22.79 75 ALA C C 1
ATOM 10231 O O . ALA D 1 75 ? 15.937 -14.325 39.200 1.00 23.54 75 ALA C O 1
ATOM 10233 N N . GLY D 1 76 ? 16.088 -13.637 41.308 1.00 21.53 76 GLY C N 1
ATOM 10234 C CA . GLY D 1 76 ? 15.309 -12.428 41.073 1.00 21.91 76 GLY C CA 1
ATOM 10235 C C . GLY D 1 76 ? 13.836 -12.771 40.910 1.00 22.20 76 GLY C C 1
ATOM 10236 O O . GLY D 1 76 ? 13.477 -13.948 41.036 1.00 21.78 76 GLY C O 1
ATOM 10237 N N . ALA D 1 77 ? 13.016 -11.750 40.601 1.00 20.36 77 ALA C N 1
ATOM 10238 C CA . ALA D 1 77 ? 11.550 -11.879 40.423 1.00 20.98 77 ALA C CA 1
ATOM 10239 C C . ALA D 1 77 ? 10.955 -11.016 39.298 1.00 22.49 77 ALA C C 1
ATOM 10240 O O . ALA D 1 77 ? 9.745 -10.620 39.351 1.00 24.06 77 ALA C O 1
ATOM 10242 N N . SER D 1 78 ? 11.780 -10.759 38.288 1.00 21.28 78 SER C N 1
ATOM 10243 C CA . SER D 1 78 ? 11.425 -9.937 37.145 1.00 21.61 78 SER C CA 1
ATOM 10244 C C . SER D 1 78 ? 12.358 -10.222 35.932 1.00 22.76 78 SER C C 1
ATOM 10245 O O . SER D 1 78 ? 13.559 -9.867 35.941 1.00 26.75 78 SER C O 1
ATOM 10248 N N . LEU D 1 79 ? 11.832 -10.874 34.909 1.00 21.52 79 LEU C N 1
ATOM 10249 C CA . LEU D 1 79 ? 12.616 -11.064 33.672 1.00 21.96 79 LEU C CA 1
ATOM 10250 C C . LEU D 1 79 ? 12.825 -9.724 32.900 1.00 22.16 79 LEU C C 1
ATOM 10251 O O . LEU D 1 79 ? 13.822 -9.549 32.174 1.00 18.75 79 LEU C O 1
ATOM 10256 N N . LEU D 1 80 ? 11.897 -8.771 33.040 1.00 22.53 80 LEU C N 1
ATOM 10257 C CA . LEU D 1 80 ? 12.121 -7.479 32.364 1.00 24.65 80 LEU C CA 1
ATOM 10258 C C . LEU D 1 80 ? 13.411 -6.823 32.875 1.00 24.60 80 LEU C C 1
ATOM 10259 O O . LEU D 1 80 ? 14.164 -6.277 32.072 1.00 23.37 80 LEU C O 1
ATOM 10264 N N . LEU D 1 81 ? 13.688 -6.946 34.182 1.00 23.37 81 LEU C N 1
ATOM 10265 C CA . LEU D 1 81 ? 14.942 -6.392 34.751 1.00 23.70 81 LEU C CA 1
ATOM 10266 C C . LEU D 1 81 ? 16.132 -7.295 34.622 1.00 22.88 81 LEU C C 1
ATOM 10267 O O . LEU D 1 81 ? 17.253 -6.821 34.424 1.00 23.22 81 LEU C O 1
ATOM 10272 N N . TYR D 1 82 ? 15.920 -8.589 34.801 1.00 22.26 82 TYR C N 1
ATOM 10273 C CA . TYR D 1 82 ? 17.034 -9.517 34.901 1.00 24.39 82 TYR C CA 1
ATOM 10274 C C . TYR D 1 82 ? 16.688 -10.863 34.240 1.00 22.92 82 TYR C C 1
ATOM 10275 O O . TYR D 1 82 ? 15.746 -11.543 34.682 1.00 25.28 82 TYR C O 1
ATOM 10284 N N . PRO D 1 83 ? 17.463 -11.244 33.224 1.00 19.85 83 PRO C N 1
ATOM 10285 C CA . PRO D 1 83 ? 17.497 -12.637 32.784 1.00 21.90 83 PRO C CA 1
ATOM 10286 C C . PRO D 1 83 ? 17.693 -13.584 33.965 1.00 22.59 83 PRO C C 1
ATOM 10287 O O . PRO D 1 83 ? 18.507 -13.308 34.882 1.00 22.60 83 PRO C O 1
ATOM 10291 N N . ASN D 1 84 ? 16.962 -14.685 33.953 1.00 21.74 84 ASN C N 1
ATOM 10292 C CA . ASN D 1 84 ? 17.222 -15.746 34.890 1.00 21.49 84 ASN C CA 1
ATOM 10293 C C . ASN D 1 84 ? 17.231 -17.085 34.149 1.00 22.16 84 ASN C C 1
ATOM 10294 O O . ASN D 1 84 ? 16.662 -17.206 33.079 1.00 20.23 84 ASN C O 1
ATOM 10299 N N . GLU D 1 85 ? 17.939 -18.062 34.700 1.00 23.69 85 GLU C N 1
ATOM 10300 C CA . GLU D 1 85 ? 18.180 -19.346 34.036 1.00 24.71 85 GLU C CA 1
ATOM 10301 C C . GLU D 1 85 ? 16.888 -20.147 33.743 1.00 24.64 85 GLU C C 1
ATOM 10302 O O . GLU D 1 85 ? 16.764 -20.763 32.709 1.00 24.23 85 GLU C O 1
ATOM 10308 N N . ALA D 1 86 ? 15.953 -20.142 34.680 1.00 21.75 86 ALA C N 1
ATOM 10309 C CA . ALA D 1 86 ? 14.683 -20.830 34.517 1.00 21.79 86 ALA C CA 1
ATOM 10310 C C . ALA D 1 86 ? 13.952 -20.270 33.285 1.00 20.57 86 ALA C C 1
ATOM 10311 O O . ALA D 1 86 ? 13.641 -21.017 32.377 1.00 23.14 86 ALA C O 1
ATOM 10313 N N . ALA D 1 87 ? 13.737 -18.956 33.224 1.00 20.16 87 ALA C N 1
ATOM 10314 C CA . ALA D 1 87 ? 12.982 -18.336 32.115 1.00 19.82 87 ALA C CA 1
ATOM 10315 C C . ALA D 1 87 ? 13.672 -18.500 30.766 1.00 20.54 87 ALA C C 1
ATOM 10316 O O . ALA D 1 87 ? 13.051 -18.883 29.766 1.00 19.50 87 ALA C O 1
ATOM 10318 N N . VAL D 1 88 ? 14.988 -18.240 30.719 1.00 19.89 88 VAL C N 1
ATOM 10319 C CA . VAL D 1 88 ? 15.715 -18.417 29.482 1.00 20.68 88 VAL C CA 1
ATOM 10320 C C . VAL D 1 88 ? 15.698 -19.887 28.999 1.00 21.12 88 VAL C C 1
ATOM 10321 O O . VAL D 1 88 ? 15.553 -20.151 27.791 1.00 19.79 88 VAL C O 1
ATOM 10325 N N . SER D 1 89 ? 15.825 -20.836 29.932 1.00 21.59 89 SER C N 1
ATOM 10326 C CA . SER D 1 89 ? 15.785 -22.274 29.566 1.00 22.97 89 SER C CA 1
ATOM 10327 C C . SER D 1 89 ? 14.388 -22.692 29.102 1.00 22.88 89 SER C C 1
ATOM 10328 O O . SER D 1 89 ? 14.251 -23.465 28.186 1.00 21.81 89 SER C O 1
ATOM 10331 N N . LEU D 1 90 ? 13.340 -22.134 29.710 1.00 23.52 90 LEU C N 1
ATOM 10332 C CA . LEU D 1 90 ? 11.996 -22.447 29.263 1.00 22.23 90 LEU C CA 1
ATOM 10333 C C . LEU D 1 90 ? 11.782 -21.957 27.860 1.00 22.95 90 LEU C C 1
ATOM 10334 O O . LEU D 1 90 ? 11.164 -22.654 27.048 1.00 23.85 90 LEU C O 1
ATOM 10339 N N . ALA D 1 91 ? 12.259 -20.744 27.570 1.00 23.57 91 ALA C N 1
ATOM 10340 C CA . ALA D 1 91 ? 12.066 -20.159 26.274 1.00 24.31 91 ALA C CA 1
ATOM 10341 C C . ALA D 1 91 ? 12.796 -21.033 25.252 1.00 25.25 91 ALA C C 1
ATOM 10342 O O . ALA D 1 91 ? 12.249 -21.337 24.191 1.00 26.36 91 ALA C O 1
ATOM 10344 N N . GLU D 1 92 ? 14.027 -21.438 25.564 1.00 25.14 92 GLU C N 1
ATOM 10345 C CA . GLU D 1 92 ? 14.738 -22.441 24.749 1.00 25.91 92 GLU C CA 1
ATOM 10346 C C . GLU D 1 92 ? 13.921 -23.727 24.523 1.00 25.79 92 GLU C C 1
ATOM 10347 O O . GLU D 1 92 ? 13.832 -24.214 23.389 1.00 25.98 92 GLU C O 1
ATOM 10353 N N . ASP D 1 93 ? 13.325 -24.262 25.593 1.00 27.36 93 ASP C N 1
ATOM 10354 C CA . ASP D 1 93 ? 12.490 -25.456 25.513 1.00 27.57 93 ASP C CA 1
ATOM 10355 C C . ASP D 1 93 ? 11.322 -25.241 24.556 1.00 30.36 93 ASP C C 1
ATOM 10356 O O . ASP D 1 93 ? 10.993 -26.125 23.732 1.00 31.11 93 ASP C O 1
ATOM 10361 N N . LEU D 1 94 ? 10.662 -24.093 24.694 1.00 30.11 94 LEU C N 1
ATOM 10362 C CA . LEU D 1 94 ? 9.464 -23.784 23.899 1.00 27.93 94 LEU C CA 1
ATOM 10363 C C . LEU D 1 94 ? 9.806 -23.630 22.421 1.00 27.52 94 LEU C C 1
ATOM 10364 O O . LEU D 1 94 ? 9.081 -24.146 21.572 1.00 25.21 94 LEU C O 1
ATOM 10369 N N . LEU D 1 95 ? 10.923 -22.967 22.110 1.00 26.48 95 LEU C N 1
ATOM 10370 C CA . LEU D 1 95 ? 11.410 -22.936 20.737 1.00 28.10 95 LEU C CA 1
ATOM 10371 C C . LEU D 1 95 ? 11.746 -24.324 20.208 1.00 29.59 95 LEU C C 1
ATOM 10372 O O . LEU D 1 95 ? 11.512 -24.606 19.055 1.00 29.99 95 LEU C O 1
ATOM 10377 N N . ARG D 1 96 ? 12.306 -25.187 21.034 1.00 31.25 96 ARG C N 1
ATOM 10378 C CA . ARG D 1 96 ? 12.682 -26.523 20.580 1.00 31.47 96 ARG C CA 1
ATOM 10379 C C . ARG D 1 96 ? 11.453 -27.369 20.217 1.00 29.96 96 ARG C C 1
ATOM 10380 O O . ARG D 1 96 ? 11.474 -28.059 19.229 1.00 29.38 96 ARG C O 1
ATOM 10388 N N . ILE D 1 97 ? 10.395 -27.320 21.020 1.00 29.57 97 ILE C N 1
ATOM 10389 C CA . ILE D 1 97 ? 9.218 -28.170 20.805 1.00 32.38 97 ILE C CA 1
ATOM 10390 C C . ILE D 1 97 ? 8.113 -27.567 19.918 1.00 35.55 97 ILE C C 1
ATOM 10391 O O . ILE D 1 97 ? 7.071 -28.198 19.673 1.00 33.80 97 ILE C O 1
ATOM 10396 N N . THR D 1 98 ? 8.306 -26.327 19.494 1.00 34.63 98 THR C N 1
ATOM 10397 C CA . THR D 1 98 ? 7.360 -25.697 18.620 1.00 37.73 98 THR C CA 1
ATOM 10398 C C . THR D 1 98 ? 8.006 -25.559 17.242 1.00 39.69 98 THR C C 1
ATOM 10399 O O . THR D 1 98 ? 9.011 -24.888 17.076 1.00 38.30 98 THR C O 1
ATOM 10403 N N . PRO D 1 99 ? 7.427 -26.233 16.245 1.00 44.56 99 PRO C N 1
ATOM 10404 C CA . PRO D 1 99 ? 8.017 -26.140 14.928 1.00 43.56 99 PRO C CA 1
ATOM 10405 C C . PRO D 1 99 ? 7.806 -24.747 14.371 1.00 42.29 99 PRO C C 1
ATOM 10406 O O . PRO D 1 99 ? 6.833 -24.081 14.708 1.00 43.27 99 PRO C O 1
ATOM 10410 N N . GLY D 1 100 ? 8.723 -24.316 13.523 1.00 42.08 100 GLY C N 1
ATOM 10411 C CA . GLY D 1 100 ? 8.633 -23.017 12.896 1.00 42.05 100 GLY C CA 1
ATOM 10412 C C . GLY D 1 100 ? 9.989 -22.731 12.312 1.00 41.14 100 GLY C C 1
ATOM 10413 O O . GLY D 1 100 ? 10.947 -23.389 12.655 1.00 45.64 100 GLY C O 1
ATOM 10414 N N . ASN D 1 101 ? 10.052 -21.764 11.408 1.00 44.93 101 ASN C N 1
ATOM 10415 C CA . ASN D 1 101 ? 11.347 -21.458 10.753 1.00 46.30 101 ASN C CA 1
ATOM 10416 C C . ASN D 1 101 ? 11.730 -19.992 10.947 1.00 42.00 101 ASN C C 1
ATOM 10417 O O . ASN D 1 101 ? 10.870 -19.171 11.133 1.00 40.94 101 ASN C O 1
ATOM 10422 N N . GLY D 1 102 ? 13.017 -19.721 10.843 1.00 37.14 102 GLY C N 1
ATOM 10423 C CA . GLY D 1 102 ? 13.552 -18.377 10.974 1.00 36.69 102 GLY C CA 1
ATOM 10424 C C . GLY D 1 102 ? 13.834 -18.022 12.418 1.00 34.59 102 GLY C C 1
ATOM 10425 O O . GLY D 1 102 ? 13.769 -18.873 13.283 1.00 36.24 102 GLY C O 1
ATOM 10426 N N . GLU D 1 103 ? 14.159 -16.760 12.659 1.00 35.35 103 GLU C N 1
ATOM 10427 C CA . GLU D 1 103 ? 14.419 -16.251 13.992 1.00 34.49 103 GLU C CA 1
ATOM 10428 C C . GLU D 1 103 ? 13.091 -16.064 14.696 1.00 29.14 103 GLU C C 1
ATOM 10429 O O . GLU D 1 103 ? 12.172 -15.518 14.132 1.00 29.35 103 GLU C O 1
ATOM 10435 N N . ARG D 1 104 ? 12.991 -16.557 15.914 1.00 27.39 104 ARG C N 1
ATOM 10436 C CA . ARG D 1 104 ? 11.765 -16.435 16.722 1.00 26.33 104 ARG C CA 1
ATOM 10437 C C . ARG D 1 104 ? 12.187 -16.060 18.132 1.00 25.15 104 ARG C C 1
ATOM 10438 O O . ARG D 1 104 ? 13.338 -16.231 18.492 1.00 21.96 104 ARG C O 1
ATOM 10446 N N . ARG D 1 105 ? 11.270 -15.490 18.901 1.00 23.40 105 ARG C N 1
ATOM 10447 C CA . ARG D 1 105 ? 11.537 -15.124 20.271 1.00 22.98 105 ARG C CA 1
ATOM 10448 C C . ARG D 1 105 ? 10.294 -15.405 21.083 1.00 22.31 105 ARG C C 1
ATOM 10449 O O . ARG D 1 105 ? 9.198 -15.593 20.515 1.00 22.39 105 ARG C O 1
ATOM 10457 N N . VAL D 1 106 ? 10.480 -15.392 22.408 1.00 22.12 106 VAL C N 1
ATOM 10458 C CA . VAL D 1 106 ? 9.453 -15.741 23.348 1.00 21.94 106 VAL C CA 1
ATOM 10459 C C . VAL D 1 106 ? 9.251 -14.597 24.325 1.00 22.38 106 VAL C C 1
ATOM 10460 O O . VAL D 1 106 ? 10.192 -14.001 24.820 1.00 21.99 106 VAL C O 1
ATOM 10464 N N . TRP D 1 107 ? 7.992 -14.325 24.621 1.00 21.35 107 TRP C N 1
ATOM 10465 C CA . TRP D 1 107 ? 7.626 -13.386 25.650 1.00 22.39 107 TRP C CA 1
ATOM 10466 C C . TRP D 1 107 ? 6.842 -14.198 26.615 1.00 23.78 107 TRP C C 1
ATOM 10467 O O . TRP D 1 107 ? 6.102 -15.104 26.183 1.00 23.26 107 TRP C O 1
ATOM 10478 N N . PHE D 1 108 ? 6.972 -13.876 27.906 1.00 23.39 108 PHE C N 1
ATOM 10479 C CA . PHE D 1 108 ? 6.201 -14.526 28.945 1.00 20.92 108 PHE C CA 1
ATOM 10480 C C . PHE D 1 108 ? 5.215 -13.616 29.623 1.00 19.65 108 PHE C C 1
ATOM 10481 O O . PHE D 1 108 ? 5.449 -12.416 29.781 1.00 21.55 108 PHE C O 1
ATOM 10489 N N . GLY D 1 109 ? 4.124 -14.200 30.087 1.00 18.29 109 GLY C N 1
ATOM 10490 C CA . GLY D 1 109 ? 3.211 -13.527 30.953 1.00 17.23 109 GLY C CA 1
ATOM 10491 C C . GLY D 1 109 ? 2.638 -14.424 32.019 1.00 18.44 109 GLY C C 1
ATOM 10492 O O . GLY D 1 109 ? 3.191 -15.466 32.306 1.00 18.47 109 GLY C O 1
ATOM 10493 N N . HIS D 1 110 ? 1.489 -14.048 32.570 1.00 19.12 110 HIS C N 1
ATOM 10494 C CA . HIS D 1 110 ? 0.877 -14.779 33.654 1.00 20.55 110 HIS C CA 1
ATOM 10495 C C . HIS D 1 110 ? -0.390 -15.535 33.232 1.00 22.34 110 HIS C C 1
ATOM 10496 O O . HIS D 1 110 ? -0.812 -16.446 33.958 1.00 24.39 110 HIS C O 1
ATOM 10503 N N . SER D 1 111 ? -1.028 -15.158 32.132 1.00 20.09 111 SER C N 1
ATOM 10504 C CA . SER D 1 111 ? -2.298 -15.768 31.774 1.00 23.32 111 SER C CA 1
ATOM 10505 C C . SER D 1 111 ? -2.535 -15.780 30.264 1.00 26.43 111 SER C C 1
ATOM 10506 O O . SER D 1 111 ? -1.870 -15.076 29.489 1.00 25.14 111 SER C O 1
ATOM 10509 N N . GLY D 1 112 ? -3.511 -16.585 29.863 1.00 26.75 112 GLY C N 1
ATOM 10510 C CA . GLY D 1 112 ? -3.939 -16.591 28.486 1.00 26.56 112 GLY C CA 1
ATOM 10511 C C . GLY D 1 112 ? -4.405 -15.201 28.117 1.00 27.03 112 GLY C C 1
ATOM 10512 O O . GLY D 1 112 ? -4.083 -14.717 27.022 1.00 28.45 112 GLY C O 1
ATOM 10513 N N . SER D 1 113 ? -5.178 -14.571 29.011 1.00 25.14 113 SER C N 1
ATOM 10514 C CA . SER D 1 113 ? -5.695 -13.200 28.788 1.00 23.54 113 SER C CA 1
ATOM 10515 C C . SER D 1 113 ? -4.613 -12.165 28.496 1.00 24.26 113 SER C C 1
ATOM 10516 O O . SER D 1 113 ? -4.772 -11.335 27.607 1.00 23.21 113 SER C O 1
ATOM 10519 N N . ASP D 1 114 ? -3.524 -12.180 29.257 1.00 24.19 114 ASP C N 1
ATOM 10520 C CA . ASP D 1 114 ? -2.464 -11.187 29.022 1.00 24.26 114 ASP C CA 1
ATOM 10521 C C . ASP D 1 114 ? -1.581 -11.526 27.798 1.00 23.92 114 ASP C C 1
ATOM 10522 O O . ASP D 1 114 ? -1.102 -10.613 27.127 1.00 23.30 114 ASP C O 1
ATOM 10527 N N . ALA D 1 115 ? -1.459 -12.816 27.460 1.00 23.89 115 ALA C N 1
ATOM 10528 C CA . ALA D 1 115 ? -0.672 -13.266 26.308 1.00 22.93 115 ALA C CA 1
ATOM 10529 C C . ALA D 1 115 ? -1.350 -12.899 24.983 1.00 24.14 115 ALA C C 1
ATOM 10530 O O . ALA D 1 115 ? -0.677 -12.491 24.011 1.00 21.20 115 ALA C O 1
ATOM 10532 N N . ASN D 1 116 ? -2.684 -12.973 24.966 1.00 23.27 116 ASN C N 1
ATOM 10533 C CA . ASN D 1 116 ? -3.444 -12.562 23.798 1.00 25.20 116 ASN C CA 1
ATOM 10534 C C . ASN D 1 116 ? -3.503 -11.027 23.708 1.00 22.92 116 ASN C C 1
ATOM 10535 O O . ASN D 1 116 ? -3.556 -10.481 22.626 1.00 22.23 116 ASN C O 1
ATOM 10540 N N . ASP D 1 117 ? -3.504 -10.347 24.839 1.00 25.48 117 ASP C N 1
ATOM 10541 C CA . ASP D 1 117 ? -3.448 -8.881 24.869 1.00 26.19 117 ASP C CA 1
ATOM 10542 C C . ASP D 1 117 ? -2.086 -8.504 24.233 1.00 26.61 117 ASP C C 1
ATOM 10543 O O . ASP D 1 117 ? -1.993 -7.666 23.334 1.00 25.52 117 ASP C O 1
ATOM 10548 N N . CYS D 1 118 ? -1.031 -9.166 24.684 1.00 22.90 118 CYS C N 1
ATOM 10549 C CA . CYS D 1 118 ? 0.282 -8.940 24.120 1.00 23.11 118 CYS C CA 1
ATOM 10550 C C . CYS D 1 118 ? 0.264 -9.199 22.614 1.00 23.03 118 CYS C C 1
ATOM 10551 O O . CYS D 1 118 ? 0.731 -8.323 21.822 1.00 22.92 118 CYS C O 1
ATOM 10554 N N . ALA D 1 119 ? -0.310 -10.355 22.215 1.00 22.22 119 ALA C N 1
ATOM 10555 C CA . ALA D 1 119 ? -0.399 -10.715 20.785 1.00 21.69 119 ALA C CA 1
ATOM 10556 C C . ALA D 1 119 ? -1.092 -9.621 19.945 1.00 23.10 119 ALA C C 1
ATOM 10557 O O . ALA D 1 119 ? -0.525 -9.133 18.955 1.00 21.01 119 ALA C O 1
ATOM 10559 N N . VAL D 1 120 ? -2.296 -9.208 20.347 1.00 23.11 120 VAL C N 1
ATOM 10560 C CA . VAL D 1 120 ? -2.993 -8.223 19.538 1.00 25.61 120 VAL C CA 1
ATOM 10561 C C . VAL D 1 120 ? -2.253 -6.876 19.494 1.00 24.83 120 VAL C C 1
ATOM 10562 O O . VAL D 1 120 ? -2.235 -6.241 18.452 1.00 25.99 120 VAL C O 1
ATOM 10566 N N . ARG D 1 121 ? -1.615 -6.488 20.591 1.00 25.23 121 ARG C N 1
ATOM 10567 C CA . ARG D 1 121 ? -0.888 -5.195 20.617 1.00 26.44 121 ARG C CA 1
ATOM 10568 C C . ARG D 1 121 ? 0.339 -5.260 19.686 1.00 24.50 121 ARG C C 1
ATOM 10569 O O . ARG D 1 121 ? 0.502 -4.379 18.880 1.00 23.06 121 ARG C O 1
ATOM 10577 N N . VAL D 1 122 ? 1.104 -6.334 19.747 1.00 23.71 122 VAL C N 1
ATOM 10578 C CA . VAL D 1 122 ? 2.384 -6.389 19.042 1.00 22.56 122 VAL C CA 1
ATOM 10579 C C . VAL D 1 122 ? 2.185 -6.719 17.559 1.00 25.50 122 VAL C C 1
ATOM 10580 O O . VAL D 1 122 ? 2.910 -6.204 16.688 1.00 24.71 122 VAL C O 1
ATOM 10584 N N . LEU D 1 123 ? 1.178 -7.542 17.267 1.00 25.33 123 LEU C N 1
ATOM 10585 C CA . LEU D 1 123 ? 0.804 -7.839 15.872 1.00 24.58 123 LEU C CA 1
ATOM 10586 C C . LEU D 1 123 ? 0.331 -6.590 15.093 1.00 23.07 123 LEU C C 1
ATOM 10587 O O . LEU D 1 123 ? 0.893 -6.284 14.042 1.00 21.90 123 LEU C O 1
ATOM 10592 N N . THR D 1 124 ? -0.647 -5.863 15.627 1.00 22.33 124 THR C N 1
ATOM 10593 C CA . THR D 1 124 ? -1.092 -4.611 15.016 1.00 23.68 124 THR C CA 1
ATOM 10594 C C . THR D 1 124 ? 0.027 -3.567 14.904 1.00 27.33 124 THR C C 1
ATOM 10595 O O . THR D 1 124 ? 0.210 -2.966 13.836 1.00 27.12 124 THR C O 1
ATOM 10599 N N . ALA D 1 125 ? 0.815 -3.371 15.962 1.00 27.33 125 ALA C N 1
ATOM 10600 C CA . ALA D 1 125 ? 1.921 -2.419 15.872 1.00 26.75 125 ALA C CA 1
ATOM 10601 C C . ALA D 1 125 ? 3.008 -2.843 14.860 1.00 27.33 125 ALA C C 1
ATOM 10602 O O . ALA D 1 125 ? 3.509 -2.024 14.091 1.00 26.95 125 ALA C O 1
ATOM 10604 N N . ALA D 1 126 ? 3.407 -4.102 14.877 1.00 24.92 126 ALA C N 1
ATOM 10605 C CA . ALA D 1 126 ? 4.509 -4.553 14.008 1.00 25.42 126 ALA C CA 1
ATOM 10606 C C . ALA D 1 126 ? 4.097 -4.685 12.539 1.00 25.52 126 ALA C C 1
ATOM 10607 O O . ALA D 1 126 ? 4.883 -4.414 11.644 1.00 25.51 126 ALA C O 1
ATOM 10609 N N . THR D 1 127 ? 2.860 -5.103 12.280 1.00 24.26 127 THR C N 1
ATOM 10610 C CA . THR D 1 127 ? 2.403 -5.256 10.901 1.00 24.18 127 THR C CA 1
ATOM 10611 C C . THR D 1 127 ? 1.973 -3.951 10.266 1.00 24.72 127 THR C C 1
ATOM 10612 O O . THR D 1 127 ? 1.786 -3.901 9.051 1.00 25.73 127 THR C O 1
ATOM 10616 N N . LYS D 1 128 ? 1.793 -2.924 11.077 1.00 25.66 128 LYS C N 1
ATOM 10617 C CA . LYS D 1 128 ? 1.083 -1.708 10.693 1.00 29.71 128 LYS C CA 1
ATOM 10618 C C . LYS D 1 128 ? -0.291 -1.962 10.068 1.00 29.30 128 LYS C C 1
ATOM 10619 O O . LYS D 1 128 ? -0.745 -1.183 9.220 1.00 31.59 128 LYS C O 1
ATOM 10625 N N . ARG D 1 129 ? -0.963 -3.029 10.461 1.00 26.47 129 ARG C N 1
ATOM 10626 C CA . ARG D 1 129 ? -2.323 -3.223 9.997 1.00 25.12 129 ARG C CA 1
ATOM 10627 C C . ARG D 1 129 ? -3.210 -3.255 11.202 1.00 24.74 129 ARG C C 1
ATOM 10628 O O . ARG D 1 129 ? -2.784 -3.704 12.261 1.00 23.63 129 ARG C O 1
ATOM 10636 N N . SER D 1 130 ? -4.452 -2.830 11.056 1.00 22.97 130 SER C N 1
ATOM 10637 C CA . SER D 1 130 ? -5.291 -2.643 12.212 1.00 25.90 130 SER C CA 1
ATOM 10638 C C . SER D 1 130 ? -6.411 -3.653 12.429 1.00 25.43 130 SER C C 1
ATOM 10639 O O . SER D 1 130 ? -6.922 -3.747 13.542 1.00 25.15 130 SER C O 1
ATOM 10642 N N . ARG D 1 131 ? -6.790 -4.409 11.397 1.00 24.49 131 ARG C N 1
ATOM 10643 C CA . ARG D 1 131 ? -7.903 -5.311 11.513 1.00 25.04 131 ARG C CA 1
ATOM 10644 C C . ARG D 1 131 ? -7.458 -6.709 11.991 1.00 23.51 131 ARG C C 1
ATOM 10645 O O . ARG D 1 131 ? -6.286 -7.152 11.787 1.00 21.27 131 ARG C O 1
ATOM 10653 N N . ILE D 1 132 ? -8.419 -7.401 12.608 1.00 22.22 132 ILE C N 1
ATOM 10654 C CA . ILE D 1 132 ? -8.203 -8.753 13.140 1.00 22.97 132 ILE C CA 1
ATOM 10655 C C . ILE D 1 132 ? -9.351 -9.641 12.746 1.00 21.98 132 ILE C C 1
ATOM 10656 O O . ILE D 1 132 ? -10.513 -9.193 12.764 1.00 21.03 132 ILE C O 1
ATOM 10661 N N . ILE D 1 133 ? -9.035 -10.878 12.393 1.00 23.09 133 ILE C N 1
ATOM 10662 C CA . ILE D 1 133 ? -10.068 -11.895 12.130 1.00 23.89 133 ILE C CA 1
ATOM 10663 C C . ILE D 1 133 ? -10.120 -12.892 13.309 1.00 24.12 133 ILE C C 1
ATOM 10664 O O . ILE D 1 133 ? -9.109 -13.444 13.709 1.00 21.72 133 ILE C O 1
ATOM 10669 N N . SER D 1 134 ? -11.311 -13.126 13.841 1.00 27.33 134 SER C N 1
ATOM 10670 C CA . SER D 1 134 ? -11.476 -14.217 14.813 1.00 27.59 134 SER C CA 1
ATOM 10671 C C . SER D 1 134 ? -12.865 -14.874 14.664 1.00 27.94 134 SER C C 1
ATOM 10672 O O . SER D 1 134 ? -13.578 -14.607 13.665 1.00 27.21 134 SER C O 1
ATOM 10675 N N . PHE D 1 135 ? -13.236 -15.749 15.615 1.00 24.15 135 PHE C N 1
ATOM 10676 C CA . PHE D 1 135 ? -14.417 -16.570 15.464 1.00 23.51 135 PHE C CA 1
ATOM 10677 C C . PHE D 1 135 ? -15.507 -16.261 16.472 1.00 23.92 135 PHE C C 1
ATOM 10678 O O . PHE D 1 135 ? -15.239 -15.996 17.635 1.00 22.27 135 PHE C O 1
ATOM 10686 N N . ILE D 1 136 ? -16.758 -16.303 16.022 1.00 25.09 136 ILE C N 1
ATOM 10687 C CA . ILE D 1 136 ? -17.865 -16.224 16.951 1.00 25.57 136 ILE C CA 1
ATOM 10688 C C . ILE D 1 136 ? -17.674 -17.366 17.954 1.00 27.39 136 ILE C C 1
ATOM 10689 O O . ILE D 1 136 ? -17.394 -18.503 17.571 1.00 26.56 136 ILE C O 1
ATOM 10694 N N . GLY D 1 137 ? -17.798 -17.045 19.235 1.00 30.02 137 GLY C N 1
ATOM 10695 C CA . GLY D 1 137 ? -17.627 -18.007 20.305 1.00 29.78 137 GLY C CA 1
ATOM 10696 C C . GLY D 1 137 ? -16.205 -18.221 20.783 1.00 32.67 137 GLY C C 1
ATOM 10697 O O . GLY D 1 137 ? -15.986 -18.999 21.714 1.00 31.31 137 GLY C O 1
ATOM 10698 N N . SER D 1 138 ? -15.227 -17.577 20.136 1.00 30.02 138 SER C N 1
ATOM 10699 C CA . SER D 1 138 ? -13.849 -17.747 20.551 1.00 30.04 138 SER C CA 1
ATOM 10700 C C . SER D 1 138 ? -13.711 -17.093 21.938 1.00 31.62 138 SER C C 1
ATOM 10701 O O . SER D 1 138 ? -14.363 -16.080 22.240 1.00 32.72 138 SER C O 1
ATOM 10704 N N . TYR D 1 139 ? -12.863 -17.667 22.765 1.00 32.64 139 TYR C N 1
ATOM 10705 C CA . TYR D 1 139 ? -12.556 -17.099 24.072 1.00 36.12 139 TYR C CA 1
ATOM 10706 C C . TYR D 1 139 ? -11.040 -16.889 24.125 1.00 33.84 139 TYR C C 1
ATOM 10707 O O . TYR D 1 139 ? -10.285 -17.841 24.233 1.00 31.38 139 TYR C O 1
ATOM 10716 N N . HIS D 1 140 ? -10.587 -15.646 24.014 1.00 33.81 140 HIS C N 1
ATOM 10717 C CA . HIS D 1 140 ? -9.120 -15.397 23.996 1.00 33.47 140 HIS C CA 1
ATOM 10718 C C . HIS D 1 140 ? -8.604 -14.779 25.294 1.00 30.82 140 HIS C C 1
ATOM 10719 O O . HIS D 1 140 ? -7.394 -14.700 25.511 1.00 23.90 140 HIS C O 1
ATOM 10726 N N . GLY D 1 141 ? -9.530 -14.412 26.177 1.00 30.36 141 GLY C N 1
ATOM 10727 C CA . GLY D 1 141 ? -9.185 -13.811 27.466 1.00 31.96 141 GLY C CA 1
ATOM 10728 C C . GLY D 1 141 ? -10.287 -12.915 28.012 1.00 33.41 141 GLY C C 1
ATOM 10729 O O . GLY D 1 141 ? -11.252 -12.614 27.299 1.00 37.32 141 GLY C O 1
ATOM 10730 N N . ASN D 1 142 ? -10.138 -12.465 29.267 1.00 33.23 142 ASN C N 1
ATOM 10731 C CA . ASN D 1 142 ? -11.132 -11.579 29.905 1.00 35.18 142 ASN C CA 1
ATOM 10732 C C . ASN D 1 142 ? -10.509 -10.248 30.422 1.00 34.52 142 ASN C C 1
ATOM 10733 O O . ASN D 1 142 ? -11.056 -9.586 31.301 1.00 35.92 142 ASN C O 1
ATOM 10738 N N . LEU D 1 143 ? -9.345 -9.895 29.884 1.00 34.56 143 LEU C N 1
ATOM 10739 C CA . LEU D 1 143 ? -8.768 -8.577 30.069 1.00 34.64 143 LEU C CA 1
ATOM 10740 C C . LEU D 1 143 ? -9.132 -7.730 28.836 1.00 34.72 143 LEU C C 1
ATOM 10741 O O . LEU D 1 143 ? -9.582 -8.250 27.799 1.00 28.33 143 LEU C O 1
ATOM 10746 N N . THR D 1 144 ? -8.968 -6.417 28.966 1.00 33.69 144 THR C N 1
ATOM 10747 C CA . THR D 1 144 ? -9.489 -5.489 27.966 1.00 32.54 144 THR C CA 1
ATOM 10748 C C . THR D 1 144 ? -9.046 -5.823 26.537 1.00 30.07 144 THR C C 1
ATOM 10749 O O . THR D 1 144 ? -9.876 -5.896 25.635 1.00 28.50 144 THR C O 1
ATOM 10753 N N . GLY D 1 145 ? -7.762 -6.030 26.316 1.00 29.88 145 GLY C N 1
ATOM 10754 C CA . GLY D 1 145 ? -7.287 -6.276 24.954 1.00 30.32 145 GLY C CA 1
ATOM 10755 C C . GLY D 1 145 ? -7.639 -7.658 24.399 1.00 31.81 145 GLY C C 1
ATOM 10756 O O . GLY D 1 145 ? -7.934 -7.812 23.189 1.00 35.32 145 GLY C O 1
ATOM 10757 N N . SER D 1 146 ? -7.590 -8.681 25.249 1.00 28.42 146 SER C N 1
ATOM 10758 C CA . SER D 1 146 ? -7.865 -10.039 24.772 1.00 30.00 146 SER C CA 1
ATOM 10759 C C . SER D 1 146 ? -9.382 -10.276 24.612 1.00 31.17 146 SER C C 1
ATOM 10760 O O . SER D 1 146 ? -9.819 -10.918 23.647 1.00 33.24 146 SER C O 1
ATOM 10763 N N . MET D 1 147 ? -10.177 -9.717 25.516 1.00 30.79 147 MET C N 1
ATOM 10764 C CA . MET D 1 147 ? -11.636 -9.807 25.432 1.00 33.91 147 MET C CA 1
ATOM 10765 C C . MET D 1 147 ? -12.105 -9.123 24.141 1.00 34.02 147 MET C C 1
ATOM 10766 O O . MET D 1 147 ? -13.136 -9.497 23.549 1.00 31.16 147 MET C O 1
ATOM 10771 N N . GLY D 1 148 ? -11.341 -8.113 23.720 1.00 33.06 148 GLY C N 1
ATOM 10772 C CA . GLY D 1 148 ? -11.684 -7.298 22.574 1.00 33.60 148 GLY C CA 1
ATOM 10773 C C . GLY D 1 148 ? -11.813 -8.079 21.284 1.00 35.57 148 GLY C C 1
ATOM 10774 O O . GLY D 1 148 ? -12.699 -7.788 20.485 1.00 36.85 148 GLY C O 1
ATOM 10775 N N . ILE D 1 149 ? -10.917 -9.052 21.093 1.00 33.08 149 ILE C N 1
ATOM 10776 C CA . ILE D 1 149 ? -10.861 -9.882 19.902 1.00 34.25 149 ILE C CA 1
ATOM 10777 C C . ILE D 1 149 ? -11.632 -11.209 20.076 1.00 36.38 149 ILE C C 1
ATOM 10778 O O . ILE D 1 149 ? -11.522 -12.104 19.238 1.00 37.72 149 ILE C O 1
ATOM 10783 N N . SER D 1 150 ? -12.428 -11.336 21.143 1.00 35.02 150 SER C N 1
ATOM 10784 C CA . SER D 1 150 ? -13.096 -12.592 21.451 1.00 33.58 150 SER C CA 1
ATOM 10785 C C . SER D 1 150 ? -14.544 -12.520 21.020 1.00 34.32 150 SER C C 1
ATOM 10786 O O . SER D 1 150 ? -15.132 -11.452 20.969 1.00 32.48 150 SER C O 1
ATOM 10789 N N . GLY D 1 151 ? -15.137 -13.661 20.715 1.00 35.21 151 GLY C N 1
ATOM 10790 C CA . GLY D 1 151 ? -16.518 -13.657 20.258 1.00 36.23 151 GLY C CA 1
ATOM 10791 C C . GLY D 1 151 ? -17.489 -14.380 21.148 1.00 35.95 151 GLY C C 1
ATOM 10792 O O . GLY D 1 151 ? -18.619 -14.635 20.743 1.00 35.80 151 GLY C O 1
ATOM 10793 N N . HIS D 1 152 ? -17.069 -14.738 22.354 1.00 38.58 152 HIS C N 1
ATOM 10794 C CA . HIS D 1 152 ? -17.918 -15.565 23.197 1.00 38.92 152 HIS C CA 1
ATOM 10795 C C . HIS D 1 152 ? -19.071 -14.742 23.764 1.00 38.30 152 HIS C C 1
ATOM 10796 O O . HIS D 1 152 ? -18.923 -13.556 24.074 1.00 34.88 152 HIS C O 1
ATOM 10803 N N . THR D 1 153 ? -20.225 -15.391 23.897 1.00 40.68 153 THR C N 1
ATOM 10804 C CA . THR D 1 153 ? -21.435 -14.743 24.415 1.00 42.64 153 THR C CA 1
ATOM 10805 C C . THR D 1 153 ? -21.226 -14.090 25.762 1.00 41.76 153 THR C C 1
ATOM 10806 O O . THR D 1 153 ? -21.841 -13.080 26.044 1.00 44.03 153 THR C O 1
ATOM 10810 N N . ALA D 1 154 ? -20.335 -14.651 26.572 1.00 45.00 154 ALA C N 1
ATOM 10811 C CA . ALA D 1 154 ? -20.108 -14.180 27.948 1.00 47.65 154 ALA C CA 1
ATOM 10812 C C . ALA D 1 154 ? -19.466 -12.783 28.044 1.00 48.07 154 ALA C C 1
ATOM 10813 O O . ALA D 1 154 ? -19.534 -12.160 29.095 1.00 44.86 154 ALA C O 1
ATOM 10815 N N . MET D 1 155 ? -18.857 -12.297 26.960 1.00 47.72 155 MET C N 1
ATOM 10816 C CA . MET D 1 155 ? -18.207 -10.980 26.974 1.00 51.21 155 MET C CA 1
ATOM 10817 C C . MET D 1 155 ? -18.920 -9.921 26.113 1.00 48.48 155 MET C C 1
ATOM 10818 O O . MET D 1 155 ? -18.349 -8.878 25.784 1.00 43.29 155 MET C O 1
ATOM 10823 N N . THR D 1 156 ? -20.198 -10.176 25.815 1.00 45.70 156 THR C N 1
ATOM 10824 C CA . THR D 1 156 ? -21.020 -9.289 24.993 1.00 42.94 156 THR C CA 1
ATOM 10825 C C . THR D 1 156 ? -21.610 -8.093 25.772 1.00 40.42 156 THR C C 1
ATOM 10826 O O . THR D 1 156 ? -22.385 -7.299 25.225 1.00 36.09 156 THR C O 1
ATOM 10830 N N . HIS D 1 157 ? -21.253 -7.985 27.056 1.00 40.43 157 HIS C N 1
ATOM 10831 C CA . HIS D 1 157 ? -21.487 -6.764 27.839 1.00 37.48 157 HIS C CA 1
ATOM 10832 C C . HIS D 1 157 ? -20.566 -5.629 27.377 1.00 39.04 157 HIS C C 1
ATOM 10833 O O . HIS D 1 157 ? -20.780 -4.468 27.751 1.00 35.79 157 HIS C O 1
ATOM 10840 N N . THR D 1 158 ? -19.546 -5.952 26.569 1.00 36.80 158 THR C N 1
ATOM 10841 C CA . THR D 1 158 ? -18.560 -4.971 26.157 1.00 38.23 158 THR C CA 1
ATOM 10842 C C . THR D 1 158 ? -18.323 -5.078 24.652 1.00 37.93 158 THR C C 1
ATOM 10843 O O . THR D 1 158 ? -18.157 -6.176 24.128 1.00 39.97 158 THR C O 1
ATOM 10847 N N . LEU D 1 159 ? -18.286 -3.940 23.963 1.00 37.58 159 LEU C N 1
ATOM 10848 C CA . LEU D 1 159 ? -18.159 -3.936 22.499 1.00 39.20 159 LEU C CA 1
ATOM 10849 C C . LEU D 1 159 ? -16.781 -4.457 22.095 1.00 37.54 159 LEU C C 1
ATOM 10850 O O . LEU D 1 159 ? -15.816 -4.237 22.804 1.00 34.38 159 LEU C O 1
ATOM 10855 N N . PRO D 1 160 ? -16.691 -5.140 20.953 1.00 37.70 160 PRO C N 1
ATOM 10856 C CA . PRO D 1 160 ? -15.399 -5.593 20.512 1.00 36.98 160 PRO C CA 1
ATOM 10857 C C . PRO D 1 160 ? -14.494 -4.453 20.102 1.00 35.42 160 PRO C C 1
ATOM 10858 O O . PRO D 1 160 ? -14.944 -3.330 19.843 1.00 34.11 160 PRO C O 1
ATOM 10862 N N . ARG D 1 161 ? -13.217 -4.776 20.013 1.00 31.85 161 ARG C N 1
ATOM 10863 C CA . ARG D 1 161 ? -12.235 -3.883 19.439 1.00 32.11 161 ARG C CA 1
ATOM 10864 C C . ARG D 1 161 ? -12.680 -3.491 18.020 1.00 32.89 161 ARG C C 1
ATOM 10865 O O . ARG D 1 161 ? -13.096 -4.352 17.263 1.00 33.73 161 ARG C O 1
ATOM 10873 N N . PRO D 1 162 ? -12.572 -2.189 17.649 1.00 34.42 162 PRO C N 1
ATOM 10874 C CA . PRO D 1 162 ? -12.841 -1.802 16.248 1.00 32.67 162 PRO C CA 1
ATOM 10875 C C . PRO D 1 162 ? -11.928 -2.553 15.273 1.00 33.28 162 PRO C C 1
ATOM 10876 O O . PRO D 1 162 ? -10.745 -2.782 15.574 1.00 29.93 162 PRO C O 1
ATOM 10880 N N . GLY D 1 163 ? -12.483 -2.949 14.134 1.00 30.24 163 GLY C N 1
ATOM 10881 C CA . GLY D 1 163 ? -11.712 -3.622 13.091 1.00 30.27 163 GLY C CA 1
ATOM 10882 C C . GLY D 1 163 ? -11.652 -5.130 13.214 1.00 28.08 163 GLY C C 1
ATOM 10883 O O . GLY D 1 163 ? -10.870 -5.759 12.510 1.00 29.74 163 GLY C O 1
ATOM 10884 N N . VAL D 1 164 ? -12.456 -5.711 14.104 1.00 27.25 164 VAL C N 1
ATOM 10885 C CA . VAL D 1 164 ? -12.484 -7.183 14.276 1.00 27.58 164 VAL C CA 1
ATOM 10886 C C . VAL D 1 164 ? -13.576 -7.764 13.398 1.00 26.99 164 VAL C C 1
ATOM 10887 O O . VAL D 1 164 ? -14.738 -7.370 13.509 1.00 25.61 164 VAL C O 1
ATOM 10891 N N . LEU D 1 165 ? -13.198 -8.684 12.518 1.00 27.67 165 LEU C N 1
ATOM 10892 C CA . LEU D 1 165 ? -14.168 -9.489 11.742 1.00 27.72 165 LEU C CA 1
ATOM 10893 C C . LEU D 1 165 ? -14.439 -10.814 12.455 1.00 27.04 165 LEU C C 1
ATOM 10894 O O . LEU D 1 165 ? -13.516 -11.605 12.605 1.00 24.64 165 LEU C O 1
ATOM 10899 N N . LEU D 1 166 ? -15.694 -11.044 12.888 1.00 25.41 166 LEU C N 1
ATOM 10900 C CA . LEU D 1 166 ? -16.098 -12.320 13.497 1.00 26.30 166 LEU C CA 1
ATOM 10901 C C . LEU D 1 166 ? -16.817 -13.256 12.507 1.00 25.22 166 LEU C C 1
ATOM 10902 O O . LEU D 1 166 ? -17.840 -12.904 11.878 1.00 29.09 166 LEU C O 1
ATOM 10907 N N . LEU D 1 167 ? -16.287 -14.452 12.377 1.00 24.40 167 LEU C N 1
ATOM 10908 C CA . LEU D 1 167 ? -16.819 -15.473 11.470 1.00 24.29 167 LEU C CA 1
ATOM 10909 C C . LEU D 1 167 ? -17.360 -16.608 12.290 1.00 25.77 167 LEU C C 1
ATOM 10910 O O . LEU D 1 167 ? -16.835 -16.902 13.385 1.00 23.60 167 LEU C O 1
ATOM 10915 N N . PRO D 1 168 ? -18.362 -17.315 11.738 1.00 27.08 168 PRO C N 1
ATOM 10916 C CA . PRO D 1 168 ? -18.847 -18.527 12.388 1.00 25.77 168 PRO C CA 1
ATOM 10917 C C . PRO D 1 168 ? -17.775 -19.590 12.380 1.00 26.17 168 PRO C C 1
ATOM 10918 O O . PRO D 1 168 ? -16.972 -19.642 11.446 1.00 24.95 168 PRO C O 1
ATOM 10922 N N . TYR D 1 169 ? -17.687 -20.350 13.477 1.00 24.56 169 TYR C N 1
ATOM 10923 C CA . TYR D 1 169 ? -16.788 -21.497 13.551 1.00 25.23 169 TYR C CA 1
ATOM 10924 C C . TYR D 1 169 ? -17.548 -22.728 13.079 1.00 24.44 169 TYR C C 1
ATOM 10925 O O . TYR D 1 169 ? -18.503 -23.129 13.736 1.00 27.11 169 TYR C O 1
ATOM 10934 N N . PRO D 1 170 ? -17.168 -23.293 11.925 1.00 25.18 170 PRO C N 1
ATOM 10935 C CA . PRO D 1 170 ? -17.924 -24.460 11.424 1.00 27.97 170 PRO C CA 1
ATOM 10936 C C . PRO D 1 170 ? -18.051 -25.620 12.437 1.00 26.47 170 PRO C C 1
ATOM 10937 O O . PRO D 1 170 ? -17.067 -26.157 12.907 1.00 26.66 170 PRO C O 1
ATOM 10941 N N . ASP D 1 171 ? -19.293 -25.974 12.729 1.00 27.02 171 ASP C N 1
ATOM 10942 C CA . ASP D 1 171 ? -19.644 -26.913 13.763 1.00 27.81 171 ASP C CA 1
ATOM 10943 C C . ASP D 1 171 ? -20.273 -28.215 13.196 1.00 27.82 171 ASP C C 1
ATOM 10944 O O . ASP D 1 171 ? -21.472 -28.227 12.843 1.00 29.56 171 ASP C O 1
ATOM 10949 N N . PRO D 1 172 ? -19.502 -29.319 13.152 1.00 26.27 172 PRO C N 1
ATOM 10950 C CA . PRO D 1 172 ? -20.083 -30.576 12.643 1.00 25.78 172 PRO C CA 1
ATOM 10951 C C . PRO D 1 172 ? -21.408 -31.019 13.325 1.00 24.17 172 PRO C C 1
ATOM 10952 O O . PRO D 1 172 ? -22.293 -31.528 12.656 1.00 21.25 172 PRO C O 1
ATOM 10956 N N . PHE D 1 173 ? -21.550 -30.838 14.627 1.00 23.96 173 PHE C N 1
ATOM 10957 C CA . PHE D 1 173 ? -22.770 -31.264 15.307 1.00 23.93 173 PHE C CA 1
ATOM 10958 C C . PHE D 1 173 ? -23.981 -30.364 15.084 1.00 25.66 173 PHE C C 1
ATOM 10959 O O . PHE D 1 173 ? -25.111 -30.868 14.985 1.00 26.86 173 PHE C O 1
ATOM 10967 N N . ARG D 1 174 ? -23.765 -29.041 14.978 1.00 28.48 174 ARG C N 1
ATOM 10968 C CA . ARG D 1 174 ? -24.836 -28.095 14.614 1.00 28.08 174 ARG C CA 1
ATOM 10969 C C . ARG D 1 174 ? -24.385 -27.318 13.385 1.00 29.16 174 ARG C C 1
ATOM 10970 O O . ARG D 1 174 ? -24.042 -26.148 13.474 1.00 27.47 174 ARG C O 1
ATOM 10978 N N . PRO D 1 175 ? -24.372 -27.980 12.217 1.00 30.08 175 PRO C N 1
ATOM 10979 C CA . PRO D 1 175 ? -23.729 -27.393 11.037 1.00 32.20 175 PRO C CA 1
ATOM 10980 C C . PRO D 1 175 ? -24.576 -26.346 10.302 1.00 31.78 175 PRO C C 1
ATOM 10981 O O . PRO D 1 175 ? -24.973 -26.544 9.157 1.00 32.77 175 PRO C O 1
ATOM 10985 N N . ARG D 1 176 ? -24.780 -25.207 10.945 1.00 35.10 176 ARG C N 1
ATOM 10986 C CA . ARG D 1 176 ? -25.459 -24.080 10.312 1.00 36.24 176 ARG C CA 1
ATOM 10987 C C . ARG D 1 176 ? -24.620 -23.499 9.187 1.00 36.94 176 ARG C C 1
ATOM 10988 O O . ARG D 1 176 ? -25.193 -23.007 8.217 1.00 37.49 176 ARG C O 1
ATOM 10996 N N . PHE D 1 177 ? -23.287 -23.597 9.300 1.00 31.21 177 PHE C N 1
ATOM 10997 C CA . PHE D 1 177 ? -22.372 -23.027 8.332 1.00 31.82 177 PHE C CA 1
ATOM 10998 C C . PHE D 1 177 ? -21.298 -24.021 8.022 1.00 29.84 177 PHE C C 1
ATOM 10999 O O . PHE D 1 177 ? -20.516 -24.420 8.890 1.00 31.52 177 PHE C O 1
ATOM 11007 N N . SER D 1 178 ? -21.281 -24.473 6.777 1.00 30.79 178 SER C N 1
ATOM 11008 C CA . SER D 1 178 ? -20.277 -25.430 6.369 1.00 29.80 178 SER C CA 1
ATOM 11009 C C . SER D 1 178 ? -18.933 -24.721 6.290 1.00 27.03 178 SER C C 1
ATOM 11010 O O . SER D 1 178 ? -18.843 -23.500 6.267 1.00 26.41 178 SER C O 1
ATOM 11013 N N . ALA D 1 179 ? -17.883 -25.510 6.272 1.00 27.78 179 ALA C N 1
ATOM 11014 C CA . ALA D 1 179 ? -16.559 -25.005 6.062 1.00 26.77 179 ALA C CA 1
ATOM 11015 C C . ALA D 1 179 ? -16.523 -24.139 4.798 1.00 27.00 179 ALA C C 1
ATOM 11016 O O . ALA D 1 179 ? -15.946 -23.061 4.782 1.00 26.42 179 ALA C O 1
ATOM 11018 N N . GLU D 1 180 ? -17.197 -24.591 3.751 1.00 30.52 180 GLU C N 1
ATOM 11019 C CA . GLU D 1 180 ? -17.159 -23.905 2.458 1.00 29.86 180 GLU C CA 1
ATOM 11020 C C . GLU D 1 180 ? -17.883 -22.566 2.552 1.00 26.14 180 GLU C C 1
ATOM 11021 O O . GLU D 1 180 ? -17.394 -21.581 2.046 1.00 23.63 180 GLU C O 1
ATOM 11027 N N . ALA D 1 181 ? -19.028 -22.545 3.248 1.00 26.07 181 ALA C N 1
ATOM 11028 C CA . ALA D 1 181 ? -19.821 -21.322 3.423 1.00 25.90 181 ALA C CA 1
ATOM 11029 C C . ALA D 1 181 ? -19.053 -20.262 4.238 1.00 25.65 181 ALA C C 1
ATOM 11030 O O . ALA D 1 181 ? -19.028 -19.076 3.881 1.00 29.26 181 ALA C O 1
ATOM 11032 N N . VAL D 1 182 ? -18.332 -20.693 5.259 1.00 24.93 182 VAL C N 1
ATOM 11033 C CA . VAL D 1 182 ? -17.466 -19.800 6.008 1.00 23.21 182 VAL C CA 1
ATOM 11034 C C . VAL D 1 182 ? -16.283 -19.286 5.198 1.00 22.54 182 VAL C C 1
ATOM 11035 O O . VAL D 1 182 ? -15.970 -18.086 5.293 1.00 22.57 182 VAL C O 1
ATOM 11039 N N . LEU D 1 183 ? -15.653 -20.114 4.382 1.00 21.94 183 LEU C N 1
ATOM 11040 C CA . LEU D 1 183 ? -14.557 -19.614 3.535 1.00 23.77 183 LEU C CA 1
ATOM 11041 C C . LEU D 1 183 ? -15.077 -18.682 2.451 1.00 25.35 183 LEU C C 1
ATOM 11042 O O . LEU D 1 183 ? -14.459 -17.672 2.163 1.00 25.67 183 LEU C O 1
ATOM 11047 N N . GLU D 1 184 ? -16.253 -18.960 1.904 1.00 25.89 184 GLU C N 1
ATOM 11048 C CA . GLU D 1 184 ? -16.885 -18.016 0.970 1.00 28.95 184 GLU C CA 1
ATOM 11049 C C . GLU D 1 184 ? -17.183 -16.652 1.622 1.00 28.80 184 GLU C C 1
ATOM 11050 O O . GLU D 1 184 ? -16.981 -15.592 1.018 1.00 26.27 184 GLU C O 1
ATOM 11056 N N . LEU D 1 185 ? -17.683 -16.701 2.859 1.00 28.36 185 LEU C N 1
ATOM 11057 C CA . LEU D 1 185 ? -18.021 -15.515 3.598 1.00 28.31 185 LEU C CA 1
ATOM 11058 C C . LEU D 1 185 ? -16.731 -14.726 3.820 1.00 23.95 185 LEU C C 1
ATOM 11059 O O . LEU D 1 185 ? -16.678 -13.540 3.576 1.00 22.86 185 LEU C O 1
ATOM 11064 N N . LEU D 1 186 ? -15.678 -15.380 4.247 1.00 23.10 186 LEU C N 1
ATOM 11065 C CA . LEU D 1 186 ? -14.386 -14.674 4.358 1.00 24.68 186 LEU C CA 1
ATOM 11066 C C . LEU D 1 186 ? -13.920 -14.008 3.033 1.00 23.97 186 LEU C C 1
ATOM 11067 O O . LEU D 1 186 ? -13.529 -12.822 3.037 1.00 22.50 186 LEU C O 1
ATOM 11072 N N . ASP D 1 187 ? -13.966 -14.763 1.936 1.00 23.21 187 ASP C N 1
ATOM 11073 C CA . ASP D 1 187 ? -13.592 -14.262 0.599 1.00 24.78 187 ASP C CA 1
ATOM 11074 C C . ASP D 1 187 ? -14.369 -12.991 0.220 1.00 23.04 187 ASP C C 1
ATOM 11075 O O . ASP D 1 187 ? -13.822 -12.079 -0.367 1.00 20.66 187 ASP C O 1
ATOM 11080 N N . TYR D 1 188 ? -15.649 -12.957 0.573 1.00 23.11 188 TYR C N 1
ATOM 11081 C CA . TYR D 1 188 ? -16.519 -11.874 0.234 1.00 24.25 188 TYR C CA 1
ATOM 11082 C C . TYR D 1 188 ? -16.150 -10.637 1.055 1.00 25.15 188 TYR C C 1
ATOM 11083 O O . TYR D 1 188 ? -16.023 -9.528 0.490 1.00 25.71 188 TYR C O 1
ATOM 11092 N N . HIS D 1 189 ? -15.964 -10.803 2.372 1.00 22.44 189 HIS C N 1
ATOM 11093 C CA . HIS D 1 189 ? -15.445 -9.704 3.204 1.00 22.54 189 HIS C CA 1
ATOM 11094 C C . HIS D 1 189 ? -14.074 -9.221 2.630 1.00 21.24 189 HIS C C 1
ATOM 11095 O O . HIS D 1 189 ? -13.866 -8.028 2.410 1.00 22.59 189 HIS C O 1
ATOM 11102 N N . PHE D 1 190 ? -13.159 -10.119 2.327 1.00 21.98 190 PHE C N 1
ATOM 11103 C CA . PHE D 1 190 ? -11.882 -9.687 1.668 1.00 24.43 190 PHE C CA 1
ATOM 11104 C C . PHE D 1 190 ? -12.073 -8.883 0.355 1.00 25.44 190 PHE C C 1
ATOM 11105 O O . PHE D 1 190 ? -11.322 -7.961 0.069 1.00 24.80 190 PHE C O 1
ATOM 11113 N N . ALA D 1 191 ? -13.072 -9.248 -0.449 1.00 24.04 191 ALA C N 1
ATOM 11114 C CA . ALA D 1 191 ? -13.335 -8.511 -1.671 1.00 23.73 191 ALA C CA 1
ATOM 11115 C C . ALA D 1 191 ? -14.144 -7.223 -1.444 1.00 25.57 191 ALA C C 1
ATOM 11116 O O . ALA D 1 191 ? -14.296 -6.447 -2.374 1.00 23.20 191 ALA C O 1
ATOM 11118 N N . THR D 1 192 ? -14.668 -6.992 -0.228 1.00 24.49 192 THR C N 1
ATOM 11119 C CA . THR D 1 192 ? -15.509 -5.846 0.034 1.00 24.76 192 THR C CA 1
ATOM 11120 C C . THR D 1 192 ? -15.041 -5.015 1.245 1.00 27.25 192 THR C C 1
ATOM 11121 O O . THR D 1 192 ? -14.157 -4.156 1.136 1.00 26.69 192 THR C O 1
ATOM 11125 N N . SER D 1 193 ? -15.636 -5.261 2.409 1.00 27.46 193 SER C N 1
ATOM 11126 C CA . SER D 1 193 ? -15.466 -4.360 3.540 1.00 28.26 193 SER C CA 1
ATOM 11127 C C . SER D 1 193 ? -14.244 -4.635 4.434 1.00 28.84 193 SER C C 1
ATOM 11128 O O . SER D 1 193 ? -13.935 -3.836 5.302 1.00 25.19 193 SER C O 1
ATOM 11131 N N . CYS D 1 194 ? -13.540 -5.735 4.206 1.00 27.69 194 CYS C N 1
ATOM 11132 C CA . CYS D 1 194 ? -12.350 -6.066 4.983 1.00 28.27 194 CYS C CA 1
ATOM 11133 C C . CYS D 1 194 ? -11.105 -6.367 4.123 1.00 26.09 194 CYS C C 1
ATOM 11134 O O . CYS D 1 194 ? -10.631 -7.492 4.065 1.00 24.16 194 CYS C O 1
ATOM 11137 N N . PRO D 1 195 ? -10.541 -5.345 3.480 1.00 26.16 195 PRO C N 1
ATOM 11138 C CA . PRO D 1 195 ? -9.388 -5.640 2.619 1.00 26.03 195 PRO C CA 1
ATOM 11139 C C . PRO D 1 195 ? -8.312 -6.424 3.367 1.00 25.46 195 PRO C C 1
ATOM 11140 O O . PRO D 1 195 ? -7.919 -6.032 4.459 1.00 25.36 195 PRO C O 1
ATOM 11144 N N . PRO D 1 196 ? -7.859 -7.553 2.791 1.00 25.82 196 PRO C N 1
ATOM 11145 C CA . PRO D 1 196 ? -6.941 -8.431 3.499 1.00 27.86 196 PRO C CA 1
ATOM 11146 C C . PRO D 1 196 ? -5.560 -7.818 3.770 1.00 26.50 196 PRO C C 1
ATOM 11147 O O . PRO D 1 196 ? -4.918 -8.132 4.788 1.00 22.46 196 PRO C O 1
ATOM 11151 N N . GLU D 1 197 ? -5.128 -6.910 2.915 1.00 26.03 197 GLU C N 1
ATOM 11152 C CA . GLU D 1 197 ? -3.880 -6.193 3.201 1.00 28.52 197 GLU C CA 1
ATOM 11153 C C . GLU D 1 197 ? -3.998 -5.250 4.448 1.00 26.12 197 GLU C C 1
ATOM 11154 O O . GLU D 1 197 ? -2.997 -4.756 4.954 1.00 25.21 197 GLU C O 1
ATOM 11160 N N . GLN D 1 198 ? -5.217 -5.036 4.960 1.00 24.81 198 GLN C N 1
ATOM 11161 C CA . GLN D 1 198 ? -5.415 -4.320 6.202 1.00 24.72 198 GLN C CA 1
ATOM 11162 C C . GLN D 1 198 ? -5.600 -5.211 7.453 1.00 24.04 198 GLN C C 1
ATOM 11163 O O . GLN D 1 198 ? -5.875 -4.708 8.538 1.00 24.14 198 GLN C O 1
ATOM 11169 N N . VAL D 1 199 ? -5.419 -6.519 7.309 1.00 24.13 199 VAL C N 1
ATOM 11170 C CA . VAL D 1 199 ? -5.623 -7.463 8.409 1.00 23.99 199 VAL C CA 1
ATOM 11171 C C . VAL D 1 199 ? -4.299 -7.911 8.947 1.00 22.06 199 VAL C C 1
ATOM 11172 O O . VAL D 1 199 ? -3.545 -8.521 8.230 1.00 21.82 199 VAL C O 1
ATOM 11176 N N . ALA D 1 200 ? -4.020 -7.610 10.212 1.00 22.49 200 ALA C N 1
ATOM 11177 C CA . ALA D 1 200 ? -2.748 -8.021 10.852 1.00 23.62 200 ALA C CA 1
ATOM 11178 C C . ALA D 1 200 ? -2.664 -9.516 11.032 1.00 23.18 200 ALA C C 1
ATOM 11179 O O . ALA D 1 200 ? -1.655 -10.150 10.755 1.00 21.83 200 ALA C O 1
ATOM 11181 N N . ALA D 1 201 ? -3.762 -10.106 11.503 1.00 22.55 201 ALA C N 1
ATOM 11182 C CA . ALA D 1 201 ? -3.704 -11.484 11.935 1.00 21.79 201 ALA C CA 1
ATOM 11183 C C . ALA D 1 201 ? -5.070 -12.130 12.022 1.00 21.77 201 ALA C C 1
ATOM 11184 O O . ALA D 1 201 ? -6.104 -11.433 12.135 1.00 21.33 201 ALA C O 1
ATOM 11186 N N . VAL D 1 202 ? -5.055 -13.457 11.887 1.00 22.64 202 VAL C N 1
ATOM 11187 C CA . VAL D 1 202 ? -6.213 -14.281 12.180 1.00 23.90 202 VAL C CA 1
ATOM 11188 C C . VAL D 1 202 ? -5.868 -15.087 13.434 1.00 23.88 202 VAL C C 1
ATOM 11189 O O . VAL D 1 202 ? -4.800 -15.696 13.528 1.00 24.28 202 VAL C O 1
ATOM 11193 N N . PHE D 1 203 ? -6.786 -15.050 14.396 1.00 24.91 203 PHE C N 1
ATOM 11194 C CA . PHE D 1 203 ? -6.685 -15.857 15.595 1.00 24.11 203 PHE C CA 1
ATOM 11195 C C . PHE D 1 203 ? -7.545 -17.118 15.503 1.00 25.58 203 PHE C C 1
ATOM 11196 O O . PHE D 1 203 ? -8.779 -17.057 15.308 1.00 21.95 203 PHE C O 1
ATOM 11204 N N . ILE D 1 204 ? -6.888 -18.249 15.695 1.00 25.90 204 ILE C N 1
ATOM 11205 C CA . ILE D 1 204 ? -7.515 -19.586 15.629 1.00 27.38 204 ILE C CA 1
ATOM 11206 C C . ILE D 1 204 ? -7.353 -20.400 16.917 1.00 26.69 204 ILE C C 1
ATOM 11207 O O . ILE D 1 204 ? -6.227 -20.658 17.338 1.00 26.50 204 ILE C O 1
ATOM 11212 N N . GLU D 1 205 ? -8.469 -20.765 17.552 1.00 25.95 205 GLU C N 1
ATOM 11213 C CA . GLU D 1 205 ? -8.482 -21.910 18.483 1.00 29.26 205 GLU C CA 1
ATOM 11214 C C . GLU D 1 205 ? -8.664 -23.210 17.664 1.00 27.74 205 GLU C C 1
ATOM 11215 O O . GLU D 1 205 ? -9.661 -23.331 16.969 1.00 30.26 205 GLU C O 1
ATOM 11221 N N . PRO D 1 206 ? -7.720 -24.177 17.743 1.00 27.00 206 PRO C N 1
ATOM 11222 C CA . PRO D 1 206 ? -7.798 -25.411 16.950 1.00 25.79 206 PRO C CA 1
ATOM 11223 C C . PRO D 1 206 ? -8.902 -26.346 17.386 1.00 24.12 206 PRO C C 1
ATOM 11224 O O . PRO D 1 206 ? -9.238 -27.232 16.630 1.00 23.91 206 PRO C O 1
ATOM 11228 N N . ILE D 1 207 ? -9.419 -26.147 18.597 1.00 24.73 207 ILE C N 1
ATOM 11229 C CA . ILE D 1 207 ? -10.713 -26.659 19.035 1.00 25.62 207 ILE C CA 1
ATOM 11230 C C . ILE D 1 207 ? -11.365 -25.482 19.727 1.00 25.50 207 ILE C C 1
ATOM 11231 O O . ILE D 1 207 ? -10.735 -24.793 20.528 1.00 27.28 207 ILE C O 1
ATOM 11236 N N . LEU D 1 208 ? -12.625 -25.230 19.427 1.00 26.14 208 LEU C N 1
ATOM 11237 C CA . LEU D 1 208 ? -13.282 -24.086 19.985 1.00 27.75 208 LEU C CA 1
ATOM 11238 C C . LEU D 1 208 ? -13.658 -24.497 21.407 1.00 30.09 208 LEU C C 1
ATOM 11239 O O . LEU D 1 208 ? -14.498 -25.363 21.597 1.00 30.35 208 LEU C O 1
ATOM 11244 N N . SER D 1 209 ? -13.018 -23.858 22.382 1.00 29.02 209 SER C N 1
ATOM 11245 C CA . SER D 1 209 ? -13.064 -24.241 23.794 1.00 31.28 209 SER C CA 1
ATOM 11246 C C . SER D 1 209 ? -14.381 -23.913 24.479 1.00 30.77 209 SER C C 1
ATOM 11247 O O . SER D 1 209 ? -15.262 -24.769 24.596 1.00 29.50 209 SER C O 1
ATOM 11250 N N . ASP D 1 210 ? -14.508 -22.683 24.965 1.00 32.48 210 ASP C N 1
ATOM 11251 C CA . ASP D 1 210 ? -15.711 -22.307 25.667 1.00 34.75 210 ASP C CA 1
ATOM 11252 C C . ASP D 1 210 ? -16.910 -22.226 24.738 1.00 31.45 210 ASP C C 1
ATOM 11253 O O . ASP D 1 210 ? -18.054 -22.201 25.221 1.00 27.02 210 ASP C O 1
ATOM 11258 N N . GLY D 1 211 ? -16.651 -22.211 23.418 1.00 30.15 211 GLY C N 1
ATOM 11259 C CA . GLY D 1 211 ? -17.710 -22.322 22.413 1.00 28.54 211 GLY C CA 1
ATOM 11260 C C . GLY D 1 211 ? -18.462 -23.637 22.406 1.00 28.66 211 GLY C C 1
ATOM 11261 O O . GLY D 1 211 ? -19.555 -23.742 21.832 1.00 27.56 211 GLY C O 1
ATOM 11262 N N . GLY D 1 212 ? -17.889 -24.657 23.035 1.00 27.34 212 GLY C N 1
ATOM 11263 C CA . GLY D 1 212 ? -18.543 -25.965 23.132 1.00 27.67 212 GLY C CA 1
ATOM 11264 C C . GLY D 1 212 ? -17.702 -27.178 22.779 1.00 25.91 212 GLY C C 1
ATOM 11265 O O . GLY D 1 212 ? -18.237 -28.210 22.385 1.00 25.29 212 GLY C O 1
ATOM 11266 N N . LEU D 1 213 ? -16.382 -27.059 22.923 1.00 25.34 213 LEU C N 1
ATOM 11267 C CA . LEU D 1 213 ? -15.456 -28.106 22.528 1.00 27.18 213 LEU C CA 1
ATOM 11268 C C . LEU D 1 213 ? -15.760 -28.615 21.114 1.00 25.91 213 LEU C C 1
ATOM 11269 O O . LEU D 1 213 ? -15.978 -29.820 20.869 1.00 25.44 213 LEU C O 1
ATOM 11274 N N . VAL D 1 214 ? -15.758 -27.671 20.174 1.00 24.91 214 VAL C N 1
ATOM 11275 C CA . VAL D 1 214 ? -16.004 -27.963 18.776 1.00 24.49 214 VAL C CA 1
ATOM 11276 C C . VAL D 1 214 ? -14.711 -28.231 17.994 1.00 25.42 214 VAL C C 1
ATOM 11277 O O . VAL D 1 214 ? -13.894 -27.332 17.802 1.00 24.90 214 VAL C O 1
ATOM 11281 N N . VAL D 1 215 ? -14.549 -29.465 17.504 1.00 23.68 215 VAL C N 1
ATOM 11282 C CA . VAL D 1 215 ? -13.445 -29.796 16.609 1.00 25.68 215 VAL C CA 1
ATOM 11283 C C . VAL D 1 215 ? -13.937 -29.413 15.198 1.00 27.78 215 VAL C C 1
ATOM 11284 O O . VAL D 1 215 ? -15.040 -29.838 14.758 1.00 25.39 215 VAL C O 1
ATOM 11288 N N . PRO D 1 216 ? -13.149 -28.603 14.487 1.00 27.63 216 PRO C N 1
ATOM 11289 C CA . PRO D 1 216 ? -13.599 -28.137 13.182 1.00 29.49 216 PRO C CA 1
ATOM 11290 C C . PRO D 1 216 ? -13.658 -29.293 12.164 1.00 28.28 216 PRO C C 1
ATOM 11291 O O . PRO D 1 216 ? -13.019 -30.334 12.391 1.00 25.04 216 PRO C O 1
ATOM 11295 N N . PRO D 1 217 ? -14.414 -29.122 11.055 1.00 27.16 217 PRO C N 1
ATOM 11296 C CA . PRO D 1 217 ? -14.388 -30.157 9.992 1.00 28.39 217 PRO C CA 1
ATOM 11297 C C . PRO D 1 217 ? -12.988 -30.276 9.377 1.00 26.98 217 PRO C C 1
ATOM 11298 O O . PRO D 1 217 ? -12.259 -29.298 9.327 1.00 27.44 217 PRO C O 1
ATOM 11302 N N . PRO D 1 218 ? -12.612 -31.465 8.914 1.00 28.51 218 PRO C N 1
ATOM 11303 C CA . PRO D 1 218 ? -11.229 -31.609 8.399 1.00 29.24 218 PRO C CA 1
ATOM 11304 C C . PRO D 1 218 ? -10.890 -30.626 7.292 1.00 26.96 218 PRO C C 1
ATOM 11305 O O . PRO D 1 218 ? -11.731 -30.307 6.487 1.00 28.42 218 PRO C O 1
ATOM 11309 N N . ALA D 1 219 ? -9.661 -30.138 7.299 1.00 28.00 219 ALA C N 1
ATOM 11310 C CA . ALA D 1 219 ? -9.094 -29.249 6.278 1.00 25.87 219 ALA C CA 1
ATOM 11311 C C . ALA D 1 219 ? -9.622 -27.794 6.303 1.00 25.60 219 ALA C C 1
ATOM 11312 O O . ALA D 1 219 ? -9.131 -26.961 5.546 1.00 27.20 219 ALA C O 1
ATOM 11314 N N . PHE D 1 220 ? -10.600 -27.471 7.145 1.00 24.48 220 PHE C N 1
ATOM 11315 C CA . PHE D 1 220 ? -11.104 -26.099 7.161 1.00 23.44 220 PHE C CA 1
ATOM 11316 C C . PHE D 1 220 ? -10.019 -25.103 7.611 1.00 24.17 220 PHE C C 1
ATOM 11317 O O . PHE D 1 220 ? -9.771 -24.083 6.934 1.00 21.78 220 PHE C O 1
ATOM 11325 N N . LEU D 1 221 ? -9.394 -25.387 8.765 1.00 23.45 221 LEU C N 1
ATOM 11326 C CA . LEU D 1 221 ? -8.417 -24.443 9.328 1.00 23.87 221 LEU C CA 1
ATOM 11327 C C . LEU D 1 221 ? -7.219 -24.285 8.386 1.00 23.85 221 LEU C C 1
ATOM 11328 O O . LEU D 1 221 ? -6.651 -23.220 8.328 1.00 26.30 221 LEU C O 1
ATOM 11333 N N . GLU D 1 222 ? -6.819 -25.326 7.667 1.00 24.39 222 GLU C N 1
ATOM 11334 C CA . GLU D 1 222 ? -5.647 -25.213 6.779 1.00 25.18 222 GLU C CA 1
ATOM 11335 C C . GLU D 1 222 ? -6.025 -24.351 5.561 1.00 26.30 222 GLU C C 1
ATOM 11336 O O . GLU D 1 222 ? -5.246 -23.510 5.123 1.00 25.15 222 GLU C O 1
ATOM 11342 N N . ALA D 1 223 ? -7.252 -24.518 5.057 1.00 25.06 223 ALA C N 1
ATOM 11343 C CA . ALA D 1 223 ? -7.719 -23.687 3.956 1.00 26.00 223 ALA C CA 1
ATOM 11344 C C . ALA D 1 223 ? -7.837 -22.213 4.433 1.00 26.41 223 ALA C C 1
ATOM 11345 O O . ALA D 1 223 ? -7.510 -21.274 3.682 1.00 26.70 223 ALA C O 1
ATOM 11347 N N . LEU D 1 224 ? -8.282 -22.013 5.677 1.00 25.76 224 LEU C N 1
ATOM 11348 C CA . LEU D 1 224 ? -8.334 -20.674 6.271 1.00 25.58 224 LEU C CA 1
ATOM 11349 C C . LEU D 1 224 ? -6.945 -20.022 6.359 1.00 24.13 224 LEU C C 1
ATOM 11350 O O . LEU D 1 224 ? -6.776 -18.874 6.050 1.00 22.43 224 LEU C O 1
ATOM 11355 N N . GLN D 1 225 ? -5.988 -20.774 6.855 1.00 25.24 225 GLN C N 1
ATOM 11356 C CA . GLN D 1 225 ? -4.587 -20.330 6.931 1.00 26.32 225 GLN C CA 1
ATOM 11357 C C . GLN D 1 225 ? -4.088 -19.894 5.555 1.00 25.97 225 GLN C C 1
ATOM 11358 O O . GLN D 1 225 ? -3.530 -18.821 5.405 1.00 26.68 225 GLN C O 1
ATOM 11364 N N . ASP D 1 226 ? -4.268 -20.740 4.561 1.00 27.07 226 ASP C N 1
ATOM 11365 C CA . ASP D 1 226 ? -3.764 -20.433 3.221 1.00 30.99 226 ASP C CA 1
ATOM 11366 C C . ASP D 1 226 ? -4.464 -19.197 2.600 1.00 32.24 226 ASP C C 1
ATOM 11367 O O . ASP D 1 226 ? -3.815 -18.390 1.948 1.00 29.60 226 ASP C O 1
ATOM 11372 N N . ARG D 1 227 ? -5.774 -19.021 2.822 1.00 33.65 227 ARG C N 1
ATOM 11373 C CA . ARG D 1 227 ? -6.440 -17.808 2.321 1.00 33.28 227 ARG C CA 1
ATOM 11374 C C . ARG D 1 227 ? -5.833 -16.551 2.939 1.00 31.82 227 ARG C C 1
ATOM 11375 O O . ARG D 1 227 ? -5.656 -15.535 2.264 1.00 32.90 227 ARG C O 1
ATOM 11383 N N . CYS D 1 228 ? -5.517 -16.607 4.225 1.00 28.86 228 CYS C N 1
ATOM 11384 C CA . CYS D 1 228 ? -4.966 -15.433 4.920 1.00 25.63 228 CYS C CA 1
ATOM 11385 C C . CYS D 1 228 ? -3.495 -15.233 4.559 1.00 24.04 228 CYS C C 1
ATOM 11386 O O . CYS D 1 228 ? -3.066 -14.125 4.277 1.00 22.11 228 CYS C O 1
ATOM 11389 N N . ARG D 1 229 ? -2.734 -16.306 4.537 1.00 25.14 229 ARG C N 1
ATOM 11390 C CA . ARG D 1 229 ? -1.279 -16.187 4.319 1.00 27.11 229 ARG C CA 1
ATOM 11391 C C . ARG D 1 229 ? -0.950 -15.619 2.945 1.00 28.88 229 ARG C C 1
ATOM 11392 O O . ARG D 1 229 ? 0.053 -14.942 2.786 1.00 27.40 229 ARG C O 1
ATOM 11400 N N . LYS D 1 230 ? -1.791 -15.929 1.954 1.00 30.66 230 LYS C N 1
ATOM 11401 C CA . LYS D 1 230 ? -1.663 -15.365 0.585 1.00 33.07 230 LYS C CA 1
ATOM 11402 C C . LYS D 1 230 ? -1.550 -13.830 0.583 1.00 29.98 230 LYS C C 1
ATOM 11403 O O . LYS D 1 230 ? -0.913 -13.256 -0.302 1.00 29.35 230 LYS C O 1
ATOM 11407 N N . HIS D 1 231 ? -2.173 -13.172 1.569 1.00 26.67 231 HIS C N 1
ATOM 11408 C CA . HIS D 1 231 ? -2.173 -11.722 1.664 1.00 24.75 231 HIS C CA 1
ATOM 11409 C C . HIS D 1 231 ? -1.241 -11.220 2.783 1.00 25.27 231 HIS C C 1
ATOM 11410 O O . HIS D 1 231 ? -1.351 -10.103 3.219 1.00 26.71 231 HIS C O 1
ATOM 11417 N N . GLY D 1 232 ? -0.300 -12.051 3.235 1.00 27.26 232 GLY C N 1
ATOM 11418 C CA . GLY D 1 232 ? 0.571 -11.724 4.357 1.00 25.90 232 GLY C CA 1
ATOM 11419 C C . GLY D 1 232 ? -0.114 -11.517 5.707 1.00 26.41 232 GLY C C 1
ATOM 11420 O O . GLY D 1 232 ? 0.465 -10.891 6.594 1.00 27.65 232 GLY C O 1
ATOM 11421 N N . ILE D 1 233 ? -1.337 -12.029 5.889 1.00 26.10 233 ILE C N 1
ATOM 11422 C CA . ILE D 1 233 ? -1.972 -12.024 7.213 1.00 24.87 233 ILE C CA 1
ATOM 11423 C C . ILE D 1 233 ? -1.294 -13.070 8.104 1.00 23.45 233 ILE C C 1
ATOM 11424 O O . ILE D 1 233 ? -1.049 -14.211 7.662 1.00 23.60 233 ILE C O 1
ATOM 11429 N N . LEU D 1 234 ? -0.935 -12.691 9.338 1.00 25.04 234 LEU C N 1
ATOM 11430 C CA . LEU D 1 234 ? -0.210 -13.658 10.213 1.00 25.63 234 LEU C CA 1
ATOM 11431 C C . LEU D 1 234 ? -1.212 -14.576 10.905 1.00 25.24 234 LEU C C 1
ATOM 11432 O O . LEU D 1 234 ? -2.317 -14.171 11.276 1.00 25.16 234 LEU C O 1
ATOM 11437 N N . VAL D 1 235 ? -0.810 -15.831 11.034 1.00 25.72 235 VAL C N 1
ATOM 11438 C CA . VAL D 1 235 ? -1.665 -16.886 11.528 1.00 25.68 235 VAL C CA 1
ATOM 11439 C C . VAL D 1 235 ? -1.256 -17.172 13.004 1.00 24.85 235 VAL C C 1
ATOM 11440 O O . VAL D 1 235 ? -0.101 -17.542 13.311 1.00 21.22 235 VAL C O 1
ATOM 11444 N N . VAL D 1 236 ? -2.204 -16.903 13.895 1.00 22.37 236 VAL C N 1
ATOM 11445 C CA . VAL D 1 236 ? -2.018 -17.096 15.316 1.00 23.89 236 VAL C CA 1
ATOM 11446 C C . VAL D 1 236 ? -2.883 -18.253 15.791 1.00 26.25 236 VAL C C 1
ATOM 11447 O O . VAL D 1 236 ? -4.137 -18.230 15.610 1.00 25.87 236 VAL C O 1
ATOM 11451 N N . VAL D 1 237 ? -2.249 -19.245 16.420 1.00 24.14 237 VAL C N 1
ATOM 11452 C CA . VAL D 1 237 ? -3.000 -20.316 17.053 1.00 25.23 237 VAL C CA 1
ATOM 11453 C C . VAL D 1 237 ? -2.992 -20.148 18.562 1.00 23.64 237 VAL C C 1
ATOM 11454 O O . VAL D 1 237 ? -1.950 -19.990 19.169 1.00 21.69 237 VAL C O 1
ATOM 11458 N N . ASP D 1 238 ? -4.179 -20.172 19.156 1.00 22.40 238 ASP C N 1
ATOM 11459 C CA . ASP D 1 238 ? -4.310 -20.107 20.607 1.00 24.00 238 ASP C CA 1
ATOM 11460 C C . ASP D 1 238 ? -4.305 -21.567 21.142 1.00 26.48 238 ASP C C 1
ATOM 11461 O O . ASP D 1 238 ? -5.301 -22.298 20.980 1.00 25.22 238 ASP C O 1
ATOM 11466 N N . GLU D 1 239 ? -3.184 -21.989 21.754 1.00 26.24 239 GLU C N 1
ATOM 11467 C CA . GLU D 1 239 ? -3.029 -23.341 22.334 1.00 25.49 239 GLU C CA 1
ATOM 11468 C C . GLU D 1 239 ? -3.259 -23.337 23.849 1.00 25.02 239 GLU C C 1
ATOM 11469 O O . GLU D 1 239 ? -2.875 -24.282 24.536 1.00 23.80 239 GLU C O 1
ATOM 11475 N N . VAL D 1 240 ? -3.914 -22.296 24.351 1.00 26.66 240 VAL C N 1
ATOM 11476 C CA . VAL D 1 240 ? -4.048 -22.110 25.796 1.00 28.68 240 VAL C CA 1
ATOM 11477 C C . VAL D 1 240 ? -4.836 -23.242 26.448 1.00 27.86 240 VAL C C 1
ATOM 11478 O O . VAL D 1 240 ? -4.445 -23.760 27.508 1.00 27.24 240 VAL C O 1
ATOM 11482 N N . LYS D 1 241 ? -5.944 -23.607 25.843 1.00 28.28 241 LYS C N 1
ATOM 11483 C CA . LYS D 1 241 ? -6.847 -24.596 26.460 1.00 27.70 241 LYS C CA 1
ATOM 11484 C C . LYS D 1 241 ? -6.446 -26.025 26.127 1.00 26.40 241 LYS C C 1
ATOM 11485 O O . LYS D 1 241 ? -6.369 -26.853 27.014 1.00 26.03 241 LYS C O 1
ATOM 11491 N N . VAL D 1 242 ? -6.161 -26.308 24.865 1.00 25.74 242 VAL C N 1
ATOM 11492 C CA . VAL D 1 242 ? -5.954 -27.682 24.407 1.00 27.26 242 VAL C CA 1
ATOM 11493 C C . VAL D 1 242 ? -4.514 -28.002 24.030 1.00 27.34 242 VAL C C 1
ATOM 11494 O O . VAL D 1 242 ? -4.248 -29.010 23.372 1.00 28.14 242 VAL C O 1
ATOM 11498 N N . GLY D 1 243 ? -3.581 -27.185 24.497 1.00 25.44 243 GLY C N 1
ATOM 11499 C CA . GLY D 1 243 ? -2.186 -27.384 24.130 1.00 25.30 243 GLY C CA 1
ATOM 11500 C C . GLY D 1 243 ? -1.466 -28.363 25.020 1.00 24.90 243 GLY C C 1
ATOM 11501 O O . GLY D 1 243 ? -2.044 -28.872 25.974 1.00 21.67 243 GLY C O 1
ATOM 11502 N N . LEU D 1 244 ? -0.221 -28.644 24.628 1.00 23.43 244 LEU C N 1
ATOM 11503 C CA . LEU D 1 244 ? 0.765 -29.319 25.426 1.00 27.51 244 LEU C CA 1
ATOM 11504 C C . LEU D 1 244 ? 0.421 -30.790 25.763 1.00 27.54 244 LEU C C 1
ATOM 11505 O O . LEU D 1 244 ? 0.403 -31.195 26.920 1.00 26.53 244 LEU C O 1
ATOM 11510 N N . GLY D 1 245 ? 0.147 -31.562 24.708 1.00 27.24 245 GLY C N 1
ATOM 11511 C CA . GLY D 1 245 ? -0.041 -33.000 24.795 1.00 27.31 245 GLY C CA 1
ATOM 11512 C C . GLY D 1 245 ? -1.475 -33.468 24.975 1.00 24.84 245 GLY C C 1
ATOM 11513 O O . GLY D 1 245 ? -1.744 -34.604 24.697 1.00 27.64 245 GLY C O 1
ATOM 11514 N N . ARG D 1 246 ? -2.393 -32.623 25.430 1.00 24.65 246 ARG C N 1
ATOM 11515 C CA . ARG D 1 246 ? -3.728 -33.086 25.856 1.00 25.07 246 ARG C CA 1
ATOM 11516 C C . ARG D 1 246 ? -4.494 -33.855 24.764 1.00 25.93 246 ARG C C 1
ATOM 11517 O O . ARG D 1 246 ? -5.202 -34.823 25.058 1.00 28.26 246 ARG C O 1
ATOM 11525 N N . THR D 1 247 ? -4.298 -33.460 23.513 1.00 25.66 247 THR C N 1
ATOM 11526 C CA . THR D 1 247 ? -5.088 -33.942 22.391 1.00 26.62 247 THR C CA 1
ATOM 11527 C C . THR D 1 247 ? -4.417 -35.093 21.689 1.00 26.06 247 THR C C 1
ATOM 11528 O O . THR D 1 247 ? -4.863 -35.505 20.650 1.00 26.31 247 THR C O 1
ATOM 11532 N N . GLY D 1 248 ? -3.302 -35.578 22.209 1.00 25.77 248 GLY C N 1
ATOM 11533 C CA . GLY D 1 248 ? -2.619 -36.702 21.583 1.00 25.01 248 GLY C CA 1
ATOM 11534 C C . GLY D 1 248 ? -1.411 -36.325 20.781 1.00 25.50 248 GLY C C 1
ATOM 11535 O O . GLY D 1 248 ? -0.678 -37.191 20.300 1.00 24.22 248 GLY C O 1
ATOM 11536 N N . LEU D 1 249 ? -1.219 -35.029 20.559 1.00 25.73 249 LEU C N 1
ATOM 11537 C CA . LEU D 1 249 ? -0.012 -34.563 19.904 1.00 26.19 249 LEU C CA 1
ATOM 11538 C C . LEU D 1 249 ? 0.407 -33.372 20.745 1.00 26.04 249 LEU C C 1
ATOM 11539 O O . LEU D 1 249 ? -0.419 -32.823 21.455 1.00 25.95 249 LEU C O 1
ATOM 11544 N N . MET D 1 250 ? 1.670 -32.977 20.679 1.00 25.33 250 MET C N 1
ATOM 11545 C CA . MET D 1 250 ? 2.153 -31.903 21.530 1.00 26.48 250 MET C CA 1
ATOM 11546 C C . MET D 1 250 ? 1.258 -30.675 21.397 1.00 27.08 250 MET C C 1
ATOM 11547 O O . MET D 1 250 ? 0.825 -30.113 22.393 1.00 28.43 250 MET C O 1
ATOM 11552 N N . HIS D 1 251 ? 0.974 -30.282 20.157 1.00 27.22 251 HIS C N 1
ATOM 11553 C CA . HIS D 1 251 ? 0.192 -29.088 19.873 1.00 27.73 251 HIS C CA 1
ATOM 11554 C C . HIS D 1 251 ? -1.062 -29.483 19.098 1.00 26.73 251 HIS C C 1
ATOM 11555 O O . HIS D 1 251 ? -0.959 -30.170 18.101 1.00 28.25 251 HIS C O 1
ATOM 11562 N N . CYS D 1 252 ? -2.233 -29.029 19.542 1.00 25.56 252 CYS C N 1
ATOM 11563 C CA . CYS D 1 252 ? -3.441 -29.360 18.850 1.00 25.68 252 CYS C CA 1
ATOM 11564 C C . CYS D 1 252 ? -3.443 -28.930 17.385 1.00 25.97 252 CYS C C 1
ATOM 11565 O O . CYS D 1 252 ? -4.065 -29.588 16.553 1.00 27.98 252 CYS C O 1
ATOM 11568 N N . PHE D 1 253 ? -2.726 -27.863 17.045 1.00 25.43 253 PHE C N 1
ATOM 11569 C CA . PHE D 1 253 ? -2.656 -27.438 15.639 1.00 26.60 253 PHE C CA 1
ATOM 11570 C C . PHE D 1 253 ? -2.015 -28.487 14.704 1.00 28.79 253 PHE C C 1
ATOM 11571 O O . PHE D 1 253 ? -2.221 -28.458 13.470 1.00 28.01 253 PHE C O 1
ATOM 11579 N N . GLN D 1 254 ? -1.299 -29.442 15.275 1.00 30.27 254 GLN C N 1
ATOM 11580 C CA . GLN D 1 254 ? -0.638 -30.446 14.458 1.00 29.68 254 GLN C CA 1
ATOM 11581 C C . GLN D 1 254 ? -1.636 -31.491 13.920 1.00 28.09 254 GLN C C 1
ATOM 11582 O O . GLN D 1 254 ? -1.308 -32.223 13.015 1.00 25.27 254 GLN C O 1
ATOM 11588 N N . HIS D 1 255 ? -2.834 -31.556 14.505 1.00 28.55 255 HIS C N 1
ATOM 11589 C CA . HIS D 1 255 ? -3.927 -32.329 13.956 1.00 28.80 255 HIS C CA 1
ATOM 11590 C C . HIS D 1 255 ? -4.502 -31.685 12.685 1.00 28.88 255 HIS C C 1
ATOM 11591 O O . HIS D 1 255 ? -5.215 -32.342 11.946 1.00 27.46 255 HIS C O 1
ATOM 11598 N N . GLU D 1 256 ? -4.244 -30.398 12.452 1.00 29.64 256 GLU C N 1
ATOM 11599 C CA . GLU D 1 256 ? -4.970 -29.632 11.442 1.00 28.74 256 GLU C CA 1
ATOM 11600 C C . GLU D 1 256 ? -4.081 -29.062 10.331 1.00 28.40 256 GLU C C 1
ATOM 11601 O O . GLU D 1 256 ? -4.510 -28.202 9.552 1.00 28.83 256 GLU C O 1
ATOM 11607 N N . GLY D 1 257 ? -2.841 -29.543 10.262 1.00 27.97 257 GLY C N 1
ATOM 11608 C CA . GLY D 1 257 ? -1.920 -29.203 9.190 1.00 28.25 257 GLY C CA 1
ATOM 11609 C C . GLY D 1 257 ? -1.566 -27.731 9.137 1.00 30.21 257 GLY C C 1
ATOM 11610 O O . GLY D 1 257 ? -1.361 -27.178 8.053 1.00 30.61 257 GLY C O 1
ATOM 11611 N N . LEU D 1 258 ? -1.510 -27.091 10.307 1.00 26.65 258 LEU C N 1
ATOM 11612 C CA . LEU D 1 258 ? -1.209 -25.650 10.404 1.00 26.25 258 LEU C CA 1
ATOM 11613 C C . LEU D 1 258 ? 0.279 -25.463 10.635 1.00 27.52 258 LEU C C 1
ATOM 11614 O O . LEU D 1 258 ? 0.943 -26.318 11.234 1.00 27.12 258 LEU C O 1
ATOM 11619 N N . GLU D 1 259 ? 0.780 -24.347 10.148 1.00 27.59 259 GLU C N 1
ATOM 11620 C CA . GLU D 1 259 ? 2.177 -23.922 10.314 1.00 31.09 259 GLU C CA 1
ATOM 11621 C C . GLU D 1 259 ? 2.055 -22.454 10.740 1.00 28.92 259 GLU C C 1
ATOM 11622 O O . GLU D 1 259 ? 2.142 -21.556 9.891 1.00 31.71 259 GLU C O 1
ATOM 11628 N N . PRO D 1 260 ? 1.774 -22.202 12.029 1.00 27.46 260 PRO C N 1
ATOM 11629 C CA . PRO D 1 260 ? 1.380 -20.840 12.432 1.00 26.84 260 PRO C CA 1
ATOM 11630 C C . PRO D 1 260 ? 2.536 -19.875 12.494 1.00 26.16 260 PRO C C 1
ATOM 11631 O O . PRO D 1 260 ? 3.678 -20.307 12.559 1.00 25.69 260 PRO C O 1
ATOM 11635 N N . ASP D 1 261 ? 2.248 -18.578 12.434 1.00 24.43 261 ASP C N 1
ATOM 11636 C CA . ASP D 1 261 ? 3.299 -17.582 12.614 1.00 24.78 261 ASP C CA 1
ATOM 11637 C C . ASP D 1 261 ? 3.577 -17.358 14.090 1.00 23.79 261 ASP C C 1
ATOM 11638 O O . ASP D 1 261 ? 4.696 -17.022 14.461 1.00 22.33 261 ASP C O 1
ATOM 11643 N N . MET D 1 262 ? 2.562 -17.585 14.911 1.00 22.24 262 MET C N 1
ATOM 11644 C CA . MET D 1 262 ? 2.594 -17.231 16.319 1.00 24.11 262 MET C CA 1
ATOM 11645 C C . MET D 1 262 ? 1.781 -18.249 17.081 1.00 24.67 262 MET C C 1
ATOM 11646 O O . MET D 1 262 ? 0.684 -18.632 16.634 1.00 24.44 262 MET C O 1
ATOM 11651 N N . VAL D 1 263 ? 2.291 -18.683 18.231 1.00 25.02 263 VAL C N 1
ATOM 11652 C CA . VAL D 1 263 ? 1.557 -19.604 19.099 1.00 25.53 263 VAL C CA 1
ATOM 11653 C C . VAL D 1 263 ? 1.421 -19.020 20.497 1.00 24.50 263 VAL C C 1
ATOM 11654 O O . VAL D 1 263 ? 2.383 -18.504 21.025 1.00 22.84 263 VAL C O 1
ATOM 11658 N N . VAL D 1 264 ? 0.202 -19.056 21.050 1.00 24.14 264 VAL C N 1
ATOM 11659 C CA . VAL D 1 264 ? -0.092 -18.568 22.393 1.00 22.73 264 VAL C CA 1
ATOM 11660 C C . VAL D 1 264 ? -0.341 -19.764 23.323 1.00 23.51 264 VAL C C 1
ATOM 11661 O O . VAL D 1 264 ? -1.136 -20.684 23.004 1.00 22.42 264 VAL C O 1
ATOM 11665 N N . PHE D 1 265 ? 0.402 -19.780 24.432 1.00 21.93 265 PHE C N 1
ATOM 11666 C CA . PHE D 1 265 ? 0.360 -20.837 25.440 1.00 22.63 265 PHE C CA 1
ATOM 11667 C C . PHE D 1 265 ? -0.071 -20.266 26.799 1.00 24.61 265 PHE C C 1
ATOM 11668 O O . PHE D 1 265 ? 0.136 -19.056 27.124 1.00 21.64 265 PHE C O 1
ATOM 11676 N N . GLY D 1 266 ? -0.639 -21.145 27.610 1.00 22.64 266 GLY C N 1
ATOM 11677 C CA . GLY D 1 266 ? -1.143 -20.763 28.920 1.00 23.12 266 GLY C CA 1
ATOM 11678 C C . GLY D 1 266 ? -1.651 -21.939 29.706 1.00 22.76 266 GLY C C 1
ATOM 11679 O O . GLY D 1 266 ? -1.221 -23.058 29.488 1.00 23.34 266 GLY C O 1
ATOM 11680 N N . LYS D 1 267 ? -2.589 -21.667 30.607 1.00 24.99 267 LYS C N 1
ATOM 11681 C CA . LYS D 1 267 ? -3.157 -22.663 31.532 1.00 25.54 267 LYS C CA 1
ATOM 11682 C C . LYS D 1 267 ? -2.158 -23.752 31.971 1.00 25.09 267 LYS C C 1
ATOM 11683 O O . LYS D 1 267 ? -1.333 -23.530 32.873 1.00 24.47 267 LYS C O 1
ATOM 11689 N N . GLY D 1 268 ? -2.237 -24.915 31.344 1.00 22.20 268 GLY C N 1
ATOM 11690 C CA . GLY D 1 268 ? -1.467 -26.059 31.781 1.00 23.72 268 GLY C CA 1
ATOM 11691 C C . GLY D 1 268 ? 0.052 -25.885 31.743 1.00 23.57 268 GLY C C 1
ATOM 11692 O O . GLY D 1 268 ? 0.764 -26.658 32.405 1.00 20.88 268 GLY C O 1
ATOM 11693 N N . LEU D 1 269 ? 0.534 -24.913 30.967 1.00 22.28 269 LEU C N 1
ATOM 11694 C CA . LEU D 1 269 ? 1.999 -24.643 30.855 1.00 24.80 269 LEU C CA 1
ATOM 11695 C C . LEU D 1 269 ? 2.627 -24.480 32.222 1.00 23.91 269 LEU C C 1
ATOM 11696 O O . LEU D 1 269 ? 3.744 -24.903 32.442 1.00 23.58 269 LEU C O 1
ATOM 11701 N N . GLY D 1 270 ? 1.866 -23.885 33.140 1.00 25.08 270 GLY C N 1
ATOM 11702 C CA . GLY D 1 270 ? 2.345 -23.581 34.467 1.00 25.93 270 GLY C CA 1
ATOM 11703 C C . GLY D 1 270 ? 2.111 -24.627 35.558 1.00 27.77 270 GLY C C 1
ATOM 11704 O O . GLY D 1 270 ? 2.550 -24.423 36.714 1.00 25.32 270 GLY C O 1
ATOM 11705 N N . GLY D 1 271 ? 1.376 -25.691 35.212 1.00 27.20 271 GLY C N 1
ATOM 11706 C CA . GLY D 1 271 ? 1.197 -26.849 36.076 1.00 26.48 271 GLY C CA 1
ATOM 11707 C C . GLY D 1 271 ? 0.428 -26.529 37.333 1.00 28.70 271 GLY C C 1
ATOM 11708 O O . GLY D 1 271 ? 0.475 -27.299 38.291 1.00 28.95 271 GLY C O 1
ATOM 11709 N N . GLY D 1 272 ? -0.275 -25.391 37.340 1.00 28.20 272 GLY C N 1
ATOM 11710 C CA . GLY D 1 272 ? -0.930 -24.876 38.536 1.00 27.82 272 GLY C CA 1
ATOM 11711 C C . GLY D 1 272 ? -0.404 -23.521 38.984 1.00 26.00 272 GLY C C 1
ATOM 11712 O O . GLY D 1 272 ? -1.046 -22.837 39.801 1.00 26.48 272 GLY C O 1
ATOM 11713 N N . LEU D 1 273 ? 0.768 -23.129 38.489 1.00 23.32 273 LEU C N 1
ATOM 11714 C CA . LEU D 1 273 ? 1.237 -21.745 38.713 1.00 25.99 273 LEU C CA 1
ATOM 11715 C C . LEU D 1 273 ? 0.897 -20.838 37.524 1.00 22.93 273 LEU C C 1
ATOM 11716 O O . LEU D 1 273 ? 0.761 -21.340 36.411 1.00 22.90 273 LEU C O 1
ATOM 11721 N N . PRO D 1 274 ? 0.826 -19.504 37.728 1.00 22.17 274 PRO C N 1
ATOM 11722 C CA . PRO D 1 274 ? 0.463 -18.662 36.594 1.00 22.26 274 PRO C CA 1
ATOM 11723 C C . PRO D 1 274 ? 1.583 -18.550 35.599 1.00 21.59 274 PRO C C 1
ATOM 11724 O O . PRO D 1 274 ? 2.651 -18.065 35.951 1.00 22.48 274 PRO C O 1
ATOM 11728 N N . LEU D 1 275 ? 1.353 -18.989 34.366 1.00 20.69 275 LEU C N 1
ATOM 11729 C CA . LEU D 1 275 ? 2.385 -18.887 33.318 1.00 20.92 275 LEU C CA 1
ATOM 11730 C C . LEU D 1 275 ? 1.723 -18.880 31.950 1.00 21.32 275 LEU C C 1
ATOM 11731 O O . LEU D 1 275 ? 0.928 -19.790 31.651 1.00 25.21 275 LEU C O 1
ATOM 11736 N N . SER D 1 276 ? 2.032 -17.862 31.144 1.00 19.85 276 SER C N 1
ATOM 11737 C CA . SER D 1 276 ? 1.667 -17.833 29.716 1.00 19.80 276 SER C CA 1
ATOM 11738 C C . SER D 1 276 ? 2.910 -17.560 28.858 1.00 20.43 276 SER C C 1
ATOM 11739 O O . SER D 1 276 ? 3.949 -17.135 29.374 1.00 20.99 276 SER C O 1
ATOM 11742 N N . ALA D 1 277 ? 2.799 -17.796 27.560 1.00 19.64 277 ALA C N 1
ATOM 11743 C CA . ALA D 1 277 ? 3.886 -17.467 26.628 1.00 21.16 277 ALA C CA 1
ATOM 11744 C C . ALA D 1 277 ? 3.320 -17.175 25.219 1.00 22.24 277 ALA C C 1
ATOM 11745 O O . ALA D 1 277 ? 2.253 -17.689 24.834 1.00 21.07 277 ALA C O 1
ATOM 11747 N N . VAL D 1 278 ? 4.038 -16.319 24.495 1.00 20.70 278 VAL C N 1
ATOM 11748 C CA . VAL D 1 278 ? 3.816 -16.076 23.104 1.00 21.79 278 VAL C CA 1
ATOM 11749 C C . VAL D 1 278 ? 5.115 -16.340 22.365 1.00 23.04 278 VAL C C 1
ATOM 11750 O O . VAL D 1 278 ? 6.195 -15.794 22.683 1.00 20.97 278 VAL C O 1
ATOM 11754 N N . VAL D 1 279 ? 5.007 -17.202 21.365 1.00 25.54 279 VAL C N 1
ATOM 11755 C CA . VAL D 1 279 ? 6.149 -17.513 20.511 1.00 24.93 279 VAL C CA 1
ATOM 11756 C C . VAL D 1 279 ? 5.846 -16.956 19.138 1.00 25.47 279 VAL C C 1
ATOM 11757 O O . VAL D 1 279 ? 4.763 -17.196 18.565 1.00 26.61 279 VAL C O 1
ATOM 11761 N N . GLY D 1 280 ? 6.756 -16.148 18.631 1.00 23.30 280 GLY C N 1
ATOM 11762 C CA . GLY D 1 280 ? 6.541 -15.518 17.334 1.00 22.92 280 GLY C CA 1
ATOM 11763 C C . GLY D 1 280 ? 7.828 -15.213 16.610 1.00 22.04 280 GLY C C 1
ATOM 11764 O O . GLY D 1 280 ? 8.915 -15.464 17.129 1.00 20.21 280 GLY C O 1
ATOM 11765 N N . PRO D 1 281 ? 7.696 -14.654 15.415 1.00 24.50 281 PRO C N 1
ATOM 11766 C CA . PRO D 1 281 ? 8.843 -14.334 14.605 1.00 24.94 281 PRO C CA 1
ATOM 11767 C C . PRO D 1 281 ? 9.530 -13.133 15.194 1.00 26.38 281 PRO C C 1
ATOM 11768 O O . PRO D 1 281 ? 8.890 -12.263 15.801 1.00 23.48 281 PRO C O 1
ATOM 11772 N N . GLN D 1 282 ? 10.846 -13.097 15.042 1.00 25.44 282 GLN C N 1
ATOM 11773 C CA . GLN D 1 282 ? 11.594 -12.083 15.708 1.00 26.32 282 GLN C CA 1
ATOM 11774 C C . GLN D 1 282 ? 11.270 -10.632 15.278 1.00 25.40 282 GLN C C 1
ATOM 11775 O O . GLN D 1 282 ? 11.322 -9.743 16.097 1.00 25.05 282 GLN C O 1
ATOM 11781 N N . TRP D 1 283 ? 10.903 -10.396 14.027 1.00 24.11 283 TRP C N 1
ATOM 11782 C CA . TRP D 1 283 ? 10.608 -9.027 13.580 1.00 23.75 283 TRP C CA 1
ATOM 11783 C C . TRP D 1 283 ? 9.312 -8.509 14.252 1.00 23.51 283 TRP C C 1
ATOM 11784 O O . TRP D 1 283 ? 9.137 -7.321 14.407 1.00 23.50 283 TRP C O 1
ATOM 11795 N N . VAL D 1 284 ? 8.421 -9.400 14.676 1.00 23.95 284 VAL C N 1
ATOM 11796 C CA . VAL D 1 284 ? 7.280 -8.983 15.484 1.00 23.46 284 VAL C CA 1
ATOM 11797 C C . VAL D 1 284 ? 7.662 -8.882 16.962 1.00 23.48 284 VAL C C 1
ATOM 11798 O O . VAL D 1 284 ? 7.448 -7.841 17.600 1.00 24.06 284 VAL C O 1
ATOM 11802 N N . MET D 1 285 ? 8.255 -9.951 17.495 1.00 23.06 285 MET C N 1
ATOM 11803 C CA . MET D 1 285 ? 8.507 -10.032 18.927 1.00 22.36 285 MET C CA 1
ATOM 11804 C C . MET D 1 285 ? 9.579 -9.044 19.417 1.00 24.17 285 MET C C 1
ATOM 11805 O O . MET D 1 285 ? 9.630 -8.712 20.610 1.00 23.54 285 MET C O 1
ATOM 11810 N N . ASP D 1 286 ? 10.417 -8.563 18.496 1.00 25.38 286 ASP C N 1
ATOM 11811 C CA . ASP D 1 286 ? 11.396 -7.528 18.817 1.00 26.69 286 ASP C CA 1
ATOM 11812 C C . ASP D 1 286 ? 10.950 -6.151 18.299 1.00 28.29 286 ASP C C 1
ATOM 11813 O O . ASP D 1 286 ? 11.771 -5.269 18.117 1.00 28.39 286 ASP C O 1
ATOM 11818 N N . HIS D 1 287 ? 9.638 -5.935 18.164 1.00 27.45 287 HIS C N 1
ATOM 11819 C CA . HIS D 1 287 ? 9.113 -4.690 17.645 1.00 27.14 287 HIS C CA 1
ATOM 11820 C C . HIS D 1 287 ? 9.694 -3.431 18.294 1.00 28.34 287 HIS C C 1
ATOM 11821 O O . HIS D 1 287 ? 9.991 -2.457 17.627 1.00 30.32 287 HIS C O 1
ATOM 11828 N N . ALA D 1 288 ? 9.818 -3.443 19.603 1.00 27.89 288 ALA C N 1
ATOM 11829 C CA . ALA D 1 288 ? 10.337 -2.296 20.347 1.00 28.94 288 ALA C CA 1
ATOM 11830 C C . ALA D 1 288 ? 10.596 -2.726 21.780 1.00 29.67 288 ALA C C 1
ATOM 11831 O O . ALA D 1 288 ? 9.819 -3.529 22.323 1.00 31.74 288 ALA C O 1
ATOM 11833 N N . PRO D 1 289 ? 11.634 -2.160 22.424 1.00 29.94 289 PRO C N 1
ATOM 11834 C CA . PRO D 1 289 ? 11.855 -2.525 23.809 1.00 27.50 289 PRO C CA 1
ATOM 11835 C C . PRO D 1 289 ? 10.739 -1.959 24.680 1.00 26.25 289 PRO C C 1
ATOM 11836 O O . PRO D 1 289 ? 10.081 -1.007 24.304 1.00 22.82 289 PRO C O 1
ATOM 11840 N N . ALA D 1 290 ? 10.512 -2.608 25.812 1.00 25.02 290 ALA C N 1
ATOM 11841 C CA . ALA D 1 290 ? 9.625 -2.132 26.851 1.00 25.65 290 ALA C CA 1
ATOM 11842 C C . ALA D 1 290 ? 8.202 -1.966 26.340 1.00 25.09 290 ALA C C 1
ATOM 11843 O O . ALA D 1 290 ? 7.508 -1.054 26.739 1.00 29.39 290 ALA C O 1
ATOM 11845 N N . PHE D 1 291 ? 7.775 -2.810 25.421 1.00 25.40 291 PHE C N 1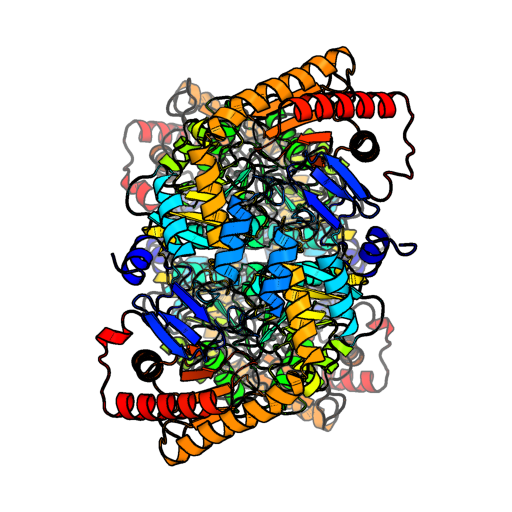
ATOM 11846 C CA . PHE D 1 291 ? 6.472 -2.585 24.771 1.00 23.99 291 PHE C CA 1
ATOM 11847 C C . PHE D 1 291 ? 5.335 -3.255 25.510 1.00 23.38 291 PHE C C 1
ATOM 11848 O O . PHE D 1 291 ? 4.197 -2.743 25.542 1.00 22.86 291 PHE C O 1
ATOM 11856 N N . VAL D 1 292 ? 5.626 -4.408 26.103 1.00 22.49 292 VAL C N 1
ATOM 11857 C CA . VAL D 1 292 ? 4.623 -5.145 26.876 1.00 23.13 292 VAL C CA 1
ATOM 11858 C C . VAL D 1 292 ? 5.260 -5.682 28.144 1.00 23.15 292 VAL C C 1
ATOM 11859 O O . VAL D 1 292 ? 5.801 -6.795 28.158 1.00 24.01 292 VAL C O 1
ATOM 11863 N N . LEU D 1 293 ? 5.158 -4.884 29.210 1.00 24.95 293 LEU C N 1
ATOM 11864 C CA . LEU D 1 293 ? 5.836 -5.134 30.484 1.00 23.99 293 LEU C CA 1
ATOM 11865 C C . LEU D 1 293 ? 4.853 -5.487 31.621 1.00 25.79 293 LEU C C 1
ATOM 11866 O O . LEU D 1 293 ? 3.856 -4.766 31.882 1.00 26.15 293 LEU C O 1
ATOM 11871 N N . GLN D 1 294 ? 5.149 -6.600 32.284 1.00 24.66 294 GLN C N 1
ATOM 11872 C CA . GLN D 1 294 ? 4.589 -6.929 33.574 1.00 25.81 294 GLN C CA 1
ATOM 11873 C C . GLN D 1 294 ? 5.731 -7.363 34.452 1.00 24.48 294 GLN C C 1
ATOM 11874 O O . GLN D 1 294 ? 6.528 -8.227 34.049 1.00 25.35 294 GLN C O 1
ATOM 11880 N N . THR D 1 295 ? 5.810 -6.746 35.634 1.00 24.92 295 THR C N 1
ATOM 11881 C CA . THR D 1 295 ? 7.024 -6.778 36.481 1.00 26.06 295 THR C CA 1
ATOM 11882 C C . THR D 1 295 ? 7.495 -8.184 36.818 1.00 24.98 295 THR C C 1
ATOM 11883 O O . THR D 1 295 ? 8.687 -8.503 36.651 1.00 23.42 295 THR C O 1
ATOM 11887 N N . THR D 1 296 ? 6.573 -9.035 37.277 1.00 23.93 296 THR C N 1
ATOM 11888 C CA . THR D 1 296 ? 6.968 -10.427 37.653 1.00 22.25 296 THR C CA 1
ATOM 11889 C C . THR D 1 296 ? 6.856 -11.458 36.564 1.00 21.14 296 THR C C 1
ATOM 11890 O O . THR D 1 296 ? 7.067 -12.627 36.830 1.00 21.85 296 THR C O 1
ATOM 11894 N N . ALA D 1 297 ? 6.546 -11.058 35.333 1.00 20.35 297 ALA C N 1
ATOM 11895 C CA . ALA D 1 297 ? 6.518 -11.980 34.233 1.00 20.81 297 ALA C CA 1
ATOM 11896 C C . ALA D 1 297 ? 7.869 -12.623 34.019 1.00 22.27 297 ALA C C 1
ATOM 11897 O O . ALA D 1 297 ? 8.886 -11.974 34.145 1.00 21.22 297 ALA C O 1
ATOM 11899 N N . GLY D 1 298 ? 7.868 -13.926 33.700 1.00 22.45 298 GLY C N 1
ATOM 11900 C CA . GLY D 1 298 ? 9.130 -14.661 33.529 1.00 22.09 298 GLY C CA 1
ATOM 11901 C C . GLY D 1 298 ? 9.893 -14.874 34.837 1.00 23.31 298 GLY C C 1
ATOM 11902 O O . GLY D 1 298 ? 11.106 -15.143 34.809 1.00 22.38 298 GLY C O 1
ATOM 11903 N N . ASN D 1 299 ? 9.197 -14.760 35.984 1.00 21.01 299 ASN C N 1
ATOM 11904 C CA . ASN D 1 299 ? 9.837 -15.038 37.258 1.00 21.14 299 ASN C CA 1
ATOM 11905 C C . ASN D 1 299 ? 10.332 -16.503 37.304 1.00 21.52 299 ASN C C 1
ATOM 11906 O O . ASN D 1 299 ? 9.775 -17.369 36.620 1.00 22.34 299 ASN C O 1
ATOM 11911 N N . PRO D 1 300 ? 11.432 -16.776 38.038 1.00 21.66 300 PRO C N 1
ATOM 11912 C CA . PRO D 1 300 ? 12.056 -18.122 38.019 1.00 22.85 300 PRO C CA 1
ATOM 11913 C C . PRO D 1 300 ? 11.213 -19.239 38.669 1.00 23.47 300 PRO C C 1
ATOM 11914 O O . PRO D 1 300 ? 11.437 -20.391 38.369 1.00 23.81 300 PRO C O 1
ATOM 11918 N N . VAL D 1 301 ? 10.241 -18.887 39.514 1.00 24.24 301 VAL C N 1
ATOM 11919 C CA . VAL D 1 301 ? 9.353 -19.870 40.151 1.00 25.36 301 VAL C CA 1
ATOM 11920 C C . VAL D 1 301 ? 8.319 -20.396 39.161 1.00 25.60 301 VAL C C 1
ATOM 11921 O O . VAL D 1 301 ? 8.275 -21.609 38.914 1.00 24.12 301 VAL C O 1
ATOM 11925 N N . ALA D 1 302 ? 7.521 -19.493 38.559 1.00 25.49 302 ALA C N 1
ATOM 11926 C CA . ALA D 1 302 ? 6.557 -19.892 37.529 1.00 24.63 302 ALA C CA 1
ATOM 11927 C C . ALA D 1 302 ? 7.250 -20.558 36.324 1.00 24.20 302 ALA C C 1
ATOM 11928 O O . ALA D 1 302 ? 6.761 -21.586 35.843 1.00 24.10 302 ALA C O 1
ATOM 11930 N N . THR D 1 303 ? 8.403 -20.046 35.868 1.00 23.02 303 THR C N 1
ATOM 11931 C CA . THR D 1 303 ? 9.034 -20.676 34.690 1.00 22.45 303 THR C CA 1
ATOM 11932 C C . THR D 1 303 ? 9.671 -22.052 34.985 1.00 22.62 303 THR C C 1
ATOM 11933 O O . THR D 1 303 ? 9.731 -22.910 34.105 1.00 22.86 303 THR C O 1
ATOM 11937 N N . ALA D 1 304 ? 10.152 -22.259 36.207 1.00 22.46 304 ALA C N 1
ATOM 11938 C CA . ALA D 1 304 ? 10.693 -23.578 36.595 1.00 23.13 304 ALA C CA 1
ATOM 11939 C C . ALA D 1 304 ? 9.579 -24.619 36.559 1.00 22.50 304 ALA C C 1
ATOM 11940 O O . ALA D 1 304 ? 9.778 -25.709 36.025 1.00 22.54 304 ALA C O 1
ATOM 11942 N N . ALA D 1 305 ? 8.431 -24.278 37.130 1.00 20.53 305 ALA C N 1
ATOM 11943 C CA . ALA D 1 305 ? 7.228 -25.104 36.999 1.00 21.35 305 ALA C CA 1
ATOM 11944 C C . ALA D 1 305 ? 6.917 -25.481 35.562 1.00 22.64 305 ALA C C 1
ATOM 11945 O O . ALA D 1 305 ? 6.625 -26.638 35.244 1.00 22.43 305 ALA C O 1
ATOM 11947 N N . GLY D 1 306 ? 6.993 -24.514 34.661 1.00 24.84 306 GLY C N 1
ATOM 11948 C CA . GLY D 1 306 ? 6.762 -24.792 33.257 1.00 24.27 306 GLY C CA 1
ATOM 11949 C C . GLY D 1 306 ? 7.780 -25.715 32.643 1.00 25.86 306 GLY C C 1
ATOM 11950 O O . GLY D 1 306 ? 7.447 -26.520 31.776 1.00 27.46 306 GLY C O 1
ATOM 11951 N N . ARG D 1 307 ? 9.039 -25.589 33.033 1.00 27.55 307 ARG C N 1
ATOM 11952 C CA . ARG D 1 307 ? 10.050 -26.498 32.490 1.00 28.87 307 ARG C CA 1
ATOM 11953 C C . ARG D 1 307 ? 9.729 -27.926 32.941 1.00 27.99 307 ARG C C 1
ATOM 11954 O O . ARG D 1 307 ? 9.904 -28.902 32.190 1.00 26.75 307 ARG C O 1
ATOM 11962 N N . ALA D 1 308 ? 9.284 -28.041 34.181 1.00 26.64 308 ALA C N 1
ATOM 11963 C CA . ALA D 1 308 ? 8.988 -29.350 34.741 1.00 26.64 308 ALA C CA 1
ATOM 11964 C C . ALA D 1 308 ? 7.776 -29.954 34.015 1.00 27.34 308 ALA C C 1
ATOM 11965 O O . ALA D 1 308 ? 7.773 -31.175 33.782 1.00 24.65 308 ALA C O 1
ATOM 11967 N N . VAL D 1 309 ? 6.775 -29.126 33.650 1.00 25.00 309 VAL C N 1
ATOM 11968 C CA . VAL D 1 309 ? 5.607 -29.632 32.887 1.00 26.05 309 VAL C CA 1
ATOM 11969 C C . VAL D 1 309 ? 6.036 -30.187 31.529 1.00 27.49 309 VAL C C 1
ATOM 11970 O O . VAL D 1 309 ? 5.722 -31.334 31.167 1.00 28.13 309 VAL C O 1
ATOM 11974 N N . LEU D 1 310 ? 6.793 -29.396 30.785 1.00 28.98 310 LEU C N 1
ATOM 11975 C CA . LEU D 1 310 ? 7.295 -29.838 29.485 1.00 28.98 310 LEU C CA 1
ATOM 11976 C C . LEU D 1 310 ? 8.146 -31.078 29.604 1.00 29.52 310 LEU C C 1
ATOM 11977 O O . LEU D 1 310 ? 7.990 -31.966 28.823 1.00 27.36 310 LEU C O 1
ATOM 11982 N N . ASN D 1 311 ? 9.035 -31.141 30.598 1.00 33.49 311 ASN C N 1
ATOM 11983 C CA . ASN D 1 311 ? 9.960 -32.264 30.729 1.00 31.98 311 ASN C CA 1
ATOM 11984 C C . ASN D 1 311 ? 9.214 -33.550 31.053 1.00 32.64 311 ASN C C 1
ATOM 11985 O O . ASN D 1 311 ? 9.532 -34.597 30.516 1.00 33.90 311 ASN C O 1
ATOM 11990 N N . THR D 1 312 ? 8.227 -33.459 31.936 1.00 31.38 312 THR C N 1
ATOM 11991 C CA . THR D 1 312 ? 7.391 -34.586 32.269 1.00 31.13 312 THR C CA 1
ATOM 11992 C C . THR D 1 312 ? 6.557 -35.087 31.073 1.00 31.34 312 THR C C 1
ATOM 11993 O O . THR D 1 312 ? 6.420 -36.276 30.879 1.00 31.08 312 THR C O 1
ATOM 11997 N N . ILE D 1 313 ? 5.978 -34.175 30.304 1.00 32.27 313 ILE C N 1
ATOM 11998 C CA . ILE D 1 313 ? 5.228 -34.528 29.091 1.00 33.82 313 ILE C CA 1
ATOM 11999 C C . ILE D 1 313 ? 6.119 -35.162 28.018 1.00 34.00 313 ILE C C 1
ATOM 12000 O O . ILE D 1 313 ? 5.717 -36.113 27.342 1.00 34.44 313 ILE C O 1
ATOM 12005 N N . GLU D 1 314 ? 7.324 -34.637 27.862 1.00 35.64 314 GLU C N 1
ATOM 12006 C CA . GLU D 1 314 ? 8.250 -35.248 26.943 1.00 39.81 314 GLU C CA 1
ATOM 12007 C C . GLU D 1 314 ? 8.765 -36.627 27.446 1.00 38.95 314 GLU C C 1
ATOM 12008 O O . GLU D 1 314 ? 8.703 -37.611 26.714 1.00 40.06 314 GLU C O 1
ATOM 12014 N N . ARG D 1 315 ? 9.241 -36.724 28.680 1.00 37.24 315 ARG C N 1
ATOM 12015 C CA . ARG D 1 315 ? 9.840 -38.006 29.128 1.00 40.92 315 ARG C CA 1
ATOM 12016 C C . ARG D 1 315 ? 8.799 -39.114 29.289 1.00 38.90 315 ARG C C 1
ATOM 12017 O O . ARG D 1 315 ? 8.982 -40.216 28.818 1.00 41.17 315 ARG C O 1
ATOM 12025 N N . GLN D 1 316 ? 7.690 -38.806 29.927 1.00 37.35 316 GLN C N 1
ATOM 12026 C CA . GLN D 1 316 ? 6.655 -39.791 30.123 1.00 38.78 316 GLN C CA 1
ATOM 12027 C C . GLN D 1 316 ? 5.713 -39.990 28.920 1.00 38.04 316 GLN C C 1
ATOM 12028 O O . GLN D 1 316 ? 4.697 -40.632 29.064 1.00 38.19 316 GLN C O 1
ATOM 12034 N N . GLY D 1 317 ? 6.029 -39.431 27.753 1.00 39.56 317 GLY C N 1
ATOM 12035 C CA . GLY D 1 317 ? 5.173 -39.565 26.569 1.00 36.43 317 GLY C CA 1
ATOM 12036 C C . GLY D 1 317 ? 3.684 -39.299 26.801 1.00 35.85 317 GLY C C 1
ATOM 12037 O O . GLY D 1 317 ? 2.849 -40.063 26.316 1.00 32.36 317 GLY C O 1
ATOM 12038 N N . LEU D 1 318 ? 3.337 -38.215 27.509 1.00 33.74 318 LEU C N 1
ATOM 12039 C CA . LEU D 1 318 ? 1.918 -37.940 27.838 1.00 30.18 318 LEU C CA 1
ATOM 12040 C C . LEU D 1 318 ? 1.062 -37.506 26.649 1.00 27.58 318 LEU C C 1
ATOM 12041 O O . LEU D 1 318 ? -0.181 -37.509 26.773 1.00 27.87 318 LEU C O 1
ATOM 12046 N N . ALA D 1 319 ? 1.668 -37.132 25.512 1.00 26.28 319 ALA C N 1
ATOM 12047 C CA . ALA D 1 319 ? 0.874 -36.869 24.305 1.00 26.75 319 ALA C CA 1
ATOM 12048 C C . ALA D 1 319 ? 0.297 -38.195 23.777 1.00 30.13 319 ALA C C 1
ATOM 12049 O O . ALA D 1 319 ? -0.929 -38.396 23.732 1.00 30.03 319 ALA C O 1
ATOM 12051 N N . GLN D 1 320 ? 1.187 -39.113 23.432 1.00 31.85 320 GLN C N 1
ATOM 12052 C CA . GLN D 1 320 ? 0.814 -40.496 23.091 1.00 34.43 320 GLN C CA 1
ATOM 12053 C C . GLN D 1 320 ? -0.183 -41.064 24.134 1.00 33.94 320 GLN C C 1
ATOM 12054 O O . GLN D 1 320 ? -1.261 -41.545 23.790 1.00 36.76 320 GLN C O 1
ATOM 12060 N N . ARG D 1 321 ? 0.154 -40.957 25.415 1.00 32.80 321 ARG C N 1
ATOM 12061 C CA . ARG D 1 321 ? -0.709 -41.480 26.476 1.00 31.78 321 ARG C CA 1
ATOM 12062 C C . ARG D 1 321 ? -2.110 -40.861 26.491 1.00 33.54 321 ARG C C 1
ATOM 12063 O O . ARG D 1 321 ? -3.109 -41.570 26.721 1.00 31.37 321 ARG C O 1
ATOM 12071 N N . SER D 1 322 ? -2.198 -39.549 26.262 1.00 31.47 322 SER C N 1
ATOM 12072 C CA . SER D 1 322 ? -3.495 -38.867 26.275 1.00 31.68 322 SER C CA 1
ATOM 12073 C C . SER D 1 322 ? -4.419 -39.344 25.133 1.00 30.83 322 SER C C 1
ATOM 12074 O O . SER D 1 322 ? -5.632 -39.460 25.318 1.00 26.73 322 SER C O 1
ATOM 12077 N N . GLU D 1 323 ? -3.840 -39.658 23.986 1.00 32.01 323 GLU C N 1
ATOM 12078 C CA . GLU D 1 323 ? -4.593 -40.286 22.911 1.00 37.16 323 GLU C CA 1
ATOM 12079 C C . GLU D 1 323 ? -5.217 -41.630 23.342 1.00 39.80 323 GLU C C 1
ATOM 12080 O O . GLU D 1 323 ? -6.444 -41.817 23.221 1.00 38.51 323 GLU C O 1
ATOM 12086 N N . ARG D 1 324 ? -4.372 -42.535 23.859 1.00 39.97 324 ARG C N 1
ATOM 12087 C CA . ARG D 1 324 ? -4.809 -43.866 24.338 1.00 40.77 324 ARG C CA 1
ATOM 12088 C C . ARG D 1 324 ? -5.889 -43.728 25.422 1.00 40.38 324 ARG C C 1
ATOM 12089 O O . ARG D 1 324 ? -7.033 -44.190 25.282 1.00 38.80 324 ARG C O 1
ATOM 12097 N N . VAL D 1 325 ? -5.515 -43.038 26.490 1.00 37.93 325 VAL C N 1
ATOM 12098 C CA . VAL D 1 325 ? -6.371 -42.870 27.653 1.00 36.88 325 VAL C CA 1
ATOM 12099 C C . VAL D 1 325 ? -7.633 -42.078 27.310 1.00 34.26 325 VAL C C 1
ATOM 12100 O O . VAL D 1 325 ? -8.724 -42.366 27.792 1.00 32.96 325 VAL C O 1
ATOM 12104 N N . GLY D 1 326 ? -7.474 -41.044 26.495 1.00 36.61 326 GLY C N 1
ATOM 12105 C CA . GLY D 1 326 ? -8.608 -40.238 26.063 1.00 35.49 326 GLY C CA 1
ATOM 12106 C C . GLY D 1 326 ? -9.599 -41.067 25.279 1.00 35.23 326 GLY C C 1
ATOM 12107 O O . GLY D 1 326 ? -10.807 -40.973 25.503 1.00 35.26 326 GLY C O 1
ATOM 12108 N N . GLY D 1 327 ? -9.085 -41.905 24.380 1.00 38.31 327 GLY C N 1
ATOM 12109 C CA . GLY D 1 327 ? -9.943 -42.791 23.583 1.00 38.43 327 GLY C CA 1
ATOM 12110 C C . GLY D 1 327 ? -10.786 -43.648 24.502 1.00 38.53 327 GLY C C 1
ATOM 12111 O O . GLY D 1 327 ? -12.014 -43.733 24.368 1.00 42.84 327 GLY C O 1
ATOM 12112 N N . ILE D 1 328 ? -10.141 -44.253 25.484 1.00 36.94 328 ILE C N 1
ATOM 12113 C CA . ILE D 1 328 ? -10.856 -45.157 26.362 1.00 34.06 328 ILE C CA 1
ATOM 12114 C C . ILE D 1 328 ? -11.943 -44.403 27.092 1.00 33.80 328 ILE C C 1
ATOM 12115 O O . ILE D 1 328 ? -13.063 -44.907 27.264 1.00 34.08 328 ILE C O 1
ATOM 12120 N N . PHE D 1 329 ? -11.610 -43.184 27.539 1.00 34.42 329 PHE C N 1
ATOM 12121 C CA . PHE D 1 329 ? -12.548 -42.346 28.295 1.00 31.92 329 PHE C CA 1
ATOM 12122 C C . PHE D 1 329 ? -13.711 -41.911 27.412 1.00 31.77 329 PHE C C 1
ATOM 12123 O O . PHE D 1 329 ? -14.891 -41.920 27.844 1.00 30.99 329 PHE C O 1
ATOM 12131 N N . ALA D 1 330 ? -13.377 -41.525 26.184 1.00 31.88 330 ALA C N 1
ATOM 12132 C CA . ALA D 1 330 ? -14.406 -41.048 25.245 1.00 37.23 330 ALA C CA 1
ATOM 12133 C C . ALA D 1 330 ? -15.388 -42.206 24.910 1.00 37.77 330 ALA C C 1
ATOM 12134 O O . ALA D 1 330 ? -16.619 -42.037 24.931 1.00 35.40 330 ALA C O 1
ATOM 12136 N N . ASP D 1 331 ? -14.831 -43.394 24.681 1.00 41.11 331 ASP C N 1
ATOM 12137 C CA . ASP D 1 331 ? -15.653 -44.587 24.420 1.00 44.90 331 ASP C CA 1
ATOM 12138 C C . ASP D 1 331 ? -16.617 -44.879 25.548 1.00 44.41 331 ASP C C 1
ATOM 12139 O O . ASP D 1 331 ? -17.810 -45.127 25.312 1.00 43.09 331 ASP C O 1
ATOM 12144 N N . ARG D 1 332 ? -16.109 -44.824 26.773 1.00 40.26 332 ARG C N 1
ATOM 12145 C CA . ARG D 1 332 ? -16.937 -45.119 27.925 1.00 39.78 332 ARG C CA 1
ATOM 12146 C C . ARG D 1 332 ? -18.093 -44.167 27.953 1.00 38.35 332 ARG C C 1
ATOM 12147 O O . ARG D 1 332 ? -19.231 -44.586 28.101 1.00 36.50 332 ARG C O 1
ATOM 12155 N N . LEU D 1 333 ? -17.800 -42.875 27.782 1.00 38.70 333 LEU C N 1
ATOM 12156 C CA . LEU D 1 333 ? -18.832 -41.859 27.694 1.00 36.85 333 LEU C CA 1
ATOM 12157 C C . LEU D 1 333 ? -19.828 -42.078 26.510 1.00 35.81 333 LEU C C 1
ATOM 12158 O O . LEU D 1 333 ? -21.044 -41.890 26.660 1.00 33.49 333 LEU C O 1
ATOM 12163 N N . ARG D 1 334 ? -19.315 -42.439 25.342 1.00 36.39 334 ARG C N 1
ATOM 12164 C CA . ARG D 1 334 ? -20.197 -42.777 24.219 1.00 42.68 334 ARG C CA 1
ATOM 12165 C C . ARG D 1 334 ? -21.233 -43.823 24.601 1.00 43.50 334 ARG C C 1
ATOM 12166 O O . ARG D 1 334 ? -22.453 -43.592 24.475 1.00 41.26 334 ARG C O 1
ATOM 12174 N N . ARG D 1 335 ? -20.728 -44.939 25.120 1.00 42.88 335 ARG C N 1
ATOM 12175 C CA . ARG D 1 335 ? -21.572 -46.065 25.518 1.00 46.61 335 ARG C CA 1
ATOM 12176 C C . ARG D 1 335 ? -22.675 -45.617 26.463 1.00 43.14 335 ARG C C 1
ATOM 12177 O O . ARG D 1 335 ? -23.784 -46.106 26.376 1.00 40.81 335 ARG C O 1
ATOM 12185 N N . LEU D 1 336 ? -22.419 -44.625 27.312 1.00 41.79 336 LEU C N 1
ATOM 12186 C CA . LEU D 1 336 ? -23.502 -44.125 28.168 1.00 38.95 336 LEU C CA 1
ATOM 12187 C C . LEU D 1 336 ? -24.682 -43.592 27.365 1.00 34.60 336 LEU C C 1
ATOM 12188 O O . LEU D 1 336 ? -25.792 -43.527 27.885 1.00 33.12 336 LEU C O 1
ATOM 12193 N N . SER D 1 337 ? -24.470 -43.167 26.132 1.00 36.21 337 SER C N 1
ATOM 12194 C CA . SER D 1 337 ? -25.621 -42.680 25.364 1.00 41.83 337 SER C CA 1
ATOM 12195 C C . SER D 1 337 ? -26.638 -43.805 25.157 1.00 43.63 337 SER C C 1
ATOM 12196 O O . SER D 1 337 ? -27.844 -43.534 25.139 1.00 43.80 337 SER C O 1
ATOM 12199 N N . ASP D 1 338 ? -26.177 -45.058 25.061 1.00 44.36 338 ASP C N 1
ATOM 12200 C CA . ASP D 1 338 ? -27.114 -46.192 24.886 1.00 44.84 338 ASP C CA 1
ATOM 12201 C C . ASP D 1 338 ? -28.116 -46.190 25.994 1.00 46.94 338 ASP C C 1
ATOM 12202 O O . ASP D 1 338 ? -29.244 -46.639 25.802 1.00 54.95 338 ASP C O 1
ATOM 12207 N N . LYS D 1 339 ? -27.700 -45.721 27.164 1.00 42.55 339 LYS C N 1
ATOM 12208 C CA . LYS D 1 339 ? -28.583 -45.671 28.303 1.00 42.10 339 LYS C CA 1
ATOM 12209 C C . LYS D 1 339 ? -29.246 -44.339 28.460 1.00 40.45 339 LYS C C 1
ATOM 12210 O O . LYS D 1 339 ? -30.312 -44.265 29.049 1.00 39.89 339 LYS C O 1
ATOM 12216 N N . HIS D 1 340 ? -28.570 -43.267 28.036 1.00 41.03 340 HIS C N 1
ATOM 12217 C CA . HIS D 1 340 ? -29.038 -41.901 28.324 1.00 40.34 340 HIS C CA 1
ATOM 12218 C C . HIS D 1 340 ? -29.147 -41.077 27.032 1.00 39.04 340 HIS C C 1
ATOM 12219 O O . HIS D 1 340 ? -28.141 -40.619 26.470 1.00 36.51 340 HIS C O 1
ATOM 12226 N N . SER D 1 341 ? -30.367 -40.898 26.550 1.00 33.28 341 SER C N 1
ATOM 12227 C CA . SER D 1 341 ? -30.564 -40.284 25.236 1.00 34.52 341 SER C CA 1
ATOM 12228 C C . SER D 1 341 ? -30.320 -38.755 25.242 1.00 34.27 341 SER C C 1
ATOM 12229 O O . SER D 1 341 ? -30.218 -38.153 24.186 1.00 33.46 341 SER C O 1
ATOM 12232 N N . ILE D 1 342 ? -30.233 -38.144 26.425 1.00 30.40 342 ILE C N 1
ATOM 12233 C CA . ILE D 1 342 ? -29.760 -36.764 26.553 1.00 30.42 342 ILE C CA 1
ATOM 12234 C C . ILE D 1 342 ? -28.293 -36.596 26.056 1.00 26.02 342 ILE C C 1
ATOM 12235 O O . ILE D 1 342 ? -27.903 -35.497 25.735 1.00 28.48 342 ILE C O 1
ATOM 12240 N N . ILE D 1 343 ? -27.510 -37.662 25.969 1.00 24.27 343 ILE C N 1
ATOM 12241 C CA . ILE D 1 343 ? -26.148 -37.546 25.434 1.00 25.59 343 ILE C CA 1
ATOM 12242 C C . ILE D 1 343 ? -26.178 -37.499 23.909 1.00 25.25 343 ILE C C 1
ATOM 12243 O O . ILE D 1 343 ? -26.276 -38.530 23.206 1.00 26.43 343 ILE C O 1
ATOM 12248 N N . GLY D 1 344 ? -26.104 -36.274 23.401 1.00 22.12 344 GLY C N 1
ATOM 12249 C CA . GLY D 1 344 ? -26.259 -36.028 21.985 1.00 23.35 344 GLY C CA 1
ATOM 12250 C C . GLY D 1 344 ? -24.978 -36.289 21.229 1.00 22.22 344 GLY C C 1
ATOM 12251 O O . GLY D 1 344 ? -25.022 -36.722 20.101 1.00 21.48 344 GLY C O 1
ATOM 12252 N N . ASP D 1 345 ? -23.839 -36.050 21.852 1.00 22.17 345 ASP C N 1
ATOM 12253 C CA . ASP D 1 345 ? -22.558 -36.141 21.131 1.00 23.42 345 ASP C CA 1
ATOM 12254 C C . ASP D 1 345 ? -21.415 -36.223 22.148 1.00 23.43 345 ASP C C 1
ATOM 12255 O O . ASP D 1 345 ? -21.529 -35.759 23.270 1.00 23.12 345 ASP C O 1
ATOM 12260 N N . VAL D 1 346 ? -20.342 -36.872 21.745 1.00 23.94 346 VAL C N 1
ATOM 12261 C CA . VAL D 1 346 ? -19.152 -36.960 22.529 1.00 25.94 346 VAL C CA 1
ATOM 12262 C C . VAL D 1 346 ? -18.075 -36.601 21.537 1.00 24.87 346 VAL C C 1
ATOM 12263 O O . VAL D 1 346 ? -17.972 -37.225 20.541 1.00 24.76 346 VAL C O 1
ATOM 12267 N N . ARG D 1 347 ? -17.300 -35.555 21.813 1.00 26.67 347 ARG C N 1
ATOM 12268 C CA . ARG D 1 347 ? -16.366 -35.033 20.842 1.00 25.33 347 ARG C CA 1
ATOM 12269 C C . ARG D 1 347 ? -15.172 -34.422 21.566 1.00 26.01 347 ARG C C 1
ATOM 12270 O O . ARG D 1 347 ? -15.226 -34.137 22.756 1.00 27.13 347 ARG C O 1
ATOM 12278 N N . GLY D 1 348 ? -14.090 -34.251 20.835 1.00 26.01 348 GLY C N 1
ATOM 12279 C CA . GLY D 1 348 ? -12.931 -33.604 21.387 1.00 25.40 348 GLY C CA 1
ATOM 12280 C C . GLY D 1 348 ? -11.758 -34.287 20.780 1.00 25.75 348 GLY C C 1
ATOM 12281 O O . GLY D 1 348 ? -11.901 -34.977 19.762 1.00 23.56 348 GLY C O 1
ATOM 12282 N N . ARG D 1 349 ? -10.601 -34.131 21.425 1.00 24.44 349 ARG C N 1
ATOM 12283 C CA . ARG D 1 349 ? -9.418 -34.921 21.080 1.00 25.18 349 ARG C CA 1
ATOM 12284 C C . ARG D 1 349 ? -8.641 -35.271 22.345 1.00 26.15 349 ARG C C 1
ATOM 12285 O O . ARG D 1 349 ? -8.489 -34.418 23.240 1.00 26.01 349 ARG C O 1
ATOM 12293 N N . GLY D 1 350 ? -8.113 -36.498 22.392 1.00 26.80 350 GLY C N 1
ATOM 12294 C CA . GLY D 1 350 ? -7.394 -37.002 23.558 1.00 25.82 350 GLY C CA 1
ATOM 12295 C C . GLY D 1 350 ? -8.168 -36.736 24.839 1.00 28.76 350 GLY C C 1
ATOM 12296 O O . GLY D 1 350 ? -9.343 -37.160 24.992 1.00 27.79 350 GLY C O 1
ATOM 12297 N N . LEU D 1 351 ? -7.555 -35.957 25.732 1.00 28.47 351 LEU C N 1
ATOM 12298 C CA . LEU D 1 351 ? -8.167 -35.661 27.040 1.00 30.46 351 LEU C CA 1
ATOM 12299 C C . LEU D 1 351 ? -8.869 -34.275 27.119 1.00 30.48 351 LEU C C 1
ATOM 12300 O O . LEU D 1 351 ? -9.090 -33.725 28.210 1.00 29.94 351 LEU C O 1
ATOM 12305 N N . ALA D 1 352 ? -9.246 -33.755 25.949 1.00 28.71 352 ALA C N 1
ATOM 12306 C CA . ALA D 1 352 ? -10.111 -32.609 25.840 1.00 29.42 352 ALA C CA 1
ATOM 12307 C C . ALA D 1 352 ? -11.402 -33.180 25.287 1.00 28.66 352 ALA C C 1
ATOM 12308 O O . ALA D 1 352 ? -11.457 -33.527 24.123 1.00 29.43 352 ALA C O 1
ATOM 12310 N N . ILE D 1 353 ? -12.425 -33.301 26.122 1.00 26.86 353 ILE C N 1
ATOM 12311 C CA . ILE D 1 353 ? -13.583 -34.053 25.746 1.00 26.98 353 ILE C CA 1
ATOM 12312 C C . ILE D 1 353 ? -14.784 -33.286 26.191 1.00 25.20 353 ILE C C 1
ATOM 12313 O O . ILE D 1 353 ? -14.799 -32.797 27.302 1.00 24.24 353 ILE C O 1
ATOM 12318 N N . GLY D 1 354 ? -15.790 -33.198 25.321 1.00 24.05 354 GLY C N 1
ATOM 12319 C CA . GLY D 1 354 ? -17.036 -32.538 25.620 1.00 24.28 354 GLY C CA 1
ATOM 12320 C C . GLY D 1 354 ? -18.184 -33.503 25.377 1.00 26.50 354 GLY C C 1
ATOM 12321 O O . GLY D 1 354 ? -18.112 -34.340 24.475 1.00 25.40 354 GLY C O 1
ATOM 12322 N N . VAL D 1 355 ? -19.221 -33.405 26.215 1.00 26.35 355 VAL C N 1
ATOM 12323 C CA . VAL D 1 355 ? -20.391 -34.251 26.068 1.00 25.50 355 VAL C CA 1
ATOM 12324 C C . VAL D 1 355 ? -21.590 -33.326 25.933 1.00 23.99 355 VAL C C 1
ATOM 12325 O O . VAL D 1 355 ? -21.970 -32.631 26.859 1.00 24.66 355 VAL C O 1
ATOM 12329 N N . ASP D 1 356 ? -22.076 -33.227 24.692 1.00 23.53 356 ASP C N 1
ATOM 12330 C CA . ASP D 1 356 ? -23.190 -32.309 24.332 1.00 23.88 356 ASP C CA 1
ATOM 12331 C C . ASP D 1 356 ? -24.527 -32.881 24.808 1.00 24.34 356 ASP C C 1
ATOM 12332 O O . ASP D 1 356 ? -24.905 -33.973 24.341 1.00 26.17 356 ASP C O 1
ATOM 12337 N N . LEU D 1 357 ? -25.205 -32.157 25.702 1.00 24.47 357 LEU C N 1
ATOM 12338 C CA . LEU D 1 357 ? -26.507 -32.596 26.186 1.00 25.97 357 LEU C CA 1
ATOM 12339 C C . LEU D 1 357 ? -27.647 -31.945 25.438 1.00 24.65 357 LEU C C 1
ATOM 12340 O O . LEU D 1 357 ? -27.684 -30.733 25.323 1.00 24.79 357 LEU C O 1
ATOM 12345 N N . VAL D 1 358 ? -28.629 -32.749 25.017 1.00 24.92 358 VAL C N 1
ATOM 12346 C CA . VAL D 1 358 ? -29.707 -32.289 24.154 1.00 23.24 358 VAL C CA 1
ATOM 12347 C C . VAL D 1 358 ? -31.054 -32.730 24.678 1.00 25.25 358 VAL C C 1
ATOM 12348 O O . VAL D 1 358 ? -31.174 -33.800 25.274 1.00 29.26 358 VAL C O 1
ATOM 12352 N N . SER D 1 359 ? -32.068 -31.913 24.466 1.00 26.10 359 SER C N 1
ATOM 12353 C CA . SER D 1 359 ? -33.450 -32.265 24.874 1.00 28.09 359 SER C CA 1
ATOM 12354 C C . SER D 1 359 ? -34.244 -32.937 23.736 1.00 28.55 359 SER C C 1
ATOM 12355 O O . SER D 1 359 ? -35.384 -33.350 23.926 1.00 25.81 359 SER C O 1
ATOM 12358 N N . ASP D 1 360 ? -33.638 -33.000 22.553 1.00 26.99 360 ASP C N 1
ATOM 12359 C CA . ASP D 1 360 ? -34.285 -33.519 21.358 1.00 28.72 360 ASP C CA 1
ATOM 12360 C C . ASP D 1 360 ? -33.181 -33.942 20.369 1.00 26.89 360 ASP C C 1
ATOM 12361 O O . ASP D 1 360 ? -32.367 -33.119 19.948 1.00 24.73 360 ASP C O 1
ATOM 12366 N N . ARG D 1 361 ? -33.178 -35.224 20.016 1.00 25.20 361 ARG C N 1
ATOM 12367 C CA . ARG D 1 361 ? -32.081 -35.824 19.267 1.00 26.16 361 ARG C CA 1
ATOM 12368 C C . ARG D 1 361 ? -32.166 -35.448 17.801 1.00 26.23 361 ARG C C 1
ATOM 12369 O O . ARG D 1 361 ? -31.157 -35.486 17.089 1.00 24.91 361 ARG C O 1
ATOM 12377 N N . GLY D 1 362 ? -33.370 -35.086 17.362 1.00 24.08 362 GLY C N 1
ATOM 12378 C CA . GLY D 1 362 ? -33.605 -34.631 16.009 1.00 24.53 362 GLY C CA 1
ATOM 12379 C C . GLY D 1 362 ? -33.228 -33.177 15.772 1.00 25.83 362 GLY C C 1
ATOM 12380 O O . GLY D 1 362 ? -32.496 -32.866 14.811 1.00 25.93 362 GLY C O 1
ATOM 12381 N N . SER D 1 363 ? -33.703 -32.269 16.625 1.00 23.89 363 SER C N 1
ATOM 12382 C CA . SER D 1 363 ? -33.334 -30.846 16.464 1.00 23.09 363 SER C CA 1
ATOM 12383 C C . SER D 1 363 ? -31.968 -30.504 17.052 1.00 23.36 363 SER C C 1
ATOM 12384 O O . SER D 1 363 ? -31.401 -29.504 16.688 1.00 25.27 363 SER C O 1
ATOM 12387 N N . ARG D 1 364 ? -31.478 -31.336 17.978 1.00 24.14 364 ARG C N 1
ATOM 12388 C CA . ARG D 1 364 ? -30.270 -31.098 18.771 1.00 24.70 364 ARG C CA 1
ATOM 12389 C C . ARG D 1 364 ? -30.378 -29.830 19.609 1.00 25.73 364 ARG C C 1
ATOM 12390 O O . ARG D 1 364 ? -29.381 -29.195 19.984 1.00 23.84 364 ARG C O 1
ATOM 12398 N N . GLU D 1 365 ? -31.607 -29.504 19.957 1.00 28.60 365 GLU C N 1
ATOM 12399 C CA . GLU D 1 365 ? -31.820 -28.443 20.886 1.00 33.09 365 GLU C CA 1
ATOM 12400 C C . GLU D 1 365 ? -31.125 -28.770 22.196 1.00 31.40 365 GLU C C 1
ATOM 12401 O O . GLU D 1 365 ? -31.210 -29.890 22.691 1.00 28.07 365 GLU C O 1
ATOM 12407 N N . PRO D 1 366 ? -30.412 -27.783 22.744 1.00 32.48 366 PRO C N 1
ATOM 12408 C CA . PRO D 1 366 ? -29.644 -27.940 23.981 1.00 32.31 366 PRO C CA 1
ATOM 12409 C C . PRO D 1 366 ? -30.537 -28.354 25.144 1.00 29.27 366 PRO C C 1
ATOM 12410 O O . PRO D 1 366 ? -31.635 -27.835 25.277 1.00 29.67 366 PRO C O 1
ATOM 12414 N N . ALA D 1 367 ? -30.047 -29.233 25.997 1.00 30.52 367 ALA C N 1
ATOM 12415 C CA . ALA D 1 367 ? -30.716 -29.507 27.274 1.00 31.97 367 ALA C CA 1
ATOM 12416 C C . ALA D 1 367 ? -30.815 -28.211 28.092 1.00 34.17 367 ALA C C 1
ATOM 12417 O O . ALA D 1 367 ? -29.976 -27.297 27.904 1.00 31.68 367 ALA C O 1
ATOM 12419 N N . PRO D 1 368 ? -31.846 -28.105 28.967 1.00 34.37 368 PRO C N 1
ATOM 12420 C CA . PRO D 1 368 ? -31.961 -26.907 29.802 1.00 37.61 368 PRO C CA 1
ATOM 12421 C C . PRO D 1 368 ? -30.761 -26.786 30.761 1.00 35.86 368 PRO C C 1
ATOM 12422 O O . PRO D 1 368 ? -30.234 -27.796 31.218 1.00 34.11 368 PRO C O 1
ATOM 12426 N N . VAL D 1 369 ? -30.319 -25.555 31.019 1.00 41.75 369 VAL C N 1
ATOM 12427 C CA . VAL D 1 369 ? -29.134 -25.309 31.872 1.00 42.09 369 VAL C CA 1
ATOM 12428 C C . VAL D 1 369 ? -29.332 -25.897 33.275 1.00 39.11 369 VAL C C 1
ATOM 12429 O O . VAL D 1 369 ? -28.378 -26.339 33.917 1.00 37.78 369 VAL C O 1
ATOM 12433 N N . THR D 1 370 ? -30.574 -25.894 33.747 1.00 36.75 370 THR C N 1
ATOM 12434 C CA . THR D 1 370 ? -30.888 -26.441 35.049 1.00 37.77 370 THR C CA 1
ATOM 12435 C C . THR D 1 370 ? -30.456 -27.891 35.156 1.00 36.64 370 THR C C 1
ATOM 12436 O O . THR D 1 370 ? -29.748 -28.276 36.093 1.00 37.81 370 THR C O 1
ATOM 12440 N N . THR D 1 371 ? -30.910 -28.700 34.206 1.00 32.87 371 THR C N 1
ATOM 12441 C CA . THR D 1 371 ? -30.541 -30.091 34.123 1.00 32.11 371 THR C CA 1
ATOM 12442 C C . THR D 1 371 ? -29.022 -30.277 34.065 1.00 33.04 371 THR C C 1
ATOM 12443 O O . THR D 1 371 ? -28.474 -31.109 34.783 1.00 36.92 371 THR C O 1
ATOM 12447 N N . THR D 1 372 ? -28.347 -29.528 33.206 1.00 32.42 372 THR C N 1
ATOM 12448 C CA . THR D 1 372 ? -26.885 -29.607 33.102 1.00 33.43 372 THR C CA 1
ATOM 12449 C C . THR D 1 372 ? -26.221 -29.253 34.460 1.00 31.89 372 THR C C 1
ATOM 12450 O O . THR D 1 372 ? -25.330 -29.961 34.942 1.00 32.04 372 THR C O 1
ATOM 12454 N N . ALA D 1 373 ? -26.686 -28.175 35.082 1.00 35.23 373 ALA C N 1
ATOM 12455 C CA . ALA D 1 373 ? -26.125 -27.715 36.368 1.00 34.48 373 ALA C CA 1
ATOM 12456 C C . ALA D 1 373 ? -26.381 -28.760 37.457 1.00 37.35 373 ALA C C 1
ATOM 12457 O O . ALA D 1 373 ? -25.493 -29.003 38.280 1.00 35.53 373 ALA C O 1
ATOM 12459 N N . LYS D 1 374 ? -27.569 -29.400 37.423 1.00 35.77 374 LYS C N 1
ATOM 12460 C CA . LYS D 1 374 ? -27.903 -30.505 38.324 1.00 34.13 374 LYS C CA 1
ATOM 12461 C C . LYS D 1 374 ? -27.033 -31.724 38.140 1.00 34.65 374 LYS C C 1
ATOM 12462 O O . LYS D 1 374 ? -26.699 -32.407 39.108 1.00 38.36 374 LYS C O 1
ATOM 12468 N N . ILE D 1 375 ? -26.666 -32.022 36.906 1.00 31.42 375 ILE C N 1
ATOM 12469 C CA . ILE D 1 375 ? -25.741 -33.121 36.672 1.00 32.80 375 ILE C CA 1
ATOM 12470 C C . ILE D 1 375 ? -24.380 -32.840 37.321 1.00 32.35 375 ILE C C 1
ATOM 12471 O O . ILE D 1 375 ? -23.776 -33.764 37.865 1.00 31.85 375 ILE C O 1
ATOM 12476 N N . ILE D 1 376 ? -23.911 -31.585 37.265 1.00 33.37 376 ILE C N 1
ATOM 12477 C CA . ILE D 1 376 ? -22.591 -31.216 37.847 1.00 35.86 376 ILE C CA 1
ATOM 12478 C C . ILE D 1 376 ? -22.643 -31.336 39.376 1.00 33.38 376 ILE C C 1
ATOM 12479 O O . ILE D 1 376 ? -21.728 -31.850 40.004 1.00 31.84 376 ILE C O 1
ATOM 12484 N N . TYR D 1 377 ? -23.728 -30.836 39.948 1.00 35.38 377 TYR C N 1
ATOM 12485 C CA . TYR D 1 377 ? -23.990 -30.956 41.388 1.00 38.25 377 TYR C CA 1
ATOM 12486 C C . TYR D 1 377 ? -24.000 -32.386 41.885 1.00 36.62 377 TYR C C 1
ATOM 12487 O O . TYR D 1 377 ? -23.321 -32.716 42.850 1.00 38.36 377 TYR C O 1
ATOM 12496 N N . ARG D 1 378 ? -24.719 -33.256 41.186 1.00 37.41 378 ARG C N 1
ATOM 12497 C CA . ARG D 1 378 ? -24.767 -34.676 41.528 1.00 35.52 378 ARG C CA 1
ATOM 12498 C C . ARG D 1 378 ? -23.434 -35.385 41.405 1.00 32.89 378 ARG C C 1
ATOM 12499 O O . ARG D 1 378 ? -23.060 -36.131 42.311 1.00 31.19 378 ARG C O 1
ATOM 12507 N N . GLY D 1 379 ? -22.701 -35.153 40.316 1.00 29.73 379 GLY C N 1
ATOM 12508 C CA . GLY D 1 379 ? -21.306 -35.656 40.202 1.00 28.85 379 GLY C CA 1
ATOM 12509 C C . GLY D 1 379 ? -20.408 -35.229 41.368 1.00 28.67 379 GLY C C 1
ATOM 12510 O O . GLY D 1 379 ? -19.588 -36.007 41.859 1.00 29.49 379 GLY C O 1
ATOM 12511 N N . TYR D 1 380 ? -20.546 -33.976 41.791 1.00 31.11 380 TYR C N 1
ATOM 12512 C CA . TYR D 1 380 ? -19.863 -33.485 42.991 1.00 33.62 380 TYR C CA 1
ATOM 12513 C C . TYR D 1 380 ? -20.257 -34.321 44.253 1.00 35.99 380 TYR C C 1
ATOM 12514 O O . TYR D 1 380 ? -19.379 -34.788 44.993 1.00 32.58 380 TYR C O 1
ATOM 12523 N N . GLN D 1 381 ? -21.560 -34.554 44.457 1.00 36.95 381 GLN C N 1
ATOM 12524 C CA . GLN D 1 381 ? -22.028 -35.402 45.567 1.00 36.75 381 GLN C CA 1
ATOM 12525 C C . GLN D 1 381 ? -21.464 -36.832 45.471 1.00 38.89 381 GLN C C 1
ATOM 12526 O O . GLN D 1 381 ? -21.183 -37.455 46.496 1.00 40.73 381 GLN C O 1
ATOM 12532 N N . LEU D 1 382 ? -21.254 -37.335 44.256 1.00 33.93 382 LEU C N 1
ATOM 12533 C CA . LEU D 1 382 ? -20.712 -38.681 44.077 1.00 35.65 382 LEU C CA 1
ATOM 12534 C C . LEU D 1 382 ? -19.196 -38.685 43.956 1.00 34.82 382 LEU C C 1
ATOM 12535 O O . LEU D 1 382 ? -18.598 -39.735 43.737 1.00 32.60 382 LEU C O 1
ATOM 12540 N N . GLY D 1 383 ? -18.555 -37.532 44.115 1.00 35.27 383 GLY C N 1
ATOM 12541 C CA . GLY D 1 383 ? -17.066 -37.508 44.134 1.00 33.55 383 GLY C CA 1
ATOM 12542 C C . GLY D 1 383 ? -16.340 -37.258 42.821 1.00 32.03 383 GLY C C 1
ATOM 12543 O O . GLY D 1 383 ? -15.216 -37.715 42.631 1.00 34.05 383 GLY C O 1
ATOM 12544 N N . ALA D 1 384 ? -16.959 -36.516 41.909 1.00 33.32 384 ALA C N 1
ATOM 12545 C CA . ALA D 1 384 ? -16.234 -36.024 40.730 1.00 31.74 384 ALA C CA 1
ATOM 12546 C C . ALA D 1 384 ? -16.509 -34.517 40.480 1.00 32.36 384 ALA C C 1
ATOM 12547 O O . ALA D 1 384 ? -17.652 -34.015 40.639 1.00 27.62 384 ALA C O 1
ATOM 12549 N N . ALA D 1 385 ? -15.431 -33.781 40.192 1.00 28.80 385 ALA C N 1
ATOM 12550 C CA . ALA D 1 385 ? -15.543 -32.338 39.884 1.00 29.73 385 ALA C CA 1
ATOM 12551 C C . ALA D 1 385 ? -15.400 -32.139 38.385 1.00 26.95 385 ALA C C 1
ATOM 12552 O O . ALA D 1 385 ? -14.363 -32.499 37.798 1.00 27.67 385 ALA C O 1
ATOM 12554 N N . PHE D 1 386 ? -16.443 -31.574 37.792 1.00 27.17 386 PHE C N 1
ATOM 12555 C CA . PHE D 1 386 ? -16.442 -31.165 36.373 1.00 28.28 386 PHE C CA 1
ATOM 12556 C C . PHE D 1 386 ? -17.324 -29.937 36.161 1.00 26.97 386 PHE C C 1
ATOM 12557 O O . PHE D 1 386 ? -17.946 -29.444 37.100 1.00 28.09 386 PHE C O 1
ATOM 12565 N N . THR D 1 387 ? -17.346 -29.417 34.940 1.00 25.06 387 THR C N 1
ATOM 12566 C CA . THR D 1 387 ? -18.050 -28.175 34.641 1.00 26.41 387 THR C CA 1
ATOM 12567 C C . THR D 1 387 ? -18.824 -28.357 33.336 1.00 26.67 387 THR C C 1
ATOM 12568 O O . THR D 1 387 ? -18.833 -29.443 32.756 1.00 27.34 387 THR C O 1
ATOM 12572 N N . TYR D 1 388 ? -19.441 -27.279 32.873 1.00 27.88 388 TYR C N 1
ATOM 12573 C CA . TYR D 1 388 ? -19.962 -27.208 31.515 1.00 30.21 388 TYR C CA 1
ATOM 12574 C C . TYR D 1 388 ? -19.573 -25.921 30.805 1.00 31.47 388 TYR C C 1
ATOM 12575 O O . TYR D 1 388 ? -19.302 -24.898 31.439 1.00 30.38 388 TYR C O 1
ATOM 12584 N N . VAL D 1 389 ? -19.605 -25.998 29.483 1.00 28.33 389 VAL C N 1
ATOM 12585 C CA . VAL D 1 389 ? -19.266 -24.901 28.600 1.00 28.61 389 VAL C CA 1
ATOM 12586 C C . VAL D 1 389 ? -20.301 -24.828 27.454 1.00 29.25 389 VAL C C 1
ATOM 12587 O O . VAL D 1 389 ? -21.366 -25.463 27.512 1.00 29.69 389 VAL C O 1
ATOM 12591 N N . GLY D 1 390 ? -20.013 -23.994 26.458 1.00 29.52 390 GLY C N 1
ATOM 12592 C CA . GLY D 1 390 ? -20.725 -24.007 25.225 1.00 31.36 390 GLY C CA 1
ATOM 12593 C C . GLY D 1 390 ? -21.583 -22.794 25.075 1.00 34.74 390 GLY C C 1
ATOM 12594 O O . GLY D 1 390 ? -22.021 -22.198 26.061 1.00 33.60 390 GLY C O 1
ATOM 12595 N N . LEU D 1 391 ? -21.874 -22.457 23.827 1.00 35.56 391 LEU C N 1
ATOM 12596 C CA . LEU D 1 391 ? -22.687 -21.295 23.544 1.00 37.93 391 LEU C CA 1
ATOM 12597 C C . LEU D 1 391 ? -24.119 -21.496 24.038 1.00 38.45 391 LEU C C 1
ATOM 12598 O O . LEU D 1 391 ? -24.803 -20.522 24.331 1.00 35.83 391 LEU C O 1
ATOM 12603 N N . ASN D 1 392 ? -24.567 -22.742 24.185 1.00 36.44 392 ASN C N 1
ATOM 12604 C CA . ASN D 1 392 ? -25.894 -22.963 24.794 1.00 35.58 392 ASN C CA 1
ATOM 12605 C C . ASN D 1 392 ? -25.829 -23.533 26.196 1.00 34.29 392 ASN C C 1
ATOM 12606 O O . ASN D 1 392 ? -26.866 -23.900 26.752 1.00 34.21 392 ASN C O 1
ATOM 12611 N N . ALA D 1 393 ? -24.625 -23.621 26.766 1.00 33.60 393 ALA C N 1
ATOM 12612 C CA . ALA D 1 393 ? -24.480 -23.915 28.197 1.00 32.67 393 ALA C CA 1
ATOM 12613 C C . ALA D 1 393 ? -24.918 -25.361 28.555 1.00 32.45 393 ALA C C 1
ATOM 12614 O O . ALA D 1 393 ? -25.628 -25.597 29.559 1.00 32.05 393 ALA C O 1
ATOM 12616 N N . ASN D 1 394 ? -24.467 -26.314 27.733 1.00 29.20 394 ASN C N 1
ATOM 12617 C CA . ASN D 1 394 ? -24.986 -27.682 27.740 1.00 27.97 394 ASN C CA 1
ATOM 12618 C C . ASN D 1 394 ? -23.962 -28.718 27.379 1.00 25.57 394 ASN C C 1
ATOM 12619 O O . ASN D 1 394 ? -24.310 -29.873 27.195 1.00 26.58 394 ASN C O 1
ATOM 12624 N N . VAL D 1 395 ? -22.705 -28.329 27.229 1.00 24.91 395 VAL C N 1
ATOM 12625 C CA . VAL D 1 395 ? -21.655 -29.283 26.944 1.00 23.56 395 VAL C CA 1
ATOM 12626 C C . VAL D 1 395 ? -20.922 -29.537 28.261 1.00 24.76 395 VAL C C 1
ATOM 12627 O O . VAL D 1 395 ? -20.348 -28.601 28.841 1.00 24.61 395 VAL C O 1
ATOM 12631 N N . LEU D 1 396 ? -20.924 -30.782 28.741 1.00 24.72 396 LEU C N 1
ATOM 12632 C CA . LEU D 1 396 ? -20.168 -31.136 29.932 1.00 25.14 396 LEU C CA 1
ATOM 12633 C C . LEU D 1 396 ? -18.724 -31.202 29.484 1.00 26.23 396 LEU C C 1
ATOM 12634 O O . LEU D 1 396 ? -18.437 -31.786 28.457 1.00 27.01 396 LEU C O 1
ATOM 12639 N N . GLU D 1 397 ? -17.831 -30.614 30.277 1.00 27.66 397 GLU C N 1
ATOM 12640 C CA . GLU D 1 397 ? -16.416 -30.547 29.951 1.00 28.32 397 GLU C CA 1
ATOM 12641 C C . GLU D 1 397 ? -15.584 -31.423 30.874 1.00 27.24 397 GLU C C 1
ATOM 12642 O O . GLU D 1 397 ? -15.754 -31.384 32.107 1.00 27.03 397 GLU C O 1
ATOM 12648 N N . PHE D 1 398 ? -14.654 -32.132 30.249 1.00 26.42 398 PHE C N 1
ATOM 12649 C CA . PHE D 1 398 ? -13.711 -33.014 30.891 1.00 28.80 398 PHE C CA 1
ATOM 12650 C C . PHE D 1 398 ? -12.346 -32.650 30.368 1.00 27.42 398 PHE C C 1
ATOM 12651 O O . PHE D 1 398 ? -12.007 -32.903 29.200 1.00 27.73 398 PHE C O 1
ATOM 12659 N N . MET D 1 399 ? -11.577 -32.056 31.279 1.00 27.03 399 MET C N 1
ATOM 12660 C CA . MET D 1 399 ? -10.223 -31.623 31.028 1.00 28.08 399 MET C CA 1
ATOM 12661 C C . MET D 1 399 ? -9.406 -32.121 32.205 1.00 27.85 399 MET C C 1
ATOM 12662 O O . MET D 1 399 ? -8.805 -31.335 32.949 1.00 28.76 399 MET C O 1
ATOM 12667 N N . PRO D 1 400 ? -9.387 -33.436 32.402 1.00 28.95 400 PRO C N 1
ATOM 12668 C CA . PRO D 1 400 ? -8.695 -33.949 33.587 1.00 29.36 400 PRO C CA 1
ATOM 12669 C C . PRO D 1 400 ? -7.175 -33.846 33.458 1.00 28.41 400 PRO C C 1
ATOM 12670 O O . PRO D 1 400 ? -6.648 -33.725 32.341 1.00 26.24 400 PRO C O 1
ATOM 12674 N N . PRO D 1 401 ? -6.456 -33.948 34.589 1.00 27.93 401 PRO C N 1
ATOM 12675 C CA . PRO D 1 401 ? -4.995 -34.026 34.485 1.00 27.60 401 PRO C CA 1
ATOM 12676 C C . PRO D 1 401 ? -4.555 -35.083 33.501 1.00 29.02 401 PRO C C 1
ATOM 12677 O O . PRO D 1 401 ? -5.189 -36.132 33.401 1.00 30.89 401 PRO C O 1
ATOM 12681 N N . LEU D 1 402 ? -3.472 -34.833 32.782 1.00 27.85 402 LEU C N 1
ATOM 12682 C CA . LEU D 1 402 ? -2.941 -35.802 31.848 1.00 28.60 402 LEU C CA 1
ATOM 12683 C C . LEU D 1 402 ? -2.472 -37.100 32.539 1.00 31.23 402 LEU C C 1
ATOM 12684 O O . LEU D 1 402 ? -2.247 -38.129 31.869 1.00 27.97 402 LEU C O 1
ATOM 12689 N N . THR D 1 403 ? -2.331 -37.029 33.864 1.00 33.12 403 THR C N 1
ATOM 12690 C CA . THR D 1 403 ? -1.942 -38.163 34.707 1.00 32.64 403 THR C CA 1
ATOM 12691 C C . THR D 1 403 ? -3.164 -38.995 35.146 1.00 34.93 403 THR C C 1
ATOM 12692 O O . THR D 1 403 ? -3.062 -39.858 36.022 1.00 34.90 403 THR C O 1
ATOM 12696 N N . LEU D 1 404 ? -4.322 -38.745 34.543 1.00 34.62 404 LEU C N 1
ATOM 12697 C CA . LEU D 1 404 ? -5.501 -39.579 34.822 1.00 33.66 404 LEU C CA 1
ATOM 12698 C C . LEU D 1 404 ? -5.225 -41.087 34.576 1.00 35.27 404 LEU C C 1
ATOM 12699 O O . LEU D 1 404 ? -4.578 -41.470 33.590 1.00 38.35 404 LEU C O 1
ATOM 12704 N N . THR D 1 405 ? -5.707 -41.917 35.497 1.00 35.76 405 THR C N 1
ATOM 12705 C CA . THR D 1 405 ? -5.393 -43.368 35.528 1.00 37.68 405 THR C CA 1
ATOM 12706 C C . THR D 1 405 ? -6.626 -44.132 35.117 1.00 35.37 405 THR C C 1
ATOM 12707 O O . THR D 1 405 ? -7.769 -43.687 35.317 1.00 34.83 405 THR C O 1
ATOM 12711 N N . GLU D 1 406 ? -6.390 -45.307 34.582 1.00 35.43 406 GLU C N 1
ATOM 12712 C CA . GLU D 1 406 ? -7.468 -46.090 34.024 1.00 35.85 406 GLU C CA 1
ATOM 12713 C C . GLU D 1 406 ? -8.571 -46.401 35.050 1.00 34.50 406 GLU C C 1
ATOM 12714 O O . GLU D 1 406 ? -9.755 -46.373 34.726 1.00 39.13 406 GLU C O 1
ATOM 12720 N N . PRO D 1 407 ? -8.193 -46.653 36.305 1.00 32.33 407 PRO C N 1
ATOM 12721 C CA . PRO D 1 407 ? -9.242 -46.835 37.307 1.00 33.03 407 PRO C CA 1
ATOM 12722 C C . PRO D 1 407 ? -10.062 -45.557 37.538 1.00 33.70 407 PRO C C 1
ATOM 12723 O O . PRO D 1 407 ? -11.278 -45.614 37.768 1.00 32.83 407 PRO C O 1
ATOM 12727 N N . GLU D 1 408 ? -9.417 -44.399 37.455 1.00 31.92 408 GLU C N 1
ATOM 12728 C CA . GLU D 1 408 ? -10.164 -43.141 37.555 1.00 34.87 408 GLU C CA 1
ATOM 12729 C C . GLU D 1 408 ? -11.122 -42.941 36.370 1.00 32.07 408 GLU C C 1
ATOM 12730 O O . GLU D 1 408 ? -12.245 -42.437 36.549 1.00 30.87 408 GLU C O 1
ATOM 12736 N N . ILE D 1 409 ? -10.716 -43.382 35.188 1.00 33.12 409 ILE C N 1
ATOM 12737 C CA . ILE D 1 409 ? -11.638 -43.393 34.040 1.00 34.72 409 ILE C CA 1
ATOM 12738 C C . ILE D 1 409 ? -12.909 -44.189 34.360 1.00 37.97 409 ILE C C 1
ATOM 12739 O O . ILE D 1 409 ? -14.022 -43.666 34.188 1.00 39.31 409 ILE C O 1
ATOM 12744 N N . ASP D 1 410 ? -12.751 -45.428 34.850 1.00 38.33 410 ASP C N 1
ATOM 12745 C CA . ASP D 1 410 ? -13.920 -46.247 35.254 1.00 39.88 410 ASP C CA 1
ATOM 12746 C C . ASP D 1 410 ? -14.773 -45.549 36.308 1.00 36.96 410 ASP C C 1
ATOM 12747 O O . ASP D 1 410 ? -16.005 -45.604 36.259 1.00 40.57 410 ASP C O 1
ATOM 12752 N N . GLU D 1 411 ? -14.123 -44.916 37.280 1.00 33.97 411 GLU C N 1
ATOM 12753 C CA . GLU D 1 411 ? -14.834 -44.207 38.344 1.00 31.63 411 GLU C CA 1
ATOM 12754 C C . GLU D 1 411 ? -15.568 -42.968 37.785 1.00 33.36 411 GLU C C 1
ATOM 12755 O O . GLU D 1 411 ? -16.678 -42.619 38.233 1.00 32.39 411 GLU C O 1
ATOM 12761 N N . ALA D 1 412 ? -14.924 -42.296 36.824 1.00 30.92 412 ALA C N 1
ATOM 12762 C CA . ALA D 1 412 ? -15.476 -41.066 36.221 1.00 33.21 412 ALA C CA 1
ATOM 12763 C C . ALA D 1 412 ? -16.756 -41.395 35.437 1.00 31.52 412 ALA C C 1
ATOM 12764 O O . ALA D 1 412 ? -17.808 -40.773 35.620 1.00 26.79 412 ALA C O 1
ATOM 12766 N N . ALA D 1 413 ? -16.634 -42.422 34.601 1.00 33.40 413 ALA C N 1
ATOM 12767 C CA . ALA D 1 413 ? -17.726 -42.859 33.752 1.00 34.58 413 ALA C CA 1
ATOM 12768 C C . ALA D 1 413 ? -18.912 -43.318 34.578 1.00 35.94 413 ALA C C 1
ATOM 12769 O O . ALA D 1 413 ? -20.054 -42.989 34.241 1.00 38.48 413 ALA C O 1
ATOM 12771 N N . ASP D 1 414 ? -18.657 -44.044 35.671 1.00 35.48 414 ASP C N 1
ATOM 12772 C CA . ASP D 1 414 ? -19.754 -44.497 36.535 1.00 38.31 414 ASP C CA 1
ATOM 12773 C C . ASP D 1 414 ? -20.430 -43.367 37.236 1.00 32.74 414 ASP C C 1
ATOM 12774 O O . ASP D 1 414 ? -21.618 -43.400 37.456 1.00 33.00 414 ASP C O 1
ATOM 12779 N N . ILE D 1 415 ? -19.667 -42.353 37.614 1.00 33.50 415 ILE C N 1
ATOM 12780 C CA . ILE D 1 415 ? -20.224 -41.241 38.341 1.00 30.32 415 ILE C CA 1
ATOM 12781 C C . ILE D 1 415 ? -21.112 -40.404 37.410 1.00 28.81 415 ILE C C 1
ATOM 12782 O O . ILE D 1 415 ? -22.244 -39.979 37.788 1.00 27.26 415 ILE C O 1
ATOM 12787 N N . VAL D 1 416 ? -20.588 -40.130 36.218 1.00 26.99 416 VAL C N 1
ATOM 12788 C CA . VAL D 1 416 ? -21.356 -39.353 35.238 1.00 28.83 416 VAL C CA 1
ATOM 12789 C C . VAL D 1 416 ? -22.648 -40.094 34.899 1.00 29.50 416 VAL C C 1
ATOM 12790 O O . VAL D 1 416 ? -23.735 -39.487 34.855 1.00 29.86 416 VAL C O 1
ATOM 12794 N N . ASP D 1 417 ? -22.492 -41.399 34.649 1.00 31.29 417 ASP C N 1
ATOM 12795 C CA . ASP D 1 417 ? -23.625 -42.305 34.380 1.00 34.72 417 ASP C CA 1
ATOM 12796 C C . ASP D 1 417 ? -24.710 -42.149 35.460 1.00 35.05 417 ASP C C 1
ATOM 12797 O O . ASP D 1 417 ? -25.898 -41.976 35.151 1.00 33.89 417 ASP C O 1
ATOM 12802 N N . GLN D 1 418 ? -24.309 -42.193 36.724 1.00 36.91 418 GLN C N 1
ATOM 12803 C CA . GLN D 1 418 ? -25.287 -42.146 37.812 1.00 37.97 418 GLN C CA 1
ATOM 12804 C C . GLN D 1 418 ? -25.817 -40.748 37.975 1.00 37.53 418 GLN C C 1
ATOM 12805 O O . GLN D 1 418 ? -26.979 -40.549 38.363 1.00 39.11 418 GLN C O 1
ATOM 12811 N N . ALA D 1 419 ? -24.947 -39.764 37.763 1.00 35.18 419 ALA C N 1
ATOM 12812 C CA . ALA D 1 419 ? -25.367 -38.386 37.922 1.00 35.19 419 ALA C CA 1
ATOM 12813 C C . ALA D 1 419 ? -26.538 -38.072 36.982 1.00 34.46 419 ALA C C 1
ATOM 12814 O O . ALA D 1 419 ? -27.536 -37.430 37.375 1.00 30.07 419 ALA C O 1
ATOM 12816 N N . ILE D 1 420 ? -26.389 -38.519 35.736 1.00 32.38 420 ILE C N 1
ATOM 12817 C CA . ILE D 1 420 ? -27.415 -38.271 34.731 1.00 33.28 420 ILE C CA 1
ATOM 12818 C C . ILE D 1 420 ? -28.742 -38.958 35.110 1.00 32.38 420 ILE C C 1
ATOM 12819 O O . ILE D 1 420 ? -29.792 -38.326 35.093 1.00 33.37 420 ILE C O 1
ATOM 12824 N N . GLY D 1 421 ? -28.664 -40.231 35.486 1.00 36.14 421 GLY C N 1
ATOM 12825 C CA . GLY D 1 421 ? -29.845 -41.036 35.808 1.00 36.13 421 GLY C CA 1
ATOM 12826 C C . GLY D 1 421 ? -30.576 -40.490 37.009 1.00 41.31 421 GLY C C 1
ATOM 12827 O O . GLY D 1 421 ? -31.804 -40.290 36.954 1.00 43.04 421 GLY C O 1
ATOM 12828 N N . ASP D 1 422 ? -29.827 -40.198 38.084 1.00 41.52 422 ASP C N 1
ATOM 12829 C CA . ASP D 1 422 ? -30.429 -39.637 39.293 1.00 41.75 422 ASP C CA 1
ATOM 12830 C C . ASP D 1 422 ? -31.065 -38.286 38.996 1.00 41.25 422 ASP C C 1
ATOM 12831 O O . ASP D 1 422 ? -32.131 -37.950 39.549 1.00 40.11 422 ASP C O 1
ATOM 12836 N N . VAL D 1 423 ? -30.409 -37.482 38.165 1.00 38.90 423 VAL C N 1
ATOM 12837 C CA . VAL D 1 423 ? -30.961 -36.160 37.872 1.00 41.49 423 VAL C CA 1
ATOM 12838 C C . VAL D 1 423 ? -32.232 -36.316 37.033 1.00 43.02 423 VAL C C 1
ATOM 12839 O O . VAL D 1 423 ? -33.200 -35.576 37.252 1.00 43.90 423 VAL C O 1
ATOM 12843 N N . LEU D 1 424 ? -32.236 -37.279 36.101 1.00 42.33 424 LEU C N 1
ATOM 12844 C CA . LEU D 1 424 ? -33.423 -37.515 35.249 1.00 44.47 424 LEU C CA 1
ATOM 12845 C C . LEU D 1 424 ? -34.603 -38.128 36.021 1.00 44.10 424 LEU C C 1
ATOM 12846 O O . LEU D 1 424 ? -35.740 -38.026 35.583 1.00 44.40 424 LEU C O 1
ATOM 12851 N N . ASP D 1 425 ? -34.317 -38.753 37.161 1.00 43.81 425 ASP C N 1
ATOM 12852 C CA . ASP D 1 425 ? -35.359 -39.182 38.109 1.00 45.69 425 ASP C CA 1
ATOM 12853 C C . ASP D 1 425 ? -35.842 -38.095 39.048 1.00 47.84 425 ASP C C 1
ATOM 12854 O O . ASP D 1 425 ? -36.745 -38.331 39.828 1.00 53.20 425 ASP C O 1
ATOM 12859 N N . GLY D 1 426 ? -35.241 -36.915 39.008 1.00 51.13 426 GLY C N 1
ATOM 12860 C CA . GLY D 1 426 ? -35.617 -35.831 39.923 1.00 51.33 426 GLY C CA 1
ATOM 12861 C C . GLY D 1 426 ? -34.983 -35.894 41.311 1.00 52.84 426 GLY C C 1
ATOM 12862 O O . GLY D 1 426 ? -35.477 -35.252 42.229 1.00 52.95 426 GLY C O 1
ATOM 12863 N N . LYS D 1 427 ? -33.870 -36.616 41.470 1.00 51.44 427 LYS C N 1
ATOM 12864 C CA . LYS D 1 427 ? -33.211 -36.726 42.783 1.00 51.98 427 LYS C CA 1
ATOM 12865 C C . LYS D 1 427 ? -32.454 -35.465 43.257 1.00 55.53 427 LYS C C 1
ATOM 12866 O O . LYS D 1 427 ? -31.906 -35.474 44.355 1.00 62.52 427 LYS C O 1
ATOM 12868 N N . VAL D 1 428 ? -32.426 -34.391 42.459 1.00 52.64 428 VAL C N 1
ATOM 12869 C CA . VAL D 1 428 ? -31.711 -33.151 42.809 1.00 50.12 428 VAL C CA 1
ATOM 12870 C C . VAL D 1 428 ? -32.669 -31.948 42.772 1.00 51.52 428 VAL C C 1
ATOM 12871 O O . VAL D 1 428 ? -33.336 -31.721 41.765 1.00 48.32 428 VAL C O 1
ATOM 12875 N N . ALA D 1 429 ? -32.729 -31.178 43.863 1.00 54.85 429 ALA C N 1
ATOM 12876 C CA . ALA D 1 429 ? -33.633 -30.016 43.958 1.00 56.60 429 ALA C CA 1
ATOM 12877 C C . ALA D 1 429 ? -33.073 -28.784 43.261 1.00 59.08 429 ALA C C 1
ATOM 12878 O O . ALA D 1 429 ? -31.852 -28.601 43.185 1.00 59.69 429 ALA C O 1
ATOM 12880 N N . ASP D 1 430 ? -33.977 -27.932 42.779 1.00 58.30 430 ASP C N 1
ATOM 12881 C CA . ASP D 1 430 ? -33.614 -26.669 42.129 1.00 59.67 430 ASP C CA 1
ATOM 12882 C C . ASP D 1 430 ? -32.816 -25.786 43.067 1.00 62.23 430 ASP C C 1
ATOM 12883 O O . ASP D 1 430 ? -31.851 -25.121 42.672 1.00 59.77 430 ASP C O 1
ATOM 12888 N N . SER D 1 431 ? -33.244 -25.799 44.323 1.00 63.76 431 SER C N 1
ATOM 12889 C CA . SER D 1 431 ? -32.617 -25.049 45.393 1.00 60.20 431 SER C CA 1
ATOM 12890 C C . SER D 1 431 ? -31.132 -25.389 45.543 1.00 56.02 431 SER C C 1
ATOM 12891 O O . SER D 1 431 ? -30.338 -24.540 45.944 1.00 56.14 431 SER C O 1
ATOM 12894 N N . ASP D 1 432 ? -30.755 -26.620 45.224 1.00 51.51 432 ASP C N 1
ATOM 12895 C CA . ASP D 1 432 ? -29.350 -27.014 45.291 1.00 55.13 432 ASP C CA 1
ATOM 12896 C C . ASP D 1 432 ? -28.474 -26.331 44.234 1.00 52.89 432 ASP C C 1
ATOM 12897 O O . ASP D 1 432 ? -27.249 -26.242 44.422 1.00 51.75 432 ASP C O 1
ATOM 12902 N N . VAL D 1 433 ? -29.079 -25.875 43.130 1.00 50.97 433 VAL C N 1
ATOM 12903 C CA . VAL D 1 433 ? -28.308 -25.275 42.019 1.00 53.25 433 VAL C CA 1
ATOM 12904 C C . VAL D 1 433 ? -28.607 -23.799 41.737 1.00 56.33 433 VAL C C 1
ATOM 12905 O O . VAL D 1 433 ? -27.871 -23.160 40.972 1.00 56.58 433 VAL C O 1
ATOM 12909 N N . ALA D 1 434 ? -29.666 -23.263 42.344 1.00 58.41 434 ALA C N 1
ATOM 12910 C CA . ALA D 1 434 ? -30.072 -21.863 42.146 1.00 58.73 434 ALA C CA 1
ATOM 12911 C C . ALA D 1 434 ? -28.928 -20.881 42.373 1.00 61.67 434 ALA C C 1
ATOM 12912 O O . ALA D 1 434 ? -28.808 -19.869 41.679 1.00 60.51 434 ALA C O 1
ATOM 12914 N N . HIS D 1 435 ? -28.093 -21.202 43.354 1.00 69.43 435 HIS C N 1
ATOM 12915 C CA . HIS D 1 435 ? -26.987 -20.345 43.764 1.00 72.11 435 HIS C CA 1
ATOM 12916 C C . HIS D 1 435 ? -25.909 -20.270 42.705 1.00 64.72 435 HIS C C 1
ATOM 12917 O O . HIS D 1 435 ? -25.230 -19.271 42.624 1.00 67.27 435 HIS C O 1
ATOM 12924 N N . PHE D 1 436 ? -25.754 -21.316 41.895 1.00 67.39 436 PHE C N 1
ATOM 12925 C CA . PHE D 1 436 ? -24.673 -21.388 40.901 1.00 68.11 436 PHE C CA 1
ATOM 12926 C C . PHE D 1 436 ? -25.121 -20.966 39.498 1.00 68.73 436 PHE C C 1
ATOM 12927 O O . PHE D 1 436 ? -24.403 -21.217 38.520 1.00 57.45 436 PHE C O 1
ATOM 12935 N N . MET D 1 437 ? -26.293 -20.326 39.407 1.00 72.97 437 MET C N 1
ATOM 12936 C CA . MET D 1 437 ? -26.841 -19.842 38.133 1.00 77.41 437 MET C CA 1
ATOM 12937 C C . MET D 1 437 ? -26.864 -18.310 38.089 1.00 73.40 437 MET C C 1
ATOM 12938 O O . MET D 1 437 ? -27.011 -17.708 37.017 1.00 70.88 437 MET C O 1
#